Protein AF-0000000083519804 (afdb_homodimer)

pLDDT: mean 84.55, std 17.44, range [22.67, 98.12]

Solvent-accessible surface area (backbone atoms only — not comparable to full-atom values): 92601 Å² total; per-residue (Å²): 105,70,60,60,53,52,47,39,67,56,48,72,76,44,74,60,39,80,84,63,54,71,70,58,41,51,51,50,45,45,47,38,42,49,31,44,35,65,33,50,71,44,83,82,44,72,82,59,64,66,65,52,35,55,40,49,37,56,46,30,49,31,48,53,73,88,68,55,91,85,57,52,55,51,66,59,51,36,60,73,68,38,89,57,58,65,87,75,59,54,73,66,56,47,51,48,52,42,50,50,50,44,66,71,48,64,52,57,71,73,49,48,56,39,52,69,69,48,53,58,50,55,47,44,47,55,50,28,52,40,51,37,51,43,33,16,44,74,67,42,87,58,90,57,49,67,62,53,55,56,53,56,68,64,31,60,21,41,61,68,39,83,72,45,52,44,58,47,50,50,38,41,46,52,49,40,47,54,51,39,53,52,52,59,68,69,44,72,46,35,68,68,53,45,52,50,52,44,50,52,52,46,51,28,58,54,36,44,54,42,73,49,66,68,55,17,51,50,22,48,51,51,46,53,53,48,36,70,77,41,55,60,56,53,50,28,56,67,42,49,50,46,53,30,48,47,48,29,53,51,54,51,57,70,76,47,52,77,89,76,48,77,54,67,44,77,39,81,98,50,95,52,72,45,50,55,57,90,42,68,70,57,42,52,50,50,46,36,52,48,52,52,49,52,51,51,44,49,51,53,20,38,70,76,39,40,70,59,33,49,35,34,47,45,50,61,66,64,35,70,82,51,31,69,46,6,57,66,64,30,33,26,50,10,40,49,54,50,48,55,64,75,60,48,52,56,22,84,88,43,62,66,52,30,72,68,59,56,69,63,45,48,64,37,72,34,35,37,49,13,27,55,54,24,49,48,46,47,51,32,22,22,39,14,19,45,49,17,32,52,51,44,27,61,73,69,67,50,83,66,64,62,66,57,54,47,51,49,50,35,52,51,19,58,71,64,69,36,68,66,51,35,45,52,31,50,36,33,48,41,30,47,50,60,72,37,90,64,80,51,65,67,61,52,43,49,63,43,40,47,37,75,78,39,74,35,55,66,38,35,52,46,43,51,53,37,50,46,44,45,60,55,71,32,86,86,46,61,62,64,46,50,54,43,37,48,51,35,52,51,47,35,56,75,68,30,41,36,51,26,18,76,78,70,86,66,63,56,74,86,61,48,39,99,87,50,67,61,60,86,73,74,66,65,30,59,31,53,34,55,51,44,52,53,48,52,55,50,45,68,44,29,74,71,40,28,55,67,52,42,51,51,49,52,50,52,49,56,71,68,42,38,71,69,43,48,53,94,78,54,65,56,34,64,52,63,65,34,48,38,45,52,36,48,51,42,38,46,51,51,48,53,61,72,62,66,71,66,84,51,34,66,60,51,51,51,49,50,49,20,47,53,23,44,57,49,27,50,51,23,49,75,89,68,78,80,78,57,54,71,66,58,43,50,44,28,49,54,37,47,46,52,31,49,53,51,56,63,54,45,62,77,66,46,42,39,78,62,62,43,66,76,62,70,79,40,62,69,72,66,44,57,79,62,70,68,72,68,77,80,63,68,86,70,66,68,76,79,63,83,74,71,76,66,88,70,66,80,61,44,61,68,71,55,77,73,76,69,74,76,70,78,74,76,63,86,47,62,67,63,50,45,53,18,47,49,51,31,54,53,51,52,55,52,48,53,52,49,54,50,52,49,34,46,50,50,51,52,54,46,40,69,73,34,73,79,66,48,76,74,69,47,81,88,53,93,54,56,65,59,40,54,54,49,43,60,56,59,71,67,55,53,68,66,56,45,46,50,52,44,50,49,32,40,69,72,22,52,41,30,29,70,32,44,41,77,68,44,71,91,43,69,59,46,50,54,48,45,33,52,50,40,69,73,44,50,78,77,46,68,87,40,76,64,53,53,59,50,62,49,55,74,77,106,103,73,60,59,52,53,48,38,67,56,48,71,77,45,74,60,39,78,82,62,54,71,66,56,42,51,51,51,45,44,50,40,44,47,32,44,36,64,31,50,72,45,83,84,47,70,82,60,64,67,66,54,33,54,40,49,36,56,46,30,48,31,50,53,72,89,70,55,92,86,56,53,55,51,67,58,51,36,62,73,67,38,88,57,56,64,86,77,59,54,71,65,57,47,51,50,50,41,50,50,51,45,66,71,48,64,53,58,71,72,48,46,56,39,51,70,68,49,54,60,49,54,47,44,47,54,50,29,52,40,50,37,49,43,34,15,42,73,66,42,85,56,89,56,51,67,62,53,57,55,54,56,69,66,30,59,20,42,62,66,40,86,72,45,52,45,58,49,49,50,38,43,44,53,50,41,47,54,52,38,52,53,53,60,67,67,44,70,46,35,67,68,53,46,51,51,53,43,50,51,52,47,51,30,58,54,35,44,54,42,75,49,66,68,55,17,51,52,23,48,52,51,46,52,53,48,36,69,76,40,54,60,55,53,48,29,57,67,41,48,51,46,54,30,48,47,49,29,52,52,54,51,56,72,74,46,53,75,88,79,49,77,55,66,45,75,39,82,98,50,94,52,69,44,51,57,58,92,41,70,68,57,43,51,49,49,46,38,52,49,51,51,49,51,51,52,44,49,51,53,20,41,69,76,39,40,71,57,33,49,36,34,46,46,50,61,65,65,35,69,81,51,32,68,47,6,56,66,64,30,34,28,51,12,39,49,53,50,48,54,65,74,61,46,52,57,21,85,88,42,62,67,52,30,72,67,59,56,68,63,46,48,63,36,69,34,36,37,49,13,27,55,52,24,49,48,49,48,52,33,22,21,39,14,18,44,50,17,32,51,50,44,27,61,73,68,67,49,82,66,65,61,64,58,54,46,52,48,49,36,51,52,18,59,71,67,69,35,69,67,53,36,47,54,31,51,36,34,49,40,31,45,51,59,71,36,93,65,79,53,65,67,61,52,44,50,62,42,40,47,36,75,78,38,75,35,54,66,38,34,52,46,44,52,54,38,50,46,46,43,61,56,72,32,85,85,45,60,64,65,47,50,53,42,38,49,51,36,52,50,47,36,56,75,70,29,42,36,51,26,19,76,79,70,88,68,64,56,74,88,61,50,37,100,86,48,67,62,59,88,75,75,67,64,31,59,31,54,34,56,51,44,52,52,49,52,55,49,44,68,44,27,76,71,40,28,55,68,51,43,51,50,51,52,51,51,50,56,72,66,43,39,71,69,42,49,52,95,78,56,64,56,37,65,53,65,67,33,47,38,45,52,36,47,53,43,37,46,51,50,48,53,61,72,63,68,69,66,84,51,34,66,59,51,52,51,48,50,48,20,48,54,24,43,58,49,26,50,51,24,48,77,90,68,78,81,78,55,54,72,66,57,43,49,45,27,48,52,36,47,47,52,32,49,53,51,56,62,54,45,61,79,66,47,42,38,79,60,64,42,64,78,64,70,78,40,61,68,72,66,45,57,80,63,72,69,74,68,79,79,64,70,89,67,63,70,78,78,64,83,71,74,76,66,90,70,70,81,63,44,64,66,71,55,76,74,76,69,73,77,69,78,74,76,64,86,47,63,68,66,51,44,53,17,47,49,51,32,54,54,49,51,54,52,48,54,52,50,54,50,53,49,34,47,50,49,52,51,54,45,39,69,73,35,72,78,66,49,75,73,68,48,80,89,51,92,53,55,64,60,40,54,53,50,42,60,55,57,71,66,55,53,67,66,57,45,47,50,49,45,51,48,32,39,70,71,21,54,40,30,29,70,32,43,41,78,68,44,70,91,42,70,58,47,48,55,48,46,35,53,51,41,70,75,44,49,77,77,47,68,86,41,77,66,54,54,58,50,61,50,54,75,77,106

Structure (mmCIF, N/CA/C/O backbone):
data_AF-0000000083519804-model_v1
#
loop_
_entity.id
_entity.type
_entity.pdbx_description
1 polymer 'PI4-kinase N-terminal domain-containing protein'
#
loop_
_atom_site.group_PDB
_atom_site.id
_atom_site.type_symbol
_atom_site.label_atom_id
_atom_site.label_alt_id
_atom_site.label_comp_id
_atom_site.label_asym_id
_atom_site.label_entity_id
_atom_site.label_seq_id
_atom_site.pdbx_PDB_ins_code
_atom_site.Cartn_x
_atom_site.Cartn_y
_atom_site.Cartn_z
_atom_site.occupancy
_atom_site.B_iso_or_equiv
_atom_site.auth_seq_id
_atom_site.auth_comp_id
_atom_site.auth_asym_id
_atom_site.auth_atom_id
_atom_site.pdbx_PDB_model_num
ATOM 1 N N . MET A 1 1 ? 41.75 -46.219 -29.828 1 34.38 1 MET A N 1
ATOM 2 C CA . MET A 1 1 ? 40.312 -46.562 -29.672 1 34.38 1 MET A CA 1
ATOM 3 C C . MET A 1 1 ? 40.062 -47.281 -28.344 1 34.38 1 MET A C 1
ATOM 5 O O . MET A 1 1 ? 39.125 -46.938 -27.641 1 34.38 1 MET A O 1
ATOM 9 N N . PRO A 1 2 ? 40.781 -48.281 -28.359 1 42.38 2 PRO A N 1
ATOM 10 C CA . PRO A 1 2 ? 40.781 -48.906 -27.031 1 42.38 2 PRO A CA 1
ATOM 11 C C . PRO A 1 2 ? 41.125 -47.938 -25.906 1 42.38 2 PRO A C 1
ATOM 13 O O . PRO A 1 2 ? 40.719 -48.125 -24.766 1 42.38 2 PRO A O 1
ATOM 16 N N . CYS A 1 3 ? 41.875 -47.031 -26.312 1 44.69 3 CYS A N 1
ATOM 17 C CA . CYS A 1 3 ? 42.312 -46.062 -25.312 1 44.69 3 CYS A CA 1
ATOM 18 C C . CYS A 1 3 ? 41.156 -45.125 -24.938 1 44.69 3 CYS A C 1
ATOM 20 O O . CYS A 1 3 ? 41.094 -44.656 -23.797 1 44.69 3 CYS A O 1
ATOM 22 N N . SER A 1 4 ? 40.375 -44.844 -25.859 1 50.94 4 SER A N 1
ATOM 23 C CA . SER A 1 4 ? 39.25 -43.969 -25.594 1 50.94 4 SER A CA 1
ATOM 24 C C . SER A 1 4 ? 38.25 -44.656 -24.672 1 50.94 4 SER A C 1
ATOM 26 O O . SER A 1 4 ? 37.625 -44 -23.828 1 50.94 4 SER A O 1
ATOM 28 N N . LEU A 1 5 ? 38.156 -46.031 -24.844 1 51.66 5 LEU A N 1
ATOM 29 C CA . LEU A 1 5 ? 37.25 -46.781 -23.969 1 51.66 5 LEU A CA 1
ATOM 30 C C . LEU A 1 5 ? 37.812 -46.875 -22.562 1 51.66 5 LEU A C 1
ATOM 32 O O . LEU A 1 5 ? 37.062 -46.969 -21.594 1 51.66 5 LEU A O 1
ATOM 36 N N . ARG A 1 6 ? 39.125 -47.031 -22.516 1 51.53 6 ARG A N 1
ATOM 37 C CA . ARG A 1 6 ? 39.781 -47.062 -21.203 1 51.53 6 ARG A CA 1
ATOM 38 C C . ARG A 1 6 ? 39.562 -45.75 -20.469 1 51.53 6 ARG A C 1
ATOM 40 O O . ARG A 1 6 ? 39.406 -45.719 -19.25 1 51.53 6 ARG A O 1
ATOM 47 N N . TRP A 1 7 ? 39.562 -44.781 -21.172 1 56.09 7 TRP A N 1
ATOM 48 C CA . TRP A 1 7 ? 39.312 -43.469 -20.594 1 56.09 7 TRP A CA 1
ATOM 49 C C . TRP A 1 7 ? 37.875 -43.344 -20.094 1 56.09 7 TRP A C 1
ATOM 51 O O . TRP A 1 7 ? 37.594 -42.719 -19.078 1 56.09 7 TRP A O 1
ATOM 61 N N . TRP A 1 8 ? 37.031 -44.125 -20.719 1 57.56 8 TRP A N 1
ATOM 62 C CA . TRP A 1 8 ? 35.656 -44.156 -20.312 1 57.56 8 TRP A CA 1
ATOM 63 C C . TRP A 1 8 ? 35.5 -44.75 -18.906 1 57.56 8 TRP A C 1
ATOM 65 O O . TRP A 1 8 ? 34.781 -44.219 -18.062 1 57.56 8 TRP A O 1
ATOM 75 N N . ALA A 1 9 ? 36.188 -45.906 -18.734 1 57.22 9 ALA A N 1
ATOM 76 C CA . ALA A 1 9 ? 36.125 -46.562 -17.438 1 57.22 9 ALA A CA 1
ATOM 77 C C . ALA A 1 9 ? 36.688 -45.656 -16.328 1 57.22 9 ALA A C 1
ATOM 79 O O . ALA A 1 9 ? 36.156 -45.656 -15.203 1 57.22 9 ALA A O 1
ATOM 80 N N . LEU A 1 10 ? 37.625 -44.875 -16.625 1 57.44 10 LEU A N 1
ATOM 81 C CA . LEU A 1 10 ? 38.25 -44 -15.625 1 57.44 10 LEU A CA 1
ATOM 82 C C . LEU A 1 10 ? 37.406 -42.781 -15.352 1 57.44 10 LEU A C 1
ATOM 84 O O . LEU A 1 10 ? 37.344 -42.312 -14.219 1 57.44 10 LEU A O 1
ATOM 88 N N . THR A 1 11 ? 36.719 -42.344 -16.281 1 64.12 11 THR A N 1
ATOM 89 C CA . THR A 1 11 ? 35.969 -41.094 -16.156 1 64.12 11 THR A CA 1
ATOM 90 C C . THR A 1 11 ? 34.656 -41.312 -15.406 1 64.12 11 THR A C 1
ATOM 92 O O . THR A 1 11 ? 34.125 -40.375 -14.789 1 64.12 11 THR A O 1
ATOM 95 N N . ARG A 1 12 ? 34.25 -42.531 -15.406 1 67.12 12 ARG A N 1
ATOM 96 C CA . ARG A 1 12 ? 32.969 -42.812 -14.727 1 67.12 12 ARG A CA 1
ATOM 97 C C . ARG A 1 12 ? 33.094 -42.5 -13.234 1 67.12 12 ARG A C 1
ATOM 99 O O . ARG A 1 12 ? 32.094 -42.031 -12.625 1 67.12 12 ARG A O 1
ATOM 106 N N . ARG A 1 13 ? 34.281 -42.656 -12.75 1 70.56 13 ARG A N 1
ATOM 107 C CA . ARG A 1 13 ? 34.438 -42.469 -11.305 1 70.56 13 ARG A CA 1
ATOM 108 C C . ARG A 1 13 ? 34.938 -41.094 -10.969 1 70.56 13 ARG A C 1
ATOM 110 O O . ARG A 1 13 ? 35 -40.719 -9.797 1 70.56 13 ARG A O 1
ATOM 117 N N . LEU A 1 14 ? 35.094 -40.344 -12 1 76.12 14 LEU A N 1
ATOM 118 C CA . LEU A 1 14 ? 35.688 -39.031 -11.727 1 76.12 14 LEU A CA 1
ATOM 119 C C . LEU A 1 14 ? 34.625 -37.938 -11.656 1 76.12 14 LEU A C 1
ATOM 121 O O . LEU A 1 14 ? 33.594 -38.031 -12.344 1 76.12 14 LEU A O 1
ATOM 125 N N . PRO A 1 15 ? 34.781 -37.031 -10.68 1 81.19 15 PRO A N 1
ATOM 126 C CA . PRO A 1 15 ? 33.875 -35.875 -10.641 1 81.19 15 PRO A CA 1
ATOM 127 C C . PRO A 1 15 ? 34.031 -34.969 -11.844 1 81.19 15 PRO A C 1
ATOM 129 O O . PRO A 1 15 ? 35.062 -35 -12.516 1 81.19 15 PRO A O 1
ATOM 132 N N . PRO A 1 16 ? 33 -34.344 -12.219 1 84.69 16 PRO A N 1
ATOM 133 C CA . PRO A 1 16 ? 33.125 -33.438 -13.344 1 84.69 16 PRO A CA 1
ATOM 134 C C . PRO A 1 16 ? 34.25 -32.438 -13.203 1 84.69 16 PRO A C 1
ATOM 136 O O . PRO A 1 16 ? 34.531 -31.953 -12.094 1 84.69 16 PRO A O 1
ATOM 139 N N . ILE A 1 17 ? 34.938 -32.219 -14.281 1 84.88 17 ILE A N 1
ATOM 140 C CA . ILE A 1 17 ? 36.094 -31.344 -14.281 1 84.88 17 ILE A CA 1
ATOM 141 C C . ILE A 1 17 ? 35.625 -29.906 -14.57 1 84.88 17 ILE A C 1
ATOM 143 O O . ILE A 1 17 ? 35.25 -29.578 -15.688 1 84.88 17 ILE A O 1
ATOM 147 N N . LYS A 1 18 ? 35.656 -29 -13.617 1 79.69 18 LYS A N 1
ATOM 148 C CA . LYS A 1 18 ? 35.188 -27.625 -13.805 1 79.69 18 LYS A CA 1
ATOM 149 C C . LYS A 1 18 ? 36.344 -26.703 -14.148 1 79.69 18 LYS A C 1
ATOM 151 O O . LYS A 1 18 ? 36.25 -25.891 -15.07 1 79.69 18 LYS A O 1
ATOM 156 N N . ASP A 1 19 ? 37.5 -26.828 -13.5 1 81.5 19 ASP A N 1
ATOM 157 C CA . ASP A 1 19 ? 38.656 -26 -13.773 1 81.5 19 ASP A CA 1
ATOM 158 C C . ASP A 1 19 ? 39.875 -26.859 -14.148 1 81.5 19 ASP A C 1
ATOM 160 O O . ASP A 1 19 ? 40.656 -27.219 -13.289 1 81.5 19 ASP A O 1
ATOM 164 N N . ALA A 1 20 ? 39.875 -27.016 -15.508 1 82.94 20 ALA A N 1
ATOM 165 C CA . ALA A 1 20 ? 40.969 -27.891 -15.969 1 82.94 20 ALA A CA 1
ATOM 166 C C . ALA A 1 20 ? 42.25 -27.094 -16.203 1 82.94 20 ALA A C 1
ATOM 168 O O . ALA A 1 20 ? 42.188 -25.938 -16.625 1 82.94 20 ALA A O 1
ATOM 169 N N . LYS A 1 21 ? 43.281 -27.75 -15.914 1 85.94 21 LYS A N 1
ATOM 170 C CA . LYS A 1 21 ? 44.594 -27.188 -16.281 1 85.94 21 LYS A CA 1
ATOM 171 C C . LYS A 1 21 ? 44.719 -27.031 -17.781 1 85.94 21 LYS A C 1
ATOM 173 O O . LYS A 1 21 ? 44.094 -27.766 -18.547 1 85.94 21 LYS A O 1
ATOM 178 N N . PRO A 1 22 ? 45.438 -26.156 -18.25 1 84.31 22 PRO A N 1
ATOM 179 C CA . PRO A 1 22 ? 45.531 -25.859 -19.688 1 84.31 22 PRO A CA 1
ATOM 180 C C . PRO A 1 22 ? 45.906 -27.078 -20.516 1 84.31 22 PRO A C 1
ATOM 182 O O . PRO A 1 22 ? 45.375 -27.25 -21.625 1 84.31 22 PRO A O 1
ATOM 185 N N . ARG A 1 23 ? 46.719 -27.953 -20 1 83.75 23 ARG A N 1
ATOM 186 C CA . ARG A 1 23 ? 47.125 -29.125 -20.75 1 83.75 23 ARG A CA 1
ATOM 187 C C . ARG A 1 23 ? 45.969 -30.109 -20.906 1 83.75 23 ARG A C 1
ATOM 189 O O . ARG A 1 23 ? 45.75 -30.672 -21.984 1 83.75 23 ARG A O 1
ATOM 196 N N . LEU A 1 24 ? 45.344 -30.203 -19.875 1 87.06 24 LEU A N 1
ATOM 197 C CA . LEU A 1 24 ? 44.188 -31.109 -19.891 1 87.06 24 LEU A CA 1
ATOM 198 C C . LEU A 1 24 ? 43.062 -30.547 -20.766 1 87.06 24 LEU A C 1
ATOM 200 O O . LEU A 1 24 ? 42.375 -31.297 -21.453 1 87.06 24 LEU A O 1
ATOM 204 N N . GLN A 1 25 ? 42.906 -29.328 -20.75 1 88.56 25 GLN A N 1
ATOM 205 C CA . GLN A 1 25 ? 41.906 -28.656 -21.578 1 88.56 25 GLN A CA 1
ATOM 206 C C . GLN A 1 25 ? 42.188 -28.859 -23.062 1 88.56 25 GLN A C 1
ATOM 208 O O . GLN A 1 25 ? 41.25 -29.062 -23.844 1 88.56 25 GLN A O 1
ATOM 213 N N . LYS A 1 26 ? 43.469 -28.812 -23.344 1 85.69 26 LYS A N 1
ATOM 214 C CA . LYS A 1 26 ? 43.844 -29.031 -24.75 1 85.69 26 LYS A CA 1
ATOM 215 C C . LYS A 1 26 ? 43.562 -30.469 -25.172 1 85.69 26 LYS A C 1
ATOM 217 O O . LYS A 1 26 ? 43.094 -30.703 -26.297 1 85.69 26 LYS A O 1
ATOM 222 N N . LEU A 1 27 ? 43.781 -31.375 -24.297 1 86.94 27 LEU A N 1
ATOM 223 C CA . LEU A 1 27 ? 43.531 -32.781 -24.594 1 86.94 27 LEU A CA 1
ATOM 224 C C . LEU A 1 27 ? 42.062 -33.062 -24.812 1 86.94 27 LEU A C 1
ATOM 226 O O . LEU A 1 27 ? 41.688 -33.812 -25.719 1 86.94 27 LEU A O 1
ATOM 230 N N . PHE A 1 28 ? 41.344 -32.438 -24.031 1 90.19 28 PHE A N 1
ATOM 231 C CA . PHE A 1 28 ? 39.906 -32.656 -24.172 1 90.19 28 PHE A CA 1
ATOM 232 C C . PHE A 1 28 ? 39.375 -31.953 -25.422 1 90.19 28 PHE A C 1
ATOM 234 O O . PHE A 1 28 ? 38.438 -32.438 -26.062 1 90.19 28 PHE A O 1
ATOM 241 N N . ARG A 1 29 ? 39.906 -30.875 -25.75 1 89.88 29 ARG A N 1
ATOM 242 C CA . ARG A 1 29 ? 39.5 -30.188 -26.984 1 89.88 29 ARG A CA 1
ATOM 243 C C . ARG A 1 29 ? 39.812 -31.047 -28.203 1 89.88 29 ARG A C 1
ATOM 245 O O . ARG A 1 29 ? 39 -31.172 -29.109 1 89.88 29 ARG A O 1
ATOM 252 N N . ASP A 1 30 ? 40.969 -31.594 -28.172 1 88.38 30 ASP A N 1
ATOM 253 C CA . ASP A 1 30 ? 41.375 -32.469 -29.266 1 88.38 30 ASP A CA 1
ATOM 254 C C . ASP A 1 30 ? 40.469 -33.719 -29.328 1 88.38 30 ASP A C 1
ATOM 256 O O . ASP A 1 30 ? 40.125 -34.156 -30.422 1 88.38 30 ASP A O 1
ATOM 260 N N . PHE A 1 31 ? 40.25 -34.156 -28.188 1 89.38 31 PHE A N 1
ATOM 261 C CA . PHE A 1 31 ? 39.406 -35.312 -28.109 1 89.38 31 PHE A CA 1
ATOM 262 C C . PHE A 1 31 ? 38.062 -35.031 -28.781 1 89.38 31 PHE A C 1
ATOM 264 O O . PHE A 1 31 ? 37.562 -35.844 -29.562 1 89.38 31 PHE A O 1
ATOM 271 N N . TRP A 1 32 ? 37.438 -33.969 -28.516 1 92.44 32 TRP A N 1
ATOM 272 C CA . TRP A 1 32 ? 36.094 -33.688 -29.016 1 92.44 32 TRP A CA 1
ATOM 273 C C . TRP A 1 32 ? 36.156 -33.344 -30.5 1 92.44 32 TRP A C 1
ATOM 275 O O . TRP A 1 32 ? 35.219 -33.656 -31.25 1 92.44 32 TRP A O 1
ATOM 285 N N . LEU A 1 33 ? 37.25 -32.719 -30.922 1 89.12 33 LEU A N 1
ATOM 286 C CA . LEU A 1 33 ? 37.406 -32.469 -32.344 1 89.12 33 LEU A CA 1
ATOM 287 C C . LEU A 1 33 ? 37.469 -33.781 -33.125 1 89.12 33 LEU A C 1
ATOM 289 O O . LEU A 1 33 ? 36.812 -33.906 -34.156 1 89.12 33 LEU A O 1
ATOM 293 N N . TYR A 1 34 ? 38.125 -34.719 -32.531 1 87.06 34 TYR A N 1
ATOM 294 C CA . TYR A 1 34 ? 38.25 -36 -33.188 1 87.06 34 TYR A CA 1
ATOM 295 C C . TYR A 1 34 ? 36.938 -36.781 -33.156 1 87.06 34 TYR A C 1
ATOM 297 O O . TYR A 1 34 ? 36.562 -37.438 -34.125 1 87.06 34 TYR A O 1
ATOM 305 N N . SER A 1 35 ? 36.312 -36.625 -32.062 1 88.56 35 SER A N 1
ATOM 306 C CA . SER A 1 35 ? 35.062 -37.344 -31.906 1 88.56 35 SER A CA 1
ATOM 307 C C . SER A 1 35 ? 34 -36.875 -32.906 1 88.56 35 SER A C 1
ATOM 309 O O . SER A 1 35 ? 33.219 -37.656 -33.406 1 88.56 35 SER A O 1
ATOM 311 N N . VAL A 1 36 ? 34 -35.625 -33.25 1 89.31 36 VAL A N 1
ATOM 312 C CA . VAL A 1 36 ? 33.031 -35.062 -34.156 1 89.31 36 VAL A CA 1
ATOM 313 C C . VAL A 1 36 ? 33.406 -35.438 -35.594 1 89.31 36 VAL A C 1
ATOM 315 O O . VAL A 1 36 ? 32.531 -35.781 -36.406 1 89.31 36 VAL A O 1
ATOM 318 N N . VAL A 1 37 ? 34.688 -35.438 -35.844 1 84.56 37 VAL A N 1
ATOM 319 C CA . VAL A 1 37 ? 35.156 -35.719 -37.219 1 84.56 37 VAL A CA 1
ATOM 320 C C . VAL A 1 37 ? 34.969 -37.188 -37.531 1 84.56 37 VAL A C 1
ATOM 322 O O . VAL A 1 37 ? 34.594 -37.562 -38.625 1 84.56 37 VAL A O 1
ATOM 325 N N . MET A 1 38 ? 35.125 -38.031 -36.438 1 83.25 38 MET A N 1
ATOM 326 C CA . MET A 1 38 ? 35.031 -39.469 -36.656 1 83.25 38 MET A CA 1
ATOM 327 C C . MET A 1 38 ? 33.594 -39.938 -36.531 1 83.25 38 MET A C 1
ATOM 329 O O . MET A 1 38 ? 33.25 -41.062 -36.938 1 83.25 38 MET A O 1
ATOM 333 N N . GLY A 1 39 ? 32.75 -39.094 -36.031 1 83.94 39 GLY A N 1
ATOM 334 C CA . GLY A 1 39 ? 31.328 -39.406 -35.969 1 83.94 39 GLY A CA 1
ATOM 335 C C . GLY A 1 39 ? 30.953 -40.188 -34.719 1 83.94 39 GLY A C 1
ATOM 336 O O . GLY A 1 39 ? 29.922 -40.875 -34.688 1 83.94 39 GLY A O 1
ATOM 337 N N . PHE A 1 40 ? 31.781 -40.219 -33.688 1 80.69 40 PHE A N 1
ATOM 338 C CA . PHE A 1 40 ? 31.5 -40.906 -32.438 1 80.69 40 PHE A CA 1
ATOM 339 C C . PHE A 1 40 ? 30.375 -40.219 -31.688 1 80.69 40 PHE A C 1
ATOM 341 O O . PHE A 1 40 ? 29.688 -40.844 -30.875 1 80.69 40 PHE A O 1
ATOM 348 N N . ALA A 1 41 ? 30.094 -38.969 -32 1 83.31 41 ALA A N 1
ATOM 349 C CA . ALA A 1 41 ? 29.172 -38.156 -31.219 1 83.31 41 ALA A CA 1
ATOM 350 C C . ALA A 1 41 ? 27.797 -38.094 -31.859 1 83.31 41 ALA A C 1
ATOM 352 O O . ALA A 1 41 ? 26.984 -37.219 -31.516 1 83.31 41 ALA A O 1
ATOM 353 N N . VAL A 1 42 ? 27.531 -38.938 -32.781 1 82.88 42 VAL A N 1
ATOM 354 C CA . VAL A 1 42 ? 26.234 -38.969 -33.438 1 82.88 42 VAL A CA 1
ATOM 355 C C . VAL A 1 42 ? 25.453 -40.219 -33.031 1 82.88 42 VAL A C 1
ATOM 357 O O . VAL A 1 42 ? 25.938 -41.344 -33.188 1 82.88 42 VAL A O 1
ATOM 360 N N . GLU A 1 43 ? 24.359 -39.938 -32.531 1 80.94 43 GLU A N 1
ATOM 361 C CA . GLU A 1 43 ? 23.5 -41.031 -32.094 1 80.94 43 GLU A CA 1
ATOM 362 C C . GLU A 1 43 ? 22.969 -41.844 -33.281 1 80.94 43 GLU A C 1
ATOM 364 O O . GLU A 1 43 ? 22.516 -41.25 -34.281 1 80.94 43 GLU A O 1
ATOM 369 N N . GLY A 1 44 ? 23 -43.125 -33.281 1 70.38 44 GLY A N 1
ATOM 370 C CA . GLY A 1 44 ? 22.406 -44 -34.25 1 70.38 44 GLY A CA 1
ATOM 371 C C . GLY A 1 44 ? 23.125 -43.969 -35.594 1 70.38 44 GLY A C 1
ATOM 372 O O . GLY A 1 44 ? 22.516 -44.25 -36.625 1 70.38 44 GLY A O 1
ATOM 373 N N . SER A 1 45 ? 24.266 -43.344 -35.781 1 67.62 45 SER A N 1
ATOM 374 C CA . SER A 1 45 ? 24.984 -43.219 -37.031 1 67.62 45 SER A CA 1
ATOM 375 C C . SER A 1 45 ? 25.219 -44.594 -37.656 1 67.62 45 SER A C 1
ATOM 377 O O . SER A 1 45 ? 25.359 -44.719 -38.875 1 67.62 45 SER A O 1
ATOM 379 N N . GLY A 1 46 ? 25.016 -45.688 -36.906 1 67 46 GLY A N 1
ATOM 380 C CA . GLY A 1 46 ? 25.203 -47.031 -37.438 1 67 46 GLY A CA 1
ATOM 381 C C . GLY A 1 46 ? 26.656 -47.344 -37.719 1 67 46 GLY A C 1
ATOM 382 O O . GLY A 1 46 ? 27 -48.531 -37.969 1 67 46 GLY A O 1
ATOM 383 N N . LEU A 1 47 ? 27.531 -46.312 -37.781 1 71.31 47 LEU A N 1
ATOM 384 C CA . LEU A 1 47 ? 28.938 -46.531 -38.094 1 71.31 47 LEU A CA 1
ATOM 385 C C . LEU A 1 47 ? 29.672 -47.188 -36.938 1 71.31 47 LEU A C 1
ATOM 387 O O . LEU A 1 47 ? 30.594 -47.969 -37.156 1 71.31 47 LEU A O 1
ATOM 391 N N . TRP A 1 48 ? 29.219 -46.75 -35.75 1 79.88 48 TRP A N 1
ATOM 392 C CA . TRP A 1 48 ? 29.891 -47.25 -34.562 1 79.88 48 TRP A CA 1
ATOM 393 C C . TRP A 1 48 ? 28.891 -47.875 -33.594 1 79.88 48 TRP A C 1
ATOM 395 O O . TRP A 1 48 ? 27.688 -47.625 -33.688 1 79.88 48 TRP A O 1
ATOM 405 N N . PRO A 1 49 ? 29.297 -48.812 -32.844 1 80.44 49 PRO A N 1
ATOM 406 C CA . PRO A 1 49 ? 28.406 -49.406 -31.859 1 80.44 49 PRO A CA 1
ATOM 407 C C . PRO A 1 49 ? 27.781 -48.375 -30.922 1 80.44 49 PRO A C 1
ATOM 409 O O . PRO A 1 49 ? 28.406 -47.375 -30.594 1 80.44 49 PRO A O 1
ATOM 412 N N . GLU A 1 50 ? 26.703 -48.625 -30.531 1 83.56 50 GLU A N 1
ATOM 413 C CA . GLU A 1 50 ? 25.922 -47.75 -29.672 1 83.56 50 GLU A CA 1
ATOM 414 C C . GLU A 1 50 ? 26.609 -47.562 -28.312 1 83.56 50 GLU A C 1
ATOM 416 O O . GLU A 1 50 ? 26.469 -46.5 -27.688 1 83.56 50 GLU A O 1
ATOM 421 N N . GLU A 1 51 ? 27.359 -48.469 -27.938 1 84.12 51 GLU A N 1
ATOM 422 C CA . GLU A 1 51 ? 28.078 -48.406 -26.672 1 84.12 51 GLU A CA 1
ATOM 423 C C . GLU A 1 51 ? 29.094 -47.281 -26.672 1 84.12 51 GLU A C 1
ATOM 425 O O . GLU A 1 51 ? 29.375 -46.688 -25.625 1 84.12 51 GLU A O 1
ATOM 430 N N . TRP A 1 52 ? 29.547 -47.062 -27.844 1 82.31 52 TRP A N 1
ATOM 431 C CA . TRP A 1 52 ? 30.531 -46 -27.953 1 82.31 52 TRP A CA 1
ATOM 432 C C . TRP A 1 52 ? 29.859 -44.625 -27.766 1 82.31 52 TRP A C 1
ATOM 434 O O . TRP A 1 52 ? 30.438 -43.75 -27.125 1 82.31 52 TRP A O 1
ATOM 444 N N . TYR A 1 53 ? 28.734 -44.625 -28.281 1 86.62 53 TYR A N 1
ATOM 445 C CA . TYR A 1 53 ? 28 -43.375 -28.109 1 86.62 53 TYR A CA 1
ATOM 446 C C . TYR A 1 53 ? 27.688 -43.125 -26.641 1 86.62 53 TYR A C 1
ATOM 448 O O . TYR A 1 53 ? 27.797 -42 -26.156 1 86.62 53 TYR A O 1
ATOM 456 N N . GLU A 1 54 ? 27.344 -44.188 -25.953 1 88.44 54 GLU A N 1
ATOM 457 C CA . GLU A 1 54 ? 27.047 -44.062 -24.531 1 88.44 54 GLU A CA 1
ATOM 458 C C . GLU A 1 54 ? 28.281 -43.656 -23.734 1 88.44 54 GLU A C 1
ATOM 460 O O . GLU A 1 54 ? 28.188 -42.938 -22.734 1 88.44 54 GLU A O 1
ATOM 465 N N . GLY A 1 55 ? 29.297 -44.188 -24.234 1 87 55 GLY A N 1
ATOM 466 C CA . GLY A 1 55 ? 30.547 -43.812 -23.609 1 87 55 GLY A CA 1
ATOM 467 C C . GLY A 1 55 ? 30.891 -42.344 -23.797 1 87 55 GLY A C 1
ATOM 468 O O . GLY A 1 55 ? 31.359 -41.656 -22.875 1 87 55 GLY A O 1
ATOM 469 N N . VAL A 1 56 ? 30.641 -41.875 -24.969 1 89.62 56 VAL A N 1
ATOM 470 C CA . VAL A 1 56 ? 30.922 -40.469 -25.266 1 89.62 56 VAL A CA 1
ATOM 471 C C . VAL A 1 56 ? 29.984 -39.562 -24.469 1 89.62 56 VAL A C 1
ATOM 473 O O . VAL A 1 56 ? 30.359 -38.469 -24.031 1 89.62 56 VAL A O 1
ATOM 476 N N . CYS A 1 57 ? 28.812 -40 -24.297 1 90.81 57 CYS A N 1
ATOM 477 C CA . CYS A 1 57 ? 27.844 -39.25 -23.5 1 90.81 57 CYS A CA 1
ATOM 478 C C . CYS A 1 57 ? 28.312 -39.125 -22.062 1 90.81 57 CYS A C 1
ATOM 480 O O . CYS A 1 57 ? 28.188 -38.094 -21.438 1 90.81 57 CYS A O 1
ATOM 482 N N . GLU A 1 58 ? 28.859 -40.156 -21.562 1 90.12 58 GLU A N 1
ATOM 483 C CA . GLU A 1 58 ? 29.375 -40.156 -20.203 1 90.12 58 GLU A CA 1
ATOM 484 C C . GLU A 1 58 ? 30.578 -39.219 -20.078 1 90.12 58 GLU A C 1
ATOM 486 O O . GLU A 1 58 ? 30.719 -38.531 -19.062 1 90.12 58 GLU A O 1
ATOM 491 N N . ILE A 1 59 ? 31.344 -39.188 -21.078 1 89.88 59 ILE A N 1
ATOM 492 C CA . ILE A 1 59 ? 32.5 -38.312 -21.078 1 89.88 59 ILE A CA 1
ATOM 493 C C . ILE A 1 59 ? 32.062 -36.844 -21.156 1 89.88 59 ILE A C 1
ATOM 495 O O . ILE A 1 59 ? 32.656 -35.969 -20.531 1 89.88 59 ILE A O 1
ATOM 499 N N . ALA A 1 60 ? 31.047 -36.688 -21.844 1 92 60 ALA A N 1
ATOM 500 C CA . ALA A 1 60 ? 30.531 -35.344 -22 1 92 60 ALA A CA 1
ATOM 501 C C . ALA A 1 60 ? 30.094 -34.781 -20.656 1 92 60 ALA A C 1
ATOM 503 O O . ALA A 1 60 ? 30.219 -33.562 -20.406 1 92 60 ALA A O 1
ATOM 504 N N . THR A 1 61 ? 29.578 -35.562 -19.75 1 92 61 THR A N 1
ATOM 505 C CA . THR A 1 61 ? 29.094 -35.094 -18.453 1 92 61 THR A CA 1
ATOM 506 C C . THR A 1 61 ? 30.266 -34.688 -17.547 1 92 61 THR A C 1
ATOM 508 O O . THR A 1 61 ? 30.078 -33.906 -16.609 1 92 61 THR A O 1
ATOM 511 N N . LYS A 1 62 ? 31.469 -35.125 -17.938 1 90.94 62 LYS A N 1
ATOM 512 C CA . LYS A 1 62 ? 32.625 -34.875 -17.078 1 90.94 62 LYS A CA 1
ATOM 513 C C . LYS A 1 62 ? 33.625 -33.969 -17.766 1 90.94 62 LYS A C 1
ATOM 515 O O . LYS A 1 62 ? 34.594 -33.5 -17.141 1 90.94 62 LYS A O 1
ATOM 520 N N . SER A 1 63 ? 33.375 -33.656 -18.969 1 91.69 63 SER A N 1
ATOM 521 C CA . SER A 1 63 ? 34.344 -32.875 -19.766 1 91.69 63 SER A CA 1
ATOM 522 C C . SER A 1 63 ? 34.375 -31.422 -19.359 1 91.69 63 SER A C 1
ATOM 524 O O . SER A 1 63 ? 33.344 -30.859 -19 1 91.69 63 SER A O 1
ATOM 526 N N . PRO A 1 64 ? 35.531 -30.844 -19.344 1 92.31 64 PRO A N 1
ATOM 527 C CA . PRO A 1 64 ? 35.594 -29.406 -19.125 1 92.31 64 PRO A CA 1
ATOM 528 C C . PRO A 1 64 ? 35.062 -28.609 -20.312 1 92.31 64 PRO A C 1
ATOM 530 O O . PRO A 1 64 ? 34.75 -29.172 -21.359 1 92.31 64 PRO A O 1
ATOM 533 N N . LEU A 1 65 ? 34.938 -27.359 -20.141 1 93.38 65 LEU A N 1
ATOM 534 C CA . LEU A 1 65 ? 34.469 -26.484 -21.203 1 93.38 65 LEU A CA 1
ATOM 535 C C . LEU A 1 65 ? 35.531 -26.281 -22.266 1 93.38 65 LEU A C 1
ATOM 537 O O . LEU A 1 65 ? 36.719 -26.344 -21.969 1 93.38 65 LEU A O 1
ATOM 541 N N . LEU A 1 66 ? 35.062 -26.078 -23.422 1 92.56 66 LEU A N 1
ATOM 542 C CA . LEU A 1 66 ? 35.969 -25.875 -24.516 1 92.56 66 LEU A CA 1
ATOM 543 C C . LEU A 1 66 ? 36.281 -24.391 -24.719 1 92.56 66 LEU A C 1
ATOM 545 O O . LEU A 1 66 ? 36.125 -23.875 -25.828 1 92.56 66 LEU A O 1
ATOM 549 N N . THR A 1 67 ? 36.594 -23.75 -23.641 1 92.19 67 THR A N 1
ATOM 550 C CA . THR A 1 67 ? 36.906 -22.312 -23.672 1 92.19 67 THR A CA 1
ATOM 551 C C . THR A 1 67 ? 38.406 -22.109 -23.766 1 92.19 67 THR A C 1
ATOM 553 O O . THR A 1 67 ? 39.188 -23.062 -23.812 1 92.19 67 THR A O 1
ATOM 556 N N . PHE A 1 68 ? 38.75 -20.781 -23.938 1 87.81 68 PHE A N 1
ATOM 557 C CA . PHE A 1 68 ? 40.156 -20.422 -24.078 1 87.81 68 PHE A CA 1
ATOM 558 C C . PHE A 1 68 ? 40.594 -19.453 -22.969 1 87.81 68 PHE A C 1
ATOM 560 O O . PHE A 1 68 ? 40.625 -18.25 -23.188 1 87.81 68 PHE A O 1
ATOM 567 N N . PRO A 1 69 ? 40.938 -19.953 -21.797 1 79.31 69 PRO A N 1
ATOM 568 C CA . PRO A 1 69 ? 41.281 -19.094 -20.656 1 79.31 69 PRO A CA 1
ATOM 569 C C . PRO A 1 69 ? 42.5 -18.219 -20.906 1 79.31 69 PRO A C 1
ATOM 571 O O . PRO A 1 69 ? 42.625 -17.156 -20.281 1 79.31 69 PRO A O 1
ATOM 574 N N . GLY A 1 70 ? 43.469 -18.547 -21.797 1 75.5 70 GLY A N 1
ATOM 575 C CA . GLY A 1 70 ? 44.656 -17.781 -22.047 1 75.5 70 GLY A CA 1
ATOM 576 C C . GLY A 1 70 ? 44.406 -16.5 -22.828 1 75.5 70 GLY A C 1
ATOM 577 O O . GLY A 1 70 ? 45.281 -15.617 -22.859 1 75.5 70 GLY A O 1
ATOM 578 N N . GLY A 1 71 ? 43.281 -16.328 -23.344 1 74.25 71 GLY A N 1
ATOM 579 C CA . GLY A 1 71 ? 42.938 -15.094 -24.016 1 74.25 71 GLY A CA 1
ATOM 580 C C . GLY A 1 71 ? 43.5 -15.008 -25.422 1 74.25 71 GLY A C 1
ATOM 581 O O . GLY A 1 71 ? 43.375 -13.969 -26.078 1 74.25 71 GLY A O 1
ATOM 582 N N . GLU A 1 72 ? 44.062 -16.047 -25.875 1 81.69 72 GLU A N 1
ATOM 583 C CA . GLU A 1 72 ? 44.562 -16.047 -27.234 1 81.69 72 GLU A CA 1
ATOM 584 C C . GLU A 1 72 ? 43.438 -16.078 -28.25 1 81.69 72 GLU A C 1
ATOM 586 O O . GLU A 1 72 ? 42.344 -16.609 -27.969 1 81.69 72 GLU A O 1
ATOM 591 N N . PRO A 1 73 ? 43.75 -15.414 -29.375 1 86.69 73 PRO A N 1
ATOM 592 C CA . PRO A 1 73 ? 42.688 -15.406 -30.391 1 86.69 73 PRO A CA 1
ATOM 593 C C . PRO A 1 73 ? 42.25 -16.812 -30.781 1 86.69 73 PRO A C 1
ATOM 595 O O . PRO A 1 73 ? 43.062 -17.719 -30.922 1 86.69 73 PRO A O 1
ATOM 598 N N . LEU A 1 74 ? 41.031 -16.984 -30.938 1 86.69 74 LEU A N 1
ATOM 599 C CA . LEU A 1 74 ? 40.406 -18.281 -31.172 1 86.69 74 LEU A CA 1
ATOM 600 C C . LEU A 1 74 ? 40.969 -18.938 -32.438 1 86.69 74 LEU A C 1
ATOM 602 O O . LEU A 1 74 ? 41.281 -20.125 -32.406 1 86.69 74 LEU A O 1
ATOM 606 N N . ARG A 1 75 ? 41.156 -18.125 -33.406 1 84.06 75 ARG A N 1
ATOM 607 C CA . ARG A 1 75 ? 41.625 -18.641 -34.688 1 84.06 75 ARG A CA 1
ATOM 608 C C . ARG A 1 75 ? 43.062 -19.188 -34.562 1 84.06 75 ARG A C 1
ATOM 610 O O . ARG A 1 75 ? 43.375 -20.234 -35.156 1 84.06 75 ARG A O 1
ATOM 617 N N . SER A 1 76 ? 43.844 -18.516 -33.844 1 83 76 SER A N 1
ATOM 618 C CA . SER A 1 76 ? 45.219 -18.922 -33.656 1 83 76 SER A CA 1
ATOM 619 C C . SER A 1 76 ? 45.312 -20.219 -32.812 1 83 76 SER A C 1
ATOM 621 O O . SER A 1 76 ? 46.094 -21.094 -33.125 1 83 76 SER A O 1
ATOM 623 N N . GLU A 1 77 ? 44.438 -20.312 -31.969 1 83.5 77 GLU A N 1
ATOM 624 C CA . GLU A 1 77 ? 44.406 -21.484 -31.109 1 83.5 77 GLU A CA 1
ATOM 625 C C . GLU A 1 77 ? 43.938 -22.734 -31.859 1 83.5 77 GLU A C 1
ATOM 627 O O . GLU A 1 77 ? 44.406 -23.844 -31.594 1 83.5 77 GLU A O 1
ATOM 632 N N . LEU A 1 78 ? 43.062 -22.547 -32.75 1 83.5 78 LEU A N 1
ATOM 633 C CA . LEU A 1 78 ? 42.5 -23.688 -33.469 1 83.5 78 LEU A CA 1
ATOM 634 C C . LEU A 1 78 ? 43.375 -24.078 -34.656 1 83.5 78 LEU A C 1
ATOM 636 O O . LEU A 1 78 ? 43.406 -25.25 -35.031 1 83.5 78 LEU A O 1
ATOM 640 N N . GLN A 1 79 ? 44.062 -23.094 -35.188 1 78.12 79 GLN A N 1
ATOM 641 C CA . GLN A 1 79 ? 44.906 -23.359 -36.375 1 78.12 79 GLN A CA 1
ATOM 642 C C . GLN A 1 79 ? 46.219 -23.984 -35.969 1 78.12 79 GLN A C 1
ATOM 644 O O . GLN A 1 79 ? 46.719 -24.906 -36.656 1 78.12 79 GLN A O 1
ATOM 649 N N . TYR A 1 80 ? 46.75 -23.531 -35 1 69.44 80 TYR A N 1
ATOM 650 C CA . TYR A 1 80 ? 48.125 -23.922 -34.688 1 69.44 80 TYR A CA 1
ATOM 651 C C . TYR A 1 80 ? 48.156 -25.047 -33.656 1 69.44 80 TYR A C 1
ATOM 653 O O . TYR A 1 80 ? 49.125 -25.812 -33.625 1 69.44 80 TYR A O 1
ATOM 661 N N . ASN A 1 81 ? 47.188 -25.156 -32.969 1 63.94 81 ASN A N 1
ATOM 662 C CA . ASN A 1 81 ? 47.281 -26.078 -31.844 1 63.94 81 ASN A CA 1
ATOM 663 C C . ASN A 1 81 ? 46.281 -27.234 -31.984 1 63.94 81 ASN A C 1
ATOM 665 O O . ASN A 1 81 ? 46.156 -28.062 -31.094 1 63.94 81 ASN A O 1
ATOM 669 N N . SER A 1 82 ? 45.625 -27.266 -33.094 1 64.12 82 SER A N 1
ATOM 670 C CA . SER A 1 82 ? 44.625 -28.312 -33.188 1 64.12 82 SER A CA 1
ATOM 671 C C . SER A 1 82 ? 45.094 -29.484 -34.031 1 64.12 82 SER A C 1
ATOM 673 O O . SER A 1 82 ? 45.969 -29.312 -34.906 1 64.12 82 SER A O 1
ATOM 675 N N . ALA A 1 83 ? 44.781 -30.609 -33.625 1 64.19 83 ALA A N 1
ATOM 676 C CA . ALA A 1 83 ? 45.125 -31.875 -34.281 1 64.19 83 ALA A CA 1
ATOM 677 C C . ALA A 1 83 ? 44.625 -31.906 -35.719 1 64.19 83 ALA A C 1
ATOM 679 O O . ALA A 1 83 ? 45.125 -32.688 -36.531 1 64.19 83 ALA A O 1
ATOM 680 N N . LEU A 1 84 ? 43.625 -31.062 -36.062 1 66.81 84 LEU A N 1
ATOM 681 C CA . LEU A 1 84 ? 43.062 -31.109 -37.406 1 66.81 84 LEU A CA 1
ATOM 682 C C . LEU A 1 84 ? 43.5 -29.891 -38.219 1 66.81 84 LEU A C 1
ATOM 684 O O . LEU A 1 84 ? 43.312 -28.75 -37.812 1 66.81 84 LEU A O 1
ATOM 688 N N . LYS A 1 85 ? 44.312 -30.109 -39.125 1 70.38 85 LYS A N 1
ATOM 689 C CA . LYS A 1 85 ? 44.812 -29.031 -40 1 70.38 85 LYS A CA 1
ATOM 690 C C . LYS A 1 85 ? 43.844 -28.766 -41.156 1 70.38 85 LYS A C 1
ATOM 692 O O . LYS A 1 85 ? 43.219 -29.703 -41.688 1 70.38 85 LYS A O 1
ATOM 697 N N . ASN A 1 86 ? 43.594 -27.5 -41.562 1 70.75 86 ASN A N 1
ATOM 698 C CA . ASN A 1 86 ? 42.656 -27.031 -42.562 1 70.75 86 ASN A CA 1
ATOM 699 C C . ASN A 1 86 ? 43 -27.625 -43.938 1 70.75 86 ASN A C 1
ATOM 701 O O . ASN A 1 86 ? 42.094 -27.812 -44.781 1 70.75 86 ASN A O 1
ATOM 705 N N . ASP A 1 87 ? 44.188 -27.906 -44.125 1 70.75 87 ASP A N 1
ATOM 706 C CA . ASP A 1 87 ? 44.656 -28.281 -45.469 1 70.75 87 ASP A CA 1
ATOM 707 C C . ASP A 1 87 ? 44.281 -29.734 -45.781 1 70.75 87 ASP A C 1
ATOM 709 O O . ASP A 1 87 ? 44.438 -30.188 -46.906 1 70.75 87 ASP A O 1
ATOM 713 N N . THR A 1 88 ? 43.656 -30.375 -44.906 1 70.31 88 THR A N 1
ATOM 714 C CA . THR A 1 88 ? 43.438 -31.812 -45.094 1 70.31 88 THR A CA 1
ATOM 715 C C . THR A 1 88 ? 42.031 -32.094 -45.531 1 70.31 88 THR A C 1
ATOM 717 O O . THR A 1 88 ? 41.656 -33.219 -45.875 1 70.31 88 THR A O 1
ATOM 720 N N . VAL A 1 89 ? 41.219 -31.016 -45.656 1 78.31 89 VAL A N 1
ATOM 721 C CA . VAL A 1 89 ? 39.812 -31.281 -45.906 1 78.31 89 VAL A CA 1
ATOM 722 C C . VAL A 1 89 ? 39.438 -30.672 -47.25 1 78.31 89 VAL A C 1
ATOM 724 O O . VAL A 1 89 ? 39.906 -29.594 -47.625 1 78.31 89 VAL A O 1
ATOM 727 N N . SER A 1 90 ? 38.719 -31.484 -48.031 1 82.94 90 SER A N 1
ATOM 728 C CA . SER A 1 90 ? 38.25 -31 -49.312 1 82.94 90 SER A CA 1
ATOM 729 C C . SER A 1 90 ? 37.125 -29.969 -49.125 1 82.94 90 SER A C 1
ATOM 731 O O . SER A 1 90 ? 36.5 -29.906 -48.094 1 82.94 90 SER A O 1
ATOM 733 N N . ALA A 1 91 ? 36.969 -29.125 -50.125 1 85.38 91 ALA A N 1
ATOM 734 C CA . ALA A 1 91 ? 35.969 -28.078 -50.094 1 85.38 91 ALA A CA 1
ATOM 735 C C . ALA A 1 91 ? 34.562 -28.672 -50 1 85.38 91 ALA A C 1
ATOM 737 O O . ALA A 1 91 ? 33.688 -28.094 -49.375 1 85.38 91 ALA A O 1
ATOM 738 N N . ALA A 1 92 ? 34.438 -29.766 -50.531 1 87.31 92 ALA A N 1
ATOM 739 C CA . ALA A 1 92 ? 33.125 -30.438 -50.5 1 87.31 92 ALA A CA 1
ATOM 740 C C . ALA A 1 92 ? 32.781 -30.938 -49.094 1 87.31 92 ALA A C 1
ATOM 742 O O . ALA A 1 92 ? 31.656 -30.844 -48.625 1 87.31 92 ALA A O 1
ATOM 743 N N . GLU A 1 93 ? 33.75 -31.422 -48.5 1 87.44 93 GLU A N 1
ATOM 744 C CA . GLU A 1 93 ? 33.594 -31.922 -47.125 1 87.44 93 GLU A CA 1
ATOM 745 C C . GLU A 1 93 ? 33.281 -30.781 -46.156 1 87.44 93 GLU A C 1
ATOM 747 O O . GLU A 1 93 ? 32.5 -30.922 -45.25 1 87.44 93 GLU A O 1
ATOM 752 N N . LEU A 1 94 ? 33.938 -29.719 -46.406 1 91.19 94 LEU A N 1
ATOM 753 C CA . LEU A 1 94 ? 33.75 -28.547 -45.562 1 91.19 94 LEU A CA 1
ATOM 754 C C . LEU A 1 94 ? 32.312 -28.016 -45.719 1 91.19 94 LEU A C 1
ATOM 756 O O . LEU A 1 94 ? 31.672 -27.656 -44.75 1 91.19 94 LEU A O 1
ATOM 760 N N . ASN A 1 95 ? 31.797 -28.016 -46.906 1 92.12 95 ASN A N 1
ATOM 761 C CA . ASN A 1 95 ? 30.438 -27.562 -47.156 1 92.12 95 ASN A CA 1
ATOM 762 C C . ASN A 1 95 ? 29.406 -28.5 -46.531 1 92.12 95 ASN A C 1
ATOM 764 O O . ASN A 1 95 ? 28.344 -28.062 -46.094 1 92.12 95 ASN A O 1
ATOM 768 N N . GLU A 1 96 ? 29.734 -29.688 -46.531 1 90.62 96 GLU A N 1
ATOM 769 C CA . GLU A 1 96 ? 28.844 -30.672 -45.906 1 90.62 96 GLU A CA 1
ATOM 770 C C . GLU A 1 96 ? 28.812 -30.484 -44.406 1 90.62 96 GLU A C 1
ATOM 772 O O . GLU A 1 96 ? 27.766 -30.625 -43.781 1 90.62 96 GLU A O 1
ATOM 777 N N . LEU A 1 97 ? 29.953 -30.219 -43.875 1 91 97 LEU A N 1
ATOM 778 C CA . LEU A 1 97 ? 30.047 -29.953 -42.438 1 91 97 LEU A CA 1
ATOM 779 C C . LEU A 1 97 ? 29.219 -28.719 -42.062 1 91 97 LEU A C 1
ATOM 781 O O . LEU A 1 97 ? 28.469 -28.75 -41.094 1 91 97 LEU A O 1
ATOM 785 N N . ARG A 1 98 ? 29.344 -27.688 -42.844 1 94.81 98 ARG A N 1
ATOM 786 C CA . ARG A 1 98 ? 28.594 -26.453 -42.625 1 94.81 98 ARG A CA 1
ATOM 787 C C . ARG A 1 98 ? 27.094 -26.703 -42.719 1 94.81 98 ARG A C 1
ATOM 789 O O . ARG A 1 98 ? 26.312 -26.234 -41.906 1 94.81 98 ARG A O 1
ATOM 796 N N . SER A 1 99 ? 26.719 -27.484 -43.656 1 93.69 99 SER A N 1
ATOM 797 C CA . SER A 1 99 ? 25.312 -27.812 -43.844 1 93.69 99 SER A CA 1
ATOM 798 C C . SER A 1 99 ? 24.766 -28.641 -42.688 1 93.69 99 SER A C 1
ATOM 800 O O . SER A 1 99 ? 23.609 -28.484 -42.312 1 93.69 99 SER A O 1
ATOM 802 N N . THR A 1 100 ? 25.5 -29.547 -42.188 1 92.25 100 THR A N 1
ATOM 803 C CA . THR A 1 100 ? 25.109 -30.344 -41.031 1 92.25 100 THR A CA 1
ATOM 804 C C . THR A 1 100 ? 24.875 -29.469 -39.812 1 92.25 100 THR A C 1
ATOM 806 O O . THR A 1 100 ? 23.906 -29.656 -39.094 1 92.25 100 THR A O 1
ATOM 809 N N . ILE A 1 101 ? 25.766 -28.547 -39.625 1 95.12 101 ILE A N 1
ATOM 810 C CA . ILE A 1 101 ? 25.656 -27.656 -38.5 1 95.12 101 ILE A CA 1
ATOM 811 C C . ILE A 1 101 ? 24.391 -26.812 -38.625 1 95.12 101 ILE A C 1
ATOM 813 O O . ILE A 1 101 ? 23.641 -26.641 -37.656 1 95.12 101 ILE A O 1
ATOM 817 N N . ILE A 1 102 ? 24.125 -26.328 -39.781 1 95.75 102 ILE A N 1
ATOM 818 C CA . ILE A 1 102 ? 22.969 -25.484 -40.031 1 95.75 102 ILE A CA 1
ATOM 819 C C . ILE A 1 102 ? 21.688 -26.297 -39.844 1 95.75 102 ILE A C 1
ATOM 821 O O . ILE A 1 102 ? 20.703 -25.797 -39.281 1 95.75 102 ILE A O 1
ATOM 825 N N . ASN A 1 103 ? 21.703 -27.516 -40.219 1 93.5 103 ASN A N 1
ATOM 826 C CA . ASN A 1 103 ? 20.531 -28.375 -40.031 1 93.5 103 ASN A CA 1
ATOM 827 C C . ASN A 1 103 ? 20.281 -28.703 -38.562 1 93.5 103 ASN A C 1
ATOM 829 O O . ASN A 1 103 ? 19.141 -28.859 -38.156 1 93.5 103 ASN A O 1
ATOM 833 N N . LEU A 1 104 ? 21.344 -28.875 -37.875 1 93.38 104 LEU A N 1
ATOM 834 C CA . LEU A 1 104 ? 21.234 -29.234 -36.469 1 93.38 104 LEU A CA 1
ATOM 835 C C . LEU A 1 104 ? 20.766 -28.031 -35.656 1 93.38 104 LEU A C 1
ATOM 837 O O . LEU A 1 104 ? 19.922 -28.172 -34.75 1 93.38 104 LEU A O 1
ATOM 841 N N . LEU A 1 105 ? 21.25 -26.875 -35.969 1 95.12 105 LEU A N 1
ATOM 842 C CA . LEU A 1 105 ? 21.016 -25.703 -35.125 1 95.12 105 LEU A CA 1
ATOM 843 C C . LEU A 1 105 ? 19.781 -24.938 -35.594 1 95.12 105 LEU A C 1
ATOM 845 O O . LEU A 1 105 ? 19.156 -24.234 -34.812 1 95.12 105 LEU A O 1
ATOM 849 N N . ASP A 1 106 ? 19.375 -25.078 -36.812 1 93.75 106 ASP A N 1
ATOM 850 C CA . ASP A 1 106 ? 18.281 -24.312 -37.406 1 93.75 106 ASP A CA 1
ATOM 851 C C . ASP A 1 106 ? 18.344 -22.844 -36.969 1 93.75 106 ASP A C 1
ATOM 853 O O . ASP A 1 106 ? 17.391 -22.312 -36.406 1 93.75 106 ASP A O 1
ATOM 857 N N . PRO A 1 107 ? 19.484 -22.203 -37.25 1 93.06 107 PRO A N 1
ATOM 858 C CA . PRO A 1 107 ? 19.719 -20.828 -36.812 1 93.06 107 PRO A CA 1
ATOM 859 C C . PRO A 1 107 ? 18.953 -19.797 -37.656 1 93.06 107 PRO A C 1
ATOM 861 O O . PRO A 1 107 ? 18.453 -20.125 -38.719 1 93.06 107 PRO A O 1
ATOM 864 N N . PRO A 1 108 ? 18.859 -18.625 -37.156 1 93.62 108 PRO A N 1
ATOM 865 C CA . PRO A 1 108 ? 18.344 -17.547 -38 1 93.62 108 PRO A CA 1
ATOM 866 C C . PRO A 1 108 ? 19.203 -17.297 -39.25 1 93.62 108 PRO A C 1
ATOM 868 O O . PRO A 1 108 ? 20.391 -17.656 -39.25 1 93.62 108 PRO A O 1
ATOM 871 N N . PRO A 1 109 ? 18.703 -16.656 -40.219 1 94.56 109 PRO A N 1
ATOM 872 C CA . PRO A 1 109 ? 19.406 -16.484 -41.5 1 94.56 109 PRO A CA 1
ATOM 873 C C . PRO A 1 109 ? 20.703 -15.711 -41.375 1 94.56 109 PRO A C 1
ATOM 875 O O . PRO A 1 109 ? 21.688 -16.016 -42.062 1 94.56 109 PRO A O 1
ATOM 878 N N . GLU A 1 110 ? 20.719 -14.844 -40.469 1 94.62 110 GLU A N 1
ATOM 879 C CA . GLU A 1 110 ? 21.953 -14.07 -40.281 1 94.62 110 GLU A CA 1
ATOM 880 C C . GLU A 1 110 ? 23.078 -14.945 -39.781 1 94.62 110 GLU A C 1
ATOM 882 O O . GLU A 1 110 ? 24.234 -14.781 -40.188 1 94.62 110 GLU A O 1
ATOM 887 N N . VAL A 1 111 ? 22.828 -15.859 -38.906 1 96 111 VAL A N 1
ATOM 888 C CA . VAL A 1 111 ? 23.828 -16.75 -38.312 1 96 111 VAL A CA 1
ATOM 889 C C . VAL A 1 111 ? 24.188 -17.844 -39.312 1 96 111 VAL A C 1
ATOM 891 O O . VAL A 1 111 ? 25.344 -18.281 -39.344 1 96 111 VAL A O 1
ATOM 894 N N . SER A 1 112 ? 23.25 -18.25 -40.156 1 95.81 112 SER A N 1
ATOM 895 C CA . SER A 1 112 ? 23.531 -19.219 -41.188 1 95.81 112 SER A CA 1
ATOM 896 C C . SER A 1 112 ? 24.594 -18.703 -42.156 1 95.81 112 SER A C 1
ATOM 898 O O . SER A 1 112 ? 25.453 -19.453 -42.625 1 95.81 112 SER A O 1
ATOM 900 N N . ALA A 1 113 ? 24.484 -17.406 -42.438 1 96.12 113 ALA A N 1
ATOM 901 C CA . ALA A 1 113 ? 25.469 -16.781 -43.312 1 96.12 113 ALA A CA 1
ATOM 902 C C . ALA A 1 113 ? 26.859 -16.781 -42.656 1 96.12 113 ALA A C 1
ATOM 904 O O . ALA A 1 113 ? 27.859 -16.938 -43.375 1 96.12 113 ALA A O 1
ATOM 905 N N . LEU A 1 114 ? 26.922 -16.625 -41.406 1 96.5 114 LEU A N 1
ATOM 906 C CA . LEU A 1 114 ? 28.188 -16.625 -40.719 1 96.5 114 LEU A CA 1
ATOM 907 C C . LEU A 1 114 ? 28.797 -18.016 -40.688 1 96.5 114 LEU A C 1
ATOM 909 O O . LEU A 1 114 ? 30.016 -18.172 -40.844 1 96.5 114 LEU A O 1
ATOM 913 N N . ILE A 1 115 ? 27.984 -19.031 -40.438 1 96.06 115 ILE A N 1
ATOM 914 C CA . ILE A 1 115 ? 28.453 -20.406 -40.375 1 96.06 115 ILE A CA 1
ATOM 915 C C . ILE A 1 115 ? 29.031 -20.797 -41.75 1 96.06 115 ILE A C 1
ATOM 917 O O . ILE A 1 115 ? 30.031 -21.531 -41.812 1 96.06 115 ILE A O 1
ATOM 921 N N . ASN A 1 116 ? 28.484 -20.281 -42.812 1 94.75 116 ASN A N 1
ATOM 922 C CA . ASN A 1 116 ? 28.938 -20.594 -44.156 1 94.75 116 ASN A CA 1
ATOM 923 C C . ASN A 1 116 ? 30.297 -19.969 -44.438 1 94.75 116 ASN A C 1
ATOM 925 O O . ASN A 1 116 ? 30.984 -20.359 -45.375 1 94.75 116 ASN A O 1
ATOM 929 N N . LYS A 1 117 ? 30.734 -19.047 -43.625 1 93.69 117 LYS A N 1
ATOM 930 C CA . LYS A 1 117 ? 32.031 -18.375 -43.812 1 93.69 117 LYS A CA 1
ATOM 931 C C . LYS A 1 117 ? 33.094 -18.969 -42.906 1 93.69 117 LYS A C 1
ATOM 933 O O . LYS A 1 117 ? 34.281 -18.625 -43.031 1 93.69 117 LYS A O 1
ATOM 938 N N . LEU A 1 118 ? 32.719 -19.875 -42.031 1 93 118 LEU A N 1
ATOM 939 C CA . LEU A 1 118 ? 33.688 -20.438 -41.094 1 93 118 LEU A CA 1
ATOM 940 C C . LEU A 1 118 ? 34.625 -21.422 -41.781 1 93 118 LEU A C 1
ATOM 942 O O . LEU A 1 118 ? 34.219 -22.125 -42.719 1 93 118 LEU A O 1
ATOM 946 N N . ASP A 1 119 ? 35.844 -21.422 -41.375 1 90.12 119 ASP A N 1
ATOM 947 C CA . ASP A 1 119 ? 36.812 -22.422 -41.875 1 90.12 119 ASP A CA 1
ATOM 948 C C . ASP A 1 119 ? 36.594 -23.766 -41.188 1 90.12 119 ASP A C 1
ATOM 950 O O . ASP A 1 119 ? 35.656 -23.938 -40.406 1 90.12 119 ASP A O 1
ATOM 954 N N . PHE A 1 120 ? 37.344 -24.734 -41.562 1 89.69 120 PHE A N 1
ATOM 955 C CA . PHE A 1 120 ? 37.156 -26.109 -41.094 1 89.69 120 PHE A CA 1
ATOM 956 C C . PHE A 1 120 ? 37.375 -26.219 -39.594 1 89.69 120 PHE A C 1
ATOM 958 O O . PHE A 1 120 ? 36.594 -26.828 -38.875 1 89.69 120 PHE A O 1
ATOM 965 N N . ALA A 1 121 ? 38.438 -25.578 -39.094 1 88.38 121 ALA A N 1
ATOM 966 C CA . ALA A 1 121 ? 38.781 -25.625 -37.688 1 88.38 121 ALA A CA 1
ATOM 967 C C . ALA A 1 121 ? 37.656 -25 -36.844 1 88.38 121 ALA A C 1
ATOM 969 O O . ALA A 1 121 ? 37.281 -25.562 -35.812 1 88.38 121 ALA A O 1
ATOM 970 N N . MET A 1 122 ? 37.125 -23.938 -37.281 1 91.62 122 MET A N 1
ATOM 971 C CA . MET A 1 122 ? 36.094 -23.219 -36.562 1 91.62 122 MET A CA 1
ATOM 972 C C . MET A 1 122 ? 34.781 -23.984 -36.594 1 91.62 122 MET A C 1
ATOM 974 O O . MET A 1 122 ? 34.031 -24.031 -35.625 1 91.62 122 MET A O 1
ATOM 978 N N . SER A 1 123 ? 34.5 -24.531 -37.719 1 92.69 123 SER A N 1
ATOM 979 C CA . SER A 1 123 ? 33.25 -25.312 -37.875 1 92.69 123 SER A CA 1
ATOM 980 C C . SER A 1 123 ? 33.281 -26.562 -37 1 92.69 123 SER A C 1
ATOM 982 O O . SER A 1 123 ? 32.281 -26.922 -36.375 1 92.69 123 SER A O 1
ATOM 984 N N . THR A 1 124 ? 34.406 -27.234 -36.938 1 91.75 124 THR A N 1
ATOM 985 C CA . THR A 1 124 ? 34.531 -28.422 -36.094 1 91.75 124 THR A CA 1
ATOM 986 C C . THR A 1 124 ? 34.438 -28.062 -34.625 1 91.75 124 THR A C 1
ATOM 988 O O . THR A 1 124 ? 33.906 -28.828 -33.844 1 91.75 124 THR A O 1
ATOM 991 N N . TYR A 1 125 ? 35 -26.906 -34.344 1 93.5 125 TYR A N 1
ATOM 992 C CA . TYR A 1 125 ? 34.906 -26.422 -32.969 1 93.5 125 TYR A CA 1
ATOM 993 C C . TYR A 1 125 ? 33.438 -26.172 -32.562 1 93.5 125 TYR A C 1
ATOM 995 O O . TYR A 1 125 ? 33 -26.625 -31.516 1 93.5 125 TYR A O 1
ATOM 1003 N N . LEU A 1 126 ? 32.75 -25.438 -33.375 1 95.25 126 LEU A N 1
ATOM 1004 C CA . LEU A 1 126 ? 31.344 -25.125 -33.125 1 95.25 126 LEU A CA 1
ATOM 1005 C C . LEU A 1 126 ? 30.516 -26.406 -32.938 1 95.25 126 LEU A C 1
ATOM 1007 O O . LEU A 1 126 ? 29.703 -26.5 -32.031 1 95.25 126 LEU A O 1
ATOM 1011 N N . LEU A 1 127 ? 30.766 -27.344 -33.812 1 95 127 LEU A N 1
ATOM 1012 C CA . LEU A 1 127 ? 30.047 -28.625 -33.75 1 95 127 LEU A CA 1
ATOM 1013 C C . LEU A 1 127 ? 30.438 -29.375 -32.469 1 95 127 LEU A C 1
ATOM 1015 O O . LEU A 1 127 ? 29.594 -30.078 -31.891 1 95 127 LEU A O 1
ATOM 1019 N N . SER A 1 128 ? 31.688 -29.328 -32.125 1 94.62 128 SER A N 1
ATOM 1020 C CA . SER A 1 128 ? 32.156 -29.969 -30.906 1 94.62 128 SER A CA 1
ATOM 1021 C C . SER A 1 128 ? 31.453 -29.375 -29.688 1 94.62 128 SER A C 1
ATOM 1023 O O . SER A 1 128 ? 31.047 -30.109 -28.766 1 94.62 128 SER A O 1
ATOM 1025 N N . VAL A 1 129 ? 31.328 -28.031 -29.656 1 96.12 129 VAL A N 1
ATOM 1026 C CA . VAL A 1 129 ? 30.641 -27.375 -28.547 1 96.12 129 VAL A CA 1
ATOM 1027 C C . VAL A 1 129 ? 29.188 -27.828 -28.5 1 96.12 129 VAL A C 1
ATOM 1029 O O . VAL A 1 129 ? 28.656 -28.109 -27.438 1 96.12 129 VAL A O 1
ATOM 1032 N N . TYR A 1 130 ? 28.578 -27.891 -29.609 1 96.81 130 TYR A N 1
ATOM 1033 C CA . TYR A 1 130 ? 27.188 -28.312 -29.672 1 96.81 130 TYR A CA 1
ATOM 1034 C C . TYR A 1 130 ? 27.016 -29.734 -29.172 1 96.81 130 TYR A C 1
ATOM 1036 O O . TYR A 1 130 ? 26.156 -30 -28.312 1 96.81 130 TYR A O 1
ATOM 1044 N N . ARG A 1 131 ? 27.781 -30.672 -29.688 1 95.62 131 ARG A N 1
ATOM 1045 C CA . ARG A 1 131 ? 27.625 -32.094 -29.328 1 95.62 131 ARG A CA 1
ATOM 1046 C C . ARG A 1 131 ? 27.938 -32.312 -27.859 1 95.62 131 ARG A C 1
ATOM 1048 O O . ARG A 1 131 ? 27.219 -33.062 -27.172 1 95.62 131 ARG A O 1
ATOM 1055 N N . LEU A 1 132 ? 28.922 -31.688 -27.422 1 95.25 132 LEU A N 1
ATOM 1056 C CA . LEU A 1 132 ? 29.312 -31.828 -26.016 1 95.25 132 LEU A CA 1
ATOM 1057 C C . LEU A 1 132 ? 28.203 -31.328 -25.094 1 95.25 132 LEU A C 1
ATOM 1059 O O . LEU A 1 132 ? 27.766 -32.062 -24.188 1 95.25 132 LEU A O 1
ATOM 1063 N N . GLU A 1 133 ? 27.781 -30.125 -25.328 1 96.19 133 GLU A N 1
ATOM 1064 C CA . GLU A 1 133 ? 26.812 -29.516 -24.422 1 96.19 133 GLU A CA 1
ATOM 1065 C C . GLU A 1 133 ? 25.422 -30.141 -24.578 1 96.19 133 GLU A C 1
ATOM 1067 O O . GLU A 1 133 ? 24.656 -30.219 -23.625 1 96.19 133 GLU A O 1
ATOM 1072 N N . TYR A 1 134 ? 25.094 -30.547 -25.766 1 95 134 TYR A N 1
ATOM 1073 C CA . TYR A 1 134 ? 23.859 -31.297 -25.969 1 95 134 TYR A CA 1
ATOM 1074 C C . TYR A 1 134 ? 23.844 -32.562 -25.125 1 95 134 TYR A C 1
ATOM 1076 O O . TYR A 1 134 ? 22.844 -32.844 -24.438 1 95 134 TYR A O 1
ATOM 1084 N N . MET A 1 135 ? 24.906 -33.344 -25.172 1 94.62 135 MET A N 1
ATOM 1085 C CA . MET A 1 135 ? 25 -34.562 -24.406 1 94.62 135 MET A CA 1
ATOM 1086 C C . MET A 1 135 ? 25.062 -34.312 -22.906 1 94.62 135 MET A C 1
ATOM 1088 O O . MET A 1 135 ? 24.469 -35.062 -22.125 1 94.62 135 MET A O 1
ATOM 1092 N N . ARG A 1 136 ? 25.688 -33.281 -22.578 1 94.38 136 ARG A N 1
ATOM 1093 C CA . ARG A 1 136 ? 25.797 -32.906 -21.156 1 94.38 136 ARG A CA 1
ATOM 1094 C C . ARG A 1 136 ? 24.438 -32.594 -20.578 1 94.38 136 ARG A C 1
ATOM 1096 O O . ARG A 1 136 ? 24.062 -33.094 -19.516 1 94.38 136 ARG A O 1
ATOM 1103 N N . VAL A 1 137 ? 23.672 -31.812 -21.203 1 94.94 137 VAL A N 1
ATOM 1104 C CA . VAL A 1 137 ? 22.375 -31.375 -20.703 1 94.94 137 VAL A CA 1
ATOM 1105 C C . VAL A 1 137 ? 21.391 -32.531 -20.688 1 94.94 137 VAL A C 1
ATOM 1107 O O . VAL A 1 137 ? 20.531 -32.625 -19.812 1 94.94 137 VAL A O 1
ATOM 1110 N N . SER A 1 138 ? 21.547 -33.438 -21.594 1 93.19 138 SER A N 1
ATOM 1111 C CA . SER A 1 138 ? 20.641 -34.562 -21.734 1 93.19 138 SER A CA 1
ATOM 1112 C C . SER A 1 138 ? 20.922 -35.656 -20.688 1 93.19 138 SER A C 1
ATOM 1114 O O . SER A 1 138 ? 20 -36.344 -20.234 1 93.19 138 SER A O 1
ATOM 1116 N N . ARG A 1 139 ? 22.219 -35.719 -20.297 1 90.62 139 ARG A N 1
ATOM 1117 C CA . ARG A 1 139 ? 22.547 -36.906 -19.531 1 90.62 139 ARG A CA 1
ATOM 1118 C C . ARG A 1 139 ? 23.078 -36.531 -18.141 1 90.62 139 ARG A C 1
ATOM 1120 O O . ARG A 1 139 ? 23.094 -37.375 -17.234 1 90.62 139 ARG A O 1
ATOM 1127 N N . SER A 1 140 ? 23.438 -35.375 -17.938 1 89.75 140 SER A N 1
ATOM 1128 C CA . SER A 1 140 ? 24.047 -35 -16.656 1 89.75 140 SER A CA 1
ATOM 1129 C C . SER A 1 140 ? 22.984 -34.781 -15.594 1 89.75 140 SER A C 1
ATOM 1131 O O . SER A 1 140 ? 21.859 -34.375 -15.898 1 89.75 140 SER A O 1
ATOM 1133 N N . THR A 1 141 ? 23.375 -35.031 -14.312 1 85.81 141 THR A N 1
ATOM 1134 C CA . THR A 1 141 ? 22.484 -34.781 -13.172 1 85.81 141 THR A CA 1
ATOM 1135 C C . THR A 1 141 ? 22.938 -33.562 -12.398 1 85.81 141 THR A C 1
ATOM 1137 O O . THR A 1 141 ? 22.297 -33.188 -11.414 1 85.81 141 THR A O 1
ATOM 1140 N N . ASP A 1 142 ? 23.922 -32.938 -12.977 1 87.38 142 ASP A N 1
ATOM 1141 C CA . ASP A 1 142 ? 24.422 -31.734 -12.305 1 87.38 142 ASP A CA 1
ATOM 1142 C C . ASP A 1 142 ? 23.438 -30.578 -12.438 1 87.38 142 ASP A C 1
ATOM 1144 O O . ASP A 1 142 ? 22.844 -30.375 -13.508 1 87.38 142 ASP A O 1
ATOM 1148 N N . GLN A 1 143 ? 23.391 -29.781 -11.391 1 85.81 143 GLN A N 1
ATOM 1149 C CA . GLN A 1 143 ? 22.422 -28.703 -11.359 1 85.81 143 GLN A CA 1
ATOM 1150 C C . GLN A 1 143 ? 22.859 -27.531 -12.242 1 85.81 143 GLN A C 1
ATOM 1152 O O . GLN A 1 143 ? 22.031 -26.75 -12.703 1 85.81 143 GLN A O 1
ATOM 1157 N N . ASP A 1 144 ? 24.125 -27.484 -12.539 1 86.69 144 ASP A N 1
ATOM 1158 C CA . ASP A 1 144 ? 24.625 -26.359 -13.336 1 86.69 144 ASP A CA 1
ATOM 1159 C C . ASP A 1 144 ? 24.828 -26.781 -14.789 1 86.69 144 ASP A C 1
ATOM 1161 O O . ASP A 1 144 ? 25.547 -26.109 -15.539 1 86.69 144 ASP A O 1
ATOM 1165 N N . ARG A 1 145 ? 24.266 -27.844 -15.203 1 87.38 145 ARG A N 1
ATOM 1166 C CA . ARG A 1 145 ? 24.516 -28.422 -16.516 1 87.38 145 ARG A CA 1
ATOM 1167 C C . ARG A 1 145 ? 24.203 -27.422 -17.625 1 87.38 145 ARG A C 1
ATOM 1169 O O . ARG A 1 145 ? 24.922 -27.359 -18.625 1 87.38 145 ARG A O 1
ATOM 1176 N N . PHE A 1 146 ? 23.188 -26.656 -17.438 1 91.88 146 PHE A N 1
ATOM 1177 C CA . PHE A 1 146 ? 22.828 -25.703 -18.484 1 91.88 146 PHE A CA 1
ATOM 1178 C C . PHE A 1 146 ? 23.531 -24.375 -18.25 1 91.88 146 PHE A C 1
ATOM 1180 O O . PHE A 1 146 ? 23.797 -23.641 -19.203 1 91.88 146 PHE A O 1
ATOM 1187 N N . GLN A 1 147 ? 23.906 -24 -17.094 1 92.56 147 GLN A N 1
ATOM 1188 C CA . GLN A 1 147 ? 24.469 -22.688 -16.734 1 92.56 147 GLN A CA 1
ATOM 1189 C C . GLN A 1 147 ? 25.859 -22.516 -17.328 1 92.56 147 GLN A C 1
ATOM 1191 O O . GLN A 1 147 ? 26.344 -21.391 -17.484 1 92.56 147 GLN A O 1
ATOM 1196 N N . VAL A 1 148 ? 26.453 -23.594 -17.688 1 92.94 148 VAL A N 1
ATOM 1197 C CA . VAL A 1 148 ? 27.812 -23.594 -18.203 1 92.94 148 VAL A CA 1
ATOM 1198 C C . VAL A 1 148 ? 27.844 -22.875 -19.562 1 92.94 148 VAL A C 1
ATOM 1200 O O . VAL A 1 148 ? 28.875 -22.359 -19.969 1 92.94 148 VAL A O 1
ATOM 1203 N N . MET A 1 149 ? 26.703 -22.859 -20.312 1 95.06 149 MET A N 1
ATOM 1204 C CA . MET A 1 149 ? 26.625 -22.188 -21.609 1 95.06 149 MET A CA 1
ATOM 1205 C C . MET A 1 149 ? 26.984 -20.703 -21.469 1 95.06 149 MET A C 1
ATOM 1207 O O . MET A 1 149 ? 27.531 -20.109 -22.391 1 95.06 149 MET A O 1
ATOM 1211 N N . PHE A 1 150 ? 26.703 -20.141 -20.344 1 96.12 150 PHE A N 1
ATOM 1212 C CA . PHE A 1 150 ? 26.969 -18.719 -20.141 1 96.12 150 PHE A CA 1
ATOM 1213 C C . PHE A 1 150 ? 28.453 -18.469 -19.953 1 96.12 150 PHE A C 1
ATOM 1215 O O . PHE A 1 150 ? 28.938 -17.359 -20.203 1 96.12 150 PHE A O 1
ATOM 1222 N N . ARG A 1 151 ? 29.172 -19.484 -19.578 1 93.88 151 ARG A N 1
ATOM 1223 C CA . ARG A 1 151 ? 30.625 -19.359 -19.484 1 93.88 151 ARG A CA 1
ATOM 1224 C C . ARG A 1 151 ? 31.25 -19.219 -20.875 1 93.88 151 ARG A C 1
ATOM 1226 O O . ARG A 1 151 ? 32.25 -18.531 -21.031 1 93.88 151 ARG A O 1
ATOM 1233 N N . TYR A 1 152 ? 30.625 -19.938 -21.859 1 95.5 152 TYR A N 1
ATOM 1234 C CA . TYR A 1 152 ? 31.078 -19.766 -23.234 1 95.5 152 TYR A CA 1
ATOM 1235 C C . TYR A 1 152 ? 30.828 -18.328 -23.719 1 95.5 152 TYR A C 1
ATOM 1237 O O . TYR A 1 152 ? 31.672 -17.75 -24.406 1 95.5 152 TYR A O 1
ATOM 1245 N N . LEU A 1 153 ? 29.75 -17.75 -23.312 1 95.88 153 LEU A N 1
ATOM 1246 C CA . LEU A 1 153 ? 29.375 -16.406 -23.75 1 95.88 153 LEU A CA 1
ATOM 1247 C C . LEU A 1 153 ? 30.25 -15.352 -23.094 1 95.88 153 LEU A C 1
ATOM 1249 O O . LEU A 1 153 ? 30.438 -14.258 -23.641 1 95.88 153 LEU A O 1
ATOM 1253 N N . GLU A 1 154 ? 30.812 -15.688 -21.969 1 94 154 GLU A N 1
ATOM 1254 C CA . GLU A 1 154 ? 31.656 -14.742 -21.234 1 94 154 GLU A CA 1
ATOM 1255 C C . GLU A 1 154 ? 33.125 -14.852 -21.656 1 94 154 GLU A C 1
ATOM 1257 O O . GLU A 1 154 ? 33.938 -13.984 -21.328 1 94 154 GLU A O 1
ATOM 1262 N N . ASP A 1 155 ? 33.406 -15.867 -22.406 1 93.5 155 ASP A N 1
ATOM 1263 C CA . ASP A 1 155 ? 34.781 -16.094 -22.828 1 93.5 155 ASP A CA 1
ATOM 1264 C C . ASP A 1 155 ? 35.281 -14.961 -23.719 1 93.5 155 ASP A C 1
ATOM 1266 O O . ASP A 1 155 ? 34.656 -14.656 -24.734 1 93.5 155 ASP A O 1
ATOM 1270 N N . LYS A 1 156 ? 36.438 -14.461 -23.453 1 92 156 LYS A N 1
ATOM 1271 C CA . LYS A 1 156 ? 36.969 -13.289 -24.141 1 92 156 LYS A CA 1
ATOM 1272 C C . LYS A 1 156 ? 37.344 -13.633 -25.578 1 92 156 LYS A C 1
ATOM 1274 O O . LYS A 1 156 ? 37.156 -12.828 -26.5 1 92 156 LYS A O 1
ATOM 1279 N N . ALA A 1 157 ? 37.906 -14.82 -25.766 1 91.62 157 ALA A N 1
ATOM 1280 C CA . ALA A 1 157 ? 38.312 -15.242 -27.094 1 91.62 157 ALA A CA 1
ATOM 1281 C C . ALA A 1 157 ? 37.125 -15.359 -28.031 1 91.62 157 ALA A C 1
ATOM 1283 O O . ALA A 1 157 ? 37.188 -14.969 -29.203 1 91.62 157 ALA A O 1
ATOM 1284 N N . ILE A 1 158 ? 36.062 -15.836 -27.516 1 93.62 158 ILE A N 1
ATOM 1285 C CA . ILE A 1 158 ? 34.844 -16.016 -28.312 1 93.62 158 ILE A CA 1
ATOM 1286 C C . ILE A 1 158 ? 34.188 -14.656 -28.562 1 93.62 158 ILE A C 1
ATOM 1288 O O . ILE A 1 158 ? 33.75 -14.391 -29.672 1 93.62 158 ILE A O 1
ATOM 1292 N N . GLN A 1 159 ? 34.25 -13.766 -27.656 1 92.31 159 GLN A N 1
ATOM 1293 C CA . GLN A 1 159 ? 33.625 -12.453 -27.766 1 92.31 159 GLN A CA 1
ATOM 1294 C C . GLN A 1 159 ? 34.344 -11.57 -28.781 1 92.31 159 GLN A C 1
ATOM 1296 O O . GLN A 1 159 ? 33.75 -10.789 -29.5 1 92.31 159 GLN A O 1
ATOM 1301 N N . LYS A 1 160 ? 35.688 -11.703 -28.766 1 91.19 160 LYS A N 1
ATOM 1302 C CA . LYS A 1 160 ? 36.5 -10.812 -29.578 1 91.19 160 LYS A CA 1
ATOM 1303 C C . LYS A 1 160 ? 36.625 -11.32 -31 1 91.19 160 LYS A C 1
ATOM 1305 O O . LYS A 1 160 ? 37.094 -10.586 -31.891 1 91.19 160 LYS A O 1
ATOM 1310 N N . ASP A 1 161 ? 36.188 -12.523 -31.203 1 91.5 161 ASP A N 1
ATOM 1311 C CA . ASP A 1 161 ? 36.312 -13.102 -32.531 1 91.5 161 ASP A CA 1
ATOM 1312 C C . ASP A 1 161 ? 35.531 -12.289 -33.562 1 91.5 161 ASP A C 1
ATOM 1314 O O . ASP A 1 161 ? 34.375 -11.938 -33.344 1 91.5 161 ASP A O 1
ATOM 1318 N N . LYS A 1 162 ? 36.156 -12.023 -34.688 1 90.38 162 LYS A N 1
ATOM 1319 C CA . LYS A 1 162 ? 35.562 -11.156 -35.688 1 90.38 162 LYS A CA 1
ATOM 1320 C C . LYS A 1 162 ? 34.75 -11.961 -36.719 1 90.38 162 LYS A C 1
ATOM 1322 O O . LYS A 1 162 ? 33.969 -11.398 -37.469 1 90.38 162 LYS A O 1
ATOM 1327 N N . ALA A 1 163 ? 34.875 -13.281 -36.625 1 90.56 163 ALA A N 1
ATOM 1328 C CA . ALA A 1 163 ? 34.156 -14.117 -37.594 1 90.56 163 ALA A CA 1
ATOM 1329 C C . ALA A 1 163 ? 32.719 -14.367 -37.156 1 90.56 163 ALA A C 1
ATOM 1331 O O . ALA A 1 163 ? 31.938 -15.031 -37.844 1 90.56 163 ALA A O 1
ATOM 1332 N N . GLY A 1 164 ? 32.375 -13.82 -36 1 92.75 164 GLY A N 1
ATOM 1333 C CA . GLY A 1 164 ? 30.984 -13.953 -35.531 1 92.75 164 GLY A CA 1
ATOM 1334 C C . GLY A 1 164 ? 30.75 -15.219 -34.719 1 92.75 164 GLY A C 1
ATOM 1335 O O . GLY A 1 164 ? 29.641 -15.758 -34.719 1 92.75 164 GLY A O 1
ATOM 1336 N N . MET A 1 165 ? 31.719 -15.812 -34.156 1 93.75 165 MET A N 1
ATOM 1337 C CA . MET A 1 165 ? 31.625 -17.047 -33.406 1 93.75 165 MET A CA 1
ATOM 1338 C C . MET A 1 165 ? 30.656 -16.875 -32.219 1 93.75 165 MET A C 1
ATOM 1340 O O . MET A 1 165 ? 29.969 -17.828 -31.844 1 93.75 165 MET A O 1
ATOM 1344 N N . MET A 1 166 ? 30.578 -15.672 -31.719 1 94.75 166 MET A N 1
ATOM 1345 C CA . MET A 1 166 ? 29.688 -15.398 -30.594 1 94.75 166 MET A CA 1
ATOM 1346 C C . MET A 1 166 ? 28.234 -15.656 -30.984 1 94.75 166 MET A C 1
ATOM 1348 O O . MET A 1 166 ? 27.484 -16.312 -30.25 1 94.75 166 MET A O 1
ATOM 1352 N N . GLN A 1 167 ? 27.891 -15.211 -32.094 1 96.06 167 GLN A N 1
ATOM 1353 C CA . GLN A 1 167 ? 26.516 -15.398 -32.594 1 96.06 167 GLN A CA 1
ATOM 1354 C C . GLN A 1 167 ? 26.219 -16.875 -32.844 1 96.06 167 GLN A C 1
ATOM 1356 O O . GLN A 1 167 ? 25.109 -17.344 -32.562 1 96.06 167 GLN A O 1
ATOM 1361 N N . CYS A 1 168 ? 27.203 -17.562 -33.312 1 96.69 168 CYS A N 1
ATOM 1362 C CA . CYS A 1 168 ? 27.031 -18.984 -33.562 1 96.69 168 CYS A CA 1
ATOM 1363 C C . CYS A 1 168 ? 26.875 -19.75 -32.281 1 96.69 168 CYS A C 1
ATOM 1365 O O . CYS A 1 168 ? 26.047 -20.656 -32.156 1 96.69 168 CYS A O 1
ATOM 1367 N N . VAL A 1 169 ? 27.656 -19.359 -31.297 1 96.69 169 VAL A N 1
ATOM 1368 C CA . VAL A 1 169 ? 27.594 -20.016 -30 1 96.69 169 VAL A CA 1
ATOM 1369 C C . VAL A 1 169 ? 26.25 -19.734 -29.344 1 96.69 169 VAL A C 1
ATOM 1371 O O . VAL A 1 169 ? 25.688 -20.578 -28.641 1 96.69 169 VAL A O 1
ATOM 1374 N N . VAL A 1 170 ? 25.734 -18.547 -29.547 1 97.25 170 VAL A N 1
ATOM 1375 C CA . VAL A 1 170 ? 24.406 -18.219 -29.047 1 97.25 170 VAL A CA 1
ATOM 1376 C C . VAL A 1 170 ? 23.359 -19.141 -29.656 1 97.25 170 VAL A C 1
ATOM 1378 O O . VAL A 1 170 ? 22.422 -19.578 -28.984 1 97.25 170 VAL A O 1
ATOM 1381 N N . ALA A 1 171 ? 23.516 -19.422 -30.906 1 97.06 171 ALA A N 1
ATOM 1382 C CA . ALA A 1 171 ? 22.594 -20.344 -31.578 1 97.06 171 ALA A CA 1
ATOM 1383 C C . ALA A 1 171 ? 22.688 -21.75 -30.969 1 97.06 171 ALA A C 1
ATOM 1385 O O . ALA A 1 171 ? 21.688 -22.453 -30.859 1 97.06 171 ALA A O 1
ATOM 1386 N N . VAL A 1 172 ? 23.922 -22.141 -30.672 1 97.12 172 VAL A N 1
ATOM 1387 C CA . VAL A 1 172 ? 24.109 -23.422 -30 1 97.12 172 VAL A CA 1
ATOM 1388 C C . VAL A 1 172 ? 23.406 -23.406 -28.656 1 97.12 172 VAL A C 1
ATOM 1390 O O . VAL A 1 172 ? 22.719 -24.359 -28.281 1 97.12 172 VAL A O 1
ATOM 1393 N N . ALA A 1 173 ? 23.562 -22.312 -27.953 1 97.56 173 ALA A N 1
ATOM 1394 C CA . ALA A 1 173 ? 22.953 -22.172 -26.641 1 97.56 173 ALA A CA 1
ATOM 1395 C C . ALA A 1 173 ? 21.422 -22.266 -26.734 1 97.56 173 ALA A C 1
ATOM 1397 O O . ALA A 1 173 ? 20.781 -22.844 -25.859 1 97.56 173 ALA A O 1
ATOM 1398 N N . ASP A 1 174 ? 20.844 -21.734 -27.734 1 97.19 174 ASP A N 1
ATOM 1399 C CA . ASP A 1 174 ? 19.406 -21.781 -27.953 1 97.19 174 ASP A CA 1
ATOM 1400 C C . ASP A 1 174 ? 18.922 -23.234 -28.078 1 97.19 174 ASP A C 1
ATOM 1402 O O . ASP A 1 174 ? 17.922 -23.609 -27.469 1 97.19 174 ASP A O 1
ATOM 1406 N N . LYS A 1 175 ? 19.594 -24 -28.797 1 96.12 175 LYS A N 1
ATOM 1407 C CA . LYS A 1 175 ? 19.203 -25.391 -29.031 1 96.12 175 LYS A CA 1
ATOM 1408 C C . LYS A 1 175 ? 19.406 -26.219 -27.766 1 96.12 175 LYS A C 1
ATOM 1410 O O . LYS A 1 175 ? 18.578 -27.078 -27.453 1 96.12 175 LYS A O 1
ATOM 1415 N N . VAL A 1 176 ? 20.562 -25.953 -27.188 1 96.62 176 VAL A N 1
ATOM 1416 C CA . VAL A 1 176 ? 20.828 -26.672 -25.938 1 96.62 176 VAL A CA 1
ATOM 1417 C C . VAL A 1 176 ? 19.766 -26.328 -24.906 1 96.62 176 VAL A C 1
ATOM 1419 O O . VAL A 1 176 ? 19.359 -27.188 -24.125 1 96.62 176 VAL A O 1
ATOM 1422 N N . PHE A 1 177 ? 19.312 -25.094 -24.859 1 97.56 177 PHE A N 1
ATOM 1423 C CA . PHE A 1 177 ? 18.281 -24.656 -23.938 1 97.56 177 PHE A CA 1
ATOM 1424 C C . PHE A 1 177 ? 16.969 -25.375 -24.219 1 97.56 177 PHE A C 1
ATOM 1426 O O . PHE A 1 177 ? 16.266 -25.766 -23.281 1 97.56 177 PHE A O 1
ATOM 1433 N N . ASP A 1 178 ? 16.625 -25.594 -25.422 1 96.12 178 ASP A N 1
ATOM 1434 C CA . ASP A 1 178 ? 15.414 -26.312 -25.797 1 96.12 178 ASP A CA 1
ATOM 1435 C C . ASP A 1 178 ? 15.453 -27.75 -25.266 1 96.12 178 ASP A C 1
ATOM 1437 O O . ASP A 1 178 ? 14.445 -28.25 -24.781 1 96.12 178 ASP A O 1
ATOM 1441 N N . VAL A 1 179 ? 16.594 -28.328 -25.391 1 95.56 179 VAL A N 1
ATOM 1442 C CA . VAL A 1 179 ? 16.766 -29.688 -24.891 1 95.56 179 VAL A CA 1
ATOM 1443 C C . VAL A 1 179 ? 16.656 -29.688 -23.359 1 95.56 179 VAL A C 1
ATOM 1445 O O . VAL A 1 179 ? 16.047 -30.594 -22.781 1 95.56 179 VAL A O 1
ATOM 1448 N N . PHE A 1 180 ? 17.234 -28.688 -22.828 1 96.19 180 PHE A N 1
ATOM 1449 C CA . PHE A 1 180 ? 17.172 -28.547 -21.375 1 96.19 180 PHE A CA 1
ATOM 1450 C C . PHE A 1 180 ? 15.719 -28.469 -20.906 1 96.19 180 PHE A C 1
ATOM 1452 O O . PHE A 1 180 ? 15.336 -29.141 -19.953 1 96.19 180 PHE A O 1
ATOM 1459 N N . LEU A 1 181 ? 14.914 -27.672 -21.516 1 96.44 181 LEU A N 1
ATOM 1460 C CA . LEU A 1 181 ? 13.508 -27.531 -21.156 1 96.44 181 LEU A CA 1
ATOM 1461 C C . LEU A 1 181 ? 12.773 -28.859 -21.266 1 96.44 181 LEU A C 1
ATOM 1463 O O . LEU A 1 181 ? 11.977 -29.203 -20.391 1 96.44 181 LEU A O 1
ATOM 1467 N N . SER A 1 182 ? 13.039 -29.594 -22.281 1 94.62 182 SER A N 1
ATOM 1468 C CA . SER A 1 182 ? 12.391 -30.891 -22.484 1 94.62 182 SER A CA 1
ATOM 1469 C C . SER A 1 182 ? 12.805 -31.891 -21.406 1 94.62 182 SER A C 1
ATOM 1471 O O . SER A 1 182 ? 11.977 -32.688 -20.938 1 94.62 182 SER A O 1
ATOM 1473 N N . VAL A 1 183 ? 14.07 -31.859 -21.078 1 94.44 183 VAL A N 1
ATOM 1474 C CA . VAL A 1 183 ? 14.578 -32.75 -20.047 1 94.44 183 VAL A CA 1
ATOM 1475 C C . VAL A 1 183 ? 13.914 -32.438 -18.703 1 94.44 183 VAL A C 1
ATOM 1477 O O . VAL A 1 183 ? 13.508 -33.344 -17.984 1 94.44 183 VAL A O 1
ATOM 1480 N N . MET A 1 184 ? 13.766 -31.156 -18.422 1 92.81 184 MET A N 1
ATOM 1481 C CA . MET A 1 184 ? 13.156 -30.75 -17.156 1 92.81 184 MET A CA 1
ATOM 1482 C C . MET A 1 184 ? 11.672 -31.078 -17.125 1 92.81 184 MET A C 1
ATOM 1484 O O . MET A 1 184 ? 11.117 -31.438 -16.078 1 92.81 184 MET A O 1
ATOM 1488 N N . ALA A 1 185 ? 11 -30.953 -18.266 1 90.12 185 ALA A N 1
ATOM 1489 C CA . ALA A 1 185 ? 9.57 -31.25 -18.359 1 90.12 185 ALA A CA 1
ATOM 1490 C C . ALA A 1 185 ? 9.289 -32.719 -18.125 1 90.12 185 ALA A C 1
ATOM 1492 O O . ALA A 1 185 ? 8.242 -33.094 -17.578 1 90.12 185 ALA A O 1
ATOM 1493 N N . ASP A 1 186 ? 10.234 -33.531 -18.453 1 88.56 186 ASP A N 1
ATOM 1494 C CA . ASP A 1 186 ? 10.047 -34.969 -18.359 1 88.56 186 ASP A CA 1
ATOM 1495 C C . ASP A 1 186 ? 10.398 -35.5 -16.969 1 88.56 186 ASP A C 1
ATOM 1497 O O . ASP A 1 186 ? 10.031 -36.594 -16.594 1 88.56 186 ASP A O 1
ATOM 1501 N N . LYS A 1 187 ? 11.07 -34.688 -16.219 1 88.19 187 LYS A N 1
ATOM 1502 C CA . LYS A 1 187 ? 11.406 -35.094 -14.852 1 88.19 187 LYS A CA 1
ATOM 1503 C C . LYS A 1 187 ? 10.156 -35.188 -13.984 1 88.19 187 LYS A C 1
ATOM 1505 O O . LYS A 1 187 ? 9.164 -34.5 -14.242 1 88.19 187 LYS A O 1
ATOM 1510 N N . PRO A 1 188 ? 10.195 -36.094 -13 1 85.75 188 PRO A N 1
ATOM 1511 C CA . PRO A 1 188 ? 9.055 -36.156 -12.078 1 85.75 188 PRO A CA 1
ATOM 1512 C C . PRO A 1 188 ? 8.867 -34.844 -11.305 1 85.75 188 PRO A C 1
ATOM 1514 O O . PRO A 1 188 ? 9.836 -34.125 -11.062 1 85.75 188 PRO A O 1
ATOM 1517 N N . LYS A 1 189 ? 7.664 -34.625 -11.039 1 87.12 189 LYS A N 1
ATOM 1518 C CA . LYS A 1 189 ? 7.324 -33.406 -10.32 1 87.12 189 LYS A CA 1
ATOM 1519 C C . LYS A 1 189 ? 7.566 -33.562 -8.82 1 87.12 189 LYS A C 1
ATOM 1521 O O . LYS A 1 189 ? 6.637 -33.875 -8.07 1 87.12 189 LYS A O 1
ATOM 1526 N N . THR A 1 190 ? 8.789 -33.344 -8.414 1 86.69 190 THR A N 1
ATOM 1527 C CA . THR A 1 190 ? 9.203 -33.438 -7.016 1 86.69 190 THR A CA 1
ATOM 1528 C C . THR A 1 190 ? 9.688 -32.094 -6.504 1 86.69 190 THR A C 1
ATOM 1530 O O . THR A 1 190 ? 9.914 -31.172 -7.293 1 86.69 190 THR A O 1
ATOM 1533 N N . LYS A 1 191 ? 9.805 -32 -5.223 1 86 191 LYS A N 1
ATOM 1534 C CA . LYS A 1 191 ? 10.281 -30.781 -4.598 1 86 191 LYS A CA 1
ATOM 1535 C C . LYS A 1 191 ? 11.711 -30.453 -5.039 1 86 191 LYS A C 1
ATOM 1537 O O . LYS A 1 191 ? 12.055 -29.281 -5.246 1 86 191 LYS A O 1
ATOM 1542 N N . GLU A 1 192 ? 12.5 -31.422 -5.168 1 87.88 192 GLU A N 1
ATOM 1543 C CA . GLU A 1 192 ? 13.898 -31.234 -5.559 1 87.88 192 GLU A CA 1
ATOM 1544 C C . GLU A 1 192 ? 14 -30.688 -6.977 1 87.88 192 GLU A C 1
ATOM 1546 O O . GLU A 1 192 ? 14.836 -29.812 -7.25 1 87.88 192 GLU A O 1
ATOM 1551 N N . ASN A 1 193 ? 13.18 -31.234 -7.832 1 89.69 193 ASN A N 1
ATOM 1552 C CA . ASN A 1 193 ? 13.203 -30.766 -9.211 1 89.69 193 ASN A CA 1
ATOM 1553 C C . ASN A 1 193 ? 12.68 -29.344 -9.328 1 89.69 193 ASN A C 1
ATOM 1555 O O . ASN A 1 193 ? 13.133 -28.578 -10.188 1 89.69 193 ASN A O 1
ATOM 1559 N N . GLU A 1 194 ? 11.742 -29.047 -8.484 1 90.06 194 GLU A N 1
ATOM 1560 C CA . GLU A 1 194 ? 11.234 -27.672 -8.453 1 90.06 194 GLU A CA 1
ATOM 1561 C C . GLU A 1 194 ? 12.312 -26.703 -7.996 1 90.06 194 GLU A C 1
ATOM 1563 O O . GLU A 1 194 ? 12.438 -25.609 -8.547 1 90.06 194 GLU A O 1
ATOM 1568 N N . GLU A 1 195 ? 13.008 -27.062 -7.012 1 91.5 195 GLU A N 1
ATOM 1569 C CA . GLU A 1 195 ? 14.094 -26.219 -6.508 1 91.5 195 GLU A CA 1
ATOM 1570 C C . GLU A 1 195 ? 15.156 -26 -7.578 1 91.5 195 GLU A C 1
ATOM 1572 O O . GLU A 1 195 ? 15.773 -24.938 -7.641 1 91.5 195 GLU A O 1
ATOM 1577 N N . GLU A 1 196 ? 15.406 -27.016 -8.336 1 93.25 196 GLU A N 1
ATOM 1578 C CA . GLU A 1 196 ? 16.359 -26.891 -9.438 1 93.25 196 GLU A CA 1
ATOM 1579 C C . GLU A 1 196 ? 15.891 -25.859 -10.453 1 93.25 196 GLU A C 1
ATOM 1581 O O . GLU A 1 196 ? 16.672 -25.031 -10.922 1 93.25 196 GLU A O 1
ATOM 1586 N N . LEU A 1 197 ? 14.633 -25.984 -10.805 1 94.44 197 LEU A N 1
ATOM 1587 C CA . LEU A 1 197 ? 14.055 -25.031 -11.742 1 94.44 197 LEU A CA 1
ATOM 1588 C C . LEU A 1 197 ? 14.18 -23.609 -11.195 1 94.44 197 LEU A C 1
ATOM 1590 O O . LEU A 1 197 ? 14.492 -22.672 -11.938 1 94.44 197 LEU A O 1
ATOM 1594 N N . GLU A 1 198 ? 13.914 -23.422 -9.93 1 94.94 198 GLU A N 1
ATOM 1595 C CA . GLU A 1 198 ? 14.016 -22.109 -9.289 1 94.94 198 GLU A CA 1
ATOM 1596 C C . GLU A 1 198 ? 15.445 -21.578 -9.352 1 94.94 198 GLU A C 1
ATOM 1598 O O . GLU A 1 198 ? 15.648 -20.375 -9.57 1 94.94 198 GLU A O 1
ATOM 1603 N N . LYS A 1 199 ? 16.375 -22.438 -9.141 1 95.75 199 LYS A N 1
ATOM 1604 C CA . LYS A 1 199 ? 17.781 -22.047 -9.195 1 95.75 199 LYS A CA 1
ATOM 1605 C C . LYS A 1 199 ? 18.156 -21.516 -10.578 1 95.75 199 LYS A C 1
ATOM 1607 O O . LYS A 1 199 ? 18.906 -20.562 -10.703 1 95.75 199 LYS A O 1
ATOM 1612 N N . HIS A 1 200 ? 17.672 -22.188 -11.586 1 96.38 200 HIS A N 1
ATOM 1613 C CA . HIS A 1 200 ? 17.938 -21.719 -12.945 1 96.38 200 HIS A CA 1
ATOM 1614 C C . HIS A 1 200 ? 17.266 -20.375 -13.211 1 96.38 200 HIS A C 1
ATOM 1616 O O . HIS A 1 200 ? 17.828 -19.531 -13.906 1 96.38 200 HIS A O 1
ATOM 1622 N N . ALA A 1 201 ? 16.047 -20.219 -12.688 1 97.19 201 ALA A N 1
ATOM 1623 C CA . ALA A 1 201 ? 15.383 -18.922 -12.828 1 97.19 201 ALA A CA 1
ATOM 1624 C C . ALA A 1 201 ? 16.188 -17.828 -12.148 1 97.19 201 ALA A C 1
ATOM 1626 O O . ALA A 1 201 ? 16.328 -16.734 -12.695 1 97.19 201 ALA A O 1
ATOM 1627 N N . GLN A 1 202 ? 16.672 -18.062 -10.945 1 97.12 202 GLN A N 1
ATOM 1628 C CA . GLN A 1 202 ? 17.5 -17.094 -10.219 1 97.12 202 GLN A CA 1
ATOM 1629 C C . GLN A 1 202 ? 18.734 -16.734 -11.023 1 97.12 202 GLN A C 1
ATOM 1631 O O . GLN A 1 202 ? 19.109 -15.562 -11.117 1 97.12 202 GLN A O 1
ATOM 1636 N N . PHE A 1 203 ? 19.375 -17.781 -11.57 1 97.25 203 PHE A N 1
ATOM 1637 C CA . PHE A 1 203 ? 20.578 -17.609 -12.367 1 97.25 203 PHE A CA 1
ATOM 1638 C C . PHE A 1 203 ? 20.312 -16.688 -13.555 1 97.25 203 PHE A C 1
ATOM 1640 O O . PHE A 1 203 ? 21.094 -15.781 -13.844 1 97.25 203 PHE A O 1
ATOM 1647 N N . LEU A 1 204 ? 19.25 -16.938 -14.219 1 98 204 LEU A N 1
ATOM 1648 C CA . LEU A 1 204 ? 18.906 -16.141 -15.398 1 98 204 LEU A CA 1
ATOM 1649 C C . LEU A 1 204 ? 18.562 -14.711 -15.008 1 98 204 LEU A C 1
ATOM 1651 O O . LEU A 1 204 ? 18.859 -13.773 -15.75 1 98 204 LEU A O 1
ATOM 1655 N N . LEU A 1 205 ? 17.938 -14.539 -13.836 1 98.06 205 LEU A N 1
ATOM 1656 C CA . LEU A 1 205 ? 17.625 -13.203 -13.344 1 98.06 205 LEU A CA 1
ATOM 1657 C C . LEU A 1 205 ? 18.891 -12.414 -13.055 1 98.06 205 LEU A C 1
ATOM 1659 O O . LEU A 1 205 ? 18.969 -11.211 -13.336 1 98.06 205 LEU A O 1
ATOM 1663 N N . VAL A 1 206 ? 19.828 -13.062 -12.516 1 97.5 206 VAL A N 1
ATOM 1664 C CA . VAL A 1 206 ? 21.109 -12.422 -12.211 1 97.5 206 VAL A CA 1
ATOM 1665 C C . VAL A 1 206 ? 21.797 -12 -13.508 1 97.5 206 VAL A C 1
ATOM 1667 O O . VAL A 1 206 ? 22.281 -10.867 -13.617 1 97.5 206 VAL A O 1
ATOM 1670 N N . ASN A 1 207 ? 21.781 -12.875 -14.516 1 97.31 207 ASN A N 1
ATOM 1671 C CA . ASN A 1 207 ? 22.469 -12.602 -15.773 1 97.31 207 ASN A CA 1
ATOM 1672 C C . ASN A 1 207 ? 21.688 -11.609 -16.641 1 97.31 207 ASN A C 1
ATOM 1674 O O . ASN A 1 207 ? 22.234 -11.062 -17.594 1 97.31 207 ASN A O 1
ATOM 1678 N N . PHE A 1 208 ? 20.453 -11.445 -16.344 1 97.62 208 PHE A N 1
ATOM 1679 C CA . PHE A 1 208 ? 19.688 -10.383 -16.969 1 97.62 208 PHE A CA 1
ATOM 1680 C C . PHE A 1 208 ? 20.328 -9.023 -16.719 1 97.62 208 PHE A C 1
ATOM 1682 O O . PHE A 1 208 ? 20.094 -8.07 -17.469 1 97.62 208 PHE A O 1
ATOM 1689 N N . ASN A 1 209 ? 21.109 -8.953 -15.68 1 97.31 209 ASN A N 1
ATOM 1690 C CA . ASN A 1 209 ? 21.766 -7.703 -15.305 1 97.31 209 ASN A CA 1
ATOM 1691 C C . ASN A 1 209 ? 23.281 -7.77 -15.523 1 97.31 209 ASN A C 1
ATOM 1693 O O . ASN A 1 209 ? 24.047 -7.125 -14.805 1 97.31 209 ASN A O 1
ATOM 1697 N N . HIS A 1 210 ? 23.672 -8.5 -16.484 1 95.88 210 HIS A N 1
ATOM 1698 C CA . HIS A 1 210 ? 25.078 -8.648 -16.828 1 95.88 210 HIS A CA 1
ATOM 1699 C C . HIS A 1 210 ? 25.656 -7.363 -17.406 1 95.88 210 HIS A C 1
ATOM 1701 O O . HIS A 1 210 ? 24.906 -6.535 -17.938 1 95.88 210 HIS A O 1
ATOM 1707 N N . ILE A 1 211 ? 26.875 -7.152 -17.375 1 94.69 211 ILE A N 1
ATOM 1708 C CA . ILE A 1 211 ? 27.531 -5.949 -17.875 1 94.69 211 ILE A CA 1
ATOM 1709 C C . ILE A 1 211 ? 27.453 -5.91 -19.391 1 94.69 211 ILE A C 1
ATOM 1711 O O . ILE A 1 211 ? 27.359 -4.836 -19.984 1 94.69 211 ILE A O 1
ATOM 1715 N N . HIS A 1 212 ? 27.469 -7.129 -20.016 1 94.19 212 HIS A N 1
ATOM 1716 C CA . HIS A 1 212 ? 27.422 -7.215 -21.469 1 94.19 212 HIS A CA 1
ATOM 1717 C C . HIS A 1 212 ? 25.984 -7.293 -21.969 1 94.19 212 HIS A C 1
ATOM 1719 O O . HIS A 1 212 ? 25.234 -8.188 -21.594 1 94.19 212 HIS A O 1
ATOM 1725 N N . LYS A 1 213 ? 25.609 -6.492 -22.859 1 94.44 213 LYS A N 1
ATOM 1726 C CA . LYS A 1 213 ? 24.25 -6.359 -23.359 1 94.44 213 LYS A CA 1
ATOM 1727 C C . LYS A 1 213 ? 23.797 -7.637 -24.062 1 94.44 213 LYS A C 1
ATOM 1729 O O . LYS A 1 213 ? 22.641 -8.031 -23.953 1 94.44 213 LYS A O 1
ATOM 1734 N N . ARG A 1 214 ? 24.672 -8.312 -24.781 1 94.62 214 ARG A N 1
ATOM 1735 C CA . ARG A 1 214 ? 24.312 -9.523 -25.516 1 94.62 214 ARG A CA 1
ATOM 1736 C C . ARG A 1 214 ? 23.922 -10.648 -24.562 1 94.62 214 ARG A C 1
ATOM 1738 O O . ARG A 1 214 ? 22.984 -11.398 -24.828 1 94.62 214 ARG A O 1
ATOM 1745 N N . ILE A 1 215 ? 24.672 -10.734 -23.516 1 96.81 215 ILE A N 1
ATOM 1746 C CA . ILE A 1 215 ? 24.391 -11.766 -22.531 1 96.81 215 ILE A CA 1
ATOM 1747 C C . ILE A 1 215 ? 23.062 -11.469 -21.828 1 96.81 215 ILE A C 1
ATOM 1749 O O . ILE A 1 215 ? 22.297 -12.375 -21.531 1 96.81 215 ILE A O 1
ATOM 1753 N N . ARG A 1 216 ? 22.75 -10.18 -21.594 1 97.19 216 ARG A N 1
ATOM 1754 C CA . ARG A 1 216 ? 21.469 -9.789 -21.016 1 97.19 216 ARG A CA 1
ATOM 1755 C C . ARG A 1 216 ? 20.312 -10.234 -21.891 1 97.19 216 ARG A C 1
ATOM 1757 O O . ARG A 1 216 ? 19.312 -10.75 -21.391 1 97.19 216 ARG A O 1
ATOM 1764 N N . ARG A 1 217 ? 20.469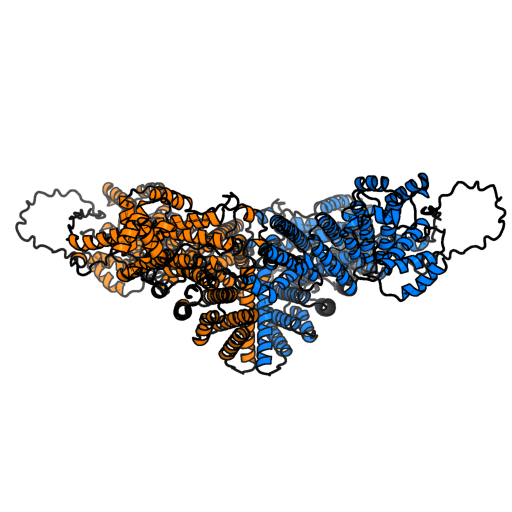 -10.078 -23.141 1 96.81 217 ARG A N 1
ATOM 1765 C CA . ARG A 1 217 ? 19.422 -10.438 -24.094 1 96.81 217 ARG A CA 1
ATOM 1766 C C . ARG A 1 217 ? 19.188 -11.945 -24.109 1 96.81 217 ARG A C 1
ATOM 1768 O O . ARG A 1 217 ? 18.047 -12.406 -24.172 1 96.81 217 ARG A O 1
ATOM 1775 N N . VAL A 1 218 ? 20.297 -12.703 -24.062 1 97.44 218 VAL A N 1
ATOM 1776 C CA . VAL A 1 218 ? 20.203 -14.164 -24.047 1 97.44 218 VAL A CA 1
ATOM 1777 C C . VAL A 1 218 ? 19.516 -14.617 -22.766 1 97.44 218 VAL A C 1
ATOM 1779 O O . VAL A 1 218 ? 18.641 -15.484 -22.797 1 97.44 218 VAL A O 1
ATOM 1782 N N . ALA A 1 219 ? 19.922 -14.016 -21.672 1 98.12 219 ALA A N 1
ATOM 1783 C CA . ALA A 1 219 ? 19.328 -14.367 -20.391 1 98.12 219 ALA A CA 1
ATOM 1784 C C . ALA A 1 219 ? 17.828 -14.055 -20.375 1 98.12 219 ALA A C 1
ATOM 1786 O O . ALA A 1 219 ? 17.031 -14.836 -19.859 1 98.12 219 ALA A O 1
ATOM 1787 N N . ASP A 1 220 ? 17.453 -12.922 -20.906 1 97.44 220 ASP A N 1
ATOM 1788 C CA . ASP A 1 220 ? 16.047 -12.523 -20.984 1 97.44 220 ASP A CA 1
ATOM 1789 C C . ASP A 1 220 ? 15.242 -13.5 -21.844 1 97.44 220 ASP A C 1
ATOM 1791 O O . ASP A 1 220 ? 14.133 -13.883 -21.484 1 97.44 220 ASP A O 1
ATOM 1795 N N . LYS A 1 221 ? 15.828 -13.875 -22.953 1 97.5 221 LYS A N 1
ATOM 1796 C CA . LYS A 1 221 ? 15.18 -14.82 -23.844 1 97.5 221 LYS A CA 1
ATOM 1797 C C . LYS A 1 221 ? 14.977 -16.172 -23.172 1 97.5 221 LYS A C 1
ATOM 1799 O O . LYS A 1 221 ? 13.898 -16.766 -23.266 1 97.5 221 LYS A O 1
ATOM 1804 N N . PHE A 1 222 ? 15.992 -16.656 -22.531 1 98.12 222 PHE A N 1
ATOM 1805 C CA . PHE A 1 222 ? 15.922 -17.953 -21.859 1 98.12 222 PHE A CA 1
ATOM 1806 C C . PHE A 1 222 ? 14.961 -17.891 -20.688 1 98.12 222 PHE A C 1
ATOM 1808 O O . PHE A 1 222 ? 14.258 -18.859 -20.406 1 98.12 222 PHE A O 1
ATOM 1815 N N . LEU A 1 223 ? 14.953 -16.75 -19.969 1 97.81 223 LEU A N 1
ATOM 1816 C CA . LEU A 1 223 ? 14.008 -16.594 -18.875 1 97.81 223 LEU A CA 1
ATOM 1817 C C . LEU A 1 223 ? 12.57 -16.641 -19.375 1 97.81 223 LEU A C 1
ATOM 1819 O O . LEU A 1 223 ? 11.711 -17.297 -18.781 1 97.81 223 LEU A O 1
ATOM 1823 N N . SER A 1 224 ? 12.312 -16.016 -20.453 1 96.75 224 SER A N 1
ATOM 1824 C CA . SER A 1 224 ? 10.984 -16.031 -21.062 1 96.75 224 SER A CA 1
ATOM 1825 C C . SER A 1 224 ? 10.602 -17.438 -21.5 1 96.75 224 SER A C 1
ATOM 1827 O O . SER A 1 224 ? 9.461 -17.859 -21.328 1 96.75 224 SER A O 1
ATOM 1829 N N . GLY A 1 225 ? 11.57 -18.156 -22.109 1 96.88 225 GLY A N 1
ATOM 1830 C CA . GLY A 1 225 ? 11.312 -19.531 -22.516 1 96.88 225 GLY A CA 1
ATOM 1831 C C . GLY A 1 225 ? 11.055 -20.453 -21.328 1 96.88 225 GLY A C 1
ATOM 1832 O O . GLY A 1 225 ? 10.195 -21.328 -21.406 1 96.88 225 GLY A O 1
ATOM 1833 N N . LEU A 1 226 ? 11.789 -20.203 -20.281 1 96.94 226 LEU A N 1
ATOM 1834 C CA . LEU A 1 226 ? 11.633 -21 -19.078 1 96.94 226 LEU A CA 1
ATOM 1835 C C . LEU A 1 226 ? 10.242 -20.797 -18.469 1 96.94 226 LEU A C 1
ATOM 1837 O O . LEU A 1 226 ? 9.578 -21.781 -18.109 1 96.94 226 LEU A O 1
ATOM 1841 N N . VAL A 1 227 ? 9.758 -19.625 -18.422 1 95.31 227 VAL A N 1
ATOM 1842 C CA . VAL A 1 227 ? 8.484 -19.297 -17.797 1 95.31 227 VAL A CA 1
ATOM 1843 C C . VAL A 1 227 ? 7.336 -19.734 -18.719 1 95.31 227 VAL A C 1
ATOM 1845 O O . VAL A 1 227 ? 6.254 -20.078 -18.234 1 95.31 227 VAL A O 1
ATOM 1848 N N . ASP A 1 228 ? 7.547 -19.734 -19.953 1 94.56 228 ASP A N 1
ATOM 1849 C CA . ASP A 1 228 ? 6.535 -20.219 -20.875 1 94.56 228 ASP A CA 1
ATOM 1850 C C . ASP A 1 228 ? 6.281 -21.719 -20.688 1 94.56 228 ASP A C 1
ATOM 1852 O O . ASP A 1 228 ? 5.137 -22.172 -20.734 1 94.56 228 ASP A O 1
ATOM 1856 N N . LYS A 1 229 ? 7.363 -22.438 -20.469 1 93.88 229 LYS A N 1
ATOM 1857 C CA . LYS A 1 229 ? 7.254 -23.875 -20.266 1 93.88 229 LYS A CA 1
ATOM 1858 C C . LYS A 1 229 ? 6.805 -24.203 -18.844 1 93.88 229 LYS A C 1
ATOM 1860 O O . LYS A 1 229 ? 6.062 -25.172 -18.641 1 93.88 229 LYS A O 1
ATOM 1865 N N . PHE A 1 230 ? 7.258 -23.406 -17.953 1 93.31 230 PHE A N 1
ATOM 1866 C CA . PHE A 1 230 ? 6.926 -23.594 -16.547 1 93.31 230 PHE A CA 1
ATOM 1867 C C . PHE A 1 230 ? 6.395 -22.297 -15.945 1 93.31 230 PHE A C 1
ATOM 1869 O O . PHE A 1 230 ? 7.082 -21.656 -15.148 1 93.31 230 PHE A O 1
ATOM 1876 N N . PRO A 1 231 ? 5.191 -21.984 -16.109 1 92.56 231 PRO A N 1
ATOM 1877 C CA . PRO A 1 231 ? 4.645 -20.688 -15.719 1 92.56 231 PRO A CA 1
ATOM 1878 C C . PRO A 1 231 ? 4.594 -20.5 -14.203 1 92.56 231 PRO A C 1
ATOM 1880 O O . PRO A 1 231 ? 4.629 -19.359 -13.711 1 92.56 231 PRO A O 1
ATOM 1883 N N . HIS A 1 232 ? 4.566 -21.547 -13.375 1 91.31 232 HIS A N 1
ATOM 1884 C CA . HIS A 1 232 ? 4.441 -21.438 -11.922 1 91.31 232 HIS A CA 1
ATOM 1885 C C . HIS A 1 232 ? 5.66 -20.766 -11.312 1 91.31 232 HIS A C 1
ATOM 1887 O O . HIS A 1 232 ? 5.613 -20.312 -10.164 1 91.31 232 HIS A O 1
ATOM 1893 N N . LEU A 1 233 ? 6.742 -20.672 -12.094 1 95.12 233 LEU A N 1
ATOM 1894 C CA . LEU A 1 233 ? 7.957 -20.016 -11.609 1 95.12 233 LEU A CA 1
ATOM 1895 C C . LEU A 1 233 ? 7.727 -18.531 -11.383 1 95.12 233 LEU A C 1
ATOM 1897 O O . LEU A 1 233 ? 8.438 -17.891 -10.602 1 95.12 233 LEU A O 1
ATOM 1901 N N . LEU A 1 234 ? 6.703 -17.984 -12.07 1 94.69 234 LEU A N 1
ATOM 1902 C CA . LEU A 1 234 ? 6.406 -16.562 -11.977 1 94.69 234 LEU A CA 1
ATOM 1903 C C . LEU A 1 234 ? 5.871 -16.203 -10.594 1 94.69 234 LEU A C 1
ATOM 1905 O O . LEU A 1 234 ? 6.016 -15.07 -10.141 1 94.69 234 LEU A O 1
ATOM 1909 N N . TRP A 1 235 ? 5.316 -17.094 -9.984 1 92.69 235 TRP A N 1
ATOM 1910 C CA . TRP A 1 235 ? 4.766 -16.797 -8.672 1 92.69 235 TRP A CA 1
ATOM 1911 C C . TRP A 1 235 ? 5.363 -17.703 -7.605 1 92.69 235 TRP A C 1
ATOM 1913 O O . TRP A 1 235 ? 4.719 -17.984 -6.594 1 92.69 235 TRP A O 1
ATOM 1923 N N . SER A 1 236 ? 6.504 -18.188 -7.906 1 92.69 236 SER A N 1
ATOM 1924 C CA . SER A 1 236 ? 7.293 -18.859 -6.891 1 92.69 236 SER A CA 1
ATOM 1925 C C . SER A 1 236 ? 7.859 -17.875 -5.875 1 92.69 236 SER A C 1
ATOM 1927 O O . SER A 1 236 ? 8.391 -16.828 -6.246 1 92.69 236 SER A O 1
ATOM 1929 N N . GLY A 1 237 ? 7.77 -18.172 -4.605 1 93.75 237 GLY A N 1
ATOM 1930 C CA . GLY A 1 237 ? 8.273 -17.297 -3.561 1 93.75 237 GLY A CA 1
ATOM 1931 C C . GLY A 1 237 ? 9.766 -17.047 -3.652 1 93.75 237 GLY A C 1
ATOM 1932 O O . GLY A 1 237 ? 10.227 -15.914 -3.457 1 93.75 237 GLY A O 1
ATOM 1933 N N . THR A 1 238 ? 10.477 -18.031 -3.971 1 95 238 THR A N 1
ATOM 1934 C CA . THR A 1 238 ? 11.93 -17.938 -4.055 1 95 238 THR A CA 1
ATOM 1935 C C . THR A 1 238 ? 12.352 -17.016 -5.199 1 95 238 THR A C 1
ATOM 1937 O O . THR A 1 238 ? 13.234 -16.172 -5.031 1 95 238 THR A O 1
ATOM 1940 N N . VAL A 1 239 ? 11.695 -17.203 -6.348 1 97 239 VAL A N 1
ATOM 1941 C CA . VAL A 1 239 ? 12.047 -16.422 -7.531 1 97 239 VAL A CA 1
ATOM 1942 C C . VAL A 1 239 ? 11.664 -14.969 -7.32 1 97 239 VAL A C 1
ATOM 1944 O O . VAL A 1 239 ? 12.445 -14.062 -7.625 1 97 239 VAL A O 1
ATOM 1947 N N . LEU A 1 240 ? 10.5 -14.75 -6.734 1 97.19 240 LEU A N 1
ATOM 1948 C CA . LEU A 1 240 ? 10.031 -13.391 -6.488 1 97.19 240 LEU A CA 1
ATOM 1949 C C . LEU A 1 240 ? 10.93 -12.68 -5.484 1 97.19 240 LEU A C 1
ATOM 1951 O O . LEU A 1 240 ? 11.297 -11.516 -5.688 1 97.19 240 LEU A O 1
ATOM 1955 N N . LYS A 1 241 ? 11.289 -13.32 -4.441 1 96.25 241 LYS A N 1
ATOM 1956 C CA . LYS A 1 241 ? 12.164 -12.742 -3.428 1 96.25 241 LYS A CA 1
ATOM 1957 C C . LYS A 1 241 ? 13.516 -12.367 -4.023 1 96.25 241 LYS A C 1
ATOM 1959 O O . LYS A 1 241 ? 14.039 -11.281 -3.76 1 96.25 241 LYS A O 1
ATOM 1964 N N . THR A 1 242 ? 14.078 -13.242 -4.809 1 97.62 242 THR A N 1
ATOM 1965 C CA . THR A 1 242 ? 15.375 -12.992 -5.43 1 97.62 242 THR A CA 1
ATOM 1966 C C . THR A 1 242 ? 15.297 -11.805 -6.383 1 97.62 242 THR A C 1
ATOM 1968 O O . THR A 1 242 ? 16.203 -10.969 -6.422 1 97.62 242 THR A O 1
ATOM 1971 N N . MET A 1 243 ? 14.227 -11.797 -7.168 1 97.94 243 MET A N 1
ATOM 1972 C CA . MET A 1 243 ? 14.008 -10.703 -8.109 1 97.94 243 MET A CA 1
ATOM 1973 C C . MET A 1 243 ? 14 -9.359 -7.383 1 97.94 243 MET A C 1
ATOM 1975 O O . MET A 1 243 ? 14.672 -8.414 -7.812 1 97.94 243 MET A O 1
ATOM 1979 N N . LEU A 1 244 ? 13.336 -9.273 -6.254 1 97.31 244 LEU A N 1
ATOM 1980 C CA . LEU A 1 244 ? 13.227 -8.039 -5.488 1 97.31 244 LEU A CA 1
ATOM 1981 C C . LEU A 1 244 ? 14.555 -7.699 -4.816 1 97.31 244 LEU A C 1
ATOM 1983 O O . LEU A 1 244 ? 14.93 -6.527 -4.727 1 97.31 244 LEU A O 1
ATOM 1987 N N . ASP A 1 245 ? 15.234 -8.672 -4.348 1 96.88 245 ASP A N 1
ATOM 1988 C CA . ASP A 1 245 ? 16.547 -8.453 -3.738 1 96.88 245 ASP A CA 1
ATOM 1989 C C . ASP A 1 245 ? 17.547 -7.918 -4.762 1 96.88 245 ASP A C 1
ATOM 1991 O O . ASP A 1 245 ? 18.391 -7.078 -4.434 1 96.88 245 ASP A O 1
ATOM 1995 N N . ILE A 1 246 ? 17.484 -8.469 -5.945 1 97.81 246 ILE A N 1
ATOM 1996 C CA . ILE A 1 246 ? 18.375 -8 -7.004 1 97.81 246 ILE A CA 1
ATOM 1997 C C . ILE A 1 246 ? 18.094 -6.527 -7.289 1 97.81 246 ILE A C 1
ATOM 1999 O O . ILE A 1 246 ? 19.031 -5.73 -7.434 1 97.81 246 ILE A O 1
ATOM 2003 N N . LEU A 1 247 ? 16.828 -6.227 -7.383 1 96.94 247 LEU A N 1
ATOM 2004 C CA . LEU A 1 247 ? 16.453 -4.844 -7.648 1 96.94 247 LEU A CA 1
ATOM 2005 C C . LEU A 1 247 ? 16.984 -3.918 -6.559 1 96.94 247 LEU A C 1
ATOM 2007 O O . LEU A 1 247 ? 17.453 -2.818 -6.848 1 96.94 247 LEU A O 1
ATOM 2011 N N . GLN A 1 248 ? 16.859 -4.309 -5.312 1 94.94 248 GLN A N 1
ATOM 2012 C CA . GLN A 1 248 ? 17.391 -3.543 -4.188 1 94.94 248 GLN A CA 1
ATOM 2013 C C . GLN A 1 248 ? 18.891 -3.355 -4.305 1 94.94 248 GLN A C 1
ATOM 2015 O O . GLN A 1 248 ? 19.406 -2.26 -4.074 1 94.94 248 GLN A O 1
ATOM 2020 N N . THR A 1 249 ? 19.562 -4.375 -4.691 1 94.75 249 THR A N 1
ATOM 2021 C CA . THR A 1 249 ? 21.016 -4.332 -4.824 1 94.75 249 THR A CA 1
ATOM 2022 C C . THR A 1 249 ? 21.438 -3.371 -5.938 1 94.75 249 THR A C 1
ATOM 2024 O O . THR A 1 249 ? 22.375 -2.594 -5.773 1 94.75 249 THR A O 1
ATOM 2027 N N . LEU A 1 250 ? 20.734 -3.463 -7.035 1 95 250 LEU A N 1
ATOM 2028 C CA . LEU A 1 250 ? 21.031 -2.58 -8.156 1 95 250 LEU A CA 1
ATOM 2029 C C . LEU A 1 250 ? 20.766 -1.124 -7.785 1 95 250 LEU A C 1
ATOM 2031 O O . LEU A 1 250 ? 21.516 -0.231 -8.195 1 95 250 LEU A O 1
ATOM 2035 N N . SER A 1 251 ? 19.734 -0.892 -7.059 1 91.81 251 SER A N 1
ATOM 2036 C CA . SER A 1 251 ? 19.422 0.464 -6.621 1 91.81 251 SER A CA 1
ATOM 2037 C C . SER A 1 251 ? 20.5 1.011 -5.688 1 91.81 251 SER A C 1
ATOM 2039 O O . SER A 1 251 ? 20.812 2.199 -5.73 1 91.81 251 SER A O 1
ATOM 2041 N N . LEU A 1 252 ? 21 0.195 -4.836 1 89.69 252 LEU A N 1
ATOM 2042 C CA . LEU A 1 252 ? 22.094 0.591 -3.941 1 89.69 252 LEU A CA 1
ATOM 2043 C C . LEU A 1 252 ? 23.328 0.98 -4.73 1 89.69 252 LEU A C 1
ATOM 2045 O O . LEU A 1 252 ? 24.078 1.872 -4.32 1 89.69 252 LEU A O 1
ATOM 2049 N N . SER A 1 253 ? 23.516 0.36 -5.824 1 90.69 253 SER A N 1
ATOM 2050 C CA . SER A 1 253 ? 24.672 0.656 -6.664 1 90.69 253 SER A CA 1
ATOM 2051 C C . SER A 1 253 ? 24.578 2.055 -7.262 1 90.69 253 SER A C 1
ATOM 2053 O O . SER A 1 253 ? 25.609 2.666 -7.59 1 90.69 253 SER A O 1
ATOM 2055 N N . LEU A 1 254 ? 23.391 2.516 -7.445 1 86.81 254 LEU A N 1
ATOM 2056 C CA . LEU A 1 254 ? 23.188 3.865 -7.965 1 86.81 254 LEU A CA 1
ATOM 2057 C C . LEU A 1 254 ? 23.625 4.906 -6.934 1 86.81 254 LEU A C 1
ATOM 2059 O O . LEU A 1 254 ? 24.031 6.016 -7.297 1 86.81 254 LEU A O 1
ATOM 2063 N N . SER A 1 255 ? 23.531 4.57 -5.66 1 81 255 SER A N 1
ATOM 2064 C CA . SER A 1 255 ? 23.859 5.508 -4.594 1 81 255 SER A CA 1
ATOM 2065 C C . SER A 1 255 ? 25.328 5.375 -4.184 1 81 255 SER A C 1
ATOM 2067 O O . SER A 1 255 ? 25.844 6.191 -3.414 1 81 255 SER A O 1
ATOM 2069 N N . ALA A 1 256 ? 26 4.395 -4.738 1 83.44 256 ALA A N 1
ATOM 2070 C CA . ALA A 1 256 ? 27.391 4.156 -4.391 1 83.44 256 ALA A CA 1
ATOM 2071 C C . ALA A 1 256 ? 28.312 5.09 -5.164 1 83.44 256 ALA A C 1
ATOM 2073 O O . ALA A 1 256 ? 27.938 5.621 -6.215 1 83.44 256 ALA A O 1
ATOM 2074 N N . ASP A 1 257 ? 29.438 5.383 -4.574 1 80.88 257 ASP A N 1
ATOM 2075 C CA . ASP A 1 257 ? 30.484 6.137 -5.273 1 80.88 257 ASP A CA 1
ATOM 2076 C C . ASP A 1 257 ? 31.219 5.254 -6.281 1 80.88 257 ASP A C 1
ATOM 2078 O O . ASP A 1 257 ? 31.922 4.328 -5.898 1 80.88 257 ASP A O 1
ATOM 2082 N N . ILE A 1 258 ? 31.078 5.527 -7.496 1 82.12 258 ILE A N 1
ATOM 2083 C CA . ILE A 1 258 ? 31.578 4.711 -8.594 1 82.12 258 ILE A CA 1
ATOM 2084 C C . ILE A 1 258 ? 33.094 4.645 -8.523 1 82.12 258 ILE A C 1
ATOM 2086 O O . ILE A 1 258 ? 33.719 3.666 -8.977 1 82.12 258 ILE A O 1
ATOM 2090 N N . HIS A 1 259 ? 33.656 5.684 -7.914 1 79.12 259 HIS A N 1
ATOM 2091 C CA . HIS A 1 259 ? 35.125 5.77 -7.945 1 79.12 259 HIS A CA 1
ATOM 2092 C C . HIS A 1 259 ? 35.719 5.121 -6.707 1 79.12 259 HIS A C 1
ATOM 2094 O O . HIS A 1 259 ? 36.906 4.73 -6.727 1 79.12 259 HIS A O 1
ATOM 2100 N N . LYS A 1 260 ? 34.938 4.93 -5.672 1 80.62 260 LYS A N 1
ATOM 2101 C CA . LYS A 1 260 ? 35.5 4.434 -4.414 1 80.62 260 LYS A CA 1
ATOM 2102 C C . LYS A 1 260 ? 35 3.014 -4.125 1 80.62 260 LYS A C 1
ATOM 2104 O O . LYS A 1 260 ? 35.781 2.168 -3.678 1 80.62 260 LYS A O 1
ATOM 2109 N N . ASP A 1 261 ? 33.875 2.713 -4.512 1 83.12 261 ASP A N 1
ATOM 2110 C CA . ASP A 1 261 ? 33.25 1.457 -4.102 1 83.12 261 ASP A CA 1
ATOM 2111 C C . ASP A 1 261 ? 33.5 0.359 -5.133 1 83.12 261 ASP A C 1
ATOM 2113 O O . ASP A 1 261 ? 33.625 0.642 -6.324 1 83.12 261 ASP A O 1
ATOM 2117 N N . GLN A 1 262 ? 33.469 -0.887 -4.578 1 86.31 262 GLN A N 1
ATOM 2118 C CA . GLN A 1 262 ? 33.625 -2.045 -5.453 1 86.31 262 GLN A CA 1
ATOM 2119 C C . GLN A 1 262 ? 32.375 -2.285 -6.281 1 86.31 262 GLN A C 1
ATOM 2121 O O . GLN A 1 262 ? 31.266 -2.092 -5.793 1 86.31 262 GLN A O 1
ATOM 2126 N N . PRO A 1 263 ? 32.594 -2.68 -7.465 1 91.12 263 PRO A N 1
ATOM 2127 C CA . PRO A 1 263 ? 31.453 -2.854 -8.367 1 91.12 263 PRO A CA 1
ATOM 2128 C C . PRO A 1 263 ? 30.812 -4.23 -8.234 1 91.12 263 PRO A C 1
ATOM 2130 O O . PRO A 1 263 ? 30.016 -4.629 -9.094 1 91.12 263 PRO A O 1
ATOM 2133 N N . TYR A 1 264 ? 31.109 -5.043 -7.137 1 92.69 264 TYR A N 1
ATOM 2134 C CA . TYR A 1 264 ? 30.547 -6.375 -6.938 1 92.69 264 TYR A CA 1
ATOM 2135 C C . TYR A 1 264 ? 29.594 -6.391 -5.754 1 92.69 264 TYR A C 1
ATOM 2137 O O . TYR A 1 264 ? 29.906 -5.859 -4.684 1 92.69 264 TYR A O 1
ATOM 2145 N N . TYR A 1 265 ? 28.469 -6.953 -6.027 1 94.19 265 TYR A N 1
ATOM 2146 C CA . TYR A 1 265 ? 27.469 -7.039 -4.977 1 94.19 265 TYR A CA 1
ATOM 2147 C C . TYR A 1 265 ? 26.922 -8.461 -4.852 1 94.19 265 TYR A C 1
ATOM 2149 O O . TYR A 1 265 ? 26.578 -9.094 -5.855 1 94.19 265 TYR A O 1
ATOM 2157 N N . ASP A 1 266 ? 26.812 -8.961 -3.689 1 94.62 266 ASP A N 1
ATOM 2158 C CA . ASP A 1 266 ? 26.25 -10.281 -3.441 1 94.62 266 ASP A CA 1
ATOM 2159 C C . ASP A 1 266 ? 24.719 -10.219 -3.326 1 94.62 266 ASP A C 1
ATOM 2161 O O . ASP A 1 266 ? 24.188 -9.258 -2.785 1 94.62 266 ASP A O 1
ATOM 2165 N N . ILE A 1 267 ? 24.094 -11.172 -3.803 1 94.31 267 ILE A N 1
ATOM 2166 C CA . ILE A 1 267 ? 22.641 -11.266 -3.695 1 94.31 267 ILE A CA 1
ATOM 2167 C C . ILE A 1 267 ? 22.266 -12.102 -2.475 1 94.31 267 ILE A C 1
ATOM 2169 O O . ILE A 1 267 ? 22.734 -13.227 -2.32 1 94.31 267 ILE A O 1
ATOM 2173 N N . LEU A 1 268 ? 21.406 -11.656 -1.704 1 90.06 268 LEU A N 1
ATOM 2174 C CA . LEU A 1 268 ? 21.016 -12.281 -0.446 1 90.06 268 LEU A CA 1
ATOM 2175 C C . LEU A 1 268 ? 20.422 -13.672 -0.688 1 90.06 268 LEU A C 1
ATOM 2177 O O . LEU A 1 268 ? 19.625 -13.859 -1.611 1 90.06 268 LEU A O 1
ATOM 2181 N N . ASP A 1 269 ? 20.766 -14.68 0.027 1 87.62 269 ASP A N 1
ATOM 2182 C CA . ASP A 1 269 ? 20.234 -16.031 0.07 1 87.62 269 ASP A CA 1
ATOM 2183 C C . ASP A 1 269 ? 20.5 -16.766 -1.243 1 87.62 269 ASP A C 1
ATOM 2185 O O . ASP A 1 269 ? 19.703 -17.609 -1.658 1 87.62 269 ASP A O 1
ATOM 2189 N N . THR A 1 270 ? 21.422 -16.25 -2.102 1 92.5 270 THR A N 1
ATOM 2190 C CA . THR A 1 270 ? 21.859 -16.922 -3.322 1 92.5 270 THR A CA 1
ATOM 2191 C C . THR A 1 270 ? 23.391 -16.953 -3.4 1 92.5 270 THR A C 1
ATOM 2193 O O . THR A 1 270 ? 24.062 -16.172 -2.74 1 92.5 270 THR A O 1
ATOM 2196 N N . PRO A 1 271 ? 23.828 -17.859 -4.074 1 92.56 271 PRO A N 1
ATOM 2197 C CA . PRO A 1 271 ? 25.281 -17.922 -4.234 1 92.56 271 PRO A CA 1
ATOM 2198 C C . PRO A 1 271 ? 25.781 -17.016 -5.355 1 92.56 271 PRO A C 1
ATOM 2200 O O . PRO A 1 271 ? 26.984 -17 -5.656 1 92.56 271 PRO A O 1
ATOM 2203 N N . TYR A 1 272 ? 24.969 -16.219 -5.906 1 93.81 272 TYR A N 1
ATOM 2204 C CA . TYR A 1 272 ? 25.328 -15.445 -7.094 1 93.81 272 TYR A CA 1
ATOM 2205 C C . TYR A 1 272 ? 25.766 -14.039 -6.719 1 93.81 272 TYR A C 1
ATOM 2207 O O . TYR A 1 272 ? 25.422 -13.539 -5.641 1 93.81 272 TYR A O 1
ATOM 2215 N N . ARG A 1 273 ? 26.547 -13.445 -7.637 1 94.56 273 ARG A N 1
ATOM 2216 C CA . ARG A 1 273 ? 27.047 -12.086 -7.5 1 94.56 273 ARG A CA 1
ATOM 2217 C C . ARG A 1 273 ? 26.812 -11.281 -8.773 1 94.56 273 ARG A C 1
ATOM 2219 O O . ARG A 1 273 ? 26.875 -11.82 -9.875 1 94.56 273 ARG A O 1
ATOM 2226 N N . ILE A 1 274 ? 26.562 -10.023 -8.617 1 95.38 274 ILE A N 1
ATOM 2227 C CA . ILE A 1 274 ? 26.312 -9.141 -9.758 1 95.38 274 ILE A CA 1
ATOM 2228 C C . ILE A 1 274 ? 27.438 -8.109 -9.859 1 95.38 274 ILE A C 1
ATOM 2230 O O . ILE A 1 274 ? 27.875 -7.555 -8.844 1 95.38 274 ILE A O 1
ATOM 2234 N N . THR A 1 275 ? 27.953 -7.973 -11.031 1 95.5 275 THR A N 1
ATOM 2235 C CA . THR A 1 275 ? 28.922 -6.926 -11.336 1 95.5 275 THR A CA 1
ATOM 2236 C C . THR A 1 275 ? 28.25 -5.75 -12.039 1 95.5 275 THR A C 1
ATOM 2238 O O . THR A 1 275 ? 27.609 -5.93 -13.07 1 95.5 275 THR A O 1
ATOM 2241 N N . VAL A 1 276 ? 28.422 -4.582 -11.523 1 94.56 276 VAL A N 1
ATOM 2242 C CA . VAL A 1 276 ? 27.766 -3.408 -12.086 1 94.56 276 VAL A CA 1
ATOM 2243 C C . VAL A 1 276 ? 28.734 -2.646 -12.984 1 94.56 276 VAL A C 1
ATOM 2245 O O . VAL A 1 276 ? 29.953 -2.75 -12.812 1 94.56 276 VAL A O 1
ATOM 2248 N N . PRO A 1 277 ? 28.172 -1.94 -13.938 1 93.94 277 PRO A N 1
ATOM 2249 C CA . PRO A 1 277 ? 29.031 -1.188 -14.859 1 93.94 277 PRO A CA 1
ATOM 2250 C C . PRO A 1 277 ? 29.766 -0.038 -14.18 1 93.94 277 PRO A C 1
ATOM 2252 O O . PRO A 1 277 ? 29.453 0.313 -13.039 1 93.94 277 PRO A O 1
ATOM 2255 N N . ASP A 1 278 ? 30.703 0.625 -14.914 1 90.62 278 ASP A N 1
ATOM 2256 C CA . ASP A 1 278 ? 31.578 1.655 -14.359 1 90.62 278 ASP A CA 1
ATOM 2257 C C . ASP A 1 278 ? 31 3.051 -14.609 1 90.62 278 ASP A C 1
ATOM 2259 O O . ASP A 1 278 ? 31.594 4.051 -14.188 1 90.62 278 ASP A O 1
ATOM 2263 N N . THR A 1 279 ? 29.938 3.078 -15.281 1 90.12 279 THR A N 1
ATOM 2264 C CA . THR A 1 279 ? 29.344 4.383 -15.555 1 90.12 279 THR A CA 1
ATOM 2265 C C . THR A 1 279 ? 27.953 4.488 -14.938 1 90.12 279 THR A C 1
ATOM 2267 O O . THR A 1 279 ? 27.219 3.494 -14.859 1 90.12 279 THR A O 1
ATOM 2270 N N . TYR A 1 280 ? 27.625 5.688 -14.555 1 84.06 280 TYR A N 1
ATOM 2271 C CA . TYR A 1 280 ? 26.344 5.934 -13.922 1 84.06 280 TYR A CA 1
ATOM 2272 C C . TYR A 1 280 ? 25.203 5.738 -14.914 1 84.06 280 TYR A C 1
ATOM 2274 O O . TYR A 1 280 ? 24.141 5.223 -14.555 1 84.06 280 TYR A O 1
ATOM 2282 N N . GLU A 1 281 ? 25.375 6.148 -16.094 1 87.56 281 GLU A N 1
ATOM 2283 C CA . GLU A 1 281 ? 24.344 6.031 -17.125 1 87.56 281 GLU A CA 1
ATOM 2284 C C . GLU A 1 281 ? 24 4.566 -17.391 1 87.56 281 GLU A C 1
ATOM 2286 O O . GLU A 1 281 ? 22.828 4.219 -17.562 1 87.56 281 GLU A O 1
ATOM 2291 N N . ALA A 1 282 ? 25.078 3.781 -17.406 1 92.81 282 ALA A N 1
ATOM 2292 C CA . ALA A 1 282 ? 24.875 2.357 -17.656 1 92.81 282 ALA A CA 1
ATOM 2293 C C . ALA A 1 282 ? 24.141 1.703 -16.484 1 92.81 282 ALA A C 1
ATOM 2295 O O . ALA A 1 282 ? 23.281 0.842 -16.688 1 92.81 282 ALA A O 1
ATOM 2296 N N . ARG A 1 283 ? 24.5 2.127 -15.305 1 92.62 283 ARG A N 1
ATOM 2297 C CA . ARG A 1 283 ? 23.844 1.587 -14.117 1 92.62 283 ARG A CA 1
ATOM 2298 C C . ARG A 1 283 ? 22.375 1.965 -14.094 1 92.62 283 ARG A C 1
ATOM 2300 O O . ARG A 1 283 ? 21.516 1.133 -13.781 1 92.62 283 ARG A O 1
ATOM 2307 N N . GLU A 1 284 ? 22.062 3.193 -14.43 1 91.19 284 GLU A N 1
ATOM 2308 C CA . GLU A 1 284 ? 20.688 3.674 -14.445 1 91.19 284 GLU A CA 1
ATOM 2309 C C . GLU A 1 284 ? 19.859 2.93 -15.492 1 91.19 284 GLU A C 1
ATOM 2311 O O . GLU A 1 284 ? 18.688 2.619 -15.25 1 91.19 284 GLU A O 1
ATOM 2316 N N . SER A 1 285 ? 20.469 2.662 -16.578 1 93.31 285 SER A N 1
ATOM 2317 C CA . SER A 1 285 ? 19.766 1.947 -17.625 1 93.31 285 SER A CA 1
ATOM 2318 C C . SER A 1 285 ? 19.438 0.517 -17.219 1 93.31 285 SER A C 1
ATOM 2320 O O . SER A 1 285 ? 18.344 0.021 -17.469 1 93.31 285 SER A O 1
ATOM 2322 N N . ILE A 1 286 ? 20.375 -0.095 -16.562 1 95.69 286 ILE A N 1
ATOM 2323 C CA . ILE A 1 286 ? 20.172 -1.47 -16.125 1 95.69 286 ILE A CA 1
ATOM 2324 C C . ILE A 1 286 ? 19.062 -1.52 -15.07 1 95.69 286 ILE A C 1
ATOM 2326 O O . ILE A 1 286 ? 18.203 -2.398 -15.117 1 95.69 286 ILE A O 1
ATOM 2330 N N . VAL A 1 287 ? 19.031 -0.545 -14.188 1 95.25 287 VAL A N 1
ATOM 2331 C CA . VAL A 1 287 ? 18.016 -0.497 -13.141 1 95.25 287 VAL A CA 1
ATOM 2332 C C . VAL A 1 287 ? 16.641 -0.25 -13.766 1 95.25 287 VAL A C 1
ATOM 2334 O O . VAL A 1 287 ? 15.656 -0.87 -13.367 1 95.25 287 VAL A O 1
ATOM 2337 N N . ARG A 1 288 ? 16.594 0.584 -14.695 1 94.69 288 ARG A N 1
ATOM 2338 C CA . ARG A 1 288 ? 15.336 0.903 -15.375 1 94.69 288 ARG A CA 1
ATOM 2339 C C . ARG A 1 288 ? 14.781 -0.315 -16.109 1 94.69 288 ARG A C 1
ATOM 2341 O O . ARG A 1 288 ? 13.602 -0.636 -15.984 1 94.69 288 ARG A O 1
ATOM 2348 N N . ASP A 1 289 ? 15.641 -0.975 -16.797 1 95.81 289 ASP A N 1
ATOM 2349 C CA . ASP A 1 289 ? 15.219 -2.146 -17.562 1 95.81 289 ASP A CA 1
ATOM 2350 C C . ASP A 1 289 ? 14.789 -3.281 -16.641 1 95.81 289 ASP A C 1
ATOM 2352 O O . ASP A 1 289 ? 13.805 -3.965 -16.906 1 95.81 289 ASP A O 1
ATOM 2356 N N . PHE A 1 290 ? 15.539 -3.457 -15.664 1 97.31 290 PHE A N 1
ATOM 2357 C CA . PHE A 1 290 ? 15.227 -4.547 -14.75 1 97.31 290 PHE A CA 1
ATOM 2358 C C . PHE A 1 290 ? 13.945 -4.258 -13.977 1 97.31 290 PHE A C 1
ATOM 2360 O O . PHE A 1 290 ? 13.148 -5.164 -13.711 1 97.31 290 PHE A O 1
ATOM 2367 N N . ALA A 1 291 ? 13.781 -3.037 -13.539 1 96.62 291 ALA A N 1
ATOM 2368 C CA . ALA A 1 291 ? 12.547 -2.658 -12.859 1 96.62 291 ALA A CA 1
ATOM 2369 C C . ALA A 1 291 ? 11.336 -2.904 -13.75 1 96.62 291 ALA A C 1
ATOM 2371 O O . ALA A 1 291 ? 10.297 -3.385 -13.289 1 96.62 291 ALA A O 1
ATOM 2372 N N . ALA A 1 292 ? 11.477 -2.561 -14.977 1 96.06 292 ALA A N 1
ATOM 2373 C CA . ALA A 1 292 ? 10.398 -2.797 -15.938 1 96.06 292 ALA A CA 1
ATOM 2374 C C . ALA A 1 292 ? 10.109 -4.289 -16.078 1 96.06 292 ALA A C 1
ATOM 2376 O O . ALA A 1 292 ? 8.945 -4.699 -16.156 1 96.06 292 ALA A O 1
ATOM 2377 N N . ARG A 1 293 ? 11.141 -5.086 -16.109 1 96.56 293 ARG A N 1
ATOM 2378 C CA . ARG A 1 293 ? 10.969 -6.531 -16.219 1 96.56 293 ARG A CA 1
ATOM 2379 C C . ARG A 1 293 ? 10.297 -7.098 -14.969 1 96.56 293 ARG A C 1
ATOM 2381 O O . ARG A 1 293 ? 9.438 -7.98 -15.07 1 96.56 293 ARG A O 1
ATOM 2388 N N . CYS A 1 294 ? 10.742 -6.617 -13.836 1 97.12 294 CYS A N 1
ATOM 2389 C CA . CYS A 1 294 ? 10.109 -7.027 -12.586 1 97.12 294 CYS A CA 1
ATOM 2390 C C . CYS A 1 294 ? 8.617 -6.715 -12.609 1 97.12 294 CYS A C 1
ATOM 2392 O O . CYS A 1 294 ? 7.797 -7.543 -12.211 1 97.12 294 CYS A O 1
ATOM 2394 N N . GLY A 1 295 ? 8.312 -5.508 -13.078 1 95.38 295 GLY A N 1
ATOM 2395 C CA . GLY A 1 295 ? 6.91 -5.129 -13.203 1 95.38 295 GLY A CA 1
ATOM 2396 C C . GLY A 1 295 ? 6.121 -6.059 -14.109 1 95.38 295 GLY A C 1
ATOM 2397 O O . GLY A 1 295 ? 4.984 -6.422 -13.797 1 95.38 295 GLY A O 1
ATOM 2398 N N . GLY A 1 296 ? 6.707 -6.438 -15.18 1 95.44 296 GLY A N 1
ATOM 2399 C CA . GLY A 1 296 ? 6.066 -7.363 -16.109 1 95.44 296 GLY A CA 1
ATOM 2400 C C . GLY A 1 296 ? 5.836 -8.734 -15.508 1 95.44 296 GLY A C 1
ATOM 2401 O O . GLY A 1 296 ? 4.77 -9.328 -15.695 1 95.44 296 GLY A O 1
ATOM 2402 N N . ILE A 1 297 ? 6.75 -9.258 -14.82 1 96.75 297 ILE A N 1
ATOM 2403 C CA . ILE A 1 297 ? 6.656 -10.57 -14.188 1 96.75 297 ILE A CA 1
ATOM 2404 C C . ILE A 1 297 ? 5.551 -10.555 -13.133 1 96.75 297 ILE A C 1
ATOM 2406 O O . ILE A 1 297 ? 4.723 -11.469 -13.078 1 96.75 297 ILE A O 1
ATOM 2410 N N . LEU A 1 298 ? 5.531 -9.508 -12.336 1 96.69 298 LEU A N 1
ATOM 2411 C CA . LEU A 1 298 ? 4.535 -9.406 -11.273 1 96.69 298 LEU A CA 1
ATOM 2412 C C . LEU A 1 298 ? 3.137 -9.227 -11.852 1 96.69 298 LEU A C 1
ATOM 2414 O O . LEU A 1 298 ? 2.162 -9.75 -11.312 1 96.69 298 LEU A O 1
ATOM 2418 N N . GLN A 1 299 ? 3.041 -8.516 -12.898 1 95.38 299 GLN A N 1
ATOM 2419 C CA . GLN A 1 299 ? 1.755 -8.344 -13.562 1 95.38 299 GLN A CA 1
ATOM 2420 C C . GLN A 1 299 ? 1.203 -9.688 -14.039 1 95.38 299 GLN A C 1
ATOM 2422 O O . GLN A 1 299 ? 0.026 -9.984 -13.836 1 95.38 299 GLN A O 1
ATOM 2427 N N . GLU A 1 300 ? 2.072 -10.5 -14.625 1 94.25 300 GLU A N 1
ATOM 2428 C CA . GLU A 1 300 ? 1.651 -11.812 -15.109 1 94.25 300 GLU A CA 1
ATOM 2429 C C . GLU A 1 300 ? 1.331 -12.75 -13.945 1 94.25 300 GLU A C 1
ATOM 2431 O O . GLU A 1 300 ? 0.364 -13.508 -14 1 94.25 300 GLU A O 1
ATOM 2436 N N . ALA A 1 301 ? 2.143 -12.695 -12.977 1 94.19 301 ALA A N 1
ATOM 2437 C CA . ALA A 1 301 ? 1.902 -13.531 -11.805 1 94.19 301 ALA A CA 1
ATOM 2438 C C . ALA A 1 301 ? 0.564 -13.195 -11.156 1 94.19 301 ALA A C 1
ATOM 2440 O O . ALA A 1 301 ? -0.187 -14.094 -10.766 1 94.19 301 ALA A O 1
ATOM 2441 N N . MET A 1 302 ? 0.229 -11.914 -11.062 1 92.69 302 MET A N 1
ATOM 2442 C CA . MET A 1 302 ? -1.011 -11.469 -10.438 1 92.69 302 MET A CA 1
ATOM 2443 C C . MET A 1 302 ? -2.217 -11.828 -11.297 1 92.69 302 MET A C 1
ATOM 2445 O O . MET A 1 302 ? -3.334 -11.945 -10.789 1 92.69 302 MET A O 1
ATOM 2449 N N . LYS A 1 303 ? -1.971 -11.977 -12.484 1 87.94 303 LYS A N 1
ATOM 2450 C CA . LYS A 1 303 ? -3.045 -12.344 -13.398 1 87.94 303 LYS A CA 1
ATOM 2451 C C . LYS A 1 303 ? -3.439 -13.812 -13.227 1 87.94 303 LYS A C 1
ATOM 2453 O O . LYS A 1 303 ? -4.629 -14.141 -13.203 1 87.94 303 LYS A O 1
ATOM 2458 N N . TRP A 1 304 ? -2.469 -14.633 -12.992 1 84.06 304 TRP A N 1
ATOM 2459 C CA . TRP A 1 304 ? -2.719 -16.062 -12.992 1 84.06 304 TRP A CA 1
ATOM 2460 C C . TRP A 1 304 ? -2.949 -16.578 -11.578 1 84.06 304 TRP A C 1
ATOM 2462 O O . TRP A 1 304 ? -3.773 -17.469 -11.359 1 84.06 304 TRP A O 1
ATOM 2472 N N . ALA A 1 305 ? -2.164 -16.062 -10.719 1 88.88 305 ALA A N 1
ATOM 2473 C CA . ALA A 1 305 ? -2.271 -16.516 -9.336 1 88.88 305 ALA A CA 1
ATOM 2474 C C . ALA A 1 305 ? -2.168 -15.336 -8.367 1 88.88 305 ALA A C 1
ATOM 2476 O O . ALA A 1 305 ? -1.199 -15.227 -7.613 1 88.88 305 ALA A O 1
ATOM 2477 N N . PRO A 1 306 ? -3.172 -14.547 -8.258 1 90.31 306 PRO A N 1
ATOM 2478 C CA . PRO A 1 306 ? -3.109 -13.312 -7.48 1 90.31 306 PRO A CA 1
ATOM 2479 C C . PRO A 1 306 ? -2.965 -13.562 -5.98 1 90.31 306 PRO A C 1
ATOM 2481 O O . PRO A 1 306 ? -2.152 -12.914 -5.316 1 90.31 306 PRO A O 1
ATOM 2484 N N . SER A 1 307 ? -3.701 -14.484 -5.43 1 89.31 307 SER A N 1
ATOM 2485 C CA . SER A 1 307 ? -3.691 -14.703 -3.986 1 89.31 307 SER A CA 1
ATOM 2486 C C . SER A 1 307 ? -2.336 -15.219 -3.514 1 89.31 307 SER A C 1
ATOM 2488 O O . SER A 1 307 ? -1.833 -14.789 -2.471 1 89.31 307 SER A O 1
ATOM 2490 N N . VAL A 1 308 ? -1.794 -16.078 -4.309 1 91.25 308 VAL A N 1
ATOM 2491 C CA . VAL A 1 308 ? -0.504 -16.656 -3.955 1 91.25 308 VAL A CA 1
ATOM 2492 C C . VAL A 1 308 ? 0.593 -15.602 -4.09 1 91.25 308 VAL A C 1
ATOM 2494 O O . VAL A 1 308 ? 1.453 -15.484 -3.213 1 91.25 308 VAL A O 1
ATOM 2497 N N . THR A 1 309 ? 0.571 -14.953 -5.195 1 94.62 309 THR A N 1
ATOM 2498 C CA . THR A 1 309 ? 1.566 -13.914 -5.441 1 94.62 309 THR A CA 1
ATOM 2499 C C . THR A 1 309 ? 1.515 -12.852 -4.352 1 94.62 309 THR A C 1
ATOM 2501 O O . THR A 1 309 ? 2.551 -12.445 -3.824 1 94.62 309 THR A O 1
ATOM 2504 N N . LYS A 1 310 ? 0.31 -12.453 -3.984 1 93.56 310 LYS A N 1
ATOM 2505 C CA . LYS A 1 310 ? 0.125 -11.461 -2.932 1 93.56 310 LYS A CA 1
ATOM 2506 C C . LYS A 1 310 ? 0.686 -11.961 -1.602 1 93.56 310 LYS A C 1
ATOM 2508 O O . LYS A 1 310 ? 1.312 -11.203 -0.862 1 93.56 310 LYS A O 1
ATOM 2513 N N . SER A 1 311 ? 0.424 -13.109 -1.343 1 94.38 311 SER A N 1
ATOM 2514 C CA . SER A 1 311 ? 0.877 -13.68 -0.078 1 94.38 311 SER A CA 1
ATOM 2515 C C . SER A 1 311 ? 2.4 -13.719 -0.003 1 94.38 311 SER A C 1
ATOM 2517 O O . SER A 1 311 ? 2.982 -13.453 1.05 1 94.38 311 SER A O 1
ATOM 2519 N N . HIS A 1 312 ? 3.039 -14.086 -1.083 1 94.94 312 HIS A N 1
ATOM 2520 C CA . HIS A 1 312 ? 4.496 -14.086 -1.121 1 94.94 312 HIS A CA 1
ATOM 2521 C C . HIS A 1 312 ? 5.059 -12.68 -0.977 1 94.94 312 HIS A C 1
ATOM 2523 O O . HIS A 1 312 ? 6.078 -12.477 -0.314 1 94.94 312 HIS A O 1
ATOM 2529 N N . LEU A 1 313 ? 4.422 -11.773 -1.663 1 95.5 313 LEU A N 1
ATOM 2530 C CA . LEU A 1 313 ? 4.855 -10.383 -1.555 1 95.5 313 LEU A CA 1
ATOM 2531 C C . LEU A 1 313 ? 4.676 -9.867 -0.131 1 95.5 313 LEU A C 1
ATOM 2533 O O . LEU A 1 313 ? 5.512 -9.117 0.371 1 95.5 313 LEU A O 1
ATOM 2537 N N . GLN A 1 314 ? 3.584 -10.266 0.507 1 94.31 314 GLN A N 1
ATOM 2538 C CA . GLN A 1 314 ? 3.369 -9.898 1.901 1 94.31 314 GLN A CA 1
ATOM 2539 C C . GLN A 1 314 ? 4.469 -10.461 2.797 1 94.31 314 GLN A C 1
ATOM 2541 O O . GLN A 1 314 ? 4.91 -9.797 3.74 1 94.31 314 GLN A O 1
ATOM 2546 N N . GLU A 1 315 ? 4.867 -11.617 2.529 1 93.88 315 GLU A N 1
ATOM 2547 C CA . GLU A 1 315 ? 5.945 -12.219 3.305 1 93.88 315 GLU A CA 1
ATOM 2548 C C . GLU A 1 315 ? 7.254 -11.461 3.111 1 93.88 315 GLU A C 1
ATOM 2550 O O . GLU A 1 315 ? 8.062 -11.359 4.039 1 93.88 315 GLU A O 1
ATOM 2555 N N . TYR A 1 316 ? 7.488 -11.062 1.86 1 94.94 316 TYR A N 1
ATOM 2556 C CA . TYR A 1 316 ? 8.68 -10.258 1.586 1 94.94 316 TYR A CA 1
ATOM 2557 C C . TYR A 1 316 ? 8.641 -8.945 2.363 1 94.94 316 TYR A C 1
ATOM 2559 O O . TYR A 1 316 ? 9.672 -8.492 2.871 1 94.94 316 TYR A O 1
ATOM 2567 N N . LEU A 1 317 ? 7.496 -8.367 2.477 1 93.19 317 LEU A N 1
ATOM 2568 C CA . LEU A 1 317 ? 7.32 -7.102 3.186 1 93.19 317 LEU A CA 1
ATOM 2569 C C . LEU A 1 317 ? 7.473 -7.301 4.691 1 93.19 317 LEU A C 1
ATOM 2571 O O . LEU A 1 317 ? 7.836 -6.367 5.41 1 93.19 317 LEU A O 1
ATOM 2575 N N . ASN A 1 318 ? 7.203 -8.461 5.145 1 90.44 318 ASN A N 1
ATOM 2576 C CA . ASN A 1 318 ? 7.199 -8.758 6.574 1 90.44 318 ASN A CA 1
ATOM 2577 C C . ASN A 1 318 ? 8.578 -9.203 7.059 1 90.44 318 ASN A C 1
ATOM 2579 O O . ASN A 1 318 ? 8.781 -9.422 8.25 1 90.44 318 ASN A O 1
ATOM 2583 N N . LYS A 1 319 ? 9.516 -9.297 6.203 1 87 319 LYS A N 1
ATOM 2584 C CA . LYS A 1 319 ? 10.859 -9.727 6.602 1 87 319 LYS A CA 1
ATOM 2585 C C . LYS A 1 319 ? 11.562 -8.648 7.426 1 87 319 LYS A C 1
ATOM 2587 O O . LYS A 1 319 ? 11.75 -7.527 6.953 1 87 319 LYS A O 1
ATOM 2592 N N . HIS A 1 320 ? 11.984 -8.961 8.547 1 80.81 320 HIS A N 1
ATOM 2593 C CA . HIS A 1 320 ? 12.555 -8.039 9.523 1 80.81 320 HIS A CA 1
ATOM 2594 C C . HIS A 1 320 ? 13.805 -7.363 8.969 1 80.81 320 HIS A C 1
ATOM 2596 O O . HIS A 1 320 ? 14.047 -6.184 9.234 1 80.81 320 HIS A O 1
ATOM 2602 N N . GLN A 1 321 ? 14.57 -8.055 8.227 1 80.94 321 GLN A N 1
ATOM 2603 C CA . GLN A 1 321 ? 15.836 -7.551 7.707 1 80.94 321 GLN A CA 1
ATOM 2604 C C . GLN A 1 321 ? 15.609 -6.379 6.754 1 80.94 321 GLN A C 1
ATOM 2606 O O . GLN A 1 321 ? 16.484 -5.523 6.594 1 80.94 321 GLN A O 1
ATOM 2611 N N . ASN A 1 322 ? 14.414 -6.367 6.266 1 84.31 322 ASN A N 1
ATOM 2612 C CA . ASN A 1 322 ? 14.133 -5.363 5.246 1 84.31 322 ASN A CA 1
ATOM 2613 C C . ASN A 1 322 ? 13.617 -4.066 5.863 1 84.31 322 ASN A C 1
ATOM 2615 O O . ASN A 1 322 ? 13.641 -3.018 5.219 1 84.31 322 ASN A O 1
ATOM 2619 N N . TRP A 1 323 ? 13.148 -4.121 7.113 1 84.88 323 TRP A N 1
ATOM 2620 C CA . TRP A 1 323 ? 12.438 -2.977 7.68 1 84.88 323 TRP A CA 1
ATOM 2621 C C . TRP A 1 323 ? 13.414 -1.859 8.039 1 84.88 323 TRP A C 1
ATOM 2623 O O . TRP A 1 323 ? 13.133 -0.682 7.809 1 84.88 323 TRP A O 1
ATOM 2633 N N . VAL A 1 324 ? 14.562 -2.246 8.562 1 83.25 324 VAL A N 1
ATOM 2634 C CA . VAL A 1 324 ? 15.508 -1.239 9.031 1 83.25 324 VAL A CA 1
ATOM 2635 C C . VAL A 1 324 ? 15.992 -0.406 7.844 1 83.25 324 VAL A C 1
ATOM 2637 O O . VAL A 1 324 ? 15.969 0.826 7.891 1 83.25 324 VAL A O 1
ATOM 2640 N N . SER A 1 325 ? 16.359 -1.157 6.82 1 83.69 325 SER A N 1
ATOM 2641 C CA . SER A 1 325 ? 16.766 -0.442 5.617 1 83.69 325 SER A CA 1
ATOM 2642 C C . SER A 1 325 ? 15.594 0.281 4.977 1 83.69 325 SER A C 1
ATOM 2644 O O . SER A 1 325 ? 15.766 1.319 4.332 1 83.69 325 SER A O 1
ATOM 2646 N N . GLY A 1 326 ? 14.453 -0.295 5.215 1 86.88 326 GLY A N 1
ATOM 2647 C CA . GLY A 1 326 ? 13.25 0.252 4.598 1 86.88 326 GLY A CA 1
ATOM 2648 C C . GLY A 1 326 ? 12.836 1.59 5.18 1 86.88 326 GLY A C 1
ATOM 2649 O O . GLY A 1 326 ? 12.125 2.359 4.535 1 86.88 326 GLY A O 1
ATOM 2650 N N . LEU A 1 327 ? 13.219 1.862 6.379 1 84.81 327 LEU A N 1
ATOM 2651 C CA . LEU A 1 327 ? 12.922 3.156 6.984 1 84.81 327 LEU A CA 1
ATOM 2652 C C . LEU A 1 327 ? 13.602 4.285 6.215 1 84.81 327 LEU A C 1
ATOM 2654 O O . LEU A 1 327 ? 13.102 5.41 6.188 1 84.81 327 LEU A O 1
ATOM 2658 N N . SER A 1 328 ? 14.719 3.914 5.613 1 83.25 328 SER A N 1
ATOM 2659 C CA . SER A 1 328 ? 15.398 4.879 4.758 1 83.25 328 SER A CA 1
ATOM 2660 C C . SER A 1 328 ? 14.992 4.711 3.299 1 83.25 328 SER A C 1
ATOM 2662 O O . SER A 1 328 ? 14.164 5.469 2.789 1 83.25 328 SER A O 1
ATOM 2664 N N . GLN A 1 329 ? 15.547 3.547 2.705 1 85.75 329 GLN A N 1
ATOM 2665 C CA . GLN A 1 329 ? 15.172 3.246 1.328 1 85.75 329 GLN A CA 1
ATOM 2666 C C . GLN A 1 329 ? 15.414 1.777 0.997 1 85.75 329 GLN A C 1
ATOM 2668 O O . GLN A 1 329 ? 16.484 1.234 1.318 1 85.75 329 GLN A O 1
ATOM 2673 N N . HIS A 1 330 ? 14.43 1.215 0.517 1 92.12 330 HIS A N 1
ATOM 2674 C CA . HIS A 1 330 ? 14.5 -0.155 0.021 1 92.12 330 HIS A CA 1
ATOM 2675 C C . HIS A 1 330 ? 13.664 -0.327 -1.242 1 92.12 330 HIS A C 1
ATOM 2677 O O . HIS A 1 330 ? 12.438 -0.451 -1.169 1 92.12 330 HIS A O 1
ATOM 2683 N N . THR A 1 331 ? 14.297 -0.505 -2.338 1 93.75 331 THR A N 1
ATOM 2684 C CA . THR A 1 331 ? 13.617 -0.506 -3.629 1 93.75 331 THR A CA 1
ATOM 2685 C C . THR A 1 331 ? 12.82 -1.795 -3.82 1 93.75 331 THR A C 1
ATOM 2687 O O . THR A 1 331 ? 11.773 -1.794 -4.469 1 93.75 331 THR A O 1
ATOM 2690 N N . GLY A 1 332 ? 13.336 -2.877 -3.326 1 94.75 332 GLY A N 1
ATOM 2691 C CA . GLY A 1 332 ? 12.57 -4.109 -3.385 1 94.75 332 GLY A CA 1
ATOM 2692 C C . GLY A 1 332 ? 11.219 -4.004 -2.707 1 94.75 332 GLY A C 1
ATOM 2693 O O . GLY A 1 332 ? 10.203 -4.445 -3.256 1 94.75 332 GLY A O 1
ATOM 2694 N N . LEU A 1 333 ? 11.195 -3.459 -1.507 1 93.88 333 LEU A N 1
ATOM 2695 C CA . LEU A 1 333 ? 9.953 -3.236 -0.777 1 93.88 333 LEU A CA 1
ATOM 2696 C C . LEU A 1 333 ? 9.047 -2.277 -1.536 1 93.88 333 LEU A C 1
ATOM 2698 O O . LEU A 1 333 ? 7.824 -2.465 -1.566 1 93.88 333 LEU A O 1
ATOM 2702 N N . ALA A 1 334 ? 9.664 -1.285 -2.145 1 94.25 334 ALA A N 1
ATOM 2703 C CA . ALA A 1 334 ? 8.906 -0.291 -2.904 1 94.25 334 ALA A CA 1
ATOM 2704 C C . ALA A 1 334 ? 8.234 -0.924 -4.117 1 94.25 334 ALA A C 1
ATOM 2706 O O . ALA A 1 334 ? 7.066 -0.649 -4.402 1 94.25 334 ALA A O 1
ATOM 2707 N N . MET A 1 335 ? 9 -1.761 -4.785 1 95.5 335 MET A N 1
ATOM 2708 C CA . MET A 1 335 ? 8.453 -2.434 -5.961 1 95.5 335 MET A CA 1
ATOM 2709 C C . MET A 1 335 ? 7.305 -3.361 -5.574 1 95.5 335 MET A C 1
ATOM 2711 O O . MET A 1 335 ? 6.281 -3.408 -6.258 1 95.5 335 MET A O 1
ATOM 2715 N N . ALA A 1 336 ? 7.5 -4.109 -4.523 1 94.94 336 ALA A N 1
ATOM 2716 C CA . ALA A 1 336 ? 6.445 -5 -4.043 1 94.94 336 ALA A CA 1
ATOM 2717 C C . ALA A 1 336 ? 5.18 -4.219 -3.709 1 94.94 336 ALA A C 1
ATOM 2719 O O . ALA A 1 336 ? 4.074 -4.629 -4.078 1 94.94 336 ALA A O 1
ATOM 2720 N N . THR A 1 337 ? 5.309 -3.119 -3.021 1 92.38 337 THR A N 1
ATOM 2721 C CA . THR A 1 337 ? 4.184 -2.283 -2.613 1 92.38 337 THR A CA 1
ATOM 2722 C C . THR A 1 337 ? 3.479 -1.693 -3.83 1 92.38 337 THR A C 1
ATOM 2724 O O . THR A 1 337 ? 2.252 -1.747 -3.928 1 92.38 337 THR A O 1
ATOM 2727 N N . GLU A 1 338 ? 4.242 -1.172 -4.691 1 90.69 338 GLU A N 1
ATOM 2728 C CA . GLU A 1 338 ? 3.707 -0.558 -5.902 1 90.69 338 GLU A CA 1
ATOM 2729 C C . GLU A 1 338 ? 2.941 -1.575 -6.742 1 90.69 338 GLU A C 1
ATOM 2731 O O . GLU A 1 338 ? 1.877 -1.266 -7.281 1 90.69 338 GLU A O 1
ATOM 2736 N N . SER A 1 339 ? 3.467 -2.729 -6.875 1 91.19 339 SER A N 1
ATOM 2737 C CA . SER A 1 339 ? 2.871 -3.756 -7.723 1 91.19 339 SER A CA 1
ATOM 2738 C C . SER A 1 339 ? 1.544 -4.242 -7.152 1 91.19 339 SER A C 1
ATOM 2740 O O . SER A 1 339 ? 0.604 -4.516 -7.902 1 91.19 339 SER A O 1
ATOM 2742 N N . ILE A 1 340 ? 1.474 -4.383 -5.922 1 87.75 340 ILE A N 1
ATOM 2743 C CA . ILE A 1 340 ? 0.248 -4.848 -5.281 1 87.75 340 ILE A CA 1
ATOM 2744 C C . ILE A 1 340 ? -0.87 -3.832 -5.512 1 87.75 340 ILE A C 1
ATOM 2746 O O . ILE A 1 340 ? -2.027 -4.207 -5.711 1 87.75 340 ILE A O 1
ATOM 2750 N N . LEU A 1 341 ? -0.535 -2.617 -5.543 1 85 341 LEU A N 1
ATOM 2751 C CA . LEU A 1 341 ? -1.532 -1.562 -5.691 1 85 341 LEU A CA 1
ATOM 2752 C C . LEU A 1 341 ? -1.925 -1.39 -7.156 1 85 341 LEU A C 1
ATOM 2754 O O . LEU A 1 341 ? -3.104 -1.21 -7.469 1 85 341 LEU A O 1
ATOM 2758 N N . ASN A 1 342 ? -0.931 -1.451 -7.973 1 86.38 342 ASN A N 1
ATOM 2759 C CA . ASN A 1 342 ? -1.172 -1.215 -9.391 1 86.38 342 ASN A CA 1
ATOM 2760 C C . ASN A 1 342 ? -1.928 -2.375 -10.031 1 86.38 342 ASN A C 1
ATOM 2762 O O . ASN A 1 342 ? -2.721 -2.172 -10.953 1 86.38 342 ASN A O 1
ATOM 2766 N N . PHE A 1 343 ? -1.671 -3.559 -9.5 1 88.19 343 PHE A N 1
ATOM 2767 C CA . PHE A 1 343 ? -2.238 -4.723 -10.164 1 88.19 343 PHE A CA 1
ATOM 2768 C C . PHE A 1 343 ? -3.309 -5.375 -9.297 1 88.19 343 PHE A C 1
ATOM 2770 O O . PHE A 1 343 ? -3.562 -6.578 -9.414 1 88.19 343 PHE A O 1
ATOM 2777 N N . ALA A 1 344 ? -3.875 -4.582 -8.453 1 83.88 344 ALA A N 1
ATOM 2778 C CA . ALA A 1 344 ? -4.926 -5.098 -7.582 1 83.88 344 ALA A CA 1
ATOM 2779 C C . ALA A 1 344 ? -6.164 -5.488 -8.383 1 83.88 344 ALA A C 1
ATOM 2781 O O . ALA A 1 344 ? -6.547 -4.793 -9.328 1 83.88 344 ALA A O 1
ATOM 2782 N N . SER A 1 345 ? -6.727 -6.602 -8.039 1 84.19 345 SER A N 1
ATOM 2783 C CA . SER A 1 345 ? -7.977 -7.047 -8.648 1 84.19 345 SER A CA 1
ATOM 2784 C C . SER A 1 345 ? -9.172 -6.336 -8.023 1 84.19 345 SER A C 1
ATOM 2786 O O . SER A 1 345 ? -9.023 -5.574 -7.066 1 84.19 345 SER A O 1
ATOM 2788 N N . TYR A 1 346 ? -10.266 -6.48 -8.625 1 84.19 346 TYR A N 1
ATOM 2789 C CA . TYR A 1 346 ? -11.5 -5.941 -8.07 1 84.19 346 TYR A CA 1
ATOM 2790 C C . TYR A 1 346 ? -11.922 -6.711 -6.824 1 84.19 346 TYR A C 1
ATOM 2792 O O . TYR A 1 346 ? -11.602 -7.895 -6.68 1 84.19 346 TYR A O 1
ATOM 2800 N N . ASN A 1 347 ? -12.516 -6.023 -5.945 1 81.94 347 ASN A N 1
ATOM 2801 C CA . ASN A 1 347 ? -13.039 -6.715 -4.773 1 81.94 347 ASN A CA 1
ATOM 2802 C C . ASN A 1 347 ? -14.234 -7.59 -5.125 1 81.94 347 ASN A C 1
ATOM 2804 O O . ASN A 1 347 ? -14.797 -7.469 -6.215 1 81.94 347 ASN A O 1
ATOM 2808 N N . ARG A 1 348 ? -14.648 -8.469 -4.324 1 74.19 348 ARG A N 1
ATOM 2809 C CA . ARG A 1 348 ? -15.68 -9.484 -4.555 1 74.19 348 ARG A CA 1
ATOM 2810 C C . ARG A 1 348 ? -17.016 -8.836 -4.934 1 74.19 348 ARG A C 1
ATOM 2812 O O . ARG A 1 348 ? -17.781 -9.406 -5.703 1 74.19 348 ARG A O 1
ATOM 2819 N N . GLN A 1 349 ? -17.203 -7.605 -4.422 1 72.56 349 GLN A N 1
ATOM 2820 C CA . GLN A 1 349 ? -18.484 -6.953 -4.641 1 72.56 349 GLN A CA 1
ATOM 2821 C C . GLN A 1 349 ? -18.547 -6.293 -6.016 1 72.56 349 GLN A C 1
ATOM 2823 O O . GLN A 1 349 ? -19.625 -6.031 -6.543 1 72.56 349 GLN A O 1
ATOM 2828 N N . ASN A 1 350 ? -17.359 -6.121 -6.617 1 76.69 350 ASN A N 1
ATOM 2829 C CA . ASN A 1 350 ? -17.344 -5.34 -7.852 1 76.69 350 ASN A CA 1
ATOM 2830 C C . ASN A 1 350 ? -16.828 -6.168 -9.031 1 76.69 350 ASN A C 1
ATOM 2832 O O . ASN A 1 350 ? -16.844 -5.699 -10.172 1 76.69 350 ASN A O 1
ATOM 2836 N N . THR A 1 351 ? -16.406 -7.379 -8.828 1 71.25 351 THR A N 1
ATOM 2837 C CA . THR A 1 351 ? -15.836 -8.227 -9.875 1 71.25 351 THR A CA 1
ATOM 2838 C C . THR A 1 351 ? -16.859 -8.477 -10.977 1 71.25 351 THR A C 1
ATOM 2840 O O . THR A 1 351 ? -16.5 -8.602 -12.148 1 71.25 351 THR A O 1
ATOM 2843 N N . THR A 1 352 ? -18.141 -8.492 -10.609 1 70.5 352 THR A N 1
ATOM 2844 C CA . THR A 1 352 ? -19.156 -8.922 -11.562 1 70.5 352 THR A CA 1
ATOM 2845 C C . THR A 1 352 ? -19.922 -7.727 -12.125 1 70.5 352 THR A C 1
ATOM 2847 O O . THR A 1 352 ? -20.891 -7.895 -12.875 1 70.5 352 THR A O 1
ATOM 2850 N N . LEU A 1 353 ? -19.453 -6.516 -11.742 1 73.75 353 LEU A N 1
ATOM 2851 C CA . LEU A 1 353 ? -20.188 -5.348 -12.227 1 73.75 353 LEU A CA 1
ATOM 2852 C C . LEU A 1 353 ? -19.844 -5.062 -13.688 1 73.75 353 LEU A C 1
ATOM 2854 O O . LEU A 1 353 ? -18.812 -5.512 -14.188 1 73.75 353 LEU A O 1
ATOM 2858 N N . GLY A 1 354 ? -20.828 -4.504 -14.367 1 71.94 354 GLY A N 1
ATOM 2859 C CA . GLY A 1 354 ? -20.609 -4.125 -15.75 1 71.94 354 GLY A CA 1
ATOM 2860 C C . GLY A 1 354 ? -19.516 -3.096 -15.93 1 71.94 354 GLY A C 1
ATOM 2861 O O . GLY A 1 354 ? -19.125 -2.414 -14.969 1 71.94 354 GLY A O 1
ATOM 2862 N N . ALA A 1 355 ? -18.969 -3 -17.062 1 74.94 355 ALA A N 1
ATOM 2863 C CA . ALA A 1 355 ? -17.844 -2.137 -17.391 1 74.94 355 ALA A CA 1
ATOM 2864 C C . ALA A 1 355 ? -18.156 -0.674 -17.109 1 74.94 355 ALA A C 1
ATOM 2866 O O . ALA A 1 355 ? -17.297 0.08 -16.641 1 74.94 355 ALA A O 1
ATOM 2867 N N . THR A 1 356 ? -19.391 -0.233 -17.266 1 75.62 356 THR A N 1
ATOM 2868 C CA . THR A 1 356 ? -19.781 1.162 -17.078 1 75.62 356 THR A CA 1
ATOM 2869 C C . THR A 1 356 ? -19.766 1.533 -15.602 1 75.62 356 THR A C 1
ATOM 2871 O O . THR A 1 356 ? -19.297 2.607 -15.227 1 75.62 356 THR A O 1
ATOM 2874 N N . GLN A 1 357 ? -20.344 0.643 -14.852 1 76.5 357 GLN A N 1
ATOM 2875 C CA . GLN A 1 357 ? -20.375 0.889 -13.414 1 76.5 357 GLN A CA 1
ATOM 2876 C C . GLN A 1 357 ? -18.984 0.891 -12.812 1 76.5 357 GLN A C 1
ATOM 2878 O O . GLN A 1 357 ? -18.688 1.665 -11.898 1 76.5 357 GLN A O 1
ATOM 2883 N N . LEU A 1 358 ? -18.172 0.059 -13.406 1 79.44 358 LEU A N 1
ATOM 2884 C CA . LEU A 1 358 ? -16.797 -0.05 -12.906 1 79.44 358 LEU A CA 1
ATOM 2885 C C . LEU A 1 358 ? -16 1.214 -13.227 1 79.44 358 LEU A C 1
ATOM 2887 O O . LEU A 1 358 ? -15.125 1.607 -12.461 1 79.44 358 LEU A O 1
ATOM 2891 N N . THR A 1 359 ? -16.328 1.839 -14.25 1 80.19 359 THR A N 1
ATOM 2892 C CA . THR A 1 359 ? -15.625 3.055 -14.641 1 80.19 359 THR A CA 1
ATOM 2893 C C . THR A 1 359 ? -16.078 4.238 -13.789 1 80.19 359 THR A C 1
ATOM 2895 O O . THR A 1 359 ? -15.305 5.156 -13.531 1 80.19 359 THR A O 1
ATOM 2898 N N . GLU A 1 360 ? -17.328 4.184 -13.305 1 81.31 360 GLU A N 1
ATOM 2899 C CA . GLU A 1 360 ? -17.891 5.309 -12.555 1 81.31 360 GLU A CA 1
ATOM 2900 C C . GLU A 1 360 ? -17.516 5.234 -11.078 1 81.31 360 GLU A C 1
ATOM 2902 O O . GLU A 1 360 ? -17.438 6.258 -10.398 1 81.31 360 GLU A O 1
ATOM 2907 N N . ARG A 1 361 ? -17.266 4.078 -10.633 1 86.88 361 ARG A N 1
ATOM 2908 C CA . ARG A 1 361 ? -16.922 3.906 -9.227 1 86.88 361 ARG A CA 1
ATOM 2909 C C . ARG A 1 361 ? -15.445 4.203 -8.984 1 86.88 361 ARG A C 1
ATOM 2911 O O . ARG A 1 361 ? -14.594 3.814 -9.789 1 86.88 361 ARG A O 1
ATOM 2918 N N . PRO A 1 362 ? -15.211 4.973 -7.988 1 89.81 362 PRO A N 1
ATOM 2919 C CA . PRO A 1 362 ? -13.805 5.27 -7.672 1 89.81 362 PRO A CA 1
ATOM 2920 C C . PRO A 1 362 ? -13 4.016 -7.34 1 89.81 362 PRO A C 1
ATOM 2922 O O . PRO A 1 362 ? -13.57 3.004 -6.918 1 89.81 362 PRO A O 1
ATOM 2925 N N . ALA A 1 363 ? -11.688 4.031 -7.488 1 86.19 363 ALA A N 1
ATOM 2926 C CA . ALA A 1 363 ? -10.781 2.898 -7.293 1 86.19 363 ALA A CA 1
ATOM 2927 C C . ALA A 1 363 ? -10.844 2.391 -5.852 1 86.19 363 ALA A C 1
ATOM 2929 O O . ALA A 1 363 ? -10.797 1.183 -5.613 1 86.19 363 ALA A O 1
ATOM 2930 N N . CYS A 1 364 ? -11 3.26 -4.938 1 89.12 364 CYS A N 1
ATOM 2931 C CA . CYS A 1 364 ? -10.992 2.879 -3.529 1 89.12 364 CYS A CA 1
ATOM 2932 C C . CYS A 1 364 ? -12.203 2.02 -3.189 1 89.12 364 CYS A C 1
ATOM 2934 O O . CYS A 1 364 ? -12.195 1.29 -2.197 1 89.12 364 CYS A O 1
ATOM 2936 N N . VAL A 1 365 ? -13.188 2.131 -4.062 1 88 365 VAL A N 1
ATOM 2937 C CA . VAL A 1 365 ? -14.414 1.383 -3.809 1 88 365 VAL A CA 1
ATOM 2938 C C . VAL A 1 365 ? -14.367 0.048 -4.547 1 88 365 VAL A C 1
ATOM 2940 O O . VAL A 1 365 ? -14.867 -0.964 -4.047 1 88 365 VAL A O 1
ATOM 2943 N N . LYS A 1 366 ? -13.758 0.037 -5.652 1 87.69 366 LYS A N 1
ATOM 2944 C CA . LYS A 1 366 ? -13.875 -1.142 -6.504 1 87.69 366 LYS A CA 1
ATOM 2945 C C . LYS A 1 366 ? -12.656 -2.051 -6.348 1 87.69 366 LYS A C 1
ATOM 2947 O O . LYS A 1 366 ? -12.75 -3.264 -6.555 1 87.69 366 LYS A O 1
ATOM 2952 N N . LYS A 1 367 ? -11.508 -1.57 -5.992 1 87.44 367 LYS A N 1
ATOM 2953 C CA . LYS A 1 367 ? -10.281 -2.369 -5.949 1 87.44 367 LYS A CA 1
ATOM 2954 C C . LYS A 1 367 ? -10.102 -3.018 -4.578 1 87.44 367 LYS A C 1
ATOM 2956 O O . LYS A 1 367 ? -10.633 -2.531 -3.58 1 87.44 367 LYS A O 1
ATOM 2961 N N . ASP A 1 368 ? -9.398 -4.055 -4.531 1 87.94 368 ASP A N 1
ATOM 2962 C CA . ASP A 1 368 ? -9.219 -4.855 -3.322 1 87.94 368 ASP A CA 1
ATOM 2963 C C . ASP A 1 368 ? -8 -4.391 -2.533 1 87.94 368 ASP A C 1
ATOM 2965 O O . ASP A 1 368 ? -7.18 -5.207 -2.109 1 87.94 368 ASP A O 1
ATOM 2969 N N . TYR A 1 369 ? -7.859 -3.16 -2.236 1 87.94 369 TYR A N 1
ATOM 2970 C CA . TYR A 1 369 ? -6.754 -2.6 -1.467 1 87.94 369 TYR A CA 1
ATOM 2971 C C . TYR A 1 369 ? -6.859 -2.984 0.004 1 87.94 369 TYR A C 1
ATOM 2973 O O . TYR A 1 369 ? -5.855 -3.299 0.646 1 87.94 369 TYR A O 1
ATOM 2981 N N . SER A 1 370 ? -8.047 -3.025 0.46 1 90.25 370 SER A N 1
ATOM 2982 C CA . SER A 1 370 ? -8.289 -3.238 1.884 1 90.25 370 SER A CA 1
ATOM 2983 C C . SER A 1 370 ? -7.898 -4.652 2.303 1 90.25 370 SER A C 1
ATOM 2985 O O . SER A 1 370 ? -7.359 -4.855 3.395 1 90.25 370 SER A O 1
ATOM 2987 N N . ASN A 1 371 ? -8.172 -5.609 1.417 1 90.56 371 ASN A N 1
ATOM 2988 C CA . ASN A 1 371 ? -7.844 -6.996 1.73 1 90.56 371 ASN A CA 1
ATOM 2989 C C . ASN A 1 371 ? -6.34 -7.184 1.931 1 90.56 371 ASN A C 1
ATOM 2991 O O . ASN A 1 371 ? -5.914 -7.852 2.875 1 90.56 371 ASN A O 1
ATOM 2995 N N . PHE A 1 372 ? -5.598 -6.625 1.113 1 91.06 372 PHE A N 1
ATOM 2996 C CA . PHE A 1 372 ? -4.145 -6.73 1.201 1 91.06 372 PHE A CA 1
ATOM 2997 C C . PHE A 1 372 ? -3.635 -6.117 2.5 1 91.06 372 PHE A C 1
ATOM 2999 O O . PHE A 1 372 ? -2.848 -6.738 3.219 1 91.06 372 PHE A O 1
ATOM 3006 N N . MET A 1 373 ? -4.051 -4.941 2.73 1 92 373 MET A N 1
ATOM 3007 C CA . MET A 1 373 ? -3.564 -4.199 3.893 1 92 373 MET A CA 1
ATOM 3008 C C . MET A 1 373 ? -3.998 -4.875 5.188 1 92 373 MET A C 1
ATOM 3010 O O . MET A 1 373 ? -3.225 -4.949 6.145 1 92 373 MET A O 1
ATOM 3014 N N . SER A 1 374 ? -5.25 -5.293 5.277 1 92.69 374 SER A N 1
ATOM 3015 C CA . SER A 1 374 ? -5.754 -5.961 6.473 1 92.69 374 SER A CA 1
ATOM 3016 C C . SER A 1 374 ? -5 -7.262 6.738 1 92.69 374 SER A C 1
ATOM 3018 O O . SER A 1 374 ? -4.641 -7.555 7.879 1 92.69 374 SER A O 1
ATOM 3020 N N . SER A 1 375 ? -4.805 -8.008 5.648 1 93.06 375 SER A N 1
ATOM 3021 C CA . SER A 1 375 ? -4.066 -9.258 5.789 1 93.06 375 SER A CA 1
ATOM 3022 C C . SER A 1 375 ? -2.641 -9.008 6.273 1 93.06 375 SER A C 1
ATOM 3024 O O . SER A 1 375 ? -2.146 -9.711 7.156 1 93.06 375 SER A O 1
ATOM 3026 N N . LEU A 1 376 ? -1.981 -8.055 5.699 1 93.38 376 LEU A N 1
ATOM 3027 C CA . LEU A 1 376 ? -0.617 -7.703 6.078 1 93.38 376 LEU A CA 1
ATOM 3028 C C . LEU A 1 376 ? -0.547 -7.305 7.551 1 93.38 376 LEU A C 1
ATOM 3030 O O . LEU A 1 376 ? 0.347 -7.75 8.273 1 93.38 376 LEU A O 1
ATOM 3034 N N . ASN A 1 377 ? -1.447 -6.465 7.98 1 93.62 377 ASN A N 1
ATOM 3035 C CA . ASN A 1 377 ? -1.47 -5.98 9.359 1 93.62 377 ASN A CA 1
ATOM 3036 C C . ASN A 1 377 ? -1.771 -7.109 10.344 1 93.62 377 ASN A C 1
ATOM 3038 O O . ASN A 1 377 ? -1.166 -7.184 11.414 1 93.62 377 ASN A O 1
ATOM 3042 N N . LEU A 1 378 ? -2.717 -7.934 9.961 1 94.38 378 LEU A N 1
ATOM 3043 C CA . LEU A 1 378 ? -3.061 -9.07 10.82 1 94.38 378 LEU A CA 1
ATOM 3044 C C . LEU A 1 378 ? -1.873 -10.016 10.969 1 94.38 378 LEU A C 1
ATOM 3046 O O . LEU A 1 378 ? -1.605 -10.508 12.07 1 94.38 378 LEU A O 1
ATOM 3050 N N . ARG A 1 379 ? -1.149 -10.289 9.859 1 95.06 379 ARG A N 1
ATOM 3051 C CA . ARG A 1 379 ? 0.028 -11.148 9.891 1 95.06 379 ARG A CA 1
ATOM 3052 C C . ARG A 1 379 ? 1.082 -10.602 10.844 1 95.06 379 ARG A C 1
ATOM 3054 O O . ARG A 1 379 ? 1.572 -11.32 11.719 1 95.06 379 ARG A O 1
ATOM 3061 N N . ASN A 1 380 ? 1.346 -9.352 10.703 1 93.94 380 ASN A N 1
ATOM 3062 C CA . ASN A 1 380 ? 2.398 -8.727 11.5 1 93.94 380 ASN A CA 1
ATOM 3063 C C . ASN A 1 380 ? 2.012 -8.633 12.969 1 93.94 380 ASN A C 1
ATOM 3065 O O . ASN A 1 380 ? 2.836 -8.883 13.852 1 93.94 380 ASN A O 1
ATOM 3069 N N . ARG A 1 381 ? 0.811 -8.219 13.227 1 94.31 381 ARG A N 1
ATOM 3070 C CA . ARG A 1 381 ? 0.333 -8.109 14.602 1 94.31 381 ARG A CA 1
ATOM 3071 C C . ARG A 1 381 ? 0.367 -9.461 15.305 1 94.31 381 ARG A C 1
ATOM 3073 O O . ARG A 1 381 ? 0.807 -9.555 16.453 1 94.31 381 ARG A O 1
ATOM 3080 N N . SER A 1 382 ? -0.138 -10.438 14.617 1 95.56 382 SER A N 1
ATOM 3081 C CA . SER A 1 382 ? -0.187 -11.773 15.203 1 95.56 382 SER A CA 1
ATOM 3082 C C . SER A 1 382 ? 1.214 -12.352 15.383 1 95.56 382 SER A C 1
ATOM 3084 O O . SER A 1 382 ? 1.494 -13.008 16.391 1 95.56 382 SER A O 1
ATOM 3086 N N . ALA A 1 383 ? 2.082 -12.188 14.375 1 95.31 383 ALA A N 1
ATOM 3087 C CA . ALA A 1 383 ? 3.471 -12.625 14.508 1 95.31 383 ALA A CA 1
ATOM 3088 C C . ALA A 1 383 ? 4.141 -11.945 15.703 1 95.31 383 ALA A C 1
ATOM 3090 O O . ALA A 1 383 ? 4.922 -12.578 16.422 1 95.31 383 ALA A O 1
ATOM 3091 N N . GLY A 1 384 ? 3.865 -10.664 15.906 1 94.81 384 GLY A N 1
ATOM 3092 C CA . GLY A 1 384 ? 4.391 -9.945 17.047 1 94.81 384 GLY A CA 1
ATOM 3093 C C . GLY A 1 384 ? 3.857 -10.461 18.375 1 94.81 384 GLY A C 1
ATOM 3094 O O . GLY A 1 384 ? 4.613 -10.609 19.344 1 94.81 384 GLY A O 1
ATOM 3095 N N . GLU A 1 385 ? 2.584 -10.695 18.422 1 94.44 385 GLU A N 1
ATOM 3096 C CA . GLU A 1 385 ? 1.979 -11.203 19.641 1 94.44 385 GLU A CA 1
ATOM 3097 C C . GLU A 1 385 ? 2.617 -12.523 20.078 1 94.44 385 GLU A C 1
ATOM 3099 O O . GLU A 1 385 ? 2.941 -12.711 21.25 1 94.44 385 GLU A O 1
ATOM 3104 N N . VAL A 1 386 ? 2.756 -13.406 19.141 1 94.25 386 VAL A N 1
ATOM 3105 C CA . VAL A 1 386 ? 3.336 -14.711 19.438 1 94.25 386 VAL A CA 1
ATOM 3106 C C . VAL A 1 386 ? 4.805 -14.555 19.828 1 94.25 386 VAL A C 1
ATOM 3108 O O . VAL A 1 386 ? 5.277 -15.195 20.766 1 94.25 386 VAL A O 1
ATOM 3111 N N . ALA A 1 387 ? 5.559 -13.727 19.078 1 92.31 387 ALA A N 1
ATOM 3112 C CA . ALA A 1 387 ? 6.949 -13.461 19.422 1 92.31 387 ALA A CA 1
ATOM 3113 C C . ALA A 1 387 ? 7.066 -12.891 20.828 1 92.31 387 ALA A C 1
ATOM 3115 O O . ALA A 1 387 ? 7.977 -13.242 21.578 1 92.31 387 ALA A O 1
ATOM 3116 N N . GLY A 1 388 ? 6.164 -11.977 21.172 1 91.38 388 GLY A N 1
ATOM 3117 C CA . GLY A 1 388 ? 6.145 -11.406 22.516 1 91.38 388 GLY A CA 1
ATOM 3118 C C . GLY A 1 388 ? 5.875 -12.438 23.594 1 91.38 388 GLY A C 1
ATOM 3119 O O . GLY A 1 388 ? 6.496 -12.406 24.656 1 91.38 388 GLY A O 1
ATOM 3120 N N . MET A 1 389 ? 4.988 -13.312 23.344 1 89.44 389 MET A N 1
ATOM 3121 C CA . MET A 1 389 ? 4.688 -14.383 24.297 1 89.44 389 MET A CA 1
ATOM 3122 C C . MET A 1 389 ? 5.887 -15.305 24.469 1 89.44 389 MET A C 1
ATOM 3124 O O . MET A 1 389 ? 6.207 -15.703 25.594 1 89.44 389 MET A O 1
ATOM 3128 N N . ILE A 1 390 ? 6.512 -15.625 23.344 1 88.25 390 ILE A N 1
ATOM 3129 C CA . ILE A 1 390 ? 7.68 -16.5 23.375 1 88.25 390 ILE A CA 1
ATOM 3130 C C . ILE A 1 390 ? 8.812 -15.82 24.141 1 88.25 390 ILE A C 1
ATOM 3132 O O . ILE A 1 390 ? 9.438 -16.438 25.016 1 88.25 390 ILE A O 1
ATOM 3136 N N . HIS A 1 391 ? 9.047 -14.555 23.828 1 84.75 391 HIS A N 1
ATOM 3137 C CA . HIS A 1 391 ? 10.109 -13.805 24.469 1 84.75 391 HIS A CA 1
ATOM 3138 C C . HIS A 1 391 ? 9.852 -13.672 25.969 1 84.75 391 HIS A C 1
ATOM 3140 O O . HIS A 1 391 ? 10.781 -13.766 26.781 1 84.75 391 HIS A O 1
ATOM 3146 N N . PHE A 1 392 ? 8.688 -13.398 26.266 1 82.88 392 PHE A N 1
ATOM 3147 C CA . PHE A 1 392 ? 8.336 -13.25 27.672 1 82.88 392 PHE A CA 1
ATOM 3148 C C . PHE A 1 392 ? 8.477 -14.578 28.406 1 82.88 392 PHE A C 1
ATOM 3150 O O . PHE A 1 392 ? 8.922 -14.617 29.547 1 82.88 392 PHE A O 1
ATOM 3157 N N . SER A 1 393 ? 8.031 -15.641 27.766 1 81.38 393 SER A N 1
ATOM 3158 C CA . SER A 1 393 ? 8.164 -16.984 28.344 1 81.38 393 SER A CA 1
ATOM 3159 C C . SER A 1 393 ? 9.633 -17.344 28.562 1 81.38 393 SER A C 1
ATOM 3161 O O . SER A 1 393 ? 9.992 -17.906 29.594 1 81.38 393 SER A O 1
ATOM 3163 N N . GLU A 1 394 ? 10.453 -16.984 27.641 1 80 394 GLU A N 1
ATOM 3164 C CA . GLU A 1 394 ? 11.883 -17.25 27.75 1 80 394 GLU A CA 1
ATOM 3165 C C . GLU A 1 394 ? 12.516 -16.391 28.844 1 80 394 GLU A C 1
ATOM 3167 O O . GLU A 1 394 ? 13.398 -16.859 29.562 1 80 394 GLU A O 1
ATOM 3172 N N . ALA A 1 395 ? 12.102 -15.18 28.828 1 74.75 395 ALA A N 1
ATOM 3173 C CA . ALA A 1 395 ? 12.664 -14.25 29.797 1 74.75 395 ALA A CA 1
ATOM 3174 C C . ALA A 1 395 ? 12.258 -14.633 31.219 1 74.75 395 ALA A C 1
ATOM 3176 O O . ALA A 1 395 ? 13.023 -14.43 32.156 1 74.75 395 ALA A O 1
ATOM 3177 N N . THR A 1 396 ? 11.055 -15.195 31.391 1 74.12 396 THR A N 1
ATOM 3178 C CA . THR A 1 396 ? 10.562 -15.531 32.719 1 74.12 396 THR A CA 1
ATOM 3179 C C . THR A 1 396 ? 10.797 -17 33.031 1 74.12 396 THR A C 1
ATOM 3181 O O . THR A 1 396 ? 10.656 -17.438 34.188 1 74.12 396 THR A O 1
ATOM 3184 N N . GLY A 1 397 ? 11.312 -17.875 32.156 1 69.31 397 GLY A N 1
ATOM 3185 C CA . GLY A 1 397 ? 11.602 -19.2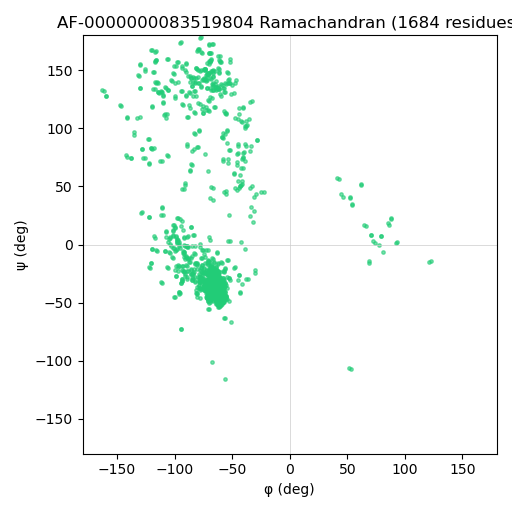81 32.344 1 69.31 397 GLY A CA 1
ATOM 3186 C C . GLY A 1 397 ? 10.359 -20.141 32.406 1 69.31 397 GLY A C 1
ATOM 3187 O O . GLY A 1 397 ? 10.43 -21.312 32.781 1 69.31 397 GLY A O 1
ATOM 3188 N N . ARG A 1 398 ? 9.211 -19.656 32.25 1 62.47 398 ARG A N 1
ATOM 3189 C CA . ARG A 1 398 ? 7.977 -20.406 32.344 1 62.47 398 ARG A CA 1
ATOM 3190 C C . ARG A 1 398 ? 7.578 -21 31 1 62.47 398 ARG A C 1
ATOM 3192 O O . ARG A 1 398 ? 7.219 -20.266 30.078 1 62.47 398 ARG A O 1
ATOM 3199 N N . GLN A 1 399 ? 8.078 -22.141 30.625 1 59.88 399 GLN A N 1
ATOM 3200 C CA . GLN A 1 399 ? 7.758 -22.797 29.359 1 59.88 399 GLN A CA 1
ATOM 3201 C C . GLN A 1 399 ? 6.301 -23.25 29.328 1 59.88 399 GLN A C 1
ATOM 3203 O O . GLN A 1 399 ? 5.949 -24.281 29.922 1 59.88 399 GLN A O 1
ATOM 3208 N N . SER A 1 400 ? 5.289 -22.312 29.703 1 60.59 400 SER A N 1
ATOM 3209 C CA . SER A 1 400 ? 3.92 -22.797 29.547 1 60.59 400 SER A CA 1
ATOM 3210 C C . SER A 1 400 ? 3.633 -23.172 28.109 1 60.59 400 SER A C 1
ATOM 3212 O O . SER A 1 400 ? 4.285 -22.688 27.188 1 60.59 400 SER A O 1
ATOM 3214 N N . ASP A 1 401 ? 2.949 -24.281 27.891 1 77.5 401 ASP A N 1
ATOM 3215 C CA . ASP A 1 401 ? 2.605 -24.891 26.609 1 77.5 401 ASP A CA 1
ATOM 3216 C C . ASP A 1 401 ? 1.817 -23.922 25.734 1 77.5 401 ASP A C 1
ATOM 3218 O O . ASP A 1 401 ? 0.596 -23.812 25.875 1 77.5 401 ASP A O 1
ATOM 3222 N N . LEU A 1 402 ? 2.438 -22.875 25.188 1 84.62 402 LEU A N 1
ATOM 3223 C CA . LEU A 1 402 ? 1.867 -21.891 24.281 1 84.62 402 LEU A CA 1
ATOM 3224 C C . LEU A 1 402 ? 0.87 -22.531 23.328 1 84.62 402 LEU A C 1
ATOM 3226 O O . LEU A 1 402 ? -0.132 -21.922 22.953 1 84.62 402 LEU A O 1
ATOM 3230 N N . ASN A 1 403 ? 1.05 -23.75 23 1 88.06 403 ASN A N 1
ATOM 3231 C CA . ASN A 1 403 ? 0.142 -24.453 22.094 1 88.06 403 ASN A CA 1
ATOM 3232 C C . ASN A 1 403 ? -1.231 -24.656 22.734 1 88.06 403 ASN A C 1
ATOM 3234 O O . ASN A 1 403 ? -2.258 -24.422 22.094 1 88.06 403 ASN A O 1
ATOM 3238 N N . LYS A 1 404 ? -1.182 -25 23.969 1 88.56 404 LYS A N 1
ATOM 3239 C CA . LYS A 1 404 ? -2.439 -25.25 24.672 1 88.56 404 LYS A CA 1
ATOM 3240 C C . LYS A 1 404 ? -3.199 -23.953 24.906 1 88.56 404 LYS A C 1
ATOM 3242 O O . LYS A 1 404 ? -4.43 -23.922 24.828 1 88.56 404 LYS A O 1
ATOM 3247 N N . VAL A 1 405 ? -2.443 -22.984 25.172 1 86.44 405 VAL A N 1
ATOM 3248 C CA . VAL A 1 405 ? -3.053 -21.688 25.422 1 86.44 405 VAL A CA 1
ATOM 3249 C C . VAL A 1 405 ? -3.734 -21.188 24.156 1 86.44 405 VAL A C 1
ATOM 3251 O O . VAL A 1 405 ? -4.852 -20.656 24.219 1 86.44 405 VAL A O 1
ATOM 3254 N N . MET A 1 406 ? -3.076 -21.328 23.047 1 90.5 406 MET A N 1
ATOM 3255 C CA . MET A 1 406 ? -3.609 -20.828 21.781 1 90.5 406 MET A CA 1
ATOM 3256 C C . MET A 1 406 ? -4.844 -21.625 21.375 1 90.5 406 MET A C 1
ATOM 3258 O O . MET A 1 406 ? -5.797 -21.062 20.828 1 90.5 406 MET A O 1
ATOM 3262 N N . ILE A 1 407 ? -4.816 -22.922 21.594 1 93.62 407 ILE A N 1
ATOM 3263 C CA . ILE A 1 407 ? -5.949 -23.781 21.25 1 93.62 407 ILE A CA 1
ATOM 3264 C C . ILE A 1 407 ? -7.141 -23.438 22.141 1 93.62 407 ILE A C 1
ATOM 3266 O O . ILE A 1 407 ? -8.281 -23.406 21.688 1 93.62 407 ILE A O 1
ATOM 3270 N N . LYS A 1 408 ? -6.859 -23.172 23.359 1 91.5 408 LYS A N 1
ATOM 3271 C CA . LYS A 1 408 ? -7.926 -22.781 24.281 1 91.5 408 LYS A CA 1
ATOM 3272 C C . LYS A 1 408 ? -8.547 -21.453 23.875 1 91.5 408 LYS A C 1
ATOM 3274 O O . LYS A 1 408 ? -9.773 -21.297 23.922 1 91.5 408 LYS A O 1
ATOM 3279 N N . LYS A 1 409 ? -7.75 -20.547 23.5 1 90 409 LYS A N 1
ATOM 3280 C CA . LYS A 1 409 ? -8.234 -19.25 23.062 1 90 409 LYS A CA 1
ATOM 3281 C C . LYS A 1 409 ? -9.133 -19.391 21.828 1 90 409 LYS A C 1
ATOM 3283 O O . LYS A 1 409 ? -10.148 -18.703 21.719 1 90 409 LYS A O 1
ATOM 3288 N N . LEU A 1 410 ? -8.711 -20.203 20.906 1 95.31 410 LEU A N 1
ATOM 3289 C CA . LEU A 1 410 ? -9.508 -20.438 19.703 1 95.31 410 LEU A CA 1
ATOM 3290 C C . LEU A 1 410 ? -10.852 -21.078 20.062 1 95.31 410 LEU A C 1
ATOM 3292 O O . LEU A 1 410 ? -11.891 -20.672 19.547 1 95.31 410 LEU A O 1
ATOM 3296 N N . ASN A 1 411 ? -10.812 -22.031 20.922 1 95.62 411 ASN A N 1
ATOM 3297 C CA . ASN A 1 411 ? -12.039 -22.703 21.344 1 95.62 411 ASN A CA 1
ATOM 3298 C C . ASN A 1 411 ? -12.984 -21.734 22.047 1 95.62 411 ASN A C 1
ATOM 3300 O O . ASN A 1 411 ? -14.203 -21.797 21.844 1 95.62 411 ASN A O 1
ATOM 3304 N N . ASP A 1 412 ? -12.445 -20.891 22.844 1 94.25 412 ASP A N 1
ATOM 3305 C CA . ASP A 1 412 ? -13.258 -19.875 23.516 1 94.25 412 ASP A CA 1
ATOM 3306 C C . ASP A 1 412 ? -13.906 -18.922 22.516 1 94.25 412 ASP A C 1
ATOM 3308 O O . ASP A 1 412 ? -15.062 -18.531 22.672 1 94.25 412 ASP A O 1
ATOM 3312 N N . ALA A 1 413 ? -13.125 -18.531 21.547 1 94.56 413 ALA A N 1
ATOM 3313 C CA . ALA A 1 413 ? -13.625 -17.641 20.5 1 94.56 413 ALA A CA 1
ATOM 3314 C C . ALA A 1 413 ? -14.742 -18.297 19.703 1 94.56 413 ALA A C 1
ATOM 3316 O O . ALA A 1 413 ? -15.711 -17.641 19.312 1 94.56 413 ALA A O 1
ATOM 3317 N N . LEU A 1 414 ? -14.602 -19.578 19.438 1 96.06 414 LEU A N 1
ATOM 3318 C CA . LEU A 1 414 ? -15.594 -20.328 18.672 1 96.06 414 LEU A CA 1
ATOM 3319 C C . LEU A 1 414 ? -16.875 -20.516 19.484 1 96.06 414 LEU A C 1
ATOM 3321 O O . LEU A 1 414 ? -17.969 -20.5 18.922 1 96.06 414 LEU A O 1
ATOM 3325 N N . GLU A 1 415 ? -16.75 -20.609 20.766 1 94.88 415 GLU A N 1
ATOM 3326 C CA . GLU A 1 415 ? -17.922 -20.766 21.641 1 94.88 415 GLU A CA 1
ATOM 3327 C C . GLU A 1 415 ? -18.688 -19.453 21.766 1 94.88 415 GLU A C 1
ATOM 3329 O O . GLU A 1 415 ? -19.922 -19.453 21.844 1 94.88 415 GLU A O 1
ATOM 3334 N N . SER A 1 416 ? -18.031 -18.406 21.797 1 92.69 416 SER A N 1
ATOM 3335 C CA . SER A 1 416 ? -18.656 -17.094 21.938 1 92.69 416 SER A CA 1
ATOM 3336 C C . SER A 1 416 ? -19.172 -16.562 20.609 1 92.69 416 SER A C 1
ATOM 3338 O O . SER A 1 416 ? -19.891 -15.57 20.562 1 92.69 416 SER A O 1
ATOM 3340 N N . VAL A 1 417 ? -18.906 -17.156 19.469 1 89.38 417 VAL A N 1
ATOM 3341 C CA . VAL A 1 417 ? -19.328 -16.844 18.109 1 89.38 417 VAL A CA 1
ATOM 3342 C C . VAL A 1 417 ? -18.984 -15.391 17.781 1 89.38 417 VAL A C 1
ATOM 3344 O O . VAL A 1 417 ? -19.828 -14.656 17.25 1 89.38 417 VAL A O 1
ATOM 3347 N N . GLN A 1 418 ? -17.875 -14.961 18.328 1 88.94 418 GLN A N 1
ATOM 3348 C CA . GLN A 1 418 ? -17.406 -13.609 18.031 1 88.94 418 GLN A CA 1
ATOM 3349 C C . GLN A 1 418 ? -16.438 -13.609 16.859 1 88.94 418 GLN A C 1
ATOM 3351 O O . GLN A 1 418 ? -15.352 -14.195 16.953 1 88.94 418 GLN A O 1
ATOM 3356 N N . SER A 1 419 ? -16.734 -12.922 15.797 1 89.56 419 SER A N 1
ATOM 3357 C CA . SER A 1 419 ? -15.953 -12.953 14.57 1 89.56 419 SER A CA 1
ATOM 3358 C C . SER A 1 419 ? -14.57 -12.344 14.773 1 89.56 419 SER A C 1
ATOM 3360 O O . SER A 1 419 ? -13.586 -12.836 14.219 1 89.56 419 SER A O 1
ATOM 3362 N N . GLU A 1 420 ? -14.492 -11.32 15.578 1 90.31 420 GLU A N 1
ATOM 3363 C CA . GLU A 1 420 ? -13.211 -10.656 15.797 1 90.31 420 GLU A CA 1
ATOM 3364 C C . GLU A 1 420 ? -12.258 -11.547 16.578 1 90.31 420 GLU A C 1
ATOM 3366 O O . GLU A 1 420 ? -11.078 -11.656 16.25 1 90.31 420 GLU A O 1
ATOM 3371 N N . ALA A 1 421 ? -12.789 -12.125 17.641 1 92.19 421 ALA A N 1
ATOM 3372 C CA . ALA A 1 421 ? -11.969 -13.016 18.453 1 92.19 421 ALA A CA 1
ATOM 3373 C C . ALA A 1 421 ? -11.531 -14.242 17.656 1 92.19 421 ALA A C 1
ATOM 3375 O O . ALA A 1 421 ? -10.414 -14.734 17.828 1 92.19 421 ALA A O 1
ATOM 3376 N N . TYR A 1 422 ? -12.422 -14.719 16.812 1 95.06 422 TYR A N 1
ATOM 3377 C CA . TYR A 1 422 ? -12.109 -15.852 15.945 1 95.06 422 TYR A CA 1
ATOM 3378 C C . TYR A 1 422 ? -10.961 -15.516 15 1 95.06 422 TYR A C 1
ATOM 3380 O O . TYR A 1 422 ? -10.008 -16.297 14.883 1 95.06 422 TYR A O 1
ATOM 3388 N N . THR A 1 423 ? -11.031 -14.367 14.359 1 94.62 423 THR A N 1
ATOM 3389 C CA . THR A 1 423 ? -10.008 -13.945 13.406 1 94.62 423 THR A CA 1
ATOM 3390 C C . THR A 1 423 ? -8.656 -13.797 14.094 1 94.62 423 THR A C 1
ATOM 3392 O O . THR A 1 423 ? -7.641 -14.297 13.594 1 94.62 423 THR A O 1
ATOM 3395 N N . GLN A 1 424 ? -8.617 -13.203 15.234 1 93 424 GLN A N 1
ATOM 3396 C CA . GLN A 1 424 ? -7.371 -12.992 15.961 1 93 424 GLN A CA 1
ATOM 3397 C C . GLN A 1 424 ? -6.766 -14.32 16.406 1 93 424 GLN A C 1
ATOM 3399 O O . GLN A 1 424 ? -5.551 -14.516 16.312 1 93 424 GLN A O 1
ATOM 3404 N N . SER A 1 425 ? -7.605 -15.148 16.891 1 95.25 425 SER A N 1
ATOM 3405 C CA . SER A 1 425 ? -7.125 -16.438 17.359 1 95.25 425 SER A CA 1
ATOM 3406 C C . SER A 1 425 ? -6.566 -17.281 16.219 1 95.25 425 SER A C 1
ATOM 3408 O O . SER A 1 425 ? -5.559 -17.969 16.375 1 95.25 425 SER A O 1
ATOM 3410 N N . MET A 1 426 ? -7.246 -17.25 15.078 1 97.25 426 MET A N 1
ATOM 3411 C CA . MET A 1 426 ? -6.797 -18 13.906 1 97.25 426 MET A CA 1
ATOM 3412 C C . MET A 1 426 ? -5.438 -17.5 13.43 1 97.25 426 MET A C 1
ATOM 3414 O O . MET A 1 426 ? -4.547 -18.297 13.133 1 97.25 426 MET A O 1
ATOM 3418 N N . PHE A 1 427 ? -5.25 -16.234 13.391 1 96.69 427 PHE A N 1
ATOM 3419 C CA . PHE A 1 427 ? -3.984 -15.672 12.945 1 96.69 427 PHE A CA 1
ATOM 3420 C C . PHE A 1 427 ? -2.883 -15.945 13.961 1 96.69 427 PHE A C 1
ATOM 3422 O O . PHE A 1 427 ? -1.732 -16.188 13.586 1 96.69 427 PHE A O 1
ATOM 3429 N N . ASN A 1 428 ? -3.189 -15.875 15.258 1 95.94 428 ASN A N 1
ATOM 3430 C CA . ASN A 1 428 ? -2.211 -16.203 16.297 1 95.94 428 ASN A CA 1
ATOM 3431 C C . ASN A 1 428 ? -1.753 -17.656 16.188 1 95.94 428 ASN A C 1
ATOM 3433 O O . ASN A 1 428 ? -0.569 -17.953 16.359 1 95.94 428 ASN A O 1
ATOM 3437 N N . LEU A 1 429 ? -2.773 -18.484 15.961 1 96.5 429 LEU A N 1
ATOM 3438 C CA . LEU A 1 429 ? -2.451 -19.891 15.781 1 96.5 429 LEU A CA 1
ATOM 3439 C C . LEU A 1 429 ? -1.524 -20.094 14.586 1 96.5 429 LEU A C 1
ATOM 3441 O O . LEU A 1 429 ? -0.571 -20.875 14.656 1 96.5 429 LEU A O 1
ATOM 3445 N N . THR A 1 430 ? -1.79 -19.453 13.492 1 97.5 430 THR A N 1
ATOM 3446 C CA . THR A 1 430 ? -0.968 -19.531 12.289 1 97.5 430 THR A CA 1
ATOM 3447 C C . THR A 1 430 ? 0.438 -19 12.555 1 97.5 430 THR A C 1
ATOM 3449 O O . THR A 1 430 ? 1.425 -19.609 12.117 1 97.5 430 THR A O 1
ATOM 3452 N N . ALA A 1 431 ? 0.508 -17.891 13.289 1 96.44 431 ALA A N 1
ATOM 3453 C CA . ALA A 1 431 ? 1.805 -17.312 13.625 1 96.44 431 ALA A CA 1
ATOM 3454 C C . ALA A 1 431 ? 2.646 -18.281 14.445 1 96.44 431 ALA A C 1
ATOM 3456 O O . ALA A 1 431 ? 3.857 -18.391 14.242 1 96.44 431 ALA A O 1
ATOM 3457 N N . LEU A 1 432 ? 2.029 -18.906 15.391 1 95.12 432 LEU A N 1
ATOM 3458 C CA . LEU A 1 432 ? 2.73 -19.875 16.219 1 95.12 432 LEU A CA 1
ATOM 3459 C C . LEU A 1 432 ? 3.242 -21.047 15.383 1 95.12 432 LEU A C 1
ATOM 3461 O O . LEU A 1 432 ? 4.363 -21.516 15.594 1 95.12 432 LEU A O 1
ATOM 3465 N N . LEU A 1 433 ? 2.389 -21.516 14.438 1 95.62 433 LEU A N 1
ATOM 3466 C CA . LEU A 1 433 ? 2.775 -22.594 13.539 1 95.62 433 LEU A CA 1
ATOM 3467 C C . LEU A 1 433 ? 3.984 -22.203 12.695 1 95.62 433 LEU A C 1
ATOM 3469 O O . LEU A 1 433 ? 4.863 -23.031 12.438 1 95.62 433 LEU A O 1
ATOM 3473 N N . ILE A 1 434 ? 4.023 -21.016 12.227 1 95.19 434 ILE A N 1
ATOM 3474 C CA . ILE A 1 434 ? 5.102 -20.516 11.383 1 95.19 434 ILE A CA 1
ATOM 3475 C C . ILE A 1 434 ? 6.379 -20.359 12.203 1 95.19 434 ILE A C 1
ATOM 3477 O O . ILE A 1 434 ? 7.473 -20.688 11.734 1 95.19 434 ILE A O 1
ATOM 3481 N N . SER A 1 435 ? 6.27 -19.891 13.461 1 91.69 435 SER A N 1
ATOM 3482 C CA . SER A 1 435 ? 7.422 -19.609 14.312 1 91.69 435 SER A CA 1
ATOM 3483 C C . SER A 1 435 ? 8.023 -20.906 14.859 1 91.69 435 SER A C 1
ATOM 3485 O O . SER A 1 435 ? 9.203 -20.938 15.234 1 91.69 435 SER A O 1
ATOM 3487 N N . SER A 1 436 ? 7.219 -21.906 14.914 1 88.81 436 SER A N 1
ATOM 3488 C CA . SER A 1 436 ? 7.695 -23.172 15.453 1 88.81 436 SER A CA 1
ATOM 3489 C C . SER A 1 436 ? 8.555 -23.922 14.438 1 88.81 436 SER A C 1
ATOM 3491 O O . SER A 1 436 ? 8.234 -23.953 13.25 1 88.81 436 SER A O 1
ATOM 3493 N N . LYS A 1 437 ? 9.656 -24.469 14.852 1 86.06 437 LYS A N 1
ATOM 3494 C CA . LYS A 1 437 ? 10.555 -25.219 13.977 1 86.06 437 LYS A CA 1
ATOM 3495 C C . LYS A 1 437 ? 9.898 -26.5 13.5 1 86.06 437 LYS A C 1
ATOM 3497 O O . LYS A 1 437 ? 10.008 -26.859 12.328 1 86.06 437 LYS A O 1
ATOM 3502 N N . VAL A 1 438 ? 9.172 -27.141 14.438 1 87 438 VAL A N 1
ATOM 3503 C CA . VAL A 1 438 ? 8.484 -28.391 14.102 1 87 438 VAL A CA 1
ATOM 3504 C C . VAL A 1 438 ? 6.984 -28.125 13.977 1 87 438 VAL A C 1
ATOM 3506 O O . VAL A 1 438 ? 6.402 -27.422 14.797 1 87 438 VAL A O 1
ATOM 3509 N N . CYS A 1 439 ? 6.461 -28.641 12.938 1 87.69 439 CYS A N 1
ATOM 3510 C CA . CYS A 1 439 ? 5.027 -28.469 12.727 1 87.69 439 CYS A CA 1
ATOM 3511 C C . CYS A 1 439 ? 4.23 -29.297 13.734 1 87.69 439 CYS A C 1
ATOM 3513 O O . CYS A 1 439 ? 4.324 -30.516 13.758 1 87.69 439 CYS A O 1
ATOM 3515 N N . ASP A 1 440 ? 3.529 -28.656 14.547 1 91.19 440 ASP A N 1
ATOM 3516 C CA . ASP A 1 440 ? 2.66 -29.344 15.508 1 91.19 440 ASP A CA 1
ATOM 3517 C C . ASP A 1 440 ? 1.363 -29.797 14.844 1 91.19 440 ASP A C 1
ATOM 3519 O O . ASP A 1 440 ? 0.583 -28.969 14.359 1 91.19 440 ASP A O 1
ATOM 3523 N N . PRO A 1 441 ? 1.062 -31.047 14.859 1 93.5 441 PRO A N 1
ATOM 3524 C CA . PRO A 1 441 ? -0.119 -31.578 14.164 1 93.5 441 PRO A CA 1
ATOM 3525 C C . PRO A 1 441 ? -1.427 -31.094 14.781 1 93.5 441 PRO A C 1
ATOM 3527 O O . PRO A 1 441 ? -2.424 -30.922 14.078 1 93.5 441 PRO A O 1
ATOM 3530 N N . GLN A 1 442 ? -1.426 -30.875 16.062 1 94.44 442 GLN A N 1
ATOM 3531 C CA . GLN A 1 442 ? -2.652 -30.422 16.719 1 94.44 442 GLN A CA 1
ATOM 3532 C C . GLN A 1 442 ? -2.994 -28.984 16.312 1 94.44 442 GLN A C 1
ATOM 3534 O O . GLN A 1 442 ? -4.168 -28.656 16.125 1 94.44 442 GLN A O 1
ATOM 3539 N N . LEU A 1 443 ? -1.97 -28.203 16.266 1 95.12 443 LEU A N 1
ATOM 3540 C CA . LEU A 1 443 ? -2.189 -26.828 15.828 1 95.12 443 LEU A CA 1
ATOM 3541 C C . LEU A 1 443 ? -2.691 -26.797 14.391 1 95.12 443 LEU A C 1
ATOM 3543 O O . LEU A 1 443 ? -3.613 -26.047 14.062 1 95.12 443 LEU A O 1
ATOM 3547 N N . LEU A 1 444 ? -2.064 -27.609 13.562 1 97.25 444 LEU A N 1
ATOM 3548 C CA . LEU A 1 444 ? -2.453 -27.672 12.156 1 97.25 444 LEU A CA 1
ATOM 3549 C C . LEU A 1 444 ? -3.883 -28.172 12.008 1 97.25 444 LEU A C 1
ATOM 3551 O O . LEU A 1 444 ? -4.645 -27.672 11.188 1 97.25 444 LEU A O 1
ATOM 3555 N N . HIS A 1 445 ? -4.23 -29.141 12.805 1 97.31 445 HIS A N 1
ATOM 3556 C CA . HIS A 1 445 ? -5.582 -29.703 12.797 1 97.31 445 HIS A CA 1
ATOM 3557 C C . HIS A 1 445 ? -6.617 -28.625 13.141 1 97.31 445 HIS A C 1
ATOM 3559 O O . HIS A 1 445 ? -7.613 -28.469 12.43 1 97.31 445 HIS A O 1
ATOM 3565 N N . ASN A 1 446 ? -6.375 -27.922 14.172 1 97.12 446 ASN A N 1
ATOM 3566 C CA . ASN A 1 446 ? -7.32 -26.891 14.602 1 97.12 446 ASN A CA 1
ATOM 3567 C C . ASN A 1 446 ? -7.434 -25.766 13.578 1 97.12 446 ASN A C 1
ATOM 3569 O O . ASN A 1 446 ? -8.516 -25.219 13.375 1 97.12 446 ASN A O 1
ATOM 3573 N N . LEU A 1 447 ? -6.32 -25.422 12.992 1 97.69 447 LEU A N 1
ATOM 3574 C CA . LEU A 1 447 ? -6.324 -24.375 11.984 1 97.69 447 LEU A CA 1
ATOM 3575 C C . LEU A 1 447 ? -7.203 -24.75 10.797 1 97.69 447 LEU A C 1
ATOM 3577 O O . LEU A 1 447 ? -7.93 -23.922 10.258 1 97.69 447 LEU A O 1
ATOM 3581 N N . CYS A 1 448 ? -7.172 -26.016 10.383 1 98 448 CYS A N 1
ATOM 3582 C CA . CYS A 1 448 ? -7.891 -26.453 9.195 1 98 448 CYS A CA 1
ATOM 3583 C C . CYS A 1 448 ? -9.344 -26.781 9.523 1 98 448 CYS A C 1
ATOM 3585 O O . CYS A 1 448 ? -10.219 -26.688 8.664 1 98 448 CYS A O 1
ATOM 3587 N N . TRP A 1 449 ? -9.656 -27.141 10.75 1 97.5 449 TRP A N 1
ATOM 3588 C CA . TRP A 1 449 ? -10.977 -27.641 11.102 1 97.5 449 TRP A CA 1
ATOM 3589 C C . TRP A 1 449 ? -11.805 -26.547 11.781 1 97.5 449 TRP A C 1
ATOM 3591 O O . TRP A 1 449 ? -13.023 -26.672 11.914 1 97.5 449 TRP A O 1
ATOM 3601 N N . ALA A 1 450 ? -11.211 -25.438 12.164 1 97.25 450 ALA A N 1
ATOM 3602 C CA . ALA A 1 450 ? -11.891 -24.359 12.875 1 97.25 450 ALA A CA 1
ATOM 3603 C C . ALA A 1 450 ? -13.039 -23.781 12.039 1 97.25 450 ALA A C 1
ATOM 3605 O O . ALA A 1 450 ? -14.102 -23.453 12.578 1 97.25 450 ALA A O 1
ATOM 3606 N N . PRO A 1 451 ? -12.906 -23.672 10.719 1 95.88 451 PRO A N 1
ATOM 3607 C CA . PRO A 1 451 ? -13.992 -23.109 9.914 1 95.88 451 PRO A CA 1
ATOM 3608 C C . PRO A 1 451 ? -15.258 -23.953 9.945 1 95.88 451 PRO A C 1
ATOM 3610 O O . PRO A 1 451 ? -16.344 -23.453 9.648 1 95.88 451 PRO A O 1
ATOM 3613 N N . LEU A 1 452 ? -15.18 -25.25 10.281 1 96.5 452 LEU A N 1
ATOM 3614 C CA . LEU A 1 452 ? -16.344 -26.109 10.367 1 96.5 452 LEU A CA 1
ATOM 3615 C C . LEU A 1 452 ? -17.266 -25.656 11.5 1 96.5 452 LEU A C 1
ATOM 3617 O O . LEU A 1 452 ? -18.484 -25.844 11.422 1 96.5 452 LEU A O 1
ATOM 3621 N N . ARG A 1 453 ? -16.625 -25.078 12.484 1 95.38 453 ARG A N 1
ATOM 3622 C CA . ARG A 1 453 ? -17.406 -24.609 13.633 1 95.38 453 ARG A CA 1
ATOM 3623 C C . ARG A 1 453 ? -17.891 -23.172 13.414 1 95.38 453 ARG A C 1
ATOM 3625 O O . ARG A 1 453 ? -18.859 -22.75 14.039 1 95.38 453 ARG A O 1
ATOM 3632 N N . MET A 1 454 ? -17.281 -22.484 12.625 1 94.38 454 MET A N 1
ATOM 3633 C CA . MET A 1 454 ? -17.719 -21.156 12.18 1 94.38 454 MET A CA 1
ATOM 3634 C C . MET A 1 454 ? -17.875 -21.125 10.664 1 94.38 454 MET A C 1
ATOM 3636 O O . MET A 1 454 ? -17.156 -20.391 9.977 1 94.38 454 MET A O 1
ATOM 3640 N N . PHE A 1 455 ? -18.859 -21.797 10.18 1 95.06 455 PHE A N 1
ATOM 3641 C CA . PHE A 1 455 ? -19.047 -21.984 8.742 1 95.06 455 PHE A CA 1
ATOM 3642 C C . PHE A 1 455 ? -19.828 -20.812 8.148 1 95.06 455 PHE A C 1
ATOM 3644 O O . PHE A 1 455 ? -20.953 -21 7.676 1 95.06 455 PHE A O 1
ATOM 3651 N N . THR A 1 456 ? -19.266 -19.656 8.203 1 93.62 456 THR A N 1
ATOM 3652 C CA . THR A 1 456 ? -19.797 -18.422 7.629 1 93.62 456 THR A CA 1
ATOM 3653 C C . THR A 1 456 ? -18.828 -17.844 6.598 1 93.62 456 THR A C 1
ATOM 3655 O O . THR A 1 456 ? -17.703 -18.312 6.461 1 93.62 456 THR A O 1
ATOM 3658 N N . ALA A 1 457 ? -19.312 -16.906 5.859 1 91.62 457 ALA A N 1
ATOM 3659 C CA . ALA A 1 457 ? -18.469 -16.281 4.855 1 91.62 457 ALA A CA 1
ATOM 3660 C C . ALA A 1 457 ? -17.203 -15.688 5.492 1 91.62 457 ALA A C 1
ATOM 3662 O O . ALA A 1 457 ? -16.094 -15.914 5.008 1 91.62 457 ALA A O 1
ATOM 3663 N N . LEU A 1 458 ? -17.391 -15.008 6.582 1 90.44 458 LEU A N 1
ATOM 3664 C CA . LEU A 1 458 ? -16.266 -14.375 7.262 1 90.44 458 LEU A CA 1
ATOM 3665 C C . LEU A 1 458 ? -15.328 -15.414 7.863 1 90.44 458 LEU A C 1
ATOM 3667 O O . LEU A 1 458 ? -14.102 -15.25 7.848 1 90.44 458 LEU A O 1
ATOM 3671 N N . GLY A 1 459 ? -15.977 -16.422 8.414 1 93.94 459 GLY A N 1
ATOM 3672 C CA . GLY A 1 459 ? -15.172 -17.484 8.984 1 93.94 459 GLY A CA 1
ATOM 3673 C C . GLY A 1 459 ? -14.289 -18.172 7.965 1 93.94 459 GLY A C 1
ATOM 3674 O O . GLY A 1 459 ? -13.125 -18.484 8.25 1 93.94 459 GLY A O 1
ATOM 3675 N N . MET A 1 460 ? -14.773 -18.359 6.801 1 95.56 460 MET A N 1
ATOM 3676 C CA . MET A 1 460 ? -14.016 -19.031 5.762 1 95.56 460 MET A CA 1
ATOM 3677 C C . MET A 1 460 ? -12.969 -18.109 5.156 1 95.56 460 MET A C 1
ATOM 3679 O O . MET A 1 460 ? -11.867 -18.547 4.805 1 95.56 460 MET A O 1
ATOM 3683 N N . GLU A 1 461 ? -13.352 -16.859 5 1 93.31 461 GLU A N 1
ATOM 3684 C CA . GLU A 1 461 ? -12.383 -15.883 4.5 1 93.31 461 GLU A CA 1
ATOM 3685 C C . GLU A 1 461 ? -11.172 -15.789 5.418 1 93.31 461 GLU A C 1
ATOM 3687 O O . GLU A 1 461 ? -10.039 -15.703 4.945 1 93.31 461 GLU A O 1
ATOM 3692 N N . THR A 1 462 ? -11.391 -15.758 6.711 1 95.56 462 THR A N 1
ATOM 3693 C CA . THR A 1 462 ? -10.32 -15.727 7.695 1 95.56 462 THR A CA 1
ATOM 3694 C C . THR A 1 462 ? -9.445 -16.969 7.582 1 95.56 462 THR A C 1
ATOM 3696 O O . THR A 1 462 ? -8.219 -16.875 7.602 1 95.56 462 THR A O 1
ATOM 3699 N N . ALA A 1 463 ? -10.109 -18.078 7.449 1 97.5 463 ALA A N 1
ATOM 3700 C CA . ALA A 1 463 ? -9.367 -19.328 7.34 1 97.5 463 ALA A CA 1
ATOM 3701 C C . ALA A 1 463 ? -8.484 -19.344 6.098 1 97.5 463 ALA A C 1
ATOM 3703 O O . ALA A 1 463 ? -7.309 -19.719 6.168 1 97.5 463 ALA A O 1
ATOM 3704 N N . VAL A 1 464 ? -9.023 -18.969 4.988 1 96.19 464 VAL A N 1
ATOM 3705 C CA . VAL A 1 464 ? -8.273 -18.969 3.732 1 96.19 464 VAL A CA 1
ATOM 3706 C C . VAL A 1 464 ? -7.09 -18.016 3.838 1 96.19 464 VAL A C 1
ATOM 3708 O O . VAL A 1 464 ? -5.996 -18.312 3.359 1 96.19 464 VAL A O 1
ATOM 3711 N N . ALA A 1 465 ? -7.316 -16.875 4.461 1 95.25 465 ALA A N 1
ATOM 3712 C CA . ALA A 1 465 ? -6.223 -15.922 4.648 1 95.25 465 ALA A CA 1
ATOM 3713 C C . ALA A 1 465 ? -5.102 -16.531 5.48 1 95.25 465 ALA A C 1
ATOM 3715 O O . ALA A 1 465 ? -3.92 -16.344 5.176 1 95.25 465 ALA A O 1
ATOM 3716 N N . CYS A 1 466 ? -5.43 -17.234 6.508 1 97.81 466 CYS A N 1
ATOM 3717 C CA . CYS A 1 466 ? -4.441 -17.891 7.359 1 97.81 466 CYS A CA 1
ATOM 3718 C C . CYS A 1 466 ? -3.719 -19 6.609 1 97.81 466 CYS A C 1
ATOM 3720 O O . CYS A 1 466 ? -2.506 -19.172 6.75 1 97.81 466 CYS A O 1
ATOM 3722 N N . TRP A 1 467 ? -4.484 -19.781 5.844 1 98 467 TRP A N 1
ATOM 3723 C CA . TRP A 1 467 ? -3.883 -20.859 5.059 1 98 467 TRP A CA 1
ATOM 3724 C C . TRP A 1 467 ? -2.873 -20.297 4.059 1 98 467 TRP A C 1
ATOM 3726 O O . TRP A 1 467 ? -1.772 -20.844 3.916 1 98 467 TRP A O 1
ATOM 3736 N N . GLU A 1 468 ? -3.277 -19.266 3.379 1 95.25 468 GLU A N 1
ATOM 3737 C CA . GLU A 1 468 ? -2.377 -18.625 2.422 1 95.25 468 GLU A CA 1
ATOM 3738 C C . GLU A 1 468 ? -1.107 -18.125 3.107 1 95.25 468 GLU A C 1
ATOM 3740 O O . GLU A 1 468 ? -0.011 -18.234 2.557 1 95.25 468 GLU A O 1
ATOM 3745 N N . TRP A 1 469 ? -1.283 -17.578 4.27 1 96.88 469 TRP A N 1
ATOM 3746 C CA . TRP A 1 469 ? -0.138 -17.109 5.039 1 96.88 469 TRP A CA 1
ATOM 3747 C C . TRP A 1 469 ? 0.793 -18.266 5.395 1 96.88 469 TRP A C 1
ATOM 3749 O O . TRP A 1 469 ? 2.004 -18.188 5.172 1 96.88 469 TRP A O 1
ATOM 3759 N N . LEU A 1 470 ? 0.268 -19.312 5.914 1 97.19 470 LEU A N 1
ATOM 3760 C CA . LEU A 1 470 ? 1.041 -20.484 6.328 1 97.19 470 LEU A CA 1
ATOM 3761 C C . LEU A 1 470 ? 1.821 -21.062 5.152 1 97.19 470 LEU A C 1
ATOM 3763 O O . LEU A 1 470 ? 3.012 -21.359 5.277 1 97.19 470 LEU A O 1
ATOM 3767 N N . LEU A 1 471 ? 1.164 -21.156 3.996 1 95.19 471 LEU A N 1
ATOM 3768 C CA . LEU A 1 471 ? 1.761 -21.766 2.814 1 95.19 471 LEU A CA 1
ATOM 3769 C C . LEU A 1 471 ? 2.863 -20.875 2.242 1 95.19 471 LEU A C 1
ATOM 3771 O O . LEU A 1 471 ? 3.826 -21.391 1.656 1 95.19 471 LEU A O 1
ATOM 3775 N N . ALA A 1 472 ? 2.758 -19.641 2.395 1 94 472 ALA A N 1
ATOM 3776 C CA . ALA A 1 472 ? 3.764 -18.719 1.882 1 94 472 ALA A CA 1
ATOM 3777 C C . ALA A 1 472 ? 4.949 -18.609 2.838 1 94 472 ALA A C 1
ATOM 3779 O O . ALA A 1 472 ? 6.086 -18.406 2.406 1 94 472 ALA A O 1
ATOM 3780 N N . ALA A 1 473 ? 4.727 -18.75 4.133 1 94.06 473 ALA A N 1
ATOM 3781 C CA . ALA A 1 473 ? 5.738 -18.438 5.137 1 94.06 473 ALA A CA 1
ATOM 3782 C C . ALA A 1 473 ? 6.547 -19.672 5.512 1 94.06 473 ALA A C 1
ATOM 3784 O O . ALA A 1 473 ? 7.695 -19.562 5.941 1 94.06 473 ALA A O 1
ATOM 3785 N N . LYS A 1 474 ? 5.91 -20.797 5.406 1 93.31 474 LYS A N 1
ATOM 3786 C CA . LYS A 1 474 ? 6.59 -22 5.84 1 93.31 474 LYS A CA 1
ATOM 3787 C C . LYS A 1 474 ? 6.738 -23 4.688 1 93.31 474 LYS A C 1
ATOM 3789 O O . LYS A 1 474 ? 5.746 -23.547 4.207 1 93.31 474 LYS A O 1
ATOM 3794 N N . ASN A 1 475 ? 7.938 -23.297 4.367 1 86.25 475 ASN A N 1
ATOM 3795 C CA . ASN A 1 475 ? 8.219 -24.219 3.277 1 86.25 475 ASN A CA 1
ATOM 3796 C C . ASN A 1 475 ? 8.109 -25.672 3.732 1 86.25 475 ASN A C 1
ATOM 3798 O O . ASN A 1 475 ? 8.484 -26 4.859 1 86.25 475 ASN A O 1
ATOM 3802 N N . GLY A 1 476 ? 7.555 -26.531 2.938 1 87 476 GLY A N 1
ATOM 3803 C CA . GLY A 1 476 ? 7.488 -27.953 3.207 1 87 476 GLY A CA 1
ATOM 3804 C C . GLY A 1 476 ? 6.219 -28.375 3.924 1 87 476 GLY A C 1
ATOM 3805 O O . GLY A 1 476 ? 6.012 -29.562 4.195 1 87 476 GLY A O 1
ATOM 3806 N N . ILE A 1 477 ? 5.328 -27.453 4.191 1 92.94 477 ILE A N 1
ATOM 3807 C CA . ILE A 1 477 ? 4.129 -27.75 4.965 1 92.94 477 ILE A CA 1
ATOM 3808 C C . ILE A 1 477 ? 2.963 -28.031 4.016 1 92.94 477 ILE A C 1
ATOM 3810 O O . ILE A 1 477 ? 1.887 -28.453 4.453 1 92.94 477 ILE A O 1
ATOM 3814 N N . GLU A 1 478 ? 3.135 -28.031 2.752 1 92.44 478 GLU A N 1
ATOM 3815 C CA . GLU A 1 478 ? 2.062 -28.062 1.762 1 92.44 478 GLU A CA 1
ATOM 3816 C C . GLU A 1 478 ? 1.288 -29.375 1.829 1 92.44 478 GLU A C 1
ATOM 3818 O O . GLU A 1 478 ? 0.057 -29.375 1.895 1 92.44 478 GLU A O 1
ATOM 3823 N N . VAL A 1 479 ? 1.973 -30.516 1.876 1 93.19 479 VAL A N 1
ATOM 3824 C CA . VAL A 1 479 ? 1.319 -31.812 1.819 1 93.19 479 VAL A CA 1
ATOM 3825 C C . VAL A 1 479 ? 0.59 -32.094 3.135 1 93.19 479 VAL A C 1
ATOM 3827 O O . VAL A 1 479 ? -0.592 -32.438 3.135 1 93.19 479 VAL A O 1
ATOM 3830 N N . PRO A 1 480 ? 1.274 -31.828 4.289 1 95 480 PRO A N 1
ATOM 3831 C CA . PRO A 1 480 ? 0.537 -32.031 5.543 1 95 480 PRO A CA 1
ATOM 3832 C C . PRO A 1 480 ? -0.675 -31.094 5.656 1 95 480 PRO A C 1
ATOM 3834 O O . PRO A 1 480 ? -1.724 -31.516 6.16 1 95 480 PRO A O 1
ATOM 3837 N N . PHE A 1 481 ? -0.5 -29.984 5.281 1 96.75 481 PHE A N 1
ATOM 3838 C CA . PHE A 1 481 ? -1.601 -29.031 5.309 1 96.75 481 PHE A CA 1
ATOM 3839 C C . PHE A 1 481 ? -2.758 -29.516 4.441 1 96.75 481 PHE A C 1
ATOM 3841 O O . PHE A 1 481 ? -3.912 -29.5 4.875 1 96.75 481 PHE A O 1
ATOM 3848 N N . MET A 1 482 ? -2.494 -29.875 3.145 1 96.69 482 MET A N 1
ATOM 3849 C CA . MET A 1 482 ? -3.535 -30.297 2.213 1 96.69 482 MET A CA 1
ATOM 3850 C C . MET A 1 482 ? -4.285 -31.5 2.754 1 96.69 482 MET A C 1
ATOM 3852 O O . MET A 1 482 ? -5.504 -31.609 2.602 1 96.69 482 MET A O 1
ATOM 3856 N N . ARG A 1 483 ? -3.562 -32.344 3.4 1 96.38 483 ARG A N 1
ATOM 3857 C CA . ARG A 1 483 ? -4.195 -33.531 3.959 1 96.38 483 ARG A CA 1
ATOM 3858 C C . ARG A 1 483 ? -5.191 -33.156 5.051 1 96.38 483 ARG A C 1
ATOM 3860 O O . ARG A 1 483 ? -6.312 -33.688 5.074 1 96.38 483 ARG A O 1
ATOM 3867 N N . GLU A 1 484 ? -4.766 -32.281 5.922 1 97.06 484 GLU A N 1
ATOM 3868 C CA . GLU A 1 484 ? -5.645 -31.844 7.004 1 97.06 484 GLU A CA 1
ATOM 3869 C C . GLU A 1 484 ? -6.824 -31.031 6.469 1 97.06 484 GLU A C 1
ATOM 3871 O O . GLU A 1 484 ? -7.949 -31.172 6.957 1 97.06 484 GLU A O 1
ATOM 3876 N N . MET A 1 485 ? -6.539 -30.188 5.547 1 97.88 485 MET A N 1
ATOM 3877 C CA . MET A 1 485 ? -7.582 -29.344 4.969 1 97.88 485 MET A CA 1
ATOM 3878 C C . MET A 1 485 ? -8.625 -30.188 4.25 1 97.88 485 MET A C 1
ATOM 3880 O O . MET A 1 485 ? -9.828 -29.938 4.371 1 97.88 485 MET A O 1
ATOM 3884 N N . VAL A 1 486 ? -8.172 -31.25 3.469 1 97.62 486 VAL A N 1
ATOM 3885 C CA . VAL A 1 486 ? -9.086 -32.156 2.76 1 97.62 486 VAL A CA 1
ATOM 3886 C C . VAL A 1 486 ? -9.906 -32.938 3.764 1 97.62 486 VAL A C 1
ATOM 3888 O O . VAL A 1 486 ? -11.078 -33.25 3.523 1 97.62 486 VAL A O 1
ATOM 3891 N N . GLY A 1 487 ? -9.211 -33.281 4.875 1 97.25 487 GLY A N 1
ATOM 3892 C CA . GLY A 1 487 ? -9.977 -33.906 5.941 1 97.25 487 GLY A CA 1
ATOM 3893 C C . GLY A 1 487 ? -11.141 -33.062 6.422 1 97.25 487 GLY A C 1
ATOM 3894 O O . GLY A 1 487 ? -12.234 -33.594 6.645 1 97.25 487 GLY A O 1
ATOM 3895 N N . ALA A 1 488 ? -10.922 -31.797 6.609 1 98 488 ALA A N 1
ATOM 3896 C CA . ALA A 1 488 ? -11.977 -30.875 7.012 1 98 488 ALA A CA 1
ATOM 3897 C C . ALA A 1 488 ? -13.055 -30.781 5.938 1 98 488 ALA A C 1
ATOM 3899 O O . ALA A 1 488 ? -14.25 -30.75 6.246 1 98 488 ALA A O 1
ATOM 3900 N N . TRP A 1 489 ? -12.625 -30.688 4.676 1 97.94 489 TRP A N 1
ATOM 3901 C CA . TRP A 1 489 ? -13.562 -30.656 3.559 1 97.94 489 TRP A CA 1
ATOM 3902 C C . TRP A 1 489 ? -14.461 -31.875 3.549 1 97.94 489 TRP A C 1
ATOM 3904 O O . TRP A 1 489 ? -15.672 -31.766 3.371 1 97.94 489 TRP A O 1
ATOM 3914 N N . GLN A 1 490 ? -13.867 -33.031 3.742 1 96.38 490 GLN A N 1
ATOM 3915 C CA . GLN A 1 490 ? -14.617 -34.312 3.736 1 96.38 490 GLN A CA 1
ATOM 3916 C C . GLN A 1 490 ? -15.633 -34.344 4.867 1 96.38 490 GLN A C 1
ATOM 3918 O O . GLN A 1 490 ? -16.703 -34.938 4.723 1 96.38 490 GLN A O 1
ATOM 3923 N N . MET A 1 491 ? -15.281 -33.688 5.898 1 96.5 491 MET A N 1
ATOM 3924 C CA . MET A 1 491 ? -16.219 -33.656 7.02 1 96.5 491 MET A CA 1
ATOM 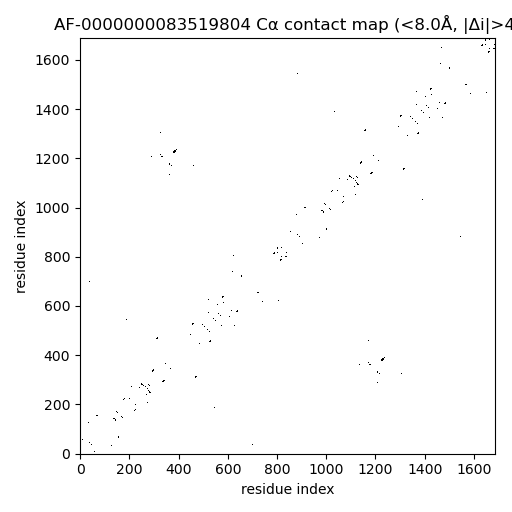3925 C C . MET A 1 491 ? -17.469 -32.844 6.645 1 96.5 491 MET A C 1
ATOM 3927 O O . MET A 1 491 ? -18.562 -33.156 7.117 1 96.5 491 MET A O 1
ATOM 3931 N N . THR A 1 492 ? -17.297 -31.781 5.855 1 96.62 492 THR A N 1
ATOM 3932 C CA . THR A 1 492 ? -18.469 -31.031 5.41 1 96.62 492 THR A CA 1
ATOM 3933 C C . THR A 1 492 ? -19.359 -31.891 4.512 1 96.62 492 THR A C 1
ATOM 3935 O O . THR A 1 492 ? -20.578 -31.719 4.496 1 96.62 492 THR A O 1
ATOM 3938 N N . VAL A 1 493 ? -18.781 -32.812 3.705 1 94.88 493 VAL A N 1
ATOM 3939 C CA . VAL A 1 493 ? -19.531 -33.719 2.846 1 94.88 493 VAL A CA 1
ATOM 3940 C C . VAL A 1 493 ? -20.312 -34.719 3.703 1 94.88 493 VAL A C 1
ATOM 3942 O O . VAL A 1 493 ? -21.5 -34.938 3.479 1 94.88 493 VAL A O 1
ATOM 3945 N N . GLN A 1 494 ? -19.672 -35.219 4.727 1 93.88 494 GLN A N 1
ATOM 3946 C CA . GLN A 1 494 ? -20.281 -36.25 5.574 1 93.88 494 GLN A CA 1
ATOM 3947 C C . GLN A 1 494 ? -21.375 -35.656 6.445 1 93.88 494 GLN A C 1
ATOM 3949 O O . GLN A 1 494 ? -22.422 -36.281 6.641 1 93.88 494 GLN A O 1
ATOM 3954 N N . LYS A 1 495 ? -21.156 -34.438 6.91 1 94.38 495 LYS A N 1
ATOM 3955 C CA . LYS A 1 495 ? -22.125 -33.812 7.797 1 94.38 495 LYS A CA 1
ATOM 3956 C C . LYS A 1 495 ? -23.141 -33 7.008 1 94.38 495 LYS A C 1
ATOM 3958 O O . LYS A 1 495 ? -24.016 -32.344 7.594 1 94.38 495 LYS A O 1
ATOM 3963 N N . LYS A 1 496 ? -23 -32.938 5.66 1 93.38 496 LYS A N 1
ATOM 3964 C CA . LYS A 1 496 ? -23.953 -32.312 4.734 1 93.38 496 LYS A CA 1
ATOM 3965 C C . LYS A 1 496 ? -24.094 -30.828 5.012 1 93.38 496 LYS A C 1
ATOM 3967 O O . LYS A 1 496 ? -25.203 -30.312 5.172 1 93.38 496 LYS A O 1
ATOM 3972 N N . PHE A 1 497 ? -22.969 -30.203 5.066 1 93.56 497 PHE A N 1
ATOM 3973 C CA . PHE A 1 497 ? -22.906 -28.75 5.258 1 93.56 497 PHE A CA 1
ATOM 3974 C C . PHE A 1 497 ? -23.078 -28.031 3.932 1 93.56 497 PHE A C 1
ATOM 3976 O O . PHE A 1 497 ? -22.625 -28.5 2.893 1 93.56 497 PHE A O 1
ATOM 3983 N N . GLY A 1 498 ? -23.734 -26.922 3.895 1 94 498 GLY A N 1
ATOM 3984 C CA . GLY A 1 498 ? -23.75 -25.953 2.807 1 94 498 GLY A CA 1
ATOM 3985 C C . GLY A 1 498 ? -24.094 -26.578 1.465 1 94 498 GLY A C 1
ATOM 3986 O O . GLY A 1 498 ? -25.156 -27.156 1.299 1 94 498 GLY A O 1
ATOM 3987 N N . LEU A 1 499 ? -23.078 -26.703 0.594 1 95.62 499 LEU A N 1
ATOM 3988 C CA . LEU A 1 499 ? -23.234 -27.234 -0.755 1 95.62 499 LEU A CA 1
ATOM 3989 C C . LEU A 1 499 ? -23.719 -28.688 -0.715 1 95.62 499 LEU A C 1
ATOM 3991 O O . LEU A 1 499 ? -24.422 -29.141 -1.619 1 95.62 499 LEU A O 1
ATOM 3995 N N . PHE A 1 500 ? -23.406 -29.344 0.323 1 95.75 500 PHE A N 1
ATOM 3996 C CA . PHE A 1 500 ? -23.719 -30.766 0.438 1 95.75 500 PHE A CA 1
ATOM 3997 C C . PHE A 1 500 ? -24.938 -30.984 1.312 1 95.75 500 PHE A C 1
ATOM 3999 O O . PHE A 1 500 ? -25.281 -32.125 1.641 1 95.75 500 PHE A O 1
ATOM 4006 N N . SER A 1 501 ? -25.594 -29.875 1.668 1 93.75 501 SER A N 1
ATOM 4007 C CA . SER A 1 501 ? -26.781 -29.984 2.508 1 93.75 501 SER A CA 1
ATOM 4008 C C . SER A 1 501 ? -27.938 -30.656 1.761 1 93.75 501 SER A C 1
ATOM 4010 O O . SER A 1 501 ? -27.969 -30.641 0.529 1 93.75 501 SER A O 1
ATOM 4012 N N . GLU A 1 502 ? -28.812 -31.141 2.516 1 90.12 502 GLU A N 1
ATOM 4013 C CA . GLU A 1 502 ? -29.984 -31.781 1.926 1 90.12 502 GLU A CA 1
ATOM 4014 C C . GLU A 1 502 ? -31.016 -30.734 1.513 1 90.12 502 GLU A C 1
ATOM 4016 O O . GLU A 1 502 ? -31.188 -29.719 2.188 1 90.12 502 GLU A O 1
ATOM 4021 N N . GLU A 1 503 ? -31.641 -31.031 0.412 1 86.5 503 GLU A N 1
ATOM 4022 C CA . GLU A 1 503 ? -32.656 -30.125 -0.089 1 86.5 503 GLU A CA 1
ATOM 4023 C C . GLU A 1 503 ? -33.875 -30.094 0.826 1 86.5 503 GLU A C 1
ATOM 4025 O O . GLU A 1 503 ? -34.375 -31.156 1.239 1 86.5 503 GLU A O 1
ATOM 4030 N N . LYS A 1 504 ? -34.188 -28.906 1.213 1 83.62 504 LYS A N 1
ATOM 4031 C CA . LYS A 1 504 ? -35.406 -28.766 2.008 1 83.62 504 LYS A CA 1
ATOM 4032 C C . LYS A 1 504 ? -36.656 -28.609 1.112 1 83.62 504 LYS A C 1
ATOM 4034 O O . LYS A 1 504 ? -36.594 -27.891 0.111 1 83.62 504 LYS A O 1
ATOM 4039 N N . LYS A 1 505 ? -37.656 -29.359 1.358 1 79.25 505 LYS A N 1
ATOM 4040 C CA . LYS A 1 505 ? -38.875 -29.297 0.573 1 79.25 505 LYS A CA 1
ATOM 4041 C C . LYS A 1 505 ? -39.594 -27.938 0.735 1 79.25 505 LYS A C 1
ATOM 4043 O O . LYS A 1 505 ? -39.812 -27.484 1.857 1 79.25 505 LYS A O 1
ATOM 4048 N N . GLU A 1 506 ? -39.688 -27.281 -0.386 1 79.44 506 GLU A N 1
ATOM 4049 C CA . GLU A 1 506 ? -40.375 -25.984 -0.378 1 79.44 506 GLU A CA 1
ATOM 4050 C C . GLU A 1 506 ? -41.875 -26.156 -0.529 1 79.44 506 GLU A C 1
ATOM 4052 O O . GLU A 1 506 ? -42.344 -27.047 -1.227 1 79.44 506 GLU A O 1
ATOM 4057 N N . ALA A 1 507 ? -42.594 -25.375 0.314 1 73.88 507 ALA A N 1
ATOM 4058 C CA . ALA A 1 507 ? -44.062 -25.438 0.277 1 73.88 507 ALA A CA 1
ATOM 4059 C C . ALA A 1 507 ? -44.594 -24.906 -1.044 1 73.88 507 ALA A C 1
ATOM 4061 O O . ALA A 1 507 ? -43.969 -24.062 -1.681 1 73.88 507 ALA A O 1
ATOM 4062 N N . ASP A 1 508 ? -45.656 -25.453 -1.549 1 69.25 508 ASP A N 1
ATOM 4063 C CA . ASP A 1 508 ? -46.344 -25.031 -2.779 1 69.25 508 ASP A CA 1
ATOM 4064 C C . ASP A 1 508 ? -46.844 -23.594 -2.666 1 69.25 508 ASP A C 1
ATOM 4066 O O . ASP A 1 508 ? -47.406 -23.203 -1.639 1 69.25 508 ASP A O 1
ATOM 4070 N N . PRO A 1 509 ? -46.531 -22.781 -3.639 1 70.38 509 PRO A N 1
ATOM 4071 C CA . PRO A 1 509 ? -46.969 -21.391 -3.613 1 70.38 509 PRO A CA 1
ATOM 4072 C C . PRO A 1 509 ? -48.469 -21.266 -3.432 1 70.38 509 PRO A C 1
ATOM 4074 O O . PRO A 1 509 ? -48.969 -20.25 -2.92 1 70.38 509 PRO A O 1
ATOM 4077 N N . LEU A 1 510 ? -49.219 -22.266 -3.875 1 68.44 510 LEU A N 1
ATOM 4078 C CA . LEU A 1 510 ? -50.656 -22.219 -3.764 1 68.44 510 LEU A CA 1
ATOM 4079 C C . LEU A 1 510 ? -51.125 -22.531 -2.338 1 68.44 510 LEU A C 1
ATOM 4081 O O . LEU A 1 510 ? -52.281 -22.281 -1.98 1 68.44 510 LEU A O 1
ATOM 4085 N N . ALA A 1 511 ? -50.125 -23 -1.661 1 67.94 511 ALA A N 1
ATOM 4086 C CA . ALA A 1 511 ? -50.438 -23.312 -0.269 1 67.94 511 ALA A CA 1
ATOM 4087 C C . ALA A 1 511 ? -50.219 -22.094 0.626 1 67.94 511 ALA A C 1
ATOM 4089 O O . ALA A 1 511 ? -50.219 -22.203 1.854 1 67.94 511 ALA A O 1
ATOM 4090 N N . ALA A 1 512 ? -49.938 -20.969 0.013 1 67 512 ALA A N 1
ATOM 4091 C CA . ALA A 1 512 ? -49.688 -19.75 0.77 1 67 512 ALA A CA 1
ATOM 4092 C C . ALA A 1 512 ? -50.844 -19.438 1.713 1 67 512 ALA A C 1
ATOM 4094 O O . ALA A 1 512 ? -52 -19.5 1.314 1 67 512 ALA A O 1
ATOM 4095 N N . SER A 1 513 ? -50.625 -19.828 2.951 1 66.69 513 SER A N 1
ATOM 4096 C CA . SER A 1 513 ? -51.625 -19.391 3.947 1 66.69 513 SER A CA 1
ATOM 4097 C C . SER A 1 513 ? -51.219 -18.047 4.566 1 66.69 513 SER A C 1
ATOM 4099 O O . SER A 1 513 ? -50.062 -17.625 4.422 1 66.69 513 SER A O 1
ATOM 4101 N N . GLU A 1 514 ? -52.25 -17.297 4.941 1 66.06 514 GLU A N 1
ATOM 4102 C CA . GLU A 1 514 ? -52.062 -15.992 5.57 1 66.06 514 GLU A CA 1
ATOM 4103 C C . GLU A 1 514 ? -50.969 -16.062 6.629 1 66.06 514 GLU A C 1
ATOM 4105 O O . GLU A 1 514 ? -50.219 -15.109 6.824 1 66.06 514 GLU A O 1
ATOM 4110 N N . GLU A 1 515 ? -50.781 -17.266 7.188 1 63.06 515 GLU A N 1
ATOM 4111 C CA . GLU A 1 515 ? -49.906 -17.391 8.344 1 63.06 515 GLU A CA 1
ATOM 4112 C C . GLU A 1 515 ? -48.469 -17.766 7.93 1 63.06 515 GLU A C 1
ATOM 4114 O O . GLU A 1 515 ? -47.531 -17.453 8.633 1 63.06 515 GLU A O 1
ATOM 4119 N N . SER A 1 516 ? -48.469 -18.547 6.797 1 66.38 516 SER A N 1
ATOM 4120 C CA . SER A 1 516 ? -47.125 -19 6.438 1 66.38 516 SER A CA 1
ATOM 4121 C C . SER A 1 516 ? -46.875 -18.844 4.945 1 66.38 516 SER A C 1
ATOM 4123 O O . SER A 1 516 ? -47.562 -19.438 4.121 1 66.38 516 SER A O 1
ATOM 4125 N N . GLN A 1 517 ? -46.25 -17.797 4.559 1 68.31 517 GLN A N 1
ATOM 4126 C CA . GLN A 1 517 ? -45.875 -17.594 3.162 1 68.31 517 GLN A CA 1
ATOM 4127 C C . GLN A 1 517 ? -44.688 -18.453 2.777 1 68.31 517 GLN A C 1
ATOM 4129 O O . GLN A 1 517 ? -43.688 -18.516 3.508 1 68.31 517 GLN A O 1
ATOM 4134 N N . PRO A 1 518 ? -44.906 -19.281 1.851 1 73.56 518 PRO A N 1
ATOM 4135 C CA . PRO A 1 518 ? -43.812 -20.125 1.391 1 73.56 518 PRO A CA 1
ATOM 4136 C C . PRO A 1 518 ? -42.594 -19.312 0.942 1 73.56 518 PRO A C 1
ATOM 4138 O O . PRO A 1 518 ? -42.75 -18.359 0.184 1 73.56 518 PRO A O 1
ATOM 4141 N N . GLU A 1 519 ? -41.531 -19.422 1.674 1 78.5 519 GLU A N 1
ATOM 4142 C CA . GLU A 1 519 ? -40.281 -18.766 1.291 1 78.5 519 GLU A CA 1
ATOM 4143 C C . GLU A 1 519 ? -39.25 -19.797 0.81 1 78.5 519 GLU A C 1
ATOM 4145 O O . GLU A 1 519 ? -39.219 -20.922 1.31 1 78.5 519 GLU A O 1
ATOM 4150 N N . PRO A 1 520 ? -38.594 -19.438 -0.301 1 81.94 520 PRO A N 1
ATOM 4151 C CA . PRO A 1 520 ? -37.5 -20.312 -0.719 1 81.94 520 PRO A CA 1
ATOM 4152 C C . PRO A 1 520 ? -36.469 -20.562 0.389 1 81.94 520 PRO A C 1
ATOM 4154 O O . PRO A 1 520 ? -36.312 -19.734 1.283 1 81.94 520 PRO A O 1
ATOM 4157 N N . CYS A 1 521 ? -35.969 -21.672 0.499 1 85.25 521 CYS A N 1
ATOM 4158 C CA . CYS A 1 521 ? -34.969 -22.062 1.508 1 85.25 521 CYS A CA 1
ATOM 4159 C C . CYS A 1 521 ? -33.625 -22.312 0.872 1 85.25 521 CYS A C 1
ATOM 4161 O O . CYS A 1 521 ? -33.156 -23.469 0.802 1 85.25 521 CYS A O 1
ATOM 4163 N N . PRO A 1 522 ? -32.938 -21.297 0.423 1 89.62 522 PRO A N 1
ATOM 4164 C CA . PRO A 1 522 ? -31.625 -21.5 -0.178 1 89.62 522 PRO A CA 1
ATOM 4165 C C . PRO A 1 522 ? -30.578 -21.969 0.833 1 89.62 522 PRO A C 1
ATOM 4167 O O . PRO A 1 522 ? -30.609 -21.562 1.998 1 89.62 522 PRO A O 1
ATOM 4170 N N . PRO A 1 523 ? -29.688 -22.953 0.463 1 91.81 523 PRO A N 1
ATOM 4171 C CA . PRO A 1 523 ? -28.594 -23.375 1.34 1 91.81 523 PRO A CA 1
ATOM 4172 C C . PRO A 1 523 ? -27.516 -22.328 1.499 1 91.81 523 PRO A C 1
ATOM 4174 O O . PRO A 1 523 ? -27.422 -21.406 0.685 1 91.81 523 PRO A O 1
ATOM 4177 N N . GLU A 1 524 ? -26.75 -22.438 2.613 1 92 524 GLU A N 1
ATOM 4178 C CA . GLU A 1 524 ? -25.625 -21.547 2.832 1 92 524 GLU A CA 1
ATOM 4179 C C . GLU A 1 524 ? -24.375 -22.031 2.084 1 92 524 GLU A C 1
ATOM 4181 O O . GLU A 1 524 ? -23.578 -22.781 2.635 1 92 524 GLU A O 1
ATOM 4186 N N . VAL A 1 525 ? -24.141 -21.5 0.907 1 95.12 525 VAL A N 1
ATOM 4187 C CA . VAL A 1 525 ? -23.141 -22.078 0.026 1 95.12 525 VAL A CA 1
ATOM 4188 C C . VAL A 1 525 ? -21.922 -21.156 -0.049 1 95.12 525 VAL A C 1
ATOM 4190 O O . VAL A 1 525 ? -20.891 -21.516 -0.597 1 95.12 525 VAL A O 1
ATOM 4193 N N . THR A 1 526 ? -21.969 -19.953 0.559 1 93.31 526 THR A N 1
ATOM 4194 C CA . THR A 1 526 ? -20.922 -18.953 0.394 1 93.31 526 THR A CA 1
ATOM 4195 C C . THR A 1 526 ? -19.594 -19.453 0.935 1 93.31 526 THR A C 1
ATOM 4197 O O . THR A 1 526 ? -18.547 -19.266 0.312 1 93.31 526 THR A O 1
ATOM 4200 N N . PRO A 1 527 ? -19.562 -20.141 2.109 1 96.06 527 PRO A N 1
ATOM 4201 C CA . PRO A 1 527 ? -18.281 -20.641 2.611 1 96.06 527 PRO A CA 1
ATOM 4202 C C . PRO A 1 527 ? -17.625 -21.625 1.652 1 96.06 527 PRO A C 1
ATOM 4204 O O . PRO A 1 527 ? -16.406 -21.562 1.429 1 96.06 527 PRO A O 1
ATOM 4207 N N . HIS A 1 528 ? -18.422 -22.516 1.063 1 97.38 528 HIS A N 1
ATOM 4208 C CA . HIS A 1 528 ? -17.859 -23.453 0.102 1 97.38 528 HIS A CA 1
ATOM 4209 C C . HIS A 1 528 ? -17.359 -22.734 -1.148 1 97.38 528 HIS A C 1
ATOM 4211 O O . HIS A 1 528 ? -16.375 -23.156 -1.757 1 97.38 528 HIS A O 1
ATOM 4217 N N . HIS A 1 529 ? -18.125 -21.734 -1.538 1 95.75 529 HIS A N 1
ATOM 4218 C CA . HIS A 1 529 ? -17.703 -20.953 -2.691 1 95.75 529 HIS A CA 1
ATOM 4219 C C . HIS A 1 529 ? -16.297 -20.391 -2.486 1 95.75 529 HIS A C 1
ATOM 4221 O O . HIS A 1 529 ? -15.453 -20.5 -3.373 1 95.75 529 HIS A O 1
ATOM 4227 N N . ILE A 1 530 ? -16.047 -19.828 -1.327 1 94.81 530 ILE A N 1
ATOM 4228 C CA . ILE A 1 530 ? -14.75 -19.266 -0.97 1 94.81 530 ILE A CA 1
ATOM 4229 C C . ILE A 1 530 ? -13.703 -20.375 -0.914 1 94.81 530 ILE A C 1
ATOM 4231 O O . ILE A 1 530 ? -12.586 -20.203 -1.418 1 94.81 530 ILE A O 1
ATOM 4235 N N . TRP A 1 531 ? -14.062 -21.484 -0.343 1 97.56 531 TRP A N 1
ATOM 4236 C CA . TRP A 1 531 ? -13.172 -22.641 -0.204 1 97.56 531 TRP A CA 1
ATOM 4237 C C . TRP A 1 531 ? -12.742 -23.172 -1.571 1 97.56 531 TRP A C 1
ATOM 4239 O O . TRP A 1 531 ? -11.562 -23.438 -1.801 1 97.56 531 TRP A O 1
ATOM 4249 N N . ILE A 1 532 ? -13.688 -23.25 -2.496 1 97.44 532 ILE A N 1
ATOM 4250 C CA . ILE A 1 532 ? -13.414 -23.781 -3.824 1 97.44 532 ILE A CA 1
ATOM 4251 C C . ILE A 1 532 ? -12.523 -22.812 -4.598 1 97.44 532 ILE A C 1
ATOM 4253 O O . ILE A 1 532 ? -11.648 -23.234 -5.355 1 97.44 532 ILE A O 1
ATOM 4257 N N . GLU A 1 533 ? -12.766 -21.562 -4.387 1 93.69 533 GLU A N 1
ATOM 4258 C CA . GLU A 1 533 ? -11.898 -20.578 -5.02 1 93.69 533 GLU A CA 1
ATOM 4259 C C . GLU A 1 533 ? -10.445 -20.766 -4.578 1 93.69 533 GLU A C 1
ATOM 4261 O O . GLU A 1 533 ? -9.531 -20.641 -5.391 1 93.69 533 GLU A O 1
ATOM 4266 N N . PHE A 1 534 ? -10.234 -21.016 -3.287 1 95.19 534 PHE A N 1
ATOM 4267 C CA . PHE A 1 534 ? -8.898 -21.281 -2.768 1 95.19 534 PHE A CA 1
ATOM 4268 C C . PHE A 1 534 ? -8.32 -22.547 -3.408 1 95.19 534 PHE A C 1
ATOM 4270 O O . PHE A 1 534 ? -7.148 -22.578 -3.779 1 95.19 534 PHE A O 1
ATOM 4277 N N . LEU A 1 535 ? -9.148 -23.531 -3.59 1 96.62 535 LEU A N 1
ATOM 4278 C CA . LEU A 1 535 ? -8.703 -24.797 -4.164 1 96.62 535 LEU A CA 1
ATOM 4279 C C . LEU A 1 535 ? -8.312 -24.625 -5.629 1 96.62 535 LEU A C 1
ATOM 4281 O O . LEU A 1 535 ? -7.316 -25.188 -6.082 1 96.62 535 LEU A O 1
ATOM 4285 N N . VAL A 1 536 ? -9.078 -23.844 -6.332 1 94.38 536 VAL A N 1
ATOM 4286 C CA . VAL A 1 536 ? -8.789 -23.609 -7.742 1 94.38 536 VAL A CA 1
ATOM 4287 C C . VAL A 1 536 ? -7.43 -22.922 -7.887 1 94.38 536 VAL A C 1
ATOM 4289 O O . VAL A 1 536 ? -6.621 -23.312 -8.727 1 94.38 536 VAL A O 1
ATOM 4292 N N . GLN A 1 537 ? -7.16 -22.031 -7.035 1 90.62 537 GLN A N 1
ATOM 4293 C CA . GLN A 1 537 ? -5.895 -21.312 -7.09 1 90.62 537 GLN A CA 1
ATOM 4294 C C . GLN A 1 537 ? -4.734 -22.203 -6.664 1 90.62 537 GLN A C 1
ATOM 4296 O O . GLN A 1 537 ? -3.65 -22.141 -7.25 1 90.62 537 GLN A O 1
ATOM 4301 N N . ARG A 1 538 ? -4.988 -22.969 -5.676 1 91.94 538 ARG A N 1
ATOM 4302 C CA . ARG A 1 538 ? -3.951 -23.875 -5.203 1 91.94 538 ARG A CA 1
ATOM 4303 C C . ARG A 1 538 ? -3.607 -24.906 -6.266 1 91.94 538 ARG A C 1
ATOM 4305 O O . ARG A 1 538 ? -2.455 -25.344 -6.375 1 91.94 538 ARG A O 1
ATOM 4312 N N . PHE A 1 539 ? -4.566 -25.344 -7.023 1 92.94 539 PHE A N 1
ATOM 4313 C CA . PHE A 1 539 ? -4.34 -26.344 -8.062 1 92.94 539 PHE A CA 1
ATOM 4314 C C . PHE A 1 539 ? -3.479 -25.781 -9.18 1 92.94 539 PHE A C 1
ATOM 4316 O O . PHE A 1 539 ? -2.691 -26.5 -9.797 1 92.94 539 PHE A O 1
ATOM 4323 N N . GLU A 1 540 ? -3.592 -24.484 -9.422 1 86.31 540 GLU A N 1
ATOM 4324 C CA . GLU A 1 540 ? -2.779 -23.844 -10.453 1 86.31 540 GLU A CA 1
ATOM 4325 C C . GLU A 1 540 ? -1.293 -23.953 -10.125 1 86.31 540 GLU A C 1
ATOM 4327 O O . GLU A 1 540 ? -0.45 -23.891 -11.023 1 86.31 540 GLU A O 1
ATOM 4332 N N . ILE A 1 541 ? -1.063 -24.25 -8.945 1 84.19 541 ILE A N 1
ATOM 4333 C CA . ILE A 1 541 ? 0.323 -24.406 -8.523 1 84.19 541 ILE A CA 1
ATOM 4334 C C . ILE A 1 541 ? 0.682 -25.891 -8.477 1 84.19 541 ILE A C 1
ATOM 4336 O O . ILE A 1 541 ? 1.731 -26.297 -8.984 1 84.19 541 ILE A O 1
ATOM 4340 N N . ALA A 1 542 ? -0.161 -26.625 -7.934 1 88.06 542 ALA A N 1
ATOM 4341 C CA . ALA A 1 542 ? 0.1 -28.031 -7.668 1 88.06 542 ALA A CA 1
ATOM 4342 C C . ALA A 1 542 ? 0.295 -28.812 -8.969 1 88.06 542 ALA A C 1
ATOM 4344 O O . ALA A 1 542 ? 1.084 -29.75 -9.023 1 88.06 542 ALA A O 1
ATOM 4345 N N . LYS A 1 543 ? -0.361 -28.438 -9.969 1 87.75 543 LYS A N 1
ATOM 4346 C CA . LYS A 1 543 ? -0.343 -29.219 -11.203 1 87.75 543 LYS A CA 1
ATOM 4347 C C . LYS A 1 543 ? 1.053 -29.25 -11.82 1 87.75 543 LYS A C 1
ATOM 4349 O O . LYS A 1 543 ? 1.393 -30.156 -12.57 1 87.75 543 LYS A O 1
ATOM 4354 N N . TYR A 1 544 ? 1.898 -28.297 -11.422 1 80.12 544 TYR A N 1
ATOM 4355 C CA . TYR A 1 544 ? 3.225 -28.203 -12.023 1 80.12 544 TYR A CA 1
ATOM 4356 C C . TYR A 1 544 ? 4.293 -28.703 -11.055 1 80.12 544 TYR A C 1
ATOM 4358 O O . TYR A 1 544 ? 5.398 -29.062 -11.469 1 80.12 544 TYR A O 1
ATOM 4366 N N . CYS A 1 545 ? 3.996 -28.75 -9.742 1 79.75 545 CYS A N 1
ATOM 4367 C CA . CYS A 1 545 ? 5.133 -28.812 -8.828 1 79.75 545 CYS A CA 1
ATOM 4368 C C . CYS A 1 545 ? 5.062 -30.047 -7.949 1 79.75 545 CYS A C 1
ATOM 4370 O O . CYS A 1 545 ? 6.062 -30.453 -7.348 1 79.75 545 CYS A O 1
ATOM 4372 N N . SER A 1 546 ? 3.902 -30.625 -7.824 1 86.25 546 SER A N 1
ATOM 4373 C CA . SER A 1 546 ? 3.83 -31.703 -6.836 1 86.25 546 SER A CA 1
ATOM 4374 C C . SER A 1 546 ? 2.848 -32.781 -7.266 1 86.25 546 SER A C 1
ATOM 4376 O O . SER A 1 546 ? 1.635 -32.562 -7.277 1 86.25 546 SER A O 1
ATOM 4378 N N . ALA A 1 547 ? 3.35 -33.969 -7.414 1 88.38 547 ALA A N 1
ATOM 4379 C CA . ALA A 1 547 ? 2.508 -35.125 -7.75 1 88.38 547 ALA A CA 1
ATOM 4380 C C . ALA A 1 547 ? 1.649 -35.531 -6.559 1 88.38 547 ALA A C 1
ATOM 4382 O O . ALA A 1 547 ? 0.506 -35.969 -6.727 1 88.38 547 ALA A O 1
ATOM 4383 N N . ASP A 1 548 ? 2.209 -35.344 -5.387 1 90.5 548 ASP A N 1
ATOM 4384 C CA . ASP A 1 548 ? 1.468 -35.688 -4.18 1 90.5 548 ASP A CA 1
ATOM 4385 C C . ASP A 1 548 ? 0.224 -34.812 -4.027 1 90.5 548 ASP A C 1
ATOM 4387 O O . ASP A 1 548 ? -0.849 -35.312 -3.676 1 90.5 548 ASP A O 1
ATOM 4391 N N . GLN A 1 549 ? 0.362 -33.625 -4.242 1 92.69 549 GLN A N 1
ATOM 4392 C CA . GLN A 1 549 ? -0.774 -32.719 -4.121 1 92.69 549 GLN A CA 1
ATOM 4393 C C . GLN A 1 549 ? -1.839 -33 -5.172 1 92.69 549 GLN A C 1
ATOM 4395 O O . GLN A 1 549 ? -3.037 -32.938 -4.895 1 92.69 549 GLN A O 1
ATOM 4400 N N . VAL A 1 550 ? -1.385 -33.375 -6.348 1 92.38 550 VAL A N 1
ATOM 4401 C CA . VAL A 1 550 ? -2.312 -33.719 -7.422 1 92.38 550 VAL A CA 1
ATOM 4402 C C . VAL A 1 550 ? -3.141 -34.938 -7.023 1 92.38 550 VAL A C 1
ATOM 4404 O O . VAL A 1 550 ? -4.348 -35 -7.273 1 92.38 550 VAL A O 1
ATOM 4407 N N . GLU A 1 551 ? -2.484 -35.844 -6.426 1 92.94 551 GLU A N 1
ATOM 4408 C CA . GLU A 1 551 ? -3.195 -37.031 -5.953 1 92.94 551 GLU A CA 1
ATOM 4409 C C . GLU A 1 551 ? -4.227 -36.688 -4.887 1 92.94 551 GLU A C 1
ATOM 4411 O O . GLU A 1 551 ? -5.316 -37.25 -4.848 1 92.94 551 GLU A O 1
ATOM 4416 N N . ILE A 1 552 ? -3.852 -35.781 -4.055 1 95.31 552 ILE A N 1
ATOM 4417 C CA . ILE A 1 552 ? -4.766 -35.344 -3.006 1 95.31 552 ILE A CA 1
ATOM 4418 C C . ILE A 1 552 ? -5.977 -34.656 -3.635 1 95.31 552 ILE A C 1
ATOM 4420 O O . ILE A 1 552 ? -7.113 -34.875 -3.207 1 95.31 552 ILE A O 1
ATOM 4424 N N . PHE A 1 553 ? -5.77 -33.875 -4.668 1 95.94 553 PHE A N 1
ATOM 4425 C CA . PHE A 1 553 ? -6.863 -33.219 -5.387 1 95.94 553 PHE A CA 1
ATOM 4426 C C . PHE A 1 553 ? -7.77 -34.25 -6.035 1 95.94 553 PHE A C 1
ATOM 4428 O O . PHE A 1 553 ? -8.992 -34.125 -6.027 1 95.94 553 PHE A O 1
ATOM 4435 N N . GLY A 1 554 ? -7.102 -35.25 -6.652 1 94.25 554 GLY A N 1
ATOM 4436 C CA . GLY A 1 554 ? -7.891 -36.344 -7.223 1 94.25 554 GLY A CA 1
ATOM 4437 C C . GLY A 1 554 ? -8.797 -37.031 -6.207 1 94.25 554 GLY A C 1
ATOM 4438 O O . GLY A 1 554 ? -9.977 -37.25 -6.484 1 94.25 554 GLY A O 1
ATOM 4439 N N . SER A 1 555 ? -8.273 -37.219 -5.062 1 94.38 555 SER A N 1
ATOM 4440 C CA . SER A 1 555 ? -9.047 -37.875 -4 1 94.38 555 SER A CA 1
ATOM 4441 C C . SER A 1 555 ? -10.164 -36.938 -3.506 1 94.38 555 SER A C 1
ATOM 4443 O O . SER A 1 555 ? -11.273 -37.406 -3.223 1 94.38 555 SER A O 1
ATOM 4445 N N . LEU A 1 556 ? -9.859 -35.719 -3.332 1 96.81 556 LEU A N 1
ATOM 4446 C CA . LEU A 1 556 ? -10.844 -34.719 -2.891 1 96.81 556 LEU A CA 1
ATOM 4447 C C . LEU A 1 556 ? -12.031 -34.688 -3.84 1 96.81 556 LEU A C 1
ATOM 4449 O O . LEU A 1 556 ? -13.188 -34.719 -3.398 1 96.81 556 LEU A O 1
ATOM 4453 N N . LEU A 1 557 ? -11.789 -34.656 -5.129 1 96.94 557 LEU A N 1
ATOM 4454 C CA . LEU A 1 557 ? -12.852 -34.531 -6.125 1 96.94 557 LEU A CA 1
ATOM 4455 C C . LEU A 1 557 ? -13.633 -35.844 -6.23 1 96.94 557 LEU A C 1
ATOM 4457 O O . LEU A 1 557 ? -14.852 -35.844 -6.371 1 96.94 557 LEU A O 1
ATOM 4461 N N . GLN A 1 558 ? -12.93 -36.938 -6.113 1 93.94 558 GLN A N 1
ATOM 4462 C CA . GLN A 1 558 ? -13.586 -38.25 -6.18 1 93.94 558 GLN A CA 1
ATOM 4463 C C . GLN A 1 558 ? -14.57 -38.438 -5.027 1 93.94 558 GLN A C 1
ATOM 4465 O O . GLN A 1 558 ? -15.641 -39 -5.203 1 93.94 558 GLN A O 1
ATOM 4470 N N . ARG A 1 559 ? -14.203 -37.906 -3.961 1 93.62 559 ARG A N 1
ATOM 4471 C CA . ARG A 1 559 ? -15.039 -38.062 -2.779 1 93.62 559 ARG A CA 1
ATOM 4472 C C . ARG A 1 559 ? -16.156 -37.031 -2.746 1 93.62 559 ARG A C 1
ATOM 4474 O O . ARG A 1 559 ? -17.188 -37.25 -2.113 1 93.62 559 ARG A O 1
ATOM 4481 N N . SER A 1 560 ? -15.984 -35.906 -3.408 1 95.62 560 SER A N 1
ATOM 4482 C CA . SER A 1 560 ? -16.969 -34.844 -3.396 1 95.62 560 SER A CA 1
ATOM 4483 C C . SER A 1 560 ? -18.047 -35.062 -4.445 1 95.62 560 SER A C 1
ATOM 4485 O O . SER A 1 560 ? -19.172 -34.594 -4.293 1 95.62 560 SER A O 1
ATOM 4487 N N . LEU A 1 561 ? -17.688 -35.719 -5.562 1 95.19 561 LEU A N 1
ATOM 4488 C CA . LEU A 1 561 ? -18.609 -35.906 -6.684 1 95.19 561 LEU A CA 1
ATOM 4489 C C . LEU A 1 561 ? -19.219 -37.312 -6.668 1 95.19 561 LEU A C 1
ATOM 4491 O O . LEU A 1 561 ? -18.594 -38.25 -6.211 1 95.19 561 LEU A O 1
ATOM 4495 N N . SER A 1 562 ? -20.391 -37.344 -7.098 1 91.94 562 SER A N 1
ATOM 4496 C CA . SER A 1 562 ? -21.109 -38.625 -7.078 1 91.94 562 SER A CA 1
ATOM 4497 C C . SER A 1 562 ? -21.453 -39.094 -8.492 1 91.94 562 SER A C 1
ATOM 4499 O O . SER A 1 562 ? -21.484 -38.281 -9.422 1 91.94 562 SER A O 1
ATOM 4501 N N . LEU A 1 563 ? -21.688 -40.406 -8.633 1 91.62 563 LEU A N 1
ATOM 4502 C CA . LEU A 1 563 ? -22.094 -41 -9.898 1 91.62 563 LEU A CA 1
ATOM 4503 C C . LEU A 1 563 ? -23.609 -41.031 -10.008 1 91.62 563 LEU A C 1
ATOM 4505 O O . LEU A 1 563 ? -24.156 -41.219 -11.102 1 91.62 563 LEU A O 1
ATOM 4509 N N . ASN A 1 564 ? -24.25 -40.781 -8.938 1 88.81 564 ASN A N 1
ATOM 4510 C CA . ASN A 1 564 ? -25.703 -40.875 -8.906 1 88.81 564 ASN A CA 1
ATOM 4511 C C . ASN A 1 564 ? -26.359 -39.625 -9.461 1 88.81 564 ASN A C 1
ATOM 4513 O O . ASN A 1 564 ? -26 -38.5 -9.094 1 88.81 564 ASN A O 1
ATOM 4517 N N . VAL A 1 565 ? -27.297 -39.844 -10.438 1 91.75 565 VAL A N 1
ATOM 4518 C CA . VAL A 1 565 ? -28.047 -38.75 -11.031 1 91.75 565 VAL A CA 1
ATOM 4519 C C . VAL A 1 565 ? -29.516 -38.875 -10.648 1 91.75 565 VAL A C 1
ATOM 4521 O O . VAL A 1 565 ? -30.141 -39.906 -10.844 1 91.75 565 VAL A O 1
ATOM 4524 N N . GLY A 1 566 ? -30.234 -37.812 -10.133 1 83.06 566 GLY A N 1
ATOM 4525 C CA . GLY A 1 566 ? -31.672 -37.719 -9.898 1 83.06 566 GLY A CA 1
ATOM 4526 C C . GLY A 1 566 ? -32.125 -38.375 -8.625 1 83.06 566 GLY A C 1
ATOM 4527 O O . GLY A 1 566 ? -33.281 -38.312 -8.258 1 83.06 566 GLY A O 1
ATOM 4528 N N . ALA A 1 567 ? -31.344 -39.062 -7.871 1 69.69 567 ALA A N 1
ATOM 4529 C CA . ALA A 1 567 ? -31.781 -39.844 -6.711 1 69.69 567 ALA A CA 1
ATOM 4530 C C . ALA A 1 567 ? -32.156 -38.906 -5.555 1 69.69 567 ALA A C 1
ATOM 4532 O O . ALA A 1 567 ? -31.797 -37.719 -5.543 1 69.69 567 ALA A O 1
ATOM 4533 N N . SER A 1 568 ? -33.312 -39.312 -4.742 1 66.5 568 SER A N 1
ATOM 4534 C CA . SER A 1 568 ? -33.812 -38.531 -3.604 1 66.5 568 SER A CA 1
ATOM 4535 C C . SER A 1 568 ? -32.688 -38.062 -2.715 1 66.5 568 SER A C 1
ATOM 4537 O O . SER A 1 568 ? -32.781 -36.969 -2.113 1 66.5 568 SER A O 1
ATOM 4539 N N . LYS A 1 569 ? -31.672 -38.812 -2.654 1 66.19 569 LYS A N 1
ATOM 4540 C CA . LYS A 1 569 ? -30.578 -38.375 -1.787 1 66.19 569 LYS A CA 1
ATOM 4541 C C . LYS A 1 569 ? -29.406 -37.875 -2.604 1 66.19 569 LYS A C 1
ATOM 4543 O O . LYS A 1 569 ? -28.516 -38.625 -2.988 1 66.19 569 LYS A O 1
ATOM 4548 N N . GLY A 1 570 ? -29.516 -36.688 -3.129 1 67.75 570 GLY A N 1
ATOM 4549 C CA . GLY A 1 570 ? -28.453 -36.094 -3.926 1 67.75 570 GLY A CA 1
ATOM 4550 C C . GLY A 1 570 ? -27.219 -35.75 -3.115 1 67.75 570 GLY A C 1
ATOM 4551 O O . GLY A 1 570 ? -27.297 -35.531 -1.903 1 67.75 570 GLY A O 1
ATOM 4552 N N . SER A 1 571 ? -26.062 -35.938 -3.689 1 81.88 571 SER A N 1
ATOM 4553 C CA . SER A 1 571 ? -24.781 -35.625 -3.057 1 81.88 571 SER A CA 1
ATOM 4554 C C . SER A 1 571 ? -24.547 -34.125 -2.928 1 81.88 571 SER A C 1
ATOM 4556 O O . SER A 1 571 ? -24.094 -33.656 -1.886 1 81.88 571 SER A O 1
ATOM 4558 N N . LEU A 1 572 ? -24.953 -33.344 -3.975 1 92.56 572 LEU A N 1
ATOM 4559 C CA . LEU A 1 572 ? -24.875 -31.875 -3.943 1 92.56 572 LEU A CA 1
ATOM 4560 C C . LEU A 1 572 ? -26.266 -31.25 -3.992 1 92.56 572 LEU A C 1
ATOM 4562 O O . LEU A 1 572 ? -27.156 -31.766 -4.664 1 92.56 572 LEU A O 1
ATOM 4566 N N . ASN A 1 573 ? -26.422 -30.219 -3.205 1 92.94 573 ASN A N 1
ATOM 4567 C CA . ASN A 1 573 ? -27.688 -29.516 -3.207 1 92.94 573 ASN A CA 1
ATOM 4568 C C . ASN A 1 573 ? -28.047 -29 -4.598 1 92.94 573 ASN A C 1
ATOM 4570 O O . ASN A 1 573 ? -27.219 -28.375 -5.266 1 92.94 573 ASN A O 1
ATOM 4574 N N . ARG A 1 574 ? -29.391 -29.219 -5.043 1 92.75 574 ARG A N 1
ATOM 4575 C CA . ARG A 1 574 ? -29.766 -28.906 -6.418 1 92.75 574 ARG A CA 1
ATOM 4576 C C . ARG A 1 574 ? -30.516 -27.578 -6.496 1 92.75 574 ARG A C 1
ATOM 4578 O O . ARG A 1 574 ? -31.047 -27.219 -7.551 1 92.75 574 ARG A O 1
ATOM 4585 N N . HIS A 1 575 ? -30.469 -26.859 -5.422 1 91.62 575 HIS A N 1
ATOM 4586 C CA . HIS A 1 575 ? -31.109 -25.547 -5.41 1 91.62 575 HIS A CA 1
ATOM 4587 C C . HIS A 1 575 ? -30.375 -24.578 -6.328 1 91.62 575 HIS A C 1
ATOM 4589 O O . HIS A 1 575 ? -29.156 -24.656 -6.492 1 91.62 575 HIS A O 1
ATOM 4595 N N . VAL A 1 576 ? -31.031 -23.641 -6.91 1 93 576 VAL A N 1
ATOM 4596 C CA . VAL A 1 576 ? -30.484 -22.672 -7.859 1 93 576 VAL A CA 1
ATOM 4597 C C . VAL A 1 576 ? -29.406 -21.828 -7.176 1 93 576 VAL A C 1
ATOM 4599 O O . VAL A 1 576 ? -28.453 -21.375 -7.82 1 93 576 VAL A O 1
ATOM 4602 N N . ALA A 1 577 ? -29.5 -21.656 -5.871 1 93.69 577 ALA A N 1
ATOM 4603 C CA . ALA A 1 577 ? -28.531 -20.875 -5.113 1 93.69 577 ALA A CA 1
ATOM 4604 C C . ALA A 1 577 ? -27.172 -21.578 -5.055 1 93.69 577 ALA A C 1
ATOM 4606 O O . ALA A 1 577 ? -26.156 -20.953 -4.77 1 93.69 577 ALA A O 1
ATOM 4607 N N . ALA A 1 578 ? -27.094 -22.859 -5.391 1 95.44 578 ALA A N 1
ATOM 4608 C CA . ALA A 1 578 ? -25.875 -23.641 -5.277 1 95.44 578 ALA A CA 1
ATOM 4609 C C . ALA A 1 578 ? -25.172 -23.75 -6.629 1 95.44 578 ALA A C 1
ATOM 4611 O O . ALA A 1 578 ? -24.141 -24.422 -6.742 1 95.44 578 ALA A O 1
ATOM 4612 N N . ILE A 1 579 ? -25.609 -23.078 -7.641 1 95.94 579 ILE A N 1
ATOM 4613 C CA . ILE A 1 579 ? -25.078 -23.156 -8.992 1 95.94 579 ILE A CA 1
ATOM 4614 C C . ILE A 1 579 ? -23.609 -22.703 -8.992 1 95.94 579 ILE A C 1
ATOM 4616 O O . ILE A 1 579 ? -22.766 -23.359 -9.594 1 95.94 579 ILE A O 1
ATOM 4620 N N . GLY A 1 580 ? -23.312 -21.625 -8.305 1 94.81 580 GLY A N 1
ATOM 4621 C CA . GLY A 1 580 ? -21.969 -21.062 -8.305 1 94.81 580 GLY A CA 1
ATOM 4622 C C . GLY A 1 580 ? -20.906 -22.047 -7.848 1 94.81 580 GLY A C 1
ATOM 4623 O O . GLY A 1 580 ? -20.078 -22.469 -8.641 1 94.81 580 GLY A O 1
ATOM 4624 N N . PRO A 1 581 ? -21 -22.484 -6.605 1 96.69 581 PRO A N 1
ATOM 4625 C CA . PRO A 1 581 ? -20 -23.422 -6.109 1 96.69 581 PRO A CA 1
ATOM 4626 C C . PRO A 1 581 ? -20.047 -24.781 -6.816 1 96.69 581 PRO A C 1
ATOM 4628 O O . PRO A 1 581 ? -19.016 -25.422 -6.996 1 96.69 581 PRO A O 1
ATOM 4631 N N . ARG A 1 582 ? -21.188 -25.25 -7.242 1 96.81 582 ARG A N 1
ATOM 4632 C CA . ARG A 1 582 ? -21.312 -26.531 -7.93 1 96.81 582 ARG A CA 1
ATOM 4633 C C . ARG A 1 582 ? -20.5 -26.531 -9.227 1 96.81 582 ARG A C 1
ATOM 4635 O O . ARG A 1 582 ? -19.656 -27.406 -9.43 1 96.81 582 ARG A O 1
ATOM 4642 N N . PHE A 1 583 ? -20.734 -25.562 -10.023 1 97.75 583 PHE A N 1
ATOM 4643 C CA . PHE A 1 583 ? -20.094 -25.578 -11.336 1 97.75 583 PHE A CA 1
ATOM 4644 C C . PHE A 1 583 ? -18.656 -25.094 -11.242 1 97.75 583 PHE A C 1
ATOM 4646 O O . PHE A 1 583 ? -17.859 -25.328 -12.141 1 97.75 583 PHE A O 1
ATOM 4653 N N . LYS A 1 584 ? -18.359 -24.438 -10.172 1 97.25 584 LYS A N 1
ATOM 4654 C CA . LYS A 1 584 ? -16.953 -24.094 -9.961 1 97.25 584 LYS A CA 1
ATOM 4655 C C . LYS A 1 584 ? -16.125 -25.328 -9.609 1 97.25 584 LYS A C 1
ATOM 4657 O O . LYS A 1 584 ? -15 -25.5 -10.078 1 97.25 584 LYS A O 1
ATOM 4662 N N . ILE A 1 585 ? -16.641 -26.172 -8.742 1 97.69 585 ILE A N 1
ATOM 4663 C CA . ILE A 1 585 ? -15.93 -27.391 -8.367 1 97.69 585 ILE A CA 1
ATOM 4664 C C . ILE A 1 585 ? -15.852 -28.328 -9.57 1 97.69 585 ILE A C 1
ATOM 4666 O O . ILE A 1 585 ? -14.859 -29.047 -9.75 1 97.69 585 ILE A O 1
ATOM 4670 N N . LEU A 1 586 ? -16.875 -28.312 -10.406 1 98 586 LEU A N 1
ATOM 4671 C CA . LEU A 1 586 ? -16.859 -29.125 -11.617 1 98 586 LEU A CA 1
ATOM 4672 C C . LEU A 1 586 ? -15.828 -28.609 -12.609 1 98 586 LEU A C 1
ATOM 4674 O O . LEU A 1 586 ? -15.188 -29.406 -13.305 1 98 586 LEU A O 1
ATOM 4678 N N . THR A 1 587 ? -15.75 -27.344 -12.641 1 97.69 587 THR A N 1
ATOM 4679 C CA . THR A 1 587 ? -14.719 -26.75 -13.484 1 97.69 587 THR A CA 1
ATOM 4680 C C . THR A 1 587 ? -13.328 -27.172 -13.008 1 97.69 587 THR A C 1
ATOM 4682 O O . THR A 1 587 ? -12.43 -27.406 -13.82 1 97.69 587 THR A O 1
ATOM 4685 N N . LEU A 1 588 ? -13.164 -27.234 -11.719 1 97.31 588 LEU A N 1
ATOM 4686 C CA . LEU A 1 588 ? -11.906 -27.734 -11.156 1 97.31 588 LEU A CA 1
ATOM 4687 C C . LEU A 1 588 ? -11.664 -29.172 -11.555 1 97.31 588 LEU A C 1
ATOM 4689 O O . LEU A 1 588 ? -10.523 -29.562 -11.852 1 97.31 588 LEU A O 1
ATOM 4693 N N . GLY A 1 589 ? -12.688 -29.969 -11.594 1 96.94 589 GLY A N 1
ATOM 4694 C CA . GLY A 1 589 ? -12.57 -31.344 -12.055 1 96.94 589 GLY A CA 1
ATOM 4695 C C . GLY A 1 589 ? -12.109 -31.453 -13.492 1 96.94 589 GLY A C 1
ATOM 4696 O O . GLY A 1 589 ? -11.234 -32.25 -13.812 1 96.94 589 GLY A O 1
ATOM 4697 N N . LEU A 1 590 ? -12.672 -30.641 -14.336 1 96.44 590 LEU A N 1
ATOM 4698 C CA . LEU A 1 590 ? -12.273 -30.641 -15.742 1 96.44 590 LEU A CA 1
ATOM 4699 C C . LEU A 1 590 ? -10.844 -30.141 -15.898 1 96.44 590 LEU A C 1
ATOM 4701 O O . LEU A 1 590 ? -10.109 -30.609 -16.766 1 96.44 590 LEU A O 1
ATOM 4705 N N . ALA A 1 591 ? -10.516 -29.172 -15.031 1 95.19 591 ALA A N 1
ATOM 4706 C CA . ALA A 1 591 ? -9.148 -28.672 -15.078 1 95.19 591 ALA A CA 1
ATOM 4707 C C . ALA A 1 591 ? -8.141 -29.766 -14.734 1 95.19 591 ALA A C 1
ATOM 4709 O O . ALA A 1 591 ? -7.082 -29.844 -15.359 1 95.19 591 ALA A O 1
ATOM 4710 N N . LEU A 1 592 ? -8.461 -30.547 -13.773 1 94.75 592 LEU A N 1
ATOM 4711 C CA . LEU A 1 592 ? -7.609 -31.672 -13.383 1 94.75 592 LEU A CA 1
ATOM 4712 C C . LEU A 1 592 ? -7.492 -32.688 -14.516 1 94.75 592 LEU A C 1
ATOM 4714 O O . LEU A 1 592 ? -6.406 -33.219 -14.781 1 94.75 592 LEU A O 1
ATOM 4718 N N . LEU A 1 593 ? -8.531 -32.875 -15.234 1 93.56 593 LEU A N 1
ATOM 4719 C CA . LEU A 1 593 ? -8.562 -33.844 -16.328 1 93.56 593 LEU A CA 1
ATOM 4720 C C . LEU A 1 593 ? -7.777 -33.312 -17.531 1 93.56 593 LEU A C 1
ATOM 4722 O O . LEU A 1 593 ? -7.098 -34.062 -18.219 1 93.56 593 LEU A O 1
ATOM 4726 N N . HIS A 1 594 ? -7.891 -32.062 -17.734 1 91.94 594 HIS A N 1
ATOM 4727 C CA . HIS A 1 594 ? -7.258 -31.453 -18.906 1 91.94 594 HIS A CA 1
ATOM 4728 C C . HIS A 1 594 ? -5.758 -31.266 -18.672 1 91.94 594 HIS A C 1
ATOM 4730 O O . HIS A 1 594 ? -4.996 -31.109 -19.641 1 91.94 594 HIS A O 1
ATOM 4736 N N . ALA A 1 595 ? -5.301 -31.219 -17.422 1 86.94 595 ALA A N 1
ATOM 4737 C CA . ALA A 1 595 ? -3.885 -31.031 -17.109 1 86.94 595 ALA A CA 1
ATOM 4738 C C . ALA A 1 595 ? -3.09 -32.312 -17.359 1 86.94 595 ALA A C 1
ATOM 4740 O O . ALA A 1 595 ? -1.864 -32.281 -17.484 1 86.94 595 ALA A O 1
ATOM 4741 N N . ASP A 1 596 ? -3.613 -33.375 -17.688 1 79.81 596 ASP A N 1
ATOM 4742 C CA . ASP A 1 596 ? -3 -34.688 -17.984 1 79.81 596 ASP A CA 1
ATOM 4743 C C . ASP A 1 596 ? -1.942 -35.031 -16.953 1 79.81 596 ASP A C 1
ATOM 4745 O O . ASP A 1 596 ? -0.817 -35.406 -17.297 1 79.81 596 ASP A O 1
ATOM 4749 N N . VAL A 1 597 ? -2.223 -34.812 -15.742 1 84.38 597 VAL A N 1
ATOM 4750 C CA . VAL A 1 597 ? -1.308 -35.062 -14.641 1 84.38 597 VAL A CA 1
ATOM 4751 C C . VAL A 1 597 ? -1.654 -36.406 -13.992 1 84.38 597 VAL A C 1
ATOM 4753 O O . VAL A 1 597 ? -0.823 -37.031 -13.305 1 84.38 597 VAL A O 1
ATOM 4756 N N . ILE A 1 598 ? -2.883 -36.844 -14.273 1 85.06 598 ILE A N 1
ATOM 4757 C CA . ILE A 1 598 ? -3.287 -38.156 -13.758 1 85.06 598 ILE A CA 1
ATOM 4758 C C . ILE A 1 598 ? -2.781 -39.25 -14.688 1 85.06 598 ILE A C 1
ATOM 4760 O O . ILE A 1 598 ? -3.225 -39.375 -15.836 1 85.06 598 ILE A O 1
ATOM 4764 N N . SER A 1 599 ? -1.881 -40.062 -14.211 1 79.56 599 SER A N 1
ATOM 4765 C CA . SER A 1 599 ? -1.229 -41.062 -15.047 1 79.56 599 SER A CA 1
ATOM 4766 C C . SER A 1 599 ? -2.131 -42.281 -15.266 1 79.56 599 SER A C 1
ATOM 4768 O O . SER A 1 599 ? -2.105 -42.875 -16.328 1 79.56 599 SER A O 1
ATOM 4770 N N . ASN A 1 600 ? -3.062 -42.531 -14.328 1 85.12 600 ASN A N 1
ATOM 4771 C CA . ASN A 1 600 ? -3.938 -43.688 -14.422 1 85.12 600 ASN A CA 1
ATOM 4772 C C . ASN A 1 600 ? -5.191 -43.375 -15.234 1 85.12 600 ASN A C 1
ATOM 4774 O O . ASN A 1 600 ? -6.027 -42.562 -14.812 1 85.12 600 ASN A O 1
ATOM 4778 N N . ALA A 1 601 ? -5.375 -44.094 -16.312 1 85.5 601 ALA A N 1
ATOM 4779 C CA . ALA A 1 601 ? -6.488 -43.844 -17.234 1 85.5 601 ALA A CA 1
ATOM 4780 C C . ALA A 1 601 ? -7.82 -44.188 -16.578 1 85.5 601 ALA A C 1
ATOM 4782 O O . ALA A 1 601 ? -8.836 -43.562 -16.844 1 85.5 601 ALA A O 1
ATOM 4783 N N . THR A 1 602 ? -7.863 -45.219 -15.773 1 88.06 602 THR A N 1
ATOM 4784 C CA . THR A 1 602 ? -9.094 -45.625 -15.102 1 88.06 602 THR A CA 1
ATOM 4785 C C . THR A 1 602 ? -9.578 -44.531 -14.156 1 88.06 602 THR A C 1
ATOM 4787 O O . THR A 1 602 ? -10.766 -44.219 -14.117 1 88.06 602 THR A O 1
ATOM 4790 N N . ILE A 1 603 ? -8.68 -44.062 -13.445 1 90.06 603 ILE A N 1
ATOM 4791 C CA . ILE A 1 603 ? -9.023 -43 -12.492 1 90.06 603 ILE A CA 1
ATOM 4792 C C . ILE A 1 603 ? -9.516 -41.781 -13.242 1 90.06 603 ILE A C 1
ATOM 4794 O O . ILE A 1 603 ? -10.461 -41.125 -12.805 1 90.06 603 ILE A O 1
ATOM 4798 N N . ARG A 1 604 ? -8.906 -41.5 -14.32 1 91.88 604 ARG A N 1
ATOM 4799 C CA . ARG A 1 604 ? -9.297 -40.344 -15.141 1 91.88 604 ARG A CA 1
ATOM 4800 C C . ARG A 1 604 ? -10.719 -40.531 -15.672 1 91.88 604 ARG A C 1
ATOM 4802 O O . ARG A 1 604 ? -11.516 -39.594 -15.648 1 91.88 604 ARG A O 1
ATOM 4809 N N . ASN A 1 605 ? -11.047 -41.656 -16.141 1 91.31 605 ASN A N 1
ATOM 4810 C CA . ASN A 1 605 ? -12.367 -41.938 -16.703 1 91.31 605 ASN A CA 1
ATOM 4811 C C . ASN A 1 605 ? -13.445 -41.906 -15.617 1 91.31 605 ASN A C 1
ATOM 4813 O O . ASN A 1 605 ? -14.562 -41.469 -15.859 1 91.31 605 ASN A O 1
ATOM 4817 N N . VAL A 1 606 ? -13.055 -42.469 -14.508 1 94.25 606 VAL A N 1
ATOM 4818 C CA . VAL A 1 606 ? -14.008 -42.438 -13.406 1 94.25 606 VAL A CA 1
ATOM 4819 C C . VAL A 1 606 ? -14.305 -41 -13 1 94.25 606 VAL A C 1
ATOM 4821 O O . VAL A 1 606 ? -15.453 -40.656 -12.75 1 94.25 606 VAL A O 1
ATOM 4824 N N . LEU A 1 607 ? -13.312 -40.219 -12.836 1 94.69 607 LEU A N 1
ATOM 4825 C CA . LEU A 1 607 ? -13.484 -38.812 -12.484 1 94.69 607 LEU A CA 1
ATOM 4826 C C . LEU A 1 607 ? -14.312 -38.094 -13.539 1 94.69 607 LEU A C 1
ATOM 4828 O O . LEU A 1 607 ? -15.156 -37.25 -13.203 1 94.69 607 LEU A O 1
ATOM 4832 N N . ARG A 1 608 ? -14.023 -38.375 -14.805 1 94.69 608 ARG A N 1
ATOM 4833 C CA . ARG A 1 608 ? -14.789 -37.75 -15.883 1 94.69 608 ARG A CA 1
ATOM 4834 C C . ARG A 1 608 ? -16.266 -38.094 -15.773 1 94.69 608 ARG A C 1
ATOM 4836 O O . ARG A 1 608 ? -17.141 -37.25 -15.922 1 94.69 608 ARG A O 1
ATOM 4843 N N . GLU A 1 609 ? -16.531 -39.344 -15.555 1 95.31 609 GLU A N 1
ATOM 4844 C CA . GLU A 1 609 ? -17.922 -39.781 -15.398 1 95.31 609 GLU A CA 1
ATOM 4845 C C . GLU A 1 609 ? -18.594 -39.094 -14.227 1 95.31 609 GLU A C 1
ATOM 4847 O O . GLU A 1 609 ? -19.781 -38.75 -14.297 1 95.31 609 GLU A O 1
ATOM 4852 N N . LYS A 1 610 ? -17.875 -38.938 -13.203 1 96.06 610 LYS A N 1
ATOM 4853 C CA . LYS A 1 610 ? -18.438 -38.25 -12.031 1 96.06 610 LYS A CA 1
ATOM 4854 C C . LYS A 1 610 ? -18.734 -36.781 -12.312 1 96.06 610 LYS A C 1
ATOM 4856 O O . LYS A 1 610 ? -19.734 -36.25 -11.836 1 96.06 610 LYS A O 1
ATOM 4861 N N . VAL A 1 611 ? -17.859 -36.125 -13.031 1 97.06 611 VAL A N 1
ATOM 4862 C CA . VAL A 1 611 ? -18.078 -34.719 -13.398 1 97.06 611 VAL A CA 1
ATOM 4863 C C . VAL A 1 611 ? -19.344 -34.594 -14.242 1 97.06 611 VAL A C 1
ATOM 4865 O O . VAL A 1 611 ? -20.188 -33.75 -13.977 1 97.06 611 VAL A O 1
ATOM 4868 N N . TYR A 1 612 ? -19.5 -35.469 -15.234 1 96.88 612 TYR A N 1
ATOM 4869 C CA . TYR A 1 612 ? -20.672 -35.438 -16.109 1 96.88 612 TYR A CA 1
ATOM 4870 C C . TYR A 1 612 ? -21.938 -35.75 -15.312 1 96.88 612 TYR A C 1
ATOM 4872 O O . TYR A 1 612 ? -22.953 -35.062 -15.43 1 96.88 612 TYR A O 1
ATOM 4880 N N . SER A 1 613 ? -21.828 -36.781 -14.508 1 95.5 613 SER A N 1
ATOM 4881 C CA . SER A 1 613 ? -23 -37.188 -13.742 1 95.5 613 SER A CA 1
ATOM 4882 C C . SER A 1 613 ? -23.438 -36.125 -12.766 1 95.5 613 SER A C 1
ATOM 4884 O O . SER A 1 613 ? -24.641 -35.875 -12.625 1 95.5 613 SER A O 1
ATOM 4886 N N . THR A 1 614 ? -22.516 -35.531 -12.07 1 95.75 614 THR A N 1
ATOM 4887 C CA . THR A 1 614 ? -22.844 -34.5 -11.117 1 95.75 614 THR A CA 1
ATOM 4888 C C . THR A 1 614 ? -23.438 -33.281 -11.82 1 95.75 614 THR A C 1
ATOM 4890 O O . THR A 1 614 ? -24.312 -32.594 -11.273 1 95.75 614 THR A O 1
ATOM 4893 N N . ALA A 1 615 ? -22.984 -33 -13.023 1 96.69 615 ALA A N 1
ATOM 4894 C CA . ALA A 1 615 ? -23.562 -31.922 -13.812 1 96.69 615 ALA A CA 1
ATOM 4895 C C . ALA A 1 615 ? -25 -32.25 -14.211 1 96.69 615 ALA A C 1
ATOM 4897 O O . ALA A 1 615 ? -25.875 -31.375 -14.125 1 96.69 615 ALA A O 1
ATOM 4898 N N . PHE A 1 616 ? -25.281 -33.469 -14.656 1 96.25 616 PHE A N 1
ATOM 4899 C CA . PHE A 1 616 ? -26.625 -33.875 -15.039 1 96.25 616 PHE A CA 1
ATOM 4900 C C . PHE A 1 616 ? -27.562 -33.875 -13.844 1 96.25 616 PHE A C 1
ATOM 4902 O O . PHE A 1 616 ? -28.766 -33.625 -13.992 1 96.25 616 PHE A O 1
ATOM 4909 N N . ASP A 1 617 ? -26.984 -34.125 -12.742 1 95.12 617 ASP A N 1
ATOM 4910 C CA . ASP A 1 617 ? -27.781 -34.188 -11.523 1 95.12 617 ASP A CA 1
ATOM 4911 C C . ASP A 1 617 ? -28.531 -32.875 -11.289 1 95.12 617 ASP A C 1
ATOM 4913 O O . ASP A 1 617 ? -29.672 -32.875 -10.82 1 95.12 617 ASP A O 1
ATOM 4917 N N . TYR A 1 618 ? -27.938 -31.766 -11.516 1 94.94 618 TYR A N 1
ATOM 4918 C CA . TYR A 1 618 ? -28.578 -30.453 -11.352 1 94.94 618 TYR A CA 1
ATOM 4919 C C . TYR A 1 618 ? -29.812 -30.344 -12.227 1 94.94 618 TYR A C 1
ATOM 4921 O O . TYR A 1 618 ? -30.797 -29.703 -11.844 1 94.94 618 TYR A O 1
ATOM 4929 N N . PHE A 1 619 ? -29.828 -30.984 -13.383 1 95.06 619 PHE A N 1
ATOM 4930 C CA . PHE A 1 619 ? -30.906 -30.844 -14.359 1 95.06 619 PHE A CA 1
ATOM 4931 C C . PHE A 1 619 ? -31.969 -31.906 -14.133 1 95.06 619 PHE A C 1
ATOM 4933 O O . PHE A 1 619 ? -32.938 -32 -14.914 1 95.06 619 PHE A O 1
ATOM 4940 N N . SER A 1 620 ? -31.828 -32.656 -13.109 1 91.88 620 SER A N 1
ATOM 4941 C CA . SER A 1 620 ? -32.781 -33.719 -12.812 1 91.88 620 SER A CA 1
ATOM 4942 C C . SER A 1 620 ? -33.938 -33.188 -11.961 1 91.88 620 SER A C 1
ATOM 4944 O O . SER A 1 620 ? -34.844 -33.938 -11.594 1 91.88 620 SER A O 1
ATOM 4946 N N . VAL A 1 621 ? -33.938 -31.969 -11.586 1 88.69 621 VAL A N 1
ATOM 4947 C CA . VAL A 1 621 ? -35.031 -31.328 -10.844 1 88.69 621 VAL A CA 1
ATOM 4948 C C . VAL A 1 621 ? -35.656 -30.203 -11.68 1 88.69 621 VAL A C 1
ATOM 4950 O O . VAL A 1 621 ? -35 -29.688 -12.594 1 88.69 621 VAL A O 1
ATOM 4953 N N . ALA A 1 622 ? -36.875 -29.859 -11.344 1 87.56 622 ALA A N 1
ATOM 4954 C CA . ALA A 1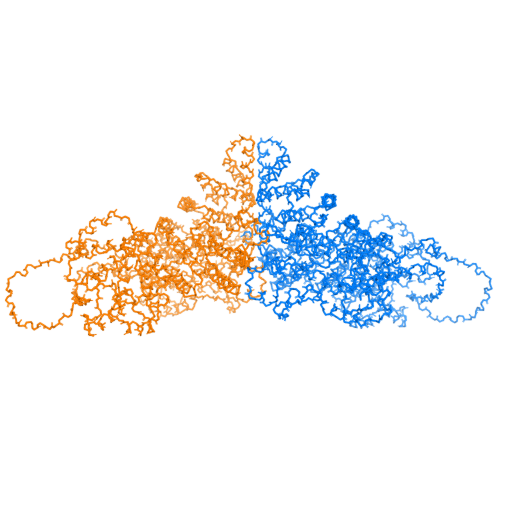 622 ? -37.531 -28.781 -12.07 1 87.56 622 ALA A CA 1
ATOM 4955 C C . ALA A 1 622 ? -36.812 -27.453 -11.875 1 87.56 622 ALA A C 1
ATOM 4957 O O . ALA A 1 622 ? -36.344 -27.156 -10.789 1 87.56 622 ALA A O 1
ATOM 4958 N N . PRO A 1 623 ? -36.75 -26.734 -12.953 1 89.5 623 PRO A N 1
ATOM 4959 C CA . PRO A 1 623 ? -36.094 -25.438 -12.844 1 89.5 623 PRO A CA 1
ATOM 4960 C C . PRO A 1 623 ? -36.719 -24.531 -11.789 1 89.5 623 PRO A C 1
ATOM 4962 O O . PRO A 1 623 ? -37.969 -24.484 -11.695 1 89.5 623 PRO A O 1
ATOM 4965 N N . LYS A 1 624 ? -35.969 -23.969 -10.953 1 88.69 624 LYS A N 1
ATOM 4966 C CA . LYS A 1 624 ? -36.438 -23.078 -9.898 1 88.69 624 LYS A CA 1
ATOM 4967 C C . LYS A 1 624 ? -36.094 -21.625 -10.211 1 88.69 624 LYS A C 1
ATOM 4969 O O . LYS A 1 624 ? -35.156 -21.359 -10.992 1 88.69 624 LYS A O 1
ATOM 4974 N N . TYR A 1 625 ? -36.781 -20.703 -9.586 1 89.12 625 TYR A N 1
ATOM 4975 C CA . TYR A 1 625 ? -36.531 -19.281 -9.758 1 89.12 625 TYR A CA 1
ATOM 4976 C C . TYR A 1 625 ? -35.312 -18.844 -8.93 1 89.12 625 TYR A C 1
ATOM 4978 O O . TYR A 1 625 ? -35.125 -19.312 -7.809 1 89.12 625 TYR A O 1
ATOM 4986 N N . PRO A 1 626 ? -34.531 -18.016 -9.555 1 92.19 626 PRO A N 1
ATOM 4987 C CA . PRO A 1 626 ? -33.344 -17.578 -8.828 1 92.19 626 PRO A CA 1
ATOM 4988 C C . PRO A 1 626 ? -33.688 -16.812 -7.543 1 92.19 626 PRO A C 1
ATOM 4990 O O . PRO A 1 626 ? -34.625 -16.016 -7.523 1 92.19 626 PRO A O 1
ATOM 4993 N N . THR A 1 627 ? -33.031 -17.125 -6.469 1 89.38 627 THR A N 1
ATOM 4994 C CA . THR A 1 627 ? -33.188 -16.469 -5.176 1 89.38 627 THR A CA 1
ATOM 4995 C C . THR A 1 627 ? -32.031 -15.539 -4.891 1 89.38 627 THR A C 1
ATOM 4997 O O . THR A 1 627 ? -32.062 -14.781 -3.92 1 89.38 627 THR A O 1
ATOM 5000 N N . GLN A 1 628 ? -31.094 -15.594 -5.699 1 88.5 628 GLN A N 1
ATOM 5001 C CA . GLN A 1 628 ? -29.875 -14.82 -5.523 1 88.5 628 GLN A CA 1
ATOM 5002 C C . GLN A 1 628 ? -30.094 -13.344 -5.828 1 88.5 628 GLN A C 1
ATOM 5004 O O . GLN A 1 628 ? -30.969 -13 -6.633 1 88.5 628 GLN A O 1
ATOM 5009 N N . GLU A 1 629 ? -29.281 -12.555 -5.125 1 82.44 629 GLU A N 1
ATOM 5010 C CA . GLU A 1 629 ? -29.266 -11.141 -5.48 1 82.44 629 GLU A CA 1
ATOM 5011 C C . GLU A 1 629 ? -28.641 -10.93 -6.855 1 82.44 629 GLU A C 1
ATOM 5013 O O . GLU A 1 629 ? -28.016 -11.836 -7.406 1 82.44 629 GLU A O 1
ATOM 5018 N N . GLU A 1 630 ? -28.828 -9.836 -7.391 1 81.5 630 GLU A N 1
ATOM 5019 C CA . GLU A 1 630 ? -28.422 -9.523 -8.758 1 81.5 630 GLU A CA 1
ATOM 5020 C C . GLU A 1 630 ? -26.922 -9.781 -8.953 1 81.5 630 GLU A C 1
ATOM 5022 O O . GLU A 1 630 ? -26.516 -10.391 -9.953 1 81.5 630 GLU A O 1
ATOM 5027 N N . LYS A 1 631 ? -26.156 -9.367 -8.031 1 80.75 631 LYS A N 1
ATOM 5028 C CA . LYS A 1 631 ? -24.703 -9.523 -8.172 1 80.75 631 LYS A CA 1
ATOM 5029 C C . LYS A 1 631 ? -24.297 -10.992 -8.117 1 80.75 631 LYS A C 1
ATOM 5031 O O . LYS A 1 631 ? -23.453 -11.438 -8.906 1 80.75 631 LYS A O 1
ATOM 5036 N N . ARG A 1 632 ? -24.859 -11.695 -7.254 1 87.62 632 ARG A N 1
ATOM 5037 C CA . ARG A 1 632 ? -24.547 -13.117 -7.105 1 87.62 632 ARG A CA 1
ATOM 5038 C C . ARG A 1 632 ? -25.062 -13.914 -8.305 1 87.62 632 ARG A C 1
ATOM 5040 O O . ARG A 1 632 ? -24.422 -14.891 -8.711 1 87.62 632 ARG A O 1
ATOM 5047 N N . LEU A 1 633 ? -26.156 -13.5 -8.797 1 90.75 633 LEU A N 1
ATOM 5048 C CA . LEU A 1 633 ? -26.703 -14.18 -9.961 1 90.75 633 LEU A CA 1
ATOM 5049 C C . LEU A 1 633 ? -25.812 -13.969 -11.18 1 90.75 633 LEU A C 1
ATOM 5051 O O . LEU A 1 633 ? -25.609 -14.898 -11.969 1 90.75 633 LEU A O 1
ATOM 5055 N N . ARG A 1 634 ? -25.359 -12.82 -11.344 1 88.69 634 ARG A N 1
ATOM 5056 C CA . ARG A 1 634 ? -24.453 -12.547 -12.445 1 88.69 634 ARG A CA 1
ATOM 5057 C C . ARG A 1 634 ? -23.188 -13.398 -12.344 1 88.69 634 ARG A C 1
ATOM 5059 O O . ARG A 1 634 ? -22.703 -13.914 -13.352 1 88.69 634 ARG A O 1
ATOM 5066 N N . GLU A 1 635 ? -22.625 -13.508 -11.172 1 89.75 635 GLU A N 1
ATOM 5067 C CA . GLU A 1 635 ? -21.453 -14.336 -10.938 1 89.75 635 GLU A CA 1
ATOM 5068 C C . GLU A 1 635 ? -21.734 -15.797 -11.258 1 89.75 635 GLU A C 1
ATOM 5070 O O . GLU A 1 635 ? -20.906 -16.484 -11.859 1 89.75 635 GLU A O 1
ATOM 5075 N N . ASP A 1 636 ? -22.828 -16.266 -10.844 1 93.62 636 ASP A N 1
ATOM 5076 C CA . ASP A 1 636 ? -23.203 -17.641 -11.102 1 93.62 636 ASP A CA 1
ATOM 5077 C C . ASP A 1 636 ? -23.297 -17.922 -12.602 1 93.62 636 ASP A C 1
ATOM 5079 O O . ASP A 1 636 ? -22.859 -18.969 -13.07 1 93.62 636 ASP A O 1
ATOM 5083 N N . ILE A 1 637 ? -23.875 -16.984 -13.289 1 93.25 637 ILE A N 1
ATOM 5084 C CA . ILE A 1 637 ? -24.016 -17.141 -14.734 1 93.25 637 ILE A CA 1
ATOM 5085 C C . ILE A 1 637 ? -22.625 -17.188 -15.367 1 93.25 637 ILE A C 1
ATOM 5087 O O . ILE A 1 637 ? -22.359 -18 -16.25 1 93.25 637 ILE A O 1
ATOM 5091 N N . SER A 1 638 ? -21.797 -16.312 -14.914 1 91.06 638 SER A N 1
ATOM 5092 C CA . SER A 1 638 ? -20.438 -16.281 -15.438 1 91.06 638 SER A CA 1
ATOM 5093 C C . SER A 1 638 ? -19.719 -17.609 -15.172 1 91.06 638 SER A C 1
ATOM 5095 O O . SER A 1 638 ? -18.938 -18.078 -16.016 1 91.06 638 SER A O 1
ATOM 5097 N N . ILE A 1 639 ? -19.922 -18.188 -14.047 1 94.12 639 ILE A N 1
ATOM 5098 C CA . ILE A 1 639 ? -19.312 -19.469 -13.672 1 94.12 639 ILE A CA 1
ATOM 5099 C C . ILE A 1 639 ? -19.844 -20.578 -14.562 1 94.12 639 ILE A C 1
ATOM 5101 O O . ILE A 1 639 ? -19.109 -21.469 -14.992 1 94.12 639 ILE A O 1
ATOM 5105 N N . MET A 1 640 ? -21.109 -20.484 -14.844 1 95.62 640 MET A N 1
ATOM 5106 C CA . MET A 1 640 ? -21.734 -21.484 -15.719 1 95.62 640 MET A CA 1
ATOM 5107 C C . MET A 1 640 ? -21.172 -21.391 -17.125 1 95.62 640 MET A C 1
ATOM 5109 O O . MET A 1 640 ? -20.953 -22.406 -17.781 1 95.62 640 MET A O 1
ATOM 5113 N N . ILE A 1 641 ? -20.953 -20.219 -17.562 1 94.38 641 ILE A N 1
ATOM 5114 C CA . ILE A 1 641 ? -20.391 -20.016 -18.891 1 94.38 641 ILE A CA 1
ATOM 5115 C C . ILE A 1 641 ? -18.969 -20.562 -18.938 1 94.38 641 ILE A C 1
ATOM 5117 O O . ILE A 1 641 ? -18.562 -21.188 -19.922 1 94.38 641 ILE A O 1
ATOM 5121 N N . LYS A 1 642 ? -18.234 -20.328 -17.906 1 93.5 642 LYS A N 1
ATOM 5122 C CA . LYS A 1 642 ? -16.875 -20.844 -17.828 1 93.5 642 LYS A CA 1
ATOM 5123 C C . LYS A 1 642 ? -16.859 -22.375 -17.859 1 93.5 642 LYS A C 1
ATOM 5125 O O . LYS A 1 642 ? -16.016 -22.984 -18.516 1 93.5 642 LYS A O 1
ATOM 5130 N N . PHE A 1 643 ? -17.703 -22.984 -17.109 1 96.5 643 PHE A N 1
ATOM 5131 C CA . PHE A 1 643 ? -17.797 -24.438 -17.125 1 96.5 643 PHE A CA 1
ATOM 5132 C C . PHE A 1 643 ? -18.203 -24.938 -18.5 1 96.5 643 PHE A C 1
ATOM 5134 O O . PHE A 1 643 ? -17.688 -25.938 -18.984 1 96.5 643 PHE A O 1
ATOM 5141 N N . TRP A 1 644 ? -19.172 -24.203 -19.078 1 96.88 644 TRP A N 1
ATOM 5142 C CA . TRP A 1 644 ? -19.625 -24.562 -20.422 1 96.88 644 TRP A CA 1
ATOM 5143 C C . TRP A 1 644 ? -18.453 -24.547 -21.406 1 96.88 644 TRP A C 1
ATOM 5145 O O . TRP A 1 644 ? -18.297 -25.469 -22.203 1 96.88 644 TRP A O 1
ATOM 5155 N N . THR A 1 645 ? -17.656 -23.562 -21.359 1 95.19 645 THR A N 1
ATOM 5156 C CA . THR A 1 645 ? -16.5 -23.438 -22.25 1 95.19 645 THR A CA 1
ATOM 5157 C C . THR A 1 645 ? -15.5 -24.562 -22 1 95.19 645 THR A C 1
ATOM 5159 O O . THR A 1 645 ? -14.906 -25.094 -22.953 1 95.19 645 THR A O 1
ATOM 5162 N N . ALA A 1 646 ? -15.32 -24.875 -20.734 1 95.31 646 ALA A N 1
ATOM 5163 C CA . ALA A 1 646 ? -14.422 -25.969 -20.391 1 95.31 646 ALA A CA 1
ATOM 5164 C C . ALA A 1 646 ? -14.953 -27.312 -20.906 1 95.31 646 ALA A C 1
ATOM 5166 O O . ALA A 1 646 ? -14.188 -28.141 -21.406 1 95.31 646 ALA A O 1
ATOM 5167 N N . MET A 1 647 ? -16.203 -27.469 -20.797 1 95.75 647 MET A N 1
ATOM 5168 C CA . MET A 1 647 ? -16.844 -28.688 -21.297 1 95.75 647 MET A CA 1
ATOM 5169 C C . MET A 1 647 ? -16.766 -28.766 -22.812 1 95.75 647 MET A C 1
ATOM 5171 O O . MET A 1 647 ? -16.594 -29.844 -23.375 1 95.75 647 MET A O 1
ATOM 5175 N N . PHE A 1 648 ? -16.906 -27.641 -23.391 1 94.62 648 PHE A N 1
ATOM 5176 C CA . PHE A 1 648 ? -16.797 -27.578 -24.844 1 94.62 648 PHE A CA 1
ATOM 5177 C C . PHE A 1 648 ? -15.406 -28 -25.312 1 94.62 648 PHE A C 1
ATOM 5179 O O . PHE A 1 648 ? -15.266 -28.703 -26.312 1 94.62 648 PHE A O 1
ATOM 5186 N N . SER A 1 649 ? -14.445 -27.672 -24.594 1 93.06 649 SER A N 1
ATOM 5187 C CA . SER A 1 649 ? -13.055 -27.969 -24.938 1 93.06 649 SER A CA 1
ATOM 5188 C C . SER A 1 649 ? -12.688 -29.406 -24.594 1 93.06 649 SER A C 1
ATOM 5190 O O . SER A 1 649 ? -11.664 -29.922 -25.047 1 93.06 649 SER A O 1
ATOM 5192 N N . ASP A 1 650 ? -13.5 -30.062 -23.766 1 93.94 650 ASP A N 1
ATOM 5193 C CA . ASP A 1 650 ? -13.211 -31.422 -23.344 1 93.94 650 ASP A CA 1
ATOM 5194 C C . ASP A 1 650 ? -13.133 -32.375 -24.547 1 93.94 650 ASP A C 1
ATOM 5196 O O . ASP A 1 650 ? -12.594 -33.469 -24.438 1 93.94 650 ASP A O 1
ATOM 5200 N N . LYS A 1 651 ? -13.602 -31.969 -25.688 1 92.12 651 LYS A N 1
ATOM 5201 C CA . LYS A 1 651 ? -13.555 -32.781 -26.906 1 92.12 651 LYS A CA 1
ATOM 5202 C C . LYS A 1 651 ? -12.117 -33.125 -27.281 1 92.12 651 LYS A C 1
ATOM 5204 O O . LYS A 1 651 ? -11.844 -34.219 -27.75 1 92.12 651 LYS A O 1
ATOM 5209 N N . LYS A 1 652 ? -11.234 -32.312 -27.031 1 90.44 652 LYS A N 1
ATOM 5210 C CA . LYS A 1 652 ? -9.82 -32.469 -27.375 1 90.44 652 LYS A CA 1
ATOM 5211 C C . LYS A 1 652 ? -9.195 -33.625 -26.578 1 90.44 652 LYS A C 1
ATOM 5213 O O . LYS A 1 652 ? -8.203 -34.219 -27.016 1 90.44 652 LYS A O 1
ATOM 5218 N N . TYR A 1 653 ? -9.805 -33.906 -25.453 1 88.75 653 TYR A N 1
ATOM 5219 C CA . TYR A 1 653 ? -9.211 -34.906 -24.531 1 88.75 653 TYR A CA 1
ATOM 5220 C C . TYR A 1 653 ? -9.953 -36.219 -24.594 1 88.75 653 TYR A C 1
ATOM 5222 O O . TYR A 1 653 ? -9.648 -37.156 -23.828 1 88.75 653 TYR A O 1
ATOM 5230 N N . LEU A 1 654 ? -10.969 -36.281 -25.438 1 88.12 654 LEU A N 1
ATOM 5231 C CA . LEU A 1 654 ? -11.773 -37.5 -25.547 1 88.12 654 LEU A CA 1
ATOM 5232 C C . LEU A 1 654 ? -11.305 -38.375 -26.719 1 88.12 654 LEU A C 1
ATOM 5234 O O . LEU A 1 654 ? -12.031 -39.25 -27.172 1 88.12 654 LEU A O 1
ATOM 5238 N N . ASN A 1 655 ? -10.078 -38.156 -27.078 1 83.19 655 ASN A N 1
ATOM 5239 C CA . ASN A 1 655 ? -9.562 -39 -28.141 1 83.19 655 ASN A CA 1
ATOM 5240 C C . ASN A 1 655 ? -9.352 -40.438 -27.656 1 83.19 655 ASN A C 1
ATOM 5242 O O . ASN A 1 655 ? -9 -40.656 -26.5 1 83.19 655 ASN A O 1
ATOM 5246 N N . ALA A 1 656 ? -9.547 -41.438 -28.484 1 71.94 656 ALA A N 1
ATOM 5247 C CA . ALA A 1 656 ? -9.555 -42.875 -28.156 1 71.94 656 ALA A CA 1
ATOM 5248 C C . ALA A 1 656 ? -8.25 -43.281 -27.5 1 71.94 656 ALA A C 1
ATOM 5250 O O . ALA A 1 656 ? -8.258 -44.094 -26.562 1 71.94 656 ALA A O 1
ATOM 5251 N N . ASN A 1 657 ? -7.219 -42.719 -27.891 1 67.56 657 ASN A N 1
ATOM 5252 C CA . ASN A 1 657 ? -5.906 -43.094 -27.391 1 67.56 657 ASN A CA 1
ATOM 5253 C C . ASN A 1 657 ? -5.703 -42.656 -25.938 1 67.56 657 ASN A C 1
ATOM 5255 O O . ASN A 1 657 ? -4.914 -43.25 -25.203 1 67.56 657 ASN A O 1
ATOM 5259 N N . GLN A 1 658 ? -6.52 -41.75 -25.5 1 73.69 658 GLN A N 1
ATOM 5260 C CA . GLN A 1 658 ? -6.359 -41.188 -24.156 1 73.69 658 GLN A CA 1
ATOM 5261 C C . GLN A 1 658 ? -7.27 -41.875 -23.156 1 73.69 658 GLN A C 1
ATOM 5263 O O . GLN A 1 658 ? -7.008 -41.875 -21.953 1 73.69 658 GLN A O 1
ATOM 5268 N N . LEU A 1 659 ? -8.266 -42.562 -23.656 1 78.56 659 LEU A N 1
ATOM 5269 C CA . LEU A 1 659 ? -9.297 -43.094 -22.781 1 78.56 659 LEU A CA 1
ATOM 5270 C C . LEU A 1 659 ? -8.969 -44.531 -22.375 1 78.56 659 LEU A C 1
ATOM 5272 O O . LEU A 1 659 ? -9.508 -45.062 -21.406 1 78.56 659 LEU A O 1
ATOM 5276 N N . VAL A 1 660 ? -8.086 -45.281 -23.188 1 77.12 660 VAL A N 1
ATOM 5277 C CA . VAL A 1 660 ? -7.758 -46.656 -22.875 1 77.12 660 VAL A CA 1
ATOM 5278 C C . VAL A 1 660 ? -6.301 -46.75 -22.422 1 77.12 660 VAL A C 1
ATOM 5280 O O . VAL A 1 660 ? -5.438 -46.031 -22.953 1 77.12 660 VAL A O 1
ATOM 5283 N N . PRO A 1 661 ? -6.113 -47.438 -21.156 1 70.81 661 PRO A N 1
ATOM 5284 C CA . PRO A 1 661 ? -4.723 -47.625 -20.734 1 70.81 661 PRO A CA 1
ATOM 5285 C C . PRO A 1 661 ? -3.873 -48.312 -21.812 1 70.81 661 PRO A C 1
ATOM 5287 O O . PRO A 1 661 ? -4.391 -49.094 -22.609 1 70.81 661 PRO A O 1
ATOM 5290 N N . PRO A 1 662 ? -2.732 -47.875 -21.969 1 56.91 662 PRO A N 1
ATOM 5291 C CA . PRO A 1 662 ? -1.89 -48.594 -22.922 1 56.91 662 PRO A CA 1
ATOM 5292 C C . PRO A 1 662 ? -1.74 -50.062 -22.594 1 56.91 662 PRO A C 1
ATOM 5294 O O . PRO A 1 662 ? -1.665 -50.438 -21.422 1 56.91 662 PRO A O 1
ATOM 5297 N N . ASP A 1 663 ? -2.477 -50.969 -23.109 1 48.5 663 ASP A N 1
ATOM 5298 C CA . ASP A 1 663 ? -2.271 -52.375 -22.891 1 48.5 663 ASP A CA 1
ATOM 5299 C C . ASP A 1 663 ? -0.784 -52.719 -22.844 1 48.5 663 ASP A C 1
ATOM 5301 O O . ASP A 1 663 ? -0.076 -52.562 -23.844 1 48.5 663 ASP A O 1
ATOM 5305 N N . ASN A 1 664 ? -0.232 -52.562 -21.688 1 45.06 664 ASN A N 1
ATOM 5306 C CA . ASN A 1 664 ? 1.145 -53.031 -21.547 1 45.06 664 ASN A CA 1
ATOM 5307 C C . ASN A 1 664 ? 1.341 -54.406 -22.219 1 45.06 664 ASN A C 1
ATOM 5309 O O . ASN A 1 664 ? 2.461 -54.906 -22.281 1 45.06 664 ASN A O 1
ATOM 5313 N N . GLN A 1 665 ? 0.328 -55.344 -22.047 1 39.22 665 GLN A N 1
ATOM 5314 C CA . GLN A 1 665 ? 0.599 -56.688 -22.578 1 39.22 665 GLN A CA 1
ATOM 5315 C C . GLN A 1 665 ? 0.678 -56.656 -24.094 1 39.22 665 GLN A C 1
ATOM 5317 O O . GLN A 1 665 ? 0.684 -57.688 -24.75 1 39.22 665 GLN A O 1
ATOM 5322 N N . ASP A 1 666 ? 0.284 -55.625 -24.641 1 34.88 666 ASP A N 1
ATOM 5323 C CA . ASP A 1 666 ? 0.61 -55.656 -26.062 1 34.88 666 ASP A CA 1
ATOM 5324 C C . ASP A 1 666 ? 2.113 -55.812 -26.281 1 34.88 666 ASP A C 1
ATOM 5326 O O . ASP A 1 666 ? 2.906 -55.031 -25.766 1 34.88 666 ASP A O 1
ATOM 5330 N N . PRO A 1 667 ? 2.527 -57.094 -26.406 1 36.5 667 PRO A N 1
ATOM 5331 C CA . PRO A 1 667 ? 3.936 -57.375 -26.688 1 36.5 667 PRO A CA 1
ATOM 5332 C C . PRO A 1 667 ? 4.609 -56.281 -27.5 1 36.5 667 PRO A C 1
ATOM 5334 O O . PRO A 1 667 ? 5.812 -56.344 -27.766 1 36.5 667 PRO A O 1
ATOM 5337 N N . SER A 1 668 ? 3.652 -55.531 -28.203 1 33.72 668 SER A N 1
ATOM 5338 C CA . SER A 1 668 ? 4.359 -54.594 -29.062 1 33.72 668 SER A CA 1
ATOM 5339 C C . SER A 1 668 ? 5.074 -53.531 -28.25 1 33.72 668 SER A C 1
ATOM 5341 O O . SER A 1 668 ? 5.961 -52.844 -28.766 1 33.72 668 SER A O 1
ATOM 5343 N N . VAL A 1 669 ? 4.445 -53.125 -27.062 1 34.75 669 VAL A N 1
ATOM 5344 C CA . VAL A 1 669 ? 5.195 -52.062 -26.391 1 34.75 669 VAL A CA 1
ATOM 5345 C C . VAL A 1 669 ? 6.504 -52.625 -25.844 1 34.75 669 VAL A C 1
ATOM 5347 O O . VAL A 1 669 ? 7.465 -51.875 -25.625 1 34.75 669 VAL A O 1
ATOM 5350 N N . ASN A 1 670 ? 6.398 -53.844 -25.141 1 28.86 670 ASN A N 1
ATOM 5351 C CA . ASN A 1 670 ? 7.699 -54.406 -24.797 1 28.86 670 ASN A CA 1
ATOM 5352 C C . ASN A 1 670 ? 8.5 -54.75 -26.047 1 28.86 670 ASN A C 1
ATOM 5354 O O . ASN A 1 670 ? 9.375 -55.625 -26 1 28.86 670 ASN A O 1
ATOM 5358 N N . ASN A 1 671 ? 7.836 -54.625 -27.219 1 26.33 671 ASN A N 1
ATOM 5359 C CA . ASN A 1 671 ? 8.766 -54.875 -28.328 1 26.33 671 ASN A CA 1
ATOM 5360 C C . ASN A 1 671 ? 10.055 -54.094 -28.156 1 26.33 671 ASN A C 1
ATOM 5362 O O . ASN A 1 671 ? 10.07 -52.875 -28.297 1 26.33 671 ASN A O 1
ATOM 5366 N N . LEU A 1 672 ? 10.695 -54.406 -27.062 1 25.88 672 LEU A N 1
ATOM 5367 C CA . LEU A 1 672 ? 12.141 -54.281 -27.25 1 25.88 672 LEU A CA 1
ATOM 5368 C C . LEU A 1 672 ? 12.523 -54.531 -28.703 1 25.88 672 LEU A C 1
ATOM 5370 O O . LEU A 1 672 ? 12.133 -55.531 -29.297 1 25.88 672 LEU A O 1
ATOM 5374 N N . SER A 1 673 ? 12.539 -53.469 -29.5 1 26.41 673 SER A N 1
ATOM 5375 C CA . SER A 1 673 ? 13.289 -53.625 -30.75 1 26.41 673 SER A CA 1
ATOM 5376 C C . SER A 1 673 ? 14.367 -54.688 -30.625 1 26.41 673 SER A C 1
ATOM 5378 O O . SER A 1 673 ? 15.414 -54.469 -30.016 1 26.41 673 SER A O 1
ATOM 5380 N N . VAL A 1 674 ? 13.945 -55.812 -30.031 1 24.52 674 VAL A N 1
ATOM 5381 C CA . VAL A 1 674 ? 14.859 -56.906 -30.406 1 24.52 674 VAL A CA 1
ATOM 5382 C C . VAL A 1 674 ? 15.141 -56.844 -31.906 1 24.52 674 VAL A C 1
ATOM 5384 O O . VAL A 1 674 ? 14.227 -56.969 -32.719 1 24.52 674 VAL A O 1
ATOM 5387 N N . ILE A 1 675 ? 16.031 -55.938 -32.25 1 26.47 675 ILE A N 1
ATOM 5388 C CA . ILE A 1 675 ? 16.812 -56.125 -33.469 1 26.47 675 ILE A CA 1
ATOM 5389 C C . ILE A 1 675 ? 17.094 -57.594 -33.688 1 26.47 675 ILE A C 1
ATOM 5391 O O . ILE A 1 675 ? 17.828 -58.219 -32.906 1 26.47 675 ILE A O 1
ATOM 5395 N N . THR A 1 676 ? 15.953 -58.438 -33.562 1 24.72 676 THR A N 1
ATOM 5396 C CA . THR A 1 676 ? 16.328 -59.688 -34.156 1 24.72 676 THR A CA 1
ATOM 5397 C C . THR A 1 676 ? 17.266 -59.5 -35.344 1 24.72 676 THR A C 1
ATOM 5399 O O . THR A 1 676 ? 16.891 -58.844 -36.344 1 24.72 676 THR A O 1
ATOM 5402 N N . VAL A 1 677 ? 18.469 -59.312 -34.969 1 26.08 677 VAL A N 1
ATOM 5403 C CA . VAL A 1 677 ? 19.594 -59.594 -35.844 1 26.08 677 VAL A CA 1
ATOM 5404 C C . VAL A 1 677 ? 19.359 -60.906 -36.594 1 26.08 677 VAL A C 1
ATOM 5406 O O . VAL A 1 677 ? 19.375 -62 -35.969 1 26.08 677 VAL A O 1
ATOM 5409 N N . ALA A 1 678 ? 18.094 -60.938 -37.25 1 24.91 678 ALA A N 1
ATOM 5410 C CA . ALA A 1 678 ? 18.062 -62.062 -38.188 1 24.91 678 ALA A CA 1
ATOM 5411 C C . ALA A 1 678 ? 19.453 -62.312 -38.781 1 24.91 678 ALA A C 1
ATOM 5413 O O . ALA A 1 678 ? 20.203 -61.344 -39.062 1 24.91 678 ALA A O 1
ATOM 5414 N N . ASP A 1 679 ? 19.906 -63.562 -38.594 1 24.12 679 ASP A N 1
ATOM 5415 C CA . ASP A 1 679 ? 21.047 -64.312 -39.156 1 24.12 679 ASP A CA 1
ATOM 5416 C C . ASP A 1 679 ? 21.016 -64.25 -40.656 1 24.12 679 ASP A C 1
ATOM 5418 O O . ASP A 1 679 ? 20.594 -65.25 -41.312 1 24.12 679 ASP A O 1
ATOM 5422 N N . SER A 1 680 ? 20.406 -63.219 -41.344 1 24.56 680 SER A N 1
ATOM 5423 C CA . SER A 1 680 ? 20.594 -63.312 -42.781 1 24.56 680 SER A CA 1
ATOM 5424 C C . SER A 1 680 ? 22.016 -63.688 -43.156 1 24.56 680 SER A C 1
ATOM 5426 O O . SER A 1 680 ? 22.906 -62.844 -43.156 1 24.56 680 SER A O 1
ATOM 5428 N N . ARG A 1 681 ? 22.453 -64.812 -42.719 1 25.42 681 ARG A N 1
ATOM 5429 C CA . ARG A 1 681 ? 23.703 -65.375 -43.188 1 25.42 681 ARG A CA 1
ATOM 5430 C C . ARG A 1 681 ? 23.719 -65.438 -44.719 1 25.42 681 ARG A C 1
ATOM 5432 O O . ARG A 1 681 ? 24.781 -65.625 -45.312 1 25.42 681 ARG A O 1
ATOM 5439 N N . ASN A 1 682 ? 22.594 -66 -45.312 1 23.12 682 ASN A N 1
ATOM 5440 C CA . ASN A 1 682 ? 23.016 -66.625 -46.531 1 23.12 682 ASN A CA 1
ATOM 5441 C C . ASN A 1 682 ? 23.734 -65.688 -47.469 1 23.12 682 ASN A C 1
ATOM 5443 O O . ASN A 1 682 ? 24.875 -65.938 -47.875 1 23.12 682 ASN A O 1
ATOM 5447 N N . ASN A 1 683 ? 23 -65.5 -48.688 1 22.67 683 ASN A N 1
ATOM 5448 C CA . ASN A 1 683 ? 23.734 -65.375 -49.938 1 22.67 683 ASN A CA 1
ATOM 5449 C C . ASN A 1 683 ? 24.406 -63.969 -50 1 22.67 683 ASN A C 1
ATOM 5451 O O . ASN A 1 683 ? 23.734 -62.938 -50 1 22.67 683 ASN A O 1
ATOM 5455 N N . LEU A 1 684 ? 25.469 -63.812 -49.312 1 23.72 684 LEU A N 1
ATOM 5456 C CA . LEU A 1 684 ? 26.578 -62.844 -49.344 1 23.72 684 LEU A CA 1
ATOM 5457 C C . LEU A 1 684 ? 26.953 -62.5 -50.781 1 23.72 684 LEU A C 1
ATOM 5459 O O . LEU A 1 684 ? 27.984 -61.875 -51 1 23.72 684 LEU A O 1
ATOM 5463 N N . ASP A 1 685 ? 26.203 -63.25 -51.719 1 23.42 685 ASP A N 1
ATOM 5464 C CA . ASP A 1 685 ? 26.953 -63.062 -52.969 1 23.42 685 ASP A CA 1
ATOM 5465 C C . ASP A 1 685 ? 26.797 -61.625 -53.469 1 23.42 685 ASP A C 1
ATOM 5467 O O . ASP A 1 685 ? 26.641 -61.406 -54.688 1 23.42 685 ASP A O 1
ATOM 5471 N N . VAL A 1 686 ? 26.188 -60.719 -52.75 1 24.92 686 VAL A N 1
ATOM 5472 C CA . VAL A 1 686 ? 26.141 -59.5 -53.531 1 24.92 686 VAL A CA 1
ATOM 5473 C C . VAL A 1 686 ? 27.5 -59.25 -54.188 1 24.92 686 VAL A C 1
ATOM 5475 O O . VAL A 1 686 ? 28.531 -59.375 -53.531 1 24.92 686 VAL A O 1
ATOM 5478 N N . ALA A 1 687 ? 27.484 -59.375 -55.531 1 25.17 687 ALA A N 1
ATOM 5479 C CA . ALA A 1 687 ? 28.562 -59 -56.438 1 25.17 687 ALA A CA 1
ATOM 5480 C C . ALA A 1 687 ? 29.297 -57.75 -55.938 1 25.17 687 ALA A C 1
ATOM 5482 O O . ALA A 1 687 ? 28.672 -56.812 -55.5 1 25.17 687 ALA A O 1
ATOM 5483 N N . VAL A 1 688 ? 30.484 -57.906 -55.469 1 27.7 688 VAL A N 1
ATOM 5484 C CA . VAL A 1 688 ? 31.703 -57.156 -55.188 1 27.7 688 VAL A CA 1
ATOM 5485 C C . VAL A 1 688 ? 31.859 -56.031 -56.219 1 27.7 688 VAL A C 1
ATOM 5487 O O . VAL A 1 688 ? 32.719 -56.125 -57.125 1 27.7 688 VAL A O 1
ATOM 5490 N N . GLY A 1 689 ? 30.656 -55.656 -56.938 1 25 689 GLY A N 1
ATOM 5491 C CA . GLY A 1 689 ? 31.172 -54.781 -57.969 1 25 689 GLY A CA 1
ATOM 5492 C C . GLY A 1 689 ? 32.062 -53.656 -57.406 1 25 689 GLY A C 1
ATOM 5493 O O . GLY A 1 689 ? 32.062 -53.438 -56.219 1 25 689 GLY A O 1
ATOM 5494 N N . THR A 1 690 ? 32.906 -53.094 -58.312 1 25.69 690 THR A N 1
ATOM 5495 C CA . THR A 1 690 ? 34 -52.125 -58.125 1 25.69 690 THR A CA 1
ATOM 5496 C C . THR A 1 690 ? 33.5 -50.875 -57.375 1 25.69 690 THR A C 1
ATOM 5498 O O . THR A 1 690 ? 32.656 -50.156 -57.875 1 25.69 690 THR A O 1
ATOM 5501 N N . ARG A 1 691 ? 33.25 -50.969 -56.094 1 27.94 691 ARG A N 1
ATOM 5502 C CA . ARG A 1 691 ? 33.188 -49.75 -55.281 1 27.94 691 ARG A CA 1
ATOM 5503 C C . ARG A 1 691 ? 34.25 -48.75 -55.719 1 27.94 691 ARG A C 1
ATOM 5505 O O . ARG A 1 691 ? 35.438 -49.031 -55.562 1 27.94 691 ARG A O 1
ATOM 5512 N N . GLN A 1 692 ? 34 -48.188 -56.875 1 26.19 692 GLN A N 1
ATOM 5513 C CA . GLN A 1 692 ? 34.875 -47.062 -57.156 1 26.19 692 GLN A CA 1
ATOM 5514 C C . GLN A 1 692 ? 35.062 -46.188 -55.906 1 26.19 692 GLN A C 1
ATOM 5516 O O . GLN A 1 692 ? 34.094 -45.938 -55.188 1 26.19 692 GLN A O 1
ATOM 5521 N N . GLN A 1 693 ? 36.281 -46.281 -55.281 1 28.62 693 GLN A N 1
ATOM 5522 C CA . GLN A 1 693 ? 36.938 -45.469 -54.281 1 28.62 693 GLN A CA 1
ATOM 5523 C C . GLN A 1 693 ? 36.562 -44 -54.375 1 28.62 693 GLN A C 1
ATOM 5525 O O . GLN A 1 693 ? 37.094 -43.25 -55.188 1 28.62 693 GLN A O 1
ATOM 5530 N N . SER A 1 694 ? 35.25 -43.719 -54.625 1 30.14 694 SER A N 1
ATOM 5531 C CA . SER A 1 694 ? 35.25 -42.25 -54.625 1 30.14 694 SER A CA 1
ATOM 5532 C C . SER A 1 694 ? 35.969 -41.688 -53.406 1 30.14 694 SER A C 1
ATOM 5534 O O . SER A 1 694 ? 36.062 -42.344 -52.375 1 30.14 694 SER A O 1
ATOM 5536 N N . ALA A 1 695 ? 36.969 -40.688 -53.469 1 34.44 695 ALA A N 1
ATOM 5537 C CA . ALA A 1 695 ? 37.844 -39.969 -52.562 1 34.44 695 ALA A CA 1
ATOM 5538 C C . ALA A 1 695 ? 37.125 -39.562 -51.281 1 34.44 695 ALA A C 1
ATOM 5540 O O . ALA A 1 695 ? 36.375 -38.594 -51.281 1 34.44 695 ALA A O 1
ATOM 5541 N N . GLN A 1 696 ? 36.531 -40.469 -50.594 1 35.34 696 GLN A N 1
ATOM 5542 C CA . GLN A 1 696 ? 35.688 -40.375 -49.406 1 35.34 696 GLN A CA 1
ATOM 5543 C C . GLN A 1 696 ? 36.406 -39.625 -48.312 1 35.34 696 GLN A C 1
ATOM 5545 O O . GLN A 1 696 ? 37.5 -40 -47.875 1 35.34 696 GLN A O 1
ATOM 5550 N N . GLY A 1 697 ? 36.281 -38.344 -48.312 1 38.12 697 GLY A N 1
ATOM 5551 C CA . GLY A 1 697 ? 36.875 -37.469 -47.312 1 38.12 697 GLY A CA 1
ATOM 5552 C C . GLY A 1 697 ? 36.625 -37.969 -45.875 1 38.12 697 GLY A C 1
ATOM 5553 O O . GLY A 1 697 ? 35.812 -38.844 -45.656 1 38.12 697 GLY A O 1
ATOM 5554 N N . TRP A 1 698 ? 37.656 -37.906 -44.938 1 40.16 698 TRP A N 1
ATOM 5555 C CA . TRP A 1 698 ? 37.812 -38.344 -43.562 1 40.16 698 TRP A CA 1
ATOM 5556 C C . TRP A 1 698 ? 36.594 -37.906 -42.719 1 40.16 698 TRP A C 1
ATOM 5558 O O . TRP A 1 698 ? 36.531 -38.219 -41.531 1 40.16 698 TRP A O 1
ATOM 5568 N N . ILE A 1 699 ? 35.812 -36.906 -43.188 1 48.5 699 ILE A N 1
ATOM 5569 C CA . ILE A 1 699 ? 34.844 -36.344 -42.25 1 48.5 699 ILE A CA 1
ATOM 5570 C C . ILE A 1 699 ? 33.562 -37.156 -42.219 1 48.5 699 ILE A C 1
ATOM 5572 O O . ILE A 1 699 ? 32.938 -37.375 -43.25 1 48.5 699 ILE A O 1
ATOM 5576 N N . ASN A 1 700 ? 33.406 -38.188 -41.594 1 46.81 700 ASN A N 1
ATOM 5577 C CA . ASN A 1 700 ? 32.219 -39.031 -41.438 1 46.81 700 ASN A CA 1
ATOM 5578 C C . ASN A 1 700 ? 31.125 -38.312 -40.656 1 46.81 700 ASN A C 1
ATOM 5580 O O . ASN A 1 700 ? 30.969 -38.531 -39.469 1 46.81 700 ASN A O 1
ATOM 5584 N N . THR A 1 701 ? 30.984 -37.062 -40.906 1 43.5 701 THR A N 1
ATOM 5585 C CA . THR A 1 701 ? 29.969 -36.406 -40.062 1 43.5 701 THR A CA 1
ATOM 5586 C C . THR A 1 701 ? 28.562 -36.844 -40.5 1 43.5 701 THR A C 1
ATOM 5588 O O . THR A 1 701 ? 27.562 -36.25 -40.062 1 43.5 701 THR A O 1
ATOM 5591 N N . TYR A 1 702 ? 28.359 -37.719 -41.688 1 35.56 702 TYR A N 1
ATOM 5592 C CA . TYR A 1 702 ? 27.047 -37.719 -42.312 1 35.56 702 TYR A CA 1
ATOM 5593 C C . TYR A 1 702 ? 26.047 -38.531 -41.5 1 35.56 702 TYR A C 1
ATOM 5595 O O . TYR A 1 702 ? 26.344 -39.625 -41.062 1 35.56 702 TYR A O 1
ATOM 5603 N N . PRO A 1 703 ? 25 -37.938 -40.969 1 39.16 703 PRO A N 1
ATOM 5604 C CA . PRO A 1 703 ? 23.891 -38.75 -40.469 1 39.16 703 PRO A CA 1
ATOM 5605 C C . PRO A 1 703 ? 23.375 -39.75 -41.5 1 39.16 703 PRO A C 1
ATOM 5607 O O . PRO A 1 703 ? 23.125 -39.344 -42.656 1 39.16 703 PRO A O 1
ATOM 5610 N N . LEU A 1 704 ? 23.938 -40.875 -41.719 1 30.77 704 LEU A N 1
ATOM 5611 C CA . LEU A 1 704 ? 23.266 -41.844 -42.594 1 30.77 704 LEU A CA 1
ATOM 5612 C C . LEU A 1 704 ? 21.766 -41.844 -42.375 1 30.77 704 LEU A C 1
ATOM 5614 O O . LEU A 1 704 ? 21.312 -41.844 -41.219 1 30.77 704 LEU A O 1
ATOM 5618 N N . SER A 1 705 ? 21.078 -41.188 -43.312 1 29.8 705 SER A N 1
ATOM 5619 C CA . SER A 1 705 ? 19.609 -41.188 -43.344 1 29.8 705 SER A CA 1
ATOM 5620 C C . SER A 1 705 ? 19.062 -42.594 -43.062 1 29.8 705 SER A C 1
ATOM 5622 O O . SER A 1 705 ? 19.375 -43.531 -43.812 1 29.8 705 SER A O 1
ATOM 5624 N N . SER A 1 706 ? 19.234 -43.156 -41.906 1 29.47 706 SER A N 1
ATOM 5625 C CA . SER A 1 706 ? 18.516 -44.375 -41.594 1 29.47 706 SER A CA 1
ATOM 5626 C C . SER A 1 706 ? 17.078 -44.312 -42.125 1 29.47 706 SER A C 1
ATOM 5628 O O . SER A 1 706 ? 16.312 -43.406 -41.781 1 29.47 706 SER A O 1
ATOM 5630 N N . GLY A 1 707 ? 16.875 -44.562 -43.469 1 26 707 GLY A N 1
ATOM 5631 C CA . GLY A 1 707 ? 15.57 -44.875 -44 1 26 707 GLY A CA 1
ATOM 5632 C C . GLY A 1 707 ? 14.805 -45.875 -43.125 1 26 707 GLY A C 1
ATOM 5633 O O . GLY A 1 707 ? 15.062 -47.094 -43.188 1 26 707 GLY A O 1
ATOM 5634 N N . MET A 1 708 ? 14.75 -45.656 -41.875 1 25.7 708 MET A N 1
ATOM 5635 C CA . MET A 1 708 ? 13.828 -46.5 -41.125 1 25.7 708 MET A CA 1
ATOM 5636 C C . MET A 1 708 ? 12.484 -46.625 -41.844 1 25.7 708 MET A C 1
ATOM 5638 O O . MET A 1 708 ? 11.852 -45.594 -42.156 1 25.7 708 MET A O 1
ATOM 5642 N N . SER A 1 709 ? 12.445 -47.594 -42.75 1 25.31 709 SER A N 1
ATOM 5643 C CA . SER A 1 709 ? 11.172 -48.062 -43.281 1 25.31 709 SER A CA 1
ATOM 5644 C C . SER A 1 709 ? 10.086 -48.094 -42.219 1 25.31 709 SER A C 1
ATOM 5646 O O . SER A 1 709 ? 10.336 -48.5 -41.094 1 25.31 709 SER A O 1
ATOM 5648 N N . THR A 1 710 ? 9.266 -47.094 -42.312 1 26.36 710 THR A N 1
ATOM 5649 C CA . THR A 1 710 ? 7.992 -46.969 -41.625 1 26.36 710 THR A CA 1
ATOM 5650 C C . THR A 1 710 ? 7.188 -48.25 -41.719 1 26.36 710 THR A C 1
ATOM 5652 O O . THR A 1 710 ? 6.633 -48.562 -42.781 1 26.36 710 THR A O 1
ATOM 5655 N N . ILE A 1 711 ? 7.762 -49.438 -41.469 1 24.45 711 ILE A N 1
ATOM 5656 C CA . ILE A 1 711 ? 6.828 -50.562 -41.438 1 24.45 711 ILE A CA 1
ATOM 5657 C C . ILE A 1 711 ? 5.594 -50.188 -40.625 1 24.45 711 ILE A C 1
ATOM 5659 O O . ILE A 1 711 ? 5.711 -49.688 -39.5 1 24.45 711 ILE A O 1
ATOM 5663 N N . SER A 1 712 ? 4.57 -50.031 -41.438 1 27.8 712 SER A N 1
ATOM 5664 C CA . SER A 1 712 ? 3.176 -49.875 -41.031 1 27.8 712 SER A CA 1
ATOM 5665 C C . SER A 1 712 ? 2.805 -50.906 -39.969 1 27.8 712 SER A C 1
ATOM 5667 O O . SER A 1 712 ? 2.91 -52.125 -40.219 1 27.8 712 SER A O 1
ATOM 5669 N N . LYS A 1 713 ? 3.291 -50.781 -38.812 1 32.16 713 LYS A N 1
ATOM 5670 C CA . LYS A 1 713 ? 2.799 -51.531 -37.688 1 32.16 713 LYS A CA 1
ATOM 5671 C C . LYS A 1 713 ? 1.277 -51.625 -37.719 1 32.16 713 LYS A C 1
ATOM 5673 O O . LYS A 1 713 ? 0.566 -50.656 -37.5 1 32.16 713 LYS A O 1
ATOM 5678 N N . LYS A 1 714 ? 0.741 -52.438 -38.562 1 31.94 714 LYS A N 1
ATOM 5679 C CA . LYS A 1 714 ? -0.657 -52.844 -38.5 1 31.94 714 LYS A CA 1
ATOM 5680 C C . LYS A 1 714 ? -0.975 -53.469 -37.156 1 31.94 714 LYS A C 1
ATOM 5682 O O . LYS A 1 714 ? -0.647 -54.625 -36.906 1 31.94 714 LYS A O 1
ATOM 5687 N N . SER A 1 715 ? -0.538 -52.875 -36.156 1 31.89 715 SER A N 1
ATOM 5688 C CA . SER A 1 715 ? -0.932 -53.312 -34.844 1 31.89 715 SER A CA 1
ATOM 5689 C C . SER A 1 715 ? -2.406 -53.688 -34.781 1 31.89 715 SER A C 1
ATOM 5691 O O . SER A 1 715 ? -3.215 -53.156 -35.562 1 31.89 715 SER A O 1
ATOM 5693 N N . GLY A 1 716 ? -2.725 -54.906 -34.469 1 31.69 716 GLY A N 1
ATOM 5694 C CA . GLY A 1 716 ? -3.938 -55.562 -33.969 1 31.69 716 GLY A CA 1
ATOM 5695 C C . GLY A 1 716 ? -4.793 -54.688 -33.094 1 31.69 716 GLY A C 1
ATOM 5696 O O . GLY A 1 716 ? -4.93 -54.906 -31.906 1 31.69 716 GLY A O 1
ATOM 5697 N N . MET A 1 717 ? -4.73 -53.5 -33.312 1 37.88 717 MET A N 1
ATOM 5698 C CA . MET A 1 717 ? -5.492 -52.406 -32.75 1 37.88 717 MET A CA 1
ATOM 5699 C C . MET A 1 717 ? -6.992 -52.656 -32.844 1 37.88 717 MET A C 1
ATOM 5701 O O . MET A 1 717 ? -7.797 -51.781 -32.562 1 37.88 717 MET A O 1
ATOM 5705 N N . SER A 1 718 ? -7.355 -53.719 -33.312 1 38.53 718 SER A N 1
ATOM 5706 C CA . SER A 1 718 ? -8.75 -53.719 -33.75 1 38.53 718 SER A CA 1
ATOM 5707 C C . SER A 1 718 ? -9.695 -53.656 -32.562 1 38.53 718 SER A C 1
ATOM 5709 O O . SER A 1 718 ? -10.672 -52.906 -32.594 1 38.53 718 SER A O 1
ATOM 5711 N N . LYS A 1 719 ? -9.438 -54.562 -31.609 1 45.84 719 LYS A N 1
ATOM 5712 C CA . LYS A 1 719 ? -10.477 -54.688 -30.594 1 45.84 719 LYS A CA 1
ATOM 5713 C C . LYS A 1 719 ? -10.398 -53.531 -29.578 1 45.84 719 LYS A C 1
ATOM 5715 O O . LYS A 1 719 ? -11.414 -53.094 -29.047 1 45.84 719 LYS A O 1
ATOM 5720 N N . LYS A 1 720 ? -9.297 -53.188 -29.078 1 50.28 720 LYS A N 1
ATOM 5721 C CA . LYS A 1 720 ? -9.07 -52.062 -28.156 1 50.28 720 LYS A CA 1
ATOM 5722 C C . LYS A 1 720 ? -9.438 -50.75 -28.781 1 50.28 720 LYS A C 1
ATOM 5724 O O . LYS A 1 720 ? -9.984 -49.844 -28.125 1 50.28 720 LYS A O 1
ATOM 5729 N N . THR A 1 721 ? -9.148 -50.688 -30.062 1 55.75 721 THR A N 1
ATOM 5730 C CA . THR A 1 721 ? -9.562 -49.531 -30.859 1 55.75 721 THR A CA 1
ATOM 5731 C C . THR A 1 721 ? -11.078 -49.406 -30.844 1 55.75 721 THR A C 1
ATOM 5733 O O . THR A 1 721 ? -11.602 -48.281 -30.844 1 55.75 721 THR A O 1
ATOM 5736 N N . ASN A 1 722 ? -11.625 -50.594 -30.578 1 67.62 722 ASN A N 1
ATOM 5737 C CA . ASN A 1 722 ? -13.086 -50.562 -30.609 1 67.62 722 ASN A CA 1
ATOM 5738 C C . ASN A 1 722 ? -13.672 -49.969 -29.328 1 67.62 722 ASN A C 1
ATOM 5740 O O . ASN A 1 722 ? -14.602 -49.188 -29.359 1 67.62 722 ASN A O 1
ATOM 5744 N N . ARG A 1 723 ? -12.945 -50.344 -28.109 1 78.38 723 ARG A N 1
ATOM 5745 C CA . ARG A 1 723 ? -13.461 -49.844 -26.844 1 78.38 723 ARG A CA 1
ATOM 5746 C C . ARG A 1 723 ? -13.25 -48.312 -26.734 1 78.38 723 ARG A C 1
ATOM 5748 O O . ARG A 1 723 ? -14.117 -47.594 -26.25 1 78.38 723 ARG A O 1
ATOM 5755 N N . GLY A 1 724 ? -12.023 -47.906 -27.25 1 82.38 724 GLY A N 1
ATOM 5756 C CA . GLY A 1 724 ? -11.758 -46.469 -27.25 1 82.38 724 GLY A CA 1
ATOM 5757 C C . GLY A 1 724 ? -12.742 -45.688 -28.094 1 82.38 724 GLY A C 1
ATOM 5758 O O . GLY A 1 724 ? -13.188 -44.625 -27.688 1 82.38 724 GLY A O 1
ATOM 5759 N N . THR A 1 725 ? -13.102 -46.25 -29.094 1 85.88 725 THR A N 1
ATOM 5760 C CA . THR A 1 725 ? -14.047 -45.594 -29.984 1 85.88 725 THR A CA 1
ATOM 5761 C C . THR A 1 725 ? -15.445 -45.594 -29.375 1 85.88 725 THR A C 1
ATOM 5763 O O . THR A 1 725 ? -16.203 -44.625 -29.562 1 85.88 725 THR A O 1
ATOM 5766 N N . GLN A 1 726 ? -15.773 -46.688 -28.734 1 88.12 726 GLN A N 1
ATOM 5767 C CA . GLN A 1 726 ? -17.078 -46.75 -28.062 1 88.12 726 GLN A CA 1
ATOM 5768 C C . GLN A 1 726 ? -17.172 -45.719 -26.938 1 88.12 726 GLN A C 1
ATOM 5770 O O . GLN A 1 726 ? -18.203 -45.062 -26.781 1 88.12 726 GLN A O 1
ATOM 5775 N N . LEU A 1 727 ? -16.125 -45.625 -26.203 1 89.19 727 LEU A N 1
ATOM 5776 C CA . LEU A 1 727 ? -16.109 -44.656 -25.109 1 89.19 727 LEU A CA 1
ATOM 5777 C C . LEU A 1 727 ? -16.141 -43.25 -25.641 1 89.19 727 LEU A C 1
ATOM 5779 O O . LEU A 1 727 ? -16.734 -42.344 -25.031 1 89.19 727 LEU A O 1
ATOM 5783 N N . HIS A 1 728 ? -15.453 -43.062 -26.719 1 90.31 728 HIS A N 1
ATOM 5784 C CA . HIS A 1 728 ? -15.484 -41.75 -27.359 1 90.31 728 HIS A CA 1
ATOM 5785 C C . HIS A 1 728 ? -16.906 -41.344 -27.75 1 90.31 728 HIS A C 1
ATOM 5787 O O . HIS A 1 728 ? -17.344 -40.219 -27.469 1 90.31 728 HIS A O 1
ATOM 5793 N N . LYS A 1 729 ? -17.609 -42.25 -28.391 1 90.81 729 LYS A N 1
ATOM 5794 C CA . LYS A 1 729 ? -18.984 -41.969 -28.797 1 90.81 729 LYS A CA 1
ATOM 5795 C C . LYS A 1 729 ? -19.891 -41.781 -27.594 1 90.81 729 LYS A C 1
ATOM 5797 O O . LYS A 1 729 ? -20.781 -40.938 -27.609 1 90.81 729 LYS A O 1
ATOM 5802 N N . TYR A 1 730 ? -19.594 -42.594 -26.562 1 91.69 730 TYR A N 1
ATOM 5803 C CA . TYR A 1 730 ? -20.359 -42.5 -25.312 1 91.69 730 TYR A CA 1
ATOM 5804 C C . TYR A 1 730 ? -20.25 -41.125 -24.703 1 91.69 730 TYR A C 1
ATOM 5806 O O . TYR A 1 730 ? -21.266 -40.5 -24.391 1 91.69 730 TYR A O 1
ATOM 5814 N N . TYR A 1 731 ? -19.125 -40.594 -24.609 1 92.81 731 TYR A N 1
ATOM 5815 C CA . TYR A 1 731 ? -18.906 -39.312 -23.953 1 92.81 731 TYR A CA 1
ATOM 5816 C C . TYR A 1 731 ? -19.312 -38.156 -24.859 1 92.81 731 TYR A C 1
ATOM 5818 O O . TYR A 1 731 ? -19.781 -37.125 -24.391 1 92.81 731 TYR A O 1
ATOM 5826 N N . MET A 1 732 ? -19.156 -38.312 -26.156 1 93.56 732 MET A N 1
ATOM 5827 C CA . MET A 1 732 ? -19.531 -37.25 -27.109 1 93.56 732 MET A CA 1
ATOM 5828 C C . MET A 1 732 ? -21.031 -37 -27.062 1 93.56 732 MET A C 1
ATOM 5830 O O . MET A 1 732 ? -21.469 -35.844 -27.125 1 93.56 732 MET A O 1
ATOM 5834 N N . ARG A 1 733 ? -21.828 -38.031 -26.969 1 93.88 733 ARG A N 1
ATOM 5835 C CA . ARG A 1 733 ? -23.281 -37.906 -26.906 1 93.88 733 ARG A CA 1
ATOM 5836 C C . ARG A 1 733 ? -23.703 -37.219 -25.609 1 93.88 733 ARG A C 1
ATOM 5838 O O . ARG A 1 733 ? -24.562 -36.344 -25.609 1 93.88 733 ARG A O 1
ATOM 5845 N N . ARG A 1 734 ? -23.109 -37.625 -24.562 1 95.25 734 ARG A N 1
ATOM 5846 C CA . ARG A 1 734 ? -23.422 -37.062 -23.266 1 95.25 734 ARG A CA 1
ATOM 5847 C C . ARG A 1 734 ? -22.984 -35.594 -23.203 1 95.25 734 ARG A C 1
ATOM 5849 O O . ARG A 1 734 ? -23.688 -34.75 -22.609 1 95.25 734 ARG A O 1
ATOM 5856 N N . ARG A 1 735 ? -21.812 -35.344 -23.75 1 95.5 735 ARG A N 1
ATOM 5857 C CA . ARG A 1 735 ? -21.281 -33.969 -23.797 1 95.5 735 ARG A CA 1
ATOM 5858 C C . ARG A 1 735 ? -22.234 -33.031 -24.547 1 95.5 735 ARG A C 1
ATOM 5860 O O . ARG A 1 735 ? -22.516 -31.938 -24.094 1 95.5 735 ARG A O 1
ATOM 5867 N N . THR A 1 736 ? -22.734 -33.469 -25.672 1 93.88 736 THR A N 1
ATOM 5868 C CA . THR A 1 736 ? -23.625 -32.656 -26.484 1 93.88 736 THR A CA 1
ATOM 5869 C C . THR A 1 736 ? -24.922 -32.375 -25.75 1 93.88 736 THR A C 1
ATOM 5871 O O . THR A 1 736 ? -25.438 -31.25 -25.797 1 93.88 736 THR A O 1
ATOM 5874 N N . LEU A 1 737 ? -25.453 -33.375 -25.125 1 94.44 737 LEU A N 1
ATOM 5875 C CA . LEU A 1 737 ? -26.672 -33.188 -24.344 1 94.44 737 LEU A CA 1
ATOM 5876 C C . LEU A 1 737 ? -26.438 -32.219 -23.188 1 94.44 737 LEU A C 1
ATOM 5878 O O . LEU A 1 737 ? -27.266 -31.328 -22.953 1 94.44 737 LEU A O 1
ATOM 5882 N N . LEU A 1 738 ? -25.359 -32.406 -22.484 1 96.69 738 LEU A N 1
ATOM 5883 C CA . LEU A 1 738 ? -25.047 -31.547 -21.359 1 96.69 738 LEU A CA 1
ATOM 5884 C C . LEU A 1 738 ? -24.859 -30.109 -21.797 1 96.69 738 LEU A C 1
ATOM 5886 O O . LEU A 1 738 ? -25.312 -29.172 -21.125 1 96.69 738 LEU A O 1
ATOM 5890 N N . LEU A 1 739 ? -24.109 -29.875 -22.922 1 96.31 739 LEU A N 1
ATOM 5891 C CA . LEU A 1 739 ? -23.891 -28.531 -23.453 1 96.31 739 LEU A CA 1
ATOM 5892 C C . LEU A 1 739 ? -25.219 -27.859 -23.797 1 96.31 739 LEU A C 1
ATOM 5894 O O . LEU A 1 739 ? -25.391 -26.672 -23.562 1 96.31 739 LEU A O 1
ATOM 5898 N N . SER A 1 740 ? -26.125 -28.625 -24.281 1 94.12 740 SER A N 1
ATOM 5899 C CA . SER A 1 740 ? -27.422 -28.078 -24.656 1 94.12 740 SER A CA 1
ATOM 5900 C C . SER A 1 740 ? -28.25 -27.719 -23.422 1 94.12 740 SER A C 1
ATOM 5902 O O . SER A 1 740 ? -28.922 -26.688 -23.391 1 94.12 740 SER A O 1
ATOM 5904 N N . LEU A 1 741 ? -28.203 -28.594 -22.453 1 95.31 741 LEU A N 1
ATOM 5905 C CA . LEU A 1 741 ? -28.906 -28.297 -21.219 1 95.31 741 LEU A CA 1
ATOM 5906 C C . LEU A 1 741 ? -28.344 -27.047 -20.547 1 95.31 741 LEU A C 1
ATOM 5908 O O . LEU A 1 741 ? -29.094 -26.203 -20.062 1 95.31 741 LEU A O 1
ATOM 5912 N N . MET A 1 742 ? -27.047 -26.938 -20.516 1 96.69 742 MET A N 1
ATOM 5913 C CA . MET A 1 742 ? -26.375 -25.797 -19.922 1 96.69 742 MET A CA 1
ATOM 5914 C C . MET A 1 742 ? -26.703 -24.516 -20.672 1 96.69 742 MET A C 1
ATOM 5916 O O . MET A 1 742 ? -26.953 -23.469 -20.078 1 96.69 742 MET A O 1
ATOM 5920 N N . ALA A 1 743 ? -26.672 -24.578 -21.984 1 94.88 743 ALA A N 1
ATOM 5921 C CA . ALA A 1 743 ? -27 -23.406 -22.812 1 94.88 743 ALA A CA 1
ATOM 5922 C C . ALA A 1 743 ? -28.406 -22.922 -22.531 1 94.88 743 ALA A C 1
ATOM 5924 O O . ALA A 1 743 ? -28.656 -21.703 -22.453 1 94.88 743 ALA A O 1
ATOM 5925 N N . SER A 1 744 ? -29.328 -23.812 -22.391 1 93.31 744 SER A N 1
ATOM 5926 C CA . SER A 1 744 ? -30.719 -23.453 -22.078 1 93.31 744 SER A CA 1
ATOM 5927 C C . SER A 1 744 ? -30.828 -22.812 -20.703 1 93.31 744 SER A C 1
ATOM 5929 O O . SER A 1 744 ? -31.547 -21.812 -20.531 1 93.31 744 SER A O 1
ATOM 5931 N N . GLU A 1 745 ? -30.141 -23.375 -19.75 1 95.12 745 GLU A N 1
ATOM 5932 C CA . GLU A 1 745 ? -30.188 -22.844 -18.391 1 95.12 745 GLU A CA 1
ATOM 5933 C C . GLU A 1 745 ? -29.531 -21.469 -18.312 1 95.12 745 GLU A C 1
ATOM 5935 O O . GLU A 1 745 ? -30.016 -20.578 -17.594 1 95.12 745 GLU A O 1
ATOM 5940 N N . ILE A 1 746 ? -28.438 -21.234 -19 1 94.75 746 ILE A N 1
ATOM 5941 C CA . ILE A 1 746 ? -27.75 -19.953 -19.031 1 94.75 746 ILE A CA 1
ATOM 5942 C C . ILE A 1 746 ? -28.672 -18.891 -19.625 1 94.75 746 ILE A C 1
ATOM 5944 O O . ILE A 1 746 ? -28.734 -17.766 -19.109 1 94.75 746 ILE A O 1
ATOM 5948 N N . GLU A 1 747 ? -29.375 -19.234 -20.641 1 92.12 747 GLU A N 1
ATOM 5949 C CA . GLU A 1 747 ? -30.312 -18.297 -21.25 1 92.12 747 GLU A CA 1
ATOM 5950 C C . GLU A 1 747 ? -31.438 -17.953 -20.281 1 92.12 747 GLU A C 1
ATOM 5952 O O . GLU A 1 747 ? -31.859 -16.797 -20.203 1 92.12 747 GLU A O 1
ATOM 5957 N N . ARG A 1 748 ? -31.938 -18.953 -19.656 1 93.62 748 ARG A N 1
ATOM 5958 C CA . ARG A 1 748 ? -33 -18.734 -18.688 1 93.62 748 ARG A CA 1
ATOM 5959 C C . ARG A 1 748 ? -32.562 -17.797 -17.562 1 93.62 748 ARG A C 1
ATOM 5961 O O . ARG A 1 748 ? -33.281 -16.844 -17.234 1 93.62 748 ARG A O 1
ATOM 5968 N N . LEU A 1 749 ? -31.469 -18.094 -16.984 1 94.5 749 LEU A N 1
ATOM 5969 C CA . LEU A 1 749 ? -30.969 -17.297 -15.867 1 94.5 749 LEU A CA 1
ATOM 5970 C C . LEU A 1 749 ? -30.594 -15.891 -16.328 1 94.5 749 LEU A C 1
ATOM 5972 O O . LEU A 1 749 ? -30.75 -14.922 -15.586 1 94.5 749 LEU A O 1
ATOM 5976 N N . THR A 1 750 ? -30.078 -15.773 -17.578 1 92.25 750 THR A N 1
ATOM 5977 C CA . THR A 1 750 ? -29.734 -14.469 -18.109 1 92.25 750 THR A CA 1
ATOM 5978 C C . THR A 1 750 ? -30.984 -13.617 -18.312 1 92.25 750 THR A C 1
ATOM 5980 O O . THR A 1 750 ? -30.953 -12.398 -18.109 1 92.25 750 THR A O 1
ATOM 5983 N N . THR A 1 751 ? -32.094 -14.203 -18.672 1 91.94 751 THR A N 1
ATOM 5984 C CA . THR A 1 751 ? -33.344 -13.5 -18.828 1 91.94 751 THR A CA 1
ATOM 5985 C C . THR A 1 751 ? -33.844 -12.992 -17.484 1 91.94 751 THR A C 1
ATOM 5987 O O . THR A 1 751 ? -34.406 -11.898 -17.406 1 91.94 751 THR A O 1
ATOM 5990 N N . TRP A 1 752 ? -33.625 -13.797 -16.484 1 91.75 752 TRP A N 1
ATOM 5991 C CA . TRP A 1 752 ? -34.031 -13.375 -15.156 1 91.75 752 TRP A CA 1
ATOM 5992 C C . TRP A 1 752 ? -33.125 -12.258 -14.641 1 91.75 752 TRP A C 1
ATOM 5994 O O . TRP A 1 752 ? -33.594 -11.383 -13.898 1 91.75 752 TRP A O 1
ATOM 6004 N N . TYR A 1 753 ? -31.938 -12.336 -15 1 89.75 753 TYR A N 1
ATOM 6005 C CA . TYR A 1 753 ? -30.984 -11.32 -14.578 1 89.75 753 TYR A CA 1
ATOM 6006 C C . TYR A 1 753 ? -31.234 -10 -15.305 1 89.75 753 TYR A C 1
ATOM 6008 O O . TYR A 1 753 ? -31.188 -8.93 -14.688 1 89.75 753 TYR A O 1
ATOM 6016 N N . ASN A 1 754 ? -31.422 -10.086 -16.594 1 88.44 754 ASN A N 1
ATOM 6017 C CA . ASN A 1 754 ? -31.656 -8.914 -17.438 1 88.44 754 ASN A CA 1
ATOM 6018 C C . ASN A 1 754 ? -32.938 -9.062 -18.266 1 88.44 754 ASN A C 1
ATOM 6020 O O . ASN A 1 754 ? -32.844 -9.203 -19.5 1 88.44 754 ASN A O 1
ATOM 6024 N N . PRO A 1 755 ? -34.031 -8.898 -17.547 1 87.56 755 PRO A N 1
ATOM 6025 C CA . PRO A 1 755 ? -35.312 -9.125 -18.234 1 87.56 755 PRO A CA 1
ATOM 6026 C C . PRO A 1 755 ? -35.562 -8.117 -19.344 1 87.56 755 PRO A C 1
ATOM 6028 O O . PRO A 1 755 ? -36.219 -8.445 -20.344 1 87.56 755 PRO A O 1
ATOM 6031 N N . LEU A 1 756 ? -34.969 -6.922 -19.156 1 87.56 756 LEU A N 1
ATOM 6032 C CA . LEU A 1 756 ? -35.219 -5.867 -20.125 1 87.56 756 LEU A CA 1
ATOM 6033 C C . LEU A 1 756 ? -34.125 -5.789 -21.156 1 87.56 756 LEU A C 1
ATOM 6035 O O . LEU A 1 756 ? -34.156 -4.949 -22.062 1 87.56 756 LEU A O 1
ATOM 6039 N N . SER A 1 757 ? -33.188 -6.656 -21.109 1 83.12 757 SER A N 1
ATOM 6040 C CA . SER A 1 757 ? -32.031 -6.676 -22.016 1 83.12 757 SER A CA 1
ATOM 6041 C C . SER A 1 757 ? -31.344 -5.32 -22.047 1 83.12 757 SER A C 1
ATOM 6043 O O . SER A 1 757 ? -31.062 -4.789 -23.125 1 83.12 757 SER A O 1
ATOM 6045 N N . SER A 1 758 ? -31.25 -4.762 -20.906 1 82.25 758 SER A N 1
ATOM 6046 C CA . SER A 1 758 ? -30.547 -3.49 -20.781 1 82.25 758 SER A CA 1
ATOM 6047 C C . SER A 1 758 ? -29.062 -3.654 -21.062 1 82.25 758 SER A C 1
ATOM 6049 O O . SER A 1 758 ? -28.438 -4.602 -20.594 1 82.25 758 SER A O 1
ATOM 6051 N N . PRO A 1 759 ? -28.453 -2.834 -21.844 1 77.69 759 PRO A N 1
ATOM 6052 C CA . PRO A 1 759 ? -27.016 -2.93 -22.172 1 77.69 759 PRO A CA 1
ATOM 6053 C C . PRO A 1 759 ? -26.109 -2.754 -20.969 1 77.69 759 PRO A C 1
ATOM 6055 O O . PRO A 1 759 ? -25 -3.279 -20.938 1 77.69 759 PRO A O 1
ATOM 6058 N N . GLU A 1 760 ? -26.594 -2.111 -19.922 1 73.75 760 GLU A N 1
ATOM 6059 C CA . GLU A 1 760 ? -25.797 -1.875 -18.719 1 73.75 760 GLU A CA 1
ATOM 6060 C C . GLU A 1 760 ? -25.562 -3.172 -17.953 1 73.75 760 GLU A C 1
ATOM 6062 O O . GLU A 1 760 ? -24.562 -3.299 -17.234 1 73.75 760 GLU A O 1
ATOM 6067 N N . LEU A 1 761 ? -26.469 -4.113 -18.219 1 78.62 761 LEU A N 1
ATOM 6068 C CA . LEU A 1 761 ? -26.391 -5.363 -17.469 1 78.62 761 LEU A CA 1
ATOM 6069 C C . LEU A 1 761 ? -25.891 -6.496 -18.359 1 78.62 761 LEU A C 1
ATOM 6071 O O . LEU A 1 761 ? -25.938 -7.664 -17.969 1 78.62 761 LEU A O 1
ATOM 6075 N N . ALA A 1 762 ? -25.406 -6.074 -19.516 1 77.81 762 ALA A N 1
ATOM 6076 C CA . ALA A 1 762 ? -24.938 -7.094 -20.453 1 77.81 762 ALA A CA 1
ATOM 6077 C C . ALA A 1 762 ? -23.75 -7.852 -19.906 1 77.81 762 ALA A C 1
ATOM 6079 O O . ALA A 1 762 ? -22.859 -7.258 -19.266 1 77.81 762 ALA A O 1
ATOM 6080 N N . MET A 1 763 ? -23.734 -9.117 -20.016 1 77.81 763 MET A N 1
ATOM 6081 C CA . MET A 1 763 ? -22.656 -9.992 -19.531 1 77.81 763 MET A CA 1
ATOM 6082 C C . MET A 1 763 ? -21.469 -9.977 -20.5 1 77.81 763 MET A C 1
ATOM 6084 O O . MET A 1 763 ? -21.672 -9.938 -21.719 1 77.81 763 MET A O 1
ATOM 6088 N N . ASP A 1 764 ? -20.438 -9.289 -20.359 1 64.5 764 ASP A N 1
ATOM 6089 C CA . ASP A 1 764 ? -19.297 -9.25 -21.266 1 64.5 764 ASP A CA 1
ATOM 6090 C C . ASP A 1 764 ? -18.312 -10.367 -20.953 1 64.5 764 ASP A C 1
ATOM 6092 O O . ASP A 1 764 ? -17.25 -10.125 -20.375 1 64.5 764 ASP A O 1
ATOM 6096 N N . GLN A 1 765 ? -18.812 -11.531 -21.25 1 66.31 765 GLN A N 1
ATOM 6097 C CA . GLN A 1 765 ? -17.906 -12.625 -20.938 1 66.31 765 GLN A CA 1
ATOM 6098 C C . GLN A 1 765 ? -17.484 -13.375 -22.203 1 66.31 765 GLN A C 1
ATOM 6100 O O . GLN A 1 765 ? -18.266 -13.5 -23.141 1 66.31 765 GLN A O 1
ATOM 6105 N N . ALA A 1 766 ? -16.281 -13.664 -22.172 1 69.38 766 ALA A N 1
ATOM 6106 C CA . ALA A 1 766 ? -15.742 -14.523 -23.219 1 69.38 766 ALA A CA 1
ATOM 6107 C C . ALA A 1 766 ? -16.5 -15.852 -23.281 1 69.38 766 ALA A C 1
ATOM 6109 O O . ALA A 1 766 ? -16.734 -16.484 -22.234 1 69.38 766 ALA A O 1
ATOM 6110 N N . GLY A 1 767 ? -17.266 -16.219 -24.297 1 76.75 767 GLY A N 1
ATOM 6111 C CA . GLY A 1 767 ? -17.938 -17.5 -24.469 1 76.75 767 GLY A CA 1
ATOM 6112 C C . GLY A 1 767 ? -19.438 -17.375 -24.641 1 76.75 767 GLY A C 1
ATOM 6113 O O . GLY A 1 767 ? -20.094 -18.312 -25.062 1 76.75 767 GLY A O 1
ATOM 6114 N N . GLU A 1 768 ? -19.984 -16.172 -24.312 1 82 768 GLU A N 1
ATOM 6115 C CA . GLU A 1 768 ? -21.438 -15.969 -24.391 1 82 768 GLU A CA 1
ATOM 6116 C C . GLU A 1 768 ? -21.938 -16.172 -25.828 1 82 768 GLU A C 1
ATOM 6118 O O . GLU A 1 768 ? -23.016 -16.734 -26.031 1 82 768 GLU A O 1
ATOM 6123 N N . LEU A 1 769 ? -21.047 -15.75 -26.656 1 83.56 769 LEU A N 1
ATOM 6124 C CA . LEU A 1 769 ? -21.406 -15.891 -28.062 1 83.56 769 LEU A CA 1
ATOM 6125 C C . LEU A 1 769 ? -21.406 -17.359 -28.484 1 83.56 769 LEU A C 1
ATOM 6127 O O . LEU A 1 769 ? -22.266 -17.781 -29.266 1 83.56 769 LEU A O 1
ATOM 6131 N N . SER A 1 770 ? -20.438 -18.078 -27.969 1 88.12 770 SER A N 1
ATOM 6132 C CA . SER A 1 770 ? -20.359 -19.5 -28.281 1 88.12 770 SER A CA 1
ATOM 6133 C C . SER A 1 770 ? -21.562 -20.266 -27.734 1 88.12 770 SER A C 1
ATOM 6135 O O . SER A 1 770 ? -22.062 -21.203 -28.375 1 88.12 770 SER A O 1
ATOM 6137 N N . VAL A 1 771 ? -22 -19.875 -26.609 1 91 771 VAL A N 1
ATOM 6138 C CA . VAL A 1 771 ? -23.156 -20.516 -25.969 1 91 771 VAL A CA 1
ATOM 6139 C C . VAL A 1 771 ? -24.422 -20.234 -26.797 1 91 771 VAL A C 1
ATOM 6141 O O . VAL A 1 771 ? -25.234 -21.141 -27.016 1 91 771 VAL A O 1
ATOM 6144 N N . ALA A 1 772 ? -24.594 -18.984 -27.188 1 88.06 772 ALA A N 1
ATOM 6145 C CA . ALA A 1 772 ? -25.75 -18.578 -27.969 1 88.06 772 ALA A CA 1
ATOM 6146 C C . ALA A 1 772 ? -25.781 -19.312 -29.312 1 88.06 772 ALA A C 1
ATOM 6148 O O . ALA A 1 772 ? -26.844 -19.719 -29.781 1 88.06 772 ALA A O 1
ATOM 6149 N N . ASN A 1 773 ? -24.641 -19.469 -29.969 1 89.25 773 ASN A N 1
ATOM 6150 C CA . ASN A 1 773 ? -24.547 -20.172 -31.25 1 89.25 773 ASN A CA 1
ATOM 6151 C C . ASN A 1 773 ? -24.906 -21.641 -31.094 1 89.25 773 ASN A C 1
ATOM 6153 O O . ASN A 1 773 ? -25.578 -22.219 -31.969 1 89.25 773 ASN A O 1
ATOM 6157 N N . TRP A 1 774 ? -24.438 -22.172 -30.047 1 90.38 774 TRP A N 1
ATOM 6158 C CA . TRP A 1 774 ? -24.75 -23.578 -29.766 1 90.38 774 TRP A CA 1
ATOM 6159 C C . TRP A 1 774 ? -26.234 -23.766 -29.547 1 90.38 774 TRP A C 1
ATOM 6161 O O . TRP A 1 774 ? -26.828 -24.734 -30.047 1 90.38 774 TRP A O 1
ATOM 6171 N N . ARG A 1 775 ? -26.844 -22.938 -28.859 1 88.56 775 ARG A N 1
ATOM 6172 C CA . ARG A 1 775 ? -28.266 -23.016 -28.562 1 88.56 775 ARG A CA 1
ATOM 6173 C C . ARG A 1 775 ? -29.094 -22.953 -29.844 1 88.56 775 ARG A C 1
ATOM 6175 O O . ARG A 1 775 ? -30.047 -23.703 -30.016 1 88.56 775 ARG A O 1
ATOM 6182 N N . SER A 1 776 ? -28.719 -22.047 -30.688 1 86.12 776 SER A N 1
ATOM 6183 C CA . SER A 1 776 ? -29.453 -21.891 -31.938 1 86.12 776 SER A CA 1
ATOM 6184 C C . SER A 1 776 ? -29.359 -23.141 -32.812 1 86.12 776 SER A C 1
ATOM 6186 O O . SER A 1 776 ? -30.312 -23.516 -33.469 1 86.12 776 SER A O 1
ATOM 6188 N N . LYS A 1 777 ? -28.25 -23.734 -32.75 1 85.19 777 LYS A N 1
ATOM 6189 C CA . LYS A 1 777 ? -28.031 -24.938 -33.562 1 85.19 777 LYS A CA 1
ATOM 6190 C C . LYS A 1 777 ? -28.812 -26.125 -32.969 1 85.19 777 LYS A C 1
ATOM 6192 O O . LYS A 1 777 ? -29.344 -26.953 -33.719 1 85.19 777 LYS A O 1
ATOM 6197 N N . TYR A 1 778 ? -28.891 -26.188 -31.734 1 81.69 778 TYR A N 1
ATOM 6198 C CA . TYR A 1 778 ? -29.5 -27.328 -31.062 1 81.69 778 TYR A CA 1
ATOM 6199 C C . TYR A 1 778 ? -31.016 -27.25 -31.125 1 81.69 778 TYR A C 1
ATOM 6201 O O . TYR A 1 778 ? -31.703 -28.266 -31.141 1 81.69 778 TYR A O 1
ATOM 6209 N N . ILE A 1 779 ? -31.547 -26.031 -31.109 1 77.31 779 ILE A N 1
ATOM 6210 C CA . ILE A 1 779 ? -33 -25.844 -31.203 1 77.31 779 ILE A CA 1
ATOM 6211 C C . ILE A 1 779 ? -33.5 -26.297 -32.594 1 77.31 779 ILE A C 1
ATOM 6213 O O . ILE A 1 779 ? -34.625 -26.734 -32.719 1 77.31 779 ILE A O 1
ATOM 6217 N N . SER A 1 780 ? -32.562 -26.328 -33.5 1 80.12 780 SER A N 1
ATOM 6218 C CA . SER A 1 780 ? -32.938 -26.672 -34.875 1 80.12 780 SER A CA 1
ATOM 6219 C C . SER A 1 780 ? -32.781 -28.156 -35.156 1 80.12 780 SER A C 1
ATOM 6221 O O . SER A 1 780 ? -32.688 -28.578 -36.312 1 80.12 780 SER A O 1
ATOM 6223 N N . LEU A 1 781 ? -32.75 -28.922 -34.031 1 83.94 781 LEU A N 1
ATOM 6224 C CA . LEU A 1 781 ? -32.594 -30.359 -34.219 1 83.94 781 LEU A CA 1
ATOM 6225 C C . LEU A 1 781 ? -33.875 -31 -34.75 1 83.94 781 LEU A C 1
ATOM 6227 O O . LEU A 1 781 ? -34.969 -30.484 -34.5 1 83.94 781 LEU A O 1
ATOM 6231 N N . ASN A 1 782 ? -33.719 -32.094 -35.5 1 83.94 782 ASN A N 1
ATOM 6232 C CA . ASN A 1 782 ? -34.875 -32.812 -36.062 1 83.94 782 ASN A CA 1
ATOM 6233 C C . ASN A 1 782 ? -35.531 -33.719 -35.031 1 83.94 782 ASN A C 1
ATOM 6235 O O . ASN A 1 782 ? -34.969 -33.938 -33.969 1 83.94 782 ASN A O 1
ATOM 6239 N N . GLU A 1 783 ? -36.688 -34.219 -35.312 1 87.06 783 GLU A N 1
ATOM 6240 C CA . GLU A 1 783 ? -37.5 -35.031 -34.406 1 87.06 783 GLU A CA 1
ATOM 6241 C C . GLU A 1 783 ? -36.781 -36.312 -34 1 87.06 783 GLU A C 1
ATOM 6243 O O . GLU A 1 783 ? -36.844 -36.75 -32.844 1 87.06 783 GLU A O 1
ATOM 6248 N N . LYS A 1 784 ? -36.062 -36.875 -34.875 1 89.5 784 LYS A N 1
ATOM 6249 C CA . LYS A 1 784 ? -35.344 -38.094 -34.594 1 89.5 784 LYS A CA 1
ATOM 6250 C C . LYS A 1 784 ? -34.219 -37.844 -33.594 1 89.5 784 LYS A C 1
ATOM 6252 O O . LYS A 1 784 ? -33.969 -38.656 -32.688 1 89.5 784 LYS A O 1
ATOM 6257 N N . GLN A 1 785 ? -33.594 -36.781 -33.812 1 89.56 785 GLN A N 1
ATOM 6258 C CA . GLN A 1 785 ? -32.469 -36.406 -32.938 1 89.56 785 GLN A CA 1
ATOM 6259 C C . GLN A 1 785 ? -32.969 -36.125 -31.531 1 89.56 785 GLN A C 1
ATOM 6261 O O . GLN A 1 785 ? -32.312 -36.5 -30.562 1 89.56 785 GLN A O 1
ATOM 6266 N N . TRP A 1 786 ? -34.125 -35.562 -31.422 1 89.94 786 TRP A N 1
ATOM 6267 C CA . TRP A 1 786 ? -34.688 -35.281 -30.094 1 89.94 786 TRP A CA 1
ATOM 6268 C C . TRP A 1 786 ? -35.094 -36.562 -29.406 1 89.94 786 TRP A C 1
ATOM 6270 O O . TRP A 1 786 ? -34.906 -36.719 -28.188 1 89.94 786 TRP A O 1
ATOM 6280 N N . LYS A 1 787 ? -35.594 -37.5 -30.141 1 91.31 787 LYS A N 1
ATOM 6281 C CA . LYS A 1 787 ? -35.969 -38.781 -29.562 1 91.31 787 LYS A CA 1
ATOM 6282 C C . LYS A 1 787 ? -34.719 -39.5 -29.031 1 91.31 787 LYS A C 1
ATOM 6284 O O . LYS A 1 787 ? -34.781 -40.125 -27.953 1 91.31 787 LYS A O 1
ATOM 6289 N N . ASP A 1 788 ? -33.719 -39.344 -29.812 1 92.19 788 ASP A N 1
ATOM 6290 C CA . ASP A 1 788 ? -32.469 -39.969 -29.375 1 92.19 788 ASP A CA 1
ATOM 6291 C C . ASP A 1 788 ? -31.953 -39.312 -28.094 1 92.19 788 ASP A C 1
ATOM 6293 O O . ASP A 1 788 ? -31.438 -39.969 -27.219 1 92.19 788 ASP A O 1
ATOM 6297 N N . ASN A 1 789 ? -32.062 -38 -28.078 1 91.94 789 ASN A N 1
ATOM 6298 C CA . ASN A 1 789 ? -31.625 -37.281 -26.891 1 91.94 789 ASN A CA 1
ATOM 6299 C C . ASN A 1 789 ? -32.469 -37.625 -25.672 1 91.94 789 ASN A C 1
ATOM 6301 O O . ASN A 1 789 ? -31.922 -37.719 -24.562 1 91.94 789 ASN A O 1
ATOM 6305 N N . VAL A 1 790 ? -33.719 -37.812 -25.844 1 94.06 790 VAL A N 1
ATOM 6306 C CA . VAL A 1 790 ? -34.594 -38.156 -24.734 1 94.06 790 VAL A CA 1
ATOM 6307 C C . VAL A 1 790 ? -34.281 -39.562 -24.25 1 94.06 790 VAL A C 1
ATOM 6309 O O . VAL A 1 790 ? -34.281 -39.844 -23.047 1 94.06 790 VAL A O 1
ATOM 6312 N N . ASN A 1 791 ? -34 -40.469 -25.188 1 94.44 791 ASN A N 1
ATOM 6313 C CA . ASN A 1 791 ? -33.625 -41.812 -24.812 1 94.44 791 ASN A CA 1
ATOM 6314 C C . ASN A 1 791 ? -32.281 -41.844 -24.062 1 94.44 791 ASN A C 1
ATOM 6316 O O . ASN A 1 791 ? -32.125 -42.625 -23.125 1 94.44 791 ASN A O 1
ATOM 6320 N N . LEU A 1 792 ? -31.453 -41.031 -24.547 1 95.44 792 LEU A N 1
ATOM 6321 C CA . LEU A 1 792 ? -30.188 -40.938 -23.859 1 95.44 792 LEU A CA 1
ATOM 6322 C C . LEU A 1 792 ? -30.375 -40.406 -22.438 1 95.44 792 LEU A C 1
ATOM 6324 O O . LEU A 1 792 ? -29.781 -40.906 -21.5 1 95.44 792 LEU A O 1
ATOM 6328 N N . ALA A 1 793 ? -31.141 -39.375 -22.312 1 95.62 793 ALA A N 1
ATOM 6329 C CA . ALA A 1 793 ? -31.422 -38.812 -21 1 95.62 793 ALA A CA 1
ATOM 6330 C C . ALA A 1 793 ? -32.062 -39.844 -20.078 1 95.62 793 ALA A C 1
ATOM 6332 O O . ALA A 1 793 ? -31.734 -39.906 -18.875 1 95.62 793 ALA A O 1
ATOM 6333 N N . TRP A 1 794 ? -32.969 -40.656 -20.609 1 93.81 794 TRP A N 1
ATOM 6334 C CA . TRP A 1 794 ? -33.625 -41.719 -19.828 1 93.81 794 TRP A CA 1
ATOM 6335 C C . TRP A 1 794 ? -32.594 -42.781 -19.391 1 93.81 794 TRP A C 1
ATOM 6337 O O . TRP A 1 794 ? -32.719 -43.312 -18.297 1 93.81 794 TRP A O 1
ATOM 6347 N N . SER A 1 795 ? -31.656 -43 -20.297 1 93.44 795 SER A N 1
ATOM 6348 C CA . SER A 1 795 ? -30.625 -43.969 -19.969 1 93.44 795 SER A CA 1
ATOM 6349 C C . SER A 1 795 ? -29.703 -43.438 -18.875 1 93.44 795 SER A C 1
ATOM 6351 O O . SER A 1 795 ? -29.156 -44.219 -18.094 1 93.44 795 SER A O 1
ATOM 6353 N N . ILE A 1 796 ? -29.453 -42.188 -18.859 1 94.19 796 ILE A N 1
ATOM 6354 C CA . ILE A 1 796 ? -28.656 -41.594 -17.812 1 94.19 796 ILE A CA 1
ATOM 6355 C C . ILE A 1 796 ? -29.438 -41.594 -16.5 1 94.19 796 ILE A C 1
ATOM 6357 O O . ILE A 1 796 ? -28.953 -42.094 -15.477 1 94.19 796 ILE A O 1
ATOM 6361 N N . SER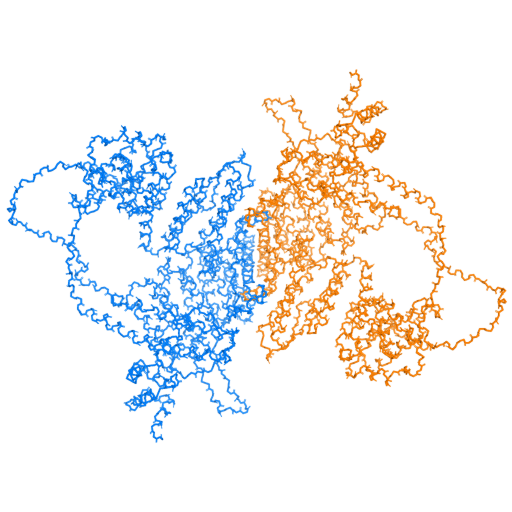 A 1 797 ? -30.656 -41 -16.531 1 92.5 797 SER A N 1
ATOM 6362 C CA . SER A 1 797 ? -31.578 -41 -15.398 1 92.5 797 SER A CA 1
ATOM 6363 C C . SER A 1 797 ? -33 -40.688 -15.828 1 92.5 797 SER A C 1
ATOM 6365 O O . SER A 1 797 ? -33.219 -39.688 -16.516 1 92.5 797 SER A O 1
ATOM 6367 N N . PRO A 1 798 ? -33.938 -41.438 -15.398 1 91.5 798 PRO A N 1
ATOM 6368 C CA . PRO A 1 798 ? -35.344 -41.094 -15.727 1 91.5 798 PRO A CA 1
ATOM 6369 C C . PRO A 1 798 ? -35.781 -39.75 -15.188 1 91.5 798 PRO A C 1
ATOM 6371 O O . PRO A 1 798 ? -36.625 -39.094 -15.773 1 91.5 798 PRO A O 1
ATOM 6374 N N . TYR A 1 799 ? -35.156 -39.406 -14.125 1 90.88 799 TYR A N 1
ATOM 6375 C CA . TYR A 1 799 ? -35.5 -38.094 -13.539 1 90.88 799 TYR A CA 1
ATOM 6376 C C . TYR A 1 799 ? -35.062 -36.969 -14.453 1 90.88 799 TYR A C 1
ATOM 6378 O O . TYR A 1 799 ? -35.75 -35.938 -14.523 1 90.88 799 TYR A O 1
ATOM 6386 N N . LEU A 1 800 ? -34 -37.125 -15.117 1 93.19 800 LEU A N 1
ATOM 6387 C CA . LEU A 1 800 ? -33.5 -36.125 -16.062 1 93.19 800 LEU A CA 1
ATOM 6388 C C . LEU A 1 800 ? -34.438 -36.031 -17.281 1 93.19 800 LEU A C 1
ATOM 6390 O O . LEU A 1 800 ? -34.75 -34.938 -17.734 1 93.19 800 LEU A O 1
ATOM 6394 N N . ALA A 1 801 ? -34.875 -37.125 -17.75 1 92.44 801 ALA A N 1
ATOM 6395 C CA . ALA A 1 801 ? -35.719 -37.156 -18.953 1 92.44 801 ALA A CA 1
ATOM 6396 C C . ALA A 1 801 ? -37.062 -36.469 -18.703 1 92.44 801 ALA A C 1
ATOM 6398 O O . ALA A 1 801 ? -37.594 -35.812 -19.594 1 92.44 801 ALA A O 1
ATOM 6399 N N . ILE A 1 802 ? -37.594 -36.625 -17.562 1 90.44 802 ILE A N 1
ATOM 6400 C CA . ILE A 1 802 ? -38.906 -36.094 -17.234 1 90.44 802 ILE A CA 1
ATOM 6401 C C . ILE A 1 802 ? -38.844 -34.562 -17.219 1 90.44 802 ILE A C 1
ATOM 6403 O O . ILE A 1 802 ? -39.875 -33.906 -17.453 1 90.44 802 ILE A O 1
ATOM 6407 N N . GLU A 1 803 ? -37.688 -34.031 -16.984 1 91.69 803 GLU A N 1
ATOM 6408 C CA . GLU A 1 803 ? -37.562 -32.562 -16.859 1 91.69 803 GLU A CA 1
ATOM 6409 C C . GLU A 1 803 ? -37.219 -31.938 -18.203 1 91.69 803 GLU A C 1
ATOM 6411 O O . GLU A 1 803 ? -37.219 -30.703 -18.328 1 91.69 803 GLU A O 1
ATOM 6416 N N . LEU A 1 804 ? -36.969 -32.656 -19.266 1 91.94 804 LEU A N 1
ATOM 6417 C CA . LEU A 1 804 ? -36.5 -32.125 -20.547 1 91.94 804 LEU A CA 1
ATOM 6418 C C . LEU A 1 804 ? -37.594 -31.266 -21.203 1 91.94 804 LEU A C 1
ATOM 6420 O O . LEU A 1 804 ? -37.281 -30.219 -21.781 1 91.94 804 LEU A O 1
ATOM 6424 N N . PRO A 1 805 ? -38.906 -31.641 -21.078 1 89.5 805 PRO A N 1
ATOM 6425 C CA . PRO A 1 805 ? -39.938 -30.828 -21.719 1 89.5 805 PRO A CA 1
ATOM 6426 C C . PRO A 1 805 ? -40.062 -29.438 -21.109 1 89.5 805 PRO A C 1
ATOM 6428 O O . PRO A 1 805 ? -40.406 -28.469 -21.797 1 89.5 805 PRO A O 1
ATOM 6431 N N . THR A 1 806 ? -39.781 -29.359 -19.875 1 88.94 806 THR A N 1
ATOM 6432 C CA . THR A 1 806 ? -39.875 -28.078 -19.203 1 88.94 806 THR A CA 1
ATOM 6433 C C . THR A 1 806 ? -38.688 -27.188 -19.547 1 88.94 806 THR A C 1
ATOM 6435 O O . THR A 1 806 ? -38.781 -25.969 -19.547 1 88.94 806 THR A O 1
ATOM 6438 N N . ARG A 1 807 ? -37.562 -27.828 -19.875 1 91.12 807 ARG A N 1
ATOM 6439 C CA . ARG A 1 807 ? -36.344 -27.094 -20.156 1 91.12 807 ARG A CA 1
ATOM 6440 C C . ARG A 1 807 ? -36.25 -26.734 -21.625 1 91.12 807 ARG A C 1
ATOM 6442 O O . ARG A 1 807 ? -35.625 -25.734 -22 1 91.12 807 ARG A O 1
ATOM 6449 N N . PHE A 1 808 ? -36.875 -27.609 -22.469 1 89.31 808 PHE A N 1
ATOM 6450 C CA . PHE A 1 808 ? -36.938 -27.344 -23.906 1 89.31 808 PHE A CA 1
ATOM 6451 C C . PHE A 1 808 ? -38.375 -27.203 -24.359 1 89.31 808 PHE A C 1
ATOM 6453 O O . PHE A 1 808 ? -38.969 -28.172 -24.828 1 89.31 808 PHE A O 1
ATOM 6460 N N . LYS A 1 809 ? -39.031 -26.109 -24.25 1 80.56 809 LYS A N 1
ATOM 6461 C CA . LYS A 1 809 ? -40.469 -25.875 -24.438 1 80.56 809 LYS A CA 1
ATOM 6462 C C . LYS A 1 809 ? -40.844 -25.938 -25.906 1 80.56 809 LYS A C 1
ATOM 6464 O O . LYS A 1 809 ? -42 -26.234 -26.234 1 80.56 809 LYS A O 1
ATOM 6469 N N . ASN A 1 810 ? -40.156 -25.734 -26.828 1 73.69 810 ASN A N 1
ATOM 6470 C CA . ASN A 1 810 ? -40.594 -25.5 -28.203 1 73.69 810 ASN A CA 1
ATOM 6471 C C . ASN A 1 810 ? -40.594 -26.797 -29.016 1 73.69 810 ASN A C 1
ATOM 6473 O O . ASN A 1 810 ? -40.75 -26.766 -30.234 1 73.69 810 ASN A O 1
ATOM 6477 N N . THR A 1 811 ? -40.531 -27.938 -28.25 1 79.12 811 THR A N 1
ATOM 6478 C CA . THR A 1 811 ? -40.438 -29.141 -29.062 1 79.12 811 THR A CA 1
ATOM 6479 C C . THR A 1 811 ? -41.438 -30.188 -28.578 1 79.12 811 THR A C 1
ATOM 6481 O O . THR A 1 811 ? -41.281 -30.781 -27.516 1 79.12 811 THR A O 1
ATOM 6484 N N . GLU A 1 812 ? -42.5 -30.469 -29.312 1 81.69 812 GLU A N 1
ATOM 6485 C CA . GLU A 1 812 ? -43.562 -31.391 -28.969 1 81.69 812 GLU A CA 1
ATOM 6486 C C . GLU A 1 812 ? -43.094 -32.844 -28.969 1 81.69 812 GLU A C 1
ATOM 6488 O O . GLU A 1 812 ? -43.594 -33.688 -28.234 1 81.69 812 GLU A O 1
ATOM 6493 N N . ALA A 1 813 ? -42.031 -33.031 -29.734 1 86.94 813 ALA A N 1
ATOM 6494 C CA . ALA A 1 813 ? -41.5 -34.375 -29.859 1 86.94 813 ALA A CA 1
ATOM 6495 C C . ALA A 1 813 ? -40.938 -34.844 -28.531 1 86.94 813 ALA A C 1
ATOM 6497 O O . ALA A 1 813 ? -40.969 -36.062 -28.234 1 86.94 813 ALA A O 1
ATOM 6498 N N . ILE A 1 814 ? -40.5 -34.031 -27.75 1 90.75 814 ILE A N 1
ATOM 6499 C CA . ILE A 1 814 ? -39.906 -34.375 -26.469 1 90.75 814 ILE A CA 1
ATOM 6500 C C . ILE A 1 814 ? -40.969 -34.906 -25.516 1 90.75 814 ILE A C 1
ATOM 6502 O O . ILE A 1 814 ? -40.781 -35.938 -24.875 1 90.75 814 ILE A O 1
ATOM 6506 N N . GLY A 1 815 ? -42.031 -34.188 -25.453 1 88.62 815 GLY A N 1
ATOM 6507 C CA . GLY A 1 815 ? -43.125 -34.594 -24.578 1 88.62 815 GLY A CA 1
ATOM 6508 C C . GLY A 1 815 ? -43.719 -35.938 -24.938 1 88.62 815 GLY A C 1
ATOM 6509 O O . GLY A 1 815 ? -44 -36.75 -24.047 1 88.62 815 GLY A O 1
ATOM 6510 N N . ALA A 1 816 ? -43.812 -36.156 -26.188 1 89.12 816 ALA A N 1
ATOM 6511 C CA . ALA A 1 816 ? -44.406 -37.406 -26.672 1 89.12 816 ALA A CA 1
ATOM 6512 C C . ALA A 1 816 ? -43.5 -38.594 -26.344 1 89.12 816 ALA A C 1
ATOM 6514 O O . ALA A 1 816 ? -43.969 -39.656 -25.906 1 89.12 816 ALA A O 1
ATOM 6515 N N . GLU A 1 817 ? -42.25 -38.375 -26.562 1 91.94 817 GLU A N 1
ATOM 6516 C CA . GLU A 1 817 ? -41.281 -39.469 -26.312 1 91.94 817 GLU A CA 1
ATOM 6517 C C . GLU A 1 817 ? -41.156 -39.75 -24.828 1 91.94 817 GLU A C 1
ATOM 6519 O O . GLU A 1 817 ? -41 -40.906 -24.406 1 91.94 817 GLU A O 1
ATOM 6524 N N . VAL A 1 818 ? -41.156 -38.781 -24 1 91.38 818 VAL A N 1
ATOM 6525 C CA . VAL A 1 818 ? -41.062 -38.969 -22.547 1 91.38 818 VAL A CA 1
ATOM 6526 C C . VAL A 1 818 ? -42.281 -39.719 -22.031 1 91.38 818 VAL A C 1
ATOM 6528 O O . VAL A 1 818 ? -42.156 -40.594 -21.172 1 91.38 818 VAL A O 1
ATOM 6531 N N . THR A 1 819 ? -43.438 -39.375 -22.516 1 89.62 819 THR A N 1
ATOM 6532 C CA . THR A 1 819 ? -44.656 -40.031 -22.125 1 89.62 819 THR A CA 1
ATOM 6533 C C . THR A 1 819 ? -44.594 -41.531 -22.5 1 89.62 819 THR A C 1
ATOM 6535 O O . THR A 1 819 ? -45.031 -42.375 -21.719 1 89.62 819 THR A O 1
ATOM 6538 N N . ARG A 1 820 ? -44.062 -41.75 -23.672 1 91.19 820 ARG A N 1
ATOM 6539 C CA . ARG A 1 820 ? -43.906 -43.125 -24.125 1 91.19 820 ARG A CA 1
ATOM 6540 C C . ARG A 1 820 ? -43 -43.906 -23.188 1 91.19 820 ARG A C 1
ATOM 6542 O O . ARG A 1 820 ? -43.281 -45.062 -22.812 1 91.19 820 ARG A O 1
ATOM 6549 N N . LEU A 1 821 ? -41.969 -43.344 -22.766 1 91.69 821 LEU A N 1
ATOM 6550 C CA . LEU A 1 821 ? -40.969 -44 -21.922 1 91.69 821 LEU A CA 1
ATOM 6551 C C . LEU A 1 821 ? -41.531 -44.188 -20.516 1 91.69 821 LEU A C 1
ATOM 6553 O O . LEU A 1 821 ? -41.25 -45.219 -19.875 1 91.69 821 LEU A O 1
ATOM 6557 N N . VAL A 1 822 ? -42.25 -43.312 -20.031 1 90 822 VAL A N 1
ATOM 6558 C CA . VAL A 1 822 ? -42.875 -43.406 -18.703 1 90 822 VAL A CA 1
ATOM 6559 C C . VAL A 1 822 ? -43.906 -44.531 -18.703 1 90 822 VAL A C 1
ATOM 6561 O O . VAL A 1 822 ? -44.031 -45.25 -17.703 1 90 822 VAL A O 1
ATOM 6564 N N . ARG A 1 823 ? -44.531 -44.688 -19.766 1 88.12 823 ARG A N 1
ATOM 6565 C CA . ARG A 1 823 ? -45.531 -45.75 -19.891 1 88.12 823 ARG A CA 1
ATOM 6566 C C . ARG A 1 823 ? -44.875 -47.125 -19.969 1 88.12 823 ARG A C 1
ATOM 6568 O O . ARG A 1 823 ? -45.406 -48.094 -19.469 1 88.12 823 ARG A O 1
ATOM 6575 N N . LEU A 1 824 ? -43.75 -47.156 -20.547 1 90.75 824 LEU A N 1
ATOM 6576 C CA . LEU A 1 824 ? -43.031 -48.406 -20.703 1 90.75 824 LEU A CA 1
ATOM 6577 C C . LEU A 1 824 ? -42.406 -48.844 -19.375 1 90.75 824 LEU A C 1
ATOM 6579 O O . LEU A 1 824 ? -42.281 -50.031 -19.109 1 90.75 824 LEU A O 1
ATOM 6583 N N . ASP A 1 825 ? -42.031 -47.875 -18.531 1 90.75 825 ASP A N 1
ATOM 6584 C CA . ASP A 1 825 ? -41.438 -48.156 -17.234 1 90.75 825 ASP A CA 1
ATOM 6585 C C . ASP A 1 825 ? -41.938 -47.188 -16.156 1 90.75 825 ASP A C 1
ATOM 6587 O O . ASP A 1 825 ? -41.156 -46.344 -15.68 1 90.75 825 ASP A O 1
ATOM 6591 N N . PRO A 1 826 ? -43.125 -47.312 -15.648 1 85.25 826 PRO A N 1
ATOM 6592 C CA . PRO A 1 826 ? -43.656 -46.375 -14.656 1 85.25 826 PRO A CA 1
ATOM 6593 C C . PRO A 1 826 ? -42.969 -46.5 -13.305 1 85.25 826 PRO A C 1
ATOM 6595 O O . PRO A 1 826 ? -43 -45.531 -12.516 1 85.25 826 PRO A O 1
ATOM 6598 N N . GLY A 1 827 ? -42.344 -47.594 -12.977 1 84.31 827 GLY A N 1
ATOM 6599 C CA . GLY A 1 827 ? -41.656 -47.812 -11.703 1 84.31 827 GLY A CA 1
ATOM 6600 C C . GLY A 1 827 ? -40.438 -46.938 -11.516 1 84.31 827 GLY A C 1
ATOM 6601 O O . GLY A 1 827 ? -40.062 -46.625 -10.391 1 84.31 827 GLY A O 1
ATOM 6602 N N . ALA A 1 828 ? -39.875 -46.531 -12.594 1 85.44 828 ALA A N 1
ATOM 6603 C CA . ALA A 1 828 ? -38.656 -45.719 -12.547 1 85.44 828 ALA A CA 1
ATOM 6604 C C . ALA A 1 828 ? -38.938 -44.312 -12.047 1 85.44 828 ALA A C 1
ATOM 6606 O O . ALA A 1 828 ? -38.031 -43.656 -11.516 1 85.44 828 ALA A O 1
ATOM 6607 N N . VAL A 1 829 ? -40.156 -43.875 -12.148 1 84.06 829 VAL A N 1
ATOM 6608 C CA . VAL A 1 829 ? -40.469 -42.5 -11.781 1 84.06 829 VAL A CA 1
ATOM 6609 C C . VAL A 1 829 ? -41.656 -42.469 -10.805 1 84.06 829 VAL A C 1
ATOM 6611 O O . VAL A 1 829 ? -42.438 -41.531 -10.773 1 84.06 829 VAL A O 1
ATOM 6614 N N . SER A 1 830 ? -41.875 -43.438 -10.078 1 79.62 830 SER A N 1
ATOM 6615 C CA . SER A 1 830 ? -43.031 -43.531 -9.188 1 79.62 830 SER A CA 1
ATOM 6616 C C . SER A 1 830 ? -42.938 -42.531 -8.047 1 79.62 830 SER A C 1
ATOM 6618 O O . SER A 1 830 ? -43.969 -42.156 -7.484 1 79.62 830 SER A O 1
ATOM 6620 N N . ASP A 1 831 ? -41.781 -42.062 -7.859 1 80.38 831 ASP A N 1
ATOM 6621 C CA . ASP A 1 831 ? -41.625 -41.156 -6.727 1 80.38 831 ASP A CA 1
ATOM 6622 C C . ASP A 1 831 ? -41.688 -39.719 -7.168 1 80.38 831 ASP A C 1
ATOM 6624 O O . ASP A 1 831 ? -41.562 -38.781 -6.348 1 80.38 831 ASP A O 1
ATOM 6628 N N . VAL A 1 832 ? -41.938 -39.438 -8.414 1 80.81 832 VAL A N 1
ATOM 6629 C CA . VAL A 1 832 ? -41.938 -38.094 -8.93 1 80.81 832 VAL A CA 1
ATOM 6630 C C . VAL A 1 832 ? -43.375 -37.656 -9.234 1 80.81 832 VAL A C 1
ATOM 6632 O O . VAL A 1 832 ? -44 -38.188 -10.141 1 80.81 832 VAL A O 1
ATOM 6635 N N . PRO A 1 833 ? -43.875 -36.719 -8.508 1 75.25 833 PRO A N 1
ATOM 6636 C CA . PRO A 1 833 ? -45.219 -36.25 -8.773 1 75.25 833 PRO A CA 1
ATOM 6637 C C . PRO A 1 833 ? -45.406 -35.625 -10.156 1 75.25 833 PRO A C 1
ATOM 6639 O O . PRO A 1 833 ? -46.469 -35.719 -10.758 1 75.25 833 PRO A O 1
ATOM 6642 N N . GLU A 1 834 ? -44.406 -35.156 -10.742 1 71 834 GLU A N 1
ATOM 6643 C CA . GLU A 1 834 ? -44.5 -34.5 -12.039 1 71 834 GLU A CA 1
ATOM 6644 C C . GLU A 1 834 ? -44.719 -35.5 -13.164 1 71 834 GLU A C 1
ATOM 6646 O O . GLU A 1 834 ? -45.188 -35.156 -14.242 1 71 834 GLU A O 1
ATOM 6651 N N . ALA A 1 835 ? -44.312 -36.688 -12.914 1 71.38 835 ALA A N 1
ATOM 6652 C CA . ALA A 1 835 ? -44.469 -37.719 -13.922 1 71.38 835 ALA A CA 1
ATOM 6653 C C . ALA A 1 835 ? -45.938 -37.969 -14.242 1 71.38 835 ALA A C 1
ATOM 6655 O O . ALA A 1 835 ? -46.281 -38.375 -15.359 1 71.38 835 ALA A O 1
ATOM 6656 N N . ILE A 1 836 ? -46.719 -37.594 -13.258 1 65.75 836 ILE A N 1
ATOM 6657 C CA . ILE A 1 836 ? -48.156 -37.781 -13.438 1 65.75 836 ILE A CA 1
ATOM 6658 C C . ILE A 1 836 ? -48.688 -36.781 -14.469 1 65.75 836 ILE A C 1
ATOM 6660 O O . ILE A 1 836 ? -49.531 -37.125 -15.281 1 65.75 836 ILE A O 1
ATOM 6664 N N . ARG A 1 837 ? -48.094 -35.625 -14.453 1 64.44 837 ARG A N 1
ATOM 6665 C CA . ARG A 1 837 ? -48.531 -34.594 -15.375 1 64.44 837 ARG A CA 1
ATOM 6666 C C . ARG A 1 837 ? -48.219 -34.969 -16.812 1 64.44 837 ARG A C 1
ATOM 6668 O O . ARG A 1 837 ? -49.031 -34.719 -17.719 1 64.44 837 ARG A O 1
ATOM 6675 N N . VAL A 1 838 ? -47.188 -35.656 -17.031 1 62.94 838 VAL A N 1
ATOM 6676 C CA . VAL A 1 838 ? -46.781 -36.031 -18.375 1 62.94 838 VAL A CA 1
ATOM 6677 C C . VAL A 1 838 ? -47.625 -37.219 -18.844 1 62.94 838 VAL A C 1
ATOM 6679 O O . VAL A 1 838 ? -47.969 -37.312 -20.031 1 62.94 838 VAL A O 1
ATOM 6682 N N . SER A 1 839 ? -48 -38.062 -17.891 1 60.19 839 SER A N 1
ATOM 6683 C CA . SER A 1 839 ? -48.812 -39.219 -18.266 1 60.19 839 SER A CA 1
ATOM 6684 C C . SER A 1 839 ? -50.219 -38.781 -18.672 1 60.19 839 SER A C 1
ATOM 6686 O O . SER A 1 839 ? -50.875 -39.438 -19.5 1 60.19 839 SER A O 1
ATOM 6688 N N . LEU A 1 840 ? -50.688 -37.594 -18.125 1 53.53 840 LEU A N 1
ATOM 6689 C CA . LEU A 1 840 ? -52.062 -37.156 -18.375 1 53.53 840 LEU A CA 1
ATOM 6690 C C . LEU A 1 840 ? -52.156 -36.375 -19.672 1 53.53 840 LEU A C 1
ATOM 6692 O O . LEU A 1 840 ? -53.25 -36.094 -20.156 1 53.53 840 LEU A O 1
ATOM 6696 N N . TRP A 1 841 ? -51.062 -35.812 -20.156 1 47.34 841 TRP A N 1
ATOM 6697 C CA . TRP A 1 841 ? -51.188 -35 -21.359 1 47.34 841 TRP A CA 1
ATOM 6698 C C . TRP A 1 841 ? -51.812 -35.781 -22.5 1 47.34 841 TRP A C 1
ATOM 6700 O O . TRP A 1 841 ? -52.406 -35.219 -23.422 1 47.34 841 TRP A O 1
ATOM 6710 N N . THR A 1 842 ? -51.625 -37.062 -22.672 1 42.28 842 THR A N 1
ATOM 6711 C CA . THR A 1 842 ? -52.219 -37.688 -23.844 1 42.28 842 THR A CA 1
ATOM 6712 C C . THR A 1 842 ? -53.719 -37.812 -23.688 1 42.28 842 THR A C 1
ATOM 6714 O O . THR A 1 842 ? -54.406 -38.219 -24.641 1 42.28 842 THR A O 1
ATOM 6717 N N . VAL A 1 843 ? -54.281 -37.969 -22.5 1 39.91 843 VAL A N 1
ATOM 6718 C CA . VAL A 1 843 ? -55.688 -38.312 -22.609 1 39.91 843 VAL A CA 1
ATOM 6719 C C . VAL A 1 843 ? -56.5 -37.062 -22.969 1 39.91 843 VAL A C 1
ATOM 6721 O O . VAL A 1 843 ? -57.656 -37.156 -23.375 1 39.91 843 VAL A O 1
ATOM 6724 N N . ASN A 1 844 ? -56.156 -35.844 -22.641 1 29.98 844 ASN A N 1
ATOM 6725 C CA . ASN A 1 844 ? -57.031 -34.781 -23.109 1 29.98 844 ASN A CA 1
ATOM 6726 C C . ASN A 1 844 ? -56.625 -34.25 -24.484 1 29.98 844 ASN A C 1
ATOM 6728 O O . ASN A 1 844 ? -55.438 -34.031 -24.75 1 29.98 844 ASN A O 1
ATOM 6732 N N . MET B 1 1 ? -41.5 47.094 27.703 1 34.66 1 MET B N 1
ATOM 6733 C CA . MET B 1 1 ? -40.062 47.375 27.719 1 34.66 1 MET B CA 1
ATOM 6734 C C . MET B 1 1 ? -39.406 46.844 29 1 34.66 1 MET B C 1
ATOM 6736 O O . MET B 1 1 ? -38.375 46.219 28.953 1 34.66 1 MET B O 1
ATOM 6740 N N . PRO B 1 2 ? -40 47.406 29.953 1 42.31 2 PRO B N 1
ATOM 6741 C CA . PRO B 1 2 ? -39.625 46.812 31.234 1 42.31 2 PRO B CA 1
ATOM 6742 C C . PRO B 1 2 ? -39.781 45.281 31.25 1 42.31 2 PRO B C 1
ATOM 6744 O O . PRO B 1 2 ? -39.062 44.594 31.969 1 42.31 2 PRO B O 1
ATOM 6747 N N . CYS B 1 3 ? -40.688 44.938 30.5 1 44.59 3 CYS B N 1
ATOM 6748 C CA . CYS B 1 3 ? -40.969 43.5 30.453 1 44.59 3 CYS B CA 1
ATOM 6749 C C . CYS B 1 3 ? -39.875 42.75 29.688 1 44.59 3 CYS B C 1
ATOM 6751 O O . CYS B 1 3 ? -39.594 41.594 29.969 1 44.59 3 CYS B O 1
ATOM 6753 N N . SER B 1 4 ? -39.375 43.375 28.719 1 50.91 4 SER B N 1
ATOM 6754 C CA . SER B 1 4 ? -38.312 42.75 27.938 1 50.91 4 SER B CA 1
ATOM 6755 C C . SER B 1 4 ? -37.031 42.594 28.766 1 50.91 4 SER B C 1
ATOM 6757 O O . SER B 1 4 ? -36.312 41.625 28.625 1 50.91 4 SER B O 1
ATOM 6759 N N . LEU B 1 5 ? -36.844 43.625 29.703 1 51.88 5 LEU B N 1
ATOM 6760 C CA . LEU B 1 5 ? -35.688 43.531 30.578 1 51.88 5 LEU B CA 1
ATOM 6761 C C . LEU B 1 5 ? -35.875 42.438 31.625 1 51.88 5 LEU B C 1
ATOM 6763 O O . LEU B 1 5 ? -34.906 41.844 32.094 1 51.88 5 LEU B O 1
ATOM 6767 N N . ARG B 1 6 ? -37.094 42.344 32.094 1 51.62 6 ARG B N 1
ATOM 6768 C CA . ARG B 1 6 ? -37.406 41.281 33.031 1 51.62 6 ARG B CA 1
ATOM 6769 C C . ARG B 1 6 ? -37.156 39.906 32.406 1 51.62 6 ARG B C 1
ATOM 6771 O O . ARG B 1 6 ? -36.719 38.969 33.094 1 51.62 6 ARG B O 1
ATOM 6778 N N . TRP B 1 7 ? -37.469 39.844 31.25 1 56.03 7 TRP B N 1
ATOM 6779 C CA . TRP B 1 7 ? -37.219 38.594 30.516 1 56.03 7 TRP B CA 1
ATOM 6780 C C . TRP B 1 7 ? -35.719 38.344 30.391 1 56.03 7 TRP B C 1
ATOM 6782 O O . TRP B 1 7 ? -35.281 37.188 30.438 1 56.03 7 TRP B O 1
ATOM 6792 N N . TRP B 1 8 ? -35 39.375 30.391 1 57.47 8 TRP B N 1
ATOM 6793 C CA . TRP B 1 8 ? -33.531 39.281 30.344 1 57.47 8 TRP B CA 1
ATOM 6794 C C . TRP B 1 8 ? -33 38.594 31.594 1 57.47 8 TRP B C 1
ATOM 6796 O O . TRP B 1 8 ? -32.156 37.688 31.5 1 57.47 8 TRP B O 1
ATOM 6806 N N . ALA B 1 9 ? -33.469 39.094 32.75 1 57.25 9 ALA B N 1
ATOM 6807 C CA . ALA B 1 9 ? -33 38.531 34 1 57.25 9 ALA B CA 1
ATOM 6808 C C . ALA B 1 9 ? -33.375 37.062 34.125 1 57.25 9 ALA B C 1
ATOM 6810 O O . ALA B 1 9 ? -32.594 36.25 34.656 1 57.25 9 ALA B O 1
ATOM 6811 N N . LEU B 1 10 ? -34.438 36.656 33.562 1 57.53 10 LEU B N 1
ATOM 6812 C CA . LEU B 1 10 ? -34.906 35.281 33.656 1 57.53 10 LEU B CA 1
ATOM 6813 C C . LEU B 1 10 ? -34.188 34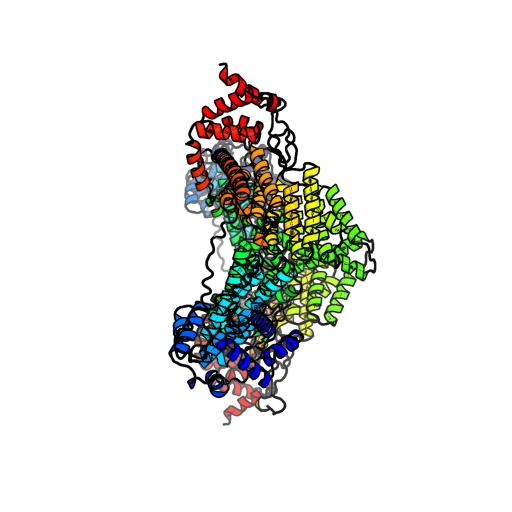.406 32.656 1 57.53 10 LEU B C 1
ATOM 6815 O O . LEU B 1 10 ? -33.906 33.219 32.969 1 57.53 10 LEU B O 1
ATOM 6819 N N . THR B 1 11 ? -33.781 34.938 31.625 1 64.25 11 THR B N 1
ATOM 6820 C CA . THR B 1 11 ? -33.188 34.125 30.562 1 64.25 11 THR B CA 1
ATOM 6821 C C . THR B 1 11 ? -31.703 33.844 30.859 1 64.25 11 THR B C 1
ATOM 6823 O O . THR B 1 11 ? -31.156 32.844 30.375 1 64.25 11 THR B O 1
ATOM 6826 N N . ARG B 1 12 ? -31.172 34.656 31.672 1 67.44 12 ARG B N 1
ATOM 6827 C CA . ARG B 1 12 ? -29.75 34.469 31.969 1 67.44 12 ARG B CA 1
ATOM 6828 C C . ARG B 1 12 ? -29.516 33.125 32.625 1 67.44 12 ARG B C 1
ATOM 6830 O O . ARG B 1 12 ? -28.469 32.5 32.406 1 67.44 12 ARG B O 1
ATOM 6837 N N . ARG B 1 13 ? -30.516 32.688 33.344 1 70.81 13 ARG B N 1
ATOM 6838 C CA . ARG B 1 13 ? -30.312 31.469 34.094 1 70.81 13 ARG B CA 1
ATOM 6839 C C . ARG B 1 13 ? -30.891 30.266 33.344 1 70.81 13 ARG B C 1
ATOM 6841 O O . ARG B 1 13 ? -30.703 29.125 33.781 1 70.81 13 ARG B O 1
ATOM 6848 N N . LEU B 1 14 ? -31.406 30.578 32.219 1 76.38 14 LEU B N 1
ATOM 6849 C CA . LEU B 1 14 ? -32.062 29.469 31.531 1 76.38 14 LEU B CA 1
ATOM 6850 C C . LEU B 1 14 ? -31.125 28.859 30.5 1 76.38 14 LEU B C 1
ATOM 6852 O O . LEU B 1 14 ? -30.297 29.562 29.906 1 76.38 14 LEU B O 1
ATOM 6856 N N . PRO B 1 15 ? -31.156 27.5 30.422 1 81.38 15 PRO B N 1
ATOM 6857 C CA . PRO B 1 15 ? -30.406 26.859 29.344 1 81.38 15 PRO B CA 1
ATOM 6858 C C . PRO B 1 15 ? -30.969 27.172 27.969 1 81.38 15 PRO B C 1
ATOM 6860 O O . PRO B 1 15 ? -32.125 27.578 27.844 1 81.38 15 PRO B O 1
ATOM 6863 N N . PRO B 1 16 ? -30.141 27.188 27.016 1 84.81 16 PRO B N 1
ATOM 6864 C CA . PRO B 1 16 ? -30.625 27.453 25.656 1 84.81 16 PRO B CA 1
ATOM 6865 C C . PRO B 1 16 ? -31.812 26.562 25.281 1 84.81 16 PRO B C 1
ATOM 6867 O O . PRO B 1 16 ? -31.859 25.391 25.641 1 84.81 16 PRO B O 1
ATOM 6870 N N . ILE B 1 17 ? -32.75 27.172 24.656 1 85.12 17 ILE B N 1
ATOM 6871 C CA . ILE B 1 17 ? -33.969 26.469 24.266 1 85.12 17 ILE B CA 1
ATOM 6872 C C . ILE B 1 17 ? -33.781 25.844 22.891 1 85.12 17 ILE B C 1
ATOM 6874 O O . ILE B 1 17 ? -33.75 26.547 21.875 1 85.12 17 ILE B O 1
ATOM 6878 N N . LYS B 1 18 ? -33.688 24.531 22.766 1 79.88 18 LYS B N 1
ATOM 6879 C CA . LYS B 1 18 ? -33.438 23.859 21.5 1 79.88 18 LYS B CA 1
ATOM 6880 C C . LYS B 1 18 ? -34.75 23.391 20.859 1 79.88 18 LYS B C 1
ATOM 6882 O O . LYS B 1 18 ? -34.969 23.594 19.672 1 79.88 18 LYS B O 1
ATOM 6887 N N . ASP B 1 19 ? -35.656 22.844 21.609 1 81.62 19 ASP B N 1
ATOM 6888 C CA . ASP B 1 19 ? -36.938 22.391 21.109 1 81.62 19 ASP B CA 1
ATOM 6889 C C . ASP B 1 19 ? -38.094 23.078 21.844 1 81.62 19 ASP B C 1
ATOM 6891 O O . ASP B 1 19 ? -38.625 22.547 22.828 1 81.62 19 ASP B O 1
ATOM 6895 N N . ALA B 1 20 ? -38.438 24.219 21.156 1 83.19 20 ALA B N 1
ATOM 6896 C CA . ALA B 1 20 ? -39.469 25 21.828 1 83.19 20 ALA B CA 1
ATOM 6897 C C . ALA B 1 20 ? -40.875 24.516 21.391 1 83.19 20 ALA B C 1
ATOM 6899 O O . ALA B 1 20 ? -41.062 24.125 20.25 1 83.19 20 ALA B O 1
ATOM 6900 N N . LYS B 1 21 ? -41.719 24.578 22.312 1 86 21 LYS B N 1
ATOM 6901 C CA . LYS B 1 21 ? -43.125 24.344 22 1 86 21 LYS B CA 1
ATOM 6902 C C . LYS B 1 21 ? -43.656 25.375 21 1 86 21 LYS B C 1
ATOM 6904 O O . LYS B 1 21 ? -43.156 26.5 20.969 1 86 21 LYS B O 1
ATOM 6909 N N . PRO B 1 22 ? -44.562 25.078 20.25 1 84.5 22 PRO B N 1
ATOM 6910 C CA . PRO B 1 22 ? -45.031 25.969 19.188 1 84.5 22 PRO B CA 1
ATOM 6911 C C . PRO B 1 22 ? -45.469 27.344 19.703 1 84.5 22 PRO B C 1
ATOM 6913 O O . PRO B 1 22 ? -45.219 28.359 19.062 1 84.5 22 PRO B O 1
ATOM 6916 N N . ARG B 1 23 ? -46 27.406 20.859 1 83.81 23 ARG B N 1
ATOM 6917 C CA . ARG B 1 23 ? -46.438 28.688 21.422 1 83.81 23 ARG B CA 1
ATOM 6918 C C . ARG B 1 23 ? -45.25 29.562 21.781 1 83.81 23 ARG B C 1
ATOM 6920 O O . ARG B 1 23 ? -45.25 30.766 21.531 1 83.81 23 ARG B O 1
ATOM 6927 N N . LEU B 1 24 ? -44.406 28.922 22.344 1 87.12 24 LEU B N 1
ATOM 6928 C CA . LEU B 1 24 ? -43.188 29.641 22.734 1 87.12 24 LEU B CA 1
ATOM 6929 C C . LEU B 1 24 ? -42.406 30.094 21.516 1 87.12 24 LEU B C 1
ATOM 6931 O O . LEU B 1 24 ? -41.844 31.188 21.5 1 87.12 24 LEU B O 1
ATOM 6935 N N . GLN B 1 25 ? -42.375 29.312 20.547 1 88.56 25 GLN B N 1
ATOM 6936 C CA . GLN B 1 25 ? -41.688 29.641 19.297 1 88.56 25 GLN B CA 1
ATOM 6937 C C . GLN B 1 25 ? -42.312 30.875 18.641 1 88.56 25 GLN B C 1
ATOM 6939 O O . GLN B 1 25 ? -41.594 31.719 18.094 1 88.56 25 GLN B O 1
ATOM 6944 N N . LYS B 1 26 ? -43.625 30.906 18.75 1 85.88 26 LYS B N 1
ATOM 6945 C CA . LYS B 1 26 ? -44.312 32.062 18.172 1 85.88 26 LYS B CA 1
ATOM 6946 C C . LYS B 1 26 ? -44 33.344 18.938 1 85.88 26 LYS B C 1
ATOM 6948 O O . LYS B 1 26 ? -43.781 34.406 18.328 1 85.88 26 LYS B O 1
ATOM 6953 N N . LEU B 1 27 ? -43.844 33.219 20.203 1 87 27 LEU B N 1
ATOM 6954 C CA . LEU B 1 27 ? -43.531 34.375 21.047 1 87 27 LEU B CA 1
ATOM 6955 C C . LEU B 1 27 ? -42.125 34.906 20.75 1 87 27 LEU B C 1
ATOM 6957 O O . LEU B 1 27 ? -41.906 36.094 20.703 1 87 27 LEU B O 1
ATOM 6961 N N . PHE B 1 28 ? -41.312 34 20.578 1 90.25 28 PHE B N 1
ATOM 6962 C CA . PHE B 1 28 ? -39.938 34.406 20.297 1 90.25 28 PHE B CA 1
ATOM 6963 C C . PHE B 1 28 ? -39.844 34.969 18.891 1 90.25 28 PHE B C 1
ATOM 6965 O O . PHE B 1 28 ? -39.062 35.906 18.656 1 90.25 28 PHE B O 1
ATOM 6972 N N . ARG B 1 29 ? -40.562 34.469 18 1 90.06 29 ARG B N 1
ATOM 6973 C CA . ARG B 1 29 ? -40.562 35.031 16.656 1 90.06 29 ARG B CA 1
ATOM 6974 C C . ARG B 1 29 ? -41.062 36.469 16.656 1 90.06 29 ARG B C 1
ATOM 6976 O O . ARG B 1 29 ? -40.5 37.344 16 1 90.06 29 ARG B O 1
ATOM 6983 N N . ASP B 1 30 ? -42.125 36.656 17.375 1 88.56 30 ASP B N 1
ATOM 6984 C CA . ASP B 1 30 ? -42.656 38 17.484 1 88.56 30 ASP B CA 1
ATOM 6985 C C . ASP B 1 30 ? -41.688 38.938 18.172 1 88.56 30 ASP B C 1
ATOM 6987 O O . ASP B 1 30 ? -41.531 40.094 17.781 1 88.56 30 ASP B O 1
ATOM 6991 N N . PHE B 1 31 ? -41.125 38.375 19.141 1 89.5 31 PHE B N 1
ATOM 6992 C CA . PHE B 1 31 ? -40.156 39.156 19.859 1 89.5 31 PHE B CA 1
ATOM 6993 C C . PHE B 1 31 ? -39.031 39.656 18.922 1 89.5 31 PHE B C 1
ATOM 6995 O O . PHE B 1 31 ? -38.688 40.844 18.969 1 89.5 31 PHE B O 1
ATOM 7002 N N . TRP B 1 32 ? -38.5 38.875 18.125 1 92.5 32 TRP B N 1
ATOM 7003 C CA . TRP B 1 32 ? -37.406 39.219 17.266 1 92.5 32 TRP B CA 1
ATOM 7004 C C . TRP B 1 32 ? -37.844 40.125 16.125 1 92.5 32 TRP B C 1
ATOM 7006 O O . TRP B 1 32 ? -37.094 41 15.711 1 92.5 32 TRP B O 1
ATOM 7016 N N . LEU B 1 33 ? -39.062 39.938 15.695 1 89.19 33 LEU B N 1
ATOM 7017 C CA . LEU B 1 33 ? -39.625 40.812 14.68 1 89.19 33 LEU B CA 1
ATOM 7018 C C . LEU B 1 33 ? -39.719 42.25 15.219 1 89.19 33 LEU B C 1
ATOM 7020 O O . LEU B 1 33 ? -39.312 43.188 14.539 1 89.19 33 LEU B O 1
ATOM 7024 N N . TYR B 1 34 ? -40.094 42.312 16.453 1 87.12 34 TYR B N 1
ATOM 7025 C CA . TYR B 1 34 ? -40.219 43.625 17.094 1 87.12 34 TYR B CA 1
ATOM 7026 C C . TYR B 1 34 ? -38.844 44.25 17.359 1 87.12 34 TYR B C 1
ATOM 7028 O O . TYR B 1 34 ? -38.656 45.438 17.219 1 87.12 34 TYR B O 1
ATOM 7036 N N . SER B 1 35 ? -38 43.406 17.75 1 88.62 35 SER B N 1
ATOM 7037 C CA . SER B 1 35 ? -36.688 43.875 18.078 1 88.62 35 SER B CA 1
ATOM 7038 C C . SER B 1 35 ? -35.969 44.469 16.859 1 88.62 35 SER B C 1
ATOM 7040 O O . SER B 1 35 ? -35.219 45.438 16.984 1 88.62 35 SER B O 1
ATOM 7042 N N . VAL B 1 36 ? -36.188 43.938 15.727 1 89.25 36 VAL B N 1
ATOM 7043 C CA . VAL B 1 36 ? -35.531 44.406 14.5 1 89.25 36 VAL B CA 1
ATOM 7044 C C . VAL B 1 36 ? -36.219 45.688 14.031 1 89.25 36 VAL B C 1
ATOM 7046 O O . VAL B 1 36 ? -35.531 46.625 13.578 1 89.25 36 VAL B O 1
ATOM 7049 N N . VAL B 1 37 ? -37.5 45.719 14.195 1 84.69 37 VAL B N 1
ATOM 7050 C CA . VAL B 1 37 ? -38.25 46.875 13.711 1 84.69 37 VAL B CA 1
ATOM 7051 C C . VAL B 1 37 ? -37.969 48.062 14.609 1 84.69 37 VAL B C 1
ATOM 7053 O O . VAL B 1 37 ? -37.844 49.219 14.133 1 84.69 37 VAL B O 1
ATOM 7056 N N . MET B 1 38 ? -37.781 47.75 15.914 1 83.44 38 MET B N 1
ATOM 7057 C CA . MET B 1 38 ? -37.594 48.844 16.875 1 83.44 38 MET B CA 1
ATOM 7058 C C . MET B 1 38 ? -36.094 49.219 16.953 1 83.44 38 MET B C 1
ATOM 7060 O O . MET B 1 38 ? -35.75 50.281 17.484 1 83.44 38 MET B O 1
ATOM 7064 N N . GLY B 1 39 ? -35.25 48.406 16.391 1 84.06 39 GLY B N 1
ATOM 7065 C CA . GLY B 1 39 ? -33.844 48.719 16.328 1 84.06 39 GLY B CA 1
ATOM 7066 C C . GLY B 1 39 ? -33.094 48.312 17.578 1 84.06 39 GLY B C 1
ATOM 7067 O O . GLY B 1 39 ? -32 48.844 17.859 1 84.06 39 GLY B O 1
ATOM 7068 N N . PHE B 1 40 ? -33.625 47.438 18.406 1 80.56 40 PHE B N 1
ATOM 7069 C CA . PHE B 1 40 ? -32.969 46.969 19.609 1 80.56 40 PHE B CA 1
ATOM 7070 C C . PHE B 1 40 ? -31.766 46.094 19.266 1 80.56 40 PHE B C 1
ATOM 7072 O O . PHE B 1 40 ? -30.828 45.969 20.062 1 80.56 40 PHE B O 1
ATOM 7079 N N . ALA B 1 41 ? -31.719 45.562 18.031 1 83.38 41 ALA B N 1
ATOM 7080 C CA . ALA B 1 41 ? -30.734 44.562 17.656 1 83.38 41 ALA B CA 1
ATOM 7081 C C . ALA B 1 41 ? -29.578 45.188 16.891 1 83.38 41 ALA B C 1
ATOM 7083 O O . ALA B 1 41 ? -28.812 44.469 16.234 1 83.38 41 ALA B O 1
ATOM 7084 N N . VAL B 1 42 ? -29.453 46.469 16.938 1 83 42 VAL B N 1
ATOM 7085 C CA . VAL B 1 42 ? -28.375 47.156 16.234 1 83 42 VAL B CA 1
ATOM 7086 C C . VAL B 1 42 ? -27.375 47.719 17.25 1 83 42 VAL B C 1
ATOM 7088 O O . VAL B 1 42 ? -27.75 48.469 18.141 1 83 42 VAL B O 1
ATOM 7091 N N . GLU B 1 43 ? -26.234 47.281 17.062 1 81.06 43 GLU B N 1
ATOM 7092 C CA . GLU B 1 43 ? -25.172 47.75 17.969 1 81.06 43 GLU B CA 1
ATOM 7093 C C . GLU B 1 43 ? -24.859 49.219 17.734 1 81.06 43 GLU B C 1
ATOM 7095 O O . GLU B 1 43 ? -24.719 49.656 16.594 1 81.06 43 GLU B O 1
ATOM 7100 N N . GLY B 1 44 ? -24.734 50.031 18.734 1 70.5 44 GLY B N 1
ATOM 7101 C CA . GLY B 1 44 ? -24.297 51.406 18.656 1 70.5 44 GLY B CA 1
ATOM 7102 C C . GLY B 1 44 ? -25.312 52.344 18 1 70.5 44 GLY B C 1
ATOM 7103 O O . GLY B 1 44 ? -24.953 53.375 17.438 1 70.5 44 GLY B O 1
ATOM 7104 N N . SER B 1 45 ? -26.531 51.938 17.703 1 67.69 45 SER B N 1
ATOM 7105 C CA . SER B 1 45 ? -27.547 52.75 17.031 1 67.69 45 SER B CA 1
ATOM 7106 C C . SER B 1 45 ? -27.766 54.062 17.766 1 67.69 45 SER B C 1
ATOM 7108 O O . SER B 1 45 ? -28.188 55.062 17.156 1 67.69 45 SER B O 1
ATOM 7110 N N . GLY B 1 46 ? -27.281 54.219 18.984 1 67.19 46 GLY B N 1
ATOM 7111 C CA . GLY B 1 46 ? -27.438 55.438 19.75 1 67.19 46 GLY B CA 1
ATOM 7112 C C . GLY B 1 46 ? -28.875 55.688 20.188 1 67.19 46 GLY B C 1
ATOM 7113 O O . GLY B 1 46 ? -29.125 56.562 21 1 67.19 46 GLY B O 1
ATOM 7114 N N . LEU B 1 47 ? -29.828 54.938 19.578 1 72.06 47 LEU B N 1
ATOM 7115 C CA . LEU B 1 47 ? -31.234 55.156 19.891 1 72.06 47 LEU B CA 1
ATOM 7116 C C . LEU B 1 47 ? -31.578 54.594 21.266 1 72.06 47 LEU B C 1
ATOM 7118 O O . LEU B 1 47 ? -32.438 55.156 21.969 1 72.06 47 LEU B O 1
ATOM 7122 N N . TRP B 1 48 ? -30.891 53.5 21.531 1 80.12 48 TRP B N 1
ATOM 7123 C CA . TRP B 1 48 ? -31.188 52.781 22.781 1 80.12 48 TRP B CA 1
ATOM 7124 C C . TRP B 1 48 ? -29.906 52.594 23.609 1 80.12 48 TRP B C 1
ATOM 7126 O O . TRP B 1 48 ? -28.797 52.656 23.062 1 80.12 48 TRP B O 1
ATOM 7136 N N . PRO B 1 49 ? -30.016 52.562 24.859 1 80.31 49 PRO B N 1
ATOM 7137 C CA . PRO B 1 49 ? -28.844 52.281 25.703 1 80.31 49 PRO B CA 1
ATOM 7138 C C . PRO B 1 49 ? -28.125 51 25.312 1 80.31 49 PRO B C 1
ATOM 7140 O O . PRO B 1 49 ? -28.766 50.031 24.906 1 80.31 49 PRO B O 1
ATOM 7143 N N . GLU B 1 50 ? -26.953 51 25.484 1 83.56 50 GLU B N 1
ATOM 7144 C CA . GLU B 1 50 ? -26.109 49.844 25.125 1 83.56 50 GLU B CA 1
ATOM 7145 C C . GLU B 1 50 ? -26.453 48.625 25.953 1 83.56 50 GLU B C 1
ATOM 7147 O O . GLU B 1 50 ? -26.297 47.5 25.484 1 83.56 50 GLU B O 1
ATOM 7152 N N . GLU B 1 51 ? -26.984 48.844 27.062 1 84.38 51 GLU B N 1
ATOM 7153 C CA . GLU B 1 51 ? -27.359 47.719 27.953 1 84.38 51 GLU B CA 1
ATOM 7154 C C . GLU B 1 51 ? -28.469 46.875 27.344 1 84.38 51 GLU B C 1
ATOM 7156 O O . GLU B 1 51 ? -28.547 45.688 27.578 1 84.38 51 GLU B O 1
ATOM 7161 N N . TRP B 1 52 ? -29.234 47.625 26.594 1 82.38 52 TRP B N 1
ATOM 7162 C CA . TRP B 1 52 ? -30.328 46.875 25.953 1 82.38 52 TRP B CA 1
ATOM 7163 C C . TRP B 1 52 ? -29.797 45.969 24.859 1 82.38 52 TRP B C 1
ATOM 7165 O O . TRP B 1 52 ? -30.281 44.844 24.703 1 82.38 52 TRP B O 1
ATOM 7175 N N . TYR B 1 53 ? -28.844 46.5 24.25 1 86.75 53 TYR B N 1
ATOM 7176 C CA . TYR B 1 53 ? -28.25 45.656 23.219 1 86.75 53 TYR B CA 1
ATOM 7177 C C . TYR B 1 53 ? -27.594 44.406 23.828 1 86.75 53 TYR B C 1
ATOM 7179 O O . TYR B 1 53 ? -27.719 43.312 23.281 1 86.75 53 TYR B O 1
ATOM 7187 N N . GLU B 1 54 ? -26.984 44.594 24.969 1 88.44 54 GLU B N 1
ATOM 7188 C CA . GLU B 1 54 ? -26.344 43.469 25.656 1 88.44 54 GLU B CA 1
ATOM 7189 C C . GLU B 1 54 ? -27.391 42.438 26.125 1 88.44 54 GLU B C 1
ATOM 7191 O O . GLU B 1 54 ? -27.125 41.25 26.125 1 88.44 54 GLU B O 1
ATOM 7196 N N . GLY B 1 55 ? -28.438 43.031 26.469 1 87.25 55 GLY B N 1
ATOM 7197 C CA . GLY B 1 55 ? -29.531 42.156 26.859 1 87.25 55 GLY B CA 1
ATOM 7198 C C . GLY B 1 55 ? -30.078 41.344 25.719 1 87.25 55 GLY B C 1
ATOM 7199 O O . GLY B 1 55 ? -30.359 40.156 25.875 1 87.25 55 GLY B O 1
ATOM 7200 N N . VAL B 1 56 ? -30.172 41.969 24.594 1 89.81 56 VAL B N 1
ATOM 7201 C CA . VAL B 1 56 ? -30.688 41.281 23.406 1 89.81 56 VAL B CA 1
ATOM 7202 C C . VAL B 1 56 ? -29.688 40.219 22.969 1 89.81 56 VAL B C 1
ATOM 7204 O O . VAL B 1 56 ? -30.062 39.156 22.484 1 89.81 56 VAL B O 1
ATOM 7207 N N . CYS B 1 57 ? -28.469 40.5 23.125 1 90.88 57 CYS B N 1
ATOM 7208 C CA . CYS B 1 57 ? -27.422 39.531 22.781 1 90.88 57 CYS B CA 1
ATOM 7209 C C . CYS B 1 57 ? -27.531 38.281 23.672 1 90.88 57 CYS B C 1
ATOM 7211 O O . CYS B 1 57 ? -27.375 37.156 23.203 1 90.88 57 CYS B O 1
ATOM 7213 N N . GLU B 1 58 ? -27.812 38.5 24.891 1 90.25 58 GLU B N 1
ATOM 7214 C CA . GLU B 1 58 ? -27.984 37.406 25.812 1 90.25 58 GLU B CA 1
ATOM 7215 C C . GLU B 1 58 ? -29.203 36.562 25.453 1 90.25 58 GLU B C 1
ATOM 7217 O O . GLU B 1 58 ? -29.172 35.344 25.562 1 90.25 58 GLU B O 1
ATOM 7222 N N . ILE B 1 59 ? -30.203 37.219 25.047 1 90 59 ILE B N 1
ATOM 7223 C CA . ILE B 1 59 ? -31.422 36.531 24.656 1 90 59 ILE B CA 1
ATOM 7224 C C . ILE B 1 59 ? -31.172 35.719 23.391 1 90 59 ILE B C 1
ATOM 7226 O O . ILE B 1 59 ? -31.703 34.594 23.219 1 90 59 ILE B O 1
ATOM 7230 N N . ALA B 1 60 ? -30.391 36.25 22.609 1 92.19 60 ALA B N 1
ATOM 7231 C CA . ALA B 1 60 ? -30.078 35.594 21.344 1 92.19 60 ALA B CA 1
ATOM 7232 C C . ALA B 1 60 ? -29.391 34.25 21.609 1 92.19 60 ALA B C 1
ATOM 7234 O O . ALA B 1 60 ? -29.594 33.281 20.859 1 92.19 60 ALA B O 1
ATOM 7235 N N . THR B 1 61 ? -28.578 34.094 22.625 1 92.12 61 THR B N 1
ATOM 7236 C CA . THR B 1 61 ? -27.844 32.875 22.922 1 92.12 61 THR B CA 1
ATOM 7237 C C . THR B 1 61 ? -28.797 31.797 23.438 1 92.12 61 THR B C 1
ATOM 7239 O O . THR B 1 61 ? -28.484 30.609 23.359 1 92.12 61 THR B O 1
ATOM 7242 N N . LYS B 1 62 ? -30 32.219 23.844 1 91.12 62 LYS B N 1
ATOM 7243 C CA . LYS B 1 62 ? -30.922 31.266 24.438 1 91.12 62 LYS B CA 1
ATOM 7244 C C . LYS B 1 62 ? -32.156 31.094 23.578 1 91.12 62 LYS B C 1
ATOM 7246 O O . LYS B 1 62 ? -32.969 30.203 23.844 1 91.12 62 LYS B O 1
ATOM 7251 N N . SER B 1 63 ? -32.281 31.844 22.562 1 91.75 63 SER B N 1
ATOM 7252 C CA . SER B 1 63 ? -33.469 31.859 21.734 1 91.75 63 SER B CA 1
ATOM 7253 C C . SER B 1 63 ? -33.562 30.609 20.875 1 91.75 63 SER B C 1
ATOM 7255 O O . SER B 1 63 ? -32.562 30.109 20.391 1 91.75 63 SER B O 1
ATOM 7257 N N . PRO B 1 64 ? -34.75 30.094 20.734 1 92.38 64 PRO B N 1
ATOM 7258 C CA . PRO B 1 64 ? -34.938 29 19.766 1 92.38 64 PRO B CA 1
ATOM 7259 C C . PRO B 1 64 ? -34.812 29.469 18.328 1 92.38 64 PRO B C 1
ATOM 7261 O O . PRO B 1 64 ? -34.719 30.672 18.062 1 92.38 64 PRO B O 1
ATOM 7264 N N . LEU B 1 65 ? -34.812 28.562 17.438 1 93.44 65 LEU B N 1
ATOM 7265 C CA . LEU B 1 65 ? -34.719 28.875 16.031 1 93.44 65 LEU B CA 1
ATOM 7266 C C . LEU B 1 65 ? -36.031 29.438 15.5 1 93.44 65 LEU B C 1
ATOM 7268 O O . LEU B 1 65 ? -37.094 29.094 16.016 1 93.44 65 LEU B O 1
ATOM 7272 N N . LEU B 1 66 ? -35.875 30.234 14.539 1 92.62 66 LEU B N 1
ATOM 7273 C CA . LEU B 1 66 ? -37.062 30.844 13.961 1 92.62 66 LEU B CA 1
ATOM 7274 C C . LEU B 1 66 ? -37.562 30.016 12.773 1 92.62 66 LEU B C 1
ATOM 7276 O O . LEU B 1 66 ? -37.75 30.562 11.688 1 92.62 66 LEU B O 1
ATOM 7280 N N . THR B 1 67 ? -37.656 28.75 12.992 1 92.25 67 THR B N 1
ATOM 7281 C CA . THR B 1 67 ? -38.156 27.828 11.961 1 92.25 67 THR B CA 1
ATOM 7282 C C . THR B 1 67 ? -39.656 27.578 12.117 1 92.25 67 THR B C 1
ATOM 7284 O O . THR B 1 67 ? -40.281 28.141 13.016 1 92.25 67 THR B O 1
ATOM 7287 N N . PHE B 1 68 ? -40.188 26.828 11.102 1 87.94 68 PHE B N 1
ATOM 7288 C CA . PHE B 1 68 ? -41.594 26.531 11.07 1 87.94 68 PHE B CA 1
ATOM 7289 C C . PHE B 1 68 ? -41.844 25.031 11.102 1 87.94 68 PHE B C 1
ATOM 7291 O O . PHE B 1 68 ? -42.094 24.406 10.062 1 87.94 68 PHE B O 1
ATOM 7298 N N . PRO B 1 69 ? -41.844 24.391 12.266 1 79.38 69 PRO B N 1
ATOM 7299 C CA . PRO B 1 69 ? -41.938 22.938 12.359 1 79.38 69 PRO B CA 1
ATOM 7300 C C . PRO B 1 69 ? -43.281 22.422 11.859 1 79.38 69 PRO B C 1
ATOM 7302 O O . PRO B 1 69 ? -43.406 21.266 11.445 1 79.38 69 PRO B O 1
ATOM 7305 N N . GLY B 1 70 ? -44.406 23.203 11.82 1 75.5 70 GLY B N 1
ATOM 7306 C CA . GLY B 1 70 ? -45.719 22.75 11.398 1 75.5 70 GLY B CA 1
ATOM 7307 C C . GLY B 1 70 ? -45.844 22.578 9.898 1 75.5 70 GLY B C 1
ATOM 7308 O O . GLY B 1 70 ? -46.781 21.938 9.414 1 75.5 70 GLY B O 1
ATOM 7309 N N . GLY B 1 71 ? -44.906 22.984 9.172 1 74.44 71 GLY B N 1
ATOM 7310 C CA . GLY B 1 71 ? -44.875 22.75 7.734 1 74.44 71 GLY B CA 1
ATOM 7311 C C . GLY B 1 71 ? -45.781 23.719 6.965 1 74.44 71 GLY B C 1
ATOM 7312 O O . GLY B 1 71 ? -45.969 23.562 5.754 1 74.44 71 GLY B O 1
ATOM 7313 N N . GLU B 1 72 ? -46.312 24.656 7.633 1 81.69 72 GLU B N 1
ATOM 7314 C CA . GLU B 1 72 ? -47.125 25.641 6.945 1 81.69 72 GLU B CA 1
ATOM 7315 C C . GLU B 1 72 ? -46.281 26.562 6.078 1 81.69 72 GLU B C 1
ATOM 7317 O O . GLU B 1 72 ? -45.125 26.812 6.391 1 81.69 72 GLU B O 1
ATOM 7322 N N . PRO B 1 73 ? -46.938 26.953 4.988 1 86.62 73 PRO B N 1
ATOM 7323 C CA . PRO B 1 73 ? -46.188 27.859 4.117 1 86.62 73 PRO B CA 1
ATOM 7324 C C . PRO B 1 73 ? -45.688 29.109 4.844 1 86.62 73 PRO B C 1
ATOM 7326 O O . PRO B 1 73 ? -46.438 29.688 5.652 1 86.62 73 PRO B O 1
ATOM 7329 N N . LEU B 1 74 ? -44.562 29.484 4.598 1 86.75 74 LEU B N 1
ATOM 7330 C CA . LEU B 1 74 ? -43.844 30.562 5.277 1 86.75 74 LEU B CA 1
ATOM 7331 C C . LEU B 1 74 ? -44.625 31.875 5.164 1 86.75 74 LEU B C 1
ATOM 7333 O O . LEU B 1 74 ? -44.781 32.594 6.156 1 86.75 74 LEU B O 1
ATOM 7337 N N . ARG B 1 75 ? -45.156 32.062 4 1 84.12 75 ARG B N 1
ATOM 7338 C CA . ARG B 1 75 ? -45.875 33.312 3.744 1 84.12 75 ARG B CA 1
ATOM 7339 C C . ARG B 1 75 ? -47.125 33.406 4.586 1 84.12 75 ARG B C 1
ATOM 7341 O O . ARG B 1 75 ? -47.469 34.469 5.117 1 84.12 75 ARG B O 1
ATOM 7348 N N . SER B 1 76 ? -47.781 32.312 4.695 1 83.12 76 SER B N 1
ATOM 7349 C CA . SER B 1 76 ? -49.031 32.281 5.465 1 83.12 76 SER B CA 1
ATOM 7350 C C . SER B 1 76 ? -48.75 32.469 6.957 1 83.12 76 SER B C 1
ATOM 7352 O O . SER B 1 76 ? -49.5 33.156 7.645 1 83.12 76 SER B O 1
ATOM 7354 N N . GLU B 1 77 ? -47.688 31.984 7.332 1 83.81 77 GLU B N 1
ATOM 7355 C CA . GLU B 1 77 ? -47.344 32.062 8.742 1 83.81 77 GLU B CA 1
ATOM 7356 C C . GLU B 1 77 ? -46.938 33.5 9.125 1 83.81 77 GLU B C 1
ATOM 7358 O O . GLU B 1 77 ? -47.188 33.938 10.234 1 83.81 77 GLU B O 1
ATOM 7363 N N . LEU B 1 78 ? -46.312 34.156 8.25 1 83.81 78 LEU B N 1
ATOM 7364 C CA . LEU B 1 78 ? -45.812 35.5 8.539 1 83.81 78 LEU B CA 1
ATOM 7365 C C . LEU B 1 78 ? -46.906 36.562 8.336 1 83.81 78 LEU B C 1
ATOM 7367 O O . LEU B 1 78 ? -46.906 37.594 9 1 83.81 78 LEU B O 1
ATOM 7371 N N . GLN B 1 79 ? -47.812 36.25 7.441 1 78.44 79 GLN B N 1
ATOM 7372 C CA . GLN B 1 79 ? -48.875 37.219 7.137 1 78.44 79 GLN B CA 1
ATOM 7373 C C . GLN B 1 79 ? -50 37.156 8.188 1 78.44 79 GLN B C 1
ATOM 7375 O O . GLN B 1 79 ? -50.5 38.188 8.594 1 78.44 79 GLN B O 1
ATOM 7380 N N . TYR B 1 80 ? -50.281 36.062 8.562 1 70.19 80 TYR B N 1
ATOM 7381 C CA . TYR B 1 80 ? -51.5 35.906 9.375 1 70.19 80 TYR B CA 1
ATOM 7382 C C . TYR B 1 80 ? -51.156 35.812 10.859 1 70.19 80 TYR B C 1
ATOM 7384 O O . TYR B 1 80 ? -51.969 36.156 11.719 1 70.19 80 TYR B O 1
ATOM 7392 N N . ASN B 1 81 ? -50.031 35.469 11.109 1 64.62 81 ASN B N 1
ATOM 7393 C CA . ASN B 1 81 ? -49.719 35.188 12.508 1 64.62 81 ASN B CA 1
ATOM 7394 C C . ASN B 1 81 ? -48.656 36.125 13.055 1 64.62 81 ASN B C 1
ATOM 7396 O O . ASN B 1 81 ? -48.219 36 14.203 1 64.62 81 ASN B O 1
ATOM 7400 N N . SER B 1 82 ? -48.312 37.094 12.273 1 64.31 82 SER B N 1
ATOM 7401 C CA . SER B 1 82 ? -47.219 37.938 12.758 1 64.31 82 SER B CA 1
ATOM 7402 C C . SER B 1 82 ? -47.75 39.25 13.281 1 64.31 82 SER B C 1
ATOM 7404 O O . SER B 1 82 ? -48.812 39.719 12.883 1 64.31 82 SER B O 1
ATOM 7406 N N . ALA B 1 83 ? -47.188 39.688 14.305 1 65.31 83 ALA B N 1
ATOM 7407 C CA . ALA B 1 83 ? -47.5 40.938 14.977 1 65.31 83 ALA B CA 1
ATOM 7408 C C . ALA B 1 83 ? -47.375 42.125 14.016 1 65.31 83 ALA B C 1
ATOM 7410 O O . ALA B 1 83 ? -47.969 43.188 14.25 1 65.31 83 ALA B O 1
ATOM 7411 N N . LEU B 1 84 ? -46.656 41.969 12.93 1 67.38 84 LEU B N 1
ATOM 7412 C CA . LEU B 1 84 ? -46.438 43.094 12.031 1 67.38 84 LEU B CA 1
ATOM 7413 C C . LEU B 1 84 ? -47.219 42.906 10.727 1 67.38 84 LEU B C 1
ATOM 7415 O O . LEU B 1 84 ? -47.062 41.875 10.055 1 67.38 84 LEU B O 1
ATOM 7419 N N . LYS B 1 85 ? -48.156 43.656 10.523 1 70.88 85 LYS B N 1
ATOM 7420 C CA . LYS B 1 85 ? -48.969 43.594 9.32 1 70.88 85 LYS B CA 1
ATOM 7421 C C . LYS B 1 85 ? -48.375 44.406 8.188 1 70.88 85 LYS B C 1
ATOM 7423 O O . LYS B 1 85 ? -47.812 45.469 8.438 1 70.88 85 LYS B O 1
ATOM 7428 N N . ASN B 1 86 ? -48.406 43.938 6.93 1 71.06 86 ASN B N 1
ATOM 7429 C CA . ASN B 1 86 ? -47.812 44.531 5.738 1 71.06 86 ASN B CA 1
ATOM 7430 C C . ASN B 1 86 ? -48.406 45.906 5.453 1 71.06 86 ASN B C 1
ATOM 7432 O O . ASN B 1 86 ? -47.75 46.781 4.879 1 71.06 86 ASN B O 1
ATOM 7436 N N . ASP B 1 87 ? -49.562 46.094 5.852 1 71.19 87 ASP B N 1
ATOM 7437 C CA . ASP B 1 87 ? -50.312 47.312 5.465 1 71.19 87 ASP B CA 1
ATOM 7438 C C . ASP B 1 87 ? -49.844 48.5 6.293 1 71.19 87 ASP B C 1
ATOM 7440 O O . ASP B 1 87 ? -50.219 49.656 6.004 1 71.19 87 ASP B O 1
ATOM 7444 N N . THR B 1 88 ? -48.969 48.312 7.168 1 70.44 88 THR B N 1
ATOM 7445 C CA . THR B 1 88 ? -48.656 49.375 8.102 1 70.44 88 THR B CA 1
ATOM 7446 C C . THR B 1 88 ? -47.375 50.094 7.68 1 70.44 88 THR B C 1
ATOM 7448 O O . THR B 1 88 ? -46.969 51.094 8.273 1 70.44 88 THR B O 1
ATOM 7451 N N . VAL B 1 89 ? -46.75 49.594 6.602 1 78.25 89 VAL B N 1
ATOM 7452 C CA . VAL B 1 89 ? -45.438 50.125 6.297 1 78.25 89 VAL B CA 1
ATOM 7453 C C . VAL B 1 89 ? -45.469 50.812 4.938 1 78.25 89 VAL B C 1
ATOM 7455 O O . VAL B 1 89 ? -46.125 50.375 4.012 1 78.25 89 VAL B O 1
ATOM 7458 N N . SER B 1 90 ? -44.875 52 4.934 1 82.94 90 SER B N 1
ATOM 7459 C CA . SER B 1 90 ? -44.781 52.75 3.682 1 82.94 90 SER B CA 1
ATOM 7460 C C . SER B 1 90 ? -43.812 52.094 2.719 1 82.94 90 SER B C 1
ATOM 7462 O O . SER B 1 90 ? -42.938 51.312 3.141 1 82.94 90 SER B O 1
ATOM 7464 N N . ALA B 1 91 ? -44 52.344 1.453 1 85.62 91 ALA B N 1
ATOM 7465 C CA . ALA B 1 91 ? -43.125 51.781 0.412 1 85.62 91 ALA B CA 1
ATOM 7466 C C . ALA B 1 91 ? -41.688 52.25 0.59 1 85.62 91 ALA B C 1
ATOM 7468 O O . ALA B 1 91 ? -40.75 51.5 0.296 1 85.62 91 ALA B O 1
ATOM 7469 N N . ALA B 1 92 ? -41.562 53.344 1.078 1 87.38 92 ALA B N 1
ATOM 7470 C CA . ALA B 1 92 ? -40.219 53.906 1.287 1 87.38 92 ALA B CA 1
ATOM 7471 C C . ALA B 1 92 ? -39.5 53.188 2.428 1 87.38 92 ALA B C 1
ATOM 7473 O O . ALA B 1 92 ? -38.312 52.938 2.344 1 87.38 92 ALA B O 1
ATOM 7474 N N . GLU B 1 93 ? -40.25 52.938 3.385 1 87.5 93 GLU B N 1
ATOM 7475 C CA . GLU B 1 93 ? -39.656 52.219 4.527 1 87.5 93 GLU B CA 1
ATOM 7476 C C . GLU B 1 93 ? -39.281 50.781 4.16 1 87.5 93 GLU B C 1
ATOM 7478 O O . GLU B 1 93 ? -38.281 50.281 4.625 1 87.5 93 GLU B O 1
ATOM 7483 N N . LEU B 1 94 ? -40.094 50.219 3.359 1 91.19 94 LEU B N 1
ATOM 7484 C CA . LEU B 1 94 ? -39.812 48.875 2.904 1 91.19 94 LEU B CA 1
ATOM 7485 C C . LEU B 1 94 ? -38.562 48.844 2.064 1 91.19 94 LEU B C 1
ATOM 7487 O O . LEU B 1 94 ? -37.75 47.938 2.213 1 91.19 94 LEU B O 1
ATOM 7491 N N . ASN B 1 95 ? -38.375 49.781 1.232 1 92.12 95 ASN B N 1
ATOM 7492 C CA . ASN B 1 95 ? -37.156 49.875 0.4 1 92.12 95 ASN B CA 1
ATOM 7493 C C . ASN B 1 95 ? -35.906 50.094 1.237 1 92.12 95 ASN B C 1
ATOM 7495 O O . ASN B 1 95 ? -34.844 49.625 0.909 1 92.12 95 ASN B O 1
ATOM 7499 N N . GLU B 1 96 ? -36.062 50.844 2.227 1 90.69 96 GLU B N 1
ATOM 7500 C CA . GLU B 1 96 ? -34.969 51.062 3.137 1 90.69 96 GLU B CA 1
ATOM 7501 C C . GLU B 1 96 ? -34.562 49.812 3.885 1 90.69 96 GLU B C 1
ATOM 7503 O O . GLU B 1 96 ? -33.375 49.531 4.102 1 90.69 96 GLU B O 1
ATOM 7508 N N . LEU B 1 97 ? -35.562 49.094 4.258 1 91.06 97 LEU B N 1
ATOM 7509 C CA . LEU B 1 97 ? -35.312 47.812 4.926 1 91.06 97 LEU B CA 1
ATOM 7510 C C . LEU B 1 97 ? -34.594 46.844 4.012 1 91.06 97 LEU B C 1
ATOM 7512 O O . LEU B 1 97 ? -33.625 46.219 4.426 1 91.06 97 LEU B O 1
ATOM 7516 N N . ARG B 1 98 ? -35.031 46.781 2.789 1 94.88 98 ARG B N 1
ATOM 7517 C CA . ARG B 1 98 ? -34.375 45.938 1.798 1 94.88 98 ARG B CA 1
ATOM 7518 C C . ARG B 1 98 ? -32.938 46.344 1.558 1 94.88 98 ARG B C 1
ATOM 7520 O O . ARG B 1 98 ? -32.062 45.5 1.49 1 94.88 98 ARG B O 1
ATOM 7527 N N . SER B 1 99 ? -32.719 47.594 1.515 1 93.69 99 SER B N 1
ATOM 7528 C CA . SER B 1 99 ? -31.391 48.125 1.293 1 93.69 99 SER B CA 1
ATOM 7529 C C . SER B 1 99 ? -30.484 47.844 2.48 1 93.69 99 SER B C 1
ATOM 7531 O O . SER B 1 99 ? -29.281 47.594 2.307 1 93.69 99 SER B O 1
ATOM 7533 N N . THR B 1 100 ? -30.953 47.938 3.66 1 92.31 100 THR B N 1
ATOM 7534 C CA . THR B 1 100 ? -30.188 47.594 4.859 1 92.31 100 THR B CA 1
ATOM 7535 C C . THR B 1 100 ? -29.766 46.156 4.855 1 92.31 100 THR B C 1
ATOM 7537 O O . THR B 1 100 ? -28.625 45.812 5.199 1 92.31 100 THR B O 1
ATOM 7540 N N . ILE B 1 101 ? -30.688 45.312 4.473 1 95.19 101 ILE B N 1
ATOM 7541 C CA . ILE B 1 101 ? -30.391 43.875 4.43 1 95.19 101 ILE B CA 1
ATOM 7542 C C . ILE B 1 101 ? -29.297 43.625 3.398 1 95.19 101 ILE B C 1
ATOM 7544 O O . ILE B 1 101 ? -28.375 42.844 3.658 1 95.19 101 ILE B O 1
ATOM 7548 N N . ILE B 1 102 ? -29.406 44.219 2.277 1 95.81 102 ILE B N 1
ATOM 7549 C CA . ILE B 1 102 ? -28.438 44.031 1.2 1 95.81 102 ILE B CA 1
ATOM 7550 C C . ILE B 1 102 ? -27.078 44.531 1.628 1 95.81 102 ILE B C 1
ATOM 7552 O O . ILE B 1 102 ? -26.047 43.906 1.333 1 95.81 102 ILE B O 1
ATOM 7556 N N . ASN B 1 103 ? -27.031 45.594 2.346 1 93.56 103 ASN B N 1
ATOM 7557 C CA . ASN B 1 103 ? -25.766 46.156 2.816 1 93.56 103 ASN B CA 1
ATOM 7558 C C . ASN B 1 103 ? -25.125 45.281 3.881 1 93.56 103 ASN B C 1
ATOM 7560 O O . ASN B 1 103 ? -23.906 45.188 3.957 1 93.56 103 ASN B O 1
ATOM 7564 N N . LEU B 1 104 ? -25.953 44.719 4.684 1 93.5 104 LEU B N 1
ATOM 7565 C CA . LEU B 1 104 ? -25.453 43.875 5.762 1 93.5 104 LEU B CA 1
ATOM 7566 C C . LEU B 1 104 ? -24.938 42.531 5.219 1 93.5 104 LEU B C 1
ATOM 7568 O O . LEU B 1 104 ? -23.891 42.062 5.645 1 93.5 104 LEU B O 1
ATOM 7572 N N . LEU B 1 105 ? -25.625 42 4.27 1 95.25 105 LEU B N 1
ATOM 7573 C CA . LEU B 1 105 ? -25.328 40.625 3.803 1 95.25 105 LEU B CA 1
ATOM 7574 C C . LEU B 1 105 ? -24.344 40.656 2.639 1 95.25 105 LEU B C 1
ATOM 7576 O O . LEU B 1 105 ? -23.625 39.688 2.4 1 95.25 105 LEU B O 1
ATOM 7580 N N . ASP B 1 106 ? -24.25 41.719 1.922 1 93.81 106 ASP B N 1
ATOM 7581 C CA . ASP B 1 106 ? -23.422 41.812 0.72 1 93.81 106 ASP B CA 1
ATOM 7582 C C . ASP B 1 106 ? -23.562 40.562 -0.136 1 93.81 106 ASP B C 1
ATOM 7584 O O . ASP B 1 106 ? -22.562 39.906 -0.455 1 93.81 106 ASP B O 1
ATOM 7588 N N . PRO B 1 107 ? -24.797 40.25 -0.517 1 93.12 107 PRO B N 1
ATOM 7589 C CA . PRO B 1 107 ? -25.062 39 -1.243 1 93.12 107 PRO B CA 1
ATOM 7590 C C . PRO B 1 107 ? -24.656 39.062 -2.713 1 93.12 107 PRO B C 1
ATOM 7592 O O . PRO B 1 107 ? -24.406 40.156 -3.229 1 93.12 107 PRO B O 1
ATOM 7595 N N . PRO B 1 108 ? -24.578 37.969 -3.342 1 93.69 108 PRO B N 1
ATOM 7596 C CA . PRO B 1 108 ? -24.422 38 -4.797 1 93.69 108 PRO B CA 1
ATOM 7597 C C . PRO B 1 108 ? -25.594 38.656 -5.512 1 93.69 108 PRO B C 1
ATOM 7599 O O . PRO B 1 108 ? -26.688 38.781 -4.953 1 93.69 108 PRO B O 1
ATOM 7602 N N . PRO B 1 109 ? -25.422 39.062 -6.73 1 94.62 109 PRO B N 1
ATOM 7603 C CA . PRO B 1 109 ? -26.438 39.875 -7.449 1 94.62 109 PRO B CA 1
ATOM 7604 C C . PRO B 1 109 ? -27.75 39.094 -7.629 1 94.62 109 PRO B C 1
ATOM 7606 O O . PRO B 1 109 ? -28.828 39.719 -7.57 1 94.62 109 PRO B O 1
ATOM 7609 N N . GLU B 1 110 ? -27.641 37.875 -7.758 1 94.75 110 GLU B N 1
ATOM 7610 C CA . GLU B 1 110 ? -28.859 37.094 -7.938 1 94.75 110 GLU B CA 1
ATOM 7611 C C . GLU B 1 110 ? -29.734 37.125 -6.68 1 94.75 110 GLU B C 1
ATOM 7613 O O . GLU B 1 110 ? -30.953 37.188 -6.766 1 94.75 110 GLU B O 1
ATOM 7618 N N . VAL B 1 111 ? -29.156 37.031 -5.52 1 96 111 VAL B N 1
ATOM 7619 C CA . VAL B 1 111 ? -29.875 37.031 -4.25 1 96 111 VAL B CA 1
ATOM 7620 C C . VAL B 1 111 ? -30.344 38.438 -3.914 1 96 111 VAL B C 1
ATOM 7622 O O . VAL B 1 111 ? -31.422 38.625 -3.324 1 96 111 VAL B O 1
ATOM 7625 N N . SER B 1 112 ? -29.594 39.469 -4.328 1 95.88 112 SER B N 1
ATOM 7626 C CA . SER B 1 112 ? -30.016 40.844 -4.141 1 95.88 112 SER B CA 1
ATOM 7627 C C . SER B 1 112 ? -31.344 41.125 -4.852 1 95.88 112 SER B C 1
ATOM 7629 O O . SER B 1 112 ? -32.188 41.844 -4.332 1 95.88 112 SER B O 1
ATOM 7631 N N . ALA B 1 113 ? -31.453 40.531 -6.027 1 96.19 113 ALA B N 1
ATOM 7632 C CA . ALA B 1 113 ? -32.688 40.688 -6.789 1 96.19 113 ALA B CA 1
ATOM 7633 C C . ALA B 1 113 ? -33.875 40.031 -6.07 1 96.19 113 ALA B C 1
ATOM 7635 O O . ALA B 1 113 ? -35 40.531 -6.105 1 96.19 113 ALA B O 1
ATOM 7636 N N . LEU B 1 114 ? -33.625 38.969 -5.426 1 96.56 114 LEU B N 1
ATOM 7637 C CA . LEU B 1 114 ? -34.656 38.281 -4.688 1 96.56 114 LEU B CA 1
ATOM 7638 C C . LEU B 1 114 ? -35.094 39.062 -3.455 1 96.56 114 LEU B C 1
ATOM 7640 O O . LEU B 1 114 ? -36.281 39.156 -3.143 1 96.56 114 LEU B O 1
ATOM 7644 N N . ILE B 1 115 ? -34.125 39.625 -2.742 1 96.12 115 ILE B N 1
ATOM 7645 C CA . ILE B 1 115 ? -34.406 40.406 -1.542 1 96.12 115 ILE B CA 1
ATOM 7646 C C . ILE B 1 115 ? -35.25 41.625 -1.903 1 96.12 115 ILE B C 1
ATOM 7648 O O . ILE B 1 115 ? -36.125 42 -1.143 1 96.12 115 ILE B O 1
ATOM 7652 N N . ASN B 1 116 ? -35.031 42.156 -3.062 1 94.81 116 ASN B N 1
ATOM 7653 C CA . ASN B 1 116 ? -35.781 43.344 -3.516 1 94.81 116 ASN B CA 1
ATOM 7654 C C . ASN B 1 116 ? -37.219 43 -3.834 1 94.81 116 ASN B C 1
ATOM 7656 O O . ASN B 1 116 ? -38.062 43.875 -3.922 1 94.81 116 ASN B O 1
ATOM 7660 N N . LYS B 1 117 ? -37.562 41.719 -3.947 1 93.75 117 LYS B N 1
ATOM 7661 C CA . LYS B 1 117 ? -38.906 41.312 -4.258 1 93.75 117 LYS B CA 1
ATOM 7662 C C . LYS B 1 117 ? -39.656 40.844 -2.998 1 93.75 117 LYS B C 1
ATOM 7664 O O . LYS B 1 117 ? -40.844 40.562 -3.043 1 93.75 117 LYS B O 1
ATOM 7669 N N . LEU B 1 118 ? -39 40.812 -1.885 1 93.25 118 LEU B N 1
ATOM 7670 C CA . LEU B 1 118 ? -39.594 40.312 -0.655 1 93.25 118 LEU B CA 1
ATOM 7671 C C . LEU B 1 118 ? -40.562 41.344 -0.077 1 93.25 118 LEU B C 1
ATOM 7673 O O . LEU B 1 118 ? -40.312 42.562 -0.192 1 93.25 118 LEU B O 1
ATOM 7677 N N . ASP B 1 119 ? -41.656 40.906 0.485 1 90.19 119 ASP B N 1
ATOM 7678 C CA . ASP B 1 119 ? -42.562 41.781 1.173 1 90.19 119 ASP B CA 1
ATOM 7679 C C . ASP B 1 119 ? -42.031 42.156 2.559 1 90.19 119 ASP B C 1
ATOM 7681 O O . ASP B 1 119 ? -40.938 41.781 2.936 1 90.19 119 ASP B O 1
ATOM 7685 N N . PHE B 1 120 ? -42.75 42.969 3.262 1 89.81 120 PHE B N 1
ATOM 7686 C CA . PHE B 1 120 ? -42.281 43.5 4.539 1 89.81 120 PHE B CA 1
ATOM 7687 C C . PHE B 1 120 ? -42.125 42.406 5.57 1 89.81 120 PHE B C 1
ATOM 7689 O O . PHE B 1 120 ? -41.125 42.344 6.273 1 89.81 120 PHE B O 1
ATOM 7696 N N . ALA B 1 121 ? -43.094 41.5 5.633 1 88.5 121 ALA B N 1
ATOM 7697 C CA . ALA B 1 121 ? -43.031 40.406 6.602 1 88.5 121 ALA B CA 1
ATOM 7698 C C . ALA B 1 121 ? -41.844 39.5 6.359 1 88.5 121 ALA B C 1
ATOM 7700 O O . ALA B 1 121 ? -41.156 39.094 7.305 1 88.5 121 ALA B O 1
ATOM 7701 N N . MET B 1 122 ? -41.562 39.219 5.141 1 91.69 122 MET B N 1
ATOM 7702 C CA . MET B 1 122 ? -40.469 38.344 4.77 1 91.69 122 MET B CA 1
ATOM 7703 C C . MET B 1 122 ? -39.125 39 5.004 1 91.69 122 MET B C 1
ATOM 7705 O O . MET B 1 122 ? -38.156 38.375 5.457 1 91.69 122 MET B O 1
ATOM 7709 N N . SER B 1 123 ? -39.062 40.25 4.691 1 92.75 123 SER B N 1
ATOM 7710 C CA . SER B 1 123 ? -37.844 41 4.902 1 92.75 123 SER B CA 1
ATOM 7711 C C . SER B 1 123 ? -37.5 41.125 6.387 1 92.75 123 SER B C 1
ATOM 7713 O O . SER B 1 123 ? -36.344 41 6.781 1 92.75 123 SER B O 1
ATOM 7715 N N . THR B 1 124 ? -38.469 41.375 7.207 1 91.81 124 THR B N 1
ATOM 7716 C CA . THR B 1 124 ? -38.25 41.469 8.648 1 91.81 124 THR B CA 1
ATOM 7717 C C . THR B 1 124 ? -37.844 40.125 9.227 1 91.81 124 THR B C 1
ATOM 7719 O O . THR B 1 124 ? -37.031 40.062 10.148 1 91.81 124 THR B O 1
ATOM 7722 N N . TYR B 1 125 ? -38.438 39.125 8.633 1 93.56 125 TYR B N 1
ATOM 7723 C CA . TYR B 1 125 ? -38.062 37.75 9.062 1 93.56 125 TYR B CA 1
ATOM 7724 C C . TYR B 1 125 ? -36.594 37.469 8.75 1 93.56 125 TYR B C 1
ATOM 7726 O O . TYR B 1 125 ? -35.875 37 9.617 1 93.56 125 TYR B O 1
ATOM 7734 N N . LEU B 1 126 ? -36.219 37.719 7.535 1 95.31 126 LEU B N 1
ATOM 7735 C CA . LEU B 1 126 ? -34.844 37.5 7.109 1 95.31 126 LEU B CA 1
ATOM 7736 C C . LEU B 1 126 ? -33.844 38.281 7.984 1 95.31 126 LEU B C 1
ATOM 7738 O O . LEU B 1 126 ? -32.812 37.719 8.406 1 95.31 126 LEU B O 1
ATOM 7742 N N . LEU B 1 127 ? -34.188 39.5 8.25 1 95.06 127 LEU B N 1
ATOM 7743 C CA . LEU B 1 127 ? -33.344 40.344 9.094 1 95.06 127 LEU B CA 1
ATOM 7744 C C . LEU B 1 127 ? -33.312 39.812 10.523 1 95.06 127 LEU B C 1
ATOM 7746 O O . LEU B 1 127 ? -32.281 39.906 11.195 1 95.06 127 LEU B O 1
ATOM 7750 N N . SER B 1 128 ? -34.438 39.375 11 1 94.69 128 SER B N 1
ATOM 7751 C CA . SER B 1 128 ? -34.5 38.781 12.336 1 94.69 128 SER B CA 1
ATOM 7752 C C . SER B 1 128 ? -33.594 37.562 12.438 1 94.69 128 SER B C 1
ATOM 7754 O O . SER B 1 128 ? -32.906 37.375 13.438 1 94.69 128 SER B O 1
ATOM 7756 N N . VAL B 1 129 ? -33.625 36.688 11.398 1 96.25 129 VAL B N 1
ATOM 7757 C CA . VAL B 1 129 ? -32.75 35.5 11.391 1 96.25 129 VAL B CA 1
ATOM 7758 C C . VAL B 1 129 ? -31.297 35.938 11.398 1 96.25 129 VAL B C 1
ATOM 7760 O O . VAL B 1 129 ? -30.484 35.375 12.125 1 96.25 129 VAL B O 1
ATOM 7763 N N . TYR B 1 130 ? -30.984 36.906 10.641 1 96.88 130 TYR B N 1
ATOM 7764 C CA . TYR B 1 130 ? -29.609 37.375 10.57 1 96.88 130 TYR B CA 1
ATOM 7765 C C . TYR B 1 130 ? -29.141 37.906 11.922 1 96.88 130 TYR B C 1
ATOM 7767 O O . TYR B 1 130 ? -28.078 37.531 12.422 1 96.88 130 TYR B O 1
ATOM 7775 N N . ARG B 1 131 ? -29.906 38.812 12.523 1 95.75 131 ARG B N 1
ATOM 7776 C CA . ARG B 1 131 ? -29.5 39.469 13.773 1 95.75 131 ARG B CA 1
ATOM 7777 C C . ARG B 1 131 ? -29.406 38.438 14.906 1 95.75 131 ARG B C 1
ATOM 7779 O O . ARG B 1 131 ? -28.469 38.469 15.703 1 95.75 131 ARG B O 1
ATOM 7786 N N . LEU B 1 132 ? -30.328 37.594 14.938 1 95.31 132 LEU B N 1
ATOM 7787 C CA . LEU B 1 132 ? -30.328 36.562 15.969 1 95.31 132 LEU B CA 1
ATOM 7788 C C . LEU B 1 132 ? -29.094 35.688 15.867 1 95.31 132 LEU B C 1
ATOM 7790 O O . LEU B 1 132 ? -28.359 35.5 16.844 1 95.31 132 LEU B O 1
ATOM 7794 N N . GLU B 1 133 ? -28.891 35.156 14.688 1 96.25 133 GLU B N 1
ATOM 7795 C CA . GLU B 1 133 ? -27.797 34.188 14.523 1 96.25 133 GLU B CA 1
ATOM 7796 C C . GLU B 1 133 ? -26.438 34.875 14.578 1 96.25 133 GLU B C 1
ATOM 7798 O O . GLU B 1 133 ? -25.453 34.281 15.016 1 96.25 133 GLU B O 1
ATOM 7803 N N . TYR B 1 134 ? -26.375 36.062 14.109 1 95.06 134 TYR B N 1
ATOM 7804 C CA . TYR B 1 134 ? -25.156 36.844 14.25 1 95.06 134 TYR B CA 1
ATOM 7805 C C . TYR B 1 134 ? -24.766 37 15.711 1 95.06 134 TYR B C 1
ATOM 7807 O O . TYR B 1 134 ? -23.609 36.781 16.094 1 95.06 134 TYR B O 1
ATOM 7815 N N . MET B 1 135 ? -25.703 37.406 16.547 1 94.69 135 MET B N 1
ATOM 7816 C CA . MET B 1 135 ? -25.469 37.625 17.969 1 94.69 135 MET B CA 1
ATOM 7817 C C . MET B 1 135 ? -25.188 36.281 18.672 1 94.69 135 MET B C 1
ATOM 7819 O O . MET B 1 135 ? -24.344 36.219 19.562 1 94.69 135 MET B O 1
ATOM 7823 N N . ARG B 1 136 ? -25.828 35.281 18.219 1 94.5 136 ARG B N 1
ATOM 7824 C CA . ARG B 1 136 ? -25.625 33.969 18.828 1 94.5 136 ARG B CA 1
ATOM 7825 C C . ARG B 1 136 ? -24.203 33.469 18.594 1 94.5 136 ARG B C 1
ATOM 7827 O O . ARG B 1 136 ? -23.531 33.031 19.516 1 94.5 136 ARG B O 1
ATOM 7834 N N . VAL B 1 137 ? -23.719 33.562 17.438 1 95.06 137 VAL B N 1
ATOM 7835 C CA . VAL B 1 137 ? -22.391 33.062 17.078 1 95.06 137 VAL B CA 1
ATOM 7836 C C . VAL B 1 137 ? -21.312 33.906 17.734 1 95.06 137 VAL B C 1
ATOM 7838 O O . VAL B 1 137 ? -20.266 33.406 18.109 1 95.06 137 VAL B O 1
ATOM 7841 N N . SER B 1 138 ? -21.594 35.156 17.922 1 93.31 138 SER B N 1
ATOM 7842 C CA . SER B 1 138 ? -20.609 36.062 18.469 1 93.31 138 SER B CA 1
ATOM 7843 C C . SER B 1 138 ? -20.5 35.938 19.984 1 93.31 138 SER B C 1
ATOM 7845 O O . SER B 1 138 ? -19.422 36.125 20.562 1 93.31 138 SER B O 1
ATOM 7847 N N . ARG B 1 139 ? -21.641 35.531 20.609 1 90.75 139 ARG B N 1
ATOM 7848 C CA . ARG B 1 139 ? -21.625 35.656 22.062 1 90.75 139 ARG B CA 1
ATOM 7849 C C . ARG B 1 139 ? -21.828 34.281 22.734 1 90.75 139 ARG B C 1
ATOM 7851 O O . ARG B 1 139 ? -21.516 34.125 23.906 1 90.75 139 ARG B O 1
ATOM 7858 N N . SER B 1 140 ? -22.266 33.344 22.047 1 90 140 SER B N 1
ATOM 7859 C CA . SER B 1 140 ? -22.562 32.062 22.656 1 90 140 SER B CA 1
ATOM 7860 C C . SER B 1 140 ? -21.297 31.234 22.859 1 90 140 SER B C 1
ATOM 7862 O O . SER B 1 140 ? -20.359 31.328 22.078 1 90 140 SER B O 1
ATOM 7864 N N . THR B 1 141 ? -21.328 30.375 23.922 1 86.12 141 THR B N 1
ATOM 7865 C CA . THR B 1 141 ? -20.234 29.453 24.188 1 86.12 141 THR B CA 1
ATOM 7866 C C . THR B 1 141 ? -20.594 28.031 23.812 1 86.12 141 THR B C 1
ATOM 7868 O O . THR B 1 141 ? -19.781 27.109 23.953 1 86.12 141 THR B O 1
ATOM 7871 N N . ASP B 1 142 ? -21.766 27.953 23.25 1 87.69 142 ASP B N 1
ATOM 7872 C CA . ASP B 1 142 ? -22.219 26.625 22.859 1 87.69 142 ASP B CA 1
ATOM 7873 C C . ASP B 1 142 ? -21.438 26.109 21.641 1 87.69 142 ASP B C 1
ATOM 7875 O O . ASP B 1 142 ? -21.172 26.875 20.719 1 87.69 142 ASP B O 1
ATOM 7879 N N . GLN B 1 143 ? -21.234 24.812 21.656 1 86.06 143 GLN B N 1
ATOM 7880 C CA . GLN B 1 143 ? -20.406 24.219 20.594 1 86.06 143 GLN B CA 1
ATOM 7881 C C . GLN B 1 143 ? -21.188 24.109 19.297 1 86.06 143 GLN B C 1
ATOM 7883 O O . GLN B 1 143 ? -20.609 24.078 18.219 1 86.06 143 GLN B O 1
ATOM 7888 N N . ASP B 1 144 ? -22.5 24.141 19.391 1 87 144 ASP B N 1
ATOM 7889 C CA . ASP B 1 144 ? -23.297 23.984 18.188 1 87 144 ASP B CA 1
ATOM 7890 C C . ASP B 1 144 ? -23.797 25.344 17.688 1 87 144 ASP B C 1
ATOM 7892 O O . ASP B 1 144 ? -24.766 25.406 16.906 1 87 144 ASP B O 1
ATOM 7896 N N . ARG B 1 145 ? -23.25 26.391 18.109 1 87.75 145 ARG B N 1
ATOM 7897 C CA . ARG B 1 145 ? -23.75 27.75 17.844 1 87.75 145 ARG B CA 1
ATOM 7898 C C . ARG B 1 145 ? -23.844 28 16.344 1 87.75 145 ARG B C 1
ATOM 7900 O O . ARG B 1 145 ? -24.781 28.625 15.867 1 87.75 145 ARG B O 1
ATOM 7907 N N . PHE B 1 146 ? -22.922 27.484 15.617 1 92.19 146 PHE B N 1
ATOM 7908 C CA . PHE B 1 146 ? -22.938 27.719 14.18 1 92.19 146 PHE B CA 1
ATOM 7909 C C . PHE B 1 146 ? -23.719 26.625 13.461 1 92.19 146 PHE B C 1
ATOM 7911 O O . PHE B 1 146 ? -24.297 26.844 12.406 1 92.19 146 PHE B O 1
ATOM 7918 N N . GLN B 1 147 ? -23.812 25.438 13.961 1 92.81 147 GLN B N 1
ATOM 7919 C CA . GLN B 1 147 ? -24.422 24.281 13.305 1 92.81 147 GLN B CA 1
ATOM 7920 C C . GLN B 1 147 ? -25.938 24.453 13.172 1 92.81 147 GLN B C 1
ATOM 7922 O O . GLN B 1 147 ? -26.562 23.797 12.336 1 92.81 147 GLN B O 1
ATOM 7927 N N . VAL B 1 148 ? -26.453 25.328 13.938 1 93.06 148 VAL B N 1
ATOM 7928 C CA . VAL B 1 148 ? -27.906 25.562 13.953 1 93.06 148 VAL B CA 1
ATOM 7929 C C . VAL B 1 148 ? -28.344 26.141 12.609 1 93.06 148 VAL B C 1
ATOM 7931 O O . VAL B 1 148 ? -29.516 25.984 12.219 1 93.06 148 VAL B O 1
ATOM 7934 N N . MET B 1 149 ? -27.438 26.844 11.875 1 95.19 149 MET B N 1
ATOM 7935 C CA . MET B 1 149 ? -27.766 27.406 10.57 1 95.19 149 MET B CA 1
ATOM 7936 C C . MET B 1 149 ? -28.25 26.328 9.609 1 95.19 149 MET B C 1
ATOM 7938 O O . MET B 1 149 ? -29.078 26.578 8.734 1 95.19 149 MET B O 1
ATOM 7942 N N . PHE B 1 150 ? -27.766 25.141 9.773 1 96.19 150 PHE B N 1
ATOM 7943 C CA . PHE B 1 150 ? -28.141 24.047 8.875 1 96.19 150 PHE B CA 1
ATOM 7944 C C . PHE B 1 150 ? -29.547 23.562 9.156 1 96.19 150 PHE B C 1
ATOM 7946 O O . PHE B 1 150 ? -30.203 22.984 8.281 1 96.19 150 PHE B O 1
ATOM 7953 N N . ARG B 1 151 ? -30.031 23.844 10.328 1 94 151 ARG B N 1
ATOM 7954 C CA . ARG B 1 151 ? -31.422 23.5 10.641 1 94 151 ARG B CA 1
ATOM 7955 C C . ARG B 1 151 ? -32.375 24.406 9.867 1 94 151 ARG B C 1
ATOM 7957 O O . ARG B 1 151 ? -33.469 23.969 9.484 1 94 151 ARG B O 1
ATOM 7964 N N . TYR B 1 152 ? -31.938 25.703 9.672 1 95.56 152 TYR B N 1
ATOM 7965 C CA . TYR B 1 152 ? -32.75 26.578 8.828 1 95.56 152 TYR B CA 1
ATOM 7966 C C . TYR B 1 152 ? -32.781 26.062 7.398 1 95.56 152 TYR B C 1
ATOM 7968 O O . TYR B 1 152 ? -33.844 26.125 6.75 1 95.56 152 TYR B O 1
ATOM 7976 N N . LEU B 1 153 ? -31.719 25.516 6.922 1 95.94 153 LEU B N 1
ATOM 7977 C CA . LEU B 1 153 ? -31.609 25.047 5.543 1 95.94 153 LEU B CA 1
ATOM 7978 C C . LEU B 1 153 ? -32.438 23.781 5.344 1 95.94 153 LEU B C 1
ATOM 7980 O O . LEU B 1 153 ? -32.844 23.484 4.227 1 95.94 153 LEU B O 1
ATOM 7984 N N . GLU B 1 154 ? -32.656 23.047 6.402 1 94 154 GLU B N 1
ATOM 7985 C CA . GLU B 1 154 ? -33.375 21.797 6.328 1 94 154 GLU B CA 1
ATOM 7986 C C . GLU B 1 154 ? -34.875 22.016 6.512 1 94 154 GLU B C 1
ATOM 7988 O O . GLU B 1 154 ? -35.688 21.109 6.246 1 94 154 GLU B O 1
ATOM 7993 N N . ASP B 1 155 ? -35.188 23.188 6.926 1 93.62 155 ASP B N 1
ATOM 7994 C CA . ASP B 1 155 ? -36.594 23.484 7.188 1 93.62 155 ASP B CA 1
ATOM 7995 C C . ASP B 1 155 ? -37.438 23.391 5.906 1 93.62 155 ASP B C 1
ATOM 7997 O O . ASP B 1 155 ? -37.125 24.062 4.914 1 93.62 155 ASP B O 1
ATOM 8001 N N . LYS B 1 156 ? -38.562 22.734 5.973 1 92.06 156 LYS B N 1
ATOM 8002 C CA . LYS B 1 156 ? -39.375 22.469 4.789 1 92.06 156 LYS B CA 1
ATOM 8003 C C . LYS B 1 156 ? -40.062 23.734 4.297 1 92.06 156 LYS B C 1
ATOM 8005 O O . LYS B 1 156 ? -40.188 23.938 3.088 1 92.06 156 LYS B O 1
ATOM 8010 N N . ALA B 1 157 ? -40.5 24.562 5.234 1 91.69 157 ALA B N 1
ATOM 8011 C CA . ALA B 1 157 ? -41.188 25.797 4.863 1 91.69 157 ALA B CA 1
ATOM 8012 C C . ALA B 1 157 ? -40.25 26.734 4.102 1 91.69 157 ALA B C 1
ATOM 8014 O O . ALA B 1 157 ? -40.656 27.359 3.129 1 91.69 157 ALA B O 1
ATOM 8015 N N . ILE B 1 158 ? -39.062 26.75 4.516 1 93.69 158 ILE B N 1
ATOM 8016 C CA . ILE B 1 158 ? -38.062 27.609 3.883 1 93.69 158 ILE B CA 1
ATOM 8017 C C . ILE B 1 158 ? -37.656 27.031 2.529 1 93.69 158 ILE B C 1
ATOM 8019 O O . ILE B 1 158 ? -37.531 27.766 1.549 1 93.69 158 ILE B O 1
ATOM 8023 N N . GLN B 1 159 ? -37.594 25.766 2.393 1 92.31 159 GLN B N 1
ATOM 8024 C CA . GLN B 1 159 ? -37.156 25.094 1.17 1 92.31 159 GLN B CA 1
ATOM 8025 C C . GLN B 1 159 ? -38.219 25.203 0.082 1 92.31 159 GLN B C 1
ATOM 8027 O O . GLN B 1 159 ? -37.906 25.344 -1.1 1 92.31 159 GLN B O 1
ATOM 8032 N N . LYS B 1 160 ? -39.469 25.141 0.511 1 91.19 160 LYS B N 1
ATOM 8033 C CA . LYS B 1 160 ? -40.594 25.078 -0.444 1 91.19 160 LYS B CA 1
ATOM 8034 C C . LYS B 1 160 ? -41 26.484 -0.884 1 91.19 160 LYS B C 1
ATOM 8036 O O . LYS B 1 160 ? -41.719 26.641 -1.867 1 91.19 160 LYS B O 1
ATOM 8041 N N . ASP B 1 161 ? -40.469 27.438 -0.181 1 91.56 161 ASP B N 1
ATOM 8042 C CA . ASP B 1 161 ? -40.875 28.812 -0.503 1 91.56 161 ASP B CA 1
ATOM 8043 C C . ASP B 1 161 ? -40.469 29.172 -1.929 1 91.56 161 ASP B C 1
ATOM 8045 O O . ASP B 1 161 ? -39.312 28.906 -2.346 1 91.56 161 ASP B O 1
ATOM 8049 N N . LYS B 1 162 ? -41.344 29.797 -2.654 1 90.44 162 LYS B N 1
ATOM 8050 C CA . LYS B 1 162 ? -41.125 30.094 -4.066 1 90.44 162 LYS B CA 1
ATOM 8051 C C . LYS B 1 162 ? -40.5 31.469 -4.25 1 90.44 162 LYS B C 1
ATOM 8053 O O . LYS B 1 162 ? -40.031 31.797 -5.332 1 90.44 162 LYS B O 1
ATOM 8058 N N . ALA B 1 163 ? -40.469 32.25 -3.172 1 90.62 163 ALA B N 1
ATOM 8059 C CA . ALA B 1 163 ? -39.906 33.594 -3.281 1 90.62 163 ALA B CA 1
ATOM 8060 C C . ALA B 1 163 ? -38.375 33.594 -3.184 1 90.62 163 ALA B C 1
ATOM 8062 O O . ALA B 1 163 ? -37.75 34.625 -3.289 1 90.62 163 ALA B O 1
ATOM 8063 N N . GLY B 1 164 ? -37.844 32.406 -2.998 1 92.75 164 GLY B N 1
ATOM 8064 C CA . GLY B 1 164 ? -36.375 32.312 -2.953 1 92.75 164 GLY B CA 1
ATOM 8065 C C . GLY B 1 164 ? -35.812 32.531 -1.565 1 92.75 164 GLY B C 1
ATOM 8066 O O . GLY B 1 164 ? -34.688 32.969 -1.42 1 92.75 164 GLY B O 1
ATOM 8067 N N . MET B 1 165 ? -36.531 32.344 -0.542 1 93.81 165 MET B N 1
ATOM 8068 C CA . MET B 1 165 ? -36.094 32.531 0.84 1 93.81 165 MET B CA 1
ATOM 8069 C C . MET B 1 165 ? -34.906 31.672 1.168 1 93.81 165 MET B C 1
ATOM 8071 O O . MET B 1 165 ? -34.031 32.062 1.952 1 93.81 165 MET B O 1
ATOM 8075 N N . MET B 1 166 ? -34.844 30.516 0.533 1 94.81 166 MET B N 1
ATOM 8076 C CA . MET B 1 166 ? -33.719 29.594 0.774 1 94.81 166 MET B CA 1
ATOM 8077 C C . MET B 1 166 ? -32.406 30.234 0.381 1 94.81 166 MET B C 1
ATOM 8079 O O . MET B 1 166 ? -31.438 30.172 1.137 1 94.81 166 MET B O 1
ATOM 8083 N N . GLN B 1 167 ? -32.406 30.844 -0.71 1 96.12 167 GLN B N 1
ATOM 8084 C CA . GLN B 1 167 ? -31.188 31.5 -1.195 1 96.12 167 GLN B CA 1
ATOM 8085 C C . GLN B 1 167 ? -30.797 32.656 -0.29 1 96.12 167 GLN B C 1
ATOM 8087 O O . GLN B 1 167 ? -29.609 32.906 -0.057 1 96.12 167 GLN B O 1
ATOM 8092 N N . CYS B 1 168 ? -31.781 33.344 0.182 1 96.62 168 CYS B N 1
ATOM 8093 C CA . CYS B 1 168 ? -31.516 34.469 1.084 1 96.62 168 CYS B CA 1
ATOM 8094 C C . CYS B 1 168 ? -30.938 33.969 2.41 1 96.62 168 CYS B C 1
ATOM 8096 O O . CYS B 1 168 ? -30.016 34.562 2.957 1 96.62 168 CYS B O 1
ATOM 8098 N N . VAL B 1 169 ? -31.5 32.875 2.879 1 96.69 169 VAL B N 1
ATOM 8099 C CA . VAL B 1 169 ? -31.031 32.312 4.141 1 96.69 169 VAL B CA 1
ATOM 8100 C C . VAL B 1 169 ? -29.609 31.797 3.98 1 96.69 169 VAL B C 1
ATOM 8102 O O . VAL B 1 169 ? -28.812 31.875 4.91 1 96.69 169 VAL B O 1
ATOM 8105 N N . VAL B 1 170 ? -29.312 31.281 2.824 1 97.31 170 VAL B N 1
ATOM 8106 C CA . VAL B 1 170 ? -27.953 30.844 2.543 1 97.31 170 VAL B CA 1
ATOM 8107 C C . VAL B 1 170 ? -27 32.031 2.623 1 97.31 170 VAL B C 1
ATOM 8109 O O . VAL B 1 170 ? -25.875 31.906 3.129 1 97.31 170 VAL B O 1
ATOM 8112 N N . ALA B 1 171 ? -27.406 33.125 2.137 1 97.06 171 ALA B N 1
ATOM 8113 C CA . ALA B 1 171 ? -26.594 34.344 2.219 1 97.06 171 ALA B CA 1
ATOM 8114 C C . ALA B 1 171 ? -26.375 34.75 3.67 1 97.06 171 ALA B C 1
ATOM 8116 O O . ALA B 1 171 ? -25.297 35.25 4.023 1 97.06 171 ALA B O 1
ATOM 8117 N N . VAL B 1 172 ? -27.438 34.656 4.461 1 97.19 172 VAL B N 1
ATOM 8118 C CA . VAL B 1 172 ? -27.297 34.906 5.891 1 97.19 172 VAL B CA 1
ATOM 8119 C C . VAL B 1 172 ? -26.281 33.969 6.504 1 97.19 172 VAL B C 1
ATOM 8121 O O . VAL B 1 172 ? -25.422 34.375 7.285 1 97.19 172 VAL B O 1
ATOM 8124 N N . ALA B 1 173 ? -26.391 32.719 6.113 1 97.62 173 ALA B N 1
ATOM 8125 C CA . ALA B 1 173 ? -25.484 31.688 6.637 1 97.62 173 ALA B CA 1
ATOM 8126 C C . ALA B 1 173 ? -24.047 32 6.277 1 97.62 173 ALA B C 1
ATOM 8128 O O . ALA B 1 173 ? -23.125 31.781 7.078 1 97.62 173 ALA B O 1
ATOM 8129 N N . ASP B 1 174 ? -23.797 32.5 5.137 1 97.19 174 ASP B N 1
ATOM 8130 C CA . ASP B 1 174 ? -22.453 32.875 4.699 1 97.19 174 ASP B CA 1
ATOM 8131 C C . ASP B 1 174 ? -21.859 33.938 5.609 1 97.19 174 ASP B C 1
ATOM 8133 O O . ASP B 1 174 ? -20.703 33.844 6.023 1 97.19 174 ASP B O 1
ATOM 8137 N N . LYS B 1 175 ? -22.594 34.906 5.926 1 96.19 175 LYS B N 1
ATOM 8138 C CA . LYS B 1 175 ? -22.109 36 6.758 1 96.19 175 LYS B CA 1
ATOM 8139 C C . LYS B 1 175 ? -21.891 35.531 8.195 1 96.19 175 LYS B C 1
ATOM 8141 O O . LYS B 1 175 ? -20.922 35.969 8.844 1 96.19 175 LYS B O 1
ATOM 8146 N N . VAL B 1 176 ? -22.891 34.781 8.625 1 96.69 176 VAL B N 1
ATOM 8147 C CA . VAL B 1 176 ? -22.766 34.25 9.977 1 96.69 176 VAL B CA 1
ATOM 8148 C C . VAL B 1 176 ? -21.516 33.375 10.07 1 96.69 176 VAL B C 1
ATOM 8150 O O . VAL B 1 176 ? -20.828 33.375 11.102 1 96.69 176 VAL B O 1
ATOM 8153 N N . PHE B 1 177 ? -21.219 32.625 9.047 1 97.62 177 PHE B N 1
ATOM 8154 C CA . PHE B 1 177 ? -20.047 31.766 9.008 1 97.62 177 PHE B CA 1
ATOM 8155 C C . PHE B 1 177 ? -18.766 32.594 9.062 1 97.62 177 PHE B C 1
ATOM 8157 O O . PHE B 1 177 ? -17.812 32.219 9.742 1 97.62 177 PHE B O 1
ATOM 8164 N N . ASP B 1 178 ? -18.719 33.688 8.414 1 96.19 178 ASP B N 1
ATOM 8165 C CA . ASP B 1 178 ? -17.562 34.594 8.461 1 96.19 178 ASP B CA 1
ATOM 8166 C C . ASP B 1 178 ? -17.297 35.062 9.875 1 96.19 178 ASP B C 1
ATOM 8168 O O . ASP B 1 178 ? -16.141 35.156 10.312 1 96.19 178 ASP B O 1
ATOM 8172 N N . VAL B 1 179 ? -18.359 35.406 10.531 1 95.62 179 VAL B N 1
ATOM 8173 C CA . VAL B 1 179 ? -18.25 35.875 11.914 1 95.62 179 VAL B CA 1
ATOM 8174 C C . VAL B 1 179 ? -17.75 34.719 12.797 1 95.62 179 VAL B C 1
ATOM 8176 O O . VAL B 1 179 ? -16.922 34.906 13.688 1 95.62 179 VAL B O 1
ATOM 8179 N N . PHE B 1 180 ? -18.297 33.594 12.492 1 96.31 180 PHE B N 1
ATOM 8180 C CA . PHE B 1 180 ? -17.875 32.406 13.227 1 96.31 180 PHE B CA 1
ATOM 8181 C C . PHE B 1 180 ? -16.375 32.188 13.094 1 96.31 180 PHE B C 1
ATOM 8183 O O . PHE B 1 180 ? -15.688 31.906 14.078 1 96.31 180 PHE B O 1
ATOM 8190 N N . LEU B 1 181 ? -15.852 32.25 11.922 1 96.5 181 LEU B N 1
ATOM 8191 C CA . LEU B 1 181 ? -14.43 32.031 11.672 1 96.5 181 LEU B CA 1
ATOM 8192 C C . LEU B 1 181 ? -13.594 33.062 12.453 1 96.5 181 LEU B C 1
ATOM 8194 O O . LEU B 1 181 ? -12.57 32.719 13.039 1 96.5 181 LEU B O 1
ATOM 8198 N N . SER B 1 182 ? -14.008 34.281 12.477 1 94.69 182 SER B N 1
ATOM 8199 C CA . SER B 1 182 ? -13.289 35.312 13.188 1 94.69 182 SER B CA 1
ATOM 8200 C C . SER B 1 182 ? -13.297 35.094 14.695 1 94.69 182 SER B C 1
ATOM 8202 O O . SER B 1 182 ? -12.297 35.312 15.367 1 94.69 182 SER B O 1
ATOM 8204 N N . VAL B 1 183 ? -14.453 34.656 15.18 1 94.5 183 VAL B N 1
ATOM 8205 C CA . VAL B 1 183 ? -14.578 34.375 16.594 1 94.5 183 VAL B CA 1
ATOM 8206 C C . VAL B 1 183 ? -13.641 33.219 16.984 1 94.5 183 VAL B C 1
ATOM 8208 O O . VAL B 1 183 ? -12.961 33.281 18.016 1 94.5 183 VAL B O 1
ATOM 8211 N N . MET B 1 184 ? -13.57 32.219 16.156 1 92.88 184 MET B N 1
ATOM 8212 C CA . MET B 1 184 ? -12.719 31.062 16.438 1 92.88 184 MET B CA 1
ATOM 8213 C C . MET B 1 184 ? -11.242 31.438 16.328 1 92.88 184 MET B C 1
ATOM 8215 O O . MET B 1 184 ? -10.414 30.922 17.094 1 92.88 184 MET B O 1
ATOM 8219 N N . ALA B 1 185 ? -10.898 32.312 15.406 1 90.19 185 ALA B N 1
ATOM 8220 C CA . ALA B 1 185 ? -9.516 32.75 15.211 1 90.19 185 ALA B CA 1
ATOM 8221 C C . ALA B 1 185 ? -9.016 33.531 16.422 1 90.19 185 ALA B C 1
ATOM 8223 O O . ALA B 1 185 ? -7.832 33.469 16.75 1 90.19 185 ALA B O 1
ATOM 8224 N N . ASP B 1 186 ? -9.914 34.188 17.078 1 88.62 186 ASP B N 1
ATOM 8225 C CA . ASP B 1 186 ? -9.539 35.031 18.188 1 88.62 186 ASP B CA 1
ATOM 8226 C C . ASP B 1 186 ? -9.477 34.25 19.5 1 88.62 186 ASP B C 1
ATOM 8228 O O . ASP B 1 186 ? -8.898 34.719 20.484 1 88.62 186 ASP B O 1
ATOM 8232 N N . LYS B 1 187 ? -10.031 33.094 19.5 1 88.31 187 LYS B N 1
ATOM 8233 C CA . LYS B 1 187 ? -9.961 32.25 20.688 1 88.31 187 LYS B CA 1
ATOM 8234 C C . LYS B 1 187 ? -8.531 31.797 20.969 1 88.31 187 LYS B C 1
ATOM 8236 O O . LYS B 1 187 ? -7.723 31.688 20.047 1 88.31 187 LYS B O 1
ATOM 8241 N N . PRO B 1 188 ? -8.219 31.625 22.281 1 85.81 188 PRO B N 1
ATOM 8242 C CA . PRO B 1 188 ? -6.891 31.094 22.594 1 85.81 188 PRO B CA 1
ATOM 8243 C C . PRO B 1 188 ? -6.664 29.703 22.016 1 85.81 188 PRO B C 1
ATOM 8245 O O . PRO B 1 188 ? -7.621 28.938 21.844 1 85.81 188 PRO B O 1
ATOM 8248 N N . LYS B 1 189 ? -5.461 29.5 21.688 1 87.19 189 LYS B N 1
ATOM 8249 C CA . LYS B 1 189 ? -5.105 28.203 21.109 1 87.19 189 LYS B CA 1
ATOM 8250 C C . LYS B 1 189 ? -4.945 27.141 22.172 1 87.19 189 LYS B C 1
ATOM 8252 O O . LYS B 1 189 ? -3.83 26.859 22.625 1 87.19 189 LYS B O 1
ATOM 8257 N N . THR B 1 190 ? -6.043 26.562 22.562 1 86.75 190 THR B N 1
ATOM 8258 C CA . THR B 1 190 ? -6.082 25.5 23.578 1 86.75 190 THR B CA 1
ATOM 8259 C C . THR B 1 190 ? -6.582 24.188 22.953 1 86.75 190 THR B C 1
ATOM 8261 O O . THR B 1 190 ? -7.102 24.188 21.844 1 86.75 190 THR B O 1
ATOM 8264 N N . LYS B 1 191 ? -6.391 23.141 23.688 1 86.12 191 LYS B N 1
ATOM 8265 C CA . LYS B 1 191 ? -6.836 21.828 23.234 1 86.12 191 LYS B CA 1
ATOM 8266 C C . LYS B 1 191 ? -8.352 21.781 23.062 1 86.12 191 LYS B C 1
ATOM 8268 O O . LYS B 1 191 ? -8.867 21.172 22.141 1 86.12 191 LYS B O 1
ATOM 8273 N N . GLU B 1 192 ? -9.031 22.391 23.938 1 87.94 192 GLU B N 1
ATOM 8274 C CA . GLU B 1 192 ? -10.492 22.406 23.891 1 87.94 192 GLU B CA 1
ATOM 8275 C C . GLU B 1 192 ? -11.008 23.141 22.656 1 87.94 192 GLU B C 1
ATOM 8277 O O . GLU B 1 192 ? -11.977 22.703 22.031 1 87.94 192 GLU B O 1
ATOM 8282 N N . ASN B 1 193 ? -10.367 24.234 22.375 1 89.69 193 ASN B N 1
ATOM 8283 C CA . ASN B 1 193 ? -10.781 25 21.188 1 89.69 193 ASN B CA 1
ATOM 8284 C C . ASN B 1 193 ? -10.469 24.25 19.906 1 89.69 193 ASN B C 1
ATOM 8286 O O . ASN B 1 193 ? -11.203 24.359 18.922 1 89.69 193 ASN B O 1
ATOM 8290 N N . GLU B 1 194 ? -9.391 23.531 19.953 1 90.06 194 GLU B N 1
ATOM 8291 C CA . GLU B 1 194 ? -9.055 22.703 18.797 1 90.06 194 GLU B CA 1
ATOM 8292 C C . GLU B 1 194 ? -10.094 21.594 18.578 1 90.06 194 GLU B C 1
ATOM 8294 O O . GLU B 1 194 ? -10.477 21.312 17.453 1 90.06 194 GLU B O 1
ATOM 8299 N N . GLU B 1 195 ? -10.477 20.984 19.625 1 91.62 195 GLU B N 1
ATOM 8300 C CA . GLU B 1 195 ? -11.492 19.953 19.547 1 91.62 195 GLU B CA 1
ATOM 8301 C C . GLU B 1 195 ? -12.812 20.5 19 1 91.62 195 GLU B C 1
ATOM 8303 O O . GLU B 1 195 ? -13.539 19.797 18.297 1 91.62 195 GLU B O 1
ATOM 8308 N N . GLU B 1 196 ? -13.117 21.688 19.391 1 93.31 196 GLU B N 1
ATOM 8309 C CA . GLU B 1 196 ? -14.32 22.328 18.875 1 93.31 196 GLU B CA 1
ATOM 8310 C C . GLU B 1 196 ? -14.242 22.516 17.359 1 93.31 196 GLU B C 1
ATOM 8312 O O . GLU B 1 196 ? -15.211 22.25 16.641 1 93.31 196 GLU B O 1
ATOM 8317 N N . LEU B 1 197 ? -13.109 23.031 16.938 1 94.5 197 LEU B N 1
ATOM 8318 C CA . LEU B 1 197 ? -12.898 23.203 15.508 1 94.5 197 LEU B CA 1
ATOM 8319 C C . LEU B 1 197 ? -13.047 21.875 14.781 1 94.5 197 LEU B C 1
ATOM 8321 O O . LEU B 1 197 ? -13.641 21.812 13.703 1 94.5 197 LEU B O 1
ATOM 8325 N N . GLU B 1 198 ? -12.5 20.812 15.32 1 95 198 GLU B N 1
ATOM 8326 C CA . GLU B 1 198 ? -12.586 19.484 14.734 1 95 198 GLU B CA 1
ATOM 8327 C C . GLU B 1 198 ? -14.039 19.016 14.633 1 95 198 GLU B C 1
ATOM 8329 O O . GLU B 1 198 ? -14.43 18.406 13.641 1 95 198 GLU B O 1
ATOM 8334 N N . LYS B 1 199 ? -14.781 19.297 15.656 1 95.88 199 LYS B N 1
ATOM 8335 C CA . LYS B 1 199 ? -16.188 18.906 15.656 1 95.88 199 LYS B CA 1
ATOM 8336 C C . LYS B 1 199 ? -16.953 19.594 14.523 1 95.88 199 LYS B C 1
ATOM 8338 O O . LYS B 1 199 ? -17.812 18.984 13.898 1 95.88 199 LYS B O 1
ATOM 8343 N N . HIS B 1 200 ? -16.656 20.828 14.312 1 96.44 200 HIS B N 1
ATOM 8344 C CA . HIS B 1 200 ? -17.312 21.547 13.219 1 96.44 200 HIS B CA 1
ATOM 8345 C C . HIS B 1 200 ? -16.891 20.984 11.867 1 96.44 200 HIS B C 1
ATOM 8347 O O . HIS B 1 200 ? -17.703 20.906 10.945 1 96.44 200 HIS B O 1
ATOM 8353 N N . ALA B 1 201 ? -15.602 20.641 11.758 1 97.25 201 ALA B N 1
ATOM 8354 C CA . ALA B 1 201 ? -15.141 20 10.523 1 97.25 201 ALA B CA 1
ATOM 8355 C C . ALA B 1 201 ? -15.867 18.688 10.273 1 97.25 201 ALA B C 1
ATOM 8357 O O . ALA B 1 201 ? -16.281 18.391 9.148 1 97.25 201 ALA B O 1
ATOM 8358 N N . GLN B 1 202 ? -16 17.859 11.289 1 97.12 202 GLN B N 1
ATOM 8359 C CA . GLN B 1 202 ? -16.734 16.594 11.188 1 97.12 202 GLN B CA 1
ATOM 8360 C C . GLN B 1 202 ? -18.172 16.828 10.742 1 97.12 202 GLN B C 1
ATOM 8362 O O . GLN B 1 202 ? -18.688 16.109 9.875 1 97.12 202 GLN B O 1
ATOM 8367 N N . PHE B 1 203 ? -18.797 17.844 11.383 1 97.31 203 PHE B N 1
ATOM 8368 C CA . PHE B 1 203 ? -20.188 18.188 11.062 1 97.31 203 PHE B CA 1
ATOM 8369 C C . PHE B 1 203 ? -20.328 18.547 9.594 1 97.31 203 PHE B C 1
ATOM 8371 O O . PHE B 1 203 ? -21.266 18.094 8.922 1 97.31 203 PHE B O 1
ATOM 8378 N N . LEU B 1 204 ? -19.438 19.344 9.117 1 98 204 LEU B N 1
ATOM 8379 C CA . LEU B 1 204 ? -19.5 19.781 7.73 1 98 204 LEU B CA 1
ATOM 8380 C C . LEU B 1 204 ? -19.234 18.625 6.781 1 98 204 LEU B C 1
ATOM 8382 O O . LEU B 1 204 ? -19.812 18.547 5.695 1 98 204 LEU B O 1
ATOM 8386 N N . LEU B 1 205 ? -18.359 17.688 7.188 1 98.06 205 LEU B N 1
ATOM 8387 C CA . LEU B 1 205 ? -18.094 16.5 6.379 1 98.06 205 LEU B CA 1
ATOM 8388 C C . LEU B 1 205 ? -19.328 15.633 6.262 1 98.06 205 LEU B C 1
ATOM 8390 O O . LEU B 1 205 ? -19.609 15.07 5.199 1 98.06 205 LEU B O 1
ATOM 8394 N N . VAL B 1 206 ? -20.016 15.516 7.32 1 97.5 206 VAL B N 1
ATOM 8395 C CA . VAL B 1 206 ? -21.25 14.719 7.32 1 97.5 206 VAL B CA 1
ATOM 8396 C C . VAL B 1 206 ? -22.281 15.359 6.395 1 97.5 206 VAL B C 1
ATOM 8398 O O . VAL B 1 206 ? -22.906 14.672 5.586 1 97.5 206 VAL B O 1
ATOM 8401 N N . ASN B 1 207 ? -22.422 16.688 6.465 1 97.31 207 ASN B N 1
ATOM 8402 C CA . ASN B 1 207 ? -23.422 17.391 5.68 1 97.31 207 ASN B CA 1
ATOM 8403 C C . ASN B 1 207 ? -23.016 17.516 4.219 1 97.31 207 ASN B C 1
ATOM 8405 O O . ASN B 1 207 ? -23.828 17.828 3.357 1 97.31 207 ASN B O 1
ATOM 8409 N N . PHE B 1 208 ? -21.766 17.328 3.959 1 97.69 208 PHE B N 1
ATOM 8410 C CA . PHE B 1 208 ? -21.312 17.234 2.578 1 97.69 208 PHE B CA 1
ATOM 8411 C C . PHE B 1 208 ? -22.031 16.109 1.85 1 97.69 208 PHE B C 1
ATOM 8413 O O . PHE B 1 208 ? -22.094 16.109 0.62 1 97.69 208 PHE B O 1
ATOM 8420 N N . ASN B 1 209 ? -22.531 15.172 2.609 1 97.31 209 ASN B N 1
ATOM 8421 C CA . ASN B 1 209 ? -23.219 14.016 2.039 1 97.31 209 ASN B CA 1
ATOM 8422 C C . ASN B 1 209 ? -24.703 14.039 2.334 1 97.31 209 ASN B C 1
ATOM 8424 O O . ASN B 1 209 ? -25.344 12.984 2.461 1 97.31 209 ASN B O 1
ATOM 8428 N N . HIS B 1 210 ? -25.234 15.188 2.408 1 95.94 210 HIS B N 1
ATOM 8429 C CA . HIS B 1 210 ? -26.656 15.367 2.67 1 95.94 210 HIS B CA 1
ATOM 8430 C C . HIS B 1 210 ? -27.5 14.93 1.473 1 95.94 210 HIS B C 1
ATOM 8432 O O . HIS B 1 210 ? -27 14.898 0.344 1 95.94 210 HIS B O 1
ATOM 8438 N N . ILE B 1 211 ? -28.703 14.625 1.635 1 94.81 211 ILE B N 1
ATOM 8439 C CA . ILE B 1 211 ? -29.594 14.164 0.581 1 94.81 211 ILE B CA 1
ATOM 8440 C C . ILE B 1 211 ? -29.906 15.312 -0.374 1 94.81 211 ILE B C 1
ATOM 8442 O O . ILE B 1 211 ? -30.094 15.094 -1.574 1 94.81 211 ILE B O 1
ATOM 8446 N N . HIS B 1 212 ? -29.938 16.562 0.2 1 94.25 212 HIS B N 1
ATOM 8447 C CA . HIS B 1 212 ? -30.25 17.734 -0.609 1 94.25 212 HIS B CA 1
ATOM 8448 C C . HIS B 1 212 ? -28.969 18.344 -1.205 1 94.25 212 HIS B C 1
ATOM 8450 O O . HIS B 1 212 ? -28.047 18.703 -0.474 1 94.25 212 HIS B O 1
ATOM 8456 N N . LYS B 1 213 ? -28.938 18.547 -2.436 1 94.5 213 LYS B N 1
ATOM 8457 C CA . LYS B 1 213 ? -27.781 19.016 -3.178 1 94.5 213 LYS B CA 1
ATOM 8458 C C . LYS B 1 213 ? -27.359 20.422 -2.727 1 94.5 213 LYS B C 1
ATOM 8460 O O . LYS B 1 213 ? -26.172 20.719 -2.648 1 94.5 213 LYS B O 1
ATOM 8465 N N . ARG B 1 214 ? -28.281 21.297 -2.418 1 94.62 214 ARG B N 1
ATOM 8466 C CA . ARG B 1 214 ? -27.984 22.656 -2.014 1 94.62 214 ARG B CA 1
ATOM 8467 C C . ARG B 1 214 ? -27.25 22.688 -0.68 1 94.62 214 ARG B C 1
ATOM 8469 O O . ARG B 1 214 ? -26.328 23.484 -0.49 1 94.62 214 ARG B O 1
ATOM 8476 N N . ILE B 1 215 ? -27.703 21.859 0.189 1 96.88 215 ILE B N 1
ATOM 8477 C CA . ILE B 1 215 ? -27.062 21.781 1.498 1 96.88 215 ILE B CA 1
ATOM 8478 C C . ILE B 1 215 ? -25.656 21.219 1.352 1 96.88 215 ILE B C 1
ATOM 8480 O O . ILE B 1 215 ? -24.719 21.672 2.037 1 96.88 215 ILE B O 1
ATOM 8484 N N . ARG B 1 216 ? -25.453 20.25 0.434 1 97.19 216 ARG B N 1
ATOM 8485 C CA . ARG B 1 216 ? -24.125 19.719 0.16 1 97.19 216 ARG B CA 1
ATOM 8486 C C . ARG B 1 216 ? -23.172 20.828 -0.305 1 97.19 216 ARG B C 1
ATOM 8488 O O . ARG B 1 216 ? -22.016 20.891 0.135 1 97.19 216 ARG B O 1
ATOM 8495 N N . ARG B 1 217 ? -23.656 21.656 -1.127 1 96.88 217 ARG B N 1
ATOM 8496 C CA . ARG B 1 217 ? -22.844 22.734 -1.679 1 96.88 217 ARG B CA 1
ATOM 8497 C C . ARG B 1 217 ? -22.438 23.734 -0.594 1 96.88 217 ARG B C 1
ATOM 8499 O O . ARG B 1 217 ? -21.312 24.203 -0.567 1 96.88 217 ARG B O 1
ATOM 8506 N N . VAL B 1 218 ? -23.406 24.047 0.289 1 97.5 218 VAL B N 1
ATOM 8507 C CA . VAL B 1 218 ? -23.125 24.969 1.386 1 97.5 218 VAL B CA 1
ATOM 8508 C C . VAL B 1 218 ? -22.094 24.375 2.328 1 97.5 218 VAL B C 1
ATOM 8510 O O . VAL B 1 218 ? -21.156 25.047 2.752 1 97.5 218 VAL B O 1
ATOM 8513 N N . ALA B 1 219 ? -22.297 23.094 2.623 1 98.12 219 ALA B N 1
ATOM 8514 C CA . ALA B 1 219 ? -21.359 22.406 3.506 1 98.12 219 ALA B CA 1
ATOM 8515 C C . ALA B 1 219 ? -19.953 22.375 2.904 1 98.12 219 ALA B C 1
ATOM 8517 O O . ALA B 1 219 ? -18.953 22.578 3.613 1 98.12 219 ALA B O 1
ATOM 8518 N N . ASP B 1 220 ? -19.859 22.125 1.627 1 97.5 220 ASP B N 1
ATOM 8519 C CA . ASP B 1 220 ? -18.562 22.094 0.932 1 97.5 220 ASP B CA 1
ATOM 8520 C C . ASP B 1 220 ? -17.906 23.469 0.969 1 97.5 220 ASP B C 1
ATOM 8522 O O . ASP B 1 220 ? -16.688 23.578 1.204 1 97.5 220 ASP B O 1
ATOM 8526 N N . LYS B 1 221 ? -18.688 24.484 0.731 1 97.5 221 LYS B N 1
ATOM 8527 C CA . LYS B 1 221 ? -18.172 25.859 0.765 1 97.5 221 LYS B CA 1
ATOM 8528 C C . LYS B 1 221 ? -17.656 26.203 2.154 1 97.5 221 LYS B C 1
ATOM 8530 O O . LYS B 1 221 ? -16.578 26.797 2.287 1 97.5 221 LYS B O 1
ATOM 8535 N N . PHE B 1 222 ? -18.422 25.906 3.16 1 98.12 222 PHE B N 1
ATOM 8536 C CA . PHE B 1 222 ? -18.031 26.219 4.531 1 98.12 222 PHE B CA 1
ATOM 8537 C C . PHE B 1 222 ? -16.828 25.406 4.953 1 98.12 222 PHE B C 1
ATOM 8539 O O . PHE B 1 222 ? -15.961 25.891 5.688 1 98.12 222 PHE B O 1
ATOM 8546 N N . LEU B 1 223 ? -16.766 24.125 4.5 1 97.81 223 LEU B N 1
ATOM 8547 C CA . LEU B 1 223 ? -15.594 23.297 4.801 1 97.81 223 LEU B CA 1
ATOM 8548 C C . LEU B 1 223 ? -14.336 23.906 4.184 1 97.81 223 LEU B C 1
ATOM 8550 O O . LEU B 1 223 ? -13.281 23.953 4.828 1 97.81 223 LEU B O 1
ATOM 8554 N N . SER B 1 224 ? -14.43 24.359 3.008 1 96.69 224 SER B N 1
ATOM 8555 C CA . SER B 1 224 ? -13.305 25 2.332 1 96.69 224 SER B CA 1
ATOM 8556 C C . SER B 1 224 ? -12.883 26.281 3.053 1 96.69 224 SER B C 1
ATOM 8558 O O . SER B 1 224 ? -11.688 26.547 3.205 1 96.69 224 SER B O 1
ATOM 8560 N N . GLY B 1 225 ? -13.883 27.062 3.471 1 96.88 225 GLY B N 1
ATOM 8561 C CA . GLY B 1 225 ? -13.578 28.266 4.227 1 96.88 225 GLY B CA 1
ATOM 8562 C C . GLY B 1 225 ? -12.93 27.984 5.566 1 96.88 225 GLY B C 1
ATOM 8563 O O . GLY B 1 225 ? -12.016 28.703 5.984 1 96.88 225 GLY B O 1
ATOM 8564 N N . LEU B 1 226 ? -13.406 26.938 6.18 1 96.94 226 LEU B N 1
ATOM 8565 C CA . LEU B 1 226 ? -12.859 26.531 7.469 1 96.94 226 LEU B CA 1
ATOM 8566 C C . LEU B 1 226 ? -11.398 26.125 7.336 1 96.94 226 LEU B C 1
ATOM 8568 O O . LEU B 1 226 ? -10.555 26.531 8.133 1 96.94 226 LEU B O 1
ATOM 8572 N N . VAL B 1 227 ? -11.055 25.406 6.34 1 95.31 227 VAL B N 1
ATOM 8573 C CA . VAL B 1 227 ? -9.711 24.875 6.141 1 95.31 227 VAL B CA 1
ATOM 8574 C C . VAL B 1 227 ? -8.789 26 5.656 1 95.31 227 VAL B C 1
ATOM 8576 O O . VAL B 1 227 ? -7.59 25.984 5.949 1 95.31 227 VAL B O 1
ATOM 8579 N N . ASP B 1 228 ? -9.289 26.906 4.969 1 94.62 228 ASP B N 1
ATOM 8580 C CA . ASP B 1 228 ? -8.492 28.047 4.539 1 94.62 228 ASP B CA 1
ATOM 8581 C C . ASP B 1 228 ? -8.031 28.875 5.738 1 94.62 228 ASP B C 1
ATOM 8583 O O . ASP B 1 228 ? -6.895 29.359 5.773 1 94.62 228 ASP B O 1
ATOM 8587 N N . LYS B 1 229 ? -8.938 29.031 6.68 1 93.88 229 LYS B N 1
ATOM 8588 C CA . LYS B 1 229 ? -8.625 29.812 7.875 1 93.88 229 LYS B CA 1
ATOM 8589 C C . LYS B 1 229 ? -7.797 29 8.859 1 93.88 229 LYS B C 1
ATOM 8591 O O . LYS B 1 229 ? -6.922 29.531 9.547 1 93.88 229 LYS B O 1
ATOM 8596 N N . PHE B 1 230 ? -8.102 27.75 8.898 1 93.31 230 PHE B N 1
ATOM 8597 C CA . PHE B 1 230 ? -7.406 26.828 9.797 1 93.31 230 PHE B CA 1
ATOM 8598 C C . PHE B 1 230 ? -6.895 25.609 9.031 1 93.31 230 PHE B C 1
ATOM 8600 O O . PHE B 1 230 ? -7.438 24.516 9.18 1 93.31 230 PHE B O 1
ATOM 8607 N N . PRO B 1 231 ? -5.812 25.688 8.406 1 92.56 231 PRO B N 1
ATOM 8608 C CA . PRO B 1 231 ? -5.34 24.625 7.508 1 92.56 231 PRO B CA 1
ATOM 8609 C C . PRO B 1 231 ? -4.934 23.359 8.25 1 92.56 231 PRO B C 1
ATOM 8611 O O . PRO B 1 231 ? -4.977 22.266 7.684 1 92.56 231 PRO B O 1
ATOM 8614 N N . HIS B 1 232 ? -4.582 23.391 9.531 1 91.31 232 HIS B N 1
ATOM 8615 C CA . HIS B 1 232 ? -4.113 22.234 10.289 1 91.31 232 HIS B CA 1
ATOM 8616 C C . HIS B 1 232 ? -5.211 21.188 10.438 1 91.31 232 HIS B C 1
ATOM 8618 O O . HIS B 1 232 ? -4.934 20.031 10.766 1 91.31 232 HIS B O 1
ATOM 8624 N N . LEU B 1 233 ? -6.449 21.594 10.172 1 95.19 233 LEU B N 1
ATOM 8625 C CA . LEU B 1 233 ? -7.574 20.672 10.258 1 95.19 233 LEU B CA 1
ATOM 8626 C C . LEU B 1 233 ? -7.465 19.578 9.195 1 95.19 233 LEU B C 1
ATOM 8628 O O . LEU B 1 233 ? -8.031 18.5 9.352 1 95.19 233 LEU B O 1
ATOM 8632 N N . LEU B 1 234 ? -6.723 19.891 8.117 1 94.69 234 LEU B N 1
ATOM 8633 C CA . LEU B 1 234 ? -6.578 18.953 7.012 1 94.69 234 LEU B CA 1
ATOM 8634 C C . LEU B 1 234 ? -5.762 17.734 7.43 1 94.69 234 LEU B C 1
ATOM 8636 O O . LEU B 1 234 ? -5.918 16.641 6.863 1 94.69 234 LEU B O 1
ATOM 8640 N N . TRP B 1 235 ? -4.969 17.891 8.336 1 92.62 235 TRP B N 1
ATOM 8641 C CA . TRP B 1 235 ? -4.152 16.75 8.75 1 92.62 235 TRP B CA 1
ATOM 8642 C C . TRP B 1 235 ? -4.363 16.438 10.227 1 92.62 235 TRP B C 1
ATOM 8644 O O . TRP B 1 235 ? -3.457 15.93 10.891 1 92.62 235 TRP B O 1
ATOM 8654 N N . SER B 1 236 ? -5.477 16.844 10.695 1 92.69 236 SER B N 1
ATOM 8655 C CA . SER B 1 236 ? -5.902 16.406 12.023 1 92.69 236 SER B CA 1
ATOM 8656 C C . SER B 1 236 ? -6.309 14.938 12.016 1 92.69 236 SER B C 1
ATOM 8658 O O . SER B 1 236 ? -7.035 14.492 11.117 1 92.69 236 SER B O 1
ATOM 8660 N N . GLY B 1 237 ? -5.875 14.156 12.969 1 93.81 237 GLY B N 1
ATOM 8661 C CA . GLY B 1 237 ? -6.195 12.742 13.047 1 93.81 237 GLY B CA 1
ATOM 8662 C C . GLY B 1 237 ? -7.684 12.477 13.164 1 93.81 237 GLY B C 1
ATOM 8663 O O . GLY B 1 237 ? -8.211 11.555 12.539 1 93.81 237 GLY B O 1
ATOM 8664 N N . THR B 1 238 ? -8.328 13.266 13.898 1 95.06 238 THR B N 1
ATOM 8665 C CA . THR B 1 238 ? -9.758 13.094 14.133 1 95.06 238 THR B CA 1
ATOM 8666 C C . THR B 1 238 ? -10.555 13.328 12.852 1 95.06 238 THR B C 1
ATOM 8668 O O . THR B 1 238 ? -11.453 12.562 12.523 1 95.06 238 THR B O 1
ATOM 8671 N N . VAL B 1 239 ? -10.195 14.414 12.164 1 97 239 VAL B N 1
ATOM 8672 C CA . VAL B 1 239 ? -10.922 14.781 10.953 1 97 239 VAL B CA 1
ATOM 8673 C C . VAL B 1 239 ? -10.664 13.742 9.867 1 97 239 VAL B C 1
ATOM 8675 O O . VAL B 1 239 ? -11.594 13.305 9.18 1 97 239 VAL B O 1
ATOM 8678 N N . LEU B 1 240 ? -9.438 13.297 9.758 1 97.25 240 LEU B N 1
ATOM 8679 C CA . LEU B 1 240 ? -9.078 12.305 8.75 1 97.25 240 LEU B CA 1
ATOM 8680 C C . LEU B 1 240 ? -9.773 10.977 9.023 1 97.25 240 LEU B C 1
ATOM 8682 O O . LEU B 1 240 ? -10.312 10.352 8.109 1 97.25 240 LEU B O 1
ATOM 8686 N N . LYS B 1 241 ? -9.781 10.547 10.227 1 96.31 241 LYS B N 1
ATOM 8687 C CA . LYS B 1 241 ? -10.445 9.297 10.602 1 96.31 241 LYS B CA 1
ATOM 8688 C C . LYS B 1 241 ? -11.938 9.352 10.289 1 96.31 241 LYS B C 1
ATOM 8690 O O . LYS B 1 241 ? -12.492 8.398 9.742 1 96.31 241 LYS B O 1
ATOM 8695 N N . THR B 1 242 ? -12.562 10.438 10.625 1 97.69 242 THR B N 1
ATOM 8696 C CA . THR B 1 242 ? -13.992 10.594 10.383 1 97.69 242 THR B CA 1
ATOM 8697 C C . THR B 1 242 ? -14.289 10.578 8.891 1 97.69 242 THR B C 1
ATOM 8699 O O . THR B 1 242 ? -15.266 9.969 8.453 1 97.69 242 THR B O 1
ATOM 8702 N N . MET B 1 243 ? -13.453 11.305 8.156 1 98 243 MET B N 1
ATOM 8703 C CA . MET B 1 243 ? -13.602 11.352 6.707 1 98 243 MET B CA 1
ATOM 8704 C C . MET B 1 243 ? -13.578 9.945 6.109 1 98 243 MET B C 1
ATOM 8706 O O . MET B 1 243 ? -14.438 9.594 5.301 1 98 243 MET B O 1
ATOM 8710 N N . LEU B 1 244 ? -12.672 9.117 6.555 1 97.44 244 LEU B N 1
ATOM 8711 C CA . LEU B 1 244 ? -12.523 7.762 6.039 1 97.44 244 LEU B CA 1
ATOM 8712 C C . LEU B 1 244 ? -13.672 6.871 6.504 1 97.44 244 LEU B C 1
ATOM 8714 O O . LEU B 1 244 ? -14.141 6.016 5.754 1 97.44 244 LEU B O 1
ATOM 8718 N N . ASP B 1 245 ? -14.094 7.055 7.703 1 96.94 245 ASP B N 1
ATOM 8719 C CA . ASP B 1 245 ? -15.219 6.289 8.219 1 96.94 245 ASP B CA 1
ATOM 8720 C C . ASP B 1 245 ? -16.5 6.609 7.449 1 96.94 245 ASP B C 1
ATOM 8722 O O . ASP B 1 245 ? -17.328 5.727 7.207 1 96.94 245 ASP B O 1
ATOM 8726 N N . ILE B 1 246 ? -16.672 7.875 7.156 1 97.88 246 ILE B N 1
ATOM 8727 C CA . ILE B 1 246 ? -17.844 8.281 6.383 1 97.88 246 ILE B CA 1
ATOM 8728 C C . ILE B 1 246 ? -17.812 7.59 5.02 1 97.88 246 ILE B C 1
ATOM 8730 O O . ILE B 1 246 ? -18.844 7.082 4.555 1 97.88 246 ILE B O 1
ATOM 8734 N N . LEU B 1 247 ? -16.672 7.633 4.41 1 97 247 LEU B N 1
ATOM 8735 C CA . LEU B 1 247 ? -16.531 7.004 3.104 1 97 247 LEU B CA 1
ATOM 8736 C C . LEU B 1 247 ? -16.875 5.52 3.176 1 97 247 LEU B C 1
ATOM 8738 O O . LEU B 1 247 ? -17.531 4.984 2.281 1 97 247 LEU B O 1
ATOM 8742 N N . GLN B 1 248 ? -16.406 4.828 4.188 1 95 248 GLN B N 1
ATOM 8743 C CA . GLN B 1 248 ? -16.719 3.418 4.402 1 95 248 GLN B CA 1
ATOM 8744 C C . GLN B 1 248 ? -18.219 3.209 4.562 1 95 248 GLN B C 1
ATOM 8746 O O . GLN B 1 248 ? -18.781 2.273 3.992 1 95 248 GLN B O 1
ATOM 8751 N N . THR B 1 249 ? -18.844 4.07 5.281 1 94.88 249 THR B N 1
ATOM 8752 C CA . THR B 1 249 ? -20.281 3.971 5.527 1 94.88 249 THR B CA 1
ATOM 8753 C C . THR B 1 249 ? -21.062 4.156 4.23 1 94.88 249 THR B C 1
ATOM 8755 O O . THR B 1 249 ? -22.016 3.422 3.967 1 94.88 249 THR B O 1
ATOM 8758 N N . LEU B 1 250 ? -20.656 5.141 3.484 1 95.12 250 LEU B N 1
ATOM 8759 C CA . LEU B 1 250 ? -21.328 5.398 2.213 1 95.12 250 LEU B CA 1
ATOM 8760 C C . LEU B 1 250 ? -21.156 4.223 1.258 1 95.12 250 LEU B C 1
ATOM 8762 O O . LEU B 1 250 ? -22.078 3.877 0.517 1 95.12 250 LEU B O 1
ATOM 8766 N N . SER B 1 251 ? -20 3.643 1.249 1 91.75 251 SER B N 1
ATOM 8767 C CA . SER B 1 251 ? -19.75 2.488 0.394 1 91.75 251 SER B CA 1
ATOM 8768 C C . SER B 1 251 ? -20.609 1.298 0.798 1 91.75 251 SER B C 1
ATOM 8770 O O . SER B 1 251 ? -21.062 0.537 -0.057 1 91.75 251 SER B O 1
ATOM 8772 N N . LEU B 1 252 ? -20.797 1.103 2.057 1 89.75 252 LEU B N 1
ATOM 8773 C CA . LEU B 1 252 ? -21.672 0.036 2.553 1 89.75 252 LEU B CA 1
ATOM 8774 C C . LEU B 1 252 ? -23.109 0.242 2.09 1 89.75 252 LEU B C 1
ATOM 8776 O O . LEU B 1 252 ? -23.828 -0.727 1.838 1 89.75 252 LEU B O 1
ATOM 8780 N N . SER B 1 253 ? -23.484 1.454 1.966 1 90.81 253 SER B N 1
ATOM 8781 C CA . SER B 1 253 ? -24.844 1.765 1.523 1 90.81 253 SER B CA 1
ATOM 8782 C C . SER B 1 253 ? -25.062 1.346 0.073 1 90.81 253 SER B C 1
ATOM 8784 O O . SER B 1 253 ? -26.188 1.081 -0.339 1 90.81 253 SER B O 1
ATOM 8786 N N . LEU B 1 254 ? -24 1.338 -0.694 1 86.94 254 LEU B N 1
ATOM 8787 C CA . LEU B 1 254 ? -24.109 0.899 -2.082 1 86.94 254 LEU B CA 1
ATOM 8788 C C . LEU B 1 254 ? -24.375 -0.599 -2.16 1 86.94 254 LEU B C 1
ATOM 8790 O O . LEU B 1 254 ? -24.984 -1.075 -3.125 1 86.94 254 LEU B O 1
ATOM 8794 N N . SER B 1 255 ? -23.938 -1.351 -1.167 1 81.19 255 SER B N 1
ATOM 8795 C CA . SER B 1 255 ? -24.109 -2.799 -1.164 1 81.19 255 SER B CA 1
ATOM 8796 C C . SER B 1 255 ? -25.406 -3.203 -0.46 1 81.19 255 SER B C 1
ATOM 8798 O O . SER B 1 255 ? -25.797 -4.371 -0.5 1 81.19 255 SER B O 1
ATOM 8800 N N . ALA B 1 256 ? -26.078 -2.242 0.129 1 83.62 256 ALA B N 1
ATOM 8801 C CA . ALA B 1 256 ? -27.312 -2.525 0.861 1 83.62 256 ALA B CA 1
ATOM 8802 C C . ALA B 1 256 ? -28.5 -2.637 -0.088 1 83.62 256 ALA B C 1
ATOM 8804 O O . ALA B 1 256 ? -28.453 -2.125 -1.209 1 83.62 256 ALA B O 1
ATOM 8805 N N . ASP B 1 257 ? -29.469 -3.408 0.315 1 81.06 257 ASP B N 1
ATOM 8806 C CA . ASP B 1 257 ? -30.719 -3.475 -0.423 1 81.06 257 ASP B CA 1
ATOM 8807 C C . ASP B 1 257 ? -31.578 -2.232 -0.173 1 81.06 257 ASP B C 1
ATOM 8809 O O . ASP B 1 257 ? -32.062 -2.02 0.94 1 81.06 257 ASP B O 1
ATOM 8813 N N . ILE B 1 258 ? -31.766 -1.463 -1.136 1 82.25 258 ILE B N 1
ATOM 8814 C CA . ILE B 1 258 ? -32.438 -0.167 -1.043 1 82.25 258 ILE B CA 1
ATOM 8815 C C . ILE B 1 258 ? -33.875 -0.359 -0.582 1 82.25 258 ILE B C 1
ATOM 8817 O O . ILE B 1 258 ? -34.469 0.531 0.041 1 82.25 258 ILE B O 1
ATOM 8821 N N . HIS B 1 259 ? -34.375 -1.544 -0.863 1 79.38 259 HIS B N 1
ATOM 8822 C CA . HIS B 1 259 ? -35.781 -1.753 -0.592 1 79.38 259 HIS B CA 1
ATOM 8823 C C . HIS B 1 259 ? -36 -2.361 0.79 1 79.38 259 HIS B C 1
ATOM 8825 O O . HIS B 1 259 ? -37.094 -2.248 1.361 1 79.38 259 HIS B O 1
ATOM 8831 N N . LYS B 1 260 ? -34.969 -2.941 1.361 1 80.94 260 LYS B N 1
ATOM 8832 C CA . LYS B 1 260 ? -35.125 -3.654 2.625 1 80.94 260 LYS B CA 1
ATOM 8833 C C . LYS B 1 260 ? -34.438 -2.918 3.764 1 80.94 260 LYS B C 1
ATOM 8835 O O . LYS B 1 260 ? -34.969 -2.812 4.867 1 80.94 260 LYS B O 1
ATOM 8840 N N . ASP B 1 261 ? -33.406 -2.297 3.486 1 83.44 261 ASP B N 1
ATOM 8841 C CA . ASP B 1 261 ? -32.531 -1.741 4.535 1 83.44 261 ASP B CA 1
ATOM 8842 C C . ASP B 1 261 ? -32.906 -0.284 4.82 1 83.44 261 ASP B C 1
ATOM 8844 O O . ASP B 1 261 ? -33.375 0.431 3.926 1 83.44 261 ASP B O 1
ATOM 8848 N N . GLN B 1 262 ? -32.625 0.094 6.094 1 86.56 262 GLN B N 1
ATOM 8849 C CA . GLN B 1 262 ? -32.844 1.478 6.496 1 86.56 262 GLN B CA 1
ATOM 8850 C C . GLN B 1 262 ? -31.812 2.41 5.883 1 86.56 262 GLN B C 1
ATOM 8852 O O . GLN B 1 262 ? -30.641 2.047 5.758 1 86.56 262 GLN B O 1
ATOM 8857 N N . PRO B 1 263 ? -32.281 3.531 5.527 1 91.31 263 PRO B N 1
ATOM 8858 C CA . PRO B 1 263 ? -31.375 4.461 4.848 1 91.31 263 PRO B CA 1
ATOM 8859 C C . PRO B 1 263 ? -30.562 5.312 5.816 1 91.31 263 PRO B C 1
ATOM 8861 O O . PRO B 1 263 ? -29.984 6.324 5.418 1 91.31 263 PRO B O 1
ATOM 8864 N N . TYR B 1 264 ? -30.484 4.965 7.172 1 92.81 264 TYR B N 1
ATOM 8865 C CA . TYR B 1 264 ? -29.734 5.723 8.172 1 92.81 264 TYR B CA 1
ATOM 8866 C C . TYR B 1 264 ? -28.516 4.945 8.656 1 92.81 264 TYR B C 1
ATOM 8868 O O . TYR B 1 264 ? -28.625 3.756 8.961 1 92.81 264 TYR B O 1
ATOM 8876 N N . TYR B 1 265 ? -27.438 5.645 8.648 1 94.38 265 TYR B N 1
ATOM 8877 C CA . TYR B 1 265 ? -26.203 5.016 9.094 1 94.38 265 TYR B CA 1
ATOM 8878 C C . TYR B 1 265 ? -25.484 5.887 10.125 1 94.38 265 TYR B C 1
ATOM 8880 O O . TYR B 1 265 ? -25.328 7.094 9.922 1 94.38 265 TYR B O 1
ATOM 8888 N N . ASP B 1 266 ? -25.031 5.34 11.172 1 94.69 266 ASP B N 1
ATOM 8889 C CA . ASP B 1 266 ? -24.266 6.055 12.188 1 94.69 266 ASP B CA 1
ATOM 8890 C C . ASP B 1 266 ? -22.781 6.109 11.836 1 94.69 266 ASP B C 1
ATOM 8892 O O . ASP B 1 266 ? -22.234 5.152 11.281 1 94.69 266 ASP B O 1
ATOM 8896 N N . ILE B 1 267 ? -22.172 7.145 12.117 1 94.44 267 ILE B N 1
ATOM 8897 C CA . ILE B 1 267 ? -20.75 7.293 11.898 1 94.44 267 ILE B CA 1
ATOM 8898 C C . ILE B 1 267 ? -19.984 6.934 13.164 1 94.44 267 ILE B C 1
ATOM 8900 O O . ILE B 1 267 ? -20.266 7.473 14.242 1 94.44 267 ILE B O 1
ATOM 8904 N N . LEU B 1 268 ? -19.016 6.18 13.078 1 90.25 268 LEU B N 1
ATOM 8905 C CA . LEU B 1 268 ? -18.266 5.656 14.211 1 90.25 268 LEU B CA 1
ATOM 8906 C C . LEU B 1 268 ? -17.594 6.789 14.984 1 90.25 268 LEU B C 1
ATOM 8908 O O . LEU B 1 268 ? -17.031 7.711 14.383 1 90.25 268 LEU B O 1
ATOM 8912 N N . ASP B 1 269 ? -17.625 6.836 16.266 1 87.88 269 ASP B N 1
ATOM 8913 C CA . ASP B 1 269 ? -16.953 7.73 17.203 1 87.88 269 ASP B CA 1
ATOM 8914 C C . ASP B 1 269 ? -17.438 9.164 17.031 1 87.88 269 ASP B C 1
ATOM 8916 O O . ASP B 1 269 ? -16.672 10.117 17.234 1 87.88 269 ASP B O 1
ATOM 8920 N N . THR B 1 270 ? -18.594 9.383 16.359 1 92.69 270 THR B N 1
ATOM 8921 C CA . THR B 1 270 ? -19.25 10.688 16.25 1 92.69 270 THR B CA 1
ATOM 8922 C C . THR B 1 270 ? -20.719 10.586 16.609 1 92.69 270 THR B C 1
ATOM 8924 O O . THR B 1 270 ? -21.312 9.5 16.578 1 92.69 270 THR B O 1
ATOM 8927 N N . PRO B 1 271 ? -21.219 11.617 17.016 1 92.69 271 PRO B N 1
ATOM 8928 C CA . PRO B 1 271 ? -22.641 11.602 17.312 1 92.69 271 PRO B CA 1
ATOM 8929 C C . PRO B 1 271 ? -23.516 11.82 16.078 1 92.69 271 PRO B C 1
ATOM 8931 O O . PRO B 1 271 ? -24.734 11.906 16.188 1 92.69 271 PRO B O 1
ATOM 8934 N N . TYR B 1 272 ? -22.953 11.836 14.938 1 93.88 272 TYR B N 1
ATOM 8935 C CA . TYR B 1 272 ? -23.688 12.219 13.734 1 93.88 272 TYR B CA 1
ATOM 8936 C C . TYR B 1 272 ? -24.172 10.984 12.984 1 93.88 272 TYR B C 1
ATOM 8938 O O . TYR B 1 272 ? -23.641 9.891 13.164 1 93.88 272 TYR B O 1
ATOM 8946 N N . ARG B 1 273 ? -25.219 11.219 12.18 1 94.56 273 ARG B N 1
ATOM 8947 C CA . ARG B 1 273 ? -25.844 10.188 11.344 1 94.56 273 ARG B CA 1
ATOM 8948 C C . ARG B 1 273 ? -26.016 10.68 9.914 1 94.56 273 ARG B C 1
ATOM 8950 O O . ARG B 1 273 ? -26.281 11.859 9.68 1 94.56 273 ARG B O 1
ATOM 8957 N N . ILE B 1 274 ? -25.875 9.797 8.984 1 95.38 274 ILE B N 1
ATOM 8958 C CA . ILE B 1 274 ? -26.031 10.141 7.57 1 95.38 274 ILE B CA 1
ATOM 8959 C C . ILE B 1 274 ? -27.25 9.43 6.992 1 95.38 274 ILE B C 1
ATOM 8961 O O . ILE B 1 274 ? -27.484 8.25 7.277 1 95.38 274 ILE B O 1
ATOM 8965 N N . THR B 1 275 ? -28.062 10.18 6.32 1 95.62 275 THR B N 1
ATOM 8966 C CA . THR B 1 275 ? -29.188 9.625 5.578 1 95.62 275 THR B CA 1
ATOM 8967 C C . THR B 1 275 ? -28.859 9.508 4.094 1 95.62 275 THR B C 1
ATOM 8969 O O . THR B 1 275 ? -28.453 10.484 3.459 1 95.62 275 THR B O 1
ATOM 8972 N N . VAL B 1 276 ? -29.047 8.352 3.545 1 94.62 276 VAL B N 1
ATOM 8973 C CA . VAL B 1 276 ? -28.672 8.117 2.15 1 94.62 276 VAL B CA 1
ATOM 8974 C C . VAL B 1 276 ? -29.922 8.203 1.272 1 94.62 276 VAL B C 1
ATOM 8976 O O . VAL B 1 276 ? -31.047 8 1.749 1 94.62 276 VAL B O 1
ATOM 8979 N N . PRO B 1 277 ? -29.703 8.555 0.02 1 94.06 277 PRO B N 1
ATOM 8980 C CA . PRO B 1 277 ? -30.844 8.672 -0.896 1 94.06 277 PRO B CA 1
ATOM 8981 C C . PRO B 1 277 ? -31.516 7.332 -1.182 1 94.06 277 PRO B C 1
ATOM 8983 O O . PRO B 1 277 ? -30.969 6.281 -0.843 1 94.06 277 PRO B O 1
ATOM 8986 N N . ASP B 1 278 ? -32.688 7.375 -1.909 1 90.69 278 ASP B N 1
ATOM 8987 C CA . ASP B 1 278 ? -33.5 6.191 -2.146 1 90.69 278 ASP B CA 1
ATOM 8988 C C . ASP B 1 278 ? -33.188 5.559 -3.496 1 90.69 278 ASP B C 1
ATOM 8990 O O . ASP B 1 278 ? -33.75 4.527 -3.857 1 90.69 278 ASP B O 1
ATOM 8994 N N . THR B 1 279 ? -32.312 6.176 -4.191 1 90.19 279 THR B N 1
ATOM 8995 C CA . THR B 1 279 ? -31.953 5.621 -5.496 1 90.19 279 THR B CA 1
ATOM 8996 C C . THR B 1 279 ? -30.484 5.25 -5.543 1 90.19 279 THR B C 1
ATOM 8998 O O . THR B 1 279 ? -29.641 5.91 -4.918 1 90.19 279 THR B O 1
ATOM 9001 N N . TYR B 1 280 ? -30.219 4.23 -6.316 1 84.06 280 TYR B N 1
ATOM 9002 C CA . TYR B 1 280 ? -28.844 3.748 -6.441 1 84.06 280 TYR B CA 1
ATOM 9003 C C . TYR B 1 280 ? -27.969 4.766 -7.172 1 84.06 280 TYR B C 1
ATOM 9005 O O . TYR B 1 280 ? -26.812 4.953 -6.824 1 84.06 280 TYR B O 1
ATOM 9013 N N . GLU B 1 281 ? -28.484 5.391 -8.141 1 87.5 281 GLU B N 1
ATOM 9014 C CA . GLU B 1 281 ? -27.75 6.375 -8.922 1 87.5 281 GLU B CA 1
ATOM 9015 C C . GLU B 1 281 ? -27.312 7.555 -8.047 1 87.5 281 GLU B C 1
ATOM 9017 O O . GLU B 1 281 ? -26.188 8.039 -8.172 1 87.5 281 GLU B O 1
ATOM 9022 N N . ALA B 1 282 ? -28.266 7.926 -7.188 1 92.88 282 ALA B N 1
ATOM 9023 C CA . ALA B 1 282 ? -27.953 9.039 -6.301 1 92.88 282 ALA B CA 1
ATOM 9024 C C . ALA B 1 282 ? -26.891 8.656 -5.277 1 92.88 282 ALA B C 1
ATOM 9026 O O . ALA B 1 282 ? -26.016 9.453 -4.949 1 92.88 282 ALA B O 1
ATOM 9027 N N . ARG B 1 283 ? -26.984 7.449 -4.812 1 92.69 283 ARG B N 1
ATOM 9028 C CA . ARG B 1 283 ? -26 6.965 -3.854 1 92.69 283 ARG B CA 1
ATOM 9029 C C . ARG B 1 283 ? -24.609 6.883 -4.488 1 92.69 283 ARG B C 1
ATOM 9031 O O . ARG B 1 283 ? -23.609 7.273 -3.873 1 92.69 283 ARG B O 1
ATOM 9038 N N . GLU B 1 284 ? -24.547 6.395 -5.703 1 91.19 284 GLU B N 1
ATOM 9039 C CA . GLU B 1 284 ? -23.281 6.27 -6.418 1 91.19 284 GLU B CA 1
ATOM 9040 C C . GLU B 1 284 ? -22.656 7.641 -6.676 1 91.19 284 GLU B C 1
ATOM 9042 O O . GLU B 1 284 ? -21.438 7.797 -6.586 1 91.19 284 GLU B O 1
ATOM 9047 N N . SER B 1 285 ? -23.469 8.562 -6.969 1 93.38 285 SER B N 1
ATOM 9048 C CA . SER B 1 285 ? -22.984 9.914 -7.227 1 93.38 285 SER B CA 1
ATOM 9049 C C . SER B 1 285 ? -22.406 10.539 -5.961 1 93.38 285 SER B C 1
ATOM 9051 O O . SER B 1 285 ? -21.344 11.188 -6.008 1 93.38 285 SER B O 1
ATOM 9053 N N . ILE B 1 286 ? -23.062 10.312 -4.875 1 95.75 286 ILE B N 1
ATOM 9054 C CA . ILE B 1 286 ? -22.609 10.867 -3.607 1 95.75 286 ILE B CA 1
ATOM 9055 C C . ILE B 1 286 ? -21.281 10.234 -3.217 1 95.75 286 ILE B C 1
ATOM 9057 O O . ILE B 1 286 ? -20.359 10.93 -2.785 1 95.75 286 ILE B O 1
ATOM 9061 N N . VAL B 1 287 ? -21.141 8.945 -3.447 1 95.25 287 VAL B N 1
ATOM 9062 C CA . VAL B 1 287 ? -19.906 8.234 -3.111 1 95.25 287 VAL B CA 1
ATOM 9063 C C . VAL B 1 287 ? -18.766 8.727 -4.008 1 95.25 287 VAL B C 1
ATOM 9065 O O . VAL B 1 287 ? -17.656 8.93 -3.543 1 95.25 287 VAL B O 1
ATOM 9068 N N . ARG B 1 288 ? -19.047 8.914 -5.215 1 94.69 288 ARG B N 1
ATOM 9069 C CA . ARG B 1 288 ? -18.047 9.383 -6.172 1 94.69 288 ARG B CA 1
ATOM 9070 C C . ARG B 1 288 ? -17.547 10.781 -5.812 1 94.69 288 ARG B C 1
ATOM 9072 O O . ARG B 1 288 ? -16.344 11.031 -5.785 1 94.69 288 ARG B O 1
ATOM 9079 N N . ASP B 1 289 ? -18.469 11.625 -5.504 1 95.88 289 ASP B N 1
ATOM 9080 C CA . ASP B 1 289 ? -18.125 13 -5.168 1 95.88 289 ASP B CA 1
ATOM 9081 C C . ASP B 1 289 ? -17.344 13.062 -3.852 1 95.88 289 ASP B C 1
ATOM 9083 O O . ASP B 1 289 ? -16.375 13.82 -3.729 1 95.88 289 ASP B O 1
ATOM 9087 N N . PHE B 1 290 ? -17.797 12.336 -2.953 1 97.31 290 PHE B N 1
ATOM 9088 C CA . PHE B 1 290 ? -17.141 12.367 -1.65 1 97.31 290 PHE B CA 1
ATOM 9089 C C . PHE B 1 290 ? -15.758 11.75 -1.728 1 97.31 290 PHE B C 1
ATOM 9091 O O . PHE B 1 290 ? -14.82 12.219 -1.073 1 97.31 290 PHE B O 1
ATOM 9098 N N . ALA B 1 291 ? -15.633 10.664 -2.451 1 96.69 291 ALA B N 1
ATOM 9099 C CA . ALA B 1 291 ? -14.32 10.055 -2.643 1 96.69 291 ALA B CA 1
ATOM 9100 C C . ALA B 1 291 ? -13.344 11.039 -3.283 1 96.69 291 ALA B C 1
ATOM 9102 O O . ALA B 1 291 ? -12.18 11.109 -2.893 1 96.69 291 ALA B O 1
ATOM 9103 N N . ALA B 1 292 ? -13.82 11.734 -4.242 1 96.12 292 ALA B N 1
ATOM 9104 C CA . ALA B 1 292 ? -12.992 12.742 -4.895 1 96.12 292 ALA B CA 1
ATOM 9105 C C . ALA B 1 292 ? -12.578 13.836 -3.912 1 96.12 292 ALA B C 1
ATOM 9107 O O . ALA B 1 292 ? -11.438 14.297 -3.934 1 96.12 292 ALA B O 1
ATOM 9108 N N . ARG B 1 293 ? -13.492 14.25 -3.062 1 96.56 293 ARG B N 1
ATOM 9109 C CA . ARG B 1 293 ? -13.188 15.266 -2.064 1 96.56 293 ARG B CA 1
ATOM 9110 C C . ARG B 1 293 ? -12.164 14.758 -1.055 1 96.56 293 ARG B C 1
ATOM 9112 O O . ARG B 1 293 ? -11.266 15.492 -0.65 1 96.56 293 ARG B O 1
ATOM 9119 N N . CYS B 1 294 ? -12.367 13.523 -0.64 1 97.19 294 CYS B N 1
ATOM 9120 C CA . CYS B 1 294 ? -11.398 12.914 0.26 1 97.19 294 CYS B CA 1
ATOM 9121 C C . CYS B 1 294 ? -10.008 12.906 -0.361 1 97.19 294 CYS B C 1
ATOM 9123 O O . CYS B 1 294 ? -9.023 13.234 0.308 1 97.19 294 CYS B O 1
ATOM 9125 N N . GLY B 1 295 ? -9.961 12.547 -1.633 1 95.5 295 GLY B N 1
ATOM 9126 C CA . GLY B 1 295 ? -8.695 12.578 -2.342 1 95.5 295 GLY B CA 1
ATOM 9127 C C . GLY B 1 295 ? -8.055 13.953 -2.365 1 95.5 295 GLY B C 1
ATOM 9128 O O . GLY B 1 295 ? -6.844 14.086 -2.184 1 95.5 295 GLY B O 1
ATOM 9129 N N . GLY B 1 296 ? -8.836 14.938 -2.57 1 95.5 296 GLY B N 1
ATOM 9130 C CA . GLY B 1 296 ? -8.352 16.312 -2.572 1 95.5 296 GLY B CA 1
ATOM 9131 C C . GLY B 1 296 ? -7.816 16.75 -1.222 1 95.5 296 GLY B C 1
ATOM 9132 O O . GLY B 1 296 ? -6.773 17.406 -1.144 1 95.5 296 GLY B O 1
ATOM 9133 N N . ILE B 1 297 ? -8.469 16.438 -0.18 1 96.75 297 ILE B N 1
ATOM 9134 C CA . ILE B 1 297 ? -8.062 16.797 1.175 1 96.75 297 ILE B CA 1
ATOM 9135 C C . ILE B 1 297 ? -6.742 16.125 1.517 1 96.75 297 ILE B C 1
ATOM 9137 O O . ILE B 1 297 ? -5.828 16.766 2.049 1 96.75 297 ILE B O 1
ATOM 9141 N N . LEU B 1 298 ? -6.652 14.852 1.182 1 96.75 298 LEU B N 1
ATOM 9142 C CA . LEU B 1 298 ? -5.441 14.094 1.492 1 96.75 298 LEU B CA 1
ATOM 9143 C C . LEU B 1 298 ? -4.262 14.594 0.662 1 96.75 298 LEU B C 1
ATOM 9145 O O . LEU B 1 298 ? -3.129 14.625 1.145 1 96.75 298 LEU B O 1
ATOM 9149 N N . GLN B 1 299 ? -4.516 14.961 -0.528 1 95.38 299 GLN B N 1
ATOM 9150 C CA . GLN B 1 299 ? -3.465 15.516 -1.372 1 95.38 299 GLN B CA 1
ATOM 9151 C C . GLN B 1 299 ? -2.895 16.797 -0.765 1 95.38 299 GLN B C 1
ATOM 9153 O O . GLN B 1 299 ? -1.676 16.969 -0.701 1 95.38 299 GLN B O 1
ATOM 9158 N N . GLU B 1 300 ? -3.773 17.656 -0.276 1 94.19 300 GLU B N 1
ATOM 9159 C CA . GLU B 1 300 ? -3.338 18.906 0.34 1 94.19 300 GLU B CA 1
ATOM 9160 C C . GLU B 1 300 ? -2.631 18.656 1.668 1 94.19 300 GLU B C 1
ATOM 9162 O O . GLU B 1 300 ? -1.625 19.297 1.977 1 94.19 300 GLU B O 1
ATOM 9167 N N . ALA B 1 301 ? -3.178 17.781 2.4 1 94.19 301 ALA B N 1
ATOM 9168 C CA . ALA B 1 301 ? -2.557 17.438 3.68 1 94.19 301 ALA B CA 1
ATOM 9169 C C . ALA B 1 301 ? -1.147 16.891 3.479 1 94.19 301 ALA B C 1
ATOM 9171 O O . ALA B 1 301 ? -0.224 17.25 4.211 1 94.19 301 ALA B O 1
ATOM 9172 N N . MET B 1 302 ? -0.947 16.062 2.475 1 92.56 302 MET B N 1
ATOM 9173 C CA . MET B 1 302 ? 0.346 15.438 2.193 1 92.56 302 MET B CA 1
ATOM 9174 C C . MET B 1 302 ? 1.336 16.469 1.663 1 92.56 302 MET B C 1
ATOM 9176 O O . MET B 1 302 ? 2.549 16.297 1.782 1 92.56 302 MET B O 1
ATOM 9180 N N . LYS B 1 303 ? 0.823 17.453 1.128 1 87.94 303 LYS B N 1
ATOM 9181 C CA . LYS B 1 303 ? 1.672 18.516 0.601 1 87.94 303 LYS B CA 1
ATOM 9182 C C . LYS B 1 303 ? 2.266 19.344 1.729 1 87.94 303 LYS B C 1
ATOM 9184 O O . LYS B 1 303 ? 3.451 19.688 1.703 1 87.94 303 LYS B O 1
ATOM 9189 N N . TRP B 1 304 ? 1.488 19.578 2.74 1 84.19 304 TRP B N 1
ATOM 9190 C CA . TRP B 1 304 ? 1.896 20.516 3.781 1 84.19 304 TRP B CA 1
ATOM 9191 C C . TRP B 1 304 ? 2.531 19.781 4.957 1 84.19 304 TRP B C 1
ATOM 9193 O O . TRP B 1 304 ? 3.484 20.266 5.562 1 84.19 304 TRP B O 1
ATOM 9203 N N . ALA B 1 305 ? 1.924 18.703 5.262 1 88.94 305 ALA B N 1
ATOM 9204 C CA . ALA B 1 305 ? 2.422 17.938 6.402 1 88.94 305 ALA B CA 1
ATOM 9205 C C . ALA B 1 305 ? 2.422 16.438 6.098 1 88.94 305 ALA B C 1
ATOM 9207 O O . ALA B 1 305 ? 1.657 15.672 6.695 1 88.94 305 ALA B O 1
ATOM 9208 N N . PRO B 1 306 ? 3.326 15.977 5.316 1 90.31 306 PRO B N 1
ATOM 9209 C CA . PRO B 1 306 ? 3.311 14.586 4.848 1 90.31 306 PRO B CA 1
ATOM 9210 C C . PRO B 1 306 ? 3.574 13.578 5.965 1 90.31 306 PRO B C 1
ATOM 9212 O O . PRO B 1 306 ? 2.879 12.562 6.066 1 90.31 306 PRO B O 1
ATOM 9215 N N . SER B 1 307 ? 4.527 13.828 6.82 1 89.31 307 SER B N 1
ATOM 9216 C CA . SER B 1 307 ? 4.898 12.859 7.848 1 89.31 307 SER B CA 1
ATOM 9217 C C . SER B 1 307 ? 3.771 12.664 8.852 1 89.31 307 SER B C 1
ATOM 9219 O O . SER B 1 307 ? 3.492 11.531 9.266 1 89.31 307 SER B O 1
ATOM 9221 N N . VAL B 1 308 ? 3.15 13.758 9.18 1 91.12 308 VAL B N 1
ATOM 9222 C CA . VAL B 1 308 ? 2.066 13.695 10.156 1 91.12 308 VAL B CA 1
ATOM 9223 C C . VAL B 1 308 ? 0.855 13 9.539 1 91.12 308 VAL B C 1
ATOM 9225 O O . VAL B 1 308 ? 0.228 12.148 10.172 1 91.12 308 VAL B O 1
ATOM 9228 N N . THR B 1 309 ? 0.531 13.438 8.375 1 94.69 309 THR B N 1
ATOM 9229 C CA . THR B 1 309 ? -0.608 12.852 7.676 1 94.69 309 THR B CA 1
ATOM 9230 C C . THR B 1 309 ? -0.414 11.352 7.496 1 94.69 309 THR B C 1
ATOM 9232 O O . THR B 1 309 ? -1.328 10.562 7.754 1 94.69 309 THR B O 1
ATOM 9235 N N . LYS B 1 310 ? 0.789 10.961 7.113 1 93.62 310 LYS B N 1
ATOM 9236 C CA . LYS B 1 310 ? 1.11 9.555 6.938 1 93.62 310 LYS B CA 1
ATOM 9237 C C . LYS B 1 310 ? 0.957 8.781 8.242 1 93.62 310 LYS B C 1
ATOM 9239 O O . LYS B 1 310 ? 0.446 7.66 8.258 1 93.62 310 LYS B O 1
ATOM 9244 N N . SER B 1 311 ? 1.414 9.344 9.219 1 94.44 311 SER B N 1
ATOM 9245 C CA . SER B 1 311 ? 1.357 8.68 10.516 1 94.44 311 SER B CA 1
ATOM 9246 C C . SER B 1 311 ? -0.084 8.469 10.961 1 94.44 311 SER B C 1
ATOM 9248 O O . SER B 1 311 ? -0.416 7.426 11.531 1 94.44 311 SER B O 1
ATOM 9250 N N . HIS B 1 312 ? -0.925 9.453 10.758 1 95.06 312 HIS B N 1
ATOM 9251 C CA . HIS B 1 312 ? -2.336 9.305 11.102 1 95.06 312 HIS B CA 1
ATOM 9252 C C . HIS B 1 312 ? -3.004 8.234 10.242 1 95.06 312 HIS B C 1
ATOM 9254 O O . HIS B 1 312 ? -3.844 7.48 10.734 1 95.06 312 HIS B O 1
ATOM 9260 N N . LEU B 1 313 ? -2.67 8.258 8.984 1 95.62 313 LEU B N 1
ATOM 9261 C CA . LEU B 1 313 ? -3.221 7.246 8.094 1 95.62 313 LEU B CA 1
ATOM 9262 C C . LEU B 1 313 ? -2.756 5.852 8.508 1 95.62 313 LEU B C 1
ATOM 9264 O O . LEU B 1 313 ? -3.527 4.891 8.438 1 95.62 313 LEU B O 1
ATOM 9268 N N . GLN B 1 314 ? -1.502 5.746 8.922 1 94.38 314 GLN B N 1
ATOM 9269 C CA . GLN B 1 314 ? -0.996 4.469 9.414 1 94.38 314 GLN B CA 1
ATOM 9270 C C . GLN B 1 314 ? -1.764 4.012 10.648 1 94.38 314 GLN B C 1
ATOM 9272 O O . GLN B 1 314 ? -2.029 2.818 10.812 1 94.38 314 GLN B O 1
ATOM 9277 N N . GLU B 1 315 ? -2.068 4.91 11.477 1 94 315 GLU B N 1
ATOM 9278 C CA . GLU B 1 315 ? -2.846 4.57 12.664 1 94 315 GLU B CA 1
ATOM 9279 C C . GLU B 1 315 ? -4.238 4.078 12.289 1 94 315 GLU B C 1
ATOM 9281 O O . GLU B 1 315 ? -4.793 3.203 12.961 1 94 315 GLU B O 1
ATOM 9286 N N . TYR B 1 316 ? -4.824 4.75 11.297 1 95.06 316 TYR B N 1
ATOM 9287 C CA . TYR B 1 316 ? -6.129 4.309 10.812 1 95.06 316 TYR B CA 1
ATOM 9288 C C . TYR B 1 316 ? -6.055 2.889 10.266 1 95.06 316 TYR B C 1
ATOM 9290 O O . TYR B 1 316 ? -6.969 2.088 10.469 1 95.06 316 TYR B O 1
ATOM 9298 N N . LEU B 1 317 ? -4.984 2.57 9.594 1 93.38 317 LEU B N 1
ATOM 9299 C CA . LEU B 1 317 ? -4.789 1.248 9.008 1 93.38 317 LEU B CA 1
ATOM 9300 C C . LEU B 1 317 ? -4.543 0.205 10.094 1 93.38 317 LEU B C 1
ATOM 9302 O O . LEU B 1 317 ? -4.828 -0.978 9.906 1 93.38 317 LEU B O 1
ATOM 9306 N N . ASN B 1 318 ? -4.027 0.627 11.195 1 90.69 318 ASN B N 1
ATOM 9307 C CA . ASN B 1 318 ? -3.639 -0.277 12.273 1 90.69 318 ASN B CA 1
ATOM 9308 C C . ASN B 1 318 ? -4.789 -0.522 13.25 1 90.69 318 ASN B C 1
ATOM 9310 O O . ASN B 1 318 ? -4.66 -1.319 14.18 1 90.69 318 ASN B O 1
ATOM 9314 N N . LYS B 1 319 ? -5.887 0.082 13.039 1 87.19 319 LYS B N 1
ATOM 9315 C CA . LYS B 1 319 ? -7.023 -0.105 13.93 1 87.19 319 LYS B CA 1
ATOM 9316 C C . LYS B 1 319 ? -7.621 -1.502 13.781 1 87.19 319 LYS B C 1
ATOM 9318 O O . LYS B 1 319 ? -8.055 -1.881 12.695 1 87.19 319 LYS B O 1
ATOM 9323 N N . HIS B 1 320 ? -7.699 -2.215 14.797 1 81.19 320 HIS B N 1
ATOM 9324 C CA . HIS B 1 320 ? -8.117 -3.611 14.82 1 81.19 320 HIS B CA 1
ATOM 9325 C C . HIS B 1 320 ? -9.539 -3.771 14.281 1 81.19 320 HIS B C 1
ATOM 9327 O O . HIS B 1 320 ? -9.836 -4.754 13.602 1 81.19 320 HIS B O 1
ATOM 9333 N N . GLN B 1 321 ? -10.383 -2.865 14.562 1 81.25 321 GLN B N 1
ATOM 9334 C CA . GLN B 1 321 ? -11.789 -2.943 14.18 1 81.25 321 GLN B CA 1
ATOM 9335 C C . GLN B 1 321 ? -11.945 -2.928 12.664 1 81.25 321 GLN B C 1
ATOM 9337 O O . GLN B 1 321 ? -12.922 -3.459 12.133 1 81.25 321 GLN B O 1
ATOM 9342 N N . ASN B 1 322 ? -10.938 -2.412 12.07 1 84.75 322 ASN B N 1
ATOM 9343 C CA . ASN B 1 322 ? -11.039 -2.24 10.625 1 84.75 322 ASN B CA 1
ATOM 9344 C C . ASN B 1 322 ? -10.547 -3.475 9.875 1 84.75 322 ASN B C 1
ATOM 9346 O O . ASN B 1 322 ? -10.852 -3.654 8.695 1 84.75 322 ASN B O 1
ATOM 9350 N N . TRP B 1 323 ? -9.773 -4.332 10.539 1 85.19 323 TRP B N 1
ATOM 9351 C CA . TRP B 1 323 ? -9.094 -5.41 9.828 1 85.19 323 TRP B CA 1
ATOM 9352 C C . TRP B 1 323 ? -10.078 -6.512 9.438 1 85.19 323 TRP B C 1
ATOM 9354 O O . TRP B 1 323 ? -10 -7.059 8.336 1 85.19 323 TRP B O 1
ATOM 9364 N N . VAL B 1 324 ? -11.008 -6.797 10.336 1 83.81 324 VAL B N 1
ATOM 9365 C CA . VAL B 1 324 ? -11.93 -7.898 10.086 1 83.81 324 VAL B CA 1
ATOM 9366 C C . VAL B 1 324 ? -12.789 -7.586 8.859 1 83.81 324 VAL B C 1
ATOM 9368 O O . VAL B 1 324 ? -12.898 -8.406 7.945 1 83.81 324 VAL B O 1
ATOM 9371 N N . SER B 1 325 ? -13.297 -6.371 8.906 1 83.94 325 SER B N 1
ATOM 9372 C CA . SER B 1 325 ? -14.078 -5.961 7.742 1 83.94 325 SER B CA 1
ATOM 9373 C C . SER B 1 325 ? -13.188 -5.793 6.52 1 83.94 325 SER B C 1
ATOM 9375 O O . SER B 1 325 ? -13.633 -5.984 5.387 1 83.94 325 SER B O 1
ATOM 9377 N N . GLY B 1 326 ? -11.961 -5.48 6.82 1 87.25 326 GLY B N 1
ATOM 9378 C CA . GLY B 1 326 ? -11.023 -5.215 5.738 1 87.25 326 GLY B CA 1
ATOM 9379 C C . GLY B 1 326 ? -10.641 -6.457 4.961 1 87.25 326 GLY B C 1
ATOM 9380 O O . GLY B 1 326 ? -10.203 -6.367 3.812 1 87.25 326 GLY B O 1
ATOM 9381 N N . LEU B 1 327 ? -10.742 -7.59 5.57 1 85.12 327 LEU B N 1
ATOM 9382 C CA . LEU B 1 327 ? -10.461 -8.836 4.867 1 85.12 327 LEU B CA 1
ATOM 9383 C C . LEU B 1 327 ? -11.438 -9.039 3.715 1 85.12 327 LEU B C 1
ATOM 9385 O O . LEU B 1 327 ? -11.102 -9.68 2.713 1 85.12 327 LEU B O 1
ATOM 9389 N N . SER B 1 328 ? -12.617 -8.484 3.91 1 83.69 328 SER B N 1
ATOM 9390 C CA . SER B 1 328 ? -13.602 -8.523 2.832 1 83.69 328 SER B CA 1
ATOM 9391 C C . SER B 1 328 ? -13.547 -7.258 1.987 1 83.69 328 SER B C 1
ATOM 9393 O O . SER B 1 328 ? -12.953 -7.25 0.907 1 83.69 328 SER B O 1
ATOM 9395 N N . GLN B 1 329 ? -14.086 -6.125 2.65 1 86.06 329 GLN B N 1
ATOM 9396 C CA . GLN B 1 329 ? -14.023 -4.84 1.964 1 86.06 329 GLN B CA 1
ATOM 9397 C C . GLN B 1 329 ? -14.172 -3.684 2.949 1 86.06 329 GLN B C 1
ATOM 9399 O O . GLN B 1 329 ? -15.047 -3.705 3.812 1 86.06 329 GLN B O 1
ATOM 9404 N N . HIS B 1 330 ? -13.266 -2.832 2.846 1 92.38 330 HIS B N 1
ATOM 9405 C CA . HIS B 1 330 ? -13.289 -1.593 3.613 1 92.38 330 HIS B CA 1
ATOM 9406 C C . HIS B 1 330 ? -12.781 -0.419 2.787 1 92.38 330 HIS B C 1
ATOM 9408 O O . HIS B 1 330 ? -11.57 -0.248 2.629 1 92.38 330 HIS B O 1
ATOM 9414 N N . THR B 1 331 ? -13.648 0.449 2.424 1 93.88 331 THR B N 1
ATOM 9415 C CA . THR B 1 331 ? -13.312 1.518 1.488 1 93.88 331 THR B CA 1
ATOM 9416 C C . THR B 1 331 ? -12.438 2.574 2.162 1 93.88 331 THR B C 1
ATOM 9418 O O . THR B 1 331 ? -11.586 3.189 1.517 1 93.88 331 THR B O 1
ATOM 9421 N N . GLY B 1 332 ? -12.68 2.82 3.416 1 94.88 332 GLY B N 1
ATOM 9422 C CA . GLY B 1 332 ? -11.812 3.738 4.137 1 94.88 332 GLY B CA 1
ATOM 9423 C C . GLY B 1 332 ? -10.352 3.314 4.125 1 94.88 332 GLY B C 1
ATOM 9424 O O . GLY B 1 332 ? -9.469 4.133 3.883 1 94.88 332 GLY B O 1
ATOM 9425 N N . LEU B 1 333 ? -10.094 2.049 4.406 1 93.94 333 LEU B N 1
ATOM 9426 C CA . LEU B 1 333 ? -8.742 1.498 4.363 1 93.94 333 LEU B CA 1
ATOM 9427 C C . LEU B 1 333 ? -8.172 1.578 2.953 1 93.94 333 LEU B C 1
ATOM 9429 O O . LEU B 1 333 ? -6.984 1.866 2.777 1 93.94 333 LEU B O 1
ATOM 9433 N N . ALA B 1 334 ? -9.031 1.347 1.985 1 94.25 334 ALA B N 1
ATOM 9434 C CA . ALA B 1 334 ? -8.609 1.389 0.586 1 94.25 334 ALA B CA 1
ATOM 9435 C C . ALA B 1 334 ? -8.188 2.799 0.181 1 94.25 334 ALA B C 1
ATOM 9437 O O . ALA B 1 334 ? -7.172 2.982 -0.487 1 94.25 334 ALA B O 1
ATOM 9438 N N . MET B 1 335 ? -8.992 3.754 0.612 1 95.5 335 MET B N 1
ATOM 9439 C CA . MET B 1 335 ? -8.688 5.145 0.293 1 95.5 335 MET B CA 1
ATOM 9440 C C . MET B 1 335 ? -7.375 5.578 0.948 1 95.5 335 MET B C 1
ATOM 9442 O O . MET B 1 335 ? -6.559 6.258 0.323 1 95.5 335 MET B O 1
ATOM 9446 N N . ALA B 1 336 ? -7.223 5.215 2.195 1 95.06 336 ALA B N 1
ATOM 9447 C CA . ALA B 1 336 ? -5.984 5.543 2.898 1 95.06 336 ALA B CA 1
ATOM 9448 C C . ALA B 1 336 ? -4.773 4.945 2.188 1 95.06 336 ALA B C 1
ATOM 9450 O O . ALA B 1 336 ? -3.76 5.625 2.004 1 95.06 336 ALA B O 1
ATOM 9451 N N . THR B 1 337 ? -4.852 3.713 1.786 1 92.31 337 THR B N 1
ATOM 9452 C CA . THR B 1 337 ? -3.766 3.012 1.105 1 92.31 337 THR B CA 1
ATOM 9453 C C . THR B 1 337 ? -3.469 3.656 -0.245 1 92.31 337 THR B C 1
ATOM 9455 O O . THR B 1 337 ? -2.309 3.922 -0.57 1 92.31 337 THR B O 1
ATOM 9458 N N . GLU B 1 338 ? -4.484 3.895 -0.967 1 90.75 338 GLU B N 1
ATOM 9459 C CA . GLU B 1 338 ? -4.348 4.5 -2.289 1 90.75 338 GLU B CA 1
ATOM 9460 C C . GLU B 1 338 ? -3.699 5.875 -2.203 1 90.75 338 GLU B C 1
ATOM 9462 O O . GLU B 1 338 ? -2.844 6.219 -3.023 1 90.75 338 GLU B O 1
ATOM 9467 N N . SER B 1 339 ? -4.086 6.648 -1.266 1 91.31 339 SER B N 1
ATOM 9468 C CA . SER B 1 339 ? -3.605 8.016 -1.13 1 91.31 339 SER B CA 1
ATOM 9469 C C . SER B 1 339 ? -2.129 8.047 -0.745 1 91.31 339 SER B C 1
ATOM 9471 O O . SER B 1 339 ? -1.373 8.891 -1.232 1 91.31 339 SER B O 1
ATOM 9473 N N . ILE B 1 340 ? -1.734 7.188 0.078 1 88.12 340 ILE B N 1
ATOM 9474 C CA . ILE B 1 340 ? -0.342 7.137 0.511 1 88.12 340 ILE B CA 1
ATOM 9475 C C . ILE B 1 340 ? 0.557 6.809 -0.679 1 88.12 340 ILE B C 1
ATOM 9477 O O . ILE B 1 340 ? 1.656 7.355 -0.803 1 88.12 340 ILE B O 1
ATOM 9481 N N . LEU B 1 341 ? 0.083 6.008 -1.55 1 85.69 341 LEU B N 1
ATOM 9482 C CA . LEU B 1 341 ? 0.886 5.574 -2.688 1 85.69 341 LEU B CA 1
ATOM 9483 C C . LEU B 1 341 ? 0.887 6.629 -3.787 1 85.69 341 LEU B C 1
ATOM 9485 O O . LEU B 1 341 ? 1.924 6.891 -4.402 1 85.69 341 LEU B O 1
ATOM 9489 N N . ASN B 1 342 ? -0.258 7.168 -4.008 1 86.75 342 ASN B N 1
ATOM 9490 C CA . ASN B 1 342 ? -0.398 8.133 -5.094 1 86.75 342 ASN B CA 1
ATOM 9491 C C . ASN B 1 342 ? 0.315 9.445 -4.773 1 86.75 342 ASN B C 1
ATOM 9493 O O . ASN B 1 342 ? 0.848 10.102 -5.668 1 86.75 342 ASN B O 1
ATOM 9497 N N . PHE B 1 343 ? 0.317 9.781 -3.48 1 88.12 343 PHE B N 1
ATOM 9498 C CA . PHE B 1 343 ? 0.853 11.094 -3.121 1 88.12 343 PHE B CA 1
ATOM 9499 C C . PHE B 1 343 ? 2.172 10.945 -2.371 1 88.12 343 PHE B C 1
ATOM 9501 O O . PHE B 1 343 ? 2.541 11.82 -1.583 1 88.12 343 PHE B O 1
ATOM 9508 N N . ALA B 1 344 ? 2.818 9.844 -2.627 1 84.31 344 ALA B N 1
ATOM 9509 C CA . ALA B 1 344 ? 4.105 9.617 -1.975 1 84.31 344 ALA B CA 1
ATOM 9510 C C . ALA B 1 344 ? 5.152 10.617 -2.453 1 84.31 344 ALA B C 1
ATOM 9512 O O . ALA B 1 344 ? 5.219 10.93 -3.645 1 84.31 344 ALA B O 1
ATOM 9513 N N . SER B 1 345 ? 5.906 11.141 -1.53 1 84.44 345 SER B N 1
ATOM 9514 C CA . SER B 1 345 ? 7.016 12.031 -1.854 1 84.44 345 SER B CA 1
ATOM 9515 C C . SER B 1 345 ? 8.234 11.25 -2.316 1 84.44 345 SER B C 1
ATOM 9517 O O . SER B 1 345 ? 8.242 10.016 -2.275 1 84.44 345 SER B O 1
ATOM 9519 N N . TYR B 1 346 ? 9.164 11.93 -2.838 1 84.44 346 TYR B N 1
ATOM 9520 C CA . TYR B 1 346 ? 10.422 11.305 -3.221 1 84.44 346 TYR B CA 1
ATOM 9521 C C . TYR B 1 346 ? 11.227 10.891 -1.991 1 84.44 346 TYR B C 1
ATOM 9523 O O . TYR B 1 346 ? 11.094 11.5 -0.925 1 84.44 346 TYR B O 1
ATOM 9531 N N . ASN B 1 347 ? 11.93 9.859 -2.145 1 82.06 347 ASN B N 1
ATOM 9532 C CA . ASN B 1 347 ? 12.805 9.461 -1.044 1 82.06 347 ASN B CA 1
ATOM 9533 C C . ASN B 1 347 ? 13.969 10.43 -0.881 1 82.06 347 ASN B C 1
ATOM 9535 O O . ASN B 1 347 ? 14.234 11.242 -1.764 1 82.06 347 ASN B O 1
ATOM 9539 N N . ARG B 1 348 ? 14.672 10.422 0.174 1 74.31 348 ARG B N 1
ATOM 9540 C CA . ARG B 1 348 ? 15.727 11.359 0.555 1 74.31 348 ARG B CA 1
ATOM 9541 C C . ARG B 1 348 ? 16.828 11.391 -0.489 1 74.31 348 ARG B C 1
ATOM 9543 O O . ARG B 1 348 ? 17.469 12.422 -0.705 1 74.31 348 ARG B O 1
ATOM 9550 N N . GLN B 1 349 ? 16.984 10.234 -1.174 1 72.88 349 GLN B N 1
ATOM 9551 C CA . GLN B 1 349 ? 18.094 10.133 -2.119 1 72.88 349 GLN B CA 1
ATOM 9552 C C . GLN B 1 349 ? 17.734 10.773 -3.459 1 72.88 349 GLN B C 1
ATOM 9554 O O . GLN B 1 349 ? 18.625 11.125 -4.242 1 72.88 349 GLN B O 1
ATOM 9559 N N . ASN B 1 350 ? 16.438 10.992 -3.658 1 76.94 350 ASN B N 1
ATOM 9560 C CA . ASN B 1 350 ? 16.031 11.438 -4.984 1 76.94 350 ASN B CA 1
ATOM 9561 C C . ASN B 1 350 ? 15.352 12.805 -4.934 1 76.94 350 ASN B C 1
ATOM 9563 O O . ASN B 1 350 ? 15.023 13.375 -5.973 1 76.94 350 ASN B O 1
ATOM 9567 N N . THR B 1 351 ? 15.141 13.367 -3.781 1 71.5 351 THR B N 1
ATOM 9568 C CA . THR B 1 351 ? 14.445 14.641 -3.623 1 71.5 351 THR B CA 1
ATOM 9569 C C . THR B 1 351 ? 15.203 15.758 -4.34 1 71.5 351 THR B C 1
ATOM 9571 O O . THR B 1 351 ? 14.586 16.688 -4.863 1 71.5 351 THR B O 1
ATOM 9574 N N . THR B 1 352 ? 16.531 15.625 -4.434 1 70.38 352 THR B N 1
ATOM 9575 C CA . THR B 1 352 ? 17.328 16.75 -4.922 1 70.38 352 THR B CA 1
ATOM 9576 C C . THR B 1 352 ? 17.766 16.5 -6.359 1 70.38 352 THR B C 1
ATOM 9578 O O . THR B 1 352 ? 18.531 17.297 -6.922 1 70.38 352 THR B O 1
ATOM 9581 N N . LEU B 1 353 ? 17.25 15.398 -6.945 1 73.88 353 LEU B N 1
ATOM 9582 C CA . LEU B 1 353 ? 17.688 15.117 -8.305 1 73.88 353 LEU B CA 1
ATOM 9583 C C . LEU B 1 353 ? 16.969 16.016 -9.305 1 73.88 353 LEU B C 1
ATOM 9585 O O . LEU B 1 353 ? 15.906 16.562 -9.008 1 73.88 353 LEU B O 1
ATOM 9589 N N . GLY B 1 354 ? 17.688 16.297 -10.375 1 72.06 354 GLY B N 1
ATOM 9590 C CA . GLY B 1 354 ? 17.094 17.078 -11.445 1 72.06 354 GLY B CA 1
ATOM 9591 C C . GLY B 1 354 ? 15.875 16.438 -12.062 1 72.06 354 GLY B C 1
ATOM 9592 O O . GLY B 1 354 ? 15.664 15.227 -11.922 1 72.06 354 GLY B O 1
ATOM 9593 N N . ALA B 1 355 ? 15.062 17.172 -12.672 1 75.06 355 ALA B N 1
ATOM 9594 C CA . ALA B 1 355 ? 13.789 16.75 -13.25 1 75.06 355 ALA B CA 1
ATOM 9595 C C . ALA B 1 355 ? 13.992 15.633 -14.273 1 75.06 355 ALA B C 1
ATOM 9597 O O . ALA B 1 355 ? 13.188 14.703 -14.359 1 75.06 355 ALA B O 1
ATOM 9598 N N . THR B 1 356 ? 15.086 15.617 -15.016 1 75.62 356 THR B N 1
ATOM 9599 C CA . THR B 1 356 ? 15.336 14.633 -16.062 1 75.62 356 THR B CA 1
ATOM 9600 C C . THR B 1 356 ? 15.648 13.273 -15.453 1 75.62 356 THR B C 1
ATOM 9602 O O . THR B 1 356 ? 15.156 12.25 -15.93 1 75.62 356 THR B O 1
ATOM 9605 N N . GLN B 1 357 ? 16.484 13.328 -14.461 1 76.69 357 GLN B N 1
ATOM 9606 C CA . GLN B 1 357 ? 16.844 12.078 -13.797 1 76.69 357 GLN B CA 1
ATOM 9607 C C . GLN B 1 357 ? 15.633 11.461 -13.094 1 76.69 357 GLN B C 1
ATOM 9609 O O . GLN B 1 357 ? 15.492 10.234 -13.062 1 76.69 357 GLN B O 1
ATOM 9614 N N . LEU B 1 358 ? 14.812 12.336 -12.625 1 79.62 358 LEU B N 1
ATOM 9615 C CA . LEU B 1 358 ? 13.625 11.867 -11.914 1 79.62 358 LEU B CA 1
ATOM 9616 C C . LEU B 1 358 ? 12.633 11.211 -12.867 1 79.62 358 LEU B C 1
ATOM 9618 O O . LEU B 1 358 ? 11.93 10.273 -12.492 1 79.62 358 LEU B O 1
ATOM 9622 N N . THR B 1 359 ? 12.633 11.641 -14.039 1 80.25 359 THR B N 1
ATOM 9623 C CA . THR B 1 359 ? 11.711 11.078 -15.023 1 80.25 359 THR B CA 1
ATOM 9624 C C . THR B 1 359 ? 12.211 9.734 -15.531 1 80.25 359 THR B C 1
ATOM 9626 O O . THR B 1 359 ? 11.414 8.859 -15.883 1 80.25 359 THR B O 1
ATOM 9629 N N . GLU B 1 360 ? 13.531 9.547 -15.508 1 81.31 360 GLU B N 1
ATOM 9630 C CA . GLU B 1 360 ? 14.125 8.328 -16.062 1 81.31 360 GLU B CA 1
ATOM 9631 C C . GLU B 1 360 ? 14.133 7.203 -15.023 1 81.31 360 GLU B C 1
ATOM 9633 O O . GLU B 1 360 ? 14.117 6.023 -15.375 1 81.31 360 GLU B O 1
ATOM 9638 N N . ARG B 1 361 ? 14.125 7.562 -13.812 1 87 361 ARG B N 1
ATOM 9639 C CA . ARG B 1 361 ? 14.156 6.562 -12.758 1 87 361 ARG B CA 1
ATOM 9640 C C . ARG B 1 361 ? 12.766 6.016 -12.477 1 87 361 ARG B C 1
ATOM 9642 O O . ARG B 1 361 ? 11.789 6.773 -12.445 1 87 361 ARG B O 1
ATOM 9649 N N . PRO B 1 362 ? 12.695 4.742 -12.414 1 90 362 PRO B N 1
ATOM 9650 C CA . PRO B 1 362 ? 11.391 4.148 -12.102 1 90 362 PRO B CA 1
ATOM 9651 C C . PRO B 1 362 ? 10.844 4.598 -10.75 1 90 362 PRO B C 1
ATOM 9653 O O . PRO B 1 362 ? 11.617 4.988 -9.867 1 90 362 PRO B O 1
ATOM 9656 N N . ALA B 1 363 ? 9.539 4.547 -10.516 1 86.38 363 ALA B N 1
ATOM 9657 C CA . ALA B 1 363 ? 8.859 5.016 -9.312 1 86.38 363 ALA B CA 1
ATOM 9658 C C . ALA B 1 363 ? 9.336 4.25 -8.078 1 86.38 363 ALA B C 1
ATOM 9660 O O . ALA B 1 363 ? 9.492 4.828 -7.004 1 86.38 363 ALA B O 1
ATOM 9661 N N . CYS B 1 364 ? 9.602 3.012 -8.242 1 89.19 364 CYS B N 1
ATOM 9662 C CA . CYS B 1 364 ? 9.984 2.18 -7.105 1 89.19 364 CYS B CA 1
ATOM 9663 C C . CYS B 1 364 ? 11.344 2.607 -6.551 1 89.19 364 CYS B C 1
ATOM 9665 O O . CYS B 1 364 ? 11.664 2.312 -5.398 1 89.19 364 CYS B O 1
ATOM 9667 N N . VAL B 1 365 ? 12.062 3.312 -7.398 1 88.12 365 VAL B N 1
ATOM 9668 C CA . VAL B 1 365 ? 13.398 3.736 -6.98 1 88.12 365 VAL B CA 1
ATOM 9669 C C . VAL B 1 365 ? 13.328 5.145 -6.395 1 88.12 365 VAL B C 1
ATOM 9671 O O . VAL B 1 365 ? 14.055 5.461 -5.445 1 88.12 365 VAL B O 1
ATOM 9674 N N . LYS B 1 366 ? 12.469 5.93 -6.891 1 87.75 366 LYS B N 1
ATOM 9675 C CA . LYS B 1 366 ? 12.508 7.344 -6.531 1 87.75 366 LYS B CA 1
ATOM 9676 C C . LYS B 1 366 ? 11.492 7.668 -5.445 1 87.75 366 LYS B C 1
ATOM 9678 O O . LYS B 1 366 ? 11.68 8.602 -4.66 1 87.75 366 LYS B O 1
ATOM 9683 N N . LYS B 1 367 ? 10.406 6.949 -5.32 1 87.38 367 LYS B N 1
ATOM 9684 C CA . LYS B 1 367 ? 9.344 7.281 -4.379 1 87.38 367 LYS B CA 1
ATOM 9685 C C . LYS B 1 367 ? 9.578 6.621 -3.025 1 87.38 367 LYS B C 1
ATOM 9687 O O . LYS B 1 367 ? 10.266 5.605 -2.936 1 87.38 367 LYS B O 1
ATOM 9692 N N . ASP B 1 368 ? 9.047 7.172 -2.027 1 88 368 ASP B N 1
ATOM 9693 C CA . ASP B 1 368 ? 9.266 6.73 -0.653 1 88 368 ASP B CA 1
ATOM 9694 C C . ASP B 1 368 ? 8.219 5.691 -0.243 1 88 368 ASP B C 1
ATOM 9696 O O . ASP B 1 368 ? 7.617 5.797 0.827 1 88 368 ASP B O 1
ATOM 9700 N N . TYR B 1 369 ? 8.023 4.664 -0.965 1 87.88 369 TYR B N 1
ATOM 9701 C CA . TYR B 1 369 ? 7.078 3.598 -0.667 1 87.88 369 TYR B CA 1
ATOM 9702 C C . TYR B 1 369 ? 7.582 2.725 0.477 1 87.88 369 TYR B C 1
ATOM 9704 O O . TYR B 1 369 ? 6.805 2.309 1.337 1 87.88 369 TYR B O 1
ATOM 9712 N N . SER B 1 370 ? 8.844 2.547 0.504 1 90.19 370 SER B N 1
ATOM 9713 C CA . SER B 1 370 ? 9.438 1.619 1.462 1 90.19 370 SER B CA 1
ATOM 9714 C C . SER B 1 370 ? 9.32 2.145 2.889 1 90.19 370 SER B C 1
ATOM 9716 O O . SER B 1 370 ? 9.086 1.376 3.822 1 90.19 370 SER B O 1
ATOM 9718 N N . ASN B 1 371 ? 9.484 3.463 3.037 1 90.38 371 ASN B N 1
ATOM 9719 C CA . ASN B 1 371 ? 9.406 4.062 4.367 1 90.38 371 ASN B CA 1
ATOM 9720 C C . ASN B 1 371 ? 8.023 3.848 4.988 1 90.38 371 ASN B C 1
ATOM 9722 O O . ASN B 1 371 ? 7.922 3.498 6.168 1 90.38 371 ASN B O 1
ATOM 9726 N N . PHE B 1 372 ? 7.043 4.023 4.254 1 90.75 372 PHE B N 1
ATOM 9727 C CA . PHE B 1 372 ? 5.676 3.85 4.734 1 90.75 372 PHE B CA 1
ATOM 9728 C C . PHE B 1 372 ? 5.434 2.408 5.164 1 90.75 372 PHE B C 1
ATOM 9730 O O . PHE B 1 372 ? 4.918 2.158 6.254 1 90.75 372 PHE B O 1
ATOM 9737 N N . MET B 1 373 ? 5.77 1.553 4.312 1 91.94 373 MET B N 1
ATOM 9738 C CA . MET B 1 373 ? 5.504 0.138 4.555 1 91.94 373 MET B CA 1
ATOM 9739 C C . MET B 1 373 ? 6.316 -0.372 5.742 1 91.94 373 MET B C 1
ATOM 9741 O O . MET B 1 373 ? 5.812 -1.146 6.559 1 91.94 373 MET B O 1
ATOM 9745 N N . SER B 1 374 ? 7.59 -0.041 5.809 1 92.75 374 SER B N 1
ATOM 9746 C CA . SER B 1 374 ? 8.445 -0.47 6.91 1 92.75 374 SER B CA 1
ATOM 9747 C C . SER B 1 374 ? 7.941 0.063 8.25 1 92.75 374 SER B C 1
ATOM 9749 O O . SER B 1 374 ? 7.906 -0.666 9.242 1 92.75 374 SER B O 1
ATOM 9751 N N . SER B 1 375 ? 7.566 1.351 8.219 1 93.06 375 SER B N 1
ATOM 9752 C CA . SER B 1 375 ? 7.035 1.949 9.445 1 93.06 375 SER B CA 1
ATOM 9753 C C . SER B 1 375 ? 5.754 1.252 9.883 1 93.06 375 SER B C 1
ATOM 9755 O O . SER B 1 375 ? 5.574 0.962 11.07 1 93.06 375 SER B O 1
ATOM 9757 N N . LEU B 1 376 ? 4.875 1.002 8.969 1 93.31 376 LEU B N 1
ATOM 9758 C CA . LEU B 1 376 ? 3.613 0.328 9.258 1 93.31 376 LEU B CA 1
ATOM 9759 C C . LEU B 1 376 ? 3.861 -1.054 9.859 1 93.31 376 LEU B C 1
ATOM 9761 O O . LEU B 1 376 ? 3.23 -1.431 10.844 1 93.31 376 LEU B O 1
ATOM 9765 N N . ASN B 1 377 ? 4.73 -1.807 9.25 1 93.62 377 ASN B N 1
ATOM 9766 C CA . ASN B 1 377 ? 5.035 -3.16 9.703 1 93.62 377 ASN B CA 1
ATOM 9767 C C . ASN B 1 377 ? 5.695 -3.158 11.078 1 93.62 377 ASN B C 1
ATOM 9769 O O . ASN B 1 377 ? 5.383 -3.998 11.922 1 93.62 377 ASN B O 1
ATOM 9773 N N . LEU B 1 378 ? 6.621 -2.238 11.258 1 94.31 378 LEU B N 1
ATOM 9774 C CA . LEU B 1 378 ? 7.293 -2.129 12.547 1 94.31 378 LEU B CA 1
ATOM 9775 C C . LEU B 1 378 ? 6.297 -1.785 13.648 1 94.31 378 LEU B C 1
ATOM 9777 O O . LEU B 1 378 ? 6.367 -2.342 14.75 1 94.31 378 LEU B O 1
ATOM 9781 N N . ARG B 1 379 ? 5.359 -0.838 13.367 1 95.06 379 ARG B N 1
ATOM 9782 C CA . ARG B 1 379 ? 4.336 -0.453 14.336 1 95.06 379 ARG B CA 1
ATOM 9783 C C . ARG B 1 379 ? 3.49 -1.654 14.742 1 95.06 379 ARG B C 1
ATOM 9785 O O . ARG B 1 379 ? 3.314 -1.92 15.938 1 95.06 379 ARG B O 1
ATOM 9792 N N . ASN B 1 380 ? 3.057 -2.365 13.773 1 94 380 ASN B N 1
ATOM 9793 C CA . ASN B 1 380 ? 2.164 -3.49 14.031 1 94 380 ASN B CA 1
ATOM 9794 C C . ASN B 1 380 ? 2.887 -4.629 14.742 1 94 380 ASN B C 1
ATOM 9796 O O . ASN B 1 380 ? 2.338 -5.238 15.664 1 94 380 ASN B O 1
ATOM 9800 N N . ARG B 1 381 ? 4.055 -4.957 14.281 1 94.25 381 ARG B N 1
ATOM 9801 C CA . ARG B 1 381 ? 4.836 -6.02 14.898 1 94.25 381 ARG B CA 1
ATOM 9802 C C . ARG B 1 381 ? 5.133 -5.703 16.359 1 94.25 381 ARG B C 1
ATOM 9804 O O . ARG B 1 381 ? 5.004 -6.566 17.234 1 94.25 381 ARG B O 1
ATOM 9811 N N . SER B 1 382 ? 5.57 -4.496 16.578 1 95.56 382 SER B N 1
ATOM 9812 C CA . SER B 1 382 ? 5.914 -4.09 17.938 1 95.56 382 SER B CA 1
ATOM 9813 C C . SER B 1 382 ? 4.68 -4.027 18.828 1 95.56 382 SER B C 1
ATOM 9815 O O . SER B 1 382 ? 4.73 -4.406 20 1 95.56 382 SER B O 1
ATOM 9817 N N . ALA B 1 383 ? 3.576 -3.461 18.312 1 95.38 383 ALA B N 1
ATOM 9818 C CA . ALA B 1 383 ? 2.326 -3.453 19.062 1 95.38 383 ALA B CA 1
ATOM 9819 C C . ALA B 1 383 ? 1.896 -4.871 19.422 1 95.38 383 ALA B C 1
ATOM 9821 O O . ALA B 1 383 ? 1.396 -5.117 20.531 1 95.38 383 ALA B O 1
ATOM 9822 N N . GLY B 1 384 ? 2.066 -5.812 18.5 1 94.88 384 GLY B N 1
ATOM 9823 C CA . GLY B 1 384 ? 1.762 -7.207 18.766 1 94.88 384 GLY B CA 1
ATOM 9824 C C . GLY B 1 384 ? 2.66 -7.824 19.828 1 94.88 384 GLY B C 1
ATOM 9825 O O . GLY B 1 384 ? 2.189 -8.555 20.703 1 94.88 384 GLY B O 1
ATOM 9826 N N . GLU B 1 385 ? 3.928 -7.562 19.719 1 94.44 385 GLU B N 1
ATOM 9827 C CA . GLU B 1 385 ? 4.875 -8.102 20.688 1 94.44 385 GLU B CA 1
ATOM 9828 C C . GLU B 1 385 ? 4.516 -7.66 22.109 1 94.44 385 GLU B C 1
ATOM 9830 O O . GLU B 1 385 ? 4.52 -8.469 23.031 1 94.44 385 GLU B O 1
ATOM 9835 N N . VAL B 1 386 ? 4.246 -6.402 22.25 1 94.31 386 VAL B N 1
ATOM 9836 C CA . VAL B 1 386 ? 3.912 -5.863 23.562 1 94.31 386 VAL B CA 1
ATOM 9837 C C . VAL B 1 386 ? 2.578 -6.438 24.047 1 94.31 386 VAL B C 1
ATOM 9839 O O . VAL B 1 386 ? 2.432 -6.801 25.219 1 94.31 386 VAL B O 1
ATOM 9842 N N . ALA B 1 387 ? 1.576 -6.488 23.156 1 92.44 387 ALA B N 1
ATOM 9843 C CA . ALA B 1 387 ? 0.291 -7.086 23.5 1 92.44 387 ALA B CA 1
ATOM 9844 C C . ALA B 1 387 ? 0.461 -8.539 23.938 1 92.44 387 ALA B C 1
ATOM 9846 O O . ALA B 1 387 ? -0.188 -8.992 24.875 1 92.44 387 ALA B O 1
ATOM 9847 N N . GLY B 1 388 ? 1.306 -9.273 23.219 1 91.38 388 GLY B N 1
ATOM 9848 C CA . GLY B 1 388 ? 1.589 -10.648 23.578 1 91.38 388 GLY B CA 1
ATOM 9849 C C . GLY B 1 388 ? 2.232 -10.789 24.953 1 91.38 388 GLY B C 1
ATOM 9850 O O . GLY B 1 388 ? 1.893 -11.695 25.703 1 91.38 388 GLY B O 1
ATOM 9851 N N . MET B 1 389 ? 3.131 -9.93 25.25 1 89.5 389 MET B N 1
ATOM 9852 C CA . MET B 1 389 ? 3.779 -9.945 26.562 1 89.5 389 MET B CA 1
ATOM 9853 C C . MET B 1 389 ? 2.777 -9.633 27.672 1 89.5 389 MET B C 1
ATOM 9855 O O . MET B 1 389 ? 2.791 -10.273 28.719 1 89.5 389 MET B O 1
ATOM 9859 N N . ILE B 1 390 ? 1.927 -8.648 27.375 1 88.31 390 ILE B N 1
ATOM 9860 C CA . ILE B 1 390 ? 0.917 -8.258 28.359 1 88.31 390 ILE B CA 1
ATOM 9861 C C . ILE B 1 390 ? -0.064 -9.406 28.578 1 88.31 390 ILE B C 1
ATOM 9863 O O . ILE B 1 390 ? -0.377 -9.758 29.719 1 88.31 390 ILE B O 1
ATOM 9867 N N . HIS B 1 391 ? -0.516 -10 27.484 1 84.81 391 HIS B N 1
ATOM 9868 C CA . HIS B 1 391 ? -1.47 -11.094 27.562 1 84.81 391 HIS B CA 1
ATOM 9869 C C . HIS B 1 391 ? -0.868 -12.297 28.281 1 84.81 391 HIS B C 1
ATOM 9871 O O . HIS B 1 391 ? -1.553 -12.961 29.062 1 84.81 391 HIS B O 1
ATOM 9877 N N . PHE B 1 392 ? 0.295 -12.555 27.953 1 82.88 392 PHE B N 1
ATOM 9878 C CA . PHE B 1 392 ? 0.964 -13.68 28.594 1 82.88 392 PHE B CA 1
ATOM 9879 C C . PHE B 1 392 ? 1.164 -13.414 30.078 1 82.88 392 PHE B C 1
ATOM 9881 O O . PHE B 1 392 ? 1.019 -14.328 30.906 1 82.88 392 PHE B O 1
ATOM 9888 N N . SER B 1 393 ? 1.566 -12.195 30.406 1 81.38 393 SER B N 1
ATOM 9889 C CA . SER B 1 393 ? 1.733 -11.812 31.797 1 81.38 393 SER B CA 1
ATOM 9890 C C . SER B 1 393 ? 0.42 -11.93 32.562 1 81.38 393 SER B C 1
ATOM 9892 O O . SER B 1 393 ? 0.398 -12.398 33.719 1 81.38 393 SER B O 1
ATOM 9894 N N . GLU B 1 394 ? -0.646 -11.547 31.953 1 80.25 394 GLU B N 1
ATOM 9895 C CA . GLU B 1 394 ? -1.965 -11.633 32.562 1 80.25 394 GLU B CA 1
ATOM 9896 C C . GLU B 1 394 ? -2.408 -13.086 32.719 1 80.25 394 GLU B C 1
ATOM 9898 O O . GLU B 1 394 ? -3.014 -13.461 33.719 1 80.25 394 GLU B O 1
ATOM 9903 N N . ALA B 1 395 ? -2.152 -13.797 31.688 1 74.88 395 ALA B N 1
ATOM 9904 C CA . ALA B 1 395 ? -2.564 -15.203 31.688 1 74.88 395 ALA B CA 1
ATOM 9905 C C . ALA B 1 395 ? -1.783 -16 32.719 1 74.88 395 ALA B C 1
ATOM 9907 O O . ALA B 1 395 ? -2.312 -16.938 33.312 1 74.88 395 ALA B O 1
ATOM 9908 N N . THR B 1 396 ? -0.515 -15.641 32.969 1 74 396 THR B N 1
ATOM 9909 C CA . THR B 1 396 ? 0.327 -16.391 33.875 1 74 396 THR B CA 1
ATOM 9910 C C . THR B 1 396 ? 0.349 -15.719 35.25 1 74 396 THR B C 1
ATOM 9912 O O . THR B 1 396 ? 0.82 -16.312 36.25 1 74 396 THR B O 1
ATOM 9915 N N . GLY B 1 397 ? -0.256 -14.547 35.531 1 69.38 397 GLY B N 1
ATOM 9916 C CA . GLY B 1 397 ? -0.328 -13.844 36.812 1 69.38 397 GLY B CA 1
ATOM 9917 C C . GLY B 1 397 ? 0.979 -13.18 37.188 1 69.38 397 GLY B C 1
ATOM 9918 O O . GLY B 1 397 ? 1.151 -12.758 38.344 1 69.38 397 GLY B O 1
ATOM 9919 N N . ARG B 1 398 ? 1.985 -13.25 36.406 1 62.41 398 ARG B N 1
ATOM 9920 C CA . ARG B 1 398 ? 3.293 -12.695 36.75 1 62.41 398 ARG B CA 1
ATOM 9921 C C . ARG B 1 398 ? 3.412 -11.242 36.312 1 62.41 398 ARG B C 1
ATOM 9923 O O . ARG B 1 398 ? 3.467 -10.961 35.094 1 62.41 398 ARG B O 1
ATOM 9930 N N . GLN B 1 399 ? 2.992 -10.297 37.094 1 59.94 399 GLN B N 1
ATOM 9931 C CA . GLN B 1 399 ? 3.064 -8.875 36.75 1 59.94 399 GLN B CA 1
ATOM 9932 C C . GLN B 1 399 ? 4.512 -8.391 36.719 1 59.94 399 GLN B C 1
ATOM 9934 O O . GLN B 1 399 ? 5.121 -8.18 37.781 1 59.94 399 GLN B O 1
ATOM 9939 N N . SER B 1 400 ? 5.465 -9.156 35.969 1 60.72 400 SER B N 1
ATOM 9940 C CA . SER B 1 400 ? 6.797 -8.562 35.906 1 60.72 400 SER B CA 1
ATOM 9941 C C . SER B 1 400 ? 6.758 -7.176 35.281 1 60.72 400 SER B C 1
ATOM 9943 O O . SER B 1 400 ? 5.848 -6.867 34.5 1 60.72 400 SER B O 1
ATOM 9945 N N . ASP B 1 401 ? 7.484 -6.234 35.844 1 77.88 401 ASP B N 1
ATOM 9946 C CA . ASP B 1 401 ? 7.551 -4.828 35.469 1 77.88 401 ASP B CA 1
ATOM 9947 C C . ASP B 1 401 ? 7.984 -4.676 34 1 77.88 401 ASP B C 1
ATOM 9949 O O . ASP B 1 401 ? 9.18 -4.703 33.688 1 77.88 401 ASP B O 1
ATOM 9953 N N . LEU B 1 402 ? 7.137 -4.973 33 1 84.62 402 LEU B N 1
ATOM 9954 C CA . LEU B 1 402 ? 7.348 -4.844 31.578 1 84.62 402 LEU B CA 1
ATOM 9955 C C . LEU B 1 402 ? 8.148 -3.584 31.25 1 84.62 402 LEU B C 1
ATOM 9957 O O . LEU B 1 402 ? 8.953 -3.576 30.312 1 84.62 402 LEU B O 1
ATOM 9961 N N . ASN B 1 403 ? 8.031 -2.59 32.031 1 88.25 403 ASN B N 1
ATOM 9962 C CA . ASN B 1 403 ? 8.766 -1.349 31.812 1 88.25 403 ASN B CA 1
ATOM 9963 C C . ASN B 1 403 ? 10.266 -1.537 32 1 88.25 403 ASN B C 1
ATOM 9965 O O . ASN B 1 403 ? 11.07 -1.077 31.203 1 88.25 403 ASN B O 1
ATOM 9969 N N . LYS B 1 404 ? 10.562 -2.26 33.031 1 88.69 404 LYS B N 1
ATOM 9970 C CA . LYS B 1 404 ? 11.977 -2.488 33.344 1 88.69 404 LYS B CA 1
ATOM 9971 C C . LYS B 1 404 ? 12.617 -3.406 32.312 1 88.69 404 LYS B C 1
ATOM 9973 O O . LYS B 1 404 ? 13.773 -3.219 31.938 1 88.69 404 LYS B O 1
ATOM 9978 N N . VAL B 1 405 ? 11.844 -4.316 31.906 1 86.5 405 VAL B N 1
ATOM 9979 C CA . VAL B 1 405 ? 12.344 -5.262 30.906 1 86.5 405 VAL B CA 1
ATOM 9980 C C . VAL B 1 405 ? 12.633 -4.535 29.594 1 86.5 405 VAL B C 1
ATOM 9982 O O . VAL B 1 405 ? 13.656 -4.777 28.953 1 86.5 405 VAL B O 1
ATOM 9985 N N . MET B 1 406 ? 11.742 -3.67 29.203 1 90.56 406 MET B N 1
ATOM 9986 C CA . MET B 1 406 ? 11.891 -2.947 27.953 1 90.56 406 MET B CA 1
ATOM 9987 C C . MET B 1 406 ? 13.07 -1.982 28 1 90.56 406 MET B C 1
ATOM 9989 O O . MET B 1 406 ? 13.789 -1.815 27.016 1 90.56 406 MET B O 1
ATOM 9993 N N . ILE B 1 407 ? 13.25 -1.344 29.141 1 93.62 407 ILE B N 1
ATOM 9994 C CA . ILE B 1 407 ? 14.352 -0.404 29.312 1 93.62 407 ILE B CA 1
ATOM 9995 C C . ILE B 1 407 ? 15.68 -1.158 29.297 1 93.62 407 ILE B C 1
ATOM 9997 O O . ILE B 1 407 ? 16.656 -0.691 28.703 1 93.62 407 ILE B O 1
ATOM 10001 N N . LYS B 1 408 ? 15.672 -2.291 29.875 1 91.62 408 LYS B N 1
ATOM 10002 C CA . LYS B 1 408 ? 16.875 -3.115 29.875 1 91.62 408 LYS B CA 1
ATOM 10003 C C . LYS B 1 408 ? 17.219 -3.578 28.453 1 91.62 408 LYS B C 1
ATOM 10005 O O . LYS B 1 408 ? 18.391 -3.572 28.062 1 91.62 408 LYS B O 1
ATOM 10010 N N . LYS B 1 409 ? 16.25 -3.955 27.734 1 90.06 409 LYS B N 1
ATOM 10011 C CA . LYS B 1 409 ? 16.453 -4.383 26.359 1 90.06 409 LYS B CA 1
ATOM 10012 C C . LYS B 1 409 ? 17.047 -3.25 25.516 1 90.06 409 LYS B C 1
ATOM 10014 O O . LYS B 1 409 ? 17.906 -3.48 24.672 1 90.06 409 LYS B O 1
ATOM 10019 N N . LEU B 1 410 ? 16.5 -2.066 25.703 1 95.38 410 LEU B N 1
ATOM 10020 C CA . LEU B 1 410 ? 17 -0.909 24.969 1 95.38 410 LEU B CA 1
ATOM 10021 C C . LEU B 1 410 ? 18.453 -0.619 25.328 1 95.38 410 LEU B C 1
ATOM 10023 O O . LEU B 1 410 ? 19.281 -0.367 24.453 1 95.38 410 LEU B O 1
ATOM 10027 N N . ASN B 1 411 ? 18.75 -0.685 26.594 1 95.62 411 ASN B N 1
ATOM 10028 C CA . ASN B 1 411 ? 20.109 -0.431 27.047 1 95.62 411 ASN B CA 1
ATOM 10029 C C . ASN B 1 411 ? 21.078 -1.472 26.5 1 95.62 411 ASN B C 1
ATOM 10031 O O . ASN B 1 411 ? 22.203 -1.137 26.125 1 95.62 411 ASN B O 1
ATOM 10035 N N . ASP B 1 412 ? 20.656 -2.678 26.453 1 94.25 412 ASP B N 1
ATOM 10036 C CA . ASP B 1 412 ? 21.484 -3.736 25.891 1 94.25 412 ASP B CA 1
ATOM 10037 C C . ASP B 1 412 ? 21.75 -3.492 24.406 1 94.25 412 ASP B C 1
ATOM 10039 O O . ASP B 1 412 ? 22.859 -3.725 23.906 1 94.25 412 ASP B O 1
ATOM 10043 N N . ALA B 1 413 ? 20.703 -3.102 23.719 1 94.56 413 ALA B N 1
ATOM 10044 C CA . ALA B 1 413 ? 20.828 -2.816 22.281 1 94.56 413 ALA B CA 1
ATOM 10045 C C . ALA B 1 413 ? 21.781 -1.651 22.047 1 94.56 413 ALA B C 1
ATOM 10047 O O . ALA B 1 413 ? 22.547 -1.66 21.078 1 94.56 413 ALA B O 1
ATOM 10048 N N . LEU B 1 414 ? 21.734 -0.65 22.906 1 96.06 414 LEU B N 1
ATOM 10049 C CA . LEU B 1 414 ? 22.594 0.524 22.766 1 96.06 414 LEU B CA 1
ATOM 10050 C C . LEU B 1 414 ? 24.047 0.177 23.094 1 96.06 414 LEU B C 1
ATOM 10052 O O . LEU B 1 414 ? 24.953 0.72 22.469 1 96.06 414 LEU B O 1
ATOM 10056 N N . GLU B 1 415 ? 24.25 -0.754 23.953 1 94.81 415 GLU B N 1
ATOM 10057 C CA . GLU B 1 415 ? 25.609 -1.184 24.297 1 94.81 415 GLU B CA 1
ATOM 10058 C C . GLU B 1 415 ? 26.219 -2.025 23.188 1 94.81 415 GLU B C 1
ATOM 10060 O O . GLU B 1 415 ? 27.422 -1.938 22.938 1 94.81 415 GLU B O 1
ATOM 10065 N N . SER B 1 416 ? 25.469 -2.793 22.562 1 92.62 416 SER B N 1
ATOM 10066 C CA . SER B 1 416 ? 25.969 -3.664 21.5 1 92.62 416 SER B CA 1
ATOM 10067 C C . SER B 1 416 ? 26.062 -2.918 20.172 1 92.62 416 SER B C 1
ATOM 10069 O O . SER B 1 416 ? 26.641 -3.432 19.203 1 92.62 416 SER B O 1
ATOM 10071 N N . VAL B 1 417 ? 25.594 -1.719 20.016 1 89.31 417 VAL B N 1
ATOM 10072 C CA . VAL B 1 417 ? 25.641 -0.83 18.859 1 89.31 417 VAL B CA 1
ATOM 10073 C C . VAL B 1 417 ? 25.062 -1.542 17.625 1 89.31 417 VAL B C 1
ATOM 10075 O O . VAL B 1 417 ? 25.641 -1.495 16.547 1 89.31 417 VAL B O 1
ATOM 10078 N N . GLN B 1 418 ? 24.078 -2.359 17.906 1 88.81 418 GLN B N 1
ATOM 10079 C CA . GLN B 1 418 ? 23.406 -3.043 16.797 1 88.81 418 GLN B CA 1
ATOM 10080 C C . GLN B 1 418 ? 22.172 -2.264 16.344 1 88.81 418 GLN B C 1
ATOM 10082 O O . GLN B 1 418 ? 21.219 -2.092 17.109 1 88.81 418 GLN B O 1
ATOM 10087 N N . SER B 1 419 ? 22.125 -1.858 15.117 1 89.56 419 SER B N 1
ATOM 10088 C CA . SER B 1 419 ? 21.078 -0.989 14.594 1 89.56 419 SER B CA 1
ATOM 10089 C C . SER B 1 419 ? 19.719 -1.694 14.594 1 89.56 419 SER B C 1
ATOM 10091 O O . SER B 1 419 ? 18.703 -1.076 14.875 1 89.56 419 SER B O 1
ATOM 10093 N N . GLU B 1 420 ? 19.719 -2.965 14.297 1 90.31 420 GLU B N 1
ATOM 10094 C CA . GLU B 1 420 ? 18.469 -3.703 14.234 1 90.31 420 GLU B CA 1
ATOM 10095 C C . GLU B 1 420 ? 17.844 -3.857 15.625 1 90.31 420 GLU B C 1
ATOM 10097 O O . GLU B 1 420 ? 16.641 -3.674 15.797 1 90.31 420 GLU B O 1
ATOM 10102 N N . ALA B 1 421 ? 18.688 -4.23 16.562 1 92.12 421 ALA B N 1
ATOM 10103 C CA . ALA B 1 421 ? 18.203 -4.387 17.938 1 92.12 421 ALA B CA 1
ATOM 10104 C C . ALA B 1 421 ? 17.734 -3.049 18.5 1 92.12 421 ALA B C 1
ATOM 10106 O O . ALA B 1 421 ? 16.75 -2.998 19.25 1 92.12 421 ALA B O 1
ATOM 10107 N N . TYR B 1 422 ? 18.438 -1.998 18.156 1 95 422 TYR B N 1
ATOM 10108 C CA . TYR B 1 422 ? 18.047 -0.654 18.578 1 95 422 TYR B CA 1
ATOM 10109 C C . TYR B 1 422 ? 16.672 -0.282 18.031 1 95 422 TYR B C 1
ATOM 10111 O O . TYR B 1 422 ? 15.82 0.194 18.781 1 95 422 TYR B O 1
ATOM 10119 N N . THR B 1 423 ? 16.453 -0.513 16.75 1 94.56 423 THR B N 1
ATOM 10120 C CA . THR B 1 423 ? 15.18 -0.171 16.109 1 94.56 423 THR B CA 1
ATOM 10121 C C . THR B 1 423 ? 14.031 -0.95 16.734 1 94.56 423 THR B C 1
ATOM 10123 O O . THR B 1 423 ? 12.992 -0.374 17.062 1 94.56 423 THR B O 1
ATOM 10126 N N . GLN B 1 424 ? 14.203 -2.207 16.984 1 92.94 424 GLN B N 1
ATOM 10127 C CA . GLN B 1 424 ? 13.156 -3.043 17.562 1 92.94 424 GLN B CA 1
ATOM 10128 C C . GLN B 1 424 ? 12.836 -2.611 18.984 1 92.94 424 GLN B C 1
ATOM 10130 O O . GLN B 1 424 ? 11.664 -2.562 19.375 1 92.94 424 GLN B O 1
ATOM 10135 N N . SER B 1 425 ? 13.867 -2.357 19.703 1 95.25 425 SER B N 1
ATOM 10136 C CA . SER B 1 425 ? 13.672 -1.951 21.094 1 95.25 425 SER B CA 1
ATOM 10137 C C . SER B 1 425 ? 12.953 -0.611 21.188 1 95.25 425 SER B C 1
ATOM 10139 O O . SER B 1 425 ? 12.094 -0.416 22.047 1 95.25 425 SER B O 1
ATOM 10141 N N . MET B 1 426 ? 13.312 0.322 20.312 1 97.19 426 MET B N 1
ATOM 10142 C CA . MET B 1 426 ? 12.68 1.638 20.297 1 97.19 426 MET B CA 1
ATOM 10143 C C . MET B 1 426 ? 11.195 1.522 19.969 1 97.19 426 MET B C 1
ATOM 10145 O O . MET B 1 426 ? 10.359 2.154 20.609 1 97.19 426 MET B O 1
ATOM 10149 N N . PHE B 1 427 ? 10.867 0.732 19.016 1 96.69 427 PHE B N 1
ATOM 10150 C CA . PHE B 1 427 ? 9.469 0.559 18.641 1 96.69 427 PHE B CA 1
ATOM 10151 C C . PHE B 1 427 ? 8.695 -0.174 19.719 1 96.69 427 PHE B C 1
ATOM 10153 O O . PHE B 1 427 ? 7.523 0.126 19.969 1 96.69 427 PHE B O 1
ATOM 10160 N N . ASN B 1 428 ? 9.297 -1.168 20.359 1 95.94 428 ASN B N 1
ATOM 10161 C CA . ASN B 1 428 ? 8.648 -1.862 21.469 1 95.94 428 ASN B CA 1
ATOM 10162 C C . ASN B 1 428 ? 8.352 -0.916 22.625 1 95.94 428 ASN B C 1
ATOM 10164 O O . ASN B 1 428 ? 7.285 -1 23.25 1 95.94 428 ASN B O 1
ATOM 10168 N N . LEU B 1 429 ? 9.367 -0.099 22.875 1 96.5 429 LEU B N 1
ATOM 10169 C CA . LEU B 1 429 ? 9.18 0.897 23.922 1 96.5 429 LEU B CA 1
ATOM 10170 C C . LEU B 1 429 ? 8.016 1.823 23.594 1 96.5 429 LEU B C 1
ATOM 10172 O O . LEU B 1 429 ? 7.207 2.148 24.469 1 96.5 429 LEU B O 1
ATOM 10176 N N . THR B 1 430 ? 7.926 2.281 22.375 1 97.5 430 THR B N 1
ATOM 10177 C CA . THR B 1 430 ? 6.852 3.156 21.938 1 97.5 430 THR B CA 1
ATOM 10178 C C . THR B 1 430 ? 5.5 2.449 22.031 1 97.5 430 THR B C 1
ATOM 10180 O O . THR B 1 430 ? 4.516 3.045 22.469 1 97.5 430 THR B O 1
ATOM 10183 N N . ALA B 1 431 ? 5.484 1.179 21.641 1 96.44 431 ALA B N 1
ATOM 10184 C CA . ALA B 1 431 ? 4.254 0.398 21.703 1 96.44 431 ALA B CA 1
ATOM 10185 C C . ALA B 1 431 ? 3.76 0.287 23.141 1 96.44 431 ALA B C 1
ATOM 10187 O O . ALA B 1 431 ? 2.555 0.361 23.406 1 96.44 431 ALA B O 1
ATOM 10188 N N . LEU B 1 432 ? 4.66 0.039 24.031 1 95.19 432 LEU B N 1
ATOM 10189 C CA . LEU B 1 432 ? 4.305 -0.066 25.453 1 95.19 432 LEU B CA 1
ATOM 10190 C C . LEU B 1 432 ? 3.74 1.253 25.969 1 95.19 432 LEU B C 1
ATOM 10192 O O . LEU B 1 432 ? 2.768 1.263 26.719 1 95.19 432 LEU B O 1
ATOM 10196 N N . LEU B 1 433 ? 4.383 2.383 25.547 1 95.62 433 LEU B N 1
ATOM 10197 C CA . LEU B 1 433 ? 3.914 3.709 25.938 1 95.62 433 LEU B CA 1
ATOM 10198 C C . LEU B 1 433 ? 2.498 3.955 25.422 1 95.62 433 LEU B C 1
ATOM 10200 O O . LEU B 1 433 ? 1.684 4.57 26.125 1 95.62 433 LEU B O 1
ATOM 10204 N N . ILE B 1 434 ? 2.201 3.549 24.25 1 95.25 434 ILE B N 1
ATOM 10205 C CA . ILE B 1 434 ? 0.898 3.754 23.625 1 95.25 434 ILE B CA 1
ATOM 10206 C C . ILE B 1 434 ? -0.144 2.873 24.312 1 95.25 434 ILE B C 1
ATOM 10208 O O . ILE B 1 434 ? -1.274 3.307 24.547 1 95.25 434 ILE B O 1
ATOM 10212 N N . SER B 1 435 ? 0.218 1.631 24.672 1 91.69 435 SER B N 1
ATOM 10213 C CA . SER B 1 435 ? -0.714 0.669 25.25 1 91.69 435 SER B CA 1
ATOM 10214 C C . SER B 1 435 ? -1.012 0.996 26.703 1 91.69 435 SER B C 1
ATOM 10216 O O . SER B 1 435 ? -2.051 0.597 27.234 1 91.69 435 SER B O 1
ATOM 10218 N N . SER B 1 436 ? -0.108 1.678 27.312 1 88.88 436 SER B N 1
ATOM 10219 C CA . SER B 1 436 ? -0.288 2.012 28.719 1 88.88 436 SER B CA 1
ATOM 10220 C C . SER B 1 436 ? -1.275 3.16 28.891 1 88.88 436 SER B C 1
ATOM 10222 O O . SER B 1 436 ? -1.26 4.121 28.125 1 88.88 436 SER B O 1
ATOM 10224 N N . LYS B 1 437 ? -2.162 3.059 29.828 1 86.06 437 LYS B N 1
ATOM 10225 C CA . LYS B 1 437 ? -3.15 4.098 30.094 1 86.06 437 LYS B CA 1
ATOM 10226 C C . LYS B 1 437 ? -2.484 5.363 30.641 1 86.06 437 LYS B C 1
ATOM 10228 O O . LYS B 1 437 ? -2.844 6.477 30.25 1 86.06 437 LYS B O 1
ATOM 10233 N N . VAL B 1 438 ? -1.484 5.141 31.516 1 86.94 438 VAL B N 1
ATOM 10234 C CA . VAL B 1 438 ? -0.759 6.27 32.094 1 86.94 438 VAL B CA 1
ATOM 10235 C C . VAL B 1 438 ? 0.624 6.371 31.438 1 86.94 438 VAL B C 1
ATOM 10237 O O . VAL B 1 438 ? 1.296 5.359 31.234 1 86.94 438 VAL B O 1
ATOM 10240 N N . CYS B 1 439 ? 0.937 7.547 31.078 1 87.69 439 CYS B N 1
ATOM 10241 C CA . CYS B 1 439 ? 2.246 7.773 30.484 1 87.69 439 CYS B CA 1
ATOM 10242 C C . CYS B 1 439 ? 3.355 7.621 31.516 1 87.69 439 CYS B C 1
ATOM 10244 O O . CYS B 1 439 ? 3.41 8.375 32.469 1 87.69 439 CYS B O 1
ATOM 10246 N N . ASP B 1 440 ? 4.152 6.688 31.359 1 91.25 440 ASP B N 1
ATOM 10247 C CA . ASP B 1 440 ? 5.301 6.484 32.219 1 91.25 440 ASP B CA 1
ATOM 10248 C C . ASP B 1 440 ? 6.438 7.438 31.875 1 91.25 440 ASP B C 1
ATOM 10250 O O . ASP B 1 440 ? 6.977 7.383 30.766 1 91.25 440 ASP B O 1
ATOM 10254 N N . PRO B 1 441 ? 6.875 8.258 32.781 1 93.5 441 PRO B N 1
ATOM 10255 C CA . PRO B 1 441 ? 7.898 9.258 32.469 1 93.5 441 PRO B CA 1
ATOM 10256 C C . PRO B 1 441 ? 9.258 8.633 32.156 1 93.5 441 PRO B C 1
ATOM 10258 O O . PRO B 1 441 ? 10.023 9.188 31.344 1 93.5 441 PRO B O 1
ATOM 10261 N N . GLN B 1 442 ? 9.539 7.512 32.75 1 94.38 442 GLN B N 1
ATOM 10262 C CA . GLN B 1 442 ? 10.828 6.879 32.469 1 94.38 442 GLN B CA 1
ATOM 10263 C C . GLN B 1 442 ? 10.891 6.32 31.062 1 94.38 442 GLN B C 1
ATOM 10265 O O . GLN B 1 442 ? 11.938 6.391 30.406 1 94.38 442 GLN B O 1
ATOM 10270 N N . LEU B 1 443 ? 9.805 5.738 30.672 1 95.12 443 LEU B N 1
ATOM 10271 C CA . LEU B 1 443 ? 9.75 5.23 29.312 1 95.12 443 LEU B CA 1
ATOM 10272 C C . LEU B 1 443 ? 9.875 6.367 28.297 1 95.12 443 LEU B C 1
ATOM 10274 O O . LEU B 1 443 ? 10.594 6.246 27.312 1 95.12 443 LEU B O 1
ATOM 10278 N N . LEU B 1 444 ? 9.156 7.438 28.594 1 97.25 444 LEU B N 1
ATOM 10279 C CA . LEU B 1 444 ? 9.188 8.594 27.703 1 97.25 444 LEU B CA 1
ATOM 10280 C C . LEU B 1 444 ? 10.586 9.195 27.656 1 97.25 444 LEU B C 1
ATOM 10282 O O . LEU B 1 444 ? 11.062 9.594 26.578 1 97.25 444 LEU B O 1
ATOM 10286 N N . HIS B 1 445 ? 11.234 9.25 28.781 1 97.31 445 HIS B N 1
ATOM 10287 C CA . HIS B 1 445 ? 12.594 9.773 28.875 1 97.31 445 HIS B CA 1
ATOM 10288 C C . HIS B 1 445 ? 13.547 8.961 28.016 1 97.31 445 HIS B C 1
ATOM 10290 O O . HIS B 1 445 ? 14.312 9.516 27.219 1 97.31 445 HIS B O 1
ATOM 10296 N N . ASN B 1 446 ? 13.492 7.676 28.141 1 97.12 446 ASN B N 1
ATOM 10297 C CA . ASN B 1 446 ? 14.391 6.812 27.391 1 97.12 446 ASN B CA 1
ATOM 10298 C C . ASN B 1 446 ? 14.117 6.891 25.891 1 97.12 446 ASN B C 1
ATOM 10300 O O . ASN B 1 446 ? 15.039 6.824 25.078 1 97.12 446 ASN B O 1
ATOM 10304 N N . LEU B 1 447 ? 12.859 6.996 25.547 1 97.62 447 LEU B N 1
ATOM 10305 C CA . LEU B 1 447 ? 12.492 7.098 24.141 1 97.62 447 LEU B CA 1
ATOM 10306 C C . LEU B 1 447 ? 13.094 8.352 23.5 1 97.62 447 LEU B C 1
ATOM 10308 O O . LEU B 1 447 ? 13.562 8.312 22.359 1 97.62 447 LEU B O 1
ATOM 10312 N N . CYS B 1 448 ? 13.102 9.453 24.219 1 98 448 CYS B N 1
ATOM 10313 C CA . CYS B 1 448 ? 13.547 10.734 23.672 1 98 448 CYS B CA 1
ATOM 10314 C C . CYS B 1 448 ? 15.062 10.859 23.766 1 98 448 CYS B C 1
ATOM 10316 O O . CYS B 1 448 ? 15.68 11.562 22.953 1 98 448 CYS B O 1
ATOM 10318 N N . TRP B 1 449 ? 15.711 10.188 24.688 1 97.5 449 TRP B N 1
ATOM 10319 C CA . TRP B 1 449 ? 17.125 10.398 24.953 1 97.5 449 TRP B CA 1
ATOM 10320 C C . TRP B 1 449 ? 17.969 9.281 24.328 1 97.5 449 TRP B C 1
ATOM 10322 O O . TRP B 1 449 ? 19.188 9.414 24.203 1 97.5 449 TRP B O 1
ATOM 10332 N N . ALA B 1 450 ? 17.359 8.211 23.844 1 97.25 450 ALA B N 1
ATOM 10333 C CA . ALA B 1 450 ? 18.078 7.066 23.281 1 97.25 450 ALA B CA 1
ATOM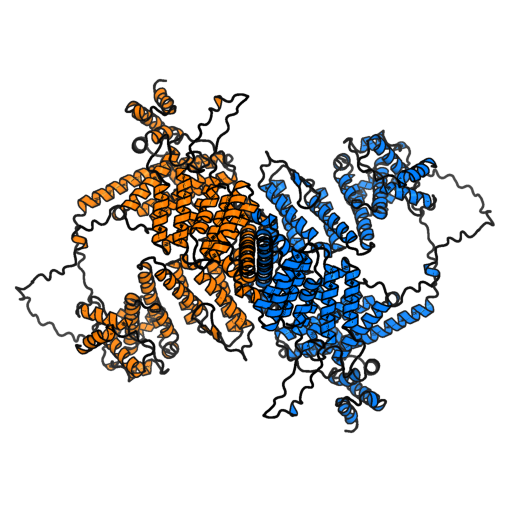 10334 C C . ALA B 1 450 ? 18.906 7.48 22.062 1 97.25 450 ALA B C 1
ATOM 10336 O O . ALA B 1 450 ? 20.016 6.988 21.875 1 97.25 450 ALA B O 1
ATOM 10337 N N . PRO B 1 451 ? 18.438 8.406 21.234 1 95.81 451 PRO B N 1
ATOM 10338 C CA . PRO B 1 451 ? 19.203 8.789 20.047 1 95.81 451 PRO B CA 1
ATOM 10339 C C . PRO B 1 451 ? 20.531 9.453 20.391 1 95.81 451 PRO B C 1
ATOM 10341 O O . PRO B 1 451 ? 21.453 9.492 19.578 1 95.81 451 PRO B O 1
ATOM 10344 N N . LEU B 1 452 ? 20.688 10.008 21.609 1 96.5 452 LEU B N 1
ATOM 10345 C CA . LEU B 1 452 ? 21.938 10.625 22.031 1 96.5 452 LEU B CA 1
ATOM 10346 C C . LEU B 1 452 ? 23.047 9.586 22.141 1 96.5 452 LEU B C 1
ATOM 10348 O O . LEU B 1 452 ? 24.234 9.898 21.938 1 96.5 452 LEU B O 1
ATOM 10352 N N . ARG B 1 453 ? 22.609 8.383 22.438 1 95.31 453 ARG B N 1
ATOM 10353 C CA . ARG B 1 453 ? 23.578 7.301 22.562 1 95.31 453 ARG B CA 1
ATOM 10354 C C . ARG B 1 453 ? 23.844 6.617 21.234 1 95.31 453 ARG B C 1
ATOM 10356 O O . ARG B 1 453 ? 24.875 5.984 21.031 1 95.31 453 ARG B O 1
ATOM 10363 N N . MET B 1 454 ? 22.969 6.715 20.375 1 94.38 454 MET B N 1
ATOM 10364 C CA . MET B 1 454 ? 23.125 6.27 19 1 94.38 454 MET B CA 1
ATOM 10365 C C . MET B 1 454 ? 22.906 7.422 18.016 1 94.38 454 MET B C 1
ATOM 10367 O O . MET B 1 454 ? 21.953 7.402 17.234 1 94.38 454 MET B O 1
ATOM 10371 N N . PHE B 1 455 ? 23.812 8.336 18 1 95 455 PHE B N 1
ATOM 10372 C CA . PHE B 1 455 ? 23.656 9.578 17.25 1 95 455 PHE B CA 1
ATOM 10373 C C . PHE B 1 455 ? 24.125 9.391 15.805 1 95 455 PHE B C 1
ATOM 10375 O O . PHE B 1 455 ? 25.109 10 15.391 1 95 455 PHE B O 1
ATOM 10382 N N . THR B 1 456 ? 23.453 8.539 15.094 1 93.56 456 THR B N 1
ATOM 10383 C CA . THR B 1 456 ? 23.688 8.258 13.68 1 93.56 456 THR B CA 1
ATOM 10384 C C . THR B 1 456 ? 22.438 8.57 12.867 1 93.56 456 THR B C 1
ATOM 10386 O O . THR B 1 456 ? 21.375 8.836 13.422 1 93.56 456 THR B O 1
ATOM 10389 N N . ALA B 1 457 ? 22.609 8.594 11.594 1 91.62 457 ALA B N 1
ATOM 10390 C CA . ALA B 1 457 ? 21.469 8.859 10.711 1 91.62 457 ALA B CA 1
ATOM 10391 C C . ALA B 1 457 ? 20.359 7.848 10.953 1 91.62 457 ALA B C 1
ATOM 10393 O O . ALA B 1 457 ? 19.188 8.227 11.109 1 91.62 457 ALA B O 1
ATOM 10394 N N . LEU B 1 458 ? 20.703 6.602 11.031 1 90.44 458 LEU B N 1
ATOM 10395 C CA . LEU B 1 458 ? 19.719 5.547 11.227 1 90.44 458 LEU B CA 1
ATOM 10396 C C . LEU B 1 458 ? 19.094 5.641 12.617 1 90.44 458 LEU B C 1
ATOM 10398 O O . LEU B 1 458 ? 17.891 5.398 12.781 1 90.44 458 LEU B O 1
ATOM 10402 N N . GLY B 1 459 ? 19.969 5.93 13.555 1 93.88 459 GLY B N 1
ATOM 10403 C CA . GLY B 1 459 ? 19.469 6.078 14.906 1 93.88 459 GLY B CA 1
ATOM 10404 C C . GLY B 1 459 ? 18.438 7.184 15.039 1 93.88 459 GLY B C 1
ATOM 10405 O O . GLY B 1 459 ? 17.422 7.02 15.734 1 93.88 459 GLY B O 1
ATOM 10406 N N . MET B 1 460 ? 18.641 8.242 14.367 1 95.56 460 MET B N 1
ATOM 10407 C CA . MET B 1 460 ? 17.734 9.383 14.453 1 95.56 460 MET B CA 1
ATOM 10408 C C . MET B 1 460 ? 16.469 9.125 13.633 1 95.56 460 MET B C 1
ATOM 10410 O O . MET B 1 460 ? 15.375 9.539 14.031 1 95.56 460 MET B O 1
ATOM 10414 N N . GLU B 1 461 ? 16.656 8.508 12.492 1 93.31 461 GLU B N 1
ATOM 10415 C CA . GLU B 1 461 ? 15.492 8.156 11.688 1 93.31 461 GLU B CA 1
ATOM 10416 C C . GLU B 1 461 ? 14.539 7.246 12.461 1 93.31 461 GLU B C 1
ATOM 10418 O O . GLU B 1 461 ? 13.32 7.418 12.391 1 93.31 461 GLU B O 1
ATOM 10423 N N . THR B 1 462 ? 15.07 6.258 13.148 1 95.44 462 THR B N 1
ATOM 10424 C CA . THR B 1 462 ? 14.273 5.359 13.984 1 95.44 462 THR B CA 1
ATOM 10425 C C . THR B 1 462 ? 13.555 6.133 15.078 1 95.44 462 THR B C 1
ATOM 10427 O O . THR B 1 462 ? 12.367 5.914 15.32 1 95.44 462 THR B O 1
ATOM 10430 N N . ALA B 1 463 ? 14.289 7.012 15.688 1 97.44 463 ALA B N 1
ATOM 10431 C CA . ALA B 1 463 ? 13.695 7.801 16.766 1 97.44 463 ALA B CA 1
ATOM 10432 C C . ALA B 1 463 ? 12.539 8.648 16.25 1 97.44 463 ALA B C 1
ATOM 10434 O O . ALA B 1 463 ? 11.469 8.695 16.859 1 97.44 463 ALA B O 1
ATOM 10435 N N . VAL B 1 464 ? 12.734 9.336 15.172 1 96.19 464 VAL B N 1
ATOM 10436 C CA . VAL B 1 464 ? 11.711 10.203 14.602 1 96.19 464 VAL B CA 1
ATOM 10437 C C . VAL B 1 464 ? 10.484 9.375 14.219 1 96.19 464 VAL B C 1
ATOM 10439 O O . VAL B 1 464 ? 9.352 9.797 14.43 1 96.19 464 VAL B O 1
ATOM 10442 N N . ALA B 1 465 ? 10.719 8.203 13.664 1 95.25 465 ALA B N 1
ATOM 10443 C CA . ALA B 1 465 ? 9.609 7.324 13.32 1 95.25 465 ALA B CA 1
ATOM 10444 C C . ALA B 1 465 ? 8.797 6.945 14.562 1 95.25 465 ALA B C 1
ATOM 10446 O O . ALA B 1 465 ? 7.566 6.914 14.523 1 95.25 465 ALA B O 1
ATOM 10447 N N . CYS B 1 466 ? 9.453 6.645 15.633 1 97.81 466 CYS B N 1
ATOM 10448 C CA . CYS B 1 466 ? 8.789 6.289 16.875 1 97.81 466 CYS B CA 1
ATOM 10449 C C . CYS B 1 466 ? 8.039 7.484 17.453 1 97.81 466 CYS B C 1
ATOM 10451 O O . CYS B 1 466 ? 6.926 7.332 17.969 1 97.81 466 CYS B O 1
ATOM 10453 N N . TRP B 1 467 ? 8.672 8.656 17.406 1 98 467 TRP B N 1
ATOM 10454 C CA . TRP B 1 467 ? 8.023 9.867 17.906 1 98 467 TRP B CA 1
ATOM 10455 C C . TRP B 1 467 ? 6.746 10.156 17.125 1 98 467 TRP B C 1
ATOM 10457 O O . TRP B 1 467 ? 5.711 10.477 17.719 1 98 467 TRP B O 1
ATOM 10467 N N . GLU B 1 468 ? 6.848 10.062 15.836 1 95.19 468 GLU B N 1
ATOM 10468 C CA . GLU B 1 468 ? 5.672 10.281 15 1 95.19 468 GLU B CA 1
ATOM 10469 C C . GLU B 1 468 ? 4.562 9.289 15.336 1 95.19 468 GLU B C 1
ATOM 10471 O O . GLU B 1 468 ? 3.385 9.656 15.367 1 95.19 468 GLU B O 1
ATOM 10476 N N . TRP B 1 469 ? 4.953 8.078 15.57 1 96.81 469 TRP B N 1
ATOM 10477 C CA . TRP B 1 469 ? 3.984 7.055 15.945 1 96.81 469 TRP B CA 1
ATOM 10478 C C . TRP B 1 469 ? 3.311 7.406 17.266 1 96.81 469 TRP B C 1
ATOM 10480 O O . TRP B 1 469 ? 2.082 7.383 17.375 1 96.81 469 TRP B O 1
ATOM 10490 N N . LEU B 1 470 ? 4.066 7.738 18.25 1 97.19 470 LEU B N 1
ATOM 10491 C CA . LEU B 1 470 ? 3.559 8.07 19.578 1 97.19 470 LEU B CA 1
ATOM 10492 C C . LEU B 1 470 ? 2.586 9.242 19.516 1 97.19 470 LEU B C 1
ATOM 10494 O O . LEU B 1 470 ? 1.507 9.195 20.109 1 97.19 470 LEU B O 1
ATOM 10498 N N . LEU B 1 471 ? 2.947 10.266 18.734 1 95.12 471 LEU B N 1
ATOM 10499 C CA . LEU B 1 471 ? 2.152 11.484 18.641 1 95.12 471 LEU B CA 1
ATOM 10500 C C . LEU B 1 471 ? 0.849 11.234 17.891 1 95.12 471 LEU B C 1
ATOM 10502 O O . LEU B 1 471 ? -0.163 11.883 18.172 1 95.12 471 LEU B O 1
ATOM 10506 N N . ALA B 1 472 ? 0.841 10.344 17.016 1 94 472 ALA B N 1
ATOM 10507 C CA . ALA B 1 472 ? -0.361 10.023 16.25 1 94 472 ALA B CA 1
ATOM 10508 C C . ALA B 1 472 ? -1.276 9.086 17.031 1 94 472 ALA B C 1
ATOM 10510 O O . ALA B 1 472 ? -2.5 9.148 16.906 1 94 472 ALA B O 1
ATOM 10511 N N . ALA B 1 473 ? -0.731 8.211 17.859 1 94.12 473 ALA B N 1
ATOM 10512 C CA . ALA B 1 473 ? -1.49 7.121 18.469 1 94.12 473 ALA B CA 1
ATOM 10513 C C . ALA B 1 473 ? -2.029 7.527 19.828 1 94.12 473 ALA B C 1
ATOM 10515 O O . ALA B 1 473 ? -3.041 6.992 20.297 1 94.12 473 ALA B O 1
ATOM 10516 N N . LYS B 1 474 ? -1.314 8.391 20.469 1 93.25 474 LYS B N 1
ATOM 10517 C CA . LYS B 1 474 ? -1.72 8.75 21.828 1 93.25 474 LYS B CA 1
ATOM 10518 C C . LYS B 1 474 ? -2.029 10.242 21.922 1 93.25 474 LYS B C 1
ATOM 10520 O O . LYS B 1 474 ? -1.132 11.078 21.812 1 93.25 474 LYS B O 1
ATOM 10525 N N . ASN B 1 475 ? -3.227 10.531 22.266 1 86.31 475 ASN B N 1
ATOM 10526 C CA . ASN B 1 475 ? -3.66 11.914 22.391 1 86.31 475 ASN B CA 1
ATOM 10527 C C . ASN B 1 475 ? -3.273 12.5 23.734 1 86.31 475 ASN B C 1
ATOM 10529 O O . ASN B 1 475 ? -3.316 11.805 24.75 1 86.31 475 ASN B O 1
ATOM 10533 N N . GLY B 1 476 ? -2.832 13.711 23.781 1 87 476 GLY B N 1
ATOM 10534 C CA . GLY B 1 476 ? -2.543 14.422 25.031 1 87 476 GLY B CA 1
ATOM 10535 C C . GLY B 1 476 ? -1.097 14.289 25.469 1 87 476 GLY B C 1
ATOM 10536 O O . GLY B 1 476 ? -0.697 14.859 26.484 1 87 476 GLY B O 1
ATOM 10537 N N . ILE B 1 477 ? -0.273 13.617 24.688 1 92.94 477 ILE B N 1
ATOM 10538 C CA . ILE B 1 477 ? 1.106 13.367 25.094 1 92.94 477 ILE B CA 1
ATOM 10539 C C . ILE B 1 477 ? 2.027 14.398 24.453 1 92.94 477 ILE B C 1
ATOM 10541 O O . ILE B 1 477 ? 3.221 14.453 24.766 1 92.94 477 ILE B O 1
ATOM 10545 N N . GLU B 1 478 ? 1.545 15.344 23.734 1 92.44 478 GLU B N 1
ATOM 10546 C CA . GLU B 1 478 ? 2.338 16.25 22.906 1 92.44 478 GLU B CA 1
ATOM 10547 C C . GLU B 1 478 ? 3.252 17.125 23.766 1 92.44 478 GLU B C 1
ATOM 10549 O O . GLU B 1 478 ? 4.453 17.219 23.5 1 92.44 478 GLU B O 1
ATOM 10554 N N . VAL B 1 479 ? 2.732 17.734 24.828 1 93.12 479 VAL B N 1
ATOM 10555 C CA . VAL B 1 479 ? 3.496 18.672 25.625 1 93.12 479 VAL B CA 1
ATOM 10556 C C . VAL B 1 479 ? 4.555 17.938 26.438 1 93.12 479 VAL B C 1
ATOM 10558 O O . VAL B 1 479 ? 5.734 18.297 26.406 1 93.12 479 VAL B O 1
ATOM 10561 N N . PRO B 1 480 ? 4.152 16.797 27.094 1 95 480 PRO B N 1
ATOM 10562 C CA . PRO B 1 480 ? 5.191 16.062 27.812 1 95 480 PRO B CA 1
ATOM 10563 C C . PRO B 1 480 ? 6.277 15.523 26.875 1 95 480 PRO B C 1
ATOM 10565 O O . PRO B 1 480 ? 7.461 15.531 27.234 1 95 480 PRO B O 1
ATOM 10568 N N . PHE B 1 481 ? 5.891 15.086 25.844 1 96.75 481 PHE B N 1
ATOM 10569 C CA . PHE B 1 481 ? 6.844 14.586 24.859 1 96.75 481 PHE B CA 1
ATOM 10570 C C . PHE B 1 481 ? 7.801 15.688 24.422 1 96.75 481 PHE B C 1
ATOM 10572 O O . PHE B 1 481 ? 9.016 15.492 24.391 1 96.75 481 PHE B O 1
ATOM 10579 N N . MET B 1 482 ? 7.266 16.875 23.984 1 96.69 482 MET B N 1
ATOM 10580 C CA . MET B 1 482 ? 8.086 17.984 23.5 1 96.69 482 MET B CA 1
ATOM 10581 C C . MET B 1 482 ? 9.086 18.438 24.562 1 96.69 482 MET B C 1
ATOM 10583 O O . MET B 1 482 ? 10.227 18.766 24.25 1 96.69 482 MET B O 1
ATOM 10587 N N . ARG B 1 483 ? 8.648 18.391 25.781 1 96.38 483 ARG B N 1
ATOM 10588 C CA . ARG B 1 483 ? 9.531 18.797 26.859 1 96.38 483 ARG B CA 1
ATOM 10589 C C . ARG B 1 483 ? 10.719 17.844 26.984 1 96.38 483 ARG B C 1
ATOM 10591 O O . ARG B 1 483 ? 11.859 18.281 27.125 1 96.38 483 ARG B O 1
ATOM 10598 N N . GLU B 1 484 ? 10.414 16.547 26.922 1 97.06 484 GLU B N 1
ATOM 10599 C CA . GLU B 1 484 ? 11.477 15.562 27.031 1 97.06 484 GLU B CA 1
ATOM 10600 C C . GLU B 1 484 ? 12.391 15.594 25.812 1 97.06 484 GLU B C 1
ATOM 10602 O O . GLU B 1 484 ? 13.609 15.445 25.922 1 97.06 484 GLU B O 1
ATOM 10607 N N . MET B 1 485 ? 11.781 15.727 24.672 1 97.88 485 MET B N 1
ATOM 10608 C CA . MET B 1 485 ? 12.547 15.766 23.422 1 97.88 485 MET B CA 1
ATOM 10609 C C . MET B 1 485 ? 13.469 16.969 23.391 1 97.88 485 MET B C 1
ATOM 10611 O O . MET B 1 485 ? 14.625 16.859 22.969 1 97.88 485 MET B O 1
ATOM 10615 N N . VAL B 1 486 ? 12.961 18.188 23.859 1 97.62 486 VAL B N 1
ATOM 10616 C CA . VAL B 1 486 ? 13.766 19.406 23.891 1 97.62 486 VAL B CA 1
ATOM 10617 C C . VAL B 1 486 ? 14.891 19.25 24.906 1 97.62 486 VAL B C 1
ATOM 10619 O O . VAL B 1 486 ? 16 19.75 24.688 1 97.62 486 VAL B O 1
ATOM 10622 N N . GLY B 1 487 ? 14.547 18.516 25.984 1 97.25 487 GLY B N 1
ATOM 10623 C CA . GLY B 1 487 ? 15.609 18.203 26.906 1 97.25 487 GLY B CA 1
ATOM 10624 C C . GLY B 1 487 ? 16.766 17.438 26.266 1 97.25 487 GLY B C 1
ATOM 10625 O O . GLY B 1 487 ? 17.922 17.734 26.531 1 97.25 487 GLY B O 1
ATOM 10626 N N . ALA B 1 488 ? 16.453 16.469 25.469 1 97.94 488 ALA B N 1
ATOM 10627 C CA . ALA B 1 488 ? 17.453 15.703 24.75 1 97.94 488 ALA B CA 1
ATOM 10628 C C . ALA B 1 488 ? 18.219 16.594 23.766 1 97.94 488 ALA B C 1
ATOM 10630 O O . ALA B 1 488 ? 19.438 16.469 23.641 1 97.94 488 ALA B O 1
ATOM 10631 N N . TRP B 1 489 ? 17.484 17.438 23.062 1 97.88 489 TRP B N 1
ATOM 10632 C CA . TRP B 1 489 ? 18.094 18.375 22.125 1 97.88 489 TRP B CA 1
ATOM 10633 C C . TRP B 1 489 ? 19.094 19.281 22.844 1 97.88 489 TRP B C 1
ATOM 10635 O O . TRP B 1 489 ? 20.219 19.484 22.359 1 97.88 489 TRP B O 1
ATOM 10645 N N . GLN B 1 490 ? 18.719 19.797 24 1 96.38 490 GLN B N 1
ATOM 10646 C CA . GLN B 1 490 ? 19.578 20.688 24.766 1 96.38 490 GLN B CA 1
ATOM 10647 C C . GLN B 1 490 ? 20.844 19.984 25.219 1 96.38 490 GLN B C 1
ATOM 10649 O O . GLN B 1 490 ? 21.906 20.594 25.328 1 96.38 490 GLN B O 1
ATOM 10654 N N . MET B 1 491 ? 20.688 18.75 25.422 1 96.56 491 MET B N 1
ATOM 10655 C CA . MET B 1 491 ? 21.859 17.969 25.828 1 96.56 491 MET B CA 1
ATOM 10656 C C . MET B 1 491 ? 22.875 17.906 24.703 1 96.56 491 MET B C 1
ATOM 10658 O O . MET B 1 491 ? 24.078 17.875 24.938 1 96.56 491 MET B O 1
ATOM 10662 N N . THR B 1 492 ? 22.391 17.812 23.453 1 96.62 492 THR B N 1
ATOM 10663 C CA . THR B 1 492 ? 23.312 17.812 22.312 1 96.62 492 THR B CA 1
ATOM 10664 C C . THR B 1 492 ? 24.047 19.141 22.219 1 96.62 492 THR B C 1
ATOM 10666 O O . THR B 1 492 ? 25.203 19.203 21.781 1 96.62 492 THR B O 1
ATOM 10669 N N . VAL B 1 493 ? 23.391 20.266 22.562 1 94.88 493 VAL B N 1
ATOM 10670 C CA . VAL B 1 493 ? 24.016 21.594 22.562 1 94.88 493 VAL B CA 1
ATOM 10671 C C . VAL B 1 493 ? 25.078 21.672 23.656 1 94.88 493 VAL B C 1
ATOM 10673 O O . VAL B 1 493 ? 26.203 22.141 23.391 1 94.88 493 VAL B O 1
ATOM 10676 N N . GLN B 1 494 ? 24.781 21.141 24.812 1 93.81 494 GLN B N 1
ATOM 10677 C CA . GLN B 1 494 ? 25.688 21.219 25.953 1 93.81 494 GLN B CA 1
ATOM 10678 C C . GLN B 1 494 ? 26.906 20.312 25.75 1 93.81 494 GLN B C 1
ATOM 10680 O O . GLN B 1 494 ? 28.031 20.688 26.078 1 93.81 494 GLN B O 1
ATOM 10685 N N . LYS B 1 495 ? 26.672 19.156 25.156 1 94.38 495 LYS B N 1
ATOM 10686 C CA . LYS B 1 495 ? 27.75 18.203 24.969 1 94.38 495 LYS B CA 1
ATOM 10687 C C . LYS B 1 495 ? 28.438 18.406 23.609 1 94.38 495 LYS B C 1
ATOM 10689 O O . LYS B 1 495 ? 29.344 17.656 23.25 1 94.38 495 LYS B O 1
ATOM 10694 N N . LYS B 1 496 ? 27.969 19.375 22.812 1 93.38 496 LYS B N 1
ATOM 10695 C CA . LYS B 1 496 ? 28.578 19.812 21.547 1 93.38 496 LYS B CA 1
ATOM 10696 C C . LYS B 1 496 ? 28.609 18.656 20.531 1 93.38 496 LYS B C 1
ATOM 10698 O O . LYS B 1 496 ? 29.656 18.359 19.969 1 93.38 496 LYS B O 1
ATOM 10703 N N . PHE B 1 497 ? 27.453 18.094 20.359 1 93.56 497 PHE B N 1
ATOM 10704 C CA . PHE B 1 497 ? 27.281 17.016 19.391 1 93.56 497 PHE B CA 1
ATOM 10705 C C . PHE B 1 497 ? 27.047 17.594 18 1 93.56 497 PHE B C 1
ATOM 10707 O O . PHE B 1 497 ? 26.391 18.625 17.844 1 93.56 497 PHE B O 1
ATOM 10714 N N . GLY B 1 498 ? 27.531 16.984 16.969 1 94.06 498 GLY B N 1
ATOM 10715 C CA . GLY B 1 498 ? 27.172 17.203 15.578 1 94.06 498 GLY B CA 1
ATOM 10716 C C . GLY B 1 498 ? 27.234 18.672 15.172 1 94.06 498 GLY B C 1
ATOM 10717 O O . GLY B 1 498 ? 28.297 19.297 15.25 1 94.06 498 GLY B O 1
ATOM 10718 N N . LEU B 1 499 ? 26.062 19.297 15.008 1 95.62 499 LEU B N 1
ATOM 10719 C CA . LEU B 1 499 ? 25.938 20.688 14.57 1 95.62 499 LEU B CA 1
ATOM 10720 C C . LEU B 1 499 ? 26.578 21.625 15.586 1 95.62 499 LEU B C 1
ATOM 10722 O O . LEU B 1 499 ? 27.078 22.703 15.219 1 95.62 499 LEU B O 1
ATOM 10726 N N . PHE B 1 500 ? 26.609 21.219 16.781 1 95.69 500 PHE B N 1
ATOM 10727 C CA . PHE B 1 500 ? 27.094 22.062 17.859 1 95.69 500 PHE B CA 1
ATOM 10728 C C . PHE B 1 500 ? 28.531 21.688 18.25 1 95.69 500 PHE B C 1
ATOM 10730 O O . PHE B 1 500 ? 29.062 22.203 19.219 1 95.69 500 PHE B O 1
ATOM 10737 N N . SER B 1 501 ? 29.109 20.797 17.453 1 93.69 501 SER B N 1
ATOM 10738 C CA . SER B 1 501 ? 30.484 20.359 17.75 1 93.69 501 SER B CA 1
ATOM 10739 C C . SER B 1 501 ? 31.469 21.484 17.531 1 93.69 501 SER B C 1
ATOM 10741 O O . SER B 1 501 ? 31.203 22.422 16.766 1 93.69 501 SER B O 1
ATOM 10743 N N . GLU B 1 502 ? 32.562 21.344 18.141 1 90.06 502 GLU B N 1
ATOM 10744 C CA . GLU B 1 502 ? 33.625 22.344 17.984 1 90.06 502 GLU B CA 1
ATOM 10745 C C . GLU B 1 502 ? 34.375 22.109 16.688 1 90.06 502 GLU B C 1
ATOM 10747 O O . GLU B 1 502 ? 34.594 20.969 16.281 1 90.06 502 GLU B O 1
ATOM 10752 N N . GLU B 1 503 ? 34.75 23.219 16.109 1 86.25 503 GLU B N 1
ATOM 10753 C CA . GLU B 1 503 ? 35.5 23.141 14.859 1 86.25 503 GLU B CA 1
ATOM 10754 C C . GLU B 1 503 ? 36.906 22.578 15.086 1 86.25 503 GLU B C 1
ATOM 10756 O O . GLU B 1 503 ? 37.594 22.984 16.016 1 86.25 503 GLU B O 1
ATOM 10761 N N . LYS B 1 504 ? 37.188 21.578 14.32 1 83.5 504 LYS B N 1
ATOM 10762 C CA . LYS B 1 504 ? 38.531 21.031 14.391 1 83.5 504 LYS B CA 1
ATOM 10763 C C . LYS B 1 504 ? 39.469 21.766 13.445 1 83.5 504 LYS B C 1
ATOM 10765 O O . LYS B 1 504 ? 39.094 22.078 12.305 1 83.5 504 LYS B O 1
ATOM 10770 N N . LYS B 1 505 ? 40.594 22.172 13.906 1 79.12 505 LYS B N 1
ATOM 10771 C CA . LYS B 1 505 ? 41.562 22.875 13.094 1 79.12 505 LYS B CA 1
ATOM 10772 C C . LYS B 1 505 ? 42.125 21.984 11.992 1 79.12 505 LYS B C 1
ATOM 10774 O O . LYS B 1 505 ? 42.562 20.859 12.258 1 79.12 505 LYS B O 1
ATOM 10779 N N . GLU B 1 506 ? 41.875 22.422 10.781 1 79.19 506 GLU B N 1
ATOM 10780 C CA . GLU B 1 506 ? 42.375 21.672 9.633 1 79.19 506 GLU B CA 1
ATOM 10781 C C . GLU B 1 506 ? 43.812 22.062 9.297 1 79.19 506 GLU B C 1
ATOM 10783 O O . GLU B 1 506 ? 44.219 23.219 9.469 1 79.19 506 GLU B O 1
ATOM 10788 N N . ALA B 1 507 ? 44.625 21.016 9.016 1 73.5 507 ALA B N 1
ATOM 10789 C CA . ALA B 1 507 ? 46.031 21.25 8.695 1 73.5 507 ALA B CA 1
ATOM 10790 C C . ALA B 1 507 ? 46.156 22 7.363 1 73.5 507 ALA B C 1
ATOM 10792 O O . ALA B 1 507 ? 45.281 21.875 6.488 1 73.5 507 ALA B O 1
ATOM 10793 N N . ASP B 1 508 ? 47.094 22.859 7.23 1 68.56 508 ASP B N 1
ATOM 10794 C CA . ASP B 1 508 ? 47.406 23.625 6.016 1 68.56 508 ASP B CA 1
ATOM 10795 C C . ASP B 1 508 ? 47.75 22.688 4.859 1 68.56 508 ASP B C 1
ATOM 10797 O O . ASP B 1 508 ? 48.5 21.719 5.035 1 68.56 508 ASP B O 1
ATOM 10801 N N . PRO B 1 509 ? 47.094 22.875 3.736 1 69.69 509 PRO B N 1
ATOM 10802 C CA . PRO B 1 509 ? 47.375 22.031 2.572 1 69.69 509 PRO B CA 1
ATOM 10803 C C . PRO B 1 509 ? 48.844 21.984 2.211 1 69.69 509 PRO B C 1
ATOM 10805 O O . PRO B 1 509 ? 49.312 21.016 1.627 1 69.69 509 PRO B O 1
ATOM 10808 N N . LEU B 1 510 ? 49.562 23.062 2.531 1 67.94 510 LEU B N 1
ATOM 10809 C CA . LEU B 1 510 ? 51 23.109 2.203 1 67.94 510 LEU B CA 1
ATOM 10810 C C . LEU B 1 510 ? 51.812 22.266 3.168 1 67.94 510 LEU B C 1
ATOM 10812 O O . LEU B 1 510 ? 53 21.984 2.908 1 67.94 510 LEU B O 1
ATOM 10816 N N . ALA B 1 511 ? 51.062 21.922 4.164 1 67.19 511 ALA B N 1
ATOM 10817 C CA . ALA B 1 511 ? 51.75 21.094 5.152 1 67.19 511 ALA B CA 1
ATOM 10818 C C . ALA B 1 511 ? 51.625 19.609 4.801 1 67.19 511 ALA B C 1
ATOM 10820 O O . ALA B 1 511 ? 51.938 18.734 5.613 1 67.19 511 ALA B O 1
ATOM 10821 N N . ALA B 1 512 ? 51.062 19.344 3.648 1 66.38 512 ALA B N 1
ATOM 10822 C CA . ALA B 1 512 ? 50.875 17.953 3.223 1 66.38 512 ALA B CA 1
ATOM 10823 C C . ALA B 1 512 ? 52.188 17.172 3.258 1 66.38 512 ALA B C 1
ATOM 10825 O O . ALA B 1 512 ? 53.219 17.656 2.777 1 66.38 512 ALA B O 1
ATOM 10826 N N . SER B 1 513 ? 52.344 16.453 4.34 1 66.44 513 SER B N 1
ATOM 10827 C CA . SER B 1 513 ? 53.469 15.523 4.355 1 66.44 513 SER B CA 1
ATOM 10828 C C . SER B 1 513 ? 53.062 14.164 3.805 1 66.44 513 SER B C 1
ATOM 10830 O O . SER B 1 513 ? 51.844 13.867 3.68 1 66.44 513 SER B O 1
ATOM 10832 N N . GLU B 1 514 ? 54.062 13.508 3.174 1 65.62 514 GLU B N 1
ATOM 10833 C CA . GLU B 1 514 ? 53.844 12.18 2.604 1 65.62 514 GLU B CA 1
ATOM 10834 C C . GLU B 1 514 ? 53.062 11.289 3.564 1 65.62 514 GLU B C 1
ATOM 10836 O O . GLU B 1 514 ? 52.281 10.445 3.133 1 65.62 514 GLU B O 1
ATOM 10841 N N . GLU B 1 515 ? 53.188 11.594 4.844 1 62.44 515 GLU B N 1
ATOM 10842 C CA . GLU B 1 515 ? 52.656 10.672 5.844 1 62.44 515 GLU B CA 1
ATOM 10843 C C . GLU B 1 515 ? 51.25 11.047 6.238 1 62.44 515 GLU B C 1
ATOM 10845 O O . GLU B 1 515 ? 50.469 10.195 6.652 1 62.44 515 GLU B O 1
ATOM 10850 N N . SER B 1 516 ? 51.031 12.414 6.176 1 66.12 516 SER B N 1
ATOM 10851 C CA . SER B 1 516 ? 49.719 12.82 6.652 1 66.12 516 SER B CA 1
ATOM 10852 C C . SER B 1 516 ? 49.062 13.836 5.715 1 66.12 516 SER B C 1
ATOM 10854 O O . SER B 1 516 ? 49.594 14.938 5.539 1 66.12 516 SER B O 1
ATOM 10856 N N . GLN B 1 517 ? 48.281 13.391 4.828 1 68.06 517 GLN B N 1
ATOM 10857 C CA . GLN B 1 517 ? 47.531 14.297 3.941 1 68.06 517 GLN B CA 1
ATOM 10858 C C . GLN B 1 517 ? 46.406 14.984 4.676 1 68.06 517 GLN B C 1
ATOM 10860 O O . GLN B 1 517 ? 45.625 14.336 5.383 1 68.06 517 GLN B O 1
ATOM 10865 N N . PRO B 1 518 ? 46.5 16.234 4.715 1 73.06 518 PRO B N 1
ATOM 10866 C CA . PRO B 1 518 ? 45.406 16.984 5.367 1 73.06 518 PRO B CA 1
ATOM 10867 C C . PRO B 1 518 ? 44.062 16.672 4.777 1 73.06 518 PRO B C 1
ATOM 10869 O O . PRO B 1 518 ? 43.875 16.672 3.553 1 73.06 518 PRO B O 1
ATOM 10872 N N . GLU B 1 519 ? 43.219 16.047 5.539 1 78.12 519 GLU B N 1
ATOM 10873 C CA . GLU B 1 519 ? 41.844 15.781 5.125 1 78.12 519 GLU B CA 1
ATOM 10874 C C . GLU B 1 519 ? 40.844 16.672 5.879 1 78.12 519 GLU B C 1
ATOM 10876 O O . GLU B 1 519 ? 41.062 17 7.047 1 78.12 519 GLU B O 1
ATOM 10881 N N . PRO B 1 520 ? 39.906 17.219 5.098 1 81.56 520 PRO B N 1
ATOM 10882 C CA . PRO B 1 520 ? 38.844 17.969 5.797 1 81.56 520 PRO B CA 1
ATOM 10883 C C . PRO B 1 520 ? 38.188 17.156 6.891 1 81.56 520 PRO B C 1
ATOM 10885 O O . PRO B 1 520 ? 38.125 15.922 6.812 1 81.56 520 PRO B O 1
ATOM 10888 N N . CYS B 1 521 ? 37.844 17.703 7.945 1 84.81 521 CYS B N 1
ATOM 10889 C CA . CYS B 1 521 ? 37.188 17.047 9.07 1 84.81 521 CYS B CA 1
ATOM 10890 C C . CYS B 1 521 ? 35.75 17.547 9.234 1 84.81 521 CYS B C 1
ATOM 10892 O O . CYS B 1 521 ? 35.438 18.266 10.18 1 84.81 521 CYS B O 1
ATOM 10894 N N . PRO B 1 522 ? 34.875 17.172 8.344 1 89.44 522 PRO B N 1
ATOM 10895 C CA . PRO B 1 522 ? 33.469 17.609 8.469 1 89.44 522 PRO B CA 1
ATOM 10896 C C . PRO B 1 522 ? 32.781 17.016 9.688 1 89.44 522 PRO B C 1
ATOM 10898 O O . PRO B 1 522 ? 33.031 15.875 10.062 1 89.44 522 PRO B O 1
ATOM 10901 N N . PRO B 1 523 ? 31.938 17.812 10.438 1 91.62 523 PRO B N 1
ATOM 10902 C CA . PRO B 1 523 ? 31.156 17.297 11.562 1 91.62 523 PRO B CA 1
ATOM 10903 C C . PRO B 1 523 ? 30.031 16.359 11.117 1 91.62 523 PRO B C 1
ATOM 10905 O O . PRO B 1 523 ? 29.625 16.391 9.945 1 91.62 523 PRO B O 1
ATOM 10908 N N . GLU B 1 524 ? 29.594 15.492 12.047 1 91.94 524 GLU B N 1
ATOM 10909 C CA . GLU B 1 524 ? 28.453 14.617 11.781 1 91.94 524 GLU B CA 1
ATOM 10910 C C . GLU B 1 524 ? 27.141 15.352 12.008 1 91.94 524 GLU B C 1
ATOM 10912 O O . GLU B 1 524 ? 26.578 15.305 13.109 1 91.94 524 GLU B O 1
ATOM 10917 N N . VAL B 1 525 ? 26.562 15.891 10.961 1 95.12 525 VAL B N 1
ATOM 10918 C CA . VAL B 1 525 ? 25.438 16.812 11.117 1 95.12 525 VAL B CA 1
ATOM 10919 C C . VAL B 1 525 ? 24.156 16.125 10.664 1 95.12 525 VAL B C 1
ATOM 10921 O O . VAL B 1 525 ? 23.062 16.656 10.875 1 95.12 525 VAL B O 1
ATOM 10924 N N . THR B 1 526 ? 24.203 14.906 10.109 1 93.25 526 THR B N 1
ATOM 10925 C CA . THR B 1 526 ? 23.047 14.266 9.492 1 93.25 526 THR B CA 1
ATOM 10926 C C . THR B 1 526 ? 21.953 14.008 10.531 1 93.25 526 THR B C 1
ATOM 10928 O O . THR B 1 526 ? 20.766 14.234 10.266 1 93.25 526 THR B O 1
ATOM 10931 N N . PRO B 1 527 ? 22.297 13.547 11.766 1 96.06 527 PRO B N 1
ATOM 10932 C CA . PRO B 1 527 ? 21.25 13.328 12.766 1 96.06 527 PRO B CA 1
ATOM 10933 C C . PRO B 1 527 ? 20.484 14.609 13.102 1 96.06 527 PRO B C 1
ATOM 10935 O O . PRO B 1 527 ? 19.25 14.586 13.211 1 96.06 527 PRO B O 1
ATOM 10938 N N . HIS B 1 528 ? 21.219 15.711 13.234 1 97.38 528 HIS B N 1
ATOM 10939 C CA . HIS B 1 528 ? 20.547 16.969 13.516 1 97.38 528 HIS B CA 1
ATOM 10940 C C . HIS B 1 528 ? 19.672 17.406 12.344 1 97.38 528 HIS B C 1
ATOM 10942 O O . HIS B 1 528 ? 18.625 18.016 12.539 1 97.38 528 HIS B O 1
ATOM 10948 N N . HIS B 1 529 ? 20.203 17.172 11.164 1 95.81 529 HIS B N 1
ATOM 10949 C CA . HIS B 1 529 ? 19.422 17.5 9.977 1 95.81 529 HIS B CA 1
ATOM 10950 C C . HIS B 1 529 ? 18.062 16.828 10.016 1 95.81 529 HIS B C 1
ATOM 10952 O O . HIS B 1 529 ? 17.031 17.469 9.773 1 95.81 529 HIS B O 1
ATOM 10958 N N . ILE B 1 530 ? 18.031 15.555 10.336 1 94.81 530 ILE B N 1
ATOM 10959 C CA . ILE B 1 530 ? 16.797 14.766 10.438 1 94.81 530 ILE B CA 1
ATOM 10960 C C . ILE B 1 530 ? 15.938 15.297 11.57 1 94.81 530 ILE B C 1
ATOM 10962 O O . ILE B 1 530 ? 14.719 15.445 11.414 1 94.81 530 ILE B O 1
ATOM 10966 N N . TRP B 1 531 ? 16.547 15.617 12.68 1 97.56 531 TRP B N 1
ATOM 10967 C CA . TRP B 1 531 ? 15.867 16.125 13.852 1 97.56 531 TRP B CA 1
ATOM 10968 C C . TRP B 1 531 ? 15.18 17.453 13.547 1 97.56 531 TRP B C 1
ATOM 10970 O O . TRP B 1 531 ? 14.016 17.656 13.906 1 97.56 531 TRP B O 1
ATOM 10980 N N . ILE B 1 532 ? 15.875 18.328 12.828 1 97.5 532 ILE B N 1
ATOM 10981 C CA . ILE B 1 532 ? 15.344 19.656 12.516 1 97.5 532 ILE B CA 1
ATOM 10982 C C . ILE B 1 532 ? 14.188 19.516 11.531 1 97.5 532 ILE B C 1
ATOM 10984 O O . ILE B 1 532 ? 13.203 20.266 11.609 1 97.5 532 ILE B O 1
ATOM 10988 N N . GLU B 1 533 ? 14.32 18.594 10.641 1 93.69 533 GLU B N 1
ATOM 10989 C CA . GLU B 1 533 ? 13.219 18.359 9.727 1 93.69 533 GLU B CA 1
ATOM 10990 C C . GLU B 1 533 ? 11.953 17.953 10.477 1 93.69 533 GLU B C 1
ATOM 10992 O O . GLU B 1 533 ? 10.852 18.391 10.133 1 93.69 533 GLU B O 1
ATOM 10997 N N . PHE B 1 534 ? 12.094 17.109 11.492 1 95.12 534 PHE B N 1
ATOM 10998 C CA . PHE B 1 534 ? 10.969 16.719 12.336 1 95.12 534 PHE B CA 1
ATOM 10999 C C . PHE B 1 534 ? 10.398 17.938 13.055 1 95.12 534 PHE B C 1
ATOM 11001 O O . PHE B 1 534 ? 9.18 18.094 13.148 1 95.12 534 PHE B O 1
ATOM 11008 N N . LEU B 1 535 ? 11.266 18.797 13.508 1 96.56 535 LEU B N 1
ATOM 11009 C CA . LEU B 1 535 ? 10.836 19.984 14.234 1 96.56 535 LEU B CA 1
ATOM 11010 C C . LEU B 1 535 ? 10.078 20.953 13.328 1 96.56 535 LEU B C 1
ATOM 11012 O O . LEU B 1 535 ? 9.07 21.531 13.734 1 96.56 535 LEU B O 1
ATOM 11016 N N . VAL B 1 536 ? 10.555 21.094 12.125 1 94.31 536 VAL B N 1
ATOM 11017 C CA . VAL B 1 536 ? 9.906 21.984 11.164 1 94.31 536 VAL B CA 1
ATOM 11018 C C . VAL B 1 536 ? 8.484 21.484 10.891 1 94.31 536 VAL B C 1
ATOM 11020 O O . VAL B 1 536 ? 7.539 22.281 10.883 1 94.31 536 VAL B O 1
ATOM 11023 N N . GLN B 1 537 ? 8.328 20.234 10.781 1 90.69 537 GLN B N 1
ATOM 11024 C CA . GLN B 1 537 ? 7.016 19.672 10.508 1 90.69 537 GLN B CA 1
ATOM 11025 C C . GLN B 1 537 ? 6.105 19.766 11.727 1 90.69 537 GLN B C 1
ATOM 11027 O O . GLN B 1 537 ? 4.91 20.047 11.594 1 90.69 537 GLN B O 1
ATOM 11032 N N . ARG B 1 538 ? 6.684 19.531 12.836 1 91.81 538 ARG B N 1
ATOM 11033 C CA . ARG B 1 538 ? 5.906 19.625 14.07 1 91.81 538 ARG B CA 1
ATOM 11034 C C . ARG B 1 538 ? 5.43 21.047 14.312 1 91.81 538 ARG B C 1
ATOM 11036 O O . ARG B 1 538 ? 4.344 21.266 14.859 1 91.81 538 ARG B O 1
ATOM 11043 N N . PHE B 1 539 ? 6.223 22.016 13.953 1 92.88 539 PHE B N 1
ATOM 11044 C CA . PHE B 1 539 ? 5.859 23.406 14.164 1 92.88 539 PHE B CA 1
ATOM 11045 C C . PHE B 1 539 ? 4.688 23.812 13.273 1 92.88 539 PHE B C 1
ATOM 11047 O O . PHE B 1 539 ? 3.865 24.641 13.648 1 92.88 539 PHE B O 1
ATOM 11054 N N . GLU B 1 540 ? 4.57 23.188 12.117 1 86.31 540 GLU B N 1
ATOM 11055 C CA . GLU B 1 540 ? 3.459 23.469 11.211 1 86.31 540 GLU B CA 1
ATOM 11056 C C . GLU B 1 540 ? 2.123 23.109 11.852 1 86.31 540 GLU B C 1
ATOM 11058 O O . GLU B 1 540 ? 1.081 23.641 11.484 1 86.31 540 GLU B O 1
ATOM 11063 N N . ILE B 1 541 ? 2.232 22.375 12.844 1 84 541 ILE B N 1
ATOM 11064 C CA . ILE B 1 541 ? 1.022 21.984 13.562 1 84 541 ILE B CA 1
ATOM 11065 C C . ILE B 1 541 ? 0.864 22.844 14.812 1 84 541 ILE B C 1
ATOM 11067 O O . ILE B 1 541 ? -0.223 23.359 15.078 1 84 541 ILE B O 1
ATOM 11071 N N . ALA B 1 542 ? 1.895 22.984 15.477 1 87.94 542 ALA B N 1
ATOM 11072 C CA . ALA B 1 542 ? 1.876 23.656 16.781 1 87.94 542 ALA B CA 1
ATOM 11073 C C . ALA B 1 542 ? 1.457 25.109 16.641 1 87.94 542 ALA B C 1
ATOM 11075 O O . ALA B 1 542 ? 0.798 25.656 17.531 1 87.94 542 ALA B O 1
ATOM 11076 N N . LYS B 1 543 ? 1.801 25.734 15.609 1 87.62 543 LYS B N 1
ATOM 11077 C CA . LYS B 1 543 ? 1.57 27.156 15.477 1 87.62 543 LYS B CA 1
ATOM 11078 C C . LYS B 1 543 ? 0.077 27.484 15.469 1 87.62 543 LYS B C 1
ATOM 11080 O O . LYS B 1 543 ? -0.328 28.594 15.812 1 87.62 543 LYS B O 1
ATOM 11085 N N . TYR B 1 544 ? -0.752 26.484 15.188 1 79.88 544 TYR B N 1
ATOM 11086 C CA . TYR B 1 544 ? -2.186 26.734 15.094 1 79.88 544 TYR B CA 1
ATOM 11087 C C . TYR B 1 544 ? -2.916 26.172 16.312 1 79.88 544 TYR B C 1
ATOM 11089 O O . TYR B 1 544 ? -4.035 26.594 16.609 1 79.88 544 TYR B O 1
ATOM 11097 N N . CYS B 1 545 ? -2.299 25.234 17.047 1 79.75 545 CYS B N 1
ATOM 11098 C CA . CYS B 1 545 ? -3.158 24.438 17.922 1 79.75 545 CYS B CA 1
ATOM 11099 C C . CYS B 1 545 ? -2.73 24.562 19.375 1 79.75 545 CYS B C 1
ATOM 11101 O O . CYS B 1 545 ? -3.498 24.234 20.281 1 79.75 545 CYS B O 1
ATOM 11103 N N . SER B 1 546 ? -1.509 24.969 19.625 1 86.44 546 SER B N 1
ATOM 11104 C CA . SER B 1 546 ? -1.071 24.891 21.016 1 86.44 546 SER B CA 1
ATOM 11105 C C . SER B 1 546 ? -0.106 26.031 21.344 1 86.44 546 SER B C 1
ATOM 11107 O O . SER B 1 546 ? 1.032 26.031 20.859 1 86.44 546 SER B O 1
ATOM 11109 N N . ALA B 1 547 ? -0.5 26.844 22.281 1 88.44 547 ALA B N 1
ATOM 11110 C CA . ALA B 1 547 ? 0.36 27.922 22.75 1 88.44 547 ALA B CA 1
ATOM 11111 C C . ALA B 1 547 ? 1.529 27.391 23.562 1 88.44 547 ALA B C 1
ATOM 11113 O O . ALA B 1 547 ? 2.635 27.922 23.516 1 88.44 547 ALA B O 1
ATOM 11114 N N . ASP B 1 548 ? 1.258 26.297 24.25 1 90.5 548 ASP B N 1
ATOM 11115 C CA . ASP B 1 548 ? 2.311 25.688 25.062 1 90.5 548 ASP B CA 1
ATOM 11116 C C . ASP B 1 548 ? 3.441 25.172 24.172 1 90.5 548 ASP B C 1
ATOM 11118 O O . ASP B 1 548 ? 4.617 25.344 24.5 1 90.5 548 ASP B O 1
ATOM 11122 N N . GLN B 1 549 ? 3.111 24.547 23.156 1 92.69 549 GLN B N 1
ATOM 11123 C CA . GLN B 1 549 ? 4.129 24.016 22.25 1 92.69 549 GLN B CA 1
ATOM 11124 C C . GLN B 1 549 ? 4.93 25.141 21.609 1 92.69 549 GLN B C 1
ATOM 11126 O O . GLN B 1 549 ? 6.141 25.016 21.406 1 92.69 549 GLN B O 1
ATOM 11131 N N . VAL B 1 550 ? 4.242 26.219 21.297 1 92.38 550 VAL B N 1
ATOM 11132 C CA . VAL B 1 550 ? 4.91 27.375 20.688 1 92.38 550 VAL B CA 1
ATOM 11133 C C . VAL B 1 550 ? 5.945 27.938 21.656 1 92.38 550 VAL B C 1
ATOM 11135 O O . VAL B 1 550 ? 7.051 28.312 21.25 1 92.38 550 VAL B O 1
ATOM 11138 N N . GLU B 1 551 ? 5.578 27.969 22.859 1 93 551 GLU B N 1
ATOM 11139 C CA . GLU B 1 551 ? 6.516 28.453 23.875 1 93 551 GLU B CA 1
ATOM 11140 C C . GLU B 1 551 ? 7.73 27.531 23.984 1 93 551 GLU B C 1
ATOM 11142 O O . GLU B 1 551 ? 8.852 28 24.172 1 93 551 GLU B O 1
ATOM 11147 N N . ILE B 1 552 ? 7.473 26.281 23.891 1 95.31 552 ILE B N 1
ATOM 11148 C CA . ILE B 1 552 ? 8.562 25.312 23.953 1 95.31 552 ILE B CA 1
ATOM 11149 C C . ILE B 1 552 ? 9.492 25.516 22.75 1 95.31 552 ILE B C 1
ATOM 11151 O O . ILE B 1 552 ? 10.711 25.469 22.906 1 95.31 552 ILE B O 1
ATOM 11155 N N . PHE B 1 553 ? 8.938 25.766 21.578 1 96 553 PHE B N 1
ATOM 11156 C CA . PHE B 1 553 ? 9.734 26.047 20.391 1 96 553 PHE B CA 1
ATOM 11157 C C . PHE B 1 553 ? 10.57 27.312 20.578 1 96 553 PHE B C 1
ATOM 11159 O O . PHE B 1 553 ? 11.727 27.359 20.172 1 96 553 PHE B O 1
ATOM 11166 N N . GLY B 1 554 ? 9.891 28.344 21.141 1 94.25 554 GLY B N 1
ATOM 11167 C CA . GLY B 1 554 ? 10.633 29.562 21.438 1 94.25 554 GLY B CA 1
ATOM 11168 C C . GLY B 1 554 ? 11.836 29.328 22.344 1 94.25 554 GLY B C 1
ATOM 11169 O O . GLY B 1 554 ? 12.93 29.812 22.062 1 94.25 554 GLY B O 1
ATOM 11170 N N . SER B 1 555 ? 11.641 28.5 23.312 1 94.44 555 SER B N 1
ATOM 11171 C CA . SER B 1 555 ? 12.719 28.188 24.234 1 94.44 555 SER B CA 1
ATOM 11172 C C . SER B 1 555 ? 13.812 27.375 23.562 1 94.44 555 SER B C 1
ATOM 11174 O O . SER B 1 555 ? 15 27.578 23.812 1 94.44 555 SER B O 1
ATOM 11176 N N . LEU B 1 556 ? 13.406 26.422 22.781 1 96.88 556 LEU B N 1
ATOM 11177 C CA . LEU B 1 556 ? 14.352 25.578 22.062 1 96.88 556 LEU B CA 1
ATOM 11178 C C . LEU B 1 556 ? 15.258 26.406 21.172 1 96.88 556 LEU B C 1
ATOM 11180 O O . LEU B 1 556 ? 16.484 26.25 21.188 1 96.88 556 LEU B O 1
ATOM 11184 N N . LEU B 1 557 ? 14.711 27.344 20.438 1 96.94 557 LEU B N 1
ATOM 11185 C CA . LEU B 1 557 ? 15.469 28.156 19.5 1 96.94 557 LEU B CA 1
ATOM 11186 C C . LEU B 1 557 ? 16.344 29.172 20.25 1 96.94 557 LEU B C 1
ATOM 11188 O O . LEU B 1 557 ? 17.484 29.406 19.859 1 96.94 557 LEU B O 1
ATOM 11192 N N . GLN B 1 558 ? 15.828 29.688 21.328 1 93.94 558 GLN B N 1
ATOM 11193 C CA . GLN B 1 558 ? 16.594 30.641 22.109 1 93.94 558 GLN B CA 1
ATOM 11194 C C . GLN B 1 558 ? 17.844 30 22.688 1 93.94 558 GLN B C 1
ATOM 11196 O O . GLN B 1 558 ? 18.906 30.625 22.781 1 93.94 558 GLN B O 1
ATOM 11201 N N . ARG B 1 559 ? 17.688 28.812 23.031 1 93.56 559 ARG B N 1
ATOM 11202 C CA . ARG B 1 559 ? 18.812 28.109 23.656 1 93.56 559 ARG B CA 1
ATOM 11203 C C . ARG B 1 559 ? 19.766 27.562 22.609 1 93.56 559 ARG B C 1
ATOM 11205 O O . ARG B 1 559 ? 20.938 27.328 22.891 1 93.56 559 ARG B O 1
ATOM 11212 N N . SER B 1 560 ? 19.312 27.344 21.406 1 95.62 560 SER B N 1
ATOM 11213 C CA . SER B 1 560 ? 20.125 26.766 20.344 1 95.62 560 SER B CA 1
ATOM 11214 C C . SER B 1 560 ? 20.938 27.844 19.625 1 95.62 560 SER B C 1
ATOM 11216 O O . SER B 1 560 ? 22 27.562 19.078 1 95.62 560 SER B O 1
ATOM 11218 N N . LEU B 1 561 ? 20.391 29.078 19.562 1 95.12 561 LEU B N 1
ATOM 11219 C CA . LEU B 1 561 ? 21.016 30.156 18.797 1 95.12 561 LEU B CA 1
ATOM 11220 C C . LEU B 1 561 ? 21.766 31.094 19.719 1 95.12 561 LEU B C 1
ATOM 11222 O O . LEU B 1 561 ? 21.391 31.266 20.891 1 95.12 561 LEU B O 1
ATOM 11226 N N . SER B 1 562 ? 22.797 31.609 19.219 1 91.88 562 SER B N 1
ATOM 11227 C CA . SER B 1 562 ? 23.641 32.469 20.031 1 91.88 562 SER B CA 1
ATOM 11228 C C . SER B 1 562 ? 23.672 33.906 19.453 1 91.88 562 SER B C 1
ATOM 11230 O O . SER B 1 562 ? 23.375 34.094 18.281 1 91.88 562 SER B O 1
ATOM 11232 N N . LEU B 1 563 ? 24 34.875 20.312 1 91.69 563 LEU B N 1
ATOM 11233 C CA . LEU B 1 563 ? 24.156 36.25 19.922 1 91.69 563 LEU B CA 1
ATOM 11234 C C . LEU B 1 563 ? 25.594 36.562 19.516 1 91.69 563 LEU B C 1
ATOM 11236 O O . LEU B 1 563 ? 25.875 37.562 18.859 1 91.69 563 LEU B O 1
ATOM 11240 N N . ASN B 1 564 ? 26.438 35.656 19.781 1 88.75 564 ASN B N 1
ATOM 11241 C CA . ASN B 1 564 ? 27.859 35.875 19.531 1 88.75 564 ASN B CA 1
ATOM 11242 C C . ASN B 1 564 ? 28.219 35.562 18.078 1 88.75 564 ASN B C 1
ATOM 11244 O O . ASN B 1 564 ? 27.828 34.531 17.516 1 88.75 564 ASN B O 1
ATOM 11248 N N . VAL B 1 565 ? 28.891 36.594 17.453 1 91.69 565 VAL B N 1
ATOM 11249 C CA . VAL B 1 565 ? 29.344 36.438 16.062 1 91.69 565 VAL B CA 1
ATOM 11250 C C . VAL B 1 565 ? 30.875 36.375 16.031 1 91.69 565 VAL B C 1
ATOM 11252 O O . VAL B 1 565 ? 31.547 37.281 16.562 1 91.69 565 VAL B O 1
ATOM 11255 N N . GLY B 1 566 ? 31.578 35.438 15.344 1 82.94 566 GLY B N 1
ATOM 11256 C CA . GLY B 1 566 ? 33 35.344 15.047 1 82.94 566 GLY B CA 1
ATOM 11257 C C . GLY B 1 566 ? 33.844 34.875 16.219 1 82.94 566 GLY B C 1
ATOM 11258 O O . GLY B 1 566 ? 35.062 34.719 16.109 1 82.94 566 GLY B O 1
ATOM 11259 N N . ALA B 1 567 ? 33.312 34.594 17.391 1 69.44 567 ALA B N 1
ATOM 11260 C CA . ALA B 1 567 ? 34.125 34.25 18.562 1 69.44 567 ALA B CA 1
ATOM 11261 C C . ALA B 1 567 ? 34.656 32.812 18.469 1 69.44 567 ALA B C 1
ATOM 11263 O O . ALA B 1 567 ? 34.188 32.031 17.656 1 69.44 567 ALA B O 1
ATOM 11264 N N . SER B 1 568 ? 36.031 32.594 18.953 1 66.19 568 SER B N 1
ATOM 11265 C CA . SER B 1 568 ? 36.688 31.297 18.938 1 66.19 568 SER B CA 1
ATOM 11266 C C . SER B 1 568 ? 35.75 30.172 19.359 1 66.19 568 SER B C 1
ATOM 11268 O O . SER B 1 568 ? 35.875 29.047 18.891 1 66.19 568 SER B O 1
ATOM 11270 N N . LYS B 1 569 ? 34.906 30.484 20.219 1 65.81 569 LYS B N 1
ATOM 11271 C CA . LYS B 1 569 ? 34.031 29.422 20.688 1 65.81 569 LYS B CA 1
ATOM 11272 C C . LYS B 1 569 ? 32.625 29.594 20.094 1 65.81 569 LYS B C 1
ATOM 11274 O O . LYS B 1 569 ? 31.766 30.266 20.672 1 65.81 569 LYS B O 1
ATOM 11279 N N . GLY B 1 570 ? 32.469 29.25 18.844 1 67.62 570 GLY B N 1
ATOM 11280 C CA . GLY B 1 570 ? 31.172 29.359 18.188 1 67.62 570 GLY B CA 1
ATOM 11281 C C . GLY B 1 570 ? 30.141 28.375 18.703 1 67.62 570 GLY B C 1
ATOM 11282 O O . GLY B 1 570 ? 30.5 27.328 19.25 1 67.62 570 GLY B O 1
ATOM 11283 N N . SER B 1 571 ? 28.906 28.781 18.781 1 81.5 571 SER B N 1
ATOM 11284 C CA . SER B 1 571 ? 27.797 27.969 19.25 1 81.5 571 SER B CA 1
ATOM 11285 C C . SER B 1 571 ? 27.453 26.875 18.234 1 81.5 571 SER B C 1
ATOM 11287 O O . SER B 1 571 ? 27.219 25.719 18.594 1 81.5 571 SER B O 1
ATOM 11289 N N . LEU B 1 572 ? 27.469 27.219 16.875 1 92.44 572 LEU B N 1
ATOM 11290 C CA . LEU B 1 572 ? 27.234 26.266 15.805 1 92.44 572 LEU B CA 1
ATOM 11291 C C . LEU B 1 572 ? 28.484 26.078 14.961 1 92.44 572 LEU B C 1
ATOM 11293 O O . LEU B 1 572 ? 29.234 27.031 14.727 1 92.44 572 LEU B O 1
ATOM 11297 N N . ASN B 1 573 ? 28.719 24.844 14.609 1 92.94 573 ASN B N 1
ATOM 11298 C CA . ASN B 1 573 ? 29.875 24.547 13.75 1 92.94 573 ASN B CA 1
ATOM 11299 C C . ASN B 1 573 ? 29.812 25.328 12.445 1 92.94 573 ASN B C 1
ATOM 11301 O O . ASN B 1 573 ? 28.766 25.359 11.781 1 92.94 573 ASN B O 1
ATOM 11305 N N . ARG B 1 574 ? 31.016 25.969 12.016 1 92.75 574 ARG B N 1
ATOM 11306 C CA . ARG B 1 574 ? 31 26.859 10.867 1 92.75 574 ARG B CA 1
ATOM 11307 C C . ARG B 1 574 ? 31.547 26.172 9.617 1 92.75 574 ARG B C 1
ATOM 11309 O O . ARG B 1 574 ? 31.75 26.812 8.586 1 92.75 574 ARG B O 1
ATOM 11316 N N . HIS B 1 575 ? 31.703 24.891 9.727 1 91.62 575 HIS B N 1
ATOM 11317 C CA . HIS B 1 575 ? 32.156 24.125 8.578 1 91.62 575 HIS B CA 1
ATOM 11318 C C . HIS B 1 575 ? 31.125 24.125 7.461 1 91.62 575 HIS B C 1
ATOM 11320 O O . HIS B 1 575 ? 29.922 24.156 7.73 1 91.62 575 HIS B O 1
ATOM 11326 N N . VAL B 1 576 ? 31.484 24.047 6.242 1 93.06 576 VAL B N 1
ATOM 11327 C CA . VAL B 1 576 ? 30.625 24.094 5.074 1 93.06 576 VAL B CA 1
ATOM 11328 C C . VAL B 1 576 ? 29.656 22.906 5.098 1 93.06 576 VAL B C 1
ATOM 11330 O O . VAL B 1 576 ? 28.531 23 4.605 1 93.06 576 VAL B O 1
ATOM 11333 N N . ALA B 1 577 ? 30.047 21.812 5.73 1 93.69 577 ALA B N 1
ATOM 11334 C CA . ALA B 1 577 ? 29.203 20.625 5.816 1 93.69 577 ALA B CA 1
ATOM 11335 C C . ALA B 1 577 ? 28 20.859 6.719 1 93.69 577 ALA B C 1
ATOM 11337 O O . ALA B 1 577 ? 27.016 20.109 6.66 1 93.69 577 ALA B O 1
ATOM 11338 N N . ALA B 1 578 ? 27.984 21.922 7.52 1 95.44 578 ALA B N 1
ATOM 11339 C CA . ALA B 1 578 ? 26.922 22.188 8.492 1 95.44 578 ALA B CA 1
ATOM 11340 C C . ALA B 1 578 ? 25.922 23.203 7.941 1 95.44 578 ALA B C 1
ATOM 11342 O O . ALA B 1 578 ? 24.984 23.594 8.633 1 95.44 578 ALA B O 1
ATOM 11343 N N . ILE B 1 579 ? 26.031 23.578 6.695 1 95.94 579 ILE B N 1
ATOM 11344 C CA . ILE B 1 579 ? 25.188 24.609 6.086 1 95.94 579 ILE B CA 1
ATOM 11345 C C . ILE B 1 579 ? 23.734 24.141 6.105 1 95.94 579 ILE B C 1
ATOM 11347 O O . ILE B 1 579 ? 22.844 24.922 6.453 1 95.94 579 ILE B O 1
ATOM 11351 N N . GLY B 1 580 ? 23.484 22.891 5.762 1 94.88 580 GLY B N 1
ATOM 11352 C CA . GLY B 1 580 ? 22.141 22.375 5.664 1 94.88 580 GLY B CA 1
ATOM 11353 C C . GLY B 1 580 ? 21.344 22.531 6.949 1 94.88 580 GLY B C 1
ATOM 11354 O O . GLY B 1 580 ? 20.391 23.312 7.008 1 94.88 580 GLY B O 1
ATOM 11355 N N . PRO B 1 581 ? 21.781 21.875 8.008 1 96.75 581 PRO B N 1
ATOM 11356 C CA . PRO B 1 581 ? 21.047 21.969 9.273 1 96.75 581 PRO B CA 1
ATOM 11357 C C . PRO B 1 581 ? 21.078 23.375 9.867 1 96.75 581 PRO B C 1
ATOM 11359 O O . PRO B 1 581 ? 20.109 23.797 10.508 1 96.75 581 PRO B O 1
ATOM 11362 N N . ARG B 1 582 ? 22.125 24.141 9.703 1 96.81 582 ARG B N 1
ATOM 11363 C CA . ARG B 1 582 ? 22.219 25.484 10.234 1 96.81 582 ARG B CA 1
ATOM 11364 C C . ARG B 1 582 ? 21.125 26.375 9.664 1 96.81 582 ARG B C 1
ATOM 11366 O O . ARG B 1 582 ? 20.359 27 10.422 1 96.81 582 ARG B O 1
ATOM 11373 N N . PHE B 1 583 ? 21.047 26.391 8.383 1 97.69 583 PHE B N 1
ATOM 11374 C CA . PHE B 1 583 ? 20.109 27.328 7.77 1 97.69 583 PHE B CA 1
ATOM 11375 C C . PHE B 1 583 ? 18.688 26.766 7.812 1 97.69 583 PHE B C 1
ATOM 11377 O O . PHE B 1 583 ? 17.719 27.516 7.668 1 97.69 583 PHE B O 1
ATOM 11384 N N . LYS B 1 584 ? 18.578 25.516 8.031 1 97.25 584 LYS B N 1
ATOM 11385 C CA . LYS B 1 584 ? 17.25 24.953 8.242 1 97.25 584 LYS B CA 1
ATOM 11386 C C . LYS B 1 584 ? 16.688 25.375 9.602 1 97.25 584 LYS B C 1
ATOM 11388 O O . LYS B 1 584 ? 15.508 25.703 9.711 1 97.25 584 LYS B O 1
ATOM 11393 N N . ILE B 1 585 ? 17.5 25.312 10.625 1 97.69 585 ILE B N 1
ATOM 11394 C CA . ILE B 1 585 ? 17.047 25.719 11.953 1 97.69 585 ILE B CA 1
ATOM 11395 C C . ILE B 1 585 ? 16.781 27.219 11.977 1 97.69 585 ILE B C 1
ATOM 11397 O O . ILE B 1 585 ? 15.859 27.688 12.656 1 97.69 585 ILE B O 1
ATOM 11401 N N . LEU B 1 586 ? 17.562 27.969 11.211 1 98 586 LEU B N 1
ATOM 11402 C CA . LEU B 1 586 ? 17.344 29.422 11.117 1 98 586 LEU B CA 1
ATOM 11403 C C . LEU B 1 586 ? 16.031 29.719 10.383 1 98 586 LEU B C 1
ATOM 11405 O O . LEU B 1 586 ? 15.336 30.672 10.734 1 98 586 LEU B O 1
ATOM 11409 N N . THR B 1 587 ? 15.805 28.922 9.406 1 97.69 587 THR B N 1
ATOM 11410 C CA . THR B 1 587 ? 14.539 29.078 8.711 1 97.69 587 THR B CA 1
ATOM 11411 C C . THR B 1 587 ? 13.367 28.812 9.656 1 97.69 587 THR B C 1
ATOM 11413 O O . THR B 1 587 ? 12.328 29.469 9.562 1 97.69 587 THR B O 1
ATOM 11416 N N . LEU B 1 588 ? 13.531 27.844 10.508 1 97.25 588 LEU B N 1
ATOM 11417 C CA . LEU B 1 588 ? 12.516 27.562 11.523 1 97.25 588 LEU B CA 1
ATOM 11418 C C . LEU B 1 588 ? 12.352 28.766 12.461 1 97.25 588 LEU B C 1
ATOM 11420 O O . LEU B 1 588 ? 11.227 29.094 12.852 1 97.25 588 LEU B O 1
ATOM 11424 N N . GLY B 1 589 ? 13.414 29.422 12.789 1 96.94 589 GLY B N 1
ATOM 11425 C CA . GLY B 1 589 ? 13.344 30.625 13.594 1 96.94 589 GLY B CA 1
ATOM 11426 C C . GLY B 1 589 ? 12.555 31.75 12.938 1 96.94 589 GLY B C 1
ATOM 11427 O O . GLY B 1 589 ? 11.734 32.406 13.578 1 96.94 589 GLY B O 1
ATOM 11428 N N . LEU B 1 590 ? 12.805 31.938 11.672 1 96.44 590 LEU B N 1
ATOM 11429 C CA . LEU B 1 590 ? 12.078 32.969 10.93 1 96.44 590 LEU B CA 1
ATOM 11430 C C . LEU B 1 590 ? 10.609 32.594 10.797 1 96.44 590 LEU B C 1
ATOM 11432 O O . LEU B 1 590 ? 9.742 33.469 10.828 1 96.44 590 LEU B O 1
ATOM 11436 N N . ALA B 1 591 ? 10.391 31.281 10.664 1 95.25 591 ALA B N 1
ATOM 11437 C CA . ALA B 1 591 ? 9.008 30.828 10.578 1 95.25 591 ALA B CA 1
ATOM 11438 C C . ALA B 1 591 ? 8.25 31.141 11.867 1 95.25 591 ALA B C 1
ATOM 11440 O O . ALA B 1 591 ? 7.082 31.547 11.82 1 95.25 591 ALA B O 1
ATOM 11441 N N . LEU B 1 592 ? 8.891 30.938 12.961 1 94.81 592 LEU B N 1
ATOM 11442 C CA . LEU B 1 592 ? 8.289 31.25 14.258 1 94.81 592 LEU B CA 1
ATOM 11443 C C . LEU B 1 592 ? 8.016 32.75 14.383 1 94.81 592 LEU B C 1
ATOM 11445 O O . LEU B 1 592 ? 6.965 33.156 14.891 1 94.81 592 LEU B O 1
ATOM 11449 N N . LEU B 1 593 ? 8.867 33.531 13.859 1 93.56 593 LEU B N 1
ATOM 11450 C CA . LEU B 1 593 ? 8.734 35 13.93 1 93.56 593 LEU B CA 1
ATOM 11451 C C . LEU B 1 593 ? 7.625 35.5 13.008 1 93.56 593 LEU B C 1
ATOM 11453 O O . LEU B 1 593 ? 6.891 36.406 13.344 1 93.56 593 LEU B O 1
ATOM 11457 N N . HIS B 1 594 ? 7.531 34.875 11.898 1 91.94 594 HIS B N 1
ATOM 11458 C CA . HIS B 1 594 ? 6.566 35.281 10.891 1 91.94 594 HIS B CA 1
ATOM 11459 C C . HIS B 1 594 ? 5.16 34.812 11.25 1 91.94 594 HIS B C 1
ATOM 11461 O O . HIS B 1 594 ? 4.172 35.375 10.742 1 91.94 594 HIS B O 1
ATOM 11467 N N . ALA B 1 595 ? 5.023 33.781 12.078 1 87.06 595 ALA B N 1
ATOM 11468 C CA . ALA B 1 595 ? 3.713 33.25 12.453 1 87.06 595 ALA B CA 1
ATOM 11469 C C . ALA B 1 595 ? 3.033 34.156 13.484 1 87.06 595 ALA B C 1
ATOM 11471 O O . ALA B 1 595 ? 1.818 34.062 13.68 1 87.06 595 ALA B O 1
ATOM 11472 N N . ASP B 1 596 ? 3.58 35.156 13.992 1 79.81 596 ASP B N 1
ATOM 11473 C CA . ASP B 1 596 ? 3.061 36.125 14.953 1 79.81 596 ASP B CA 1
ATOM 11474 C C . ASP B 1 596 ? 2.348 35.438 16.109 1 79.81 596 ASP B C 1
ATOM 11476 O O . ASP B 1 596 ? 1.218 35.781 16.453 1 79.81 596 ASP B O 1
ATOM 11480 N N . VAL B 1 597 ? 2.896 34.375 16.578 1 84.69 597 VAL B N 1
ATOM 11481 C CA . VAL B 1 597 ? 2.324 33.594 17.672 1 84.69 597 VAL B CA 1
ATOM 11482 C C . VAL B 1 597 ? 2.975 34 19 1 84.69 597 VAL B C 1
ATOM 11484 O O . VAL B 1 597 ? 2.414 33.75 20.062 1 84.69 597 VAL B O 1
ATOM 11487 N N . ILE B 1 598 ? 4.137 34.625 18.859 1 85.38 598 ILE B N 1
ATOM 11488 C CA . ILE B 1 598 ? 4.805 35.125 20.062 1 85.38 598 ILE B CA 1
ATOM 11489 C C . ILE B 1 598 ? 4.215 36.469 20.469 1 85.38 598 ILE B C 1
ATOM 11491 O O . ILE B 1 598 ? 4.383 37.469 19.766 1 85.38 598 ILE B O 1
ATOM 11495 N N . SER B 1 599 ? 3.559 36.5 21.594 1 79.62 599 SER B N 1
ATOM 11496 C CA . SER B 1 599 ? 2.84 37.688 22.016 1 79.62 599 SER B CA 1
ATOM 11497 C C . SER B 1 599 ? 3.795 38.75 22.594 1 79.62 599 SER B C 1
ATOM 11499 O O . SER B 1 599 ? 3.576 39.938 22.438 1 79.62 599 SER B O 1
ATOM 11501 N N . ASN B 1 600 ? 4.945 38.281 23.125 1 85.19 600 ASN B N 1
ATOM 11502 C CA . ASN B 1 600 ? 5.898 39.188 23.734 1 85.19 600 ASN B CA 1
ATOM 11503 C C . ASN B 1 600 ? 6.871 39.781 22.719 1 85.19 600 ASN B C 1
ATOM 11505 O O . ASN B 1 600 ? 7.688 39.062 22.156 1 85.19 600 ASN B O 1
ATOM 11509 N N . ALA B 1 601 ? 6.848 41.094 22.547 1 85.44 601 ALA B N 1
ATOM 11510 C CA . ALA B 1 601 ? 7.664 41.781 21.547 1 85.44 601 ALA B CA 1
ATOM 11511 C C . ALA B 1 601 ? 9.148 41.656 21.891 1 85.44 601 ALA B C 1
ATOM 11513 O O . ALA B 1 601 ? 9.992 41.562 20.984 1 85.44 601 ALA B O 1
ATOM 11514 N N . THR B 1 602 ? 9.508 41.688 23.141 1 88 602 THR B N 1
ATOM 11515 C CA . THR B 1 602 ? 10.906 41.594 23.547 1 88 602 THR B CA 1
ATOM 11516 C C . THR B 1 602 ? 11.477 40.219 23.156 1 88 602 THR B C 1
ATOM 11518 O O . THR B 1 602 ? 12.602 40.156 22.656 1 88 602 THR B O 1
ATOM 11521 N N . ILE B 1 603 ? 10.742 39.281 23.453 1 90.12 603 ILE B N 1
ATOM 11522 C CA . ILE B 1 603 ? 11.18 37.938 23.125 1 90.12 603 ILE B CA 1
ATOM 11523 C C . ILE B 1 603 ? 11.328 37.781 21.609 1 90.12 603 ILE B C 1
ATOM 11525 O O . ILE B 1 603 ? 12.266 37.156 21.125 1 90.12 603 ILE B O 1
ATOM 11529 N N . ARG B 1 604 ? 10.445 38.344 20.906 1 91.94 604 ARG B N 1
ATOM 11530 C CA . ARG B 1 604 ? 10.484 38.281 19.438 1 91.94 604 ARG B CA 1
ATOM 11531 C C . ARG B 1 604 ? 11.742 38.969 18.906 1 91.94 604 ARG B C 1
ATOM 11533 O O . ARG B 1 604 ? 12.406 38.469 18.016 1 91.94 604 ARG B O 1
ATOM 11540 N N . ASN B 1 605 ? 12.07 40.125 19.438 1 91.31 605 ASN B N 1
ATOM 11541 C CA . ASN B 1 605 ? 13.234 40.875 18.984 1 91.31 605 ASN B CA 1
ATOM 11542 C C . ASN B 1 605 ? 14.539 40.156 19.344 1 91.31 605 ASN B C 1
ATOM 11544 O O . ASN B 1 605 ? 15.5 40.188 18.562 1 91.31 605 ASN B O 1
ATOM 11548 N N . VAL B 1 606 ? 14.5 39.594 20.531 1 94.31 606 VAL B N 1
ATOM 11549 C CA . VAL B 1 606 ? 15.695 38.875 20.922 1 94.31 606 VAL B CA 1
ATOM 11550 C C . VAL B 1 606 ? 15.906 37.688 20 1 94.31 606 VAL B C 1
ATOM 11552 O O . VAL B 1 606 ? 17.031 37.406 19.578 1 94.31 606 VAL B O 1
ATOM 11555 N N . LEU B 1 607 ? 14.898 36.938 19.719 1 94.69 607 LEU B N 1
ATOM 11556 C CA . LEU B 1 607 ? 14.992 35.812 18.812 1 94.69 607 LEU B CA 1
ATOM 11557 C C . LEU B 1 607 ? 15.445 36.25 17.438 1 94.69 607 LEU B C 1
ATOM 11559 O O . LEU B 1 607 ? 16.234 35.562 16.781 1 94.69 607 LEU B O 1
ATOM 11563 N N . ARG B 1 608 ? 14.883 37.344 16.969 1 94.69 608 ARG B N 1
ATOM 11564 C CA . ARG B 1 608 ? 15.281 37.875 15.664 1 94.69 608 ARG B CA 1
ATOM 11565 C C . ARG B 1 608 ? 16.781 38.219 15.641 1 94.69 608 ARG B C 1
ATOM 11567 O O . ARG B 1 608 ? 17.469 37.875 14.68 1 94.69 608 ARG B O 1
ATOM 11574 N N . GLU B 1 609 ? 17.234 38.844 16.641 1 95.25 609 GLU B N 1
ATOM 11575 C CA . GLU B 1 609 ? 18.641 39.188 16.734 1 95.25 609 GLU B CA 1
ATOM 11576 C C . GLU B 1 609 ? 19.516 37.938 16.734 1 95.25 609 GLU B C 1
ATOM 11578 O O . GLU B 1 609 ? 20.594 37.906 16.141 1 95.25 609 GLU B O 1
ATOM 11583 N N . LYS B 1 610 ? 19.062 36.969 17.406 1 96.06 610 LYS B N 1
ATOM 11584 C CA . LYS B 1 610 ? 19.812 35.719 17.469 1 96.06 610 LYS B CA 1
ATOM 11585 C C . LYS B 1 610 ? 19.859 35.031 16.094 1 96.06 610 LYS B C 1
ATOM 11587 O O . LYS B 1 610 ? 20.875 34.438 15.719 1 96.06 610 LYS B O 1
ATOM 11592 N N . VAL B 1 611 ? 18.75 35.062 15.375 1 97.06 611 VAL B N 1
ATOM 11593 C CA . VAL B 1 611 ? 18.703 34.469 14.031 1 97.06 611 VAL B CA 1
ATOM 11594 C C . VAL B 1 611 ? 19.703 35.188 13.125 1 97.06 611 VAL B C 1
ATOM 11596 O O . VAL B 1 611 ? 20.484 34.531 12.414 1 97.06 611 VAL B O 1
ATOM 11599 N N . TYR B 1 612 ? 19.703 36.5 13.141 1 96.88 612 TYR B N 1
ATOM 11600 C CA . TYR B 1 612 ? 20.625 37.312 12.328 1 96.88 612 TYR B CA 1
ATOM 11601 C C . TYR B 1 612 ? 22.078 37.062 12.727 1 96.88 612 TYR B C 1
ATOM 11603 O O . TYR B 1 612 ? 22.922 36.812 11.875 1 96.88 612 TYR B O 1
ATOM 11611 N N . SER B 1 613 ? 22.281 37.062 14.016 1 95.5 613 SER B N 1
ATOM 11612 C CA . SER B 1 613 ? 23.641 36.906 14.508 1 95.5 613 SER B CA 1
ATOM 11613 C C . SER B 1 613 ? 24.188 35.531 14.156 1 95.5 613 SER B C 1
ATOM 11615 O O . SER B 1 613 ? 25.344 35.406 13.758 1 95.5 613 SER B O 1
ATOM 11617 N N . THR B 1 614 ? 23.391 34.5 14.352 1 95.69 614 THR B N 1
ATOM 11618 C CA . THR B 1 614 ? 23.828 33.156 14.039 1 95.69 614 THR B CA 1
ATOM 11619 C C . THR B 1 614 ? 24.094 33 12.547 1 95.69 614 THR B C 1
ATOM 11621 O O . THR B 1 614 ? 24.984 32.25 12.141 1 95.69 614 THR B O 1
ATOM 11624 N N . ALA B 1 615 ? 23.312 33.688 11.727 1 96.62 615 ALA B N 1
ATOM 11625 C CA . ALA B 1 615 ? 23.547 33.656 10.289 1 96.62 615 ALA B CA 1
ATOM 11626 C C . ALA B 1 615 ? 24.875 34.344 9.938 1 96.62 615 ALA B C 1
ATOM 11628 O O . ALA B 1 615 ? 25.641 33.844 9.117 1 96.62 615 ALA B O 1
ATOM 11629 N N . PHE B 1 616 ? 25.172 35.5 10.555 1 96.19 616 PHE B N 1
ATOM 11630 C CA . PHE B 1 616 ? 26.422 36.219 10.312 1 96.19 616 PHE B CA 1
ATOM 11631 C C . PHE B 1 616 ? 27.609 35.406 10.789 1 96.19 616 PHE B C 1
ATOM 11633 O O . PHE B 1 616 ? 28.703 35.531 10.219 1 96.19 616 PHE B O 1
ATOM 11640 N N . ASP B 1 617 ? 27.359 34.656 11.781 1 95.06 617 ASP B N 1
ATOM 11641 C CA . ASP B 1 617 ? 28.453 33.875 12.352 1 95.06 617 ASP B CA 1
ATOM 11642 C C . ASP B 1 617 ? 29.062 32.938 11.305 1 95.06 617 ASP B C 1
ATOM 11644 O O . ASP B 1 617 ? 30.281 32.719 11.312 1 95.06 617 ASP B O 1
ATOM 11648 N N . TYR B 1 618 ? 28.328 32.344 10.469 1 94.88 618 TYR B N 1
ATOM 11649 C CA . TYR B 1 618 ? 28.828 31.484 9.414 1 94.88 618 TYR B CA 1
ATOM 11650 C C . TYR B 1 618 ? 29.797 32.219 8.5 1 94.88 618 TYR B C 1
ATOM 11652 O O . TYR B 1 618 ? 30.766 31.641 8.008 1 94.88 618 TYR B O 1
ATOM 11660 N N . PHE B 1 619 ? 29.578 33.5 8.297 1 95.06 619 PHE B N 1
ATOM 11661 C CA . PHE B 1 619 ? 30.359 34.281 7.344 1 95.06 619 PHE B CA 1
ATOM 11662 C C . PHE B 1 619 ? 31.578 34.938 8.023 1 95.06 619 PHE B C 1
ATOM 11664 O O . PHE B 1 619 ? 32.312 35.688 7.402 1 95.06 619 PHE B O 1
ATOM 11671 N N . SER B 1 620 ? 31.781 34.594 9.242 1 91.75 620 SER B N 1
ATOM 11672 C CA . SER B 1 620 ? 32.906 35.156 10 1 91.75 620 SER B CA 1
ATOM 11673 C C . SER B 1 620 ? 34.156 34.312 9.82 1 91.75 620 SER B C 1
ATOM 11675 O O . SER B 1 620 ? 35.188 34.625 10.406 1 91.75 620 SER B O 1
ATOM 11677 N N . VAL B 1 621 ? 34.125 33.25 9.109 1 88.62 621 VAL B N 1
ATOM 11678 C CA . VAL B 1 621 ? 35.25 32.406 8.797 1 88.62 621 VAL B CA 1
ATOM 11679 C C . VAL B 1 621 ? 35.5 32.406 7.289 1 88.62 621 VAL B C 1
ATOM 11681 O O . VAL B 1 621 ? 34.594 32.688 6.504 1 88.62 621 VAL B O 1
ATOM 11684 N N . ALA B 1 622 ? 36.719 32.062 6.926 1 87.5 622 ALA B N 1
ATOM 11685 C CA . ALA B 1 622 ? 37.094 32.031 5.508 1 87.5 622 ALA B CA 1
ATOM 11686 C C . ALA B 1 622 ? 36.281 30.953 4.777 1 87.5 622 ALA B C 1
ATOM 11688 O O . ALA B 1 622 ? 36.062 29.875 5.32 1 87.5 622 ALA B O 1
ATOM 11689 N N . PRO B 1 623 ? 35.844 31.328 3.604 1 89.44 623 PRO B N 1
ATOM 11690 C CA . PRO B 1 623 ? 35.094 30.328 2.84 1 89.44 623 PRO B CA 1
ATOM 11691 C C . PRO B 1 623 ? 35.875 29.031 2.615 1 89.44 623 PRO B C 1
ATOM 11693 O O . PRO B 1 623 ? 37.062 29.078 2.318 1 89.44 623 PRO B O 1
ATOM 11696 N N . LYS B 1 624 ? 35.281 27.938 2.879 1 88.69 624 LYS B N 1
ATOM 11697 C CA . LYS B 1 624 ? 35.875 26.625 2.705 1 88.69 624 LYS B CA 1
ATOM 11698 C C . LYS B 1 624 ? 35.312 25.906 1.492 1 88.69 624 LYS B C 1
ATOM 11700 O O . LYS B 1 624 ? 34.188 26.219 1.048 1 88.69 624 LYS B O 1
ATOM 11705 N N . TYR B 1 625 ? 36.031 24.922 0.988 1 88.94 625 TYR B N 1
ATOM 11706 C CA . TYR B 1 625 ? 35.562 24.125 -0.138 1 88.94 625 TYR B CA 1
ATOM 11707 C C . TYR B 1 625 ? 34.562 23.062 0.32 1 88.94 625 TYR B C 1
ATOM 11709 O O . TYR B 1 625 ? 34.719 22.484 1.398 1 88.94 625 TYR B O 1
ATOM 11717 N N . PRO B 1 626 ? 33.562 22.938 -0.503 1 92.19 626 PRO B N 1
ATOM 11718 C CA . PRO B 1 626 ? 32.531 21.953 -0.114 1 92.19 626 PRO B CA 1
ATOM 11719 C C . PRO B 1 626 ? 33.094 20.531 -0.009 1 92.19 626 PRO B C 1
ATOM 11721 O O . PRO B 1 626 ? 33.906 20.125 -0.843 1 92.19 626 PRO B O 1
ATOM 11724 N N . THR B 1 627 ? 32.781 19.828 1.031 1 89.31 627 THR B N 1
ATOM 11725 C CA . THR B 1 627 ? 33.188 18.453 1.261 1 89.31 627 THR B CA 1
ATOM 11726 C C . THR B 1 627 ? 32 17.5 1.009 1 89.31 627 THR B C 1
ATOM 11728 O O . THR B 1 627 ? 32.188 16.281 0.999 1 89.31 627 THR B O 1
ATOM 11731 N N . GLN B 1 628 ? 30.922 18.031 0.795 1 88.5 628 GLN B N 1
ATOM 11732 C CA . GLN B 1 628 ? 29.703 17.266 0.611 1 88.5 628 GLN B CA 1
ATOM 11733 C C . GLN B 1 628 ? 29.688 16.578 -0.755 1 88.5 628 GLN B C 1
ATOM 11735 O O . GLN B 1 628 ? 30.266 17.094 -1.714 1 88.5 628 GLN B O 1
ATOM 11740 N N . GLU B 1 629 ? 28.984 15.461 -0.74 1 82.56 629 GLU B N 1
ATOM 11741 C CA . GLU B 1 629 ? 28.719 14.828 -2.027 1 82.56 629 GLU B CA 1
ATOM 11742 C C . GLU B 1 629 ? 27.75 15.664 -2.855 1 82.56 629 GLU B C 1
ATOM 11744 O O . GLU B 1 629 ? 27.109 16.578 -2.336 1 82.56 629 GLU B O 1
ATOM 11749 N N . GLU B 1 630 ? 27.656 15.406 -4.059 1 81.38 630 GLU B N 1
ATOM 11750 C CA . GLU B 1 630 ? 26.891 16.203 -5.012 1 81.38 630 GLU B CA 1
ATOM 11751 C C . GLU B 1 630 ? 25.438 16.328 -4.566 1 81.38 630 GLU B C 1
ATOM 11753 O O . GLU B 1 630 ? 24.875 17.422 -4.602 1 81.38 630 GLU B O 1
ATOM 11758 N N . LYS B 1 631 ? 24.875 15.266 -4.148 1 80.81 631 LYS B N 1
ATOM 11759 C CA . LYS B 1 631 ? 23.469 15.297 -3.758 1 80.81 631 LYS B CA 1
ATOM 11760 C C . LYS B 1 631 ? 23.266 16.141 -2.502 1 80.81 631 LYS B C 1
ATOM 11762 O O . LYS B 1 631 ? 22.312 16.922 -2.418 1 80.81 631 LYS B O 1
ATOM 11767 N N . ARG B 1 632 ? 24.109 15.992 -1.582 1 87.75 632 ARG B N 1
ATOM 11768 C CA . ARG B 1 632 ? 24.016 16.75 -0.333 1 87.75 632 ARG B CA 1
ATOM 11769 C C . ARG B 1 632 ? 24.297 18.234 -0.561 1 87.75 632 ARG B C 1
ATOM 11771 O O . ARG B 1 632 ? 23.703 19.078 0.097 1 87.75 632 ARG B O 1
ATOM 11778 N N . LEU B 1 633 ? 25.172 18.469 -1.448 1 90.88 633 LEU B N 1
ATOM 11779 C CA . LEU B 1 633 ? 25.484 19.859 -1.761 1 90.88 633 LEU B CA 1
ATOM 11780 C C . LEU B 1 633 ? 24.297 20.547 -2.422 1 90.88 633 LEU B C 1
ATOM 11782 O O . LEU B 1 633 ? 24.016 21.719 -2.131 1 90.88 633 LEU B O 1
ATOM 11786 N N . ARG B 1 634 ? 23.688 19.891 -3.285 1 88.69 634 ARG B N 1
ATOM 11787 C CA . ARG B 1 634 ? 22.5 20.453 -3.928 1 88.69 634 ARG B CA 1
ATOM 11788 C C . ARG B 1 634 ? 21.422 20.75 -2.9 1 88.69 634 ARG B C 1
ATOM 11790 O O . ARG B 1 634 ? 20.766 21.797 -2.986 1 88.69 634 ARG B O 1
ATOM 11797 N N . GLU B 1 635 ? 21.188 19.859 -1.984 1 89.88 635 GLU B N 1
ATOM 11798 C CA . GLU B 1 635 ? 20.219 20.062 -0.921 1 89.88 635 GLU B CA 1
ATOM 11799 C C . GLU B 1 635 ? 20.578 21.266 -0.065 1 89.88 635 GLU B C 1
ATOM 11801 O O . GLU B 1 635 ? 19.703 22.062 0.304 1 89.88 635 GLU B O 1
ATOM 11806 N N . ASP B 1 636 ? 21.781 21.375 0.269 1 93.75 636 ASP B N 1
ATOM 11807 C CA . ASP B 1 636 ? 22.234 22.5 1.083 1 93.75 636 ASP B CA 1
ATOM 11808 C C . ASP B 1 636 ? 21.984 23.828 0.377 1 93.75 636 ASP B C 1
ATOM 11810 O O . ASP B 1 636 ? 21.562 24.812 1.008 1 93.75 636 ASP B O 1
ATOM 11814 N N . ILE B 1 637 ? 22.281 23.844 -0.887 1 93.25 637 ILE B N 1
ATOM 11815 C CA . ILE B 1 637 ? 22.062 25.047 -1.664 1 93.25 637 ILE B CA 1
ATOM 11816 C C . ILE B 1 637 ? 20.578 25.406 -1.671 1 93.25 637 ILE B C 1
ATOM 11818 O O . ILE B 1 637 ? 20.203 26.562 -1.507 1 93.25 637 ILE B O 1
ATOM 11822 N N . SER B 1 638 ? 19.797 24.406 -1.867 1 91.12 638 SER B N 1
ATOM 11823 C CA . SER B 1 638 ? 18.359 24.625 -1.863 1 91.12 638 SER B CA 1
ATOM 11824 C C . SER B 1 638 ? 17.875 25.172 -0.521 1 91.12 638 SER B C 1
ATOM 11826 O O . SER B 1 638 ? 16.984 26 -0.469 1 91.12 638 SER B O 1
ATOM 11828 N N . ILE B 1 639 ? 18.422 24.703 0.546 1 94.25 639 ILE B N 1
ATOM 11829 C CA . ILE B 1 639 ? 18.062 25.141 1.89 1 94.25 639 ILE B CA 1
ATOM 11830 C C . ILE B 1 639 ? 18.5 26.594 2.08 1 94.25 639 ILE B C 1
ATOM 11832 O O . ILE B 1 639 ? 17.781 27.391 2.688 1 94.25 639 ILE B O 1
ATOM 11836 N N . MET B 1 640 ? 19.641 26.906 1.534 1 95.69 640 MET B N 1
ATOM 11837 C CA . MET B 1 640 ? 20.125 28.281 1.625 1 95.69 640 MET B CA 1
ATOM 11838 C C . MET B 1 640 ? 19.234 29.234 0.851 1 95.69 640 MET B C 1
ATOM 11840 O O . MET B 1 640 ? 18.984 30.359 1.298 1 95.69 640 MET B O 1
ATOM 11844 N N . ILE B 1 641 ? 18.766 28.781 -0.255 1 94.44 641 ILE B N 1
ATOM 11845 C CA . ILE B 1 641 ? 17.875 29.609 -1.06 1 94.44 641 ILE B CA 1
ATOM 11846 C C . ILE B 1 641 ? 16.562 29.828 -0.317 1 94.44 641 ILE B C 1
ATOM 11848 O O . ILE B 1 641 ? 16 30.922 -0.323 1 94.44 641 ILE B O 1
ATOM 11852 N N . LYS B 1 642 ? 16.078 28.797 0.303 1 93.69 642 LYS B N 1
ATOM 11853 C CA . LYS B 1 642 ? 14.852 28.906 1.081 1 93.69 642 LYS B CA 1
ATOM 11854 C C . LYS B 1 642 ? 15.008 29.891 2.23 1 93.69 642 LYS B C 1
ATOM 11856 O O . LYS B 1 642 ? 14.102 30.672 2.512 1 93.69 642 LYS B O 1
ATOM 11861 N N . PHE B 1 643 ? 16.078 29.797 2.936 1 96.5 643 PHE B N 1
ATOM 11862 C CA . PHE B 1 643 ? 16.344 30.75 4.012 1 96.5 643 PHE B CA 1
ATOM 11863 C C . PHE B 1 643 ? 16.453 32.156 3.469 1 96.5 643 PHE B C 1
ATOM 11865 O O . PHE B 1 643 ? 15.938 33.125 4.078 1 96.5 643 PHE B O 1
ATOM 11872 N N . TRP B 1 644 ? 17.141 32.281 2.334 1 96.94 644 TRP B N 1
ATOM 11873 C CA . TRP B 1 644 ? 17.281 33.562 1.7 1 96.94 644 TRP B CA 1
ATOM 11874 C C . TRP B 1 644 ? 15.906 34.188 1.398 1 96.94 644 TRP B C 1
ATOM 11876 O O . TRP B 1 644 ? 15.672 35.375 1.655 1 96.94 644 TRP B O 1
ATOM 11886 N N . THR B 1 645 ? 15.039 33.438 0.861 1 95.19 645 THR B N 1
ATOM 11887 C CA . THR B 1 645 ? 13.695 33.906 0.514 1 95.19 645 THR B CA 1
ATOM 11888 C C . THR B 1 645 ? 12.922 34.281 1.767 1 95.19 645 THR B C 1
ATOM 11890 O O . THR B 1 645 ? 12.18 35.281 1.758 1 95.19 645 THR B O 1
ATOM 11893 N N . ALA B 1 646 ? 13.109 33.5 2.811 1 95.31 646 ALA B N 1
ATOM 11894 C CA . ALA B 1 646 ? 12.453 33.812 4.074 1 95.31 646 ALA B CA 1
ATOM 11895 C C . ALA B 1 646 ? 12.992 35.125 4.648 1 95.31 646 ALA B C 1
ATOM 11897 O O . ALA B 1 646 ? 12.234 35.938 5.18 1 95.31 646 ALA B O 1
ATOM 11898 N N . MET B 1 647 ? 14.242 35.281 4.535 1 95.81 647 MET B N 1
ATOM 11899 C CA . MET B 1 647 ? 14.883 36.531 5.02 1 95.81 647 MET B CA 1
ATOM 11900 C C . MET B 1 647 ? 14.438 37.719 4.195 1 95.81 647 MET B C 1
ATOM 11902 O O . MET B 1 647 ? 14.25 38.812 4.73 1 95.81 647 MET B O 1
ATOM 11906 N N . PHE B 1 648 ? 14.289 37.469 2.955 1 94.62 648 PHE B N 1
ATOM 11907 C CA . PHE B 1 648 ? 13.82 38.531 2.066 1 94.62 648 PHE B CA 1
ATOM 11908 C C . PHE B 1 648 ? 12.422 38.969 2.449 1 94.62 648 PHE B C 1
ATOM 11910 O O . PHE B 1 648 ? 12.117 40.188 2.428 1 94.62 648 PHE B O 1
ATOM 11917 N N . SER B 1 649 ? 11.641 38.125 2.861 1 93.06 649 SER B N 1
ATOM 11918 C CA . SER B 1 649 ? 10.25 38.406 3.217 1 93.06 649 SER B CA 1
ATOM 11919 C C . SER B 1 649 ? 10.148 39 4.617 1 93.06 649 SER B C 1
ATOM 11921 O O . SER B 1 649 ? 9.109 39.531 4.988 1 93.06 649 SER B O 1
ATOM 11923 N N . ASP B 1 650 ? 11.211 38.875 5.41 1 93.94 650 ASP B N 1
ATOM 11924 C CA . ASP B 1 650 ? 11.203 39.375 6.777 1 93.94 650 ASP B CA 1
ATOM 11925 C C . ASP B 1 650 ? 10.93 40.875 6.801 1 93.94 650 ASP B C 1
ATOM 11927 O O . ASP B 1 650 ? 10.57 41.438 7.84 1 93.94 650 ASP B O 1
ATOM 11931 N N . LYS B 1 651 ? 11.055 41.562 5.703 1 92.19 651 LYS B N 1
ATOM 11932 C CA . LYS B 1 651 ? 10.797 43 5.598 1 92.19 651 LYS B CA 1
ATOM 11933 C C . LYS B 1 651 ? 9.359 43.344 5.988 1 92.19 651 LYS B C 1
ATOM 11935 O O . LYS B 1 651 ? 9.109 44.375 6.629 1 92.19 651 LYS B O 1
ATOM 11940 N N . LYS B 1 652 ? 8.484 42.531 5.727 1 90.56 652 LYS B N 1
ATOM 11941 C CA . LYS B 1 652 ? 7.059 42.719 5.992 1 90.56 652 LYS B CA 1
ATOM 11942 C C . LYS B 1 652 ? 6.781 42.75 7.492 1 90.56 652 LYS B C 1
ATOM 11944 O O . LYS B 1 652 ? 5.785 43.344 7.934 1 90.56 652 LYS B O 1
ATOM 11949 N N . TYR B 1 653 ? 7.684 42.156 8.25 1 88.75 653 TYR B N 1
ATOM 11950 C CA . TYR B 1 653 ? 7.441 42 9.68 1 88.75 653 TYR B CA 1
ATOM 11951 C C . TYR B 1 653 ? 8.297 42.969 10.484 1 88.75 653 TYR B C 1
ATOM 11953 O O . TYR B 1 653 ? 8.289 42.969 11.719 1 88.75 653 TYR B O 1
ATOM 11961 N N . LEU B 1 654 ? 9.078 43.812 9.789 1 87.94 654 LEU B N 1
ATOM 11962 C CA . LEU B 1 654 ? 9.961 44.75 10.461 1 87.94 654 LEU B CA 1
ATOM 11963 C C . LEU B 1 654 ? 9.32 46.125 10.539 1 87.94 654 LEU B C 1
ATOM 11965 O O . LEU B 1 654 ? 10.008 47.125 10.758 1 87.94 654 LEU B O 1
ATOM 11969 N N . ASN B 1 655 ? 8.008 46.125 10.453 1 83.06 655 ASN B N 1
ATOM 11970 C CA . ASN B 1 655 ? 7.352 47.438 10.609 1 83.06 655 ASN B CA 1
ATOM 11971 C C . ASN B 1 655 ? 7.438 47.938 12.047 1 83.06 655 ASN B C 1
ATOM 11973 O O . ASN B 1 655 ? 7.418 47.156 12.992 1 83.06 655 ASN B O 1
ATOM 11977 N N . ALA B 1 656 ? 7.535 49.219 12.266 1 71.69 656 ALA B N 1
ATOM 11978 C CA . ALA B 1 656 ? 7.785 49.875 13.539 1 71.69 656 ALA B CA 1
ATOM 11979 C C . ALA B 1 656 ? 6.746 49.469 14.586 1 71.69 656 ALA B C 1
ATOM 11981 O O . ALA B 1 656 ? 7.078 49.281 15.758 1 71.69 656 ALA B O 1
ATOM 11982 N N . ASN B 1 657 ? 5.586 49.281 14.164 1 67.44 657 ASN B N 1
ATOM 11983 C CA . ASN B 1 657 ? 4.496 49 15.086 1 67.44 657 ASN B CA 1
ATOM 11984 C C . ASN B 1 657 ? 4.609 47.562 15.648 1 67.44 657 ASN B C 1
ATOM 11986 O O . ASN B 1 657 ? 4.094 47.281 16.734 1 67.44 657 ASN B O 1
ATOM 11990 N N . GLN B 1 658 ? 5.398 46.75 15.016 1 73.5 658 GLN B N 1
ATOM 11991 C CA . GLN B 1 658 ? 5.516 45.375 15.43 1 73.5 658 GLN B CA 1
ATOM 11992 C C . GLN B 1 658 ? 6.723 45.156 16.344 1 73.5 658 GLN B C 1
ATOM 11994 O O . GLN B 1 658 ? 6.762 44.219 17.125 1 73.5 658 GLN B O 1
ATOM 11999 N N . LEU B 1 659 ? 7.629 46.062 16.312 1 78.5 659 LEU B N 1
ATOM 12000 C CA . LEU B 1 659 ? 8.906 45.875 17 1 78.5 659 LEU B CA 1
ATOM 12001 C C . LEU B 1 659 ? 8.852 46.438 18.406 1 78.5 659 LEU B C 1
ATOM 12003 O O . LEU B 1 659 ? 9.672 46.062 19.266 1 78.5 659 LEU B O 1
ATOM 12007 N N . VAL B 1 660 ? 7.895 47.438 18.719 1 76.75 660 VAL B N 1
ATOM 12008 C CA . VAL B 1 660 ? 7.816 48.031 20.047 1 76.75 660 VAL B CA 1
ATOM 12009 C C . VAL B 1 660 ? 6.539 47.562 20.734 1 76.75 660 VAL B C 1
ATOM 12011 O O . VAL B 1 660 ? 5.496 47.406 20.109 1 76.75 660 VAL B O 1
ATOM 12014 N N . PRO B 1 661 ? 6.75 47 22.078 1 71.06 661 PRO B N 1
ATOM 12015 C CA . PRO B 1 661 ? 5.531 46.656 22.812 1 71.06 661 PRO B CA 1
ATOM 12016 C C . PRO B 1 661 ? 4.531 47.781 22.891 1 71.06 661 PRO B C 1
ATOM 12018 O O . PRO B 1 661 ? 4.926 48.969 22.906 1 71.06 661 PRO B O 1
ATOM 12021 N N . PRO B 1 662 ? 3.346 47.5 22.75 1 56.97 662 PRO B N 1
ATOM 12022 C CA . PRO B 1 662 ? 2.383 48.594 22.922 1 56.97 662 PRO B CA 1
ATOM 12023 C C . PRO B 1 662 ? 2.49 49.25 24.297 1 56.97 662 PRO B C 1
ATOM 12025 O O . PRO B 1 662 ? 2.738 48.562 25.297 1 56.97 662 PRO B O 1
ATOM 12028 N N . ASP B 1 663 ? 3.17 50.312 24.5 1 48.81 663 ASP B N 1
ATOM 12029 C CA . ASP B 1 663 ? 3.195 51 25.781 1 48.81 663 ASP B CA 1
ATOM 12030 C C . ASP B 1 663 ? 1.814 51 26.438 1 48.81 663 ASP B C 1
ATOM 12032 O O . ASP B 1 663 ? 0.873 51.594 25.906 1 48.81 663 ASP B O 1
ATOM 12036 N N . ASN B 1 664 ? 1.538 49.969 27.141 1 44.91 664 ASN B N 1
ATOM 12037 C CA . ASN B 1 664 ? 0.3 50 27.906 1 44.91 664 ASN B CA 1
ATOM 12038 C C . ASN B 1 664 ? 0.106 51.344 28.594 1 44.91 664 ASN B C 1
ATOM 12040 O O . ASN B 1 664 ? -0.925 51.594 29.234 1 44.91 664 ASN B O 1
ATOM 12044 N N . GLN B 1 665 ? 1.242 51.938 29.172 1 39.19 665 GLN B N 1
ATOM 12045 C CA . GLN B 1 665 ? 1.001 53.156 29.953 1 39.19 665 GLN B CA 1
ATOM 12046 C C . GLN B 1 665 ? 0.542 54.312 29.047 1 39.19 665 GLN B C 1
ATOM 12048 O O . GLN B 1 665 ? 0.506 55.469 29.484 1 39.19 665 GLN B O 1
ATOM 12053 N N . ASP B 1 666 ? 0.653 54.125 27.844 1 35 666 ASP B N 1
ATOM 12054 C CA . ASP B 1 666 ? 0.002 55.219 27.125 1 35 666 ASP B CA 1
ATOM 12055 C C . ASP B 1 666 ? -1.476 55.312 27.5 1 35 666 ASP B C 1
ATOM 12057 O O . ASP B 1 666 ? -2.219 54.312 27.375 1 35 666 ASP B O 1
ATOM 12061 N N . PRO B 1 667 ? -1.729 56.156 28.516 1 36.41 667 PRO B N 1
ATOM 12062 C CA . PRO B 1 667 ? -3.119 56.406 28.906 1 36.41 667 PRO B CA 1
ATOM 12063 C C . PRO B 1 667 ? -4.09 56.281 27.734 1 36.41 667 PRO B C 1
ATOM 12065 O O . PRO B 1 667 ? -5.305 56.375 27.922 1 36.41 667 PRO B O 1
ATOM 12068 N N . SER B 1 668 ? -3.416 56.5 26.531 1 33.62 668 SER B N 1
ATOM 12069 C CA . SER B 1 668 ? -4.41 56.531 25.469 1 33.62 668 SER B CA 1
ATOM 12070 C C . SER B 1 668 ? -5.043 55.156 25.281 1 33.62 668 SER B C 1
ATOM 12072 O O . SER B 1 668 ? -6.059 55 24.594 1 33.62 668 SER B O 1
ATOM 12074 N N . VAL B 1 669 ? -4.211 54.062 25.516 1 34.53 669 VAL B N 1
ATOM 12075 C CA . VAL B 1 669 ? -4.914 52.781 25.281 1 34.53 669 VAL B CA 1
ATOM 12076 C C . VAL B 1 669 ? -6.008 52.594 26.328 1 34.53 669 VAL B C 1
ATOM 12078 O O . VAL B 1 669 ? -6.977 51.875 26.094 1 34.53 669 VAL B O 1
ATOM 12081 N N . ASN B 1 670 ? -5.602 52.812 27.656 1 28.88 670 ASN B N 1
ATOM 12082 C CA . ASN B 1 670 ? -6.734 52.781 28.578 1 28.88 670 ASN B CA 1
ATOM 12083 C C . ASN B 1 670 ? -7.723 53.906 28.281 1 28.88 670 ASN B C 1
ATOM 12085 O O . ASN B 1 670 ? -8.492 54.312 29.156 1 28.88 670 ASN B O 1
ATOM 12089 N N . ASN B 1 671 ? -7.328 54.812 27.328 1 26.11 671 ASN B N 1
ATOM 12090 C CA . ASN B 1 671 ? -8.43 55.719 27.062 1 26.11 671 ASN B CA 1
ATOM 12091 C C . ASN B 1 671 ? -9.742 54.969 26.828 1 26.11 671 ASN B C 1
ATOM 12093 O O . ASN B 1 671 ? -9.906 54.281 25.828 1 26.11 671 ASN B O 1
ATOM 12097 N N . LEU B 1 672 ? -10.102 54.281 27.859 1 25.83 672 LEU B N 1
ATOM 12098 C CA . LEU B 1 672 ? -11.547 54.188 27.984 1 25.83 672 LEU B CA 1
ATOM 12099 C C . LEU B 1 672 ? -12.219 55.406 27.375 1 25.83 672 LEU B C 1
ATOM 12101 O O . LEU B 1 672 ? -11.859 56.531 27.688 1 25.83 672 LEU B O 1
ATOM 12105 N N . SER B 1 673 ? -12.531 55.344 26.094 1 26.25 673 SER B N 1
ATOM 12106 C CA . SER B 1 673 ? -13.531 56.281 25.625 1 26.25 673 SER B CA 1
ATOM 12107 C C . SER B 1 673 ? -14.414 56.781 26.766 1 26.25 673 SER B C 1
ATOM 12109 O O . SER B 1 673 ? -15.312 56.062 27.203 1 26.25 673 SER B O 1
ATOM 12111 N N . VAL B 1 674 ? -13.773 57.125 27.859 1 24.45 674 VAL B N 1
ATOM 12112 C CA . VAL B 1 674 ? -14.586 58 28.672 1 24.45 674 VAL B CA 1
ATOM 12113 C C . VAL B 1 674 ? -15.219 59.094 27.797 1 24.45 674 VAL B C 1
ATOM 12115 O O . VAL B 1 674 ? -14.516 59.875 27.172 1 24.45 674 VAL B O 1
ATOM 12118 N N . ILE B 1 675 ? -16.266 58.656 27.109 1 26.67 675 ILE B N 1
ATOM 12119 C CA . ILE B 1 675 ? -17.297 59.625 26.719 1 26.67 675 ILE B CA 1
ATOM 12120 C C . ILE B 1 675 ? -17.422 60.719 27.797 1 26.67 675 ILE B C 1
ATOM 12122 O O . ILE B 1 675 ? -17.844 60.438 28.906 1 26.67 675 ILE B O 1
ATOM 12126 N N . THR B 1 676 ? -16.219 61.281 28.141 1 24.56 676 THR B N 1
ATOM 12127 C CA . THR B 1 676 ? -16.516 62.5 28.859 1 24.56 676 THR B CA 1
ATOM 12128 C C . THR B 1 676 ? -17.781 63.156 28.312 1 24.56 676 THR B C 1
ATOM 12130 O O . THR B 1 676 ? -17.828 63.5 27.125 1 24.56 676 THR B O 1
ATOM 12133 N N . VAL B 1 677 ? -18.828 62.656 28.844 1 26.06 677 VAL B N 1
ATOM 12134 C CA . VAL B 1 677 ? -20.094 63.375 28.938 1 26.06 677 VAL B CA 1
ATOM 12135 C C . VAL B 1 677 ? -19.828 64.812 29.359 1 26.06 677 VAL B C 1
ATOM 12137 O O . VAL B 1 677 ? -19.453 65.125 30.5 1 26.06 677 VAL B O 1
ATOM 12140 N N . ALA B 1 678 ? -18.844 65.438 28.578 1 24.81 678 ALA B N 1
ATOM 12141 C CA . ALA B 1 678 ? -18.922 66.875 28.812 1 24.81 678 ALA B CA 1
ATOM 12142 C C . ALA B 1 678 ? -20.359 67.375 29.047 1 24.81 678 ALA B C 1
ATOM 12144 O O . ALA B 1 678 ? -21.281 66.875 28.391 1 24.81 678 ALA B O 1
ATOM 12145 N N . ASP B 1 679 ? -20.516 68 30.219 1 23.8 679 ASP B N 1
ATOM 12146 C CA . ASP B 1 679 ? -21.641 68.75 30.766 1 23.8 679 ASP B CA 1
ATOM 12147 C C . ASP B 1 679 ? -22.047 69.875 29.828 1 23.8 679 ASP B C 1
ATOM 12149 O O . ASP B 1 679 ? -21.438 70.938 29.812 1 23.8 679 ASP B O 1
ATOM 12153 N N . SER B 1 680 ? -22.141 69.688 28.484 1 25.17 680 SER B N 1
ATOM 12154 C CA . SER B 1 680 ? -22.812 70.812 27.797 1 25.17 680 SER B CA 1
ATOM 12155 C C . SER B 1 680 ? -24.062 71.25 28.531 1 25.17 680 SER B C 1
ATOM 12157 O O . SER B 1 680 ? -25.125 70.625 28.375 1 25.17 680 SER B O 1
ATOM 12159 N N . ARG B 1 681 ? -23.953 71.562 29.75 1 24.77 681 ARG B N 1
ATOM 12160 C CA . ARG B 1 681 ? -25.172 72.125 30.297 1 24.77 681 ARG B CA 1
ATOM 12161 C C . ARG B 1 681 ? -25.688 73.25 29.422 1 24.77 681 ARG B C 1
ATOM 12163 O O . ARG B 1 681 ? -26.891 73.375 29.234 1 24.77 681 ARG B O 1
ATOM 12170 N N . ASN B 1 682 ? -24.891 74.375 29.375 1 23.16 682 ASN B N 1
ATOM 12171 C CA . ASN B 1 682 ? -25.641 75.625 29.391 1 23.16 682 ASN B CA 1
ATOM 12172 C C . ASN B 1 682 ? -26.438 75.812 28.109 1 23.16 682 ASN B C 1
ATOM 12174 O O . ASN B 1 682 ? -27.641 76.062 28.172 1 23.16 682 ASN B O 1
ATOM 12178 N N . ASN B 1 683 ? -25.828 76.688 27.219 1 22.83 683 ASN B N 1
ATOM 12179 C CA . ASN B 1 683 ? -26.703 77.562 26.406 1 22.83 683 ASN B CA 1
ATOM 12180 C C . ASN B 1 683 ? -27.453 76.75 25.344 1 22.83 683 ASN B C 1
ATOM 12182 O O . ASN B 1 683 ? -26.844 76.25 24.375 1 22.83 683 ASN B O 1
ATOM 12186 N N . LEU B 1 684 ? -28.266 75.875 25.797 1 23.67 684 LEU B N 1
ATOM 12187 C CA . LEU B 1 684 ? -29.281 75.062 25.172 1 23.67 684 LEU B CA 1
ATOM 12188 C C . LEU B 1 684 ? -30.109 75.812 24.172 1 23.67 684 LEU B C 1
ATOM 12190 O O . LEU B 1 684 ? -31.172 75.375 23.734 1 23.67 684 LEU B O 1
ATOM 12194 N N . ASP B 1 685 ? -29.625 77.188 24.062 1 23.5 685 ASP B N 1
ATOM 12195 C CA . ASP B 1 685 ? -30.688 77.875 23.375 1 23.5 685 ASP B CA 1
ATOM 12196 C C . ASP B 1 685 ? -30.812 77.438 21.922 1 23.5 685 ASP B C 1
ATOM 12198 O O . ASP B 1 685 ? -31.328 78.125 21.078 1 23.5 685 ASP B O 1
ATOM 12202 N N . VAL B 1 686 ? -30.062 76.5 21.5 1 24.77 686 VAL B N 1
ATOM 12203 C CA . VAL B 1 686 ? -30.281 76.375 20.047 1 24.77 686 VAL B CA 1
ATOM 12204 C C . VAL B 1 686 ? -31.781 76.438 19.766 1 24.77 686 VAL B C 1
ATOM 12206 O O . VAL B 1 686 ? -32.594 75.812 20.453 1 24.77 686 VAL B O 1
ATOM 12209 N N . ALA B 1 687 ? -32.156 77.438 19.031 1 25.17 687 ALA B N 1
ATOM 12210 C CA . ALA B 1 687 ? -33.469 77.75 18.453 1 25.17 687 ALA B CA 1
ATOM 12211 C C . ALA B 1 687 ? -34.156 76.438 17.969 1 25.17 687 ALA B C 1
ATOM 12213 O O . ALA B 1 687 ? -33.531 75.625 17.312 1 25.17 687 ALA B O 1
ATOM 12214 N N . VAL B 1 688 ? -35.125 76 18.688 1 27.08 688 VAL B N 1
ATOM 12215 C CA . VAL B 1 688 ? -36.281 75.125 18.562 1 27.08 688 VAL B CA 1
ATOM 12216 C C . VAL B 1 688 ? -36.875 75.25 17.156 1 27.08 688 VAL B C 1
ATOM 12218 O O . VAL B 1 688 ? -37.938 75.812 16.953 1 27.08 688 VAL B O 1
ATOM 12221 N N . GLY B 1 689 ? -36 75.688 16.141 1 24.83 689 GLY B N 1
ATOM 12222 C CA . GLY B 1 689 ? -36.875 75.812 15.016 1 24.83 689 GLY B CA 1
ATOM 12223 C C . GLY B 1 689 ? -37.719 74.562 14.742 1 24.83 689 GLY B C 1
ATOM 12224 O O . GLY B 1 689 ? -37.406 73.5 15.281 1 24.83 689 GLY B O 1
ATOM 12225 N N . THR B 1 690 ? -38.875 74.75 14.047 1 25.81 690 THR B N 1
ATOM 12226 C CA . THR B 1 690 ? -40 73.875 13.734 1 25.81 690 THR B CA 1
ATOM 12227 C C . THR B 1 690 ? -39.5 72.562 13.07 1 25.81 690 THR B C 1
ATOM 12229 O O . THR B 1 690 ? -38.969 72.625 11.969 1 25.81 690 THR B O 1
ATOM 12232 N N . ARG B 1 691 ? -38.875 71.75 13.766 1 28.16 691 ARG B N 1
ATOM 12233 C CA . ARG B 1 691 ? -38.625 70.375 13.281 1 28.16 691 ARG B CA 1
ATOM 12234 C C . ARG B 1 691 ? -39.844 69.812 12.602 1 28.16 691 ARG B C 1
ATOM 12236 O O . ARG B 1 691 ? -40.875 69.625 13.242 1 28.16 691 ARG B O 1
ATOM 12243 N N . GLN B 1 692 ? -40.094 70.312 11.422 1 26.06 692 GLN B N 1
ATOM 12244 C CA . GLN B 1 692 ? -41.156 69.688 10.633 1 26.06 692 GLN B CA 1
ATOM 12245 C C . GLN B 1 692 ? -41.094 68.188 10.742 1 26.06 692 GLN B C 1
ATOM 12247 O O . GLN B 1 692 ? -40.031 67.562 10.688 1 26.06 692 GLN B O 1
ATOM 12252 N N . GLN B 1 693 ? -42.031 67.562 11.523 1 28.09 693 GLN B N 1
ATOM 12253 C CA . GLN B 1 693 ? -42.531 66.25 11.703 1 28.09 693 GLN B CA 1
ATOM 12254 C C . GLN B 1 693 ? -42.438 65.438 10.406 1 28.09 693 GLN B C 1
ATOM 12256 O O . GLN B 1 693 ? -43.281 65.562 9.531 1 28.09 693 GLN B O 1
ATOM 12261 N N . SER B 1 694 ? -41.312 65.5 9.648 1 29.95 694 SER B N 1
ATOM 12262 C CA . SER B 1 694 ? -41.531 64.625 8.531 1 29.95 694 SER B CA 1
ATOM 12263 C C . SER B 1 694 ? -42 63.25 9.016 1 29.95 694 SER B C 1
ATOM 12265 O O . SER B 1 694 ? -41.719 62.844 10.148 1 29.95 694 SER B O 1
ATOM 12267 N N . ALA B 1 695 ? -43.125 62.594 8.516 1 34.16 695 ALA B N 1
ATOM 12268 C CA . ALA B 1 695 ? -43.875 61.375 8.727 1 34.16 695 ALA B CA 1
ATOM 12269 C C . ALA B 1 695 ? -42.906 60.188 8.922 1 34.16 695 ALA B C 1
ATOM 12271 O O . ALA B 1 695 ? -42.406 59.625 7.949 1 34.16 695 ALA B O 1
ATOM 12272 N N . GLN B 1 696 ? -41.969 60.25 9.766 1 35.34 696 GLN B N 1
ATOM 12273 C CA . GLN B 1 696 ? -40.875 59.312 10.023 1 35.34 696 GLN B CA 1
ATOM 12274 C C . GLN B 1 696 ? -41.406 57.938 10.391 1 35.34 696 GLN B C 1
ATOM 12276 O O . GLN B 1 696 ? -42.219 57.812 11.32 1 35.34 696 GLN B O 1
ATOM 12281 N N . GLY B 1 697 ? -41.562 57.062 9.438 1 38.62 697 GLY B N 1
ATOM 12282 C CA . GLY B 1 697 ? -42.062 55.688 9.586 1 38.62 697 GLY B CA 1
ATOM 12283 C C . GLY B 1 697 ? -41.406 54.938 10.75 1 38.62 697 GLY B C 1
ATOM 12284 O O . GLY B 1 697 ? -40.438 55.438 11.336 1 38.62 697 GLY B O 1
ATOM 12285 N N . TRP B 1 698 ? -42.188 54.094 11.5 1 40.69 698 TRP B N 1
ATOM 12286 C CA . TRP B 1 698 ? -41.938 53.281 12.695 1 40.69 698 TRP B CA 1
ATOM 12287 C C . TRP B 1 698 ? -40.656 52.469 12.547 1 40.69 698 TRP B C 1
ATOM 12289 O O . TRP B 1 698 ? -40.25 51.75 13.469 1 40.69 698 TRP B O 1
ATOM 12299 N N . ILE B 1 699 ? -40.156 52.25 11.32 1 49.19 699 ILE B N 1
ATOM 12300 C CA . ILE B 1 699 ? -39.094 51.281 11.18 1 49.19 699 ILE B CA 1
ATOM 12301 C C . ILE B 1 699 ? -37.75 51.938 11.508 1 49.19 699 ILE B C 1
ATOM 12303 O O . ILE B 1 699 ? -37.375 52.938 10.898 1 49.19 699 ILE B O 1
ATOM 12307 N N . ASN B 1 700 ? -37.312 52.094 12.625 1 47.31 700 ASN B N 1
ATOM 12308 C CA . ASN B 1 700 ? -36.031 52.656 13.039 1 47.31 700 ASN B CA 1
ATOM 12309 C C . ASN B 1 700 ? -34.875 51.75 12.672 1 47.31 700 ASN B C 1
ATOM 12311 O O . ASN B 1 700 ? -34.406 50.969 13.5 1 47.31 700 ASN B O 1
ATOM 12315 N N . THR B 1 701 ? -34.969 51.188 11.523 1 43.78 701 THR B N 1
ATOM 12316 C CA . THR B 1 701 ? -33.875 50.25 11.211 1 43.78 701 THR B CA 1
ATOM 12317 C C . THR B 1 701 ? -32.562 51.031 10.953 1 43.78 701 THR B C 1
ATOM 12319 O O . THR B 1 701 ? -31.594 50.469 10.438 1 43.78 701 THR B O 1
ATOM 12322 N N . TYR B 1 702 ? -32.594 52.531 10.938 1 35.59 702 TYR B N 1
ATOM 12323 C CA . TYR B 1 702 ? -31.5 53.219 10.234 1 35.59 702 TYR B CA 1
ATOM 12324 C C . TYR B 1 702 ? -30.203 53.125 11.039 1 35.59 702 TYR B C 1
ATOM 12326 O O . TYR B 1 702 ? -30.203 53.375 12.242 1 35.59 702 TYR B O 1
ATOM 12334 N N . PRO B 1 703 ? -29.188 52.469 10.555 1 39.34 703 PRO B N 1
ATOM 12335 C CA . PRO B 1 703 ? -27.875 52.688 11.172 1 39.34 703 PRO B CA 1
ATOM 12336 C C . PRO B 1 703 ? -27.5 54.188 11.234 1 39.34 703 PRO B C 1
ATOM 12338 O O . PRO B 1 703 ? -27.594 54.875 10.234 1 39.34 703 PRO B O 1
ATOM 12341 N N . LEU B 1 704 ? -27.953 54.969 12.156 1 30.88 704 LEU B N 1
ATOM 12342 C CA . LEU B 1 704 ? -27.375 56.312 12.234 1 30.88 704 LEU B CA 1
ATOM 12343 C C . LEU B 1 704 ? -25.875 56.312 11.969 1 30.88 704 LEU B C 1
ATOM 12345 O O . LEU B 1 704 ? -25.156 55.438 12.5 1 30.88 704 LEU B O 1
ATOM 12349 N N . SER B 1 705 ? -25.562 56.688 10.734 1 30.05 705 SER B N 1
ATOM 12350 C CA . SER B 1 705 ? -24.172 56.906 10.344 1 30.05 705 SER B CA 1
ATOM 12351 C C . SER B 1 705 ? -23.375 57.625 11.43 1 30.05 705 SER B C 1
ATOM 12353 O O . SER B 1 705 ? -23.734 58.719 11.828 1 30.05 705 SER B O 1
ATOM 12355 N N . SER B 1 706 ? -23.172 57 12.578 1 29.58 706 SER B N 1
ATOM 12356 C CA . SER B 1 706 ? -22.234 57.625 13.508 1 29.58 706 SER B CA 1
ATOM 12357 C C . SER B 1 706 ? -21.031 58.188 12.781 1 29.58 706 SER B C 1
ATOM 12359 O O . SER B 1 706 ? -20.312 57.469 12.07 1 29.58 706 SER B O 1
ATOM 12361 N N . GLY B 1 707 ? -21.188 59.406 12.133 1 25.86 707 GLY B N 1
ATOM 12362 C CA . GLY B 1 707 ? -20.031 60.188 11.75 1 25.86 707 GLY B CA 1
ATOM 12363 C C . GLY B 1 707 ? -18.953 60.25 12.812 1 25.86 707 GLY B C 1
ATOM 12364 O O . GLY B 1 707 ? -19.078 60.969 13.797 1 25.86 707 GLY B O 1
ATOM 12365 N N . MET B 1 708 ? -18.578 59.094 13.32 1 25.84 708 MET B N 1
ATOM 12366 C CA . MET B 1 708 ? -17.391 59.156 14.156 1 25.84 708 MET B CA 1
ATOM 12367 C C . MET B 1 708 ? -16.297 60 13.508 1 25.84 708 MET B C 1
ATOM 12369 O O . MET B 1 708 ? -15.898 59.719 12.375 1 25.84 708 MET B O 1
ATOM 12373 N N . SER B 1 709 ? -16.422 61.281 13.734 1 25.28 709 SER B N 1
ATOM 12374 C CA . SER B 1 709 ? -15.305 62.188 13.469 1 25.28 709 SER B CA 1
ATOM 12375 C C . SER B 1 709 ? -13.977 61.531 13.852 1 25.28 709 SER B C 1
ATOM 12377 O O . SER B 1 709 ? -13.867 60.906 14.898 1 25.28 709 SER B O 1
ATOM 12379 N N . THR B 1 710 ? -13.336 61.094 12.836 1 26.45 710 THR B N 1
ATOM 12380 C CA . THR B 1 710 ? -11.938 60.656 12.82 1 26.45 710 THR B CA 1
ATOM 12381 C C . THR B 1 710 ? -11.055 61.688 13.539 1 26.45 710 THR B C 1
ATOM 12383 O O . THR B 1 710 ? -10.766 62.75 13.008 1 26.45 710 THR B O 1
ATOM 12386 N N . ILE B 1 711 ? -11.414 62.156 14.758 1 24.52 711 ILE B N 1
ATOM 12387 C CA . ILE B 1 711 ? -10.391 62.969 15.383 1 24.52 711 ILE B CA 1
ATOM 12388 C C . ILE B 1 711 ? -9.031 62.281 15.297 1 24.52 711 ILE B C 1
ATOM 12390 O O . ILE B 1 711 ? -8.914 61.094 15.609 1 24.52 711 ILE B O 1
ATOM 12394 N N . SER B 1 712 ? -8.281 62.938 14.422 1 27.88 712 SER B N 1
ATOM 12395 C CA . SER B 1 712 ? -6.855 62.719 14.203 1 27.88 712 SER B CA 1
ATOM 12396 C C . SER B 1 712 ? -6.102 62.625 15.523 1 27.88 712 SER B C 1
ATOM 12398 O O . SER B 1 712 ? -6.105 63.594 16.312 1 27.88 712 SER B O 1
ATOM 12400 N N . LYS B 1 713 ? -6.309 61.625 16.25 1 32.56 713 LYS B N 1
ATOM 12401 C CA . LYS B 1 713 ? -5.473 61.312 17.406 1 32.56 713 LYS B CA 1
ATOM 12402 C C . LYS B 1 713 ? -4 61.562 17.109 1 32.56 713 LYS B C 1
ATOM 12404 O O . LYS B 1 713 ? -3.396 60.844 16.297 1 32.56 713 LYS B O 1
ATOM 12409 N N . LYS B 1 714 ? -3.594 62.75 17.062 1 31.61 714 LYS B N 1
ATOM 12410 C CA . LYS B 1 714 ? -2.182 63.125 17.078 1 31.61 714 LYS B CA 1
ATOM 12411 C C . LYS B 1 714 ? -1.478 62.531 18.297 1 31.61 714 LYS B C 1
ATOM 12413 O O . LYS B 1 714 ? -1.611 63.062 19.406 1 31.61 714 LYS B O 1
ATOM 12418 N N . SER B 1 715 ? -1.718 61.344 18.516 1 31.89 715 SER B N 1
ATOM 12419 C CA . SER B 1 715 ? -0.956 60.656 19.562 1 31.89 715 SER B CA 1
ATOM 12420 C C . SER B 1 715 ? 0.514 61.062 19.531 1 31.89 715 SER B C 1
ATOM 12422 O O . SER B 1 715 ? 1.047 61.406 18.469 1 31.89 715 SER B O 1
ATOM 12424 N N . GLY B 1 716 ? 1.007 61.656 20.562 1 31.3 716 GLY B N 1
ATOM 12425 C CA . GLY B 1 716 ? 2.365 61.875 21.031 1 31.3 716 GLY B CA 1
ATOM 12426 C C . GLY B 1 716 ? 3.309 60.75 20.703 1 31.3 716 GLY B C 1
ATOM 12427 O O . GLY B 1 716 ? 3.732 60 21.578 1 31.3 716 GLY B O 1
ATOM 12428 N N . MET B 1 717 ? 3.096 60.156 19.672 1 37.69 717 MET B N 1
ATOM 12429 C CA . MET B 1 717 ? 3.855 59.094 19.031 1 37.69 717 MET B CA 1
ATOM 12430 C C . MET B 1 717 ? 5.312 59.5 18.844 1 37.69 717 MET B C 1
ATOM 12432 O O . MET B 1 717 ? 6.074 58.812 18.156 1 37.69 717 MET B O 1
ATOM 12436 N N . SER B 1 718 ? 5.66 60.562 19.281 1 38.03 718 SER B N 1
ATOM 12437 C CA . SER B 1 718 ? 6.91 61.062 18.703 1 38.03 718 SER B CA 1
ATOM 12438 C C . SER B 1 718 ? 8.094 60.219 19.141 1 38.03 718 SER B C 1
ATOM 12440 O O . SER B 1 718 ? 8.945 59.875 18.312 1 38.03 718 SER B O 1
ATOM 12442 N N . LYS B 1 719 ? 8.164 60 20.453 1 45.78 719 LYS B N 1
ATOM 12443 C CA . LYS B 1 719 ? 9.43 59.438 20.906 1 45.78 719 LYS B CA 1
ATOM 12444 C C . LYS B 1 719 ? 9.469 57.938 20.672 1 45.78 719 LYS B C 1
ATOM 12446 O O . LYS B 1 719 ? 10.531 57.375 20.391 1 45.78 719 LYS B O 1
ATOM 12451 N N . LYS B 1 720 ? 8.484 57.219 20.969 1 49.47 720 LYS B N 1
ATOM 12452 C CA . LYS B 1 720 ? 8.367 55.781 20.766 1 49.47 720 LYS B CA 1
ATOM 12453 C C . LYS B 1 720 ? 8.414 55.438 19.281 1 49.47 720 LYS B C 1
ATOM 12455 O O . LYS B 1 720 ? 8.992 54.406 18.875 1 49.47 720 LYS B O 1
ATOM 12460 N N . THR B 1 721 ? 7.816 56.281 18.484 1 55.59 721 THR B N 1
ATOM 12461 C CA . THR B 1 721 ? 7.891 56.219 17.031 1 55.59 721 THR B CA 1
ATOM 12462 C C . THR B 1 721 ? 9.336 56.281 16.562 1 55.59 721 THR B C 1
ATOM 12464 O O . THR B 1 721 ? 9.719 55.625 15.586 1 55.59 721 THR B O 1
ATOM 12467 N N . ASN B 1 722 ? 10.078 56.875 17.5 1 67.12 722 ASN B N 1
ATOM 12468 C CA . ASN B 1 722 ? 11.469 57.062 17.094 1 67.12 722 ASN B CA 1
ATOM 12469 C C . ASN B 1 722 ? 12.281 55.781 17.281 1 67.12 722 ASN B C 1
ATOM 12471 O O . ASN B 1 722 ? 13.078 55.438 16.406 1 67.12 722 ASN B O 1
ATOM 12475 N N . ARG B 1 723 ? 11.922 55 18.469 1 78.44 723 ARG B N 1
ATOM 12476 C CA . ARG B 1 723 ? 12.672 53.75 18.703 1 78.44 723 ARG B CA 1
ATOM 12477 C C . ARG B 1 723 ? 12.32 52.719 17.656 1 78.44 723 ARG B C 1
ATOM 12479 O O . ARG B 1 723 ? 13.195 51.969 17.188 1 78.44 723 ARG B O 1
ATOM 12486 N N . GLY B 1 724 ? 10.969 52.656 17.344 1 81.94 724 GLY B N 1
ATOM 12487 C CA . GLY B 1 724 ? 10.547 51.75 16.312 1 81.94 724 GLY B CA 1
ATOM 12488 C C . GLY B 1 724 ? 11.203 52 14.969 1 81.94 724 GLY B C 1
ATOM 12489 O O . GLY B 1 724 ? 11.609 51.062 14.281 1 81.94 724 GLY B O 1
ATOM 12490 N N . THR B 1 725 ? 11.352 53.156 14.711 1 85.81 725 THR B N 1
ATOM 12491 C CA . THR B 1 725 ? 11.969 53.562 13.445 1 85.81 725 THR B CA 1
ATOM 12492 C C . THR B 1 725 ? 13.469 53.25 13.461 1 85.81 725 THR B C 1
ATOM 12494 O O . THR B 1 725 ? 14.047 52.875 12.438 1 85.81 725 THR B O 1
ATOM 12497 N N . GLN B 1 726 ? 14.07 53.469 14.609 1 88 726 GLN B N 1
ATOM 12498 C CA . GLN B 1 726 ? 15.492 53.188 14.742 1 88 726 GLN B CA 1
ATOM 12499 C C . GLN B 1 726 ? 15.75 51.688 14.602 1 88 726 GLN B C 1
ATOM 12501 O O . GLN B 1 726 ? 16.719 51.281 13.945 1 88 726 GLN B O 1
ATOM 12506 N N . LEU B 1 727 ? 14.906 50.938 15.211 1 89 727 LEU B N 1
ATOM 12507 C CA . LEU B 1 727 ? 15.055 49.5 15.133 1 89 727 LEU B CA 1
ATOM 12508 C C . LEU B 1 727 ? 14.781 49 13.719 1 89 727 LEU B C 1
ATOM 12510 O O . LEU B 1 727 ? 15.406 48.031 13.258 1 89 727 LEU B O 1
ATOM 12514 N N . HIS B 1 728 ? 13.844 49.594 13.102 1 90.25 728 HIS B N 1
ATOM 12515 C CA . HIS B 1 728 ? 13.562 49.281 11.711 1 90.25 728 HIS B CA 1
ATOM 12516 C C . HIS B 1 728 ? 14.789 49.5 10.828 1 90.25 728 HIS B C 1
ATOM 12518 O O . HIS B 1 728 ? 15.156 48.625 10.031 1 90.25 728 HIS B O 1
ATOM 12524 N N . LYS B 1 729 ? 15.406 50.656 10.969 1 90.81 729 LYS B N 1
ATOM 12525 C CA . LYS B 1 729 ? 16.594 50.969 10.18 1 90.81 729 LYS B CA 1
ATOM 12526 C C . LYS B 1 729 ? 17.75 50 10.531 1 90.81 729 LYS B C 1
ATOM 12528 O O . LYS B 1 729 ? 18.5 49.594 9.648 1 90.81 729 LYS B O 1
ATOM 12533 N N . TYR B 1 730 ? 17.812 49.719 11.828 1 91.75 730 TYR B N 1
ATOM 12534 C CA . TYR B 1 730 ? 18.844 48.781 12.328 1 91.75 730 TYR B CA 1
ATOM 12535 C C . TYR B 1 730 ? 18.734 47.438 11.648 1 91.75 730 TYR B C 1
ATOM 12537 O O . TYR B 1 730 ? 19.703 46.938 11.102 1 91.75 730 TYR B O 1
ATOM 12545 N N . TYR B 1 731 ? 17.609 46.875 11.586 1 92.88 731 TYR B N 1
ATOM 12546 C CA . TYR B 1 731 ? 17.406 45.531 11.039 1 92.88 731 TYR B CA 1
ATOM 12547 C C . TYR B 1 731 ? 17.453 45.562 9.516 1 92.88 731 TYR B C 1
ATOM 12549 O O . TYR B 1 731 ? 17.906 44.594 8.891 1 92.88 731 TYR B O 1
ATOM 12557 N N . MET B 1 732 ? 17 46.625 8.898 1 93.56 732 MET B N 1
ATOM 12558 C CA . MET B 1 732 ? 17 46.719 7.441 1 93.56 732 MET B CA 1
ATOM 12559 C C . MET B 1 732 ? 18.422 46.719 6.895 1 93.56 732 MET B C 1
ATOM 12561 O O . MET B 1 732 ? 18.703 46.062 5.871 1 93.56 732 MET B O 1
ATOM 12565 N N . ARG B 1 733 ? 19.344 47.406 7.559 1 93.88 733 ARG B N 1
ATOM 12566 C CA . ARG B 1 733 ? 20.734 47.438 7.141 1 93.88 733 ARG B CA 1
ATOM 12567 C C . ARG B 1 733 ? 21.391 46.062 7.293 1 93.88 733 ARG B C 1
ATOM 12569 O O . ARG B 1 733 ? 22.109 45.625 6.402 1 93.88 733 ARG B O 1
ATOM 12576 N N . ARG B 1 734 ? 21.125 45.469 8.367 1 95.25 734 ARG B N 1
ATOM 12577 C CA . ARG B 1 734 ? 21.688 44.156 8.625 1 95.25 734 ARG B CA 1
ATOM 12578 C C . ARG B 1 734 ? 21.109 43.125 7.66 1 95.25 734 ARG B C 1
ATOM 12580 O O . ARG B 1 734 ? 21.828 42.219 7.199 1 95.25 734 ARG B O 1
ATOM 12587 N N . ARG B 1 735 ? 19.797 43.219 7.414 1 95.44 735 ARG B N 1
ATOM 12588 C CA . ARG B 1 735 ? 19.125 42.312 6.473 1 95.44 735 ARG B CA 1
ATOM 12589 C C . ARG B 1 735 ? 19.75 42.438 5.086 1 95.44 735 ARG B C 1
ATOM 12591 O O . ARG B 1 735 ? 20 41.406 4.438 1 95.44 735 ARG B O 1
ATOM 12598 N N . THR B 1 736 ? 20 43.625 4.621 1 93.88 736 THR B N 1
ATOM 12599 C CA . THR B 1 736 ? 20.562 43.844 3.291 1 93.88 736 THR B CA 1
ATOM 12600 C C . THR B 1 736 ? 21.969 43.25 3.195 1 93.88 736 THR B C 1
ATOM 12602 O O . THR B 1 736 ? 22.328 42.625 2.189 1 93.88 736 THR B O 1
ATOM 12605 N N . LEU B 1 737 ? 22.75 43.469 4.207 1 94.44 737 LEU B N 1
ATOM 12606 C CA . LEU B 1 737 ? 24.094 42.906 4.234 1 94.44 737 LEU B CA 1
ATOM 12607 C C . LEU B 1 737 ? 24.047 41.375 4.223 1 94.44 737 LEU B C 1
ATOM 12609 O O . LEU B 1 737 ? 24.797 40.719 3.492 1 94.44 737 LEU B O 1
ATOM 12613 N N . LEU B 1 738 ? 23.188 40.844 5.055 1 96.75 738 LEU B N 1
ATOM 12614 C CA . LEU B 1 738 ? 23.078 39.375 5.156 1 96.75 738 LEU B CA 1
ATOM 12615 C C . LEU B 1 738 ? 22.609 38.781 3.834 1 96.75 738 LEU B C 1
ATOM 12617 O O . LEU B 1 738 ? 23.109 37.719 3.414 1 96.75 738 LEU B O 1
ATOM 12621 N N . LEU B 1 739 ? 21.594 39.406 3.174 1 96.31 739 LEU B N 1
ATOM 12622 C CA . LEU B 1 739 ? 21.094 38.938 1.887 1 96.31 739 LEU B CA 1
ATOM 12623 C C . LEU B 1 739 ? 22.203 38.938 0.84 1 96.31 739 LEU B C 1
ATOM 12625 O O . LEU B 1 739 ? 22.297 38 0.019 1 96.31 739 LEU B O 1
ATOM 12629 N N . SER B 1 740 ? 23.047 39.906 0.907 1 94.19 740 SER B N 1
ATOM 12630 C CA . SER B 1 740 ? 24.141 40 -0.049 1 94.19 740 SER B CA 1
ATOM 12631 C C . SER B 1 740 ? 25.203 38.906 0.209 1 94.19 740 SER B C 1
ATOM 12633 O O . SER B 1 740 ? 25.734 38.344 -0.731 1 94.19 740 SER B O 1
ATOM 12635 N N . LEU B 1 741 ? 25.5 38.719 1.458 1 95.31 741 LEU B N 1
ATOM 12636 C CA . LEU B 1 741 ? 26.438 37.688 1.812 1 95.31 741 LEU B CA 1
ATOM 12637 C C . LEU B 1 741 ? 25.922 36.312 1.391 1 95.31 741 LEU B C 1
ATOM 12639 O O . LEU B 1 741 ? 26.672 35.5 0.844 1 95.31 741 LEU B O 1
ATOM 12643 N N . MET B 1 742 ? 24.672 36.062 1.641 1 96.75 742 MET B N 1
ATOM 12644 C CA . MET B 1 742 ? 24.047 34.781 1.282 1 96.75 742 MET B CA 1
ATOM 12645 C C . MET B 1 742 ? 24.031 34.594 -0.23 1 96.75 742 MET B C 1
ATOM 12647 O O . MET B 1 742 ? 24.281 33.5 -0.727 1 96.75 742 MET B O 1
ATOM 12651 N N . ALA B 1 743 ? 23.688 35.656 -0.955 1 94.94 743 ALA B N 1
ATOM 12652 C CA . ALA B 1 743 ? 23.656 35.562 -2.414 1 94.94 743 ALA B CA 1
ATOM 12653 C C . ALA B 1 743 ? 25.031 35.219 -2.971 1 94.94 743 ALA B C 1
ATOM 12655 O O . ALA B 1 743 ? 25.125 34.406 -3.91 1 94.94 743 ALA B O 1
ATOM 12656 N N . SER B 1 744 ? 26.047 35.781 -2.432 1 93.31 744 SER B N 1
ATOM 12657 C CA . SER B 1 744 ? 27.422 35.469 -2.857 1 93.31 744 SER B CA 1
ATOM 12658 C C . SER B 1 744 ? 27.781 34.031 -2.564 1 93.31 744 SER B C 1
ATOM 12660 O O . SER B 1 744 ? 28.406 33.375 -3.393 1 93.31 744 SER B O 1
ATOM 12662 N N . GLU B 1 745 ? 27.438 33.594 -1.385 1 95.19 745 GLU B N 1
ATOM 12663 C CA . GLU B 1 745 ? 27.75 32.219 -0.991 1 95.19 745 GLU B CA 1
ATOM 12664 C C . GLU B 1 745 ? 26.984 31.203 -1.84 1 95.19 745 GLU B C 1
ATOM 12666 O O . GLU B 1 745 ? 27.516 30.156 -2.213 1 95.19 745 GLU B O 1
ATOM 12671 N N . ILE B 1 746 ? 25.719 31.438 -2.16 1 94.81 746 ILE B N 1
ATOM 12672 C CA . ILE B 1 746 ? 24.906 30.562 -2.992 1 94.81 746 ILE B CA 1
ATOM 12673 C C . ILE B 1 746 ? 25.516 30.453 -4.387 1 94.81 746 ILE B C 1
ATOM 12675 O O . ILE B 1 746 ? 25.594 29.375 -4.957 1 94.81 746 ILE B O 1
ATOM 12679 N N . GLU B 1 747 ? 25.969 31.547 -4.898 1 92.12 747 GLU B N 1
ATOM 12680 C CA . GLU B 1 747 ? 26.625 31.531 -6.207 1 92.12 747 GLU B CA 1
ATOM 12681 C C . GLU B 1 747 ? 27.906 30.703 -6.18 1 92.12 747 GLU B C 1
ATOM 12683 O O . GLU B 1 747 ? 28.203 29.969 -7.121 1 92.12 747 GLU B O 1
ATOM 12688 N N . ARG B 1 748 ? 28.672 30.922 -5.16 1 93.62 748 ARG B N 1
ATOM 12689 C CA . ARG B 1 748 ? 29.922 30.172 -5.012 1 93.62 748 ARG B CA 1
ATOM 12690 C C . ARG B 1 748 ? 29.656 28.672 -4.949 1 93.62 748 ARG B C 1
ATOM 12692 O O . ARG B 1 748 ? 30.312 27.891 -5.648 1 93.62 748 ARG B O 1
ATOM 12699 N N . LEU B 1 749 ? 28.766 28.281 -4.109 1 94.56 749 LEU B N 1
ATOM 12700 C CA . LEU B 1 749 ? 28.484 26.859 -3.936 1 94.56 749 LEU B CA 1
ATOM 12701 C C . LEU B 1 749 ? 27.828 26.281 -5.191 1 94.56 749 LEU B C 1
ATOM 12703 O O . LEU B 1 749 ? 28.062 25.109 -5.523 1 94.56 749 LEU B O 1
ATOM 12707 N N . THR B 1 750 ? 27.031 27.094 -5.891 1 92.25 750 THR B N 1
ATOM 12708 C CA . THR B 1 750 ? 26.406 26.641 -7.129 1 92.25 750 THR B CA 1
ATOM 12709 C C . THR B 1 750 ? 27.469 26.391 -8.203 1 92.25 750 THR B C 1
ATOM 12711 O O . THR B 1 750 ? 27.344 25.469 -9.008 1 92.25 750 THR B O 1
ATOM 12714 N N . THR B 1 751 ? 28.5 27.172 -8.234 1 91.94 751 THR B N 1
ATOM 12715 C CA . THR B 1 751 ? 29.594 27 -9.18 1 91.94 751 THR B CA 1
ATOM 12716 C C . THR B 1 751 ? 30.359 25.719 -8.891 1 91.94 751 THR B C 1
ATOM 12718 O O . THR B 1 751 ? 30.781 25.031 -9.82 1 91.94 751 THR B O 1
ATOM 12721 N N . TRP B 1 752 ? 30.484 25.438 -7.641 1 91.75 752 TRP B N 1
ATOM 12722 C CA . TRP B 1 752 ? 31.156 24.203 -7.266 1 91.75 752 TRP B CA 1
ATOM 12723 C C . TRP B 1 752 ? 30.281 22.984 -7.594 1 91.75 752 TRP B C 1
ATOM 12725 O O . TRP B 1 752 ? 30.797 21.922 -7.93 1 91.75 752 TRP B O 1
ATOM 12735 N N . TYR B 1 753 ? 29.047 23.172 -7.445 1 89.81 753 TYR B N 1
ATOM 12736 C CA . TYR B 1 753 ? 28.109 22.094 -7.742 1 89.81 753 TYR B CA 1
ATOM 12737 C C . TYR B 1 753 ? 28.031 21.844 -9.242 1 89.81 753 TYR B C 1
ATOM 12739 O O . TYR B 1 753 ? 28.016 20.688 -9.688 1 89.81 753 TYR B O 1
ATOM 12747 N N . ASN B 1 754 ? 27.906 22.891 -9.992 1 88.44 754 ASN B N 1
ATOM 12748 C CA . ASN B 1 754 ? 27.766 22.828 -11.445 1 88.44 754 ASN B CA 1
ATOM 12749 C C . ASN B 1 754 ? 28.797 23.719 -12.141 1 88.44 754 ASN B C 1
ATOM 12751 O O . ASN B 1 754 ? 28.453 24.719 -12.758 1 88.44 754 ASN B O 1
ATOM 12755 N N . PRO B 1 755 ? 30.031 23.203 -12.109 1 87.56 755 PRO B N 1
ATOM 12756 C CA . PRO B 1 755 ? 31.109 24.031 -12.656 1 87.56 755 PRO B CA 1
ATOM 12757 C C . PRO B 1 755 ? 30.969 24.281 -14.156 1 87.56 755 PRO B C 1
ATOM 12759 O O . PRO B 1 755 ? 31.391 25.328 -14.656 1 87.56 755 PRO B O 1
ATOM 12762 N N . LEU B 1 756 ? 30.297 23.297 -14.805 1 87.69 756 LEU B N 1
ATOM 12763 C CA . LEU B 1 756 ? 30.188 23.406 -16.266 1 87.69 756 LEU B CA 1
ATOM 12764 C C . LEU B 1 756 ? 28.844 24 -16.656 1 87.69 756 LEU B C 1
ATOM 12766 O O . LEU B 1 756 ? 28.562 24.172 -17.844 1 87.69 756 LEU B O 1
ATOM 12770 N N . SER B 1 757 ? 28.062 24.406 -15.734 1 83.19 757 SER B N 1
ATOM 12771 C CA . SER B 1 757 ? 26.75 24.969 -15.977 1 83.19 757 SER B CA 1
ATOM 12772 C C . SER B 1 757 ? 25.906 24.062 -16.859 1 83.19 757 SER B C 1
ATOM 12774 O O . SER B 1 757 ? 25.312 24.516 -17.844 1 83.19 757 SER B O 1
ATOM 12776 N N . SER B 1 758 ? 26.031 22.812 -16.594 1 82.31 758 SER B N 1
ATOM 12777 C CA . SER B 1 758 ? 25.234 21.828 -17.312 1 82.31 758 SER B CA 1
ATOM 12778 C C . SER B 1 758 ? 23.75 21.969 -16.984 1 82.31 758 SER B C 1
ATOM 12780 O O . SER B 1 758 ? 23.391 22.125 -15.828 1 82.31 758 SER B O 1
ATOM 12782 N N . PRO B 1 759 ? 22.875 21.969 -17.938 1 77.62 759 PRO B N 1
ATOM 12783 C CA . PRO B 1 759 ? 21.438 22.125 -17.703 1 77.62 759 PRO B CA 1
ATOM 12784 C C . PRO B 1 759 ? 20.844 20.969 -16.891 1 77.62 759 PRO B C 1
ATOM 12786 O O . PRO B 1 759 ? 19.844 21.141 -16.203 1 77.62 759 PRO B O 1
ATOM 12789 N N . GLU B 1 760 ? 21.469 19.828 -16.891 1 73.69 760 GLU B N 1
ATOM 12790 C CA . GLU B 1 760 ? 20.984 18.656 -16.172 1 73.69 760 GLU B CA 1
ATOM 12791 C C . GLU B 1 760 ? 21.094 18.859 -14.664 1 73.69 760 GLU B C 1
ATOM 12793 O O . GLU B 1 760 ? 20.328 18.266 -13.891 1 73.69 760 GLU B O 1
ATOM 12798 N N . LEU B 1 761 ? 22.016 19.766 -14.305 1 78.62 761 LEU B N 1
ATOM 12799 C CA . LEU B 1 761 ? 22.281 19.969 -12.891 1 78.62 761 LEU B CA 1
ATOM 12800 C C . LEU B 1 761 ? 21.703 21.297 -12.422 1 78.62 761 LEU B C 1
ATOM 12802 O O . LEU B 1 761 ? 21.969 21.734 -11.297 1 78.62 761 LEU B O 1
ATOM 12806 N N . ALA B 1 762 ? 20.906 21.859 -13.305 1 77.88 762 ALA B N 1
ATOM 12807 C CA . ALA B 1 762 ? 20.359 23.172 -12.977 1 77.88 762 ALA B CA 1
ATOM 12808 C C . ALA B 1 762 ? 19.422 23.094 -11.766 1 77.88 762 ALA B C 1
ATOM 12810 O O . ALA B 1 762 ? 18.656 22.141 -11.633 1 77.88 762 ALA B O 1
ATOM 12811 N N . MET B 1 763 ? 19.547 24 -10.875 1 78.25 763 MET B N 1
ATOM 12812 C CA . MET B 1 763 ? 18.734 24.062 -9.664 1 78.25 763 MET B CA 1
ATOM 12813 C C . MET B 1 763 ? 17.359 24.641 -9.961 1 78.25 763 MET B C 1
ATOM 12815 O O . MET B 1 763 ? 17.219 25.562 -10.766 1 78.25 763 MET B O 1
ATOM 12819 N N . ASP B 1 764 ? 16.328 23.953 -10.156 1 64.62 764 ASP B N 1
ATOM 12820 C CA . ASP B 1 764 ? 14.992 24.469 -10.461 1 64.62 764 ASP B CA 1
ATOM 12821 C C . ASP B 1 764 ? 14.234 24.828 -9.18 1 64.62 764 ASP B C 1
ATOM 12823 O O . ASP B 1 764 ? 13.336 24.094 -8.758 1 64.62 764 ASP B O 1
ATOM 12827 N N . GLN B 1 765 ? 14.758 25.859 -8.594 1 66.69 765 GLN B N 1
ATOM 12828 C CA . GLN B 1 765 ? 14.086 26.203 -7.348 1 66.69 765 GLN B CA 1
ATOM 12829 C C . GLN B 1 765 ? 13.453 27.594 -7.434 1 66.69 765 GLN B C 1
ATOM 12831 O O . GLN B 1 765 ? 13.992 28.484 -8.086 1 66.69 765 GLN B O 1
ATOM 12836 N N . ALA B 1 766 ? 12.344 27.609 -6.883 1 69.56 766 ALA B N 1
ATOM 12837 C CA . ALA B 1 766 ? 11.68 28.891 -6.715 1 69.56 766 ALA B CA 1
ATOM 12838 C C . ALA B 1 766 ? 12.555 29.859 -5.922 1 69.56 766 ALA B C 1
ATOM 12840 O O . ALA B 1 766 ? 13.109 29.5 -4.883 1 69.56 766 ALA B O 1
ATOM 12841 N N . GLY B 1 767 ? 13.07 30.984 -6.434 1 76.69 767 GLY B N 1
ATOM 12842 C CA . GLY B 1 767 ? 13.82 32 -5.719 1 76.69 767 GLY B CA 1
ATOM 12843 C C . GLY B 1 767 ? 15.211 32.219 -6.285 1 76.69 767 GLY B C 1
ATOM 12844 O O . GLY B 1 767 ? 15.852 33.219 -5.969 1 76.69 767 GLY B O 1
ATOM 12845 N N . GLU B 1 768 ? 15.688 31.281 -7.125 1 82.06 768 GLU B N 1
ATOM 12846 C CA . GLU B 1 768 ? 17.031 31.391 -7.684 1 82.06 768 GLU B CA 1
ATOM 12847 C C . GLU B 1 768 ? 17.188 32.656 -8.5 1 82.06 768 GLU B C 1
ATOM 12849 O O . GLU B 1 768 ? 18.234 33.312 -8.469 1 82.06 768 GLU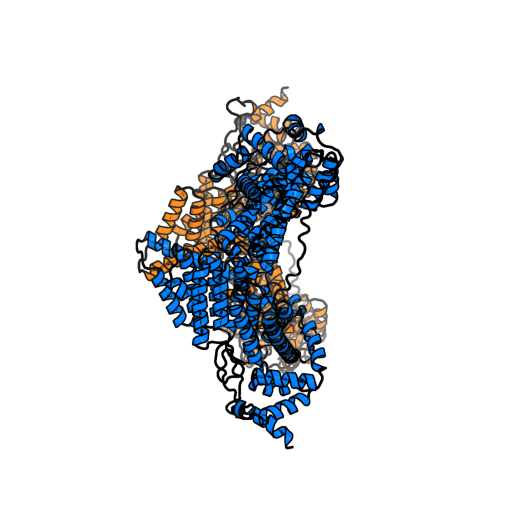 B O 1
ATOM 12854 N N . LEU B 1 769 ? 16.078 32.938 -9.109 1 83.75 769 LEU B N 1
ATOM 12855 C CA . LEU B 1 769 ? 16.109 34.156 -9.93 1 83.75 769 LEU B CA 1
ATOM 12856 C C . LEU B 1 769 ? 16.172 35.406 -9.062 1 83.75 769 LEU B C 1
ATOM 12858 O O . LEU B 1 769 ? 16.859 36.375 -9.406 1 83.75 769 LEU B O 1
ATOM 12862 N N . SER B 1 770 ? 15.445 35.344 -7.953 1 88.19 770 SER B N 1
ATOM 12863 C CA . SER B 1 770 ? 15.453 36.5 -7.039 1 88.19 770 SER B CA 1
ATOM 12864 C C . SER B 1 770 ? 16.844 36.688 -6.422 1 88.19 770 SER B C 1
ATOM 12866 O O . SER B 1 770 ? 17.266 37.812 -6.211 1 88.19 770 SER B O 1
ATOM 12868 N N . VAL B 1 771 ? 17.5 35.625 -6.148 1 91.06 771 VAL B N 1
ATOM 12869 C CA . VAL B 1 771 ? 18.844 35.688 -5.566 1 91.06 771 VAL B CA 1
ATOM 12870 C C . VAL B 1 771 ? 19.812 36.281 -6.578 1 91.06 771 VAL B C 1
ATOM 12872 O O . VAL B 1 771 ? 20.641 37.125 -6.227 1 91.06 771 VAL B O 1
ATOM 12875 N N . ALA B 1 772 ? 19.734 35.812 -7.824 1 88.06 772 ALA B N 1
ATOM 12876 C CA . ALA B 1 772 ? 20.609 36.312 -8.883 1 88.06 772 ALA B CA 1
ATOM 12877 C C . ALA B 1 772 ? 20.391 37.781 -9.133 1 88.06 772 ALA B C 1
ATOM 12879 O O . ALA B 1 772 ? 21.359 38.531 -9.359 1 88.06 772 ALA B O 1
ATOM 12880 N N . ASN B 1 773 ? 19.156 38.25 -9.117 1 89.31 773 ASN B N 1
ATOM 12881 C CA . ASN B 1 773 ? 18.828 39.656 -9.312 1 89.31 773 ASN B CA 1
ATOM 12882 C C . ASN B 1 773 ? 19.391 40.531 -8.188 1 89.31 773 ASN B C 1
ATOM 12884 O O . ASN B 1 773 ? 19.875 41.625 -8.43 1 89.31 773 ASN B O 1
ATOM 12888 N N . TRP B 1 774 ? 19.266 40 -7.031 1 90.25 774 TRP B N 1
ATOM 12889 C CA . TRP B 1 774 ? 19.797 40.719 -5.875 1 90.25 774 TRP B CA 1
ATOM 12890 C C . TRP B 1 774 ? 21.312 40.844 -5.965 1 90.25 774 TRP B C 1
ATOM 12892 O O . TRP B 1 774 ? 21.859 41.906 -5.664 1 90.25 774 TRP B O 1
ATOM 12902 N N . ARG B 1 775 ? 21.953 39.875 -6.332 1 88.56 775 ARG B N 1
ATOM 12903 C CA . ARG B 1 775 ? 23.406 39.844 -6.449 1 88.56 775 ARG B CA 1
ATOM 12904 C C . ARG B 1 775 ? 23.875 40.875 -7.469 1 88.56 775 ARG B C 1
ATOM 12906 O O . ARG B 1 775 ? 24.844 41.625 -7.223 1 88.56 775 ARG B O 1
ATOM 12913 N N . SER B 1 776 ? 23.219 40.938 -8.562 1 86.19 776 SER B N 1
ATOM 12914 C CA . SER B 1 776 ? 23.578 41.875 -9.617 1 86.19 776 SER B CA 1
ATOM 12915 C C . SER B 1 776 ? 23.422 43.312 -9.148 1 86.19 776 SER B C 1
ATOM 12917 O O . SER B 1 776 ? 24.234 44.156 -9.5 1 86.19 776 SER B O 1
ATOM 12919 N N . LYS B 1 777 ? 22.438 43.5 -8.398 1 85.31 777 LYS B N 1
ATOM 12920 C CA . LYS B 1 777 ? 22.172 44.844 -7.887 1 85.31 777 LYS B CA 1
ATOM 12921 C C . LYS B 1 777 ? 23.203 45.25 -6.836 1 85.31 777 LYS B C 1
ATOM 12923 O O . LYS B 1 777 ? 23.625 46.406 -6.773 1 85.31 777 LYS B O 1
ATOM 12928 N N . TYR B 1 778 ? 23.594 44.375 -6.055 1 81.75 778 TYR B N 1
ATOM 12929 C CA . TYR B 1 778 ? 24.484 44.656 -4.934 1 81.75 778 TYR B CA 1
ATOM 12930 C C . TYR B 1 778 ? 25.922 44.812 -5.406 1 81.75 778 TYR B C 1
ATOM 12932 O O . TYR B 1 778 ? 26.703 45.562 -4.801 1 81.75 778 TYR B O 1
ATOM 12940 N N . ILE B 1 779 ? 26.281 44.125 -6.461 1 77.38 779 ILE B N 1
ATOM 12941 C CA . ILE B 1 779 ? 27.625 44.25 -7.016 1 77.38 779 ILE B CA 1
ATOM 12942 C C . ILE B 1 779 ? 27.812 45.625 -7.609 1 77.38 779 ILE B C 1
ATOM 12944 O O . ILE B 1 779 ? 28.938 46.156 -7.637 1 77.38 779 ILE B O 1
ATOM 12948 N N . SER B 1 780 ? 26.703 46.25 -7.914 1 80.19 780 SER B N 1
ATOM 12949 C CA . SER B 1 780 ? 26.781 47.531 -8.57 1 80.19 780 SER B CA 1
ATOM 12950 C C . SER B 1 780 ? 26.703 48.688 -7.555 1 80.19 780 SER B C 1
ATOM 12952 O O . SER B 1 780 ? 26.375 49.812 -7.906 1 80.19 780 SER B O 1
ATOM 12954 N N . LEU B 1 781 ? 27.047 48.344 -6.309 1 83.94 781 LEU B N 1
ATOM 12955 C CA . LEU B 1 781 ? 27 49.344 -5.27 1 83.94 781 LEU B CA 1
ATOM 12956 C C . LEU B 1 781 ? 28.172 50.312 -5.414 1 83.94 781 LEU B C 1
ATOM 12958 O O . LEU B 1 781 ? 29.234 49.938 -5.922 1 83.94 781 LEU B O 1
ATOM 12962 N N . ASN B 1 782 ? 28 51.562 -4.992 1 84.12 782 ASN B N 1
ATOM 12963 C CA . ASN B 1 782 ? 29.031 52.594 -5.066 1 84.12 782 ASN B CA 1
ATOM 12964 C C . ASN B 1 782 ? 30.031 52.469 -3.918 1 84.12 782 ASN B C 1
ATOM 12966 O O . ASN B 1 782 ? 29.797 51.719 -2.963 1 84.12 782 ASN B O 1
ATOM 12970 N N . GLU B 1 783 ? 31.141 53.125 -3.963 1 87 783 GLU B N 1
ATOM 12971 C CA . GLU B 1 783 ? 32.219 53.031 -3 1 87 783 GLU B CA 1
ATOM 12972 C C . GLU B 1 783 ? 31.766 53.469 -1.604 1 87 783 GLU B C 1
ATOM 12974 O O . GLU B 1 783 ? 32.156 52.844 -0.61 1 87 783 GLU B O 1
ATOM 12979 N N . LYS B 1 784 ? 30.953 54.406 -1.525 1 89.69 784 LYS B N 1
ATOM 12980 C CA . LYS B 1 784 ? 30.453 54.875 -0.235 1 89.69 784 LYS B CA 1
ATOM 12981 C C . LYS B 1 784 ? 29.578 53.812 0.44 1 89.69 784 LYS B C 1
ATOM 12983 O O . LYS B 1 784 ? 29.672 53.625 1.652 1 89.69 784 LYS B O 1
ATOM 12988 N N . GLN B 1 785 ? 28.797 53.25 -0.38 1 89.69 785 GLN B N 1
ATOM 12989 C CA . GLN B 1 785 ? 27.906 52.219 0.136 1 89.69 785 GLN B CA 1
ATOM 12990 C C . GLN B 1 785 ? 28.688 51 0.655 1 89.69 785 GLN B C 1
ATOM 12992 O O . GLN B 1 785 ? 28.328 50.438 1.681 1 89.69 785 GLN B O 1
ATOM 12997 N N . TRP B 1 786 ? 29.75 50.688 -0.006 1 90 786 TRP B N 1
ATOM 12998 C CA . TRP B 1 786 ? 30.594 49.594 0.428 1 90 786 TRP B CA 1
ATOM 12999 C C . TRP B 1 786 ? 31.312 49.906 1.737 1 90 786 TRP B C 1
ATOM 13001 O O . TRP B 1 786 ? 31.438 49.062 2.611 1 90 786 TRP B O 1
ATOM 13011 N N . LYS B 1 787 ? 31.75 51.125 1.872 1 91.38 787 LYS B N 1
ATOM 13012 C CA . LYS B 1 787 ? 32.375 51.562 3.117 1 91.38 787 LYS B CA 1
ATOM 13013 C C . LYS B 1 787 ? 31.406 51.469 4.289 1 91.38 787 LYS B C 1
ATOM 13015 O O . LYS B 1 787 ? 31.781 51.031 5.379 1 91.38 787 LYS B O 1
ATOM 13020 N N . ASP B 1 788 ? 30.234 51.844 3.953 1 92.25 788 ASP B N 1
ATOM 13021 C CA . ASP B 1 788 ? 29.203 51.75 4.98 1 92.25 788 ASP B CA 1
ATOM 13022 C C . ASP B 1 788 ? 28.953 50.281 5.367 1 92.25 788 ASP B C 1
ATOM 13024 O O . ASP B 1 788 ? 28.75 49.969 6.543 1 92.25 788 ASP B O 1
ATOM 13028 N N . ASN B 1 789 ? 28.906 49.438 4.375 1 92 789 ASN B N 1
ATOM 13029 C CA . ASN B 1 789 ? 28.688 48.031 4.621 1 92 789 ASN B CA 1
ATOM 13030 C C . ASN B 1 789 ? 29.828 47.406 5.422 1 92 789 ASN B C 1
ATOM 13032 O O . ASN B 1 789 ? 29.609 46.562 6.281 1 92 789 ASN B O 1
ATOM 13036 N N . VAL B 1 790 ? 31.031 47.812 5.137 1 94.12 790 VAL B N 1
ATOM 13037 C CA . VAL B 1 790 ? 32.188 47.312 5.852 1 94.12 790 VAL B CA 1
ATOM 13038 C C . VAL B 1 790 ? 32.156 47.812 7.297 1 94.12 790 VAL B C 1
ATOM 13040 O O . VAL B 1 790 ? 32.469 47.031 8.219 1 94.12 790 VAL B O 1
ATOM 13043 N N . ASN B 1 791 ? 31.781 49.031 7.496 1 94.5 791 ASN B N 1
ATOM 13044 C CA . ASN B 1 791 ? 31.656 49.562 8.852 1 94.5 791 ASN B CA 1
ATOM 13045 C C . ASN B 1 791 ? 30.562 48.844 9.641 1 94.5 791 ASN B C 1
ATOM 13047 O O . ASN B 1 791 ? 30.719 48.625 10.836 1 94.5 791 ASN B O 1
ATOM 13051 N N . LEU B 1 792 ? 29.547 48.625 8.938 1 95.44 792 LEU B N 1
ATOM 13052 C CA . LEU B 1 792 ? 28.484 47.844 9.57 1 95.44 792 LEU B CA 1
ATOM 13053 C C . LEU B 1 792 ? 28.969 46.469 9.961 1 95.44 792 LEU B C 1
ATOM 13055 O O . LEU B 1 792 ? 28.688 46 11.07 1 95.44 792 LEU B O 1
ATOM 13059 N N . ALA B 1 793 ? 29.609 45.812 9.07 1 95.62 793 ALA B N 1
ATOM 13060 C CA . ALA B 1 793 ? 30.141 44.469 9.352 1 95.62 793 ALA B CA 1
ATOM 13061 C C . ALA B 1 793 ? 31.094 44.5 10.539 1 95.62 793 ALA B C 1
ATOM 13063 O O . ALA B 1 793 ? 31.094 43.594 11.367 1 95.62 793 ALA B O 1
ATOM 13064 N N . TRP B 1 794 ? 31.938 45.531 10.625 1 93.88 794 TRP B N 1
ATOM 13065 C CA . TRP B 1 794 ? 32.875 45.688 11.727 1 93.88 794 TRP B CA 1
ATOM 13066 C C . TRP B 1 794 ? 32.125 45.906 13.047 1 93.88 794 TRP B C 1
ATOM 13068 O O . TRP B 1 794 ? 32.562 45.438 14.094 1 93.88 794 TRP B O 1
ATOM 13078 N N . SER B 1 795 ? 31.031 46.625 12.93 1 93.44 795 SER B N 1
ATOM 13079 C CA . SER B 1 795 ? 30.219 46.875 14.117 1 93.44 795 SER B CA 1
ATOM 13080 C C . SER B 1 795 ? 29.547 45.594 14.602 1 93.44 795 SER B C 1
ATOM 13082 O O . SER B 1 795 ? 29.297 45.438 15.797 1 93.44 795 SER B O 1
ATOM 13084 N N . ILE B 1 796 ? 29.172 44.75 13.703 1 94.12 796 ILE B N 1
ATOM 13085 C CA . ILE B 1 796 ? 28.594 43.469 14.055 1 94.12 796 ILE B CA 1
ATOM 13086 C C . ILE B 1 796 ? 29.672 42.562 14.656 1 94.12 796 ILE B C 1
ATOM 13088 O O . ILE B 1 796 ? 29.5 42.031 15.758 1 94.12 796 ILE B O 1
ATOM 13092 N N . SER B 1 797 ? 30.766 42.375 13.875 1 92.44 797 SER B N 1
ATOM 13093 C CA . SER B 1 797 ? 31.922 41.625 14.328 1 92.44 797 SER B CA 1
ATOM 13094 C C . SER B 1 797 ? 33.156 41.906 13.469 1 92.44 797 SER B C 1
ATOM 13096 O O . SER B 1 797 ? 33.062 41.844 12.234 1 92.44 797 SER B O 1
ATOM 13098 N N . PRO B 1 798 ? 34.25 42.156 14.078 1 91.5 798 PRO B N 1
ATOM 13099 C CA . PRO B 1 798 ? 35.469 42.375 13.289 1 91.5 798 PRO B CA 1
ATOM 13100 C C . PRO B 1 798 ? 35.875 41.156 12.461 1 91.5 798 PRO B C 1
ATOM 13102 O O . PRO B 1 798 ? 36.469 41.281 11.398 1 91.5 798 PRO B O 1
ATOM 13105 N N . TYR B 1 799 ? 35.5 40.062 12.969 1 90.88 799 TYR B N 1
ATOM 13106 C CA . TYR B 1 799 ? 35.812 38.812 12.25 1 90.88 799 TYR B CA 1
ATOM 13107 C C . TYR B 1 799 ? 35.031 38.75 10.938 1 90.88 799 TYR B C 1
ATOM 13109 O O . TYR B 1 799 ? 35.562 38.219 9.945 1 90.88 799 TYR B O 1
ATOM 13117 N N . LEU B 1 800 ? 33.875 39.219 10.93 1 93.19 800 LEU B N 1
ATOM 13118 C CA . LEU B 1 800 ? 33.031 39.25 9.719 1 93.19 800 LEU B CA 1
ATOM 13119 C C . LEU B 1 800 ? 33.625 40.219 8.695 1 93.19 800 LEU B C 1
ATOM 13121 O O . LEU B 1 800 ? 33.688 39.906 7.508 1 93.19 800 LEU B O 1
ATOM 13125 N N . ALA B 1 801 ? 34.062 41.344 9.141 1 92.5 801 ALA B N 1
ATOM 13126 C CA . ALA B 1 801 ? 34.594 42.375 8.266 1 92.5 801 ALA B CA 1
ATOM 13127 C C . ALA B 1 801 ? 35.844 41.938 7.555 1 92.5 801 ALA B C 1
ATOM 13129 O O . ALA B 1 801 ? 36.062 42.25 6.379 1 92.5 801 ALA B O 1
ATOM 13130 N N . ILE B 1 802 ? 36.688 41.219 8.227 1 90.38 802 ILE B N 1
ATOM 13131 C CA . ILE B 1 802 ? 37.969 40.781 7.688 1 90.38 802 ILE B CA 1
ATOM 13132 C C . ILE B 1 802 ? 37.719 39.781 6.539 1 90.38 802 ILE B C 1
ATOM 13134 O O . ILE B 1 802 ? 38.562 39.688 5.641 1 90.38 802 ILE B O 1
ATOM 13138 N N . GLU B 1 803 ? 36.625 39.156 6.543 1 91.62 803 GLU B N 1
ATOM 13139 C CA . GLU B 1 803 ? 36.344 38.125 5.543 1 91.62 803 GLU B CA 1
ATOM 13140 C C . GLU B 1 803 ? 35.625 38.688 4.34 1 91.62 803 GLU B C 1
ATOM 13142 O O . GLU B 1 803 ? 35.438 38 3.324 1 91.62 803 GLU B O 1
ATOM 13147 N N . LEU B 1 804 ? 35.188 39.906 4.316 1 91.94 804 LEU B N 1
ATOM 13148 C CA . LEU B 1 804 ? 34.375 40.531 3.27 1 91.94 804 LEU B CA 1
ATOM 13149 C C . LEU B 1 804 ? 35.125 40.594 1.959 1 91.94 804 LEU B C 1
ATOM 13151 O O . LEU B 1 804 ? 34.594 40.344 0.888 1 91.94 804 LEU B O 1
ATOM 13155 N N . PRO B 1 805 ? 36.5 40.906 1.976 1 89.5 805 PRO B N 1
ATOM 13156 C CA . PRO B 1 805 ? 37.219 41 0.713 1 89.5 805 PRO B CA 1
ATOM 13157 C C . PRO B 1 805 ? 37.344 39.656 -0.014 1 89.5 805 PRO B C 1
ATOM 13159 O O . PRO B 1 805 ? 37.375 39.625 -1.246 1 89.5 805 PRO B O 1
ATOM 13162 N N . THR B 1 806 ? 37.375 38.656 0.745 1 89.06 806 THR B N 1
ATOM 13163 C CA . THR B 1 806 ? 37.469 37.312 0.135 1 89.06 806 THR B CA 1
ATOM 13164 C C . THR B 1 806 ? 36.125 36.906 -0.451 1 89.06 806 THR B C 1
ATOM 13166 O O . THR B 1 806 ? 36.062 36.125 -1.418 1 89.06 806 THR B O 1
ATOM 13169 N N . ARG B 1 807 ? 35.062 37.406 0.116 1 91.12 807 ARG B N 1
ATOM 13170 C CA . ARG B 1 807 ? 33.719 37 -0.309 1 91.12 807 ARG B CA 1
ATOM 13171 C C . ARG B 1 807 ? 33.219 37.906 -1.433 1 91.12 807 ARG B C 1
ATOM 13173 O O . ARG B 1 807 ? 32.406 37.469 -2.252 1 91.12 807 ARG B O 1
ATOM 13180 N N . PHE B 1 808 ? 33.719 39.156 -1.428 1 89.31 808 PHE B N 1
ATOM 13181 C CA . PHE B 1 808 ? 33.375 40.094 -2.502 1 89.31 808 PHE B CA 1
ATOM 13182 C C . PHE B 1 808 ? 34.625 40.531 -3.238 1 89.31 808 PHE B C 1
ATOM 13184 O O . PHE B 1 808 ? 35.219 41.562 -2.928 1 89.31 808 PHE B O 1
ATOM 13191 N N . LYS B 1 809 ? 35.188 39.844 -4.164 1 80.56 809 LYS B N 1
ATOM 13192 C CA . LYS B 1 809 ? 36.469 40 -4.797 1 80.56 809 LYS B CA 1
ATOM 13193 C C . LYS B 1 809 ? 36.5 41.188 -5.727 1 80.56 809 LYS B C 1
ATOM 13195 O O . LYS B 1 809 ? 37.562 41.781 -5.992 1 80.56 809 LYS B O 1
ATOM 13200 N N . ASN B 1 810 ? 35.594 41.688 -6.266 1 73.88 810 ASN B N 1
ATOM 13201 C CA . ASN B 1 810 ? 35.625 42.656 -7.367 1 73.88 810 ASN B CA 1
ATOM 13202 C C . ASN B 1 810 ? 35.594 44.094 -6.859 1 73.88 810 ASN B C 1
ATOM 13204 O O . ASN B 1 810 ? 35.438 45.031 -7.645 1 73.88 810 ASN B O 1
ATOM 13208 N N . THR B 1 811 ? 35.812 44.219 -5.52 1 79.19 811 THR B N 1
ATOM 13209 C CA . THR B 1 811 ? 35.688 45.594 -5.051 1 79.19 811 THR B CA 1
ATOM 13210 C C . THR B 1 811 ? 36.875 46 -4.219 1 79.19 811 THR B C 1
ATOM 13212 O O . THR B 1 811 ? 37.062 45.562 -3.088 1 79.19 811 THR B O 1
ATOM 13215 N N . GLU B 1 812 ? 37.75 46.875 -4.695 1 81.81 812 GLU B N 1
ATOM 13216 C CA . GLU B 1 812 ? 38.969 47.312 -4.043 1 81.81 812 GLU B CA 1
ATOM 13217 C C . GLU B 1 812 ? 38.656 48.188 -2.82 1 81.81 812 GLU B C 1
ATOM 13219 O O . GLU B 1 812 ? 39.438 48.219 -1.859 1 81.81 812 GLU B O 1
ATOM 13224 N N . ALA B 1 813 ? 37.5 48.75 -2.889 1 87.12 813 ALA B N 1
ATOM 13225 C CA . ALA B 1 813 ? 37.094 49.656 -1.801 1 87.12 813 ALA B CA 1
ATOM 13226 C C . ALA B 1 813 ? 36.938 48.875 -0.493 1 87.12 813 ALA B C 1
ATOM 13228 O O . ALA B 1 813 ? 37.188 49.406 0.587 1 87.12 813 ALA B O 1
ATOM 13229 N N . ILE B 1 814 ? 36.625 47.688 -0.552 1 90.75 814 ILE B N 1
ATOM 13230 C CA . ILE B 1 814 ? 36.406 46.844 0.628 1 90.75 814 ILE B CA 1
ATOM 13231 C C . ILE B 1 814 ? 37.719 46.594 1.338 1 90.75 814 ILE B C 1
ATOM 13233 O O . ILE B 1 814 ? 37.844 46.75 2.559 1 90.75 814 ILE B O 1
ATOM 13237 N N . GLY B 1 815 ? 38.719 46.219 0.56 1 88.62 815 GLY B N 1
ATOM 13238 C CA . GLY B 1 815 ? 40 45.938 1.125 1 88.62 815 GLY B CA 1
ATOM 13239 C C . GLY B 1 815 ? 40.656 47.156 1.805 1 88.62 815 GLY B C 1
ATOM 13240 O O . GLY B 1 815 ? 41.219 47.031 2.883 1 88.62 815 GLY B O 1
ATOM 13241 N N . ALA B 1 816 ? 40.469 48.25 1.195 1 89.31 816 ALA B N 1
ATOM 13242 C CA . ALA B 1 816 ? 41.062 49.5 1.731 1 89.31 816 ALA B CA 1
ATOM 13243 C C . ALA B 1 816 ? 40.406 49.875 3.049 1 89.31 816 ALA B C 1
ATOM 13245 O O . ALA B 1 816 ? 41.094 50.281 3.998 1 89.31 816 ALA B O 1
ATOM 13246 N N . GLU B 1 817 ? 39.125 49.75 3.062 1 92.06 817 GLU B N 1
ATOM 13247 C CA . GLU B 1 817 ? 38.375 50.125 4.27 1 92.06 817 GLU B CA 1
ATOM 13248 C C . GLU B 1 817 ? 38.656 49.156 5.41 1 92.06 817 GLU B C 1
ATOM 13250 O O . GLU B 1 817 ? 38.75 49.562 6.57 1 92.06 817 GLU B O 1
ATOM 13255 N N . VAL B 1 818 ? 38.75 47.938 5.164 1 91.44 818 VAL B N 1
ATOM 13256 C CA . VAL B 1 818 ? 39.031 46.906 6.18 1 91.44 818 VAL B CA 1
ATOM 13257 C C . VAL B 1 818 ? 40.438 47.156 6.77 1 91.44 818 VAL B C 1
ATOM 13259 O O . VAL B 1 818 ? 40.625 47.031 7.984 1 91.44 818 VAL B O 1
ATOM 13262 N N . THR B 1 819 ? 41.375 47.438 5.914 1 89.69 819 THR B N 1
ATOM 13263 C CA . THR B 1 819 ? 42.75 47.75 6.367 1 89.69 819 THR B CA 1
ATOM 13264 C C . THR B 1 819 ? 42.75 48.938 7.297 1 89.69 819 THR B C 1
ATOM 13266 O O . THR B 1 819 ? 43.469 48.938 8.312 1 89.69 819 THR B O 1
ATOM 13269 N N . ARG B 1 820 ? 41.969 49.906 6.914 1 91.19 820 ARG B N 1
ATOM 13270 C CA . ARG B 1 820 ? 41.875 51.125 7.742 1 91.19 820 ARG B CA 1
ATOM 13271 C C . ARG B 1 820 ? 41.312 50.781 9.117 1 91.19 820 ARG B C 1
ATOM 13273 O O . ARG B 1 820 ? 41.844 51.25 10.133 1 91.19 820 ARG B O 1
ATOM 13280 N N . LEU B 1 821 ? 40.344 49.969 9.172 1 91.81 821 LEU B N 1
ATOM 13281 C CA . LEU B 1 821 ? 39.688 49.625 10.43 1 91.81 821 LEU B CA 1
ATOM 13282 C C . LEU B 1 821 ? 40.594 48.75 11.289 1 91.81 821 LEU B C 1
ATOM 13284 O O . LEU B 1 821 ? 40.625 48.875 12.516 1 91.81 821 LEU B O 1
ATOM 13288 N N . VAL B 1 822 ? 41.312 47.906 10.703 1 90.19 822 VAL B N 1
ATOM 13289 C CA . VAL B 1 822 ? 42.25 47.031 11.422 1 90.19 822 VAL B CA 1
ATOM 13290 C C . VAL B 1 822 ? 43.375 47.875 12.039 1 90.19 822 VAL B C 1
ATOM 13292 O O . VAL B 1 822 ? 43.812 47.594 13.156 1 90.19 822 VAL B O 1
ATOM 13295 N N . ARG B 1 823 ? 43.719 48.844 11.367 1 88.31 823 ARG B N 1
ATOM 13296 C CA . ARG B 1 823 ? 44.781 49.719 11.859 1 88.31 823 ARG B CA 1
ATOM 13297 C C . ARG B 1 823 ? 44.281 50.594 13.016 1 88.31 823 ARG B C 1
ATOM 13299 O O . ARG B 1 823 ? 45.062 50.906 13.938 1 88.31 823 ARG B O 1
ATOM 13306 N N . LEU B 1 824 ? 43.062 50.906 12.969 1 90.88 824 LEU B N 1
ATOM 13307 C CA . LEU B 1 824 ? 42.469 51.719 14.016 1 90.88 824 LEU B CA 1
ATOM 13308 C C . LEU B 1 824 ? 42.281 50.906 15.289 1 90.88 824 LEU B C 1
ATOM 13310 O O . LEU B 1 824 ? 42.344 51.469 16.391 1 90.88 824 LEU B O 1
ATOM 13314 N N . ASP B 1 825 ? 42.031 49.594 15.148 1 90.81 825 ASP B N 1
ATOM 13315 C CA . ASP B 1 825 ? 41.812 48.75 16.297 1 90.81 825 ASP B CA 1
ATOM 13316 C C . ASP B 1 825 ? 42.438 47.375 16.078 1 90.81 825 ASP B C 1
ATOM 13318 O O . ASP B 1 825 ? 41.719 46.375 15.914 1 90.81 825 ASP B O 1
ATOM 13322 N N . PRO B 1 826 ? 43.688 47.188 16.188 1 85.12 826 PRO B N 1
ATOM 13323 C CA . PRO B 1 826 ? 44.344 45.906 15.93 1 85.12 826 PRO B CA 1
ATOM 13324 C C . PRO B 1 826 ? 44.031 44.844 16.984 1 85.12 826 PRO B C 1
ATOM 13326 O O . PRO B 1 826 ? 44.125 43.656 16.719 1 85.12 826 PRO B O 1
ATOM 13329 N N . GLY B 1 827 ? 43.625 45.219 18.188 1 84.56 827 GLY B N 1
ATOM 13330 C CA . GLY B 1 827 ? 43.344 44.312 19.266 1 84.56 827 GLY B CA 1
ATOM 13331 C C . GLY B 1 827 ? 42.094 43.469 19.016 1 84.56 827 GLY B C 1
ATOM 13332 O O . GLY B 1 827 ? 41.969 42.375 19.547 1 84.56 827 GLY B O 1
ATOM 13333 N N . ALA B 1 828 ? 41.25 43.969 18.188 1 85.5 828 ALA B N 1
ATOM 13334 C CA . ALA B 1 828 ? 40 43.281 17.906 1 85.5 828 ALA B CA 1
ATOM 13335 C C . ALA B 1 828 ? 40.219 42.031 17.062 1 85.5 828 ALA B C 1
ATOM 13337 O O . ALA B 1 828 ? 39.406 41.094 17.078 1 85.5 828 ALA B O 1
ATOM 13338 N N . VAL B 1 829 ? 41.312 41.969 16.359 1 84.12 829 VAL B N 1
ATOM 13339 C CA . VAL B 1 829 ? 41.562 40.844 15.445 1 84.12 829 VAL B CA 1
ATOM 13340 C C . VAL B 1 829 ? 42.938 40.25 15.727 1 84.12 829 VAL B C 1
ATOM 13342 O O . VAL B 1 829 ? 43.562 39.688 14.828 1 84.12 829 VAL B O 1
ATOM 13345 N N . SER B 1 830 ? 43.438 40.312 16.828 1 79.81 830 SER B N 1
ATOM 13346 C CA . SER B 1 830 ? 44.781 39.844 17.172 1 79.81 830 SER B CA 1
ATOM 13347 C C . SER B 1 830 ? 44.875 38.344 17.094 1 79.81 830 SER B C 1
ATOM 13349 O O . SER B 1 830 ? 45.938 37.781 16.875 1 79.81 830 SER B O 1
ATOM 13351 N N . ASP B 1 831 ? 43.75 37.75 17.141 1 80.5 831 ASP B N 1
ATOM 13352 C CA . ASP B 1 831 ? 43.75 36.281 17.172 1 80.5 831 ASP B CA 1
ATOM 13353 C C . ASP B 1 831 ? 43.562 35.719 15.773 1 80.5 831 ASP B C 1
ATOM 13355 O O . ASP B 1 831 ? 43.531 34.5 15.594 1 80.5 831 ASP B O 1
ATOM 13359 N N . VAL B 1 832 ? 43.438 36.531 14.758 1 80.94 832 VAL B N 1
ATOM 13360 C CA . VAL B 1 832 ? 43.156 36.062 13.406 1 80.94 832 VAL B CA 1
ATOM 13361 C C . VAL B 1 832 ? 44.406 36.188 12.547 1 80.94 832 VAL B C 1
ATOM 13363 O O . VAL B 1 832 ? 44.875 37.312 12.258 1 80.94 832 VAL B O 1
ATOM 13366 N N . PRO B 1 833 ? 44.969 35.094 12.141 1 75.12 833 PRO B N 1
ATOM 13367 C CA . PRO B 1 833 ? 46.156 35.156 11.305 1 75.12 833 PRO B CA 1
ATOM 13368 C C . PRO B 1 833 ? 45.906 35.844 9.969 1 75.12 833 PRO B C 1
ATOM 13370 O O . PRO B 1 833 ? 46.812 36.5 9.414 1 75.12 833 PRO B O 1
ATOM 13373 N N . GLU B 1 834 ? 44.75 35.875 9.484 1 70.88 834 GLU B N 1
ATOM 13374 C CA . GLU B 1 834 ? 44.438 36.469 8.188 1 70.88 834 GLU B CA 1
ATOM 13375 C C . GLU B 1 834 ? 44.469 38 8.234 1 70.88 834 GLU B C 1
ATOM 13377 O O . GLU B 1 834 ? 44.656 38.625 7.199 1 70.88 834 GLU B O 1
ATOM 13382 N N . ALA B 1 835 ? 44.281 38.5 9.383 1 71.25 835 ALA B N 1
ATOM 13383 C CA . ALA B 1 835 ? 44.312 39.938 9.539 1 71.25 835 ALA B CA 1
ATOM 13384 C C . ALA B 1 835 ? 45.656 40.531 9.188 1 71.25 835 ALA B C 1
ATOM 13386 O O . ALA B 1 835 ? 45.781 41.688 8.766 1 71.25 835 ALA B O 1
ATOM 13387 N N . ILE B 1 836 ? 46.625 39.625 9.289 1 65.5 836 ILE B N 1
ATOM 13388 C CA . ILE B 1 836 ? 48 40.062 8.984 1 65.5 836 ILE B CA 1
ATOM 13389 C C . ILE B 1 836 ? 48.125 40.281 7.477 1 65.5 836 ILE B C 1
ATOM 13391 O O . ILE B 1 836 ? 48.781 41.219 7.047 1 65.5 836 ILE B O 1
ATOM 13395 N N . ARG B 1 837 ? 47.438 39.469 6.758 1 64.25 837 ARG B N 1
ATOM 13396 C CA . ARG B 1 837 ? 47.5 39.562 5.301 1 64.25 837 ARG B CA 1
ATOM 13397 C C . ARG B 1 837 ? 46.906 40.906 4.82 1 64.25 837 ARG B C 1
ATOM 13399 O O . ARG B 1 837 ? 47.406 41.5 3.877 1 64.25 837 ARG B O 1
ATOM 13406 N N . VAL B 1 838 ? 45.906 41.344 5.469 1 62.81 838 VAL B N 1
ATOM 13407 C CA . VAL B 1 838 ? 45.25 42.594 5.082 1 62.81 838 VAL B CA 1
ATOM 13408 C C . VAL B 1 838 ? 46.094 43.781 5.488 1 62.81 838 VAL B C 1
ATOM 13410 O O . VAL B 1 838 ? 46.125 44.781 4.777 1 62.81 838 VAL B O 1
ATOM 13413 N N . SER B 1 839 ? 46.75 43.656 6.629 1 59.94 839 SER B N 1
ATOM 13414 C CA . SER B 1 839 ? 47.594 44.75 7.086 1 59.94 839 SER B CA 1
ATOM 13415 C C . SER B 1 839 ? 48.781 44.969 6.16 1 59.94 839 SER B C 1
ATOM 13417 O O . SER B 1 839 ? 49.281 46.094 6.004 1 59.94 839 SER B O 1
ATOM 13419 N N . LEU B 1 840 ? 49.25 43.844 5.473 1 52.88 840 LEU B N 1
ATOM 13420 C CA . LEU B 1 840 ? 50.469 43.938 4.66 1 52.88 840 LEU B CA 1
ATOM 13421 C C . LEU B 1 840 ? 50.125 44.438 3.252 1 52.88 840 LEU B C 1
ATOM 13423 O O . LEU B 1 840 ? 51.031 44.75 2.477 1 52.88 840 LEU B O 1
ATOM 13427 N N . TRP B 1 841 ? 48.906 44.312 2.812 1 47.19 841 TRP B N 1
ATOM 13428 C CA . TRP B 1 841 ? 48.625 44.719 1.442 1 47.19 841 TRP B CA 1
ATOM 13429 C C . TRP B 1 841 ? 49.062 46.156 1.208 1 47.19 841 TRP B C 1
ATOM 13431 O O . TRP B 1 841 ? 49.344 46.562 0.076 1 47.19 841 TRP B O 1
ATOM 13441 N N . THR B 1 842 ? 48.938 47.062 2.107 1 41.97 842 THR B N 1
ATOM 13442 C CA . THR B 1 842 ? 49.281 48.438 1.741 1 41.97 842 THR B CA 1
ATOM 13443 C C . THR B 1 842 ? 50.812 48.594 1.613 1 41.97 842 THR B C 1
ATOM 13445 O O . THR B 1 842 ? 51.281 49.656 1.175 1 41.97 842 THR B O 1
ATOM 13448 N N . VAL B 1 843 ? 51.656 47.875 2.309 1 39.44 843 VAL B N 1
ATOM 13449 C CA . VAL B 1 843 ? 53.031 48.344 2.18 1 39.44 843 VAL B CA 1
ATOM 13450 C C . VAL B 1 843 ? 53.594 47.938 0.825 1 39.44 843 VAL B C 1
ATOM 13452 O O . VAL B 1 843 ? 54.625 48.469 0.383 1 39.44 843 VAL B O 1
ATOM 13455 N N . ASN B 1 844 ? 53.219 46.844 0.172 1 29.97 844 ASN B N 1
ATOM 13456 C CA . ASN B 1 844 ? 53.844 46.656 -1.128 1 29.97 844 ASN B CA 1
ATOM 13457 C C . ASN B 1 844 ? 53.062 47.312 -2.248 1 29.97 844 ASN B C 1
ATOM 13459 O O . ASN B 1 844 ? 51.844 47.188 -2.305 1 29.97 844 ASN B O 1
#

Radius of gyration: 44.36 Å; Cα contacts (8 Å, |Δi|>4): 2025; chains: 2; bounding box: 111×144×95 Å

Secondary structure (DSSP, 8-state):
-HHHHHHHHHHHTSPP-SS--HHHHHHHHHHHHHHHHHTTTSTT-SSS-HHHHHHHHHHHHHPPP---TT---HHHHHHHS-SS-GGGS-HHHHHHHHHHHHHHH---HHHHHHHTT--HHHHHHHHHHHHHHHHHHHH---TTTTTTHHHHHH-HHHHH-TT-HHHHHHHHHHHHHHHHHHHHHHS---HHHHHHHHHHHHHHHHHTT-SSHHHHHHHHHHHHHHHHH-GGGGG-HHHHHHHHHHHHHHHHHHHS-TTTS-SEEEPTTSS-EEEPPSSHHHHHHHHHHHHHHHHHHHHHHHHH-HHHHHHHHHHHHT-HHHHHHHHH--HHHHHHHHHHHHTPPBPTTTTTS-HHHHHHS-HHHHB-HHHHHHHHHHHHHHHHHHHHHHHHHHHHT----HHHHHHHHHHHHHHHT-HHHHHHHHHHHHHHHHH-SS--HHHHHHHHHHHHHS-SHHHHHHHHHHHHHHHHHSTT-HHHHHHHHHHHHHHHHHTT-GGGPPPPPPPPGGG--SS----------HHHHHHHHHHHHHHHHHHHH-HHHHHHHHHHHHHH--S--S-SS-SS--SGGGHHHHHHHHHHHHHHHHTT----HHHHHHHHHHHHHHHHHHTTS------S-HHHHHHHHHHHHHHHHHHHHGGGG--HHHHS---TTSTTTS-----------S---------------S-------------------HHHHHHHHHHHHHHHHHHHHHHHHHHHHHHHHHHHH-TT--GGG----TTHHHHHHHHHHHHT--HHHHHHHHHHHHHH-HHHHHHHHHHSTT-HHHHHHHHHHHHH-GGGGTT-THHHHHHHTTT-/-HHHHHHHHHHTTSPP-SS--HHHHHHHHHHHHHHHHHTTTSTT-SSS-HHHHHHHHHHHHHPPP---TT---HHHHHHHS-SS-GGGS-HHHHHHHHHHHHHHH---HHHHHHHTT--HHHHHHHHHHHHHHHHHHHH---TTTTTTHHHHHH-HHHHH-TT-HHHHHHHHHHHHHHHHHHHHHHS---HHHHHHHHHHHHHHHHHTT-SSHHHHHHHHHHHHHHHHH-GGGGG-HHHHHHHHHHHHHHHHHHHS-TTTS-SEEEPTTSS-EEEPPSSHHHHHHHHHHHHHHHHHHHHHHHHH-HHHHHHHHHHHHT-HHHHHHHHH--HHHHHHHHHHHHTPPBPTTTTTS-HHHHHHS-HHHHB-HHHHHHHHHHHHHHHHHHHHHHHHHHHHT----HHHHHHHHHHHHHHHT-HHHHHHHHHHHHHHHHH-SS--HHHHHHHHHHHHHS-SHHHHHHHHHHHHHHHHHSTT-HHHHHHHHHHHHHHHHHTT-GGGPPPPPPPPGGG--SS----------HHHHHHHHHHHHHHHHHHHH-HHHHHHHHHHHHHH--S--S-SS-SS--SGGGHHHHHHHHHHHHHHHHTT----HHHHHHHHHHHHHHHHHHTTS------S-HHHHHHHHHHHHHHHHHHHHGGGG--HHHHS---TT-TTTS-----------S---------------S-------------------HHHHHHHHHHHHHHHHHHHHHHHHHHHHHHHHHHHH-TT--GGG----TTHHHHHHHHHHHHT--HHHHHHHHHHHHHH-HHHHHHHHHHSTT-HHHHHHHHHHHHH-GGGGTT-THHHHHHHTTT-

Sequence (1688 aa):
MPCSLRWWALTRRLPPIKDAKPRLQKLFRDFWLYSVVMGFAVEGSGLWPEEWYEGVCEIATKSPLLTFPGGEPLRSELQYNSALKNDTVSAAELNELRSTIINLLDPPPEVSALINKLDFAMSTYLLSVYRLEYMRVSRSTDQDRFQVMFRYLEDKAIQKDKAGMMQCVVAVADKVFDVFLSVMADKPKTKENEEELEKHAQFLLVNFNHIHKRIRRVADKFLSGLVDKFPHLLWSGTVLKTMLDILQTLSLSLSADIHKDQPYYDILDTPYRITVPDTYEARESIVRDFAARCGGILQEAMKWAPSVTKSHLQEYLNKHQNWVSGLSQHTGLAMATESILNFASYNRQNTTLGATQLTERPACVKKDYSNFMSSLNLRNRSAGEVAGMIHFSEATGRQSDLNKVMIKKLNDALESVQSEAYTQSMFNLTALLISSKVCDPQLLHNLCWAPLRMFTALGMETAVACWEWLLAAKNGIEVPFMREMVGAWQMTVQKKFGLFSEEKKEADPLAASEESQPEPCPPEVTPHHIWIEFLVQRFEIAKYCSADQVEIFGSLLQRSLSLNVGASKGSLNRHVAAIGPRFKILTLGLALLHADVISNATIRNVLREKVYSTAFDYFSVAPKYPTQEEKRLREDISIMIKFWTAMFSDKKYLNANQLVPPDNQDPSVNNLSVITVADSRNNLDVAVGTRQQSAQGWINTYPLSSGMSTISKKSGMSKKTNRGTQLHKYYMRRRTLLLSLMASEIERLTTWYNPLSSPELAMDQAGELSVANWRSKYISLNEKQWKDNVNLAWSISPYLAIELPTRFKNTEAIGAEVTRLVRLDPGAVSDVPEAIRVSLWTVNMPCSLRWWALTRRLPPIKDAKPRLQKLFRDFWLYSVVMGFAVEGSGLWPEEWYEGVCEIATKSPLLTFPGGEPLRSELQYNSALKNDTVSAAELNELRSTIINLLDPPPEVSALINKLDFAMSTYLLSVYRLEYMRVSRSTDQDRFQVMFRYLEDKAIQKDKAGMMQCVVAVADKVFDVFLSVMADKPKTKENEEELEKHAQFLLVNFNHIHKRIRRVADKFLSGLVDKFPHLLWSGTVLKTMLDILQTLSLSLSADIHKDQPYYDILDTPYRITVPDTYEARESIVRDFAARCGGILQEAMKWAPSVTKSHLQEYLNKHQNWVSGLSQHTGLAMATESILNFASYNRQNTTLGATQLTERPACVKKDYSNFMSSLNLRNRSAGEVAGMIHFSEATGRQSDLNKVMIKKLNDALESVQSEAYTQSMFNLTALLISSKVCDPQLLHNLCWAPLRMFTALGMETAVACWEWLLAAKNGIEVPFMREMVGAWQMTVQKKFGLFSEEKKEADPLAASEESQPEPCPPEVTPHHIWIEFLVQRFEIAKYCSADQVEIFGSLLQRSLSLNVGASKGSLNRHVAAIGPRFKILTLGLALLHADVISNATIRNVLREKVYSTAFDYFSVAPKYPTQEEKRLREDISIMIKFWTAMFSDKKYLNANQLVPPDNQDPSVNNLSVITVADSRNNLDVAVGTRQQSAQGWINTYPLSSGMSTISKKSGMSKKTNRGTQLHKYYMRRRTLLLSLMASEIERLTTWYNPLSSPELAMDQAGELSVANWRSKYISLNEKQWKDNVNLAWSISPYLAIELPTRFKNTEAIGAEVTRLVRLDPGAVSDVPEAIRVSLWTVN

Foldseek 3Di:
DVVLVVVLVVLLPDAADADDDPVLLLVLLQVLLVCLQQQLLDQPLVPDDNVSNVSVLSCLQRHYANADPVLDAPVCCQAPSHPDHLVQFDPVRLVVLLVVLCVLLVDDPVVSVLSNVDGPSLSSSLVSNLSSLLSNLQPYPDLCSLVCLVVRLVGNNCVPHPSCSNVSSLSSSVSSLVSNLVNLQPDDQAQVSVVSLLLLLLSLLQQCLALDPVSVVSSVVSNVVSCVSPVLSLQDLSNLLQLLQVLQQLVVLLVDDLVPDAQWDDGPPDPDIHGHDSDNVRSVVSSVVSLVVSLVSLLSCCVQFVLLSLLSLLLSLLDPVVVVVVVPDGRSNVSSVVSCLVNFDFDLLQNLFFPVVVVPDDCVHTGDPPVSVVLSVLLNVLLVVLVVVVVVCVVVVPPPVVQVVLLVQCVVCLVVLPLVSNLNSLSNLLSVQLPDPDHDLVSLLCLLQSCVSVVALSSLVSSLSSVSNNPSRDPPCVLVNLVSNLVNVLVCLVVQAFFQNADDDWDDCVVQDPVDHTDDDHGRNNSLLSVLVSVLSVCSNCLRRHLSSLVSLLVSLLSQFDLDALDNNDSGDLDPLSLRSQLSSLLVLLVSLVSCSDVDLVSSVSSVSRSLRSLLNSLLDADDDDPDDLSSLSNSLLSLLSSLVSLVVCLVQLALVRNDPDPPPPVVVVPPVPVPPPCPVPDVPPPPPDPPPPVPRSRSSDSPPPPPPPPPCPDPCPPSVVVSVVSSVVVVLSSLLSLQLSLLVSVVSVCVSCVPPDPSSDRPDDRNVVSVVSNVVVLPDDLVVLLVSLVVLVVSALSSLLNVCVSNVPDVSSLVSNLVVCVVPVPRCVPPPSNVVSVPVPVD/DVVLVVVLVVLLPDAADADDDPVLLLVLLQVLLVCLQQVLLPQPLVPDDNVSNVSVLSCLQRHYANADPVLDAPVCCLAPSHPDHLVQFDPVVLVVLLVVLCVLLVDPPVVSVLSNVDGPSLSSSLVSNLSSLLSNLQPYPDLCSLVCLVVRLVGNNQVPHPSCSNVSSLSSSVSSLVSNLVNLQPDDQAQVSVVSLLLLLLSLLQQCLALDPVSVVSSVVSNVVSCVSPVLSLQDLSNLLQLLQVLQQLVVLLVDDLVPDAQWDDGPPDPDIHGHDSDNVRSVVSSVVSLVVSLVSLLSCCVQFVLLSLLSLLLSLLDPVQVVVVVPDGRSNVSSVVSCLVNFAFDLLQNLFFPVVVVVDDCVHTGDPPVSVVLSVLLNVLLVVLVVVVVVCVVVVPPPVVQVVLLVQCVVCLVVLPLVSNLNSLSNLLSNQLPDPDHDLVSLLCLLQSCVSVVALSSLVSSLSSVSNNPSRDPPCVLVNLVSNLVNVLVCLVVQAFFQNADDDWDDCVVQDPVDHTDDDHGRNNSLLSVLVSVLSVVSNCLRRHLSSLVSLLVSLLSQFDLDALDNNDSGDLDPLSLRSQLSSLLSLLVSLVSCSDVDLVSSVSSVSRSLRSLLNSLLDADDDDPDDLSSLSNSLQSLLSSLVSLVVCLVQLALVRNDPDPPPPVVVVPPVPVPPPCPPDDPPPPPPDPPPPVPRSRSSDSPPPPPPPPPCPPPCPPSVVVSVVSSVVSVLSSLLSLQLSLLVSVVSVCVSCVPPDPSSDRPDDRNVVSVVSNVVVLPDDLVVLLVSLVVLVVSALSSLLNVCVSNVPDVSSLVSNLVVCVVPVPRCVPPPSNVVSVPVPVD

InterPro domains:
  IPR015433 Phosphatidylinositol 3-/4-kinase [PTHR10048] (70-837)
  IPR045495 PI4-kinase, N-terminal [PF19274] (10-41)
  IPR045495 PI4-kinase, N-terminal [PF19274] (398-760)

Nearest PDB structures (foldseek):
  9bax-assembly1_A  TM=9.162E-01  e=6.309E-61  Homo sapiens
  9b9g-assembly1_B  TM=9.081E-01  e=5.365E-60  Homo sapiens
  6bq1-assembly1_E  TM=9.649E-01  e=9.427E-53  Homo sapiens
  6bq1-assembly1_A  TM=9.642E-01  e=1.972E-52  Homo sapiens
  9bax-assembly1_A  TM=9.140E-01  e=5.620E-61  Homo sapiens

Organism: Scyliorhinus torazame (NCBI:txid75743)